Protein AF-0000000081664996 (afdb_homodimer)

Solvent-accessible surface area (backbone atoms only — not comparable to full-atom values): 100264 Å² total; per-residue (Å²): 138,90,77,91,77,73,99,83,76,89,88,86,69,90,77,70,69,87,82,64,87,68,97,70,77,74,86,78,80,78,80,80,80,77,84,74,66,78,70,62,64,67,61,49,58,61,50,46,57,52,47,34,53,48,48,50,50,53,39,50,71,74,67,57,80,66,51,71,83,85,86,68,58,27,38,48,64,59,99,59,20,80,45,31,33,30,30,38,34,31,37,19,34,58,29,75,88,68,51,47,40,50,71,30,61,51,77,7,48,49,38,51,49,38,42,52,51,45,50,50,59,49,54,70,36,58,77,65,38,48,60,49,31,68,20,36,47,27,35,58,21,14,72,31,47,65,52,25,39,59,52,46,50,64,54,40,54,36,53,58,72,70,51,76,84,68,65,48,36,11,87,81,68,39,73,45,60,68,87,52,75,58,47,53,31,32,41,29,22,48,47,34,55,33,29,51,52,37,43,52,55,29,43,76,70,39,30,30,29,29,16,33,53,39,32,27,46,73,65,44,38,48,86,80,34,66,41,40,33,28,47,33,31,44,26,57,54,52,28,52,48,51,50,51,53,34,58,71,70,61,45,35,18,27,26,39,38,26,28,62,42,60,42,20,50,46,30,48,50,47,29,52,56,51,29,57,74,71,62,35,38,75,77,45,82,49,68,43,59,46,84,90,25,77,59,52,72,67,53,33,40,51,51,46,53,57,49,60,54,31,69,43,36,23,35,35,39,39,34,38,42,33,66,55,46,22,47,42,36,52,29,36,49,74,72,73,40,61,81,64,58,39,44,36,35,32,54,52,38,40,95,48,62,63,34,39,48,92,79,21,45,63,52,45,35,27,18,38,22,36,27,70,60,53,53,68,56,76,67,47,64,60,52,61,66,64,63,44,68,89,73,45,73,42,43,70,59,48,48,57,42,51,22,64,76,68,56,17,33,52,87,88,59,78,71,30,83,69,51,57,65,20,66,92,38,72,42,84,77,75,76,76,78,42,80,79,80,71,37,72,82,52,61,57,49,37,24,38,36,44,38,54,47,42,52,50,54,18,50,37,53,49,40,56,74,71,51,68,57,74,29,80,40,71,80,54,60,70,62,52,23,68,61,48,44,60,38,47,69,64,38,70,48,67,40,90,67,65,48,76,47,50,58,41,96,47,30,26,16,62,66,39,30,34,28,33,30,28,29,53,83,42,96,92,39,71,47,76,40,85,26,35,37,30,47,89,93,40,80,46,73,40,71,89,64,52,40,28,36,78,93,46,44,68,72,78,78,10,44,65,41,77,83,62,58,84,35,31,24,45,46,65,50,87,65,48,85,54,45,54,45,70,41,72,46,56,89,51,22,17,34,74,45,66,66,38,69,42,72,44,55,89,50,27,39,42,41,96,68,16,65,41,67,42,75,52,73,58,48,59,64,45,74,84,34,70,59,39,42,53,46,48,51,56,23,49,54,49,45,49,54,50,52,51,49,52,53,50,48,64,75,45,48,86,38,50,62,43,50,72,63,39,57,69,52,48,54,48,28,52,48,14,36,46,42,30,27,51,44,39,61,51,68,50,43,74,65,33,43,66,46,36,39,49,46,57,40,44,58,29,43,20,48,25,33,32,34,29,32,50,33,52,54,51,49,47,54,44,47,56,58,57,35,70,76,70,47,94,65,80,71,86,73,71,47,73,67,47,48,52,50,55,32,50,53,55,33,48,53,43,53,50,52,32,52,50,47,43,67,76,49,66,52,37,52,38,81,42,63,90,45,79,86,41,30,33,48,37,37,48,44,76,72,73,55,48,57,61,62,50,39,48,62,33,51,49,41,46,54,52,34,41,53,51,32,62,70,45,62,81,60,63,77,89,57,60,60,50,57,28,53,32,52,32,45,54,53,45,52,52,54,52,63,60,44,53,60,52,53,66,68,26,66,86,39,59,66,58,31,51,40,52,51,34,45,54,42,31,49,52,30,49,41,46,46,58,46,53,45,39,62,53,51,43,34,65,73,77,35,54,81,73,52,54,77,78,77,73,82,73,81,81,79,78,77,75,81,82,77,78,79,81,79,86,88,78,88,87,79,86,87,79,84,81,77,90,80,86,83,136,139,75,85,84,85,79,94,93,76,90,89,87,66,97,80,73,98,73,82,75,92,74,90,69,75,86,62,81,76,76,81,78,79,76,82,71,66,77,68,58,66,67,57,48,59,61,49,45,57,52,46,34,54,48,47,50,50,53,37,51,71,73,68,57,80,66,53,72,82,84,87,68,59,28,38,47,63,60,101,58,22,81,44,31,32,29,31,38,34,32,37,20,34,58,29,74,86,67,49,48,40,52,70,28,60,52,76,6,47,48,39,51,48,37,42,53,51,45,50,49,58,50,53,71,36,59,78,65,38,47,59,49,29,69,20,35,48,26,36,59,22,13,72,30,49,65,52,23,38,59,52,47,50,64,55,40,57,36,53,59,73,70,47,78,83,71,63,49,35,11,89,82,69,38,72,46,61,67,87,52,74,57,46,50,30,32,42,28,23,47,47,33,54,32,29,53,52,38,43,54,56,30,45,76,69,38,29,31,30,28,17,32,53,37,32,27,47,72,65,43,38,48,86,81,34,66,41,41,34,28,47,33,32,44,27,56,54,52,28,51,50,52,50,50,53,34,58,71,71,62,45,36,18,27,26,39,37,25,27,62,42,60,43,20,50,47,29,48,50,49,29,52,57,52,29,56,74,71,63,38,38,75,76,44,81,49,71,43,59,47,85,91,26,76,60,51,74,66,53,33,40,49,51,46,54,57,50,60,54,31,68,44,36,22,35,33,40,40,34,37,44,32,66,55,47,22,47,41,37,52,28,36,48,74,72,74,40,60,81,62,58,38,44,36,36,32,55,52,38,39,94,47,60,62,35,38,48,92,80,22,45,62,50,45,36,27,18,39,23,36,30,69,61,52,52,69,55,75,67,48,64,60,52,62,67,63,60,43,66,88,72,44,73,41,44,70,59,48,46,57,44,51,22,63,76,68,55,17,35,52,88,87,60,78,72,29,83,72,51,55,66,19,66,93,38,71,42,84,77,76,76,78,76,41,79,78,79,72,39,73,82,53,61,56,48,36,24,38,37,45,38,53,47,43,53,50,53,17,51,37,53,49,39,56,73,70,49,67,58,74,30,81,38,71,80,55,61,69,62,53,23,67,61,48,44,58,38,46,69,64,40,71,46,66,40,90,66,65,49,77,47,50,58,41,96,48,31,27,17,63,66,40,30,32,28,33,31,29,28,53,82,42,96,93,40,71,48,75,40,85,25,36,37,30,47,87,94,38,79,46,74,41,71,88,67,53,41,26,37,78,93,48,44,70,73,79,79,10,43,65,39,78,84,62,57,85,36,30,25,46,47,66,49,87,66,49,85,55,45,54,45,69,42,72,43,55,89,50,22,17,36,74,45,67,67,38,70,42,73,44,57,89,48,26,38,41,40,96,68,16,67,41,65,42,74,52,73,58,48,60,65,46,75,84,34,70,60,40,43,53,49,48,52,54,21,50,54,48,44,52,53,49,50,50,50,52,52,52,46,62,73,45,49,87,36,49,62,44,50,72,64,40,56,71,51,49,54,47,28,52,48,14,36,45,42,30,26,52,45,39,60,51,67,48,44,73,64,33,44,66,47,35,39,48,46,58,41,44,59,30,42,20,47,26,31,32,35,29,31,52,32,52,54,52,49,49,54,45,48,56,60,57,36,69,75,72,48,93,63,80,72,84,72,70,48,71,67,48,48,52,51,54,31,48,51,55,35,47,51,44,52,51,51,34,51,51,46,45,67,75,50,66,50,40,52,37,82,42,62,88,46,79,86,40,28,31,49,38,37,48,44,76,73,72,53,50,57,61,61,50,38,49,62,35,52,49,42,46,52,54,33,43,53,51,31,63,71,43,61,80,58,64,77,90,56,61,63,49,58,27,53,33,55,32,45,55,52,44,51,51,53,52,64,59,43,52,62,53,54,65,68,27,68,87,39,60,65,58,33,51,40,52,51,35,45,54,42,30,49,50,31,49,43,46,46,56,48,53,44,40,62,52,51,44,35,65,72,76,36,55,80,74,52,54,78,75,76,71,80,69,78,78,74,76,77,70,84,76,78,82,76,86,78,88,77,75,88,82,81,81,84,82,78,68,84,78,74,86,81,130

Secondary structure (DSSP, 8-state):
----------------S-----S-S--------S--GGGGGHHHHHHHHHHHHHHHHHHHHTT------S---EEE-TTS-SEEEEEEE--EEEETTTEEEEEPIIIIIIHHHHHHHHHHHHHH-TTTTTT--EEEEEEE-TT-HHHHHHHHHHHHHHHHTTSS----B-TTS---B-----EEEEE--SSHHHHHHHHHHHHHTT--EEESS---GGGG-TTTSTTEEESSPPHHHHHHHHHHHHHHHT--EEEEEEESSHHHHHHHHHHHHHHHHTTPEEEEEEEE--TTSS--HHHHHHHHHHHHT-TT--EEEEES-HHHHHHHHHHHHHHT-TTS-EEEE-TTTTT-SGGGTTTTHHHHTT-EEEEE---PPTTHHHHHHH--TTT-TT-TTHHHHHHHHHT-B-TTPPP-TTTGGGTT-B--S---PPBTTTB---TTTHHHHHHHHHHHHHHHHHHHHHT-SSS--GGGSSPPHHHHHHHHTT-EEE-TTS-EEE--TTSPPP-EEEEEEEEEEETTEEEEEEEEEEETTEEEE-TTT--S-SS--SPPP--SSPPP-TTEEEEEPTT-SS-EEEEEPPTTEEEEETTEEEEPPTTEEE-TTSSSEEEPPPB---TTSHHHHHHHHHHHHHHHHHHHHHHHHHHTTTSHHHHHT-HHHHHHHHHHHHHHHHHHHHHHSPP-HHHHHHHHHHHHHHHHHHHHHHHHHHHHHHHHHHHHHH-SSPPSS-SHHHHHHHHHHHHHHHHHHHHHHHHHS---EEEE-SSTT--EEEEHHHHTTHHHHHTHHHHHHHHHHHHHHHHTTTS-TT-THHHHHHHHHHHHHHHHHHHHHHHHHGGG-HHHHHHHHHHHHHHHHHHIIIIIIHHHHHHHHH-GGG-S------------------------------------/------------------S---S----------SGGGGGHHHHHHHHHHHHHHHHHHHHHHTT------S---EEE-TTS-SEEEEEEE--EEEETTTEEEEEPIIIIIIHHHHHHHHHHHHHH-TTTTTT--EEEEEEE-TT-HHHHHHHHHHHHHHHHTTSS----B-TTS---B-----EEEEE--SSHHHHHHHHHHHHHTT--EEESS---GGGG-TTTSTTEEESSPPHHHHHHHHHHHHHHTT--EEEEEEESSHHHHHHHHHHHHHHHHTTPEEEEEEEE--TTSS--HHHHHHHHHHHHT-TT--EEEEES-HHHHHHHHHHHHHHT-TTS-EEEE-TTTTT-SGGGTTTTHHHHTT-EEEEE---PPTTHHHHHHH--TTT-TT-TTHHHHHHHHHT-B-TTPPP-TTTGGGTT-B--S---PPBTTTB---TTTHHHHHHHHHHHHHHHHHHHHHT-SSS--GGGSSPPHHHHHHHHTT-EEE-TTS-EEE--TTSPPP-EEEEEEEEEEETTEEEEEEEEEEETTEEEE-TTT--S-SS--SPPP--SSPPP-TTEEEEEPTT-SS-EEEEEPPTTEEEEETTEEEEPPTTEEE-TTSSSEEEPPPB---TTSHHHHHHHHHHHHHHHHHHHHHHHHHHTTTSHHHHHT-HHHHHHHHHHHHHHHHHHHHHHSPP-HHHHHHHHHHHHHHHHHHHHHHHHHHHHHHHHHHHHHH-SSPPSS-SHHHHHHHHHHHHHHHHHHHHHHHHHS---EEEE-SSTT--EEEEHHHHTTHHHHHTHHHHHHHHHHHHHHHHTTTS-TT-THHHHHHHHHHHHHHHHHHHHHHHHHGGG-HHHHHHHHHHHHHHHHHHIIIIIIHHHHHHHHH-GGG-S------------------------------------

Radius of gyration: 61.79 Å; Cα contacts (8 Å, |Δi|>4): 3100; chains: 2; bounding box: 76×228×171 Å

Foldseek 3Di:
DDDDDDDPDDDDDDPDDDVDDDVDDDPDDDDDPPDPPDPPPQVVVVVLVVVLVVLVVVVVVVPDPQADDDDDWQKPDDVAAPAEAEEEFAQFAQFQPRRGHAGDDFRGPLLVVLLVVLQVVQSVDCVLAFFGGYMYTYGHQSPDQVSLLVVLVLQCPVVVLPDDDDCPQDPVRDDDPDPRRHHQAYEDDAEQSNLLSSLQVVVVSLHAYEYLHYAFPVLLACVSRVRYFYAFYHLLLVLLQVVVVCVVLVFQEAEEEFEPDSQTVRNVVSNVVVSVVVNRDYDYYHYQDPPNGHDDLVRLLVVVVVVVVQQLHQEYEYHYALSSLLSNLVNCCVPPRADRHEYEYEQRNPQHCNNPPSPSLRNHAQYKYKHFQADDQPPSVVVVQVDFLVPSPSRPCVQSVVCQLVLAHEPPDRDHSHNSSSPPHYDPRPDGQDPPPSDDHDRRSQSSSVSSVLLSQLSSVVCCVPPVHGDDDPCVVPPRSNSSSVSSQPDWDQGSRRDIWHADPSSYHFSKMWMWGWAPPDVPDIGIDGAWMDHPSDTDGNLVPRARYPVHRDDDHRAADDDEAQQWAWADDPPRDGHTDTHHDDQQWADCDNHDIDGDDFQWGADPSRNDIDGDDADAQDCPDPLNVVLLVLLVVLLVLLVVLVVLCVVCVPFQLCVLQLVLLVVLLSVLLNLLSVLSVLLRDQDFLVSQLCNLQSVLLSLQSNLLSLQLSLVLLVVQVVCVVPPPDDDPQSDSVSSVVSSVVSSVVLNVVSVVLCVVPPWGFDWDGLDSNHTHTDIPCLQPVVSVVSNPSSVVSLVSSLVSLVVNVPPDPVSCQSVLSNQLSVVLVVLVVVLVVVLVVCSSPSSSNSSSVSVSSNVNSVSCCVRRRVVVSCCSPPNVVVSDDDDDPDDPPPDDDPPDDDDDDDDDDDDDPDDDDDDD/DDDDDDDDDDDDDDDDPPDDDDDDDPPDPDDCPPDPPPPPPLVVVVVLVVVLVVLVVVVVVVPDPQADDDDDWQKPDPVAAPAEAEEEFAQFAQFQPRRGHAGDDFRGPLLVVLLVVLQVVQSVDCVLAFFGGYMYTYGHQSPDQVSLLVVLVLQCVVVVLPDDDPCPQDPVSDDDPDPRRHHQAYEDDAEQSNLLSSLVVVVVRLHAYEYLHYAFPVLLDCVSRVRYFYAAYHLLLVLLQVVVVCVVQVFQEAEEEFEPDSQTVRSVVSNVVVSVVVNRDYPYYHYQDPPVGHDDLVRLLVVVVVVVVQQLHQEYEYHYALSSLLSNLVNCCVPPRADRHEYEYEQRNPQHCNNPPDPSLRNHAQYKYKHTQADDQPPSVVVVQPDFLVPSPSRPCVQSVVCQLVLAHEPPDDDHSRNSSSPPHYDPRPDGQDPPPSDDHDRRSQSSSVSSVLLSQLVSVVCCVPPVHGDDDVCVVPPRSNSSSVSSQPDWDQGSVRDIWHADPSSYHFSKMWMWGWAPPDVPDIGIDGAWMDHPSDTDGNLVPRARYPVHRDDDHRAADDDEAQQWAWADDPPRDGHTDTHHDDQQWADCDNHDIDGDDFQWGADPSRNDIDGDDADAQDCPDPLNVVLLVLLVVLLVLLVVLVVLCVVCVPFQLCVLQLVLLVVQLSVLLNLLSVLSVLLRDQDFLVSQLCNLQSVLLSLLSNLLSLQLSLVLLVVQVVCVVPDPDDDPQSDSVSSVVSSVVSSVVLNVVSVVLCVVPPWGFDWDGLDSNHTHTDIPCLQVVVSVVSNPSSVVSLVSSLVSLVVNVPPDPVSVQSVLSNQLSVVLVVLVVVLVVVLVVCSSPSSSNSSSVSVSSNVNSVSCCVRRRVVVSCCSPPNVVVSDDDPDPPPPPPPDPPDDDDDDPDDDDDDDDDDDDDDD

Sequence (1840 aa):
MALSCYVFAARILVVDTCILMLLVGCTHAAEPTANTNKAGSEVDTIAYKYIAEESVLMYYEHGVNITWPVYKAATIEQGEGDVILGGLFMAHERHEVYVCGSILEQPGIQALEAMLYTVDRINMNDTFLPGFRLGVHALDDCDKDTYGLEQSVDFIRGSISNIGGTEITCRDNSIPVVNYKQITGVVGAASSINSIQTANLLKLFKIPQISYWSTSPDLSNRERFEYFSRTVPSDFYQAGAMIEIILHFNWTYISIVHEDSNYGVQGISAFTELAREYGICIALTEKFPKDQGQGNEDTYDKIVKNLLEKQSARVVIVYGSEQDAAGLMGAAKKMKGPGHFVWVGSDGWSNRQLPAEQGKESILEGAITVQPLAEPIQGFDDYFLGLDPNDNERNPWFQEFWETHFKCMLPNSTITPNNVGFRGKECTGDEKLQKGKDYEQDGQLQFVADAVLAFAYALKDMHADKCGGLGLCKKMQPIKGNELLEYLRKVSFSGITGDTFEFMKGGDGPARYKIMNYQQKQPGKYGYVDAGQYADHTLELDLSVLQYRLEEPDYPQSICSLPCGPGEKMSMIEGEKCCWVCVPCGKYAYLEDDLTCAECPDGTLPNETLTGCFEIEAVHMEYSSVWAISSIAFATIGIMLTTATVVLFIRYNDTPVVKASGRELSYVLLLGVFLCFCMTFLMITKPNDIICGAQKFMIGIAFATCYAALMIKTNRIARIFNSGKTSAKRPSYISPQSQLVFTAVLVSIQVVISSAFIVASPPKAIRHYPTRDEAQLVCRATVDTSYMLGLAYPIFLMVLCTLYAIKTRKIPEAFNEAKFIGFTMYTTCIIWLAFIPIYLTTANNIQVRITTTSFAISLSGFVVLACLFSPKVYIVVFRPERNKPQSKMLTNKRKTPQARPSSSCNTSSGATCTESKSMLMALSCYVFAARILVVDTCILMLLVGCTHAAEPTANTNKAGSEVDTIAYKYIAEESVLMYYEHGVNITWPVYKAATIEQGEGDVILGGLFMAHERHEVYVCGSILEQPGIQALEAMLYTVDRINMNDTFLPGFRLGVHALDDCDKDTYGLEQSVDFIRGSISNIGGTEITCRDNSIPVVNYKQITGVVGAASSINSIQTANLLKLFKIPQISYWSTSPDLSNRERFEYFSRTVPSDFYQAGAMIEIILHFNWTYISIVHEDSNYGVQGISAFTELAREYGICIALTEKFPKDQGQGNEDTYDKIVKNLLEKQSARVVIVYGSEQDAAGLMGAAKKMKGPGHFVWVGSDGWSNRQLPAEQGKESILEGAITVQPLAEPIQGFDDYFLGLDPNDNERNPWFQEFWETHFKCMLPNSTITPNNVGFRGKECTGDEKLQKGKDYEQDGQLQFVADAVLAFAYALKDMHADKCGGLGLCKKMQPIKGNELLEYLRKVSFSGITGDTFEFMKGGDGPARYKIMNYQQKQPGKYGYVDAGQYADHTLELDLSVLQYRLEEPDYPQSICSLPCGPGEKMSMIEGEKCCWVCVPCGKYAYLEDDLTCAECPDGTLPNETLTGCFEIEAVHMEYSSVWAISSIAFATIGIMLTTATVVLFIRYNDTPVVKASGRELSYVLLLGVFLCFCMTFLMITKPNDIICGAQKFMIGIAFATCYAALMIKTNRIARIFNSGKTSAKRPSYISPQSQLVFTAVLVSIQVVISSAFIVASPPKAIRHYPTRDEAQLVCRATVDTSYMLGLAYPIFLMVLCTLYAIKTRKIPEAFNEAKFIGFTMYTTCIIWLAFIPIYLTTANNIQVRITTTSFAISLSGFVVLACLFSPKVYIVVFRPERNKPQSKMLTNKRKTPQARPSSSCNTSSGATCTESKSML

InterPro domains:
  IPR000162 GPCR, family 3, metabotropic glutamate receptor [PR00593] (280-291)
  IPR000162 GPCR, family 3, metabotropic glutamate receptor [PR00593] (366-381)
  IPR000162 GPCR, family 3, metabotropic glutamate receptor [PR00593] (440-451)
  IPR000162 GPCR, family 3, metabotropic glutamate receptor [PR00593] (696-710)
  IPR000162 GPCR, family 3, metabotropic glutamate receptor [PR00593] (852-866)
  IPR000337 GPCR, family 3 [PR00248] (80-92)
  IPR000337 GPCR, family 3 [PR00248] (108-123)
  IPR000337 GPCR, family 3 [PR00248] (123-142)
  IPR000337 GPCR, family 3 [PR00248] (186-212)
  IPR000337 GPCR, family 3 [PR00248] (219-238)
  IPR000337 GPCR, family 3 [PR00248] (238-254)
  IPR000337 GPCR, family 3 [PR00248] (254-271)
  IPR000337 GPCR, family 3 [PR00248] (655-677)
  IPR000337 GPCR, family 3 [PR00248] (700-721)
  IPR000337 GPCR, family 3 [PR00248] (739-762)
  IPR000337 GPCR, family 3 [PR00248] (793-816)
  IPR000337 GPCR, family 3 [PR00248] (816-837)
  IPR001828 Receptor, ligand binding region [PF01094] (111-520)
  IPR011500 GPCR, family 3, nine cysteines domain [PF07562] (556-606)
  IPR017978 GPCR family 3, C-terminal [PF00003] (622-872)

Structure (mmCIF, N/CA/C/O backbone):
data_AF-0000000081664996-model_v1
#
loop_
_entity.id
_entity.type
_entity.pdbx_description
1 polymer 'Metabotropic glutamate receptor 8-like'
#
loop_
_atom_site.group_PDB
_atom_site.id
_atom_site.type_symbol
_atom_site.label_atom_id
_atom_site.label_alt_id
_atom_site.label_comp_id
_atom_site.label_asym_id
_atom_site.label_entity_id
_atom_site.label_seq_id
_atom_site.pdbx_PDB_ins_code
_atom_site.Cartn_x
_atom_site.Cartn_y
_atom_site.Cartn_z
_atom_site.occupancy
_atom_site.B_iso_or_equiv
_atom_site.auth_seq_id
_atom_site.auth_comp_id
_atom_site.auth_asym_id
_atom_site.auth_atom_id
_atom_site.pdbx_PDB_model_num
ATOM 1 N N . MET A 1 1 ? 35.562 -13.547 8.359 1 16.5 1 MET A N 1
ATOM 2 C CA . MET A 1 1 ? 36.125 -14.852 8 1 16.5 1 MET A CA 1
ATOM 3 C C . MET A 1 1 ? 35.625 -15.93 8.969 1 16.5 1 MET A C 1
ATOM 5 O O . MET A 1 1 ? 35.219 -17 8.547 1 16.5 1 MET A O 1
ATOM 9 N N . ALA A 1 2 ? 36.469 -16.109 10.078 1 17.84 2 ALA A N 1
ATOM 10 C CA . ALA A 1 2 ? 36.906 -17.391 10.672 1 17.84 2 ALA A CA 1
ATOM 11 C C . ALA A 1 2 ? 35.688 -18.172 11.18 1 17.84 2 ALA A C 1
ATOM 13 O O . ALA A 1 2 ? 34.625 -17.609 11.398 1 17.84 2 ALA A O 1
ATOM 14 N N . LEU A 1 3 ? 36 -19.438 11.836 1 17.27 3 LEU A N 1
ATOM 15 C CA . LEU A 1 3 ? 35.812 -20.859 12.016 1 17.27 3 LEU A CA 1
ATOM 16 C C . LEU A 1 3 ? 34.75 -21.125 13.094 1 17.27 3 LEU A C 1
ATOM 18 O O . LEU A 1 3 ? 34.125 -22.203 13.109 1 17.27 3 LEU A O 1
ATOM 22 N N . SER A 1 4 ? 34.844 -20.438 14.266 1 18.16 4 SER A N 1
ATOM 23 C CA . SER A 1 4 ? 34.75 -21.203 15.5 1 18.16 4 SER A CA 1
ATOM 24 C C . SER A 1 4 ? 33.438 -21.953 15.625 1 18.16 4 SER A C 1
ATOM 26 O O . SER A 1 4 ? 32.375 -21.375 15.422 1 18.16 4 SER A O 1
ATOM 28 N N . CYS A 1 5 ? 33.406 -23.406 15.625 1 18.17 5 CYS A N 1
ATOM 29 C CA . CYS A 1 5 ? 32.875 -24.75 15.602 1 18.17 5 CYS A CA 1
ATOM 30 C C . CYS A 1 5 ? 31.875 -24.984 16.734 1 18.17 5 CYS A C 1
ATOM 32 O O . CYS A 1 5 ? 31.031 -25.859 16.656 1 18.17 5 CYS A O 1
ATOM 34 N N . TYR A 1 6 ? 32.219 -24.562 18.016 1 17.12 6 TYR A N 1
ATOM 35 C CA . TYR A 1 6 ? 32.125 -25.531 19.109 1 17.12 6 TYR A CA 1
ATOM 36 C C . TYR A 1 6 ? 30.703 -26 19.312 1 17.12 6 TYR A C 1
ATOM 38 O O . TYR A 1 6 ? 30.438 -27.203 19.344 1 17.12 6 TYR A O 1
ATOM 46 N N . VAL A 1 7 ? 29.953 -25.578 20.453 1 18.11 7 VAL A N 1
ATOM 47 C CA . VAL A 1 7 ? 29.516 -26.391 21.594 1 18.11 7 VAL A CA 1
ATOM 48 C C . VAL A 1 7 ? 28.203 -27.078 21.266 1 18.11 7 VAL A C 1
ATOM 50 O O . VAL A 1 7 ? 27.203 -26.422 20.969 1 18.11 7 VAL A O 1
ATOM 53 N N . PHE A 1 8 ? 28.141 -28.516 20.875 1 18.66 8 PHE A N 1
ATOM 54 C CA . PHE A 1 8 ? 27.5 -29.781 20.531 1 18.66 8 PHE A CA 1
ATOM 55 C C . PHE A 1 8 ? 26.391 -30.109 21.516 1 18.66 8 PHE A C 1
ATOM 57 O O . PHE A 1 8 ? 25.297 -30.547 21.125 1 18.66 8 PHE A O 1
ATOM 64 N N . ALA A 1 9 ? 26.672 -30.438 22.844 1 16.91 9 ALA A N 1
ATOM 65 C CA . ALA A 1 9 ? 26.328 -31.656 23.594 1 16.91 9 ALA A CA 1
ATOM 66 C C . ALA A 1 9 ? 24.891 -31.594 24.078 1 16.91 9 ALA A C 1
ATOM 68 O O . ALA A 1 9 ? 24.203 -32.625 24.125 1 16.91 9 ALA A O 1
ATOM 69 N N . ALA A 1 10 ? 24.531 -30.656 24.953 1 17.7 10 ALA A N 1
ATOM 70 C CA . ALA A 1 10 ? 23.844 -31.047 26.172 1 17.7 10 ALA A CA 1
ATOM 71 C C . ALA A 1 10 ? 22.531 -31.781 25.875 1 17.7 10 ALA A C 1
ATOM 73 O O . ALA A 1 10 ? 21.922 -31.578 24.828 1 17.7 10 ALA A O 1
ATOM 74 N N . ARG A 1 11 ? 21.859 -32.562 27 1 18.77 11 ARG A N 1
ATOM 75 C CA . ARG A 1 11 ? 21.219 -33.688 27.656 1 18.77 11 ARG A CA 1
ATOM 76 C C . ARG A 1 11 ? 19.75 -33.812 27.234 1 18.77 11 ARG A C 1
ATOM 78 O O . ARG A 1 11 ? 19.062 -32.812 27.078 1 18.77 11 ARG A O 1
ATOM 85 N N . ILE A 1 12 ? 19.281 -35.031 26.781 1 19.41 12 ILE A N 1
ATOM 86 C CA . ILE A 1 12 ? 18.375 -36.062 26.281 1 19.41 12 ILE A CA 1
ATOM 87 C C . ILE A 1 12 ? 17.172 -36.188 27.219 1 19.41 12 ILE A C 1
ATOM 89 O O . ILE A 1 12 ? 16.109 -36.656 26.797 1 19.41 12 ILE A O 1
ATOM 93 N N . LEU A 1 13 ? 17.375 -35.906 28.562 1 18.05 13 LEU A N 1
ATOM 94 C CA . LEU A 1 13 ? 16.734 -36.875 29.438 1 18.05 13 LEU A CA 1
ATOM 95 C C . LEU A 1 13 ? 15.211 -36.781 29.328 1 18.05 13 LEU A C 1
ATOM 97 O O . LEU A 1 13 ? 14.531 -37.812 29.188 1 18.05 13 LEU A O 1
ATOM 101 N N . VAL A 1 14 ? 14.555 -35.812 30.125 1 18.88 14 VAL A N 1
ATOM 102 C CA . VAL A 1 14 ? 13.516 -36.188 31.062 1 18.88 14 VAL A CA 1
ATOM 103 C C . VAL A 1 14 ? 12.18 -36.344 30.344 1 18.88 14 VAL A C 1
ATOM 105 O O . VAL A 1 14 ? 11.531 -35.375 29.984 1 18.88 14 VAL A O 1
ATOM 108 N N . VAL A 1 15 ? 12.148 -37.031 29.172 1 19.31 15 VAL A N 1
ATOM 109 C CA . VAL A 1 15 ? 10.93 -37.344 28.438 1 19.31 15 VAL A CA 1
ATOM 110 C C . VAL A 1 15 ? 9.969 -38.125 29.328 1 19.31 15 VAL A C 1
ATOM 112 O O . VAL A 1 15 ? 8.922 -38.594 28.875 1 19.31 15 VAL A O 1
ATOM 115 N N . ASP A 1 16 ? 10.531 -38.656 30.484 1 19.02 16 ASP A N 1
ATOM 116 C CA . ASP A 1 16 ? 9.891 -39.844 31.031 1 19.02 16 ASP A CA 1
ATOM 117 C C . ASP A 1 16 ? 8.461 -39.531 31.484 1 19.02 16 ASP A C 1
ATOM 119 O O . ASP A 1 16 ? 7.551 -40.312 31.25 1 19.02 16 ASP A O 1
ATOM 123 N N . THR A 1 17 ? 8.359 -38.719 32.562 1 18.47 17 THR A N 1
ATOM 124 C CA . THR A 1 17 ? 7.512 -39.062 33.719 1 18.47 17 THR A CA 1
ATOM 125 C C . THR A 1 17 ? 6.035 -38.938 33.344 1 18.47 17 THR A C 1
ATOM 127 O O . THR A 1 17 ? 5.234 -39.812 33.656 1 18.47 17 THR A O 1
ATOM 130 N N . CYS A 1 18 ? 5.387 -37.719 33.406 1 18.12 18 CYS A N 1
ATOM 131 C CA . CYS A 1 18 ? 4.145 -37.625 34.156 1 18.12 18 CYS A CA 1
ATOM 132 C C . CYS A 1 18 ? 2.967 -38.156 33.344 1 18.12 18 CYS A C 1
ATOM 134 O O . CYS A 1 18 ? 2.389 -37.438 32.531 1 18.12 18 CYS A O 1
ATOM 136 N N . ILE A 1 19 ? 3.111 -39.156 32.531 1 19.77 19 ILE A N 1
ATOM 137 C CA . ILE A 1 19 ? 1.93 -39.844 32 1 19.77 19 ILE A CA 1
ATOM 138 C C . ILE A 1 19 ? 1.032 -40.281 33.156 1 19.77 19 ILE A C 1
ATOM 140 O O . ILE A 1 19 ? 0.789 -41.5 33.312 1 19.77 19 ILE A O 1
ATOM 144 N N . LEU A 1 20 ? 1.344 -39.688 34.406 1 18.44 20 LEU A N 1
ATOM 145 C CA . LEU A 1 20 ? 0.806 -40.25 35.625 1 18.44 20 LEU A CA 1
ATOM 146 C C . LEU A 1 20 ? -0.697 -40.469 35.5 1 18.44 20 LEU A C 1
ATOM 148 O O . LEU A 1 20 ? -1.184 -41.594 35.781 1 18.44 20 LEU A O 1
ATOM 152 N N . MET A 1 21 ? -1.562 -39.688 36.406 1 19.31 21 MET A N 1
ATOM 153 C CA . MET A 1 21 ? -2.561 -39.969 37.438 1 19.31 21 MET A CA 1
ATOM 154 C C . MET A 1 21 ? -3.936 -40.188 36.812 1 19.31 21 MET A C 1
ATOM 156 O O . MET A 1 21 ? -4.34 -39.438 35.906 1 19.31 21 MET A O 1
ATOM 160 N N . LEU A 1 22 ? -4.66 -41.344 36.969 1 20.55 22 LEU A N 1
ATOM 161 C CA . LEU A 1 22 ? -5.742 -42.156 36.406 1 20.55 22 LEU A CA 1
ATOM 162 C C . LEU A 1 22 ? -7.035 -41.344 36.312 1 20.55 22 LEU A C 1
ATOM 164 O O . LEU A 1 22 ? -7.422 -40.688 37.281 1 20.55 22 LEU A O 1
ATOM 168 N N . LEU A 1 23 ? -7.555 -40.594 35.375 1 20.23 23 LEU A N 1
ATOM 169 C CA . LEU A 1 23 ? -8.867 -39.969 35.469 1 20.23 23 LEU A CA 1
ATOM 170 C C . LEU A 1 23 ? -9.805 -40.812 36.312 1 20.23 23 LEU A C 1
ATOM 172 O O . LEU A 1 23 ? -10.398 -41.781 35.844 1 20.23 23 LEU A O 1
ATOM 176 N N . VAL A 1 24 ? -9.367 -41.344 37.531 1 20.77 24 VAL A N 1
ATOM 177 C CA . VAL A 1 24 ? -10.203 -42.156 38.406 1 20.77 24 VAL A CA 1
ATOM 178 C C . VAL A 1 24 ? -11.484 -41.375 38.75 1 20.77 24 VAL A C 1
ATOM 180 O O . VAL A 1 24 ? -12.586 -41.906 38.594 1 20.77 24 VAL A O 1
ATOM 183 N N . GLY A 1 25 ? -11.766 -40.969 40 1 19.16 25 GLY A N 1
ATOM 184 C CA . GLY A 1 25 ? -12.75 -41.188 41.031 1 19.16 25 GLY A CA 1
ATOM 185 C C . GLY A 1 25 ? -13.852 -40.156 41.062 1 19.16 25 GLY A C 1
ATOM 186 O O . GLY A 1 25 ? -14.703 -40.156 41.938 1 19.16 25 GLY A O 1
ATOM 187 N N . CYS A 1 26 ? -13.766 -38.906 40.656 1 19.56 26 CYS A N 1
ATOM 188 C CA . CYS A 1 26 ? -14.461 -37.906 41.469 1 19.56 26 CYS A CA 1
ATOM 189 C C . CYS A 1 26 ? -15.938 -37.812 41.062 1 19.56 26 CYS A C 1
ATOM 191 O O . CYS A 1 26 ? -16.641 -36.906 41.5 1 19.56 26 CYS A O 1
ATOM 193 N N . THR A 1 27 ? -16.531 -38.375 40.031 1 20.02 27 THR A N 1
ATOM 194 C CA . THR A 1 27 ? -17.828 -37.781 39.781 1 20.02 27 THR A CA 1
ATOM 195 C C . THR A 1 27 ? -18.828 -38.219 40.844 1 20.02 27 THR A C 1
ATOM 197 O O . THR A 1 27 ? -19.062 -39.406 41.031 1 20.02 27 THR A O 1
ATOM 200 N N . HIS A 1 28 ? -18.922 -37.531 42.031 1 20.2 28 HIS A N 1
ATOM 201 C CA . HIS A 1 28 ? -20.047 -37.531 42.969 1 20.2 28 HIS A CA 1
ATOM 202 C C . HIS A 1 28 ? -21.359 -37.312 42.219 1 20.2 28 HIS A C 1
ATOM 204 O O . HIS A 1 28 ? -21.391 -36.656 41.188 1 20.2 28 HIS A O 1
ATOM 210 N N . ALA A 1 29 ? -22.562 -37.969 42.656 1 21.03 29 ALA A N 1
ATOM 211 C CA . ALA A 1 29 ? -23.906 -38.375 42.281 1 21.03 29 ALA A CA 1
ATOM 212 C C . ALA A 1 29 ? -24.812 -37.156 42.062 1 21.03 29 ALA A C 1
ATOM 214 O O . ALA A 1 29 ? -25.812 -37.25 41.344 1 21.03 29 ALA A O 1
ATOM 215 N N . ALA A 1 30 ? -24.656 -35.969 42.75 1 22.25 30 ALA A N 1
ATOM 216 C CA . ALA A 1 30 ? -26 -35.562 43.156 1 22.25 30 ALA A CA 1
ATOM 217 C C . ALA A 1 30 ? -26.859 -35.219 41.969 1 22.25 30 ALA A C 1
ATOM 219 O O . ALA A 1 30 ? -26.359 -35.031 40.844 1 22.25 30 ALA A O 1
ATOM 220 N N . GLU A 1 31 ? -27.906 -34.25 42 1 22.59 31 GLU A N 1
ATOM 221 C CA . GLU A 1 31 ? -29.312 -34.188 41.625 1 22.59 31 GLU A CA 1
ATOM 222 C C . GLU A 1 31 ? -29.484 -33.75 40.188 1 22.59 31 GLU A C 1
ATOM 224 O O . GLU A 1 31 ? -28.719 -32.938 39.656 1 22.59 31 GLU A O 1
ATOM 229 N N . PRO A 1 32 ? -30.359 -34.469 39.281 1 23.59 32 PRO A N 1
ATOM 230 C CA . PRO A 1 32 ? -30.656 -34.594 37.844 1 23.59 32 PRO A CA 1
ATOM 231 C C . PRO A 1 32 ? -31.172 -33.281 37.25 1 23.59 32 PRO A C 1
ATOM 233 O O . PRO A 1 32 ? -31.672 -33.281 36.125 1 23.59 32 PRO A O 1
ATOM 236 N N . THR A 1 33 ? -30.812 -32.062 37.75 1 23.77 33 THR A N 1
ATOM 237 C CA . THR A 1 33 ? -31.766 -31.062 37.281 1 23.77 33 THR A CA 1
ATOM 238 C C . THR A 1 33 ? -31.719 -30.984 35.75 1 23.77 33 THR A C 1
ATOM 240 O O . THR A 1 33 ? -30.672 -31.156 35.156 1 23.77 33 THR A O 1
ATOM 243 N N . ALA A 1 34 ? -32.938 -31.016 34.906 1 24.14 34 ALA A N 1
ATOM 244 C CA . ALA A 1 34 ? -33.469 -31.297 33.594 1 24.14 34 ALA A CA 1
ATOM 245 C C . ALA A 1 34 ? -32.844 -30.406 32.531 1 24.14 34 ALA A C 1
ATOM 247 O O . ALA A 1 34 ? -32.688 -30.812 31.375 1 24.14 34 ALA A O 1
ATOM 248 N N . ASN A 1 35 ? -32.656 -29.078 32.812 1 22.77 35 ASN A N 1
ATOM 249 C CA . ASN A 1 35 ? -32.844 -28.156 31.703 1 22.77 35 ASN A CA 1
ATOM 250 C C . ASN A 1 35 ? -31.641 -28.141 30.766 1 22.77 35 ASN A C 1
ATOM 252 O O . ASN A 1 35 ? -31.5 -27.219 29.953 1 22.77 35 ASN A O 1
ATOM 256 N N . THR A 1 36 ? -30.547 -28.844 31.078 1 23.41 36 THR A N 1
ATOM 257 C CA . THR A 1 36 ? -29.234 -28.516 30.547 1 23.41 36 THR A CA 1
ATOM 258 C C . THR A 1 36 ? -29.062 -29.062 29.125 1 23.41 36 THR A C 1
ATOM 260 O O . THR A 1 36 ? -27.953 -29.188 28.625 1 23.41 36 THR A O 1
ATOM 263 N N . ASN A 1 37 ? -30.141 -29.359 28.344 1 22.09 37 ASN A N 1
ATOM 264 C CA . ASN A 1 37 ? -30.016 -30.266 27.203 1 22.09 37 ASN A CA 1
ATOM 265 C C . ASN A 1 37 ? -29.219 -29.625 26.078 1 22.09 37 ASN A C 1
ATOM 267 O O . ASN A 1 37 ? -28.734 -30.328 25.172 1 22.09 37 ASN A O 1
ATOM 271 N N . LYS A 1 38 ? -29.359 -28.25 25.766 1 25.17 38 LYS A N 1
ATOM 272 C CA . LYS A 1 38 ? -29.172 -27.906 24.359 1 25.17 38 LYS A CA 1
ATOM 273 C C . LYS A 1 38 ? -27.688 -27.812 24.016 1 25.17 38 LYS A C 1
ATOM 275 O O . LYS A 1 38 ? -27.328 -27.578 22.859 1 25.17 38 LYS A O 1
ATOM 280 N N . ALA A 1 39 ? -26.906 -27.578 25.016 1 26.89 39 ALA A N 1
ATOM 281 C CA . ALA A 1 39 ? -25.547 -27.188 24.641 1 26.89 39 ALA A CA 1
ATOM 282 C C . ALA A 1 39 ? -24.734 -28.406 24.172 1 26.89 39 ALA A C 1
ATOM 284 O O . ALA A 1 39 ? -23.531 -28.312 23.953 1 26.89 39 ALA A O 1
ATOM 285 N N . GLY A 1 40 ? -25.281 -29.609 24.375 1 24.83 40 GLY A N 1
ATOM 286 C CA . GLY A 1 40 ? -24.469 -30.797 24.172 1 24.83 40 GLY A CA 1
ATOM 287 C C . GLY A 1 40 ? -24.031 -30.984 22.734 1 24.83 40 GLY A C 1
ATOM 288 O O . GLY A 1 40 ? -23.25 -31.891 22.438 1 24.83 40 GLY A O 1
ATOM 289 N N . SER A 1 41 ? -24.766 -30.391 21.828 1 26.78 41 SER A N 1
ATOM 290 C CA . SER A 1 41 ? -24.625 -30.891 20.469 1 26.78 41 SER A CA 1
ATOM 291 C C . SER A 1 41 ? -23.359 -30.359 19.812 1 26.78 41 SER A C 1
ATOM 293 O O . SER A 1 41 ? -22.891 -30.906 18.812 1 26.78 41 SER A O 1
ATOM 295 N N . GLU A 1 42 ? -22.922 -29.172 20.281 1 28.95 42 GLU A N 1
ATOM 296 C CA . GLU A 1 42 ? -21.891 -28.5 19.484 1 28.95 42 GLU A CA 1
ATOM 297 C C . GLU A 1 42 ? -20.531 -29.156 19.688 1 28.95 42 GLU A C 1
ATOM 299 O O . GLU A 1 42 ? -19.688 -29.156 18.797 1 28.95 42 GLU A O 1
ATOM 304 N N . VAL A 1 43 ? -20.234 -29.609 20.984 1 31.23 43 VAL A N 1
ATOM 305 C CA . VAL A 1 43 ? -18.938 -30.188 21.328 1 31.23 43 VAL A CA 1
ATOM 306 C C . VAL A 1 43 ? -18.766 -31.516 20.578 1 31.23 43 VAL A C 1
ATOM 308 O O . VAL A 1 43 ? -17.641 -32 20.422 1 31.23 43 VAL A O 1
ATOM 311 N N . ASP A 1 44 ? -19.875 -32.062 20.141 1 28.09 44 ASP A N 1
ATOM 312 C CA . ASP A 1 44 ? -19.797 -33.406 19.594 1 28.09 44 ASP A CA 1
ATOM 313 C C . ASP A 1 44 ? -19.141 -33.375 18.219 1 28.09 44 ASP A C 1
ATOM 315 O O . ASP A 1 44 ? -18.422 -34.312 17.859 1 28.09 44 ASP A O 1
ATOM 319 N N . THR A 1 45 ? -19.281 -32.281 17.531 1 30.41 45 THR A N 1
ATOM 320 C CA . THR A 1 45 ? -18.766 -32.312 16.156 1 30.41 45 THR A CA 1
ATOM 321 C C . THR A 1 45 ? -17.266 -32.094 16.125 1 30.41 45 THR A C 1
ATOM 323 O O . THR A 1 45 ? -16.562 -32.719 15.312 1 30.41 45 THR A O 1
ATOM 326 N N . ILE A 1 46 ? -16.734 -31.172 17.031 1 32.06 46 ILE A N 1
ATOM 327 C CA . ILE A 1 46 ? -15.281 -31 17.047 1 32.06 46 ILE A CA 1
ATOM 328 C C . ILE A 1 46 ? -14.617 -32.25 17.609 1 32.06 46 ILE A C 1
ATOM 330 O O . ILE A 1 46 ? -13.586 -32.688 17.094 1 32.06 46 ILE A O 1
ATOM 334 N N . ALA A 1 47 ? -15.164 -32.938 18.641 1 32.44 47 ALA A N 1
ATOM 335 C CA . ALA A 1 47 ? -14.664 -34.156 19.266 1 32.44 47 ALA A CA 1
ATOM 336 C C . ALA A 1 47 ? -14.664 -35.344 18.297 1 32.44 47 ALA A C 1
ATOM 338 O O . ALA A 1 47 ? -13.734 -36.156 18.281 1 32.44 47 ALA A O 1
ATOM 339 N N . TYR A 1 48 ? -15.586 -35.312 17.344 1 31.88 48 TYR A N 1
ATOM 340 C CA . TYR A 1 48 ? -15.633 -36.406 16.391 1 31.88 48 TYR A CA 1
ATOM 341 C C . TYR A 1 48 ? -14.516 -36.281 15.359 1 31.88 48 TYR A C 1
ATOM 343 O O . TYR A 1 48 ? -13.93 -37.281 14.945 1 31.88 48 TYR A O 1
ATOM 351 N N . LYS A 1 49 ? -14.086 -35.031 15 1 36.84 49 LYS A N 1
ATOM 352 C CA . LYS A 1 49 ? -12.969 -34.906 14.078 1 36.84 49 LYS A CA 1
ATOM 353 C C . LYS A 1 49 ? -11.656 -35.344 14.734 1 36.84 49 LYS A C 1
ATOM 355 O O . LYS A 1 49 ? -10.836 -36.031 14.117 1 36.84 49 LYS A O 1
ATOM 360 N N . TYR A 1 50 ? -11.453 -35.062 16.047 1 35.12 50 TYR A N 1
ATOM 361 C CA . TYR A 1 50 ? -10.297 -35.531 16.797 1 35.12 50 TYR A CA 1
ATOM 362 C C . TYR A 1 50 ? -10.414 -37.031 17.109 1 35.12 50 TYR A C 1
ATOM 364 O O . TYR A 1 50 ? -9.422 -37.75 17.062 1 35.12 50 TYR A O 1
ATOM 372 N N . ILE A 1 51 ? -11.578 -37.562 17.375 1 34.44 51 ILE A N 1
ATOM 373 C CA . ILE A 1 51 ? -11.773 -39 17.641 1 34.44 51 ILE A CA 1
ATOM 374 C C . ILE A 1 51 ? -11.562 -39.781 16.359 1 34.44 51 ILE A C 1
ATOM 376 O O . ILE A 1 51 ? -10.953 -40.844 16.359 1 34.44 51 ILE A O 1
ATOM 380 N N . ALA A 1 52 ? -11.953 -39.25 15.195 1 38.69 52 ALA A N 1
ATOM 381 C CA . ALA A 1 52 ? -11.656 -39.906 13.938 1 38.69 52 ALA A CA 1
ATOM 382 C C . ALA A 1 52 ? -10.164 -39.875 13.633 1 38.69 52 ALA A C 1
ATOM 384 O O . ALA A 1 52 ? -9.578 -40.875 13.219 1 38.69 52 ALA A O 1
ATOM 385 N N . GLU A 1 53 ? -9.484 -38.844 13.906 1 40.31 53 GLU A N 1
ATOM 386 C CA . GLU A 1 53 ? -8.031 -38.781 13.758 1 40.31 53 GLU A CA 1
ATOM 387 C C . GLU A 1 53 ? -7.344 -39.656 14.805 1 40.31 53 GLU A C 1
ATOM 389 O O . GLU A 1 53 ? -6.391 -40.375 14.492 1 40.31 53 GLU A O 1
ATOM 394 N N . GLU A 1 54 ? -7.781 -39.688 16.047 1 37.66 54 GLU A N 1
ATOM 395 C CA . GLU A 1 54 ? -7.242 -40.562 17.078 1 37.66 54 GLU A CA 1
ATOM 396 C C . GLU A 1 54 ? -7.621 -42 16.828 1 37.66 54 GLU A C 1
ATOM 398 O O . GLU A 1 54 ? -6.82 -42.906 17.062 1 37.66 54 GLU A O 1
ATOM 403 N N . SER A 1 55 ? -8.789 -42.281 16.359 1 37.88 55 SER A N 1
ATOM 404 C CA . SER A 1 55 ? -9.141 -43.656 16.031 1 37.88 55 SER A CA 1
ATOM 405 C C . SER A 1 55 ? -8.352 -44.156 14.82 1 37.88 55 SER A C 1
ATOM 407 O O . SER A 1 55 ? -7.938 -45.312 14.781 1 37.88 55 SER A O 1
ATOM 409 N N . VAL A 1 56 ? -8.102 -43.281 13.914 1 39.31 56 VAL A N 1
ATOM 410 C CA . VAL A 1 56 ? -7.227 -43.656 12.812 1 39.31 56 VAL A CA 1
ATOM 411 C C . VAL A 1 56 ? -5.809 -43.906 13.328 1 39.31 56 VAL A C 1
ATOM 413 O O . VAL A 1 56 ? -5.156 -44.875 12.945 1 39.31 56 VAL A O 1
ATOM 416 N N . LEU A 1 57 ? -5.34 -43.156 14.297 1 37.75 57 LEU A N 1
ATOM 417 C CA . LEU A 1 57 ? -4.047 -43.375 14.93 1 37.75 57 LEU A CA 1
ATOM 418 C C . LEU A 1 57 ? -4.07 -44.656 15.758 1 37.75 57 LEU A C 1
ATOM 420 O O . LEU A 1 57 ? -3.09 -45.406 15.766 1 37.75 57 LEU A O 1
ATOM 424 N N . MET A 1 58 ? -5.129 -44.938 16.469 1 37.06 58 MET A N 1
ATOM 425 C CA . MET A 1 58 ? -5.188 -46.156 17.219 1 37.06 58 MET A CA 1
ATOM 426 C C . MET A 1 58 ? -5.211 -47.375 16.281 1 37.06 58 MET A C 1
ATOM 428 O O . MET A 1 58 ? -4.613 -48.406 16.578 1 37.06 58 MET A O 1
ATOM 432 N N . TYR A 1 59 ? -5.945 -47.281 15.242 1 35.25 59 TYR A N 1
ATOM 433 C CA . TYR A 1 59 ? -5.91 -48.406 14.312 1 35.25 59 TYR A CA 1
ATOM 434 C C . TYR A 1 59 ? -4.59 -48.469 13.555 1 35.25 59 TYR A C 1
ATOM 436 O O . TYR A 1 59 ? -4.141 -49.531 13.133 1 35.25 59 TYR A O 1
ATOM 444 N N . TYR A 1 60 ? -3.926 -47.406 13.312 1 35.56 60 TYR A N 1
ATOM 445 C CA . TYR A 1 60 ? -2.559 -47.531 12.812 1 35.56 60 TYR A CA 1
ATOM 446 C C . TYR A 1 60 ? -1.693 -48.344 13.773 1 35.56 60 TYR A C 1
ATOM 448 O O . TYR A 1 60 ? -0.787 -49.062 13.352 1 35.56 60 TYR A O 1
ATOM 456 N N . GLU A 1 61 ? -1.844 -48.219 15.008 1 34.94 61 GLU A N 1
ATOM 457 C CA . GLU A 1 61 ? -1.039 -49.031 15.914 1 34.94 61 GLU A CA 1
ATOM 458 C C . GLU A 1 61 ? -1.321 -50.5 15.719 1 34.94 61 GLU A C 1
ATOM 460 O O . GLU A 1 61 ? -0.426 -51.344 15.875 1 34.94 61 GLU A O 1
ATOM 465 N N . HIS A 1 62 ? -2.625 -50.875 15.531 1 37.59 62 HIS A N 1
ATOM 466 C CA . HIS A 1 62 ? -2.838 -52.344 15.445 1 37.59 62 HIS A CA 1
ATOM 467 C C . HIS A 1 62 ? -2.746 -52.812 14 1 37.59 62 HIS A C 1
ATOM 469 O O . HIS A 1 62 ? -3.244 -53.875 13.664 1 37.59 62 HIS A O 1
ATOM 475 N N . GLY A 1 63 ? -1.979 -52.312 13.016 1 33.72 63 GLY A N 1
ATOM 476 C CA . GLY A 1 63 ? -1.529 -52.812 11.734 1 33.72 63 GLY A CA 1
ATOM 477 C C . GLY A 1 63 ? -2.527 -52.594 10.617 1 33.72 63 GLY A C 1
ATOM 478 O O . GLY A 1 63 ? -2.416 -53.188 9.547 1 33.72 63 GLY A O 1
ATOM 479 N N . VAL A 1 64 ? -3.791 -52.25 10.859 1 35.38 64 VAL A N 1
ATOM 480 C CA . VAL A 1 64 ? -4.688 -52.25 9.711 1 35.38 64 VAL A CA 1
ATOM 481 C C . VAL A 1 64 ? -4.449 -51 8.867 1 35.38 64 VAL A C 1
ATOM 483 O O . VAL A 1 64 ? -4.531 -49.875 9.367 1 35.38 64 VAL A O 1
ATOM 486 N N . ASN A 1 65 ? -3.693 -51.062 7.762 1 35.5 65 ASN A N 1
ATOM 487 C CA . ASN A 1 65 ? -3.477 -50.062 6.723 1 35.5 65 ASN A CA 1
ATOM 488 C C . ASN A 1 65 ? -4.793 -49.625 6.086 1 35.5 65 ASN A C 1
ATOM 490 O O . ASN A 1 65 ? -5.406 -50.406 5.336 1 35.5 65 ASN A O 1
ATOM 494 N N . ILE A 1 66 ? -5.543 -48.781 6.766 1 45.19 66 ILE A N 1
ATOM 495 C CA . ILE A 1 66 ? -6.766 -48.281 6.156 1 45.19 66 ILE A CA 1
ATOM 496 C C . ILE A 1 66 ? -6.414 -47.375 4.984 1 45.19 66 ILE A C 1
ATOM 498 O O . ILE A 1 66 ? -5.816 -46.312 5.176 1 45.19 66 ILE A O 1
ATOM 502 N N . THR A 1 67 ? -6.121 -47.906 3.848 1 46.62 67 THR A N 1
ATOM 503 C CA . THR A 1 67 ? -5.879 -47.125 2.635 1 46.62 67 THR A CA 1
ATOM 504 C C . THR A 1 67 ? -7.176 -46.938 1.85 1 46.62 67 THR A C 1
ATOM 506 O O . THR A 1 67 ? -8.148 -47.656 2.057 1 46.62 67 THR A O 1
ATOM 509 N N . TRP A 1 68 ? -7.363 -45.75 1.349 1 53.25 68 TRP A N 1
ATOM 510 C CA . TRP A 1 68 ? -8.484 -45.531 0.438 1 53.25 68 TRP A CA 1
ATOM 511 C C . TRP A 1 68 ? -8.547 -46.656 -0.6 1 53.25 68 TRP A C 1
ATOM 513 O O . TRP A 1 68 ? -7.516 -47.156 -1.052 1 53.25 68 TRP A O 1
ATOM 523 N N . PRO A 1 69 ? -9.711 -47.25 -0.779 1 44.75 69 PRO A N 1
ATOM 524 C CA . PRO A 1 69 ? -9.789 -48.219 -1.877 1 44.75 69 PRO A CA 1
ATOM 525 C C . PRO A 1 69 ? -9.273 -47.656 -3.199 1 44.75 69 PRO A C 1
ATOM 527 O O . PRO A 1 69 ? -9.422 -46.469 -3.457 1 44.75 69 PRO A O 1
ATOM 530 N N . VAL A 1 70 ? -8.281 -48.219 -3.791 1 42.72 70 VAL A N 1
ATOM 531 C CA . VAL A 1 70 ? -7.441 -47.781 -4.898 1 42.72 70 VAL A CA 1
ATOM 532 C C . VAL A 1 70 ? -8.312 -47.188 -6.012 1 42.72 70 VAL A C 1
ATOM 534 O O . VAL A 1 70 ? -8.023 -46.094 -6.535 1 42.72 70 VAL A O 1
ATOM 537 N N . TYR A 1 71 ? -9.055 -47.969 -6.902 1 46.56 71 TYR A N 1
ATOM 538 C CA . TYR A 1 71 ? -9.625 -47.5 -8.156 1 46.56 71 TYR A CA 1
ATOM 539 C C . TYR A 1 71 ? -11.141 -47.688 -8.172 1 46.56 71 TYR A C 1
ATOM 541 O O . TYR A 1 71 ? -11.633 -48.812 -8.102 1 46.56 71 TYR A O 1
ATOM 549 N N . LYS A 1 72 ? -11.883 -46.531 -7.965 1 59.41 72 LYS A N 1
ATOM 550 C CA . LYS A 1 72 ? -13.336 -46.531 -8.148 1 59.41 72 LYS A CA 1
ATOM 551 C C . LYS A 1 72 ? -13.742 -45.625 -9.305 1 59.41 72 LYS A C 1
ATOM 553 O O . LYS A 1 72 ? -13.117 -44.562 -9.539 1 59.41 72 LYS A O 1
ATOM 558 N N . ALA A 1 73 ? -14.461 -46.219 -10.312 1 66.62 73 ALA A N 1
ATOM 559 C CA . ALA A 1 73 ? -15.047 -45.406 -11.375 1 66.62 73 ALA A CA 1
ATOM 560 C C . ALA A 1 73 ? -16.562 -45.562 -11.422 1 66.62 73 ALA A C 1
ATOM 562 O O . ALA A 1 73 ? -17.078 -46.656 -11.195 1 66.62 73 ALA A O 1
ATOM 563 N N . ALA A 1 74 ? -17.188 -44.438 -11.469 1 66.25 74 ALA A N 1
ATOM 564 C CA . ALA A 1 74 ? -18.609 -44.531 -11.781 1 66.25 74 ALA A CA 1
ATOM 565 C C . ALA A 1 74 ? -18.828 -44.875 -13.25 1 66.25 74 ALA A C 1
ATOM 567 O O . ALA A 1 74 ? -18.188 -44.281 -14.133 1 66.25 74 ALA A O 1
ATOM 568 N N . THR A 1 75 ? -19.469 -45.969 -13.445 1 72.81 75 THR A N 1
ATOM 569 C CA . THR A 1 75 ? -19.578 -46.438 -14.828 1 72.81 75 THR A CA 1
ATOM 570 C C . THR A 1 75 ? -21.047 -46.656 -15.203 1 72.81 75 THR A C 1
ATOM 572 O O . THR A 1 75 ? -21.875 -46.938 -14.344 1 72.81 75 THR A O 1
ATOM 575 N N . ILE A 1 76 ? -21.422 -46.156 -16.172 1 57.09 76 ILE A N 1
ATOM 576 C CA . ILE A 1 76 ? -22.594 -46.656 -16.875 1 57.09 76 ILE A CA 1
ATOM 577 C C . ILE A 1 76 ? -22.156 -47.688 -17.922 1 57.09 76 ILE A C 1
ATOM 579 O O . ILE A 1 76 ? -21.484 -47.312 -18.891 1 57.09 76 ILE A O 1
ATOM 583 N N . GLU A 1 77 ? -21.75 -49.031 -17.453 1 52.69 77 GLU A N 1
ATOM 584 C CA . GLU A 1 77 ? -21.141 -50.156 -18.203 1 52.69 77 GLU A CA 1
ATOM 585 C C . GLU A 1 77 ? -21.734 -50.281 -19.594 1 52.69 77 GLU A C 1
ATOM 587 O O . GLU A 1 77 ? -22.875 -49.844 -19.828 1 52.69 77 GLU A O 1
ATOM 592 N N . GLN A 1 78 ? -20.75 -50.906 -20.484 1 45.47 78 GLN A N 1
ATOM 593 C CA . GLN A 1 78 ? -20.641 -51.188 -21.906 1 45.47 78 GLN A CA 1
ATOM 594 C C . GLN A 1 78 ? -21.922 -51.812 -22.438 1 45.47 78 GLN A C 1
ATOM 596 O O . GLN A 1 78 ? -22.266 -51.656 -23.609 1 45.47 78 GLN A O 1
ATOM 601 N N . GLY A 1 79 ? -22.344 -52.875 -21.781 1 43.47 79 GLY A N 1
ATOM 602 C CA . GLY A 1 79 ? -23.375 -53.469 -22.609 1 43.47 79 GLY A CA 1
ATOM 603 C C . GLY A 1 79 ? -24.312 -52.438 -23.219 1 43.47 79 GLY A C 1
ATOM 604 O O . GLY A 1 79 ? -24.906 -52.688 -24.266 1 43.47 79 GLY A O 1
ATOM 605 N N . GLU A 1 80 ? -24.203 -51.188 -22.703 1 52.88 80 GLU A N 1
ATOM 606 C CA . GLU A 1 80 ? -25.312 -50.25 -22.922 1 52.88 80 GLU A CA 1
ATOM 607 C C . GLU A 1 80 ? -24.828 -48.969 -23.531 1 52.88 80 GLU A C 1
ATOM 609 O O . GLU A 1 80 ? -25.594 -48.219 -24.156 1 52.88 80 GLU A O 1
ATOM 614 N N . GLY A 1 81 ? -23.344 -48.562 -23.5 1 63.22 81 GLY A N 1
ATOM 615 C CA . GLY A 1 81 ? -23.078 -47.281 -24.156 1 63.22 81 GLY A CA 1
ATOM 616 C C . GLY A 1 81 ? -22.109 -47.406 -25.312 1 63.22 81 GLY A C 1
ATOM 617 O O . GLY A 1 81 ? -21.031 -48 -25.172 1 63.22 81 GLY A O 1
ATOM 618 N N . ASP A 1 82 ? -22.359 -47.094 -26.5 1 82.56 82 ASP A N 1
ATOM 619 C CA . ASP A 1 82 ? -21.594 -47.094 -27.75 1 82.56 82 ASP A CA 1
ATOM 620 C C . ASP A 1 82 ? -20.531 -46 -27.734 1 82.56 82 ASP A C 1
ATOM 622 O O . ASP A 1 82 ? -19.422 -46.188 -28.234 1 82.56 82 ASP A O 1
ATOM 626 N N . VAL A 1 83 ? -20.828 -44.969 -27.094 1 91.75 83 VAL A N 1
ATOM 627 C CA . VAL A 1 83 ? -19.938 -43.812 -26.938 1 91.75 83 VAL A CA 1
ATOM 628 C C . VAL A 1 83 ? -19.75 -43.5 -25.453 1 91.75 83 VAL A C 1
ATOM 630 O O . VAL A 1 83 ? -20.734 -43.219 -24.75 1 91.75 83 VAL A O 1
ATOM 633 N N . ILE A 1 84 ? -18.484 -43.5 -24.938 1 91.69 84 ILE A N 1
ATOM 634 C CA . ILE A 1 84 ? -18.25 -43.344 -23.5 1 91.69 84 ILE A CA 1
ATOM 635 C C . ILE A 1 84 ? -17.719 -41.938 -23.234 1 91.69 84 ILE A C 1
ATOM 637 O O . ILE A 1 84 ? -16.75 -41.5 -23.859 1 91.69 84 ILE A O 1
ATOM 641 N N . LEU A 1 85 ? -18.375 -41.25 -22.375 1 95.12 85 LEU A N 1
ATOM 642 C CA . LEU A 1 85 ? -17.891 -39.969 -21.875 1 95.12 85 LEU A CA 1
ATOM 643 C C . LEU A 1 85 ? -17.141 -40.156 -20.547 1 95.12 85 LEU A C 1
ATOM 645 O O . LEU A 1 85 ? -17.578 -40.938 -19.688 1 95.12 85 LEU A O 1
ATOM 649 N N . GLY A 1 86 ? -15.977 -39.531 -20.5 1 94.5 86 GLY A N 1
ATOM 650 C CA . GLY A 1 86 ? -15.281 -39.469 -19.219 1 94.5 86 GLY A CA 1
ATOM 651 C C . GLY A 1 86 ? -15.844 -38.406 -18.297 1 94.5 86 GLY A C 1
ATOM 652 O O . GLY A 1 86 ? -16.453 -37.438 -18.766 1 94.5 86 GLY A O 1
ATOM 653 N N . GLY A 1 87 ? -15.734 -38.594 -17 1 95.75 87 GLY A N 1
ATOM 654 C CA . GLY A 1 87 ? -16.109 -37.625 -15.992 1 95.75 87 GLY A CA 1
ATOM 655 C C . GLY A 1 87 ? -15.062 -37.469 -14.906 1 95.75 87 GLY A C 1
ATOM 656 O O . GLY A 1 87 ? -14.445 -38.438 -14.477 1 95.75 87 GLY A O 1
ATOM 657 N N . LEU A 1 88 ? -14.766 -36.25 -14.586 1 95.06 88 LEU A N 1
ATOM 658 C CA . LEU A 1 88 ? -13.867 -35.938 -13.484 1 95.06 88 LEU A CA 1
ATOM 659 C C . LEU A 1 88 ? -14.562 -35.062 -12.438 1 95.06 88 LEU A C 1
ATOM 661 O O . LEU A 1 88 ? -14.906 -33.938 -12.719 1 95.06 88 LEU A O 1
ATOM 665 N N . PHE A 1 89 ? -14.805 -35.656 -11.227 1 94.81 89 PHE A N 1
ATOM 666 C CA . PHE A 1 89 ? -15.586 -35 -10.18 1 94.81 89 PHE A CA 1
ATOM 667 C C . PHE A 1 89 ? -14.82 -34.969 -8.859 1 94.81 89 PHE A C 1
ATOM 669 O O . PHE A 1 89 ? -13.938 -35.812 -8.648 1 94.81 89 PHE A O 1
ATOM 676 N N . MET A 1 90 ? -15.18 -34 -8 1 90.31 90 MET A N 1
ATOM 677 C CA . MET A 1 90 ? -14.594 -33.969 -6.668 1 90.31 90 MET A CA 1
ATOM 678 C C . MET A 1 90 ? -15.508 -34.656 -5.648 1 90.31 90 MET A C 1
ATOM 680 O O . MET A 1 90 ? -16.094 -33.969 -4.793 1 90.31 90 MET A O 1
ATOM 684 N N . ALA A 1 91 ? -15.586 -35.938 -5.738 1 90.31 91 ALA A N 1
ATOM 685 C CA . ALA A 1 91 ? -16.406 -36.688 -4.805 1 90.31 91 ALA A CA 1
ATOM 686 C C . ALA A 1 91 ? -15.914 -36.5 -3.369 1 90.31 91 ALA A C 1
ATOM 688 O O . ALA A 1 91 ? -16.703 -36.562 -2.424 1 90.31 91 ALA A O 1
ATOM 689 N N . HIS A 1 92 ? -14.625 -36.344 -3.238 1 86.62 92 HIS A N 1
ATOM 690 C CA . HIS A 1 92 ? -14 -36.125 -1.936 1 86.62 92 HIS A CA 1
ATOM 691 C C . HIS A 1 92 ? -13.32 -34.781 -1.868 1 86.62 92 HIS A C 1
ATOM 693 O O . HIS A 1 92 ? -12.922 -34.219 -2.896 1 86.62 92 HIS A O 1
ATOM 699 N N . GLU A 1 93 ? -13.281 -34.281 -0.641 1 82.31 93 GLU A N 1
ATOM 700 C CA . GLU A 1 93 ? -12.492 -33.062 -0.42 1 82.31 93 GLU A CA 1
ATOM 701 C C . GLU A 1 93 ? -11 -33.375 -0.398 1 82.31 93 GLU A C 1
ATOM 703 O O . GLU A 1 93 ? -10.602 -34.531 -0.272 1 82.31 93 GLU A O 1
ATOM 708 N N . ARG A 1 94 ? -10.242 -32.375 -0.585 1 76.5 94 ARG A N 1
ATOM 709 C CA . ARG A 1 94 ? -8.797 -32.562 -0.541 1 76.5 94 ARG A CA 1
ATOM 710 C C . ARG A 1 94 ? -8.312 -32.75 0.89 1 76.5 94 ARG A C 1
ATOM 712 O O . ARG A 1 94 ? -8.898 -32.219 1.834 1 76.5 94 ARG A O 1
ATOM 719 N N . HIS A 1 95 ? -7.355 -33.719 1.013 1 72.12 95 HIS A N 1
ATOM 720 C CA . HIS A 1 95 ? -6.75 -33.969 2.316 1 72.12 95 HIS A CA 1
ATOM 721 C C . HIS A 1 95 ? -5.234 -34.094 2.207 1 72.12 95 HIS A C 1
ATOM 723 O O . HIS A 1 95 ? -4.719 -34.656 1.254 1 72.12 95 HIS A O 1
ATOM 729 N N . GLU A 1 96 ? -4.555 -33.5 3.16 1 62.44 96 GLU A N 1
ATOM 730 C CA . GLU A 1 96 ? -3.096 -33.438 3.123 1 62.44 96 GLU A CA 1
ATOM 731 C C . GLU A 1 96 ? -2.488 -34.844 3.316 1 62.44 96 GLU A C 1
ATOM 733 O O . GLU A 1 96 ? -1.537 -35.188 2.625 1 62.44 96 GLU A O 1
ATOM 738 N N . VAL A 1 97 ? -3.121 -35.562 4.246 1 59.5 97 VAL A N 1
ATOM 739 C CA . VAL A 1 97 ? -2.514 -36.844 4.66 1 59.5 97 VAL A CA 1
ATOM 740 C C . VAL A 1 97 ? -3.035 -37.969 3.787 1 59.5 97 VAL A C 1
ATOM 742 O O . VAL A 1 97 ? -2.26 -38.812 3.309 1 59.5 97 VAL A O 1
ATOM 745 N N . TYR A 1 98 ? -4.359 -38 3.449 1 63.81 98 TYR A N 1
ATOM 746 C CA . TYR A 1 98 ? -4.969 -39.156 2.783 1 63.81 98 TYR A CA 1
ATOM 747 C C . TYR A 1 98 ? -5.273 -38.812 1.324 1 63.81 98 TYR A C 1
ATOM 749 O O . TYR A 1 98 ? -5.891 -39.625 0.623 1 63.81 98 TYR A O 1
ATOM 757 N N . VAL A 1 99 ? -4.82 -37.719 0.719 1 70 99 VAL A N 1
ATOM 758 C CA . VAL A 1 99 ? -5.094 -37.281 -0.639 1 70 99 VAL A CA 1
ATOM 759 C C . VAL A 1 99 ? -6.566 -36.906 -0.771 1 70 99 VAL A C 1
ATOM 761 O O . VAL A 1 99 ? -6.906 -35.719 -1.008 1 70 99 VAL A O 1
ATOM 764 N N . CYS A 1 100 ? -7.461 -38 -0.483 1 77.19 100 CYS A N 1
ATOM 765 C CA . CYS A 1 100 ? -8.898 -37.75 -0.479 1 77.19 100 CYS A CA 1
ATOM 766 C C . CYS A 1 100 ? -9.43 -37.656 0.945 1 77.19 100 CYS A C 1
ATOM 768 O O . CYS A 1 100 ? -9.133 -38.5 1.784 1 77.19 100 CYS A O 1
ATOM 770 N N . GLY A 1 101 ? -10.133 -36.594 1.205 1 79.81 101 GLY A N 1
ATOM 771 C CA . GLY A 1 101 ? -10.742 -36.406 2.512 1 79.81 101 GLY A CA 1
ATOM 772 C C . GLY A 1 101 ? -12.164 -36.906 2.59 1 79.81 101 GLY A C 1
ATOM 773 O O . GLY A 1 101 ? -12.469 -38 2.07 1 79.81 101 GLY A O 1
ATOM 774 N N . SER A 1 102 ? -12.961 -36.156 3.279 1 82 102 SER A N 1
ATOM 775 C CA . SER A 1 102 ? -14.352 -36.562 3.467 1 82 102 SER A CA 1
ATOM 776 C C . SER A 1 102 ? -15.148 -36.406 2.178 1 82 102 SER A C 1
ATOM 778 O O . SER A 1 102 ? -14.789 -35.594 1.317 1 82 102 SER A O 1
ATOM 780 N N . ILE A 1 103 ? -16.172 -37.094 2.096 1 86.81 103 ILE A N 1
ATOM 781 C CA . ILE A 1 103 ? -17.062 -37.062 0.938 1 86.81 103 ILE A CA 1
ATOM 782 C C . ILE A 1 103 ? -17.75 -35.688 0.875 1 86.81 103 ILE A C 1
ATOM 784 O O . ILE A 1 103 ? -18.094 -35.125 1.91 1 86.81 103 ILE A O 1
ATOM 788 N N . LEU A 1 104 ? -17.859 -35.188 -0.296 1 85.12 104 LEU A N 1
ATOM 789 C CA . LEU A 1 104 ? -18.578 -33.938 -0.516 1 85.12 104 LEU A CA 1
ATOM 790 C C . LEU A 1 104 ? -19.953 -34.219 -1.093 1 85.12 104 LEU A C 1
ATOM 792 O O . LEU A 1 104 ? -20.078 -34.688 -2.217 1 85.12 104 LEU A O 1
ATOM 796 N N . GLU A 1 105 ? -20.891 -33.781 -0.408 1 86.56 105 GLU A N 1
ATOM 797 C CA . GLU A 1 105 ? -22.25 -34.125 -0.787 1 86.56 105 GLU A CA 1
ATOM 798 C C . GLU A 1 105 ? -22.703 -33.312 -1.989 1 86.56 105 GLU A C 1
ATOM 800 O O . GLU A 1 105 ? -23.047 -33.844 -3.035 1 86.56 105 GLU A O 1
ATOM 805 N N . GLN A 1 106 ? -22.656 -32.031 -1.871 1 84.25 106 GLN A N 1
ATOM 806 C CA . GLN A 1 106 ? -23.219 -31.156 -2.904 1 84.25 106 GLN A CA 1
ATOM 807 C C . GLN A 1 106 ? -22.25 -31.031 -4.086 1 84.25 106 GLN A C 1
ATOM 809 O O . GLN A 1 106 ? -22.547 -31.516 -5.18 1 84.25 106 GLN A O 1
ATOM 814 N N . PRO A 1 107 ? -21.047 -30.641 -3.84 1 84.31 107 PRO A N 1
ATOM 815 C CA . PRO A 1 107 ? -20.203 -30.438 -5.012 1 84.31 107 PRO A CA 1
ATOM 816 C C . PRO A 1 107 ? -19.688 -31.75 -5.613 1 84.31 107 PRO A C 1
ATOM 818 O O . PRO A 1 107 ? -19.297 -31.781 -6.781 1 84.31 107 PRO A O 1
ATOM 821 N N . GLY A 1 108 ? -19.766 -32.812 -4.859 1 90.44 108 GLY A N 1
ATOM 822 C CA . GLY A 1 108 ? -19.219 -34.062 -5.348 1 90.44 108 GLY A CA 1
ATOM 823 C C . GLY A 1 108 ? -20.281 -35.031 -5.824 1 90.44 108 GLY A C 1
ATOM 824 O O . GLY A 1 108 ? -20.5 -35.188 -7.027 1 90.44 108 GLY A O 1
ATOM 825 N N . ILE A 1 109 ? -21.047 -35.531 -4.914 1 92.62 109 ILE A N 1
ATOM 826 C CA . ILE A 1 109 ? -21.984 -36.625 -5.191 1 92.62 109 ILE A CA 1
ATOM 827 C C . ILE A 1 109 ? -23.141 -36.094 -6.047 1 92.62 109 ILE A C 1
ATOM 829 O O . ILE A 1 109 ? -23.516 -36.719 -7.035 1 92.62 109 ILE A O 1
ATOM 833 N N . GLN A 1 110 ? -23.688 -34.969 -5.703 1 93.69 110 GLN A N 1
ATOM 834 C CA . GLN A 1 110 ? -24.781 -34.438 -6.488 1 93.69 110 GLN A CA 1
ATOM 835 C C . GLN A 1 110 ? -24.344 -34.125 -7.914 1 93.69 110 GLN A C 1
ATOM 837 O O . GLN A 1 110 ? -25.094 -34.344 -8.867 1 93.69 110 GLN A O 1
ATOM 842 N N . ALA A 1 111 ? -23.172 -33.562 -8.047 1 95.19 111 ALA A N 1
ATOM 843 C CA . ALA A 1 111 ? -22.672 -33.25 -9.375 1 95.19 111 ALA A CA 1
ATOM 844 C C . ALA A 1 111 ? -22.5 -34.5 -10.227 1 95.19 111 ALA A C 1
ATOM 846 O O . ALA A 1 111 ? -22.891 -34.531 -11.398 1 95.19 111 ALA A O 1
ATOM 847 N N . LEU A 1 112 ? -21.922 -35.469 -9.633 1 96.25 112 LEU A N 1
ATOM 848 C CA . LEU A 1 112 ? -21.75 -36.75 -10.336 1 96.25 112 LEU A CA 1
ATOM 849 C C . LEU A 1 112 ? -23.094 -37.344 -10.719 1 96.25 112 LEU A C 1
ATOM 851 O O . LEU A 1 112 ? -23.281 -37.781 -11.859 1 96.25 112 LEU A O 1
ATOM 855 N N . GLU A 1 113 ? -24 -37.375 -9.812 1 96.25 113 GLU A N 1
ATOM 856 C CA . GLU A 1 113 ? -25.328 -37.938 -10.086 1 96.25 113 GLU A CA 1
ATOM 857 C C . GLU A 1 113 ? -26.062 -37.094 -11.141 1 96.25 113 GLU A C 1
ATOM 859 O O . GLU A 1 113 ? -26.875 -37.625 -11.898 1 96.25 113 GLU A O 1
ATOM 864 N N . ALA A 1 114 ? -25.75 -35.812 -11.164 1 96.5 114 ALA A N 1
ATOM 865 C CA . ALA A 1 114 ? -26.344 -34.969 -12.203 1 96.5 114 ALA A CA 1
ATOM 866 C C . ALA A 1 114 ? -25.891 -35.406 -13.594 1 96.5 114 ALA A C 1
ATOM 868 O O . ALA A 1 114 ? -26.672 -35.375 -14.547 1 96.5 114 ALA A O 1
ATOM 869 N N . MET A 1 115 ? -24.625 -35.719 -13.727 1 97.25 115 MET A N 1
ATOM 870 C CA . MET A 1 115 ? -24.141 -36.25 -15 1 97.25 115 MET A CA 1
ATOM 871 C C . MET A 1 115 ? -24.859 -37.562 -15.352 1 97.25 115 MET A C 1
ATOM 873 O O . MET A 1 115 ? -25.344 -37.719 -16.484 1 97.25 115 MET A O 1
ATOM 877 N N . LEU A 1 116 ? -25 -38.469 -14.398 1 95.94 116 LEU A N 1
ATOM 878 C CA . LEU A 1 116 ? -25.641 -39.781 -14.633 1 95.94 116 LEU A CA 1
ATOM 879 C C . LEU A 1 116 ? -27.109 -39.594 -14.984 1 95.94 116 LEU A C 1
ATOM 881 O O . LEU A 1 116 ? -27.625 -40.219 -15.898 1 95.94 116 LEU A O 1
ATOM 885 N N . TYR A 1 117 ? -27.719 -38.719 -14.242 1 95.81 117 TYR A N 1
ATOM 886 C CA . TYR A 1 117 ? -29.125 -38.406 -14.484 1 95.81 117 TYR A CA 1
ATOM 887 C C . TYR A 1 117 ? -29.328 -37.875 -15.898 1 95.81 117 TYR A C 1
ATOM 889 O O . TYR A 1 117 ? -30.281 -38.281 -16.578 1 95.81 117 TYR A O 1
ATOM 897 N N . THR A 1 118 ? -28.5 -36.969 -16.297 1 96.12 118 THR A N 1
ATOM 898 C CA . THR A 1 118 ? -28.625 -36.344 -17.625 1 96.12 118 THR A CA 1
ATOM 899 C C . THR A 1 118 ? -28.391 -37.375 -18.719 1 96.12 118 THR A C 1
ATOM 901 O O . THR A 1 118 ? -29.094 -37.375 -19.734 1 96.12 118 THR A O 1
ATOM 904 N N . VAL A 1 119 ? -27.406 -38.219 -18.547 1 95.81 119 VAL A N 1
ATOM 905 C CA . VAL A 1 119 ? -27.141 -39.25 -19.516 1 95.81 119 VAL A CA 1
ATOM 906 C C . VAL A 1 119 ? -28.328 -40.219 -19.625 1 95.81 119 VAL A C 1
ATOM 908 O O . VAL A 1 119 ? -28.703 -40.625 -20.719 1 95.81 119 VAL A O 1
ATOM 911 N N . ASP A 1 120 ? -28.922 -40.562 -18.484 1 93.62 120 ASP A N 1
ATOM 912 C CA . ASP A 1 120 ? -30.109 -41.375 -18.469 1 93.62 120 ASP A CA 1
ATOM 913 C C . ASP A 1 120 ? -31.234 -40.75 -19.281 1 93.62 120 ASP A C 1
ATOM 915 O O . ASP A 1 120 ? -31.922 -41.406 -20.047 1 93.62 120 ASP A O 1
ATOM 919 N N . ARG A 1 121 ? -31.375 -39.5 -19.062 1 93.06 121 ARG A N 1
ATOM 920 C CA . ARG A 1 121 ? -32.438 -38.75 -19.766 1 93.06 121 ARG A CA 1
ATOM 921 C C . ARG A 1 121 ? -32.188 -38.781 -21.266 1 93.06 121 ARG A C 1
ATOM 923 O O . ARG A 1 121 ? -33.156 -38.844 -22.047 1 93.06 121 ARG A O 1
ATOM 930 N N . ILE A 1 122 ? -31.016 -38.656 -21.672 1 94.56 122 ILE A N 1
ATOM 931 C CA . ILE A 1 122 ? -30.656 -38.656 -23.094 1 94.56 122 ILE A CA 1
ATOM 932 C C . ILE A 1 122 ? -30.891 -40.062 -23.672 1 94.56 122 ILE A C 1
ATOM 934 O O . ILE A 1 122 ? -31.469 -40.188 -24.75 1 94.56 122 ILE A O 1
ATOM 938 N N . ASN A 1 123 ? -30.484 -41.094 -22.953 1 93.88 123 ASN A N 1
ATOM 939 C CA . ASN A 1 123 ? -30.562 -42.469 -23.438 1 93.88 123 ASN A CA 1
ATOM 940 C C . ASN A 1 123 ? -32 -42.969 -23.453 1 93.88 123 ASN A C 1
ATOM 942 O O . ASN A 1 123 ? -32.312 -43.938 -24.172 1 93.88 123 ASN A O 1
ATOM 946 N N . MET A 1 124 ? -32.844 -42.438 -22.672 1 91.69 124 MET A N 1
ATOM 947 C CA . MET A 1 124 ? -34.219 -42.844 -22.625 1 91.69 124 MET A CA 1
ATOM 948 C C . MET A 1 124 ? -34.969 -42.406 -23.891 1 91.69 124 MET A C 1
ATOM 950 O O . MET A 1 124 ? -35.969 -43 -24.266 1 91.69 124 MET A O 1
ATOM 954 N N . ASN A 1 125 ? -34.438 -41.344 -24.453 1 89 125 ASN A N 1
ATOM 955 C CA . ASN A 1 125 ? -35.031 -40.906 -25.719 1 89 125 ASN A CA 1
ATOM 956 C C . ASN A 1 125 ? -34.281 -41.5 -26.906 1 89 125 ASN A C 1
ATOM 958 O O . ASN A 1 125 ? -33.312 -40.969 -27.391 1 89 125 ASN A O 1
ATOM 962 N N . ASP A 1 126 ? -34.875 -42.469 -27.531 1 85.25 126 ASP A N 1
ATOM 963 C CA . ASP A 1 126 ? -34.219 -43.25 -28.578 1 85.25 126 ASP A CA 1
ATOM 964 C C . ASP A 1 126 ? -34.094 -42.469 -29.875 1 85.25 126 ASP A C 1
ATOM 966 O O . ASP A 1 126 ? -33.281 -42.812 -30.75 1 85.25 126 ASP A O 1
ATOM 970 N N . THR A 1 127 ? -34.875 -41.406 -29.938 1 87.56 127 THR A N 1
ATOM 971 C CA . THR A 1 127 ? -34.844 -40.656 -31.172 1 87.56 127 THR A CA 1
ATOM 972 C C . THR A 1 127 ? -33.812 -39.531 -31.109 1 87.56 127 THR A C 1
ATOM 974 O O . THR A 1 127 ? -33.438 -38.969 -32.156 1 87.56 127 THR A O 1
ATOM 977 N N . PHE A 1 128 ? -33.375 -39.312 -29.922 1 92.62 128 PHE A N 1
ATOM 978 C CA . PHE A 1 128 ? -32.406 -38.25 -29.781 1 92.62 128 PHE A CA 1
ATOM 979 C C . PHE A 1 128 ? -31.047 -38.656 -30.375 1 92.62 128 PHE A C 1
ATOM 981 O O . PHE A 1 128 ? -30.516 -37.969 -31.234 1 92.62 128 PHE A O 1
ATOM 988 N N . LEU A 1 129 ? -30.469 -39.75 -29.922 1 94.19 129 LEU A N 1
ATOM 989 C CA . LEU A 1 129 ? -29.297 -40.375 -30.516 1 94.19 129 LEU A CA 1
ATOM 990 C C . LEU A 1 129 ? -29.688 -41.656 -31.281 1 94.19 129 LEU A C 1
ATOM 992 O O . LEU A 1 129 ? -29.906 -42.688 -30.672 1 94.19 129 LEU A O 1
ATOM 996 N N . PRO A 1 130 ? -29.766 -41.469 -32.531 1 91.38 130 PRO A N 1
ATOM 997 C CA . PRO A 1 130 ? -30.359 -42.562 -33.312 1 91.38 130 PRO A CA 1
ATOM 998 C C . PRO A 1 130 ? -29.531 -43.844 -33.281 1 91.38 130 PRO A C 1
ATOM 1000 O O . PRO A 1 130 ? -28.531 -43.938 -34.031 1 91.38 130 PRO A O 1
ATOM 1003 N N . GLY A 1 131 ? -29.891 -44.781 -32.531 1 88.81 131 GLY A N 1
ATOM 1004 C CA . GLY A 1 131 ? -29.344 -46.125 -32.594 1 88.81 131 GLY A CA 1
ATOM 1005 C C . GLY A 1 131 ? -28.109 -46.344 -31.75 1 88.81 131 GLY A C 1
ATOM 1006 O O . GLY A 1 131 ? -27.375 -47.312 -31.938 1 88.81 131 GLY A O 1
ATOM 1007 N N . PHE A 1 132 ? -27.688 -45.406 -31.062 1 90.56 132 PHE A N 1
ATOM 1008 C CA . PHE A 1 132 ? -26.562 -45.594 -30.141 1 90.56 132 PHE A CA 1
ATOM 1009 C C . PHE A 1 132 ? -26.812 -44.906 -28.812 1 90.56 132 PHE A C 1
ATOM 1011 O O . PHE A 1 132 ? -27.688 -44.062 -28.719 1 90.56 132 PHE A O 1
ATOM 1018 N N . ARG A 1 133 ? -26.094 -45.312 -27.719 1 92.38 133 ARG A N 1
ATOM 1019 C CA . ARG A 1 133 ? -26.281 -44.812 -26.375 1 92.38 133 ARG A CA 1
ATOM 1020 C C . ARG A 1 133 ? -24.969 -44.281 -25.797 1 92.38 133 ARG A C 1
ATOM 1022 O O . ARG A 1 133 ? -23.891 -44.594 -26.312 1 92.38 133 ARG A O 1
ATOM 1029 N N . LEU A 1 134 ? -25.188 -43.406 -24.812 1 93.5 134 LEU A N 1
ATOM 1030 C CA . LEU A 1 134 ? -24.031 -42.844 -24.125 1 93.5 134 LEU A CA 1
ATOM 1031 C C . LEU A 1 134 ? -23.688 -43.656 -22.875 1 93.5 134 LEU A C 1
ATOM 1033 O O . LEU A 1 134 ? -24.578 -44.094 -22.172 1 93.5 134 LEU A O 1
ATOM 1037 N N . GLY A 1 135 ? -22.391 -43.844 -22.703 1 92.38 135 GLY A N 1
ATOM 1038 C CA . GLY A 1 135 ? -21.859 -44.406 -21.469 1 92.38 135 GLY A CA 1
ATOM 1039 C C . GLY A 1 135 ? -21.047 -43.406 -20.672 1 92.38 135 GLY A C 1
ATOM 1040 O O . GLY A 1 135 ? -20.812 -42.281 -21.141 1 92.38 135 GLY A O 1
ATOM 1041 N N . VAL A 1 136 ? -20.75 -43.781 -19.391 1 93.44 136 VAL A N 1
ATOM 1042 C CA . VAL A 1 136 ? -20.016 -42.875 -18.531 1 93.44 136 VAL A CA 1
ATOM 1043 C C . VAL A 1 136 ? -18.891 -43.594 -17.828 1 93.44 136 VAL A C 1
ATOM 1045 O O . VAL A 1 136 ? -19.062 -44.75 -17.406 1 93.44 136 VAL A O 1
ATOM 1048 N N . HIS A 1 137 ? -17.703 -43.031 -17.828 1 90.56 137 HIS A N 1
ATOM 1049 C CA . HIS A 1 137 ? -16.562 -43.406 -17.016 1 90.56 137 HIS A CA 1
ATOM 1050 C C . HIS A 1 137 ? -16.078 -42.25 -16.172 1 90.56 137 HIS A C 1
ATOM 1052 O O . HIS A 1 137 ? -15.227 -41.469 -16.594 1 90.56 137 HIS A O 1
ATOM 1058 N N . ALA A 1 138 ? -16.688 -42.188 -14.945 1 93.12 138 ALA A N 1
ATOM 1059 C CA . ALA A 1 138 ? -16.422 -41 -14.109 1 93.12 138 ALA A CA 1
ATOM 1060 C C . ALA A 1 138 ? -15.461 -41.344 -12.977 1 93.12 138 ALA A C 1
ATOM 1062 O O . ALA A 1 138 ? -15.555 -42.438 -12.375 1 93.12 138 ALA A O 1
ATOM 1063 N N . LEU A 1 139 ? -14.492 -40.469 -12.727 1 90.94 139 LEU A N 1
ATOM 1064 C CA . LEU A 1 139 ? -13.453 -40.656 -11.719 1 90.94 139 LEU A CA 1
ATOM 1065 C C . LEU A 1 139 ? -13.477 -39.5 -10.695 1 90.94 139 LEU A C 1
ATOM 1067 O O . LEU A 1 139 ? -14.078 -38.469 -10.938 1 90.94 139 LEU A O 1
ATOM 1071 N N . ASP A 1 140 ? -12.891 -39.812 -9.531 1 89.81 140 ASP A N 1
ATOM 1072 C CA . ASP A 1 140 ? -12.758 -38.844 -8.453 1 89.81 140 ASP A CA 1
ATOM 1073 C C . ASP A 1 140 ? -11.383 -38.188 -8.469 1 89.81 140 ASP A C 1
ATOM 1075 O O . ASP A 1 140 ? -10.359 -38.875 -8.398 1 89.81 140 ASP A O 1
ATOM 1079 N N . ASP A 1 141 ? -11.398 -36.844 -8.547 1 87.81 141 ASP A N 1
ATOM 1080 C CA . ASP A 1 141 ? -10.102 -36.188 -8.562 1 87.81 141 ASP A CA 1
ATOM 1081 C C . ASP A 1 141 ? -9.75 -35.625 -7.18 1 87.81 141 ASP A C 1
ATOM 1083 O O . ASP A 1 141 ? -8.672 -35.062 -6.988 1 87.81 141 ASP A O 1
ATOM 1087 N N . CYS A 1 142 ? -10.641 -35.781 -6.125 1 82.31 142 CYS A N 1
ATOM 1088 C CA . CYS A 1 142 ? -10.43 -35.406 -4.73 1 82.31 142 CYS A CA 1
ATOM 1089 C C . CYS A 1 142 ? -9.977 -33.938 -4.609 1 82.31 142 CYS A C 1
ATOM 1091 O O . CYS A 1 142 ? -9.227 -33.594 -3.697 1 82.31 142 CYS A O 1
ATOM 1093 N N . ASP A 1 143 ? -10.266 -33.219 -5.652 1 82.19 143 ASP A N 1
ATOM 1094 C CA . ASP A 1 143 ? -9.93 -31.781 -5.703 1 82.19 143 ASP A CA 1
ATOM 1095 C C . ASP A 1 143 ? -8.43 -31.578 -5.48 1 82.19 143 ASP A C 1
ATOM 1097 O O . ASP A 1 143 ? -8.023 -30.594 -4.863 1 82.19 143 ASP A O 1
ATOM 1101 N N . LYS A 1 144 ? -7.645 -32.5 -5.812 1 76.81 144 LYS A N 1
ATOM 1102 C CA . LYS A 1 144 ? -6.188 -32.406 -5.777 1 76.81 144 LYS A CA 1
ATOM 1103 C C . LYS A 1 144 ? -5.598 -32.5 -7.18 1 76.81 144 LYS A C 1
ATOM 1105 O O . LYS A 1 144 ? -5.91 -33.438 -7.93 1 76.81 144 LYS A O 1
ATOM 1110 N N . ASP A 1 145 ? -4.82 -31.594 -7.551 1 74.94 145 ASP A N 1
ATOM 1111 C CA . ASP A 1 145 ? -4.348 -31.484 -8.93 1 74.94 145 ASP A CA 1
ATOM 1112 C C . ASP A 1 145 ? -3.506 -32.688 -9.328 1 74.94 145 ASP A C 1
ATOM 1114 O O . ASP A 1 145 ? -3.662 -33.219 -10.422 1 74.94 145 ASP A O 1
ATOM 1118 N N . THR A 1 146 ? -2.648 -33.125 -8.352 1 70.12 146 THR A N 1
ATOM 1119 C CA . THR A 1 146 ? -1.786 -34.25 -8.664 1 70.12 146 THR A CA 1
ATOM 1120 C C . THR A 1 146 ? -2.609 -35.531 -8.852 1 70.12 146 THR A C 1
ATOM 1122 O O . THR A 1 146 ? -2.389 -36.281 -9.797 1 70.12 146 THR A O 1
ATOM 1125 N N . TYR A 1 147 ? -3.523 -35.719 -7.949 1 75.88 147 TYR A N 1
ATOM 1126 C CA . TYR A 1 147 ? -4.371 -36.906 -8.023 1 75.88 147 TYR A CA 1
ATOM 1127 C C . TYR A 1 147 ? -5.305 -36.844 -9.227 1 75.88 147 TYR A C 1
ATOM 1129 O O . TYR A 1 147 ? -5.582 -37.844 -9.859 1 75.88 147 TYR A O 1
ATOM 1137 N N . GLY A 1 148 ? -5.793 -35.656 -9.531 1 82 148 GLY A N 1
ATOM 1138 C CA . GLY A 1 148 ? -6.625 -35.469 -10.711 1 82 148 GLY A CA 1
ATOM 1139 C C . GLY A 1 148 ? -5.918 -35.812 -12.008 1 82 148 GLY A C 1
ATOM 1140 O O . GLY A 1 148 ? -6.52 -36.438 -12.898 1 82 148 GLY A O 1
ATOM 1141 N N . LEU A 1 149 ? -4.715 -35.438 -12.078 1 77.06 149 LEU A N 1
ATOM 1142 C CA . LEU A 1 149 ? -3.93 -35.812 -13.258 1 77.06 149 LEU A CA 1
ATOM 1143 C C . LEU A 1 149 ? -3.758 -37.312 -13.336 1 77.06 149 LEU A C 1
ATOM 1145 O O . LEU A 1 149 ? -3.885 -37.906 -14.414 1 77.06 149 LEU A O 1
ATOM 1149 N N . GLU A 1 150 ? -3.49 -37.875 -12.18 1 72.62 150 GLU A N 1
ATOM 1150 C CA . GLU A 1 150 ? -3.35 -39.344 -12.125 1 72.62 150 GLU A CA 1
ATOM 1151 C C . GLU A 1 150 ? -4.613 -40.031 -12.625 1 72.62 150 GLU A C 1
ATOM 1153 O O . GLU A 1 150 ? -4.539 -41 -13.406 1 72.62 150 GLU A O 1
ATOM 1158 N N . GLN A 1 151 ? -5.688 -39.562 -12.172 1 80.94 151 GLN A N 1
ATOM 1159 C CA . GLN A 1 151 ? -6.961 -40.156 -12.602 1 80.94 151 GLN A CA 1
ATOM 1160 C C . GLN A 1 151 ? -7.203 -39.906 -14.086 1 80.94 151 GLN A C 1
ATOM 1162 O O . GLN A 1 151 ? -7.73 -40.781 -14.781 1 80.94 151 GLN A O 1
ATOM 1167 N N . SER A 1 152 ? -6.754 -38.812 -14.617 1 84.75 152 SER A N 1
ATOM 1168 C CA . SER A 1 152 ? -7.004 -38.438 -16 1 84.75 152 SER A CA 1
ATOM 1169 C C . SER A 1 152 ? -6.211 -39.312 -16.969 1 84.75 152 SER A C 1
ATOM 1171 O O . SER A 1 152 ? -6.559 -39.438 -18.141 1 84.75 152 SER A O 1
ATOM 1173 N N . VAL A 1 153 ? -5.164 -39.875 -16.469 1 74.69 153 VAL A N 1
ATOM 1174 C CA . VAL A 1 153 ? -4.387 -40.781 -17.297 1 74.69 153 VAL A CA 1
ATOM 1175 C C . VAL A 1 153 ? -5.254 -41.969 -17.719 1 74.69 153 VAL A C 1
ATOM 1177 O O . VAL A 1 153 ? -5.078 -42.5 -18.812 1 74.69 153 VAL A O 1
ATOM 1180 N N . ASP A 1 154 ? -6.223 -42.281 -16.906 1 75.44 154 ASP A N 1
ATOM 1181 C CA . ASP A 1 154 ? -7.137 -43.375 -17.234 1 75.44 154 ASP A CA 1
ATOM 1182 C C . ASP A 1 154 ? -7.93 -43.062 -18.5 1 75.44 154 ASP A C 1
ATOM 1184 O O . ASP A 1 154 ? -8.312 -44 -19.234 1 75.44 154 ASP A O 1
ATOM 1188 N N . PHE A 1 155 ? -8.172 -41.812 -18.781 1 83.94 155 PHE A N 1
ATOM 1189 C CA . PHE A 1 155 ? -8.961 -41.438 -19.938 1 83.94 155 PHE A CA 1
ATOM 1190 C C . PHE A 1 155 ? -8.18 -41.625 -21.234 1 83.94 155 PHE A C 1
ATOM 1192 O O . PHE A 1 155 ? -8.766 -41.719 -22.312 1 83.94 155 PHE A O 1
ATOM 1199 N N . ILE A 1 156 ? -6.875 -41.719 -21.156 1 77.88 156 ILE A N 1
ATOM 1200 C CA . ILE A 1 156 ? -6.086 -41.75 -22.391 1 77.88 156 ILE A CA 1
ATOM 1201 C C . ILE A 1 156 ? -5.516 -43.156 -22.594 1 77.88 156 ILE A C 1
ATOM 1203 O O . ILE A 1 156 ? -4.789 -43.406 -23.562 1 77.88 156 ILE A O 1
ATOM 1207 N N . ARG A 1 157 ? -5.738 -43.969 -21.719 1 65.25 157 ARG A N 1
ATOM 1208 C CA . ARG A 1 157 ? -5.195 -45.312 -21.828 1 65.25 157 ARG A CA 1
ATOM 1209 C C . ARG A 1 157 ? -5.574 -45.938 -23.156 1 65.25 157 ARG A C 1
ATOM 1211 O O . ARG A 1 157 ? -4.75 -46.594 -23.797 1 65.25 157 ARG A O 1
ATOM 1218 N N . GLY A 1 158 ? -6.832 -45.75 -23.516 1 60.72 158 GLY A N 1
ATOM 1219 C CA . GLY A 1 158 ? -7.277 -46.312 -24.781 1 60.72 158 GLY A CA 1
ATOM 1220 C C . GLY A 1 158 ? -6.617 -45.656 -25.984 1 60.72 158 GLY A C 1
ATOM 1221 O O . GLY A 1 158 ? -6.465 -46.281 -27.031 1 60.72 158 GLY A O 1
ATOM 1222 N N . SER A 1 159 ? -6.16 -44.406 -25.828 1 59.88 159 SER A N 1
ATOM 1223 C CA . SER A 1 159 ? -5.59 -43.625 -26.938 1 59.88 159 SER A CA 1
ATOM 1224 C C . SER A 1 159 ? -4.082 -43.844 -27.031 1 59.88 159 SER A C 1
ATOM 1226 O O . SER A 1 159 ? -3.484 -43.625 -28.094 1 59.88 159 SER A O 1
ATOM 1228 N N . ILE A 1 160 ? -3.426 -44.062 -25.984 1 55.09 160 ILE A N 1
ATOM 1229 C CA . ILE A 1 160 ? -1.979 -44.281 -25.969 1 55.09 160 ILE A CA 1
ATOM 1230 C C . ILE A 1 160 ? -1.608 -45.438 -26.859 1 55.09 160 ILE A C 1
ATOM 1232 O O . ILE A 1 160 ? -0.565 -45.438 -27.516 1 55.09 160 ILE A O 1
ATOM 1236 N N . SER A 1 161 ? -2.449 -46.469 -27 1 47.16 161 SER A N 1
ATOM 1237 C CA . SER A 1 161 ? -2.146 -47.625 -27.859 1 47.16 161 SER A CA 1
ATOM 1238 C C . SER A 1 161 ? -1.981 -47.156 -29.312 1 47.16 161 SER A C 1
ATOM 1240 O O . SER A 1 161 ? -1.29 -47.812 -30.094 1 47.16 161 SER A O 1
ATOM 1242 N N . ASN A 1 162 ? -2.674 -46.094 -29.797 1 42.03 162 ASN A N 1
ATOM 1243 C CA . ASN A 1 162 ? -2.623 -45.625 -31.172 1 42.03 162 ASN A CA 1
ATOM 1244 C C . ASN A 1 162 ? -1.385 -44.781 -31.438 1 42.03 162 ASN A C 1
ATOM 1246 O O . ASN A 1 162 ? -1.124 -44.406 -32.562 1 42.03 162 ASN A O 1
ATOM 1250 N N . ILE A 1 163 ? -0.961 -44.25 -30.562 1 41.16 163 ILE A N 1
ATOM 1251 C CA . ILE A 1 163 ? 0.214 -43.438 -30.875 1 41.16 163 ILE A CA 1
ATOM 1252 C C . ILE A 1 163 ? 1.336 -44.344 -31.391 1 41.16 163 ILE A C 1
ATOM 1254 O O . ILE A 1 163 ? 1.459 -45.5 -30.969 1 41.16 163 ILE A O 1
ATOM 1258 N N . GLY A 1 164 ? 2.246 -44.031 -32.312 1 36.75 164 GLY A N 1
ATOM 1259 C CA . GLY A 1 164 ? 3.182 -44.688 -33.219 1 36.75 164 GLY A CA 1
ATOM 1260 C C . GLY A 1 164 ? 3.787 -45.938 -32.688 1 36.75 164 GLY A C 1
ATOM 1261 O O . GLY A 1 164 ? 3.158 -47 -32.719 1 36.75 164 GLY A O 1
ATOM 1262 N N . GLY A 1 165 ? 5.16 -45.844 -32.469 1 36.53 165 GLY A N 1
ATOM 1263 C CA . GLY A 1 165 ? 6.285 -46.688 -32.812 1 36.53 165 GLY A CA 1
ATOM 1264 C C . GLY A 1 165 ? 6.336 -47.969 -31.984 1 36.53 165 GLY A C 1
ATOM 1265 O O . GLY A 1 165 ? 7.379 -48.625 -31.906 1 36.53 165 GLY A O 1
ATOM 1266 N N . THR A 1 166 ? 5.5 -48.062 -31.062 1 38.62 166 THR A N 1
ATOM 1267 C CA . THR A 1 166 ? 5.77 -49.25 -30.297 1 38.62 166 THR A CA 1
ATOM 1268 C C . THR A 1 166 ? 5.348 -50.5 -31.094 1 38.62 166 THR A C 1
ATOM 1270 O O . THR A 1 166 ? 4.188 -50.625 -31.484 1 38.62 166 THR A O 1
ATOM 1273 N N . GLU A 1 167 ? 6.203 -50.938 -31.875 1 41.78 167 GLU A N 1
ATOM 1274 C CA . GLU A 1 167 ? 6.047 -52.25 -32.469 1 41.78 167 GLU A CA 1
ATOM 1275 C C . GLU A 1 167 ? 5.652 -53.281 -31.422 1 41.78 167 GLU A C 1
ATOM 1277 O O . GLU A 1 167 ? 6.5 -53.781 -30.672 1 41.78 167 GLU A O 1
ATOM 1282 N N . ILE A 1 168 ? 4.578 -53.062 -30.719 1 46.41 168 ILE A N 1
ATOM 1283 C CA . ILE A 1 168 ? 4.113 -54.219 -29.938 1 46.41 168 ILE A CA 1
ATOM 1284 C C . ILE A 1 168 ? 3.793 -55.375 -30.891 1 46.41 168 ILE A C 1
ATOM 1286 O O . ILE A 1 168 ? 2.924 -55.25 -31.75 1 46.41 168 ILE A O 1
ATOM 1290 N N . THR A 1 169 ? 4.785 -56.094 -31.219 1 48.75 169 THR A N 1
ATOM 1291 C CA . THR A 1 169 ? 4.594 -57.25 -32.094 1 48.75 169 THR A CA 1
ATOM 1292 C C . THR A 1 169 ? 4.328 -58.5 -31.25 1 48.75 169 THR A C 1
ATOM 1294 O O . THR A 1 169 ? 4.914 -58.688 -30.188 1 48.75 169 THR A O 1
ATOM 1297 N N . CYS A 1 170 ? 3.174 -58.969 -31.344 1 46.91 170 CYS A N 1
ATOM 1298 C CA . CYS A 1 170 ? 2.982 -60.312 -30.797 1 46.91 170 CYS A CA 1
ATOM 1299 C C . CYS A 1 170 ? 3.996 -61.281 -31.391 1 46.91 170 CYS A C 1
ATOM 1301 O O . CYS A 1 170 ? 4.578 -61.031 -32.438 1 46.91 170 CYS A O 1
ATOM 1303 N N . ARG A 1 171 ? 4.379 -62.188 -30.562 1 51.81 171 ARG A N 1
ATOM 1304 C CA . ARG A 1 171 ? 5.328 -63.188 -31.062 1 51.81 171 ARG A CA 1
ATOM 1305 C C . ARG A 1 171 ? 4.961 -63.656 -32.469 1 51.81 171 ARG A C 1
ATOM 1307 O O . ARG A 1 171 ? 5.84 -63.969 -33.281 1 51.81 171 ARG A O 1
ATOM 1314 N N . ASP A 1 172 ? 3.619 -63.75 -32.688 1 47.91 172 ASP A N 1
ATOM 1315 C CA . ASP A 1 172 ? 3.209 -64.188 -34 1 47.91 172 ASP A CA 1
ATOM 1316 C C . ASP A 1 172 ? 3.123 -63.031 -34.969 1 47.91 172 ASP A C 1
ATOM 1318 O O . ASP A 1 172 ? 2.547 -63.188 -36.062 1 47.91 172 ASP A O 1
ATOM 1322 N N . ASN A 1 173 ? 3.811 -62 -34.75 1 48.28 173 ASN A N 1
ATOM 1323 C CA . ASN A 1 173 ? 3.842 -60.844 -35.594 1 48.28 173 ASN A CA 1
ATOM 1324 C C . ASN A 1 173 ? 2.453 -60.219 -35.75 1 48.28 173 ASN A C 1
ATOM 1326 O O . ASN A 1 173 ? 2.193 -59.5 -36.719 1 48.28 173 ASN A O 1
ATOM 1330 N N . SER A 1 174 ? 1.509 -60.812 -34.938 1 48.72 174 SER A N 1
ATOM 1331 C CA . SER A 1 174 ? 0.171 -60.219 -35.062 1 48.72 174 SER A CA 1
ATOM 1332 C C . SER A 1 174 ? 0.02 -58.969 -34.188 1 48.72 174 SER A C 1
ATOM 1334 O O . SER A 1 174 ? 0.803 -58.75 -33.281 1 48.72 174 SER A O 1
ATOM 1336 N N . ILE A 1 175 ? -0.831 -58 -34.594 1 49.28 175 ILE A N 1
ATOM 1337 C CA . ILE A 1 175 ? -1.114 -56.75 -33.906 1 49.28 175 ILE A CA 1
ATOM 1338 C C . ILE A 1 175 ? -1.973 -57.031 -32.656 1 49.28 175 ILE A C 1
ATOM 1340 O O . ILE A 1 175 ? -3.014 -57.688 -32.75 1 49.28 175 ILE A O 1
ATOM 1344 N N . PRO A 1 176 ? -1.435 -57 -31.484 1 49.31 176 PRO A N 1
ATOM 1345 C CA . PRO A 1 176 ? -2.225 -57.281 -30.281 1 49.31 176 PRO A CA 1
ATOM 1346 C C . PRO A 1 176 ? -3.541 -56.5 -30.25 1 49.31 176 PRO A C 1
ATOM 1348 O O . PRO A 1 176 ? -3.627 -55.406 -30.797 1 49.31 176 PRO A O 1
ATOM 1351 N N . VAL A 1 177 ? -4.789 -57.25 -30.062 1 46.53 177 VAL A N 1
ATOM 1352 C CA . VAL A 1 177 ? -6.105 -56.625 -29.922 1 46.53 177 VAL A CA 1
ATOM 1353 C C . VAL A 1 177 ? -6.199 -55.906 -28.578 1 46.53 177 VAL A C 1
ATOM 1355 O O . VAL A 1 177 ? -5.984 -56.531 -27.531 1 46.53 177 VAL A O 1
ATOM 1358 N N . VAL A 1 178 ? -5.926 -54.719 -28.422 1 46.47 178 VAL A N 1
ATOM 1359 C CA . VAL A 1 178 ? -6.051 -53.906 -27.219 1 46.47 178 VAL A CA 1
ATOM 1360 C C . VAL A 1 178 ? -7.504 -53.469 -27.031 1 46.47 178 VAL A C 1
ATOM 1362 O O . VAL A 1 178 ? -8.07 -52.812 -27.906 1 46.47 178 VAL A O 1
ATOM 1365 N N . ASN A 1 179 ? -8.43 -54.156 -26.156 1 47.16 179 ASN A N 1
ATOM 1366 C CA . ASN A 1 179 ? -9.797 -53.75 -25.891 1 47.16 179 ASN A CA 1
ATOM 1367 C C . ASN A 1 179 ? -9.844 -52.531 -24.969 1 47.16 179 ASN A C 1
ATOM 1369 O O . ASN A 1 179 ? -9.93 -52.656 -23.75 1 47.16 179 ASN A O 1
ATOM 1373 N N . TYR A 1 180 ? -9.234 -51.406 -25.203 1 53.12 180 TYR A N 1
ATOM 1374 C CA . TYR A 1 180 ? -9.391 -50.25 -24.312 1 53.12 180 TYR A CA 1
ATOM 1375 C C . TYR A 1 180 ? -10.625 -49.438 -24.688 1 53.12 180 TYR A C 1
ATOM 1377 O O . TYR A 1 180 ? -10.984 -49.344 -25.859 1 53.12 180 TYR A O 1
ATOM 1385 N N . LYS A 1 181 ? -11.414 -49.031 -23.516 1 63.69 181 LYS A N 1
ATOM 1386 C CA . LYS A 1 181 ? -12.516 -48.094 -23.703 1 63.69 181 LYS A CA 1
ATOM 1387 C C . LYS A 1 181 ? -12.016 -46.75 -24.156 1 63.69 181 LYS A C 1
ATOM 1389 O O . LYS A 1 181 ? -11.211 -46.094 -23.469 1 63.69 181 LYS A O 1
ATOM 1394 N N . GLN A 1 182 ? -12.305 -46.438 -25.344 1 77.44 182 GLN A N 1
ATOM 1395 C CA . GLN A 1 182 ? -11.898 -45.125 -25.859 1 77.44 182 GLN A CA 1
ATOM 1396 C C . GLN A 1 182 ? -12.828 -44.031 -25.359 1 77.44 182 GLN A C 1
ATOM 1398 O O . GLN A 1 182 ? -14.047 -44.094 -25.531 1 77.44 182 GLN A O 1
ATOM 1403 N N . ILE A 1 183 ? -12.32 -43.094 -24.609 1 89.38 183 ILE A N 1
ATOM 1404 C CA . ILE A 1 183 ? -13.078 -41.969 -24.094 1 89.38 183 ILE A CA 1
ATOM 1405 C C . ILE A 1 183 ? -13.195 -40.875 -25.172 1 89.38 183 ILE A C 1
ATOM 1407 O O . ILE A 1 183 ? -12.188 -40.469 -25.75 1 89.38 183 ILE A O 1
ATOM 1411 N N . THR A 1 184 ? -14.391 -40.5 -25.484 1 92.69 184 THR A N 1
ATOM 1412 C CA . THR A 1 184 ? -14.68 -39.594 -26.562 1 92.69 184 THR A CA 1
ATOM 1413 C C . THR A 1 184 ? -14.539 -38.125 -26.109 1 92.69 184 THR A C 1
ATOM 1415 O O . THR A 1 184 ? -14.156 -37.25 -26.891 1 92.69 184 THR A O 1
ATOM 1418 N N . GLY A 1 185 ? -14.867 -37.875 -24.953 1 96 185 GLY A N 1
ATOM 1419 C CA . GLY A 1 185 ? -14.836 -36.562 -24.312 1 96 185 GLY A CA 1
ATOM 1420 C C . GLY A 1 185 ? -14.914 -36.656 -22.797 1 96 185 GLY A C 1
ATOM 1421 O O . GLY A 1 185 ? -15.352 -37.656 -22.234 1 96 185 GLY A O 1
ATOM 1422 N N . VAL A 1 186 ? -14.43 -35.562 -22.188 1 97.25 186 VAL A N 1
ATOM 1423 C CA . VAL A 1 186 ? -14.375 -35.594 -20.734 1 97.25 186 VAL A CA 1
ATOM 1424 C C . VAL A 1 186 ? -15.188 -34.438 -20.156 1 97.25 186 VAL A C 1
ATOM 1426 O O . VAL A 1 186 ? -15.008 -33.281 -20.562 1 97.25 186 VAL A O 1
ATOM 1429 N N . VAL A 1 187 ? -16.125 -34.75 -19.297 1 97.94 187 VAL A N 1
ATOM 1430 C CA . VAL A 1 187 ? -16.844 -33.75 -18.516 1 97.94 187 VAL A CA 1
ATOM 1431 C C . VAL A 1 187 ? -16.125 -33.5 -17.188 1 97.94 187 VAL A C 1
ATOM 1433 O O . VAL A 1 187 ? -15.977 -34.438 -16.375 1 97.94 187 VAL A O 1
ATOM 1436 N N . GLY A 1 188 ? -15.656 -32.281 -16.953 1 95.75 188 GLY A N 1
ATOM 1437 C CA . GLY A 1 188 ? -14.859 -31.953 -15.781 1 95.75 188 GLY A CA 1
ATOM 1438 C C . GLY A 1 188 ? -13.531 -31.312 -16.125 1 95.75 188 GLY A C 1
ATOM 1439 O O . GLY A 1 188 ? -13.258 -31.031 -17.297 1 95.75 188 GLY A O 1
ATOM 1440 N N . ALA A 1 189 ? -12.797 -30.906 -15.258 1 93.62 189 ALA A N 1
ATOM 1441 C CA . ALA A 1 189 ? -12.938 -31.047 -13.812 1 93.62 189 ALA A CA 1
ATOM 1442 C C . ALA A 1 189 ? -13.656 -29.844 -13.211 1 93.62 189 ALA A C 1
ATOM 1444 O O . ALA A 1 189 ? -14.203 -29 -13.938 1 93.62 189 ALA A O 1
ATOM 1445 N N . ALA A 1 190 ? -13.773 -29.891 -11.844 1 92.19 190 ALA A N 1
ATOM 1446 C CA . ALA A 1 190 ? -14.453 -28.812 -11.117 1 92.19 190 ALA A CA 1
ATOM 1447 C C . ALA A 1 190 ? -13.492 -27.672 -10.789 1 92.19 190 ALA A C 1
ATOM 1449 O O . ALA A 1 190 ? -13.828 -26.5 -10.984 1 92.19 190 ALA A O 1
ATOM 1450 N N . SER A 1 191 ? -12.328 -28.016 -10.383 1 89.5 191 SER A N 1
ATOM 1451 C CA . SER A 1 191 ? -11.359 -27 -9.984 1 89.5 191 SER A CA 1
ATOM 1452 C C . SER A 1 191 ? -10.5 -26.562 -11.164 1 89.5 191 SER A C 1
ATOM 1454 O O . SER A 1 191 ? -10.133 -27.391 -12.008 1 89.5 191 SER A O 1
ATOM 1456 N N . SER A 1 192 ? -10.18 -25.328 -11.203 1 89.81 192 SER A N 1
ATOM 1457 C CA . SER A 1 192 ? -9.414 -24.75 -12.312 1 89.81 192 SER A CA 1
ATOM 1458 C C . SER A 1 192 ? -8.062 -25.438 -12.461 1 89.81 192 SER A C 1
ATOM 1460 O O . SER A 1 192 ? -7.641 -25.766 -13.57 1 89.81 192 SER A O 1
ATOM 1462 N N . ILE A 1 193 ? -7.406 -25.594 -11.352 1 83.44 193 ILE A N 1
ATOM 1463 C CA . ILE A 1 193 ? -6.066 -26.172 -11.414 1 83.44 193 ILE A CA 1
ATOM 1464 C C . ILE A 1 193 ? -6.137 -27.594 -11.969 1 83.44 193 ILE A C 1
ATOM 1466 O O . ILE A 1 193 ? -5.277 -28 -12.75 1 83.44 193 ILE A O 1
ATOM 1470 N N . ASN A 1 194 ? -7.125 -28.375 -11.578 1 87.38 194 ASN A N 1
ATOM 1471 C CA . ASN A 1 194 ? -7.312 -29.719 -12.109 1 87.38 194 ASN A CA 1
ATOM 1472 C C . ASN A 1 194 ? -7.664 -29.688 -13.594 1 87.38 194 ASN A C 1
ATOM 1474 O O . ASN A 1 194 ? -7.199 -30.547 -14.359 1 87.38 194 ASN A O 1
ATOM 1478 N N . SER A 1 195 ? -8.477 -28.75 -13.953 1 93.56 195 SER A N 1
ATOM 1479 C CA . SER A 1 195 ? -8.867 -28.625 -15.352 1 93.56 195 SER A CA 1
ATOM 1480 C C . SER A 1 195 ? -7.668 -28.281 -16.234 1 93.56 195 SER A C 1
ATOM 1482 O O . SER A 1 195 ? -7.559 -28.766 -17.359 1 93.56 195 SER A O 1
ATOM 1484 N N . ILE A 1 196 ? -6.809 -27.453 -15.688 1 87.06 196 ILE A N 1
ATOM 1485 C CA . ILE A 1 196 ? -5.625 -27.062 -16.438 1 87.06 196 ILE A CA 1
ATOM 1486 C C . ILE A 1 196 ? -4.742 -28.281 -16.688 1 87.06 196 ILE A C 1
ATOM 1488 O O . ILE A 1 196 ? -4.297 -28.516 -17.812 1 87.06 196 ILE A O 1
ATOM 1492 N N . GLN A 1 197 ? -4.527 -29.062 -15.648 1 80.5 197 GLN A N 1
ATOM 1493 C CA . GLN A 1 197 ? -3.691 -30.25 -15.789 1 80.5 197 GLN A CA 1
ATOM 1494 C C . GLN A 1 197 ? -4.324 -31.266 -16.734 1 80.5 197 GLN A C 1
ATOM 1496 O O . GLN A 1 197 ? -3.641 -31.828 -17.594 1 80.5 197 GLN A O 1
ATOM 1501 N N . THR A 1 198 ? -5.574 -31.438 -16.594 1 89.12 198 THR A N 1
ATOM 1502 C CA . THR A 1 198 ? -6.293 -32.406 -17.438 1 89.12 198 THR A CA 1
ATOM 1503 C C . THR A 1 198 ? -6.336 -31.922 -18.891 1 89.12 198 THR A C 1
ATOM 1505 O O . THR A 1 198 ? -6.168 -32.719 -19.812 1 89.12 198 THR A O 1
ATOM 1508 N N . ALA A 1 199 ? -6.555 -30.672 -19.062 1 91.44 199 ALA A N 1
ATOM 1509 C CA . ALA A 1 199 ? -6.633 -30.094 -20.406 1 91.44 199 ALA A CA 1
ATOM 1510 C C . ALA A 1 199 ? -5.316 -30.281 -21.156 1 91.44 199 ALA A C 1
ATOM 1512 O O . ALA A 1 199 ? -5.309 -30.578 -22.344 1 91.44 199 ALA A O 1
ATOM 1513 N N . ASN A 1 200 ? -4.285 -30.094 -20.469 1 81.56 200 ASN A N 1
ATOM 1514 C CA . ASN A 1 200 ? -2.971 -30.25 -21.078 1 81.56 200 ASN A CA 1
ATOM 1515 C C . ASN A 1 200 ? -2.725 -31.703 -21.5 1 81.56 200 ASN A C 1
ATOM 1517 O O . ASN A 1 200 ? -2.139 -31.953 -22.562 1 81.56 200 ASN A O 1
ATOM 1521 N N . LEU A 1 201 ? -3.174 -32.562 -20.656 1 79.5 201 LEU A N 1
ATOM 1522 C CA . LEU A 1 201 ? -3.014 -34 -20.969 1 79.5 201 LEU A CA 1
ATOM 1523 C C . LEU A 1 201 ? -3.906 -34.406 -22.141 1 79.5 201 LEU A C 1
ATOM 1525 O O . LEU A 1 201 ? -3.447 -35.062 -23.078 1 79.5 201 LEU A O 1
ATOM 1529 N N . LEU A 1 202 ? -5.137 -34 -22.125 1 89.06 202 LEU A N 1
ATOM 1530 C CA . LEU A 1 202 ? -6.117 -34.406 -23.125 1 89.06 202 LEU A CA 1
ATOM 1531 C C . LEU A 1 202 ? -5.801 -33.812 -24.484 1 89.06 202 LEU A C 1
ATOM 1533 O O . LEU A 1 202 ? -6.102 -34.406 -25.516 1 89.06 202 LEU A O 1
ATOM 1537 N N . LYS A 1 203 ? -5.27 -32.688 -24.469 1 86.69 203 LYS A N 1
ATOM 1538 C CA . LYS A 1 203 ? -4.891 -32.031 -25.719 1 86.69 203 LYS A CA 1
ATOM 1539 C C . LYS A 1 203 ? -3.922 -32.906 -26.516 1 86.69 203 LYS A C 1
ATOM 1541 O O . LYS A 1 203 ? -3.998 -32.938 -27.75 1 86.69 203 LYS A O 1
ATOM 1546 N N . LEU A 1 204 ? -3.1 -33.594 -25.781 1 74.69 204 LEU A N 1
ATOM 1547 C CA . LEU A 1 204 ? -2.102 -34.469 -26.422 1 74.69 204 LEU A CA 1
ATOM 1548 C C . LEU A 1 204 ? -2.77 -35.594 -27.203 1 74.69 204 LEU A C 1
ATOM 1550 O O . LEU A 1 204 ? -2.211 -36.062 -28.188 1 74.69 204 LEU A O 1
ATOM 1554 N N . PHE A 1 205 ? -3.943 -35.906 -26.812 1 78.62 205 PHE A N 1
ATOM 1555 C CA . PHE A 1 205 ? -4.645 -37 -27.453 1 78.62 205 PHE A CA 1
ATOM 1556 C C . PHE A 1 205 ? -5.887 -36.5 -28.188 1 78.62 205 PHE A C 1
ATOM 1558 O O . PHE A 1 205 ? -6.738 -37.312 -28.594 1 78.62 205 PHE A O 1
ATOM 1565 N N . LYS A 1 206 ? -6.008 -35.188 -28.281 1 88.75 206 LYS A N 1
ATOM 1566 C CA . LYS A 1 206 ? -7.074 -34.5 -29 1 88.75 206 LYS A CA 1
ATOM 1567 C C . LYS A 1 206 ? -8.445 -34.906 -28.484 1 88.75 206 LYS A C 1
ATOM 1569 O O . LYS A 1 206 ? -9.344 -35.25 -29.266 1 88.75 206 LYS A O 1
ATOM 1574 N N . ILE A 1 207 ? -8.555 -35.094 -27.203 1 93.12 207 ILE A N 1
ATOM 1575 C CA . ILE A 1 207 ? -9.828 -35.375 -26.547 1 93.12 207 ILE A CA 1
ATOM 1576 C C . ILE A 1 207 ? -10.445 -34.094 -26 1 93.12 207 ILE A C 1
ATOM 1578 O O . ILE A 1 207 ? -9.852 -33.438 -25.156 1 93.12 207 ILE A O 1
ATOM 1582 N N . PRO A 1 208 ? -11.633 -33.75 -26.484 1 96.94 208 PRO A N 1
ATOM 1583 C CA . PRO A 1 208 ? -12.266 -32.531 -25.969 1 96.94 208 PRO A CA 1
ATOM 1584 C C . PRO A 1 208 ? -12.672 -32.656 -24.516 1 96.94 208 PRO A C 1
ATOM 1586 O O . PRO A 1 208 ? -13.086 -33.75 -24.062 1 96.94 208 PRO A O 1
ATOM 1589 N N . GLN A 1 209 ? -12.516 -31.562 -23.797 1 97.81 209 GLN A N 1
ATOM 1590 C CA . GLN A 1 209 ? -12.852 -31.453 -22.375 1 97.81 209 GLN A CA 1
ATOM 1591 C C . GLN A 1 209 ? -13.828 -30.297 -22.141 1 97.81 209 GLN A C 1
ATOM 1593 O O . GLN A 1 209 ? -13.672 -29.219 -22.719 1 97.81 209 GLN A O 1
ATOM 1598 N N . ILE A 1 210 ? -14.906 -30.531 -21.438 1 98.38 210 ILE A N 1
ATOM 1599 C CA . ILE A 1 210 ? -15.82 -29.469 -21.016 1 98.38 210 ILE A CA 1
ATOM 1600 C C . ILE A 1 210 ? -15.914 -29.438 -19.5 1 98.38 210 ILE A C 1
ATOM 1602 O O . ILE A 1 210 ? -16.469 -30.359 -18.875 1 98.38 210 ILE A O 1
ATOM 1606 N N . SER A 1 211 ? -15.359 -28.344 -18.938 1 97.94 211 SER A N 1
ATOM 1607 C CA . SER A 1 211 ? -15.484 -28.188 -17.5 1 97.94 211 SER A CA 1
ATOM 1608 C C . SER A 1 211 ? -16.828 -27.578 -17.125 1 97.94 211 SER A C 1
ATOM 1610 O O . SER A 1 211 ? -17.359 -26.734 -17.859 1 97.94 211 SER A O 1
ATOM 1612 N N . TYR A 1 212 ? -17.344 -27.969 -15.977 1 97.06 212 TYR A N 1
ATOM 1613 C CA . TYR A 1 212 ? -18.641 -27.453 -15.547 1 97.06 212 TYR A CA 1
ATOM 1614 C C . TYR A 1 212 ? -18.469 -26.422 -14.43 1 97.06 212 TYR A C 1
ATOM 1616 O O . TYR A 1 212 ? -19.438 -25.766 -14.039 1 97.06 212 TYR A O 1
ATOM 1624 N N . TRP A 1 213 ? -17.172 -26.203 -13.906 1 95 213 TRP A N 1
ATOM 1625 C CA . TRP A 1 213 ? -17.109 -25.328 -12.75 1 95 213 TRP A CA 1
ATOM 1626 C C . TRP A 1 213 ? -15.766 -24.609 -12.688 1 95 213 TRP A C 1
ATOM 1628 O O . TRP A 1 213 ? -15.508 -23.828 -11.773 1 95 213 TRP A O 1
ATOM 1638 N N . SER A 1 214 ? -14.852 -24.797 -13.633 1 94.75 214 SER A N 1
ATOM 1639 C CA . SER A 1 214 ? -13.57 -24.094 -13.633 1 94.75 214 SER A CA 1
ATOM 1640 C C . SER A 1 214 ? -13.711 -22.688 -14.188 1 94.75 214 SER A C 1
ATOM 1642 O O . SER A 1 214 ? -13.922 -22.5 -15.383 1 94.75 214 SER A O 1
ATOM 1644 N N . THR A 1 215 ? -13.398 -21.672 -13.336 1 94.31 215 THR A N 1
ATOM 1645 C CA . THR A 1 215 ? -13.766 -20.328 -13.727 1 94.31 215 THR A CA 1
ATOM 1646 C C . THR A 1 215 ? -12.523 -19.469 -13.961 1 94.31 215 THR A C 1
ATOM 1648 O O . THR A 1 215 ? -12.633 -18.281 -14.273 1 94.31 215 THR A O 1
ATOM 1651 N N . SER A 1 216 ? -11.367 -19.984 -13.906 1 92 216 SER A N 1
ATOM 1652 C CA . SER A 1 216 ? -10.141 -19.219 -14.047 1 92 216 SER A CA 1
ATOM 1653 C C . SER A 1 216 ? -10.055 -18.562 -15.422 1 92 216 SER A C 1
ATOM 1655 O O . SER A 1 216 ? -10.336 -19.203 -16.438 1 92 216 SER A O 1
ATOM 1657 N N . PRO A 1 217 ? -9.617 -17.328 -15.469 1 90.5 217 PRO A N 1
ATOM 1658 C CA . PRO A 1 217 ? -9.492 -16.641 -16.766 1 90.5 217 PRO A CA 1
ATOM 1659 C C . PRO A 1 217 ? -8.453 -17.297 -17.672 1 90.5 217 PRO A C 1
ATOM 1661 O O . PRO A 1 217 ? -8.57 -17.219 -18.891 1 90.5 217 PRO A O 1
ATOM 1664 N N . ASP A 1 218 ? -7.551 -18 -17.141 1 86.44 218 ASP A N 1
ATOM 1665 C CA . ASP A 1 218 ? -6.484 -18.641 -17.906 1 86.44 218 ASP A CA 1
ATOM 1666 C C . ASP A 1 218 ? -7.051 -19.656 -18.891 1 86.44 218 ASP A C 1
ATOM 1668 O O . ASP A 1 218 ? -6.504 -19.844 -19.984 1 86.44 218 ASP A O 1
ATOM 1672 N N . LEU A 1 219 ? -8.109 -20.25 -18.531 1 91.81 219 LEU A N 1
ATOM 1673 C CA . LEU A 1 219 ? -8.68 -21.344 -19.312 1 91.81 219 LEU A CA 1
ATOM 1674 C C . LEU A 1 219 ? -9.406 -20.828 -20.547 1 91.81 219 LEU A C 1
ATOM 1676 O O . LEU A 1 219 ? -9.781 -21.609 -21.422 1 91.81 219 LEU A O 1
ATOM 1680 N N . SER A 1 220 ? -9.5 -19.516 -20.656 1 91.38 220 SER A N 1
ATOM 1681 C CA . SER A 1 220 ? -10.156 -18.906 -21.812 1 91.38 220 SER A CA 1
ATOM 1682 C C . SER A 1 220 ? -9.18 -18.75 -22.984 1 91.38 220 SER A C 1
ATOM 1684 O O . SER A 1 220 ? -9.586 -18.375 -24.078 1 91.38 220 SER A O 1
ATOM 1686 N N . ASN A 1 221 ? -7.957 -19.047 -22.781 1 85.75 221 ASN A N 1
ATOM 1687 C CA . ASN A 1 221 ? -6.961 -18.969 -23.844 1 85.75 221 ASN A CA 1
ATOM 1688 C C . ASN A 1 221 ? -7.062 -20.172 -24.781 1 85.75 221 ASN A C 1
ATOM 1690 O O . ASN A 1 221 ? -6.531 -21.234 -24.5 1 85.75 221 ASN A O 1
ATOM 1694 N N . ARG A 1 222 ? -7.527 -20.016 -25.969 1 85.5 222 ARG A N 1
ATOM 1695 C CA . ARG A 1 222 ? -7.805 -21.109 -26.906 1 85.5 222 ARG A CA 1
ATOM 1696 C C . ARG A 1 222 ? -6.516 -21.625 -27.547 1 85.5 222 ARG A C 1
ATOM 1698 O O . ARG A 1 222 ? -6.457 -22.766 -27.984 1 85.5 222 ARG A O 1
ATOM 1705 N N . GLU A 1 223 ? -5.617 -20.781 -27.594 1 76.19 223 GLU A N 1
ATOM 1706 C CA . GLU A 1 223 ? -4.344 -21.203 -28.172 1 76.19 223 GLU A CA 1
ATOM 1707 C C . GLU A 1 223 ? -3.617 -22.172 -27.25 1 76.19 223 GLU A C 1
ATOM 1709 O O . GLU A 1 223 ? -3.014 -23.156 -27.703 1 76.19 223 GLU A O 1
ATOM 1714 N N . ARG A 1 224 ? -3.818 -21.906 -26.016 1 78.38 224 ARG A N 1
ATOM 1715 C CA . ARG A 1 224 ? -3.154 -22.75 -25.016 1 78.38 224 ARG A CA 1
ATOM 1716 C C . ARG A 1 224 ? -3.982 -23.984 -24.719 1 78.38 224 ARG A C 1
ATOM 1718 O O . ARG A 1 224 ? -3.436 -25.094 -24.594 1 78.38 224 ARG A O 1
ATOM 1725 N N . PHE A 1 225 ? -5.246 -23.734 -24.578 1 88.62 225 PHE A N 1
ATOM 1726 C CA . PHE A 1 225 ? -6.145 -24.828 -24.234 1 88.62 225 PHE A CA 1
ATOM 1727 C C . PHE A 1 225 ? -7.129 -25.094 -25.375 1 88.62 225 PHE A C 1
ATOM 1729 O O . PHE A 1 225 ? -8.344 -24.938 -25.203 1 88.62 225 PHE A O 1
ATOM 1736 N N . GLU A 1 226 ? -6.648 -25.656 -26.391 1 89.12 226 GLU A N 1
ATOM 1737 C CA . GLU A 1 226 ? -7.379 -25.781 -27.656 1 89.12 226 GLU A CA 1
ATOM 1738 C C . GLU A 1 226 ? -8.586 -26.703 -27.5 1 89.12 226 GLU A C 1
ATOM 1740 O O . GLU A 1 226 ? -9.641 -26.453 -28.078 1 89.12 226 GLU A O 1
ATOM 1745 N N . TYR A 1 227 ? -8.484 -27.75 -26.719 1 94.69 227 TYR A N 1
ATOM 1746 C CA . TYR A 1 227 ? -9.539 -28.766 -26.641 1 94.69 227 TYR A CA 1
ATOM 1747 C C . TYR A 1 227 ? -10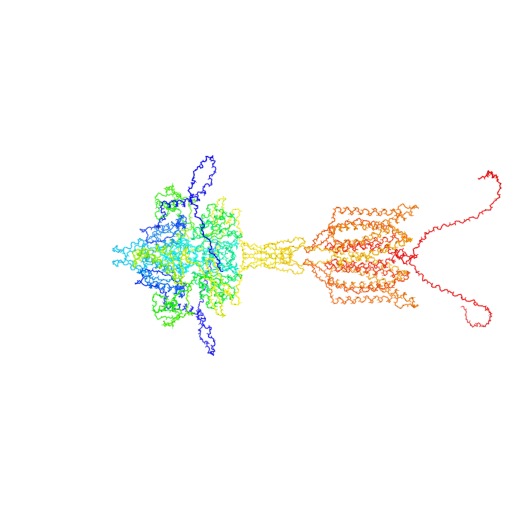.375 -28.578 -25.391 1 94.69 227 TYR A C 1
ATOM 1749 O O . TYR A 1 227 ? -11.148 -29.469 -25.016 1 94.69 227 TYR A O 1
ATOM 1757 N N . PHE A 1 228 ? -10.188 -27.406 -24.766 1 95.75 228 PHE A N 1
ATOM 1758 C CA . PHE A 1 228 ? -10.906 -27.109 -23.531 1 95.75 228 PHE A CA 1
ATOM 1759 C C . PHE A 1 228 ? -12.094 -26.188 -23.797 1 95.75 228 PHE A C 1
ATOM 1761 O O . PHE A 1 228 ? -11.984 -25.234 -24.578 1 95.75 228 PHE A O 1
ATOM 1768 N N . SER A 1 229 ? -13.25 -26.5 -23.203 1 97.31 229 SER A N 1
ATOM 1769 C CA . SER A 1 229 ? -14.43 -25.656 -23.109 1 97.31 229 SER A CA 1
ATOM 1770 C C . SER A 1 229 ? -15.047 -25.703 -21.719 1 97.31 229 SER A C 1
ATOM 1772 O O . SER A 1 229 ? -14.672 -26.547 -20.906 1 97.31 229 SER A O 1
ATOM 1774 N N . ARG A 1 230 ? -15.852 -24.75 -21.438 1 97.25 230 ARG A N 1
ATOM 1775 C CA . ARG A 1 230 ? -16.531 -24.781 -20.156 1 97.25 230 ARG A CA 1
ATOM 1776 C C . ARG A 1 230 ? -17.938 -24.203 -20.266 1 97.25 230 ARG A C 1
ATOM 1778 O O . ARG A 1 230 ? -18.219 -23.406 -21.156 1 97.25 230 ARG A O 1
ATOM 1785 N N . THR A 1 231 ? -18.766 -24.625 -19.359 1 96.94 231 THR A N 1
ATOM 1786 C CA . THR A 1 231 ? -20.156 -24.172 -19.406 1 96.94 231 THR A CA 1
ATOM 1787 C C . THR A 1 231 ? -20.391 -23.016 -18.438 1 96.94 231 THR A C 1
ATOM 1789 O O . THR A 1 231 ? -21.422 -22.359 -18.484 1 96.94 231 THR A O 1
ATOM 1792 N N . VAL A 1 232 ? -19.406 -22.734 -17.562 1 95.44 232 VAL A N 1
ATOM 1793 C CA . VAL A 1 232 ? -19.469 -21.609 -16.625 1 95.44 232 VAL A CA 1
ATOM 1794 C C . VAL A 1 232 ? -18.734 -20.406 -17.234 1 95.44 232 VAL A C 1
ATOM 1796 O O . VAL A 1 232 ? -17.891 -20.578 -18.109 1 95.44 232 VAL A O 1
ATOM 1799 N N . PRO A 1 233 ? -19.109 -19.219 -16.781 1 94.5 233 PRO A N 1
ATOM 1800 C CA . PRO A 1 233 ? -18.391 -18.047 -17.281 1 94.5 233 PRO A CA 1
ATOM 1801 C C . PRO A 1 233 ? -17 -17.906 -16.672 1 94.5 233 PRO A C 1
ATOM 1803 O O . PRO A 1 233 ? -16.703 -18.516 -15.641 1 94.5 233 PRO A O 1
ATOM 1806 N N . SER A 1 234 ? -16.156 -17.047 -17.312 1 93.75 234 SER A N 1
ATOM 1807 C CA . SER A 1 234 ? -14.812 -16.734 -16.828 1 93.75 234 SER A CA 1
ATOM 1808 C C . SER A 1 234 ? -14.852 -15.766 -15.656 1 93.75 234 SER A C 1
ATOM 1810 O O . SER A 1 234 ? -15.703 -14.875 -15.609 1 93.75 234 SER A O 1
ATOM 1812 N N . ASP A 1 235 ? -13.875 -15.875 -14.766 1 94.88 235 ASP A N 1
ATOM 1813 C CA . ASP A 1 235 ? -13.75 -14.992 -13.609 1 94.88 235 ASP A CA 1
ATOM 1814 C C . ASP A 1 235 ? -13.414 -13.57 -14.047 1 94.88 235 ASP A C 1
ATOM 1816 O O . ASP A 1 235 ? -13.508 -12.633 -13.25 1 94.88 235 ASP A O 1
ATOM 1820 N N . PHE A 1 236 ? -13.102 -13.445 -15.234 1 92.5 236 PHE A N 1
ATOM 1821 C CA . PHE A 1 236 ? -12.945 -12.094 -15.758 1 92.5 236 PHE A CA 1
ATOM 1822 C C . PHE A 1 236 ? -14.227 -11.289 -15.555 1 92.5 236 PHE A C 1
ATOM 1824 O O . PHE A 1 236 ? -14.172 -10.125 -15.141 1 92.5 236 PHE A O 1
ATOM 1831 N N . TYR A 1 237 ? -15.305 -11.938 -15.812 1 94.19 237 TYR A N 1
ATOM 1832 C CA . TYR A 1 237 ? -16.594 -11.273 -15.672 1 94.19 237 TYR A CA 1
ATOM 1833 C C . TYR A 1 237 ? -17.031 -11.219 -14.211 1 94.19 237 TYR A C 1
ATOM 1835 O O . TYR A 1 237 ? -17.719 -10.289 -13.805 1 94.19 237 TYR A O 1
ATOM 1843 N N . GLN A 1 238 ? -16.578 -12.195 -13.5 1 95.69 238 GLN A N 1
ATOM 1844 C CA . GLN A 1 238 ? -16.875 -12.164 -12.07 1 95.69 238 GLN A CA 1
ATOM 1845 C C . GLN A 1 238 ? -16.203 -10.961 -11.398 1 95.69 238 GLN A C 1
ATOM 1847 O O . GLN A 1 238 ? -16.812 -10.297 -10.555 1 95.69 238 GLN A O 1
ATOM 1852 N N . ALA A 1 239 ? -15 -10.711 -11.773 1 95.81 239 ALA A N 1
ATOM 1853 C CA . ALA A 1 239 ? -14.281 -9.539 -11.273 1 95.81 239 ALA A CA 1
ATOM 1854 C C . ALA A 1 239 ? -15.016 -8.258 -11.625 1 95.81 239 ALA A C 1
ATOM 1856 O O . ALA A 1 239 ? -15.109 -7.34 -10.805 1 95.81 239 ALA A O 1
ATOM 1857 N N . GLY A 1 240 ? -15.516 -8.234 -12.844 1 95.25 240 GLY A N 1
ATOM 1858 C CA . GLY A 1 240 ? -16.312 -7.086 -13.258 1 95.25 240 GLY A CA 1
ATOM 1859 C C . GLY A 1 240 ? -17.547 -6.871 -12.398 1 95.25 240 GLY A C 1
ATOM 1860 O O . GLY A 1 240 ? -17.844 -5.738 -12.023 1 95.25 240 GLY A O 1
ATOM 1861 N N . ALA A 1 241 ? -18.188 -7.914 -12.102 1 96.5 241 ALA A N 1
ATOM 1862 C CA . ALA A 1 241 ? -19.375 -7.836 -11.25 1 96.5 241 ALA A CA 1
ATOM 1863 C C . ALA A 1 241 ? -19.016 -7.32 -9.859 1 96.5 241 ALA A C 1
ATOM 1865 O O . ALA A 1 241 ? -19.719 -6.477 -9.305 1 96.5 241 ALA A O 1
ATOM 1866 N N . MET A 1 242 ? -17.969 -7.789 -9.336 1 97.38 242 MET A N 1
ATOM 1867 C CA . MET A 1 242 ? -17.531 -7.387 -8 1 97.38 242 MET A CA 1
ATOM 1868 C C . MET A 1 242 ? -17.156 -5.906 -7.977 1 97.38 242 MET A C 1
ATOM 1870 O O . MET A 1 242 ? -17.469 -5.195 -7.023 1 97.38 242 MET A O 1
ATOM 1874 N N . ILE A 1 243 ? -16.469 -5.441 -9.016 1 97 243 ILE A N 1
ATOM 1875 C CA . ILE A 1 243 ? -16.062 -4.043 -9.102 1 97 243 ILE A CA 1
ATOM 1876 C C . ILE A 1 243 ? -17.297 -3.15 -9.133 1 97 243 ILE A C 1
ATOM 1878 O O . ILE A 1 243 ? -17.344 -2.107 -8.477 1 97 243 ILE A O 1
ATOM 1882 N N . GLU A 1 244 ? -18.297 -3.602 -9.883 1 96.75 244 GLU A N 1
ATOM 1883 C CA . GLU A 1 244 ? -19.516 -2.812 -9.969 1 96.75 244 GLU A CA 1
ATOM 1884 C C . GLU A 1 244 ? -20.219 -2.73 -8.617 1 96.75 244 GLU A C 1
ATOM 1886 O O . GLU A 1 244 ? -20.828 -1.708 -8.289 1 96.75 244 GLU A O 1
ATOM 1891 N N . ILE A 1 245 ? -20.156 -3.76 -7.879 1 97.44 245 ILE A N 1
ATOM 1892 C CA . ILE A 1 245 ? -20.734 -3.758 -6.539 1 97.44 245 ILE A CA 1
ATOM 1893 C C . ILE A 1 245 ? -20 -2.758 -5.656 1 97.44 245 ILE A C 1
ATOM 1895 O O . ILE A 1 245 ? -20.609 -1.962 -4.949 1 97.44 245 ILE A O 1
ATOM 1899 N N . ILE A 1 246 ? -18.703 -2.754 -5.695 1 97.56 246 ILE A N 1
ATOM 1900 C CA . ILE A 1 246 ? -17.844 -1.88 -4.891 1 97.56 246 ILE A CA 1
ATOM 1901 C C . ILE A 1 246 ? -18.109 -0.423 -5.266 1 97.56 246 ILE A C 1
ATOM 1903 O O . ILE A 1 246 ? -18.219 0.44 -4.391 1 97.56 246 ILE A O 1
ATOM 1907 N N . LEU A 1 247 ? -18.234 -0.196 -6.547 1 96.19 247 LEU A N 1
ATOM 1908 C CA . LEU A 1 247 ? -18.484 1.155 -7.035 1 96.19 247 LEU A CA 1
ATOM 1909 C C . LEU A 1 247 ? -19.859 1.645 -6.594 1 96.19 247 LEU A C 1
ATOM 1911 O O . LEU A 1 247 ? -20.031 2.82 -6.266 1 96.19 247 LEU A O 1
ATOM 1915 N N . HIS A 1 248 ? -20.781 0.703 -6.621 1 95.94 248 HIS A N 1
ATOM 1916 C CA . HIS A 1 248 ? -22.141 1.074 -6.223 1 95.94 248 HIS A CA 1
ATOM 1917 C C . HIS A 1 248 ? -22.172 1.615 -4.797 1 95.94 248 HIS A C 1
ATOM 1919 O O . HIS A 1 248 ? -22.875 2.58 -4.508 1 95.94 248 HIS A O 1
ATOM 1925 N N . PHE A 1 249 ? -21.422 1.038 -3.883 1 96.56 249 PHE A N 1
ATOM 1926 C CA . PHE A 1 249 ? -21.438 1.416 -2.475 1 96.56 249 PHE A CA 1
ATOM 1927 C C . PHE A 1 249 ? -20.344 2.441 -2.182 1 96.56 249 PHE A C 1
ATOM 1929 O O . PHE A 1 249 ? -20.188 2.865 -1.036 1 96.56 249 PHE A O 1
ATOM 1936 N N . ASN A 1 250 ? -19.547 2.805 -3.197 1 95.44 250 ASN A N 1
ATOM 1937 C CA . ASN A 1 250 ? -18.469 3.777 -3.086 1 95.44 250 ASN A CA 1
ATOM 1938 C C . ASN A 1 250 ? -17.406 3.33 -2.082 1 95.44 250 ASN A C 1
ATOM 1940 O O . ASN A 1 250 ? -16.984 4.109 -1.222 1 95.44 250 ASN A O 1
ATOM 1944 N N . TRP A 1 251 ? -17.172 2.039 -2.035 1 97.06 251 TRP A N 1
ATOM 1945 C CA . TRP A 1 251 ? -16.078 1.492 -1.246 1 97.06 251 TRP A CA 1
ATOM 1946 C C . TRP A 1 251 ? -14.75 1.678 -1.967 1 97.06 251 TRP A C 1
ATOM 1948 O O . TRP A 1 251 ? -14.406 0.903 -2.865 1 97.06 251 TRP A O 1
ATOM 1958 N N . THR A 1 252 ? -13.891 2.645 -1.519 1 95.31 252 THR A N 1
ATOM 1959 C CA . THR A 1 252 ? -12.695 2.992 -2.279 1 95.31 252 THR A CA 1
ATOM 1960 C C . THR A 1 252 ? -11.453 2.389 -1.634 1 95.31 252 THR A C 1
ATOM 1962 O O . THR A 1 252 ? -10.367 2.434 -2.211 1 95.31 252 THR A O 1
ATOM 1965 N N . TYR A 1 253 ? -11.562 1.885 -0.44 1 94.88 253 TYR A N 1
ATOM 1966 C CA . TYR A 1 253 ? -10.461 1.282 0.3 1 94.88 253 TYR A CA 1
ATOM 1967 C C . TYR A 1 253 ? -10.844 -0.097 0.823 1 94.88 253 TYR A C 1
ATOM 1969 O O . TYR A 1 253 ? -11.602 -0.213 1.787 1 94.88 253 TYR A O 1
ATOM 1977 N N . ILE A 1 254 ? -10.25 -1.188 0.149 1 97.06 254 ILE A N 1
ATOM 1978 C CA . ILE A 1 254 ? -10.703 -2.543 0.454 1 97.06 254 ILE A CA 1
ATOM 1979 C C . ILE A 1 254 ? -9.492 -3.457 0.649 1 97.06 254 ILE A C 1
ATOM 1981 O O . ILE A 1 254 ? -8.367 -3.092 0.3 1 97.06 254 ILE A O 1
ATOM 1985 N N . SER A 1 255 ? -9.727 -4.625 1.286 1 96.31 255 SER A N 1
ATOM 1986 C CA . SER A 1 255 ? -8.711 -5.664 1.424 1 96.31 255 SER A CA 1
ATOM 1987 C C . SER A 1 255 ? -9.094 -6.918 0.642 1 96.31 255 SER A C 1
ATOM 1989 O O . SER A 1 255 ? -10.258 -7.094 0.272 1 96.31 255 SER A O 1
ATOM 1991 N N . ILE A 1 256 ? -8.078 -7.75 0.303 1 96.62 256 ILE A N 1
ATOM 1992 C CA . ILE A 1 256 ? -8.297 -8.945 -0.503 1 96.62 256 ILE A CA 1
ATOM 1993 C C . ILE A 1 256 ? -7.676 -10.156 0.19 1 96.62 256 ILE A C 1
ATOM 1995 O O . ILE A 1 256 ? -6.562 -10.078 0.714 1 96.62 256 ILE A O 1
ATOM 1999 N N . VAL A 1 257 ? -8.438 -11.242 0.269 1 95.75 257 VAL A N 1
ATOM 2000 C CA . VAL A 1 257 ? -7.918 -12.547 0.666 1 95.75 257 VAL A CA 1
ATOM 2001 C C . VAL A 1 257 ? -8.25 -13.586 -0.408 1 95.75 257 VAL A C 1
ATOM 2003 O O . VAL A 1 257 ? -9.414 -13.742 -0.792 1 95.75 257 VAL A O 1
ATOM 2006 N N . HIS A 1 258 ? -7.258 -14.281 -0.906 1 93.56 258 HIS A N 1
ATOM 2007 C CA . HIS A 1 258 ? -7.531 -15.188 -2.012 1 93.56 258 HIS A CA 1
ATOM 2008 C C . HIS A 1 258 ? -6.785 -16.516 -1.835 1 93.56 258 HIS A C 1
ATOM 2010 O O . HIS A 1 258 ? -5.793 -16.578 -1.105 1 93.56 258 HIS A O 1
ATOM 2016 N N . GLU A 1 259 ? -7.309 -17.531 -2.52 1 88.81 259 GLU A N 1
ATOM 2017 C CA . GLU A 1 259 ? -6.676 -18.844 -2.533 1 88.81 259 GLU A CA 1
ATOM 2018 C C . GLU A 1 259 ? -5.398 -18.828 -3.365 1 88.81 259 GLU A C 1
ATOM 2020 O O . GLU A 1 259 ? -5.332 -18.172 -4.402 1 88.81 259 GLU A O 1
ATOM 2025 N N . ASP A 1 260 ? -4.383 -19.641 -2.828 1 82 260 ASP A N 1
ATOM 2026 C CA . ASP A 1 260 ? -3.1 -19.719 -3.52 1 82 260 ASP A CA 1
ATOM 2027 C C . ASP A 1 260 ? -3.125 -20.781 -4.609 1 82 260 ASP A C 1
ATOM 2029 O O . ASP A 1 260 ? -2.318 -21.719 -4.586 1 82 260 ASP A O 1
ATOM 2033 N N . SER A 1 261 ? -4.07 -20.766 -5.477 1 81.25 261 SER A N 1
ATOM 2034 C CA . SER A 1 261 ? -4.219 -21.578 -6.676 1 81.25 261 SER A CA 1
ATOM 2035 C C . SER A 1 261 ? -4.465 -20.719 -7.91 1 81.25 261 SER A C 1
ATOM 2037 O O . SER A 1 261 ? -4.676 -19.516 -7.797 1 81.25 261 SER A O 1
ATOM 2039 N N . ASN A 1 262 ? -4.391 -21.438 -8.984 1 82.81 262 ASN A N 1
ATOM 2040 C CA . ASN A 1 262 ? -4.652 -20.703 -10.211 1 82.81 262 ASN A CA 1
ATOM 2041 C C . ASN A 1 262 ? -5.992 -19.969 -10.156 1 82.81 262 ASN A C 1
ATOM 2043 O O . ASN A 1 262 ? -6.121 -18.859 -10.656 1 82.81 262 ASN A O 1
ATOM 2047 N N . TYR A 1 263 ? -6.969 -20.531 -9.508 1 87.12 263 TYR A N 1
ATOM 2048 C CA . TYR A 1 263 ? -8.289 -19.953 -9.336 1 87.12 263 TYR A CA 1
ATOM 2049 C C . TYR A 1 263 ? -8.203 -18.625 -8.602 1 87.12 263 TYR A C 1
ATOM 2051 O O . TYR A 1 263 ? -8.664 -17.594 -9.109 1 87.12 263 TYR A O 1
ATOM 2059 N N . GLY A 1 264 ? -7.582 -18.625 -7.543 1 89.62 264 GLY A N 1
ATOM 2060 C CA . GLY A 1 264 ? -7.488 -17.438 -6.719 1 89.62 264 GLY A CA 1
ATOM 2061 C C . GLY A 1 264 ? -6.574 -16.375 -7.309 1 89.62 264 GLY A C 1
ATOM 2062 O O . GLY A 1 264 ? -6.949 -15.195 -7.387 1 89.62 264 GLY A O 1
ATOM 2063 N N . VAL A 1 265 ? -5.477 -16.766 -7.766 1 86.06 265 VAL A N 1
ATOM 2064 C CA . VAL A 1 265 ? -4.438 -15.852 -8.219 1 86.06 265 VAL A CA 1
ATOM 2065 C C . VAL A 1 265 ? -4.906 -15.125 -9.477 1 86.06 265 VAL A C 1
ATOM 2067 O O . VAL A 1 265 ? -4.801 -13.898 -9.562 1 86.06 265 VAL A O 1
ATOM 2070 N N . GLN A 1 266 ? -5.473 -15.867 -10.414 1 87.75 266 GLN A N 1
ATOM 2071 C CA . GLN A 1 266 ? -5.887 -15.234 -11.664 1 87.75 266 GLN A CA 1
ATOM 2072 C C . GLN A 1 266 ? -7.184 -14.453 -11.477 1 87.75 266 GLN A C 1
ATOM 2074 O O . GLN A 1 266 ? -7.391 -13.422 -12.125 1 87.75 266 GLN A O 1
ATOM 2079 N N . GLY A 1 267 ? -8.016 -14.961 -10.625 1 91.56 267 GLY A N 1
ATOM 2080 C CA . GLY A 1 267 ? -9.227 -14.219 -10.32 1 91.56 267 GLY A CA 1
ATOM 2081 C C . GLY A 1 267 ? -8.953 -12.852 -9.727 1 91.56 267 GLY A C 1
ATOM 2082 O O . GLY A 1 267 ? -9.5 -11.852 -10.188 1 91.56 267 GLY A O 1
ATOM 2083 N N . ILE A 1 268 ? -8.07 -12.812 -8.773 1 92 268 ILE A N 1
ATOM 2084 C CA . ILE A 1 268 ? -7.801 -11.555 -8.086 1 92 268 ILE A CA 1
ATOM 2085 C C . ILE A 1 268 ? -6.941 -10.656 -8.969 1 92 268 ILE A C 1
ATOM 2087 O O . ILE A 1 268 ? -7.02 -9.43 -8.875 1 92 268 ILE A O 1
ATOM 2091 N N . SER A 1 269 ? -6.129 -11.289 -9.805 1 87.81 269 SER A N 1
ATOM 2092 C CA . SER A 1 269 ? -5.371 -10.477 -10.75 1 87.81 269 SER A CA 1
ATOM 2093 C C . SER A 1 269 ? -6.297 -9.664 -11.648 1 87.81 269 SER A C 1
ATOM 2095 O O . SER A 1 269 ? -6.059 -8.477 -11.883 1 87.81 269 SER A O 1
ATOM 2097 N N . ALA A 1 270 ? -7.348 -10.32 -12.164 1 89.69 270 ALA A N 1
ATOM 2098 C CA . ALA A 1 270 ? -8.336 -9.609 -12.969 1 89.69 270 ALA A CA 1
ATOM 2099 C C . ALA A 1 270 ? -9.023 -8.516 -12.164 1 89.69 270 ALA A C 1
ATOM 2101 O O . ALA A 1 270 ? -9.242 -7.41 -12.656 1 89.69 270 ALA A O 1
ATOM 2102 N N . PHE A 1 271 ? -9.273 -8.781 -10.945 1 94.56 271 PHE A N 1
ATOM 2103 C CA . PHE A 1 271 ? -9.922 -7.828 -10.062 1 94.56 271 PHE A CA 1
ATOM 2104 C C . PHE A 1 271 ? -9.016 -6.629 -9.797 1 94.56 271 PHE A C 1
ATOM 2106 O O . PHE A 1 271 ? -9.469 -5.484 -9.852 1 94.56 271 PHE A O 1
ATOM 2113 N N . THR A 1 272 ? -7.805 -6.871 -9.477 1 91.75 272 THR A N 1
ATOM 2114 C CA . THR A 1 272 ? -6.859 -5.82 -9.117 1 91.75 272 THR A CA 1
ATOM 2115 C C . THR A 1 272 ? -6.617 -4.883 -10.297 1 91.75 272 THR A C 1
ATOM 2117 O O . THR A 1 272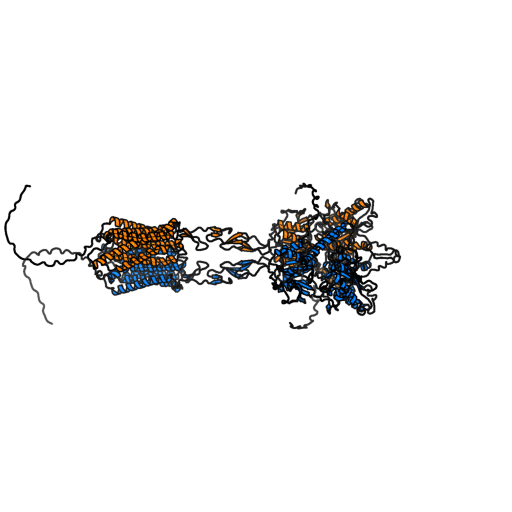 ? -6.449 -3.674 -10.109 1 91.75 272 THR A O 1
ATOM 2120 N N . GLU A 1 273 ? -6.543 -5.418 -11.445 1 85.62 273 GLU A N 1
ATOM 2121 C CA . GLU A 1 273 ? -6.371 -4.59 -12.633 1 85.62 273 GLU A CA 1
ATOM 2122 C C . GLU A 1 273 ? -7.547 -3.637 -12.82 1 85.62 273 GLU A C 1
ATOM 2124 O O . GLU A 1 273 ? -7.355 -2.453 -13.102 1 85.62 273 GLU A O 1
ATOM 2129 N N . LEU A 1 274 ? -8.75 -4.156 -12.609 1 92.62 274 LEU A N 1
ATOM 2130 C CA . LEU A 1 274 ? -9.945 -3.324 -12.734 1 92.62 274 LEU A CA 1
ATOM 2131 C C . LEU A 1 274 ? -10.023 -2.312 -11.594 1 92.62 274 LEU A C 1
ATOM 2133 O O . LEU A 1 274 ? -10.438 -1.17 -11.805 1 92.62 274 LEU A O 1
ATOM 2137 N N . ALA A 1 275 ? -9.617 -2.748 -10.422 1 94.25 275 ALA A N 1
ATOM 2138 C CA . ALA A 1 275 ? -9.633 -1.855 -9.266 1 94.25 275 ALA A CA 1
ATOM 2139 C C . ALA A 1 275 ? -8.75 -0.634 -9.508 1 94.25 275 ALA A C 1
ATOM 2141 O O . ALA A 1 275 ? -9.133 0.49 -9.164 1 94.25 275 ALA A O 1
ATOM 2142 N N . ARG A 1 276 ? -7.621 -0.841 -10.055 1 87 276 ARG A N 1
ATOM 2143 C CA . ARG A 1 276 ? -6.699 0.248 -10.367 1 87 276 ARG A CA 1
ATOM 2144 C C . ARG A 1 276 ? -7.301 1.205 -11.383 1 87 276 ARG A C 1
ATOM 2146 O O . ARG A 1 276 ? -7.18 2.424 -11.25 1 87 276 ARG A O 1
ATOM 2153 N N . GLU A 1 277 ? -7.953 0.66 -12.336 1 87.56 277 GLU A N 1
ATOM 2154 C CA . GLU A 1 277 ? -8.562 1.461 -13.391 1 87.56 277 GLU A CA 1
ATOM 2155 C C . GLU A 1 277 ? -9.664 2.359 -12.828 1 87.56 277 GLU A C 1
ATOM 2157 O O . GLU A 1 277 ? -9.844 3.49 -13.289 1 87.56 277 GLU A O 1
ATOM 2162 N N . TYR A 1 278 ? -10.359 1.863 -11.805 1 92.94 278 TYR A N 1
ATOM 2163 C CA . TYR A 1 278 ? -11.5 2.607 -11.281 1 92.94 278 TYR A CA 1
ATOM 2164 C C . TYR A 1 278 ? -11.117 3.377 -10.023 1 92.94 278 TYR A C 1
ATOM 2166 O O . TYR A 1 278 ? -11.977 3.945 -9.344 1 92.94 278 TYR A O 1
ATOM 2174 N N . GLY A 1 279 ? -9.891 3.361 -9.68 1 90.31 279 GLY A N 1
ATOM 2175 C CA . GLY A 1 279 ? -9.398 4.168 -8.57 1 90.31 279 GLY A CA 1
ATOM 2176 C C . GLY A 1 279 ? -9.711 3.574 -7.211 1 90.31 279 GLY A C 1
ATOM 2177 O O . GLY A 1 279 ? -9.898 4.305 -6.238 1 90.31 279 GLY A O 1
ATOM 2178 N N . ILE A 1 280 ? -9.883 2.279 -7.129 1 94.75 280 ILE A N 1
ATOM 2179 C CA . ILE A 1 280 ? -10.078 1.577 -5.863 1 94.75 280 ILE A CA 1
ATOM 2180 C C . ILE A 1 280 ? -8.727 1.147 -5.297 1 94.75 280 ILE A C 1
ATOM 2182 O O . ILE A 1 280 ? -7.898 0.576 -6.008 1 94.75 280 ILE A O 1
ATOM 2186 N N . CYS A 1 281 ? -8.508 1.489 -4.059 1 91.38 281 CYS A N 1
ATOM 2187 C CA . CYS A 1 281 ? -7.234 1.162 -3.434 1 91.38 281 CYS A CA 1
ATOM 2188 C C . CYS A 1 281 ? -7.344 -0.115 -2.607 1 91.38 281 CYS A C 1
ATOM 2190 O O . CYS A 1 281 ? -8.367 -0.356 -1.962 1 91.38 281 CYS A O 1
ATOM 2192 N N . ILE A 1 282 ? -6.305 -0.903 -2.721 1 91.69 282 ILE A N 1
ATOM 2193 C CA . ILE A 1 282 ? -6.23 -2.148 -1.965 1 91.69 282 ILE A CA 1
ATOM 2194 C C . ILE A 1 282 ? -5.336 -1.958 -0.741 1 91.69 282 ILE A C 1
ATOM 2196 O O . ILE A 1 282 ? -4.148 -1.655 -0.873 1 91.69 282 ILE A O 1
ATOM 2200 N N . ALA A 1 283 ? -5.965 -2.168 0.444 1 90.56 283 ALA A N 1
ATOM 2201 C CA . ALA A 1 283 ? -5.254 -1.946 1.699 1 90.56 283 ALA A CA 1
ATOM 2202 C C . ALA A 1 283 ? -4.285 -3.09 1.989 1 90.56 283 ALA A C 1
ATOM 2204 O O . ALA A 1 283 ? -3.16 -2.859 2.439 1 90.56 283 ALA A O 1
ATOM 2205 N N . LEU A 1 284 ? -4.797 -4.254 1.82 1 89.38 284 LEU A N 1
ATOM 2206 C CA . LEU A 1 284 ? -4.031 -5.449 2.148 1 89.38 284 LEU A CA 1
ATOM 2207 C C . LEU A 1 284 ? -4.445 -6.621 1.265 1 89.38 284 LEU A C 1
ATOM 2209 O O . LEU A 1 284 ? -5.625 -6.77 0.933 1 89.38 284 LEU A O 1
ATOM 2213 N N . THR A 1 285 ? -3.439 -7.383 0.809 1 89.81 285 THR A N 1
ATOM 2214 C CA . THR A 1 285 ? -3.686 -8.633 0.107 1 89.81 285 THR A CA 1
ATOM 2215 C C . THR A 1 285 ? -3.066 -9.812 0.861 1 89.81 285 THR A C 1
ATOM 2217 O O . THR A 1 285 ? -1.868 -9.805 1.154 1 89.81 285 THR A O 1
ATOM 2220 N N . GLU A 1 286 ? -3.939 -10.781 1.229 1 90.31 286 GLU A N 1
ATOM 2221 C CA . GLU A 1 286 ? -3.492 -11.992 1.921 1 90.31 286 GLU A CA 1
ATOM 2222 C C . GLU A 1 286 ? -3.855 -13.242 1.133 1 90.31 286 GLU A C 1
ATOM 2224 O O . GLU A 1 286 ? -4.695 -13.195 0.233 1 90.31 286 GLU A O 1
ATOM 2229 N N . LYS A 1 287 ? -3.176 -14.352 1.417 1 87.56 287 LYS A N 1
ATOM 2230 C CA . LYS A 1 287 ? -3.402 -15.602 0.695 1 87.56 287 LYS A CA 1
ATOM 2231 C C . LYS A 1 287 ? -3.711 -16.734 1.656 1 87.56 287 LYS A C 1
ATOM 2233 O O . LYS A 1 287 ? -3.131 -16.828 2.742 1 87.56 287 LYS A O 1
ATOM 2238 N N . PHE A 1 288 ? -4.742 -17.562 1.205 1 85.75 288 PHE A N 1
ATOM 2239 C CA . PHE A 1 288 ? -4.961 -18.828 1.891 1 85.75 288 PHE A CA 1
ATOM 2240 C C . PHE A 1 288 ? -3.898 -19.844 1.495 1 85.75 288 PHE A C 1
ATOM 2242 O O . PHE A 1 288 ? -3.479 -19.891 0.337 1 85.75 288 PHE A O 1
ATOM 2249 N N . PRO A 1 289 ? -3.424 -20.562 2.477 1 64.81 289 PRO A N 1
ATOM 2250 C CA . PRO A 1 289 ? -2.428 -21.578 2.113 1 64.81 289 PRO A CA 1
ATOM 2251 C C . PRO A 1 289 ? -3.027 -22.734 1.322 1 64.81 289 PRO A C 1
ATOM 2253 O O . PRO A 1 289 ? -4.145 -23.172 1.611 1 64.81 289 PRO A O 1
ATOM 2256 N N . LYS A 1 290 ? -3.062 -22.891 0.209 1 57.41 290 LYS A N 1
ATOM 2257 C CA . LYS A 1 290 ? -3.705 -24.016 -0.47 1 57.41 290 LYS A CA 1
ATOM 2258 C C . LYS A 1 290 ? -2.9 -25.297 -0.292 1 57.41 290 LYS A C 1
ATOM 2260 O O . LYS A 1 290 ? -3.449 -26.328 0.105 1 57.41 290 LYS A O 1
ATOM 2265 N N . ASP A 1 291 ? -1.881 -25.5 -1.261 1 51.22 291 ASP A N 1
ATOM 2266 C CA . ASP A 1 291 ? -1.369 -26.859 -1.501 1 51.22 291 ASP A CA 1
ATOM 2267 C C . ASP A 1 291 ? -0.615 -27.375 -0.282 1 51.22 291 ASP A C 1
ATOM 2269 O O . ASP A 1 291 ? -0.237 -28.547 -0.238 1 51.22 291 ASP A O 1
ATOM 2273 N N . GLN A 1 292 ? -0.072 -26.484 0.437 1 44.53 292 GLN A N 1
ATOM 2274 C CA . GLN A 1 292 ? 0.771 -27.031 1.495 1 44.53 292 GLN A CA 1
ATOM 2275 C C . GLN A 1 292 ? -0.07 -27.547 2.658 1 44.53 292 GLN A C 1
ATOM 2277 O O . GLN A 1 292 ? 0.451 -27.781 3.75 1 44.53 292 GLN A O 1
ATOM 2282 N N . GLY A 1 293 ? -1.315 -27.938 2.381 1 46.16 293 GLY A N 1
ATOM 2283 C CA . GLY A 1 293 ? -2.131 -28.5 3.447 1 46.16 293 GLY A CA 1
ATOM 2284 C C . GLY A 1 293 ? -3.207 -27.547 3.938 1 46.16 293 GLY A C 1
ATOM 2285 O O . GLY A 1 293 ? -3.236 -26.375 3.549 1 46.16 293 GLY A O 1
ATOM 2286 N N . GLN A 1 294 ? -4.453 -28.078 4.277 1 48.41 294 GLN A N 1
ATOM 2287 C CA . GLN A 1 294 ? -5.469 -27.281 4.965 1 48.41 294 GLN A CA 1
ATOM 2288 C C . GLN A 1 294 ? -4.832 -26.281 5.91 1 48.41 294 GLN A C 1
ATOM 2290 O O . GLN A 1 294 ? -3.924 -26.609 6.672 1 48.41 294 GLN A O 1
ATOM 2295 N N . GLY A 1 295 ? -4.965 -24.891 5.5 1 55.59 295 GLY A N 1
ATOM 2296 C CA . GLY A 1 295 ? -4.453 -23.906 6.43 1 55.59 295 GLY A CA 1
ATOM 2297 C C . GLY A 1 295 ? -4.723 -24.25 7.883 1 55.59 295 GLY A C 1
ATOM 2298 O O . GLY A 1 295 ? -5.797 -24.75 8.219 1 55.59 295 GLY A O 1
ATOM 2299 N N . ASN A 1 296 ? -3.674 -24.312 8.625 1 64.75 296 ASN A N 1
ATOM 2300 C CA . ASN A 1 296 ? -3.824 -24.453 10.07 1 64.75 296 ASN A CA 1
ATOM 2301 C C . ASN A 1 296 ? -4.512 -23.234 10.68 1 64.75 296 ASN A C 1
ATOM 2303 O O . ASN A 1 296 ? -4.586 -22.172 10.055 1 64.75 296 ASN A O 1
ATOM 2307 N N . GLU A 1 297 ? -5.293 -23.453 11.641 1 75.62 297 GLU A N 1
ATOM 2308 C CA . GLU A 1 297 ? -6.02 -22.422 12.367 1 75.62 297 GLU A CA 1
ATOM 2309 C C . GLU A 1 297 ? -5.148 -21.188 12.578 1 75.62 297 GLU A C 1
ATOM 2311 O O . GLU A 1 297 ? -5.629 -20.047 12.484 1 75.62 297 GLU A O 1
ATOM 2316 N N . ASP A 1 298 ? -3.924 -21.391 12.68 1 82.75 298 ASP A N 1
ATOM 2317 C CA . ASP A 1 298 ? -3.016 -20.281 12.953 1 82.75 298 ASP A CA 1
ATOM 2318 C C . ASP A 1 298 ? -2.873 -19.375 11.727 1 82.75 298 ASP A C 1
ATOM 2320 O O . ASP A 1 298 ? -2.697 -18.156 11.859 1 82.75 298 ASP A O 1
ATOM 2324 N N . THR A 1 299 ? -3.08 -19.953 10.609 1 85.88 299 THR A N 1
ATOM 2325 C CA . THR A 1 299 ? -2.947 -19.188 9.375 1 85.88 299 THR A CA 1
ATOM 2326 C C . THR A 1 299 ? -4.125 -18.234 9.211 1 85.88 299 THR A C 1
ATOM 2328 O O . THR A 1 299 ? -3.943 -17.062 8.836 1 85.88 299 THR A O 1
ATOM 2331 N N . TYR A 1 300 ? -5.277 -18.719 9.555 1 90.88 300 TYR A N 1
ATOM 2332 C CA . TYR A 1 300 ? -6.461 -17.875 9.414 1 90.88 300 TYR A CA 1
ATOM 2333 C C . TYR A 1 300 ? -6.453 -16.75 10.445 1 90.88 300 TYR A C 1
ATOM 2335 O O . TYR A 1 300 ? -6.855 -15.625 10.141 1 90.88 300 TYR A O 1
ATOM 2343 N N . ASP A 1 301 ? -5.949 -17.078 11.625 1 92.12 301 ASP A N 1
ATOM 2344 C CA . ASP A 1 301 ? -5.852 -16.062 12.672 1 92.12 301 ASP A CA 1
ATOM 2345 C C . ASP A 1 301 ? -4.91 -14.93 12.25 1 92.12 301 ASP A C 1
ATOM 2347 O O . ASP A 1 301 ? -5.191 -13.758 12.492 1 92.12 301 ASP A O 1
ATOM 2351 N N . LYS A 1 302 ? -3.852 -15.328 11.656 1 89.5 302 LYS A N 1
ATOM 2352 C CA . LYS A 1 302 ? -2.885 -14.336 11.203 1 89.5 302 LYS A CA 1
ATOM 2353 C C . LYS A 1 302 ? -3.484 -13.43 10.133 1 89.5 302 LYS A C 1
ATOM 2355 O O . LYS A 1 302 ? -3.234 -12.219 10.117 1 89.5 302 LYS A O 1
ATOM 2360 N N . ILE A 1 303 ? -4.254 -13.984 9.281 1 92.75 303 ILE A N 1
ATOM 2361 C CA . ILE A 1 303 ? -4.883 -13.219 8.211 1 92.75 303 ILE A CA 1
ATOM 2362 C C . ILE A 1 303 ? -5.828 -12.18 8.812 1 92.75 303 ILE A C 1
ATOM 2364 O O . ILE A 1 303 ? -5.781 -11.008 8.438 1 92.75 303 ILE A O 1
ATOM 2368 N N . VAL A 1 304 ? -6.625 -12.57 9.805 1 94.94 304 VAL A N 1
ATOM 2369 C CA . VAL A 1 304 ? -7.598 -11.656 10.391 1 94.94 304 VAL A CA 1
ATOM 2370 C C . VAL A 1 304 ? -6.875 -10.586 11.203 1 94.94 304 VAL A C 1
ATOM 2372 O O . VAL A 1 304 ? -7.285 -9.422 11.211 1 94.94 304 VAL A O 1
ATOM 2375 N N . LYS A 1 305 ? -5.812 -10.969 11.844 1 92.06 305 LYS A N 1
ATOM 2376 C CA . LYS A 1 305 ? -5.012 -9.992 12.57 1 92.06 305 LYS A CA 1
ATOM 2377 C C . LYS A 1 305 ? -4.469 -8.914 11.641 1 92.06 305 LYS A C 1
ATOM 2379 O O . LYS A 1 305 ? -4.508 -7.727 11.969 1 92.06 305 LYS A O 1
ATOM 2384 N N . ASN A 1 306 ? -4.012 -9.344 10.523 1 89.62 306 ASN A N 1
ATOM 2385 C CA . ASN A 1 306 ? -3.492 -8.391 9.547 1 89.62 306 ASN A CA 1
ATOM 2386 C C . ASN A 1 306 ? -4.594 -7.488 9 1 89.62 306 ASN A C 1
ATOM 2388 O O . ASN A 1 306 ? -4.371 -6.297 8.773 1 89.62 306 ASN A O 1
ATOM 2392 N N . LEU A 1 307 ? -5.742 -8.047 8.805 1 93.69 307 LEU A N 1
ATOM 2393 C CA . LEU A 1 307 ? -6.875 -7.266 8.305 1 93.69 307 LEU A CA 1
ATOM 2394 C C . LEU A 1 307 ? -7.273 -6.188 9.305 1 93.69 307 LEU A C 1
ATOM 2396 O O . LEU A 1 307 ? -7.652 -5.082 8.914 1 93.69 307 LEU A O 1
ATOM 2400 N N . LEU A 1 308 ? -7.145 -6.477 10.555 1 93.19 308 LEU A N 1
ATOM 2401 C CA . LEU A 1 308 ? -7.57 -5.562 11.609 1 93.19 308 LEU A CA 1
ATOM 2402 C C . LEU A 1 308 ? -6.555 -4.441 11.797 1 93.19 308 LEU A C 1
ATOM 2404 O O . LEU A 1 308 ? -6.852 -3.436 12.445 1 93.19 308 LEU A O 1
ATOM 2408 N N . GLU A 1 309 ? -5.371 -4.598 11.227 1 86.25 309 GLU A N 1
ATOM 2409 C CA . GLU A 1 309 ? -4.402 -3.504 11.25 1 86.25 309 GLU A CA 1
ATOM 2410 C C . GLU A 1 309 ? -4.863 -2.342 10.375 1 86.25 309 GLU A C 1
ATOM 2412 O O . GLU A 1 309 ? -4.445 -1.2 10.578 1 86.25 309 GLU A O 1
ATOM 2417 N N . LYS A 1 310 ? -5.727 -2.668 9.352 1 89.56 310 LYS A N 1
ATOM 2418 C CA . LYS A 1 310 ? -6.34 -1.666 8.484 1 89.56 310 LYS A CA 1
ATOM 2419 C C . LYS A 1 310 ? -7.828 -1.506 8.797 1 89.56 310 LYS A C 1
ATOM 2421 O O . LYS A 1 310 ? -8.68 -1.93 8.016 1 89.56 310 LYS A O 1
ATOM 2426 N N . GLN A 1 311 ? -8.102 -0.741 9.789 1 88 311 GLN A N 1
ATOM 2427 C CA . GLN A 1 311 ? -9.453 -0.688 10.344 1 88 311 GLN A CA 1
ATOM 2428 C C . GLN A 1 311 ? -10.406 0.047 9.406 1 88 311 GLN A C 1
ATOM 2430 O O . GLN A 1 311 ? -11.609 -0.226 9.398 1 88 311 GLN A O 1
ATOM 2435 N N . SER A 1 312 ? -9.875 0.907 8.594 1 91.06 312 SER A N 1
ATOM 2436 C CA . SER A 1 312 ? -10.734 1.674 7.699 1 91.06 312 SER A CA 1
ATOM 2437 C C . SER A 1 312 ? -11.164 0.84 6.496 1 91.06 312 SER A C 1
ATOM 2439 O O . SER A 1 312 ? -12.125 1.185 5.809 1 91.06 312 SER A O 1
ATOM 2441 N N . ALA A 1 313 ? -10.398 -0.209 6.227 1 94.19 313 ALA A N 1
ATOM 2442 C CA . ALA A 1 313 ? -10.766 -1.134 5.16 1 94.19 313 ALA A CA 1
ATOM 2443 C C . ALA A 1 313 ? -11.719 -2.209 5.668 1 94.19 313 ALA A C 1
ATOM 2445 O O . ALA A 1 313 ? -11.32 -3.354 5.883 1 94.19 313 ALA A O 1
ATOM 2446 N N . ARG A 1 314 ? -12.961 -1.882 5.727 1 96.06 314 ARG A N 1
ATOM 2447 C CA . ARG A 1 314 ? -13.961 -2.768 6.324 1 96.06 314 ARG A CA 1
ATOM 2448 C C . ARG A 1 314 ? -14.422 -3.824 5.324 1 96.06 314 ARG A C 1
ATOM 2450 O O . ARG A 1 314 ? -14.906 -4.887 5.715 1 96.06 314 ARG A O 1
ATOM 2457 N N . VAL A 1 315 ? -14.359 -3.541 4.043 1 98 315 VAL A N 1
ATOM 2458 C CA . VAL A 1 315 ? -14.789 -4.473 3.008 1 98 315 VAL A CA 1
ATOM 2459 C C . VAL A 1 315 ? -13.633 -5.41 2.643 1 98 315 VAL A C 1
ATOM 2461 O O . VAL A 1 315 ? -12.523 -4.953 2.354 1 98 315 VAL A O 1
ATOM 2464 N N . VAL A 1 316 ? -13.859 -6.723 2.705 1 98 316 VAL A N 1
ATOM 2465 C CA . VAL A 1 316 ? -12.852 -7.73 2.371 1 98 316 VAL A CA 1
ATOM 2466 C C . VAL A 1 316 ? -13.367 -8.609 1.233 1 98 316 VAL A C 1
ATOM 2468 O O . VAL A 1 316 ? -14.406 -9.266 1.363 1 98 316 VAL A O 1
ATOM 2471 N N . ILE A 1 317 ? -12.656 -8.594 0.112 1 98.19 317 ILE A N 1
ATOM 2472 C CA . ILE A 1 317 ? -12.938 -9.508 -0.989 1 98.19 317 ILE A CA 1
ATOM 2473 C C . ILE A 1 317 ? -12.352 -10.883 -0.681 1 98.19 317 ILE A C 1
ATOM 2475 O O . ILE A 1 317 ? -11.148 -11.023 -0.459 1 98.19 317 ILE A O 1
ATOM 2479 N N . VAL A 1 318 ? -13.188 -11.867 -0.654 1 97.12 318 VAL A N 1
ATOM 2480 C CA . VAL A 1 318 ? -12.75 -13.227 -0.35 1 97.12 318 VAL A CA 1
ATOM 2481 C C . VAL A 1 318 ? -12.906 -14.109 -1.586 1 97.12 318 VAL A C 1
ATOM 2483 O O . VAL A 1 318 ? -14.023 -14.469 -1.962 1 97.12 318 VAL A O 1
ATOM 2486 N N . TYR A 1 319 ? -11.82 -14.422 -2.178 1 94.69 319 TYR A N 1
ATOM 2487 C CA . TYR A 1 319 ? -11.766 -15.266 -3.367 1 94.69 319 TYR A CA 1
ATOM 2488 C C . TYR A 1 319 ? -11.18 -16.641 -3.037 1 94.69 319 TYR A C 1
ATOM 2490 O O . TYR A 1 319 ? -9.961 -16.812 -3.072 1 94.69 319 TYR A O 1
ATOM 2498 N N . GLY A 1 320 ? -12.031 -17.594 -2.752 1 89.94 320 GLY A N 1
ATOM 2499 C CA . GLY A 1 320 ? -11.562 -18.906 -2.322 1 89.94 320 GLY A CA 1
ATOM 2500 C C . GLY A 1 320 ? -12.68 -19.938 -2.236 1 89.94 320 GLY A C 1
ATOM 2501 O O . GLY A 1 320 ? -13.805 -19.672 -2.662 1 89.94 320 GLY A O 1
ATOM 2502 N N . SER A 1 321 ? -12.344 -21.109 -1.749 1 86 321 SER A N 1
ATOM 2503 C CA . SER A 1 321 ? -13.281 -22.219 -1.591 1 86 321 SER A CA 1
ATOM 2504 C C . SER A 1 321 ? -14.141 -22.031 -0.342 1 86 321 SER A C 1
ATOM 2506 O O . SER A 1 321 ? -13.898 -21.125 0.456 1 86 321 SER A O 1
ATOM 2508 N N . GLU A 1 322 ? -15.148 -22.859 -0.26 1 86.69 322 GLU A N 1
ATOM 2509 C CA . GLU A 1 322 ? -16 -22.797 0.922 1 86.69 322 GLU A CA 1
ATOM 2510 C C . GLU A 1 322 ? -15.219 -23.141 2.188 1 86.69 322 GLU A C 1
ATOM 2512 O O . GLU A 1 322 ? -15.492 -22.594 3.26 1 86.69 322 GLU A O 1
ATOM 2517 N N . GLN A 1 323 ? -14.203 -23.969 2.062 1 81.31 323 GLN A N 1
ATOM 2518 C CA . GLN A 1 323 ? -13.367 -24.312 3.207 1 81.31 323 GLN A CA 1
ATOM 2519 C C . GLN A 1 323 ? -12.539 -23.109 3.662 1 81.31 323 GLN A C 1
ATOM 2521 O O . GLN A 1 323 ? -12.406 -22.859 4.859 1 81.31 323 GLN A O 1
ATOM 2526 N N . ASP A 1 324 ? -12.039 -22.438 2.689 1 87.56 324 ASP A N 1
ATOM 2527 C CA . ASP A 1 324 ? -11.25 -21.234 2.99 1 87.56 324 ASP A CA 1
ATOM 2528 C C . ASP A 1 324 ? -12.109 -20.172 3.672 1 87.56 324 ASP A C 1
ATOM 2530 O O . ASP A 1 324 ? -11.688 -19.562 4.66 1 87.56 324 ASP A O 1
ATOM 2534 N N . ALA A 1 325 ? -13.266 -20 3.119 1 92.31 325 ALA A N 1
ATOM 2535 C CA . ALA A 1 325 ? -14.18 -19.016 3.686 1 92.31 325 ALA A CA 1
ATOM 2536 C C . ALA A 1 325 ? -14.594 -19.391 5.105 1 92.31 325 ALA A C 1
ATOM 2538 O O . ALA A 1 325 ? -14.672 -18.531 5.984 1 92.31 325 ALA A O 1
ATOM 2539 N N . ALA A 1 326 ? -14.828 -20.656 5.297 1 90.12 326 ALA A N 1
ATOM 2540 C CA . ALA A 1 326 ? -15.211 -21.141 6.621 1 90.12 326 ALA A CA 1
ATOM 2541 C C . ALA A 1 326 ? -14.109 -20.891 7.641 1 90.12 326 ALA A C 1
ATOM 2543 O O . ALA A 1 326 ? -14.375 -20.469 8.766 1 90.12 326 ALA A O 1
ATOM 2544 N N . GLY A 1 327 ? -12.891 -21.219 7.254 1 89.56 327 GLY A N 1
ATOM 2545 C CA . GLY A 1 327 ? -11.766 -20.953 8.133 1 89.56 327 GLY A CA 1
ATOM 2546 C C . GLY A 1 327 ? -11.609 -19.484 8.477 1 89.56 327 GLY A C 1
ATOM 2547 O O . GLY A 1 327 ? -11.344 -19.141 9.633 1 89.56 327 GLY A O 1
ATOM 2548 N N . LEU A 1 328 ? -11.805 -18.641 7.539 1 94.25 328 LEU A N 1
ATOM 2549 C CA . LEU A 1 328 ? -11.68 -17.203 7.727 1 94.25 328 LEU A CA 1
ATOM 2550 C C . LEU A 1 328 ? -12.766 -16.672 8.664 1 94.25 328 LEU A C 1
ATOM 2552 O O . LEU A 1 328 ? -12.492 -15.859 9.547 1 94.25 328 LEU A O 1
ATOM 2556 N N . MET A 1 329 ? -14 -17.156 8.477 1 95.44 329 MET A N 1
ATOM 2557 C CA . MET A 1 329 ? -15.102 -16.734 9.336 1 95.44 329 MET A CA 1
ATOM 2558 C C . MET A 1 329 ? -14.875 -17.188 10.773 1 95.44 329 MET A C 1
ATOM 2560 O O . MET A 1 329 ? -15.219 -16.484 11.719 1 95.44 329 MET A O 1
ATOM 2564 N N . GLY A 1 330 ? -14.312 -18.359 10.859 1 93.44 330 GLY A N 1
ATOM 2565 C CA . GLY A 1 330 ? -13.992 -18.828 12.195 1 93.44 330 GLY A CA 1
ATOM 2566 C C . GLY A 1 330 ? -12.977 -17.953 12.914 1 93.44 330 GLY A C 1
ATOM 2567 O O . GLY A 1 330 ? -13.141 -17.641 14.094 1 93.44 330 GLY A O 1
ATOM 2568 N N . ALA A 1 331 ? -11.992 -17.578 12.234 1 93.94 331 ALA A N 1
ATOM 2569 C CA . ALA A 1 331 ? -10.969 -16.703 12.805 1 93.94 331 ALA A CA 1
ATOM 2570 C C . ALA A 1 331 ? -11.547 -15.328 13.141 1 93.94 331 ALA A C 1
ATOM 2572 O O . ALA A 1 331 ? -11.211 -14.742 14.18 1 93.94 331 ALA A O 1
ATOM 2573 N N . ALA A 1 332 ? -12.406 -14.805 12.281 1 95.31 332 ALA A N 1
ATOM 2574 C CA . ALA A 1 332 ? -13.031 -13.508 12.5 1 95.31 332 ALA A CA 1
ATOM 2575 C C . ALA A 1 332 ? -13.922 -13.531 13.734 1 95.31 332 ALA A C 1
ATOM 2577 O O . ALA A 1 332 ? -13.992 -12.547 14.477 1 95.31 332 ALA A O 1
ATOM 2578 N N . LYS A 1 333 ? -14.586 -14.602 13.914 1 93.75 333 LYS A N 1
ATOM 2579 C CA . LYS A 1 333 ? -15.43 -14.766 15.094 1 93.75 333 LYS A CA 1
ATOM 2580 C C . LYS A 1 333 ? -14.609 -14.711 16.375 1 93.75 333 LYS A C 1
ATOM 2582 O O . LYS A 1 333 ? -15.008 -14.055 17.344 1 93.75 333 LYS A O 1
ATOM 2587 N N . LYS A 1 334 ? -13.5 -15.297 16.359 1 91.06 334 LYS A N 1
ATOM 2588 C CA . LYS A 1 334 ? -12.617 -15.375 17.516 1 91.06 334 LYS A CA 1
ATOM 2589 C C . LYS A 1 334 ? -12.016 -14.008 17.844 1 91.06 334 LYS A C 1
ATOM 2591 O O . LYS A 1 334 ? -11.867 -13.648 19.016 1 91.06 334 LYS A O 1
ATOM 2596 N N . MET A 1 335 ? -11.727 -13.195 16.922 1 89.88 335 MET A N 1
ATOM 2597 C CA . MET A 1 335 ? -10.906 -12.008 17.125 1 89.88 335 MET A CA 1
ATOM 2598 C C . MET A 1 335 ? -11.781 -10.766 17.297 1 89.88 335 MET A C 1
ATOM 2600 O O . MET A 1 335 ? -11.5 -9.906 18.125 1 89.88 335 MET A O 1
ATOM 2604 N N . LYS A 1 336 ? -12.648 -10.453 16.406 1 76.25 336 LYS A N 1
ATOM 2605 C CA . LYS A 1 336 ? -13.352 -9.172 16.406 1 76.25 336 LYS A CA 1
ATOM 2606 C C . LYS A 1 336 ? -14.844 -9.359 16.609 1 76.25 336 LYS A C 1
ATOM 2608 O O . LYS A 1 336 ? -15.539 -8.445 17.062 1 76.25 336 LYS A O 1
ATOM 2613 N N . GLY A 1 337 ? -15.281 -10.469 16.25 1 77.12 337 GLY A N 1
ATOM 2614 C CA . GLY A 1 337 ? -16.719 -10.672 16.375 1 77.12 337 GLY A CA 1
ATOM 2615 C C . GLY A 1 337 ? -17.5 -10.07 15.219 1 77.12 337 GLY A C 1
ATOM 2616 O O . GLY A 1 337 ? -16.922 -9.648 14.219 1 77.12 337 GLY A O 1
ATOM 2617 N N . PRO A 1 338 ? -18.797 -10.016 15.352 1 81.69 338 PRO A N 1
ATOM 2618 C CA . PRO A 1 338 ? -19.656 -9.602 14.25 1 81.69 338 PRO A CA 1
ATOM 2619 C C . PRO A 1 338 ? -19.703 -8.086 14.078 1 81.69 338 PRO A C 1
ATOM 2621 O O . PRO A 1 338 ? -19.469 -7.344 15.039 1 81.69 338 PRO A O 1
ATOM 2624 N N . GLY A 1 339 ? -19.844 -7.629 12.82 1 87.44 339 GLY A N 1
ATOM 2625 C CA . GLY A 1 339 ? -20.25 -6.254 12.57 1 87.44 339 GLY A CA 1
ATOM 2626 C C . GLY A 1 339 ? -19.109 -5.379 12.07 1 87.44 339 GLY A C 1
ATOM 2627 O O . GLY A 1 339 ? -19.328 -4.223 11.695 1 87.44 339 GLY A O 1
ATOM 2628 N N . HIS A 1 340 ? -17.953 -5.852 12.008 1 92 340 HIS A N 1
ATOM 2629 C CA . HIS A 1 340 ? -16.875 -4.988 11.547 1 92 340 HIS A CA 1
ATOM 2630 C C . HIS A 1 340 ? -16.641 -5.141 10.047 1 92 340 HIS A C 1
ATOM 2632 O O . HIS A 1 340 ? -16.625 -4.148 9.32 1 92 340 HIS A O 1
ATOM 2638 N N . PHE A 1 341 ? -16.547 -6.371 9.641 1 96.06 341 PHE A N 1
ATOM 2639 C CA . PHE A 1 341 ? -16.188 -6.621 8.25 1 96.06 341 PHE A CA 1
ATOM 2640 C C . PHE A 1 341 ? -17.422 -6.746 7.379 1 96.06 341 PHE A C 1
ATOM 2642 O O . PHE A 1 341 ? -18.484 -7.16 7.855 1 96.06 341 PHE A O 1
ATOM 2649 N N . VAL A 1 342 ? -17.359 -6.355 6.195 1 97.38 342 VAL A N 1
ATOM 2650 C CA . VAL A 1 342 ? -18.266 -6.684 5.109 1 97.38 342 VAL A CA 1
ATOM 2651 C C . VAL A 1 342 ? -17.578 -7.629 4.125 1 97.38 342 VAL A C 1
ATOM 2653 O O . VAL A 1 342 ? -16.562 -7.281 3.527 1 97.38 342 VAL A O 1
ATOM 2656 N N . TRP A 1 343 ? -18.172 -8.797 3.945 1 97.69 343 TRP A N 1
ATOM 2657 C CA . TRP A 1 343 ? -17.562 -9.812 3.1 1 97.69 343 TRP A CA 1
ATOM 2658 C C . TRP A 1 343 ? -18.172 -9.812 1.705 1 97.69 343 TRP A C 1
ATOM 2660 O O . TRP A 1 343 ? -19.391 -9.883 1.56 1 97.69 343 TRP A O 1
ATOM 2670 N N . VAL A 1 344 ? -17.359 -9.68 0.717 1 98 344 VAL A N 1
ATOM 2671 C CA . VAL A 1 344 ? -17.766 -9.859 -0.673 1 98 344 VAL A CA 1
ATOM 2672 C C . VAL A 1 344 ? -17.141 -11.141 -1.227 1 98 344 VAL A C 1
ATOM 2674 O O . VAL A 1 344 ? -15.922 -11.273 -1.28 1 98 344 VAL A O 1
ATOM 2677 N N . GLY A 1 345 ? -17.938 -12.031 -1.645 1 97.12 345 GLY A N 1
ATOM 2678 C CA . GLY A 1 345 ? -17.453 -13.383 -1.89 1 97.12 345 GLY A CA 1
ATOM 2679 C C . GLY A 1 345 ? -17.547 -13.789 -3.348 1 97.12 345 GLY A C 1
ATOM 2680 O O . GLY A 1 345 ? -18.422 -13.312 -4.078 1 97.12 345 GLY A O 1
ATOM 2681 N N . SER A 1 346 ? -16.656 -14.711 -3.719 1 95.69 346 SER A N 1
ATOM 2682 C CA . SER A 1 346 ? -16.625 -15.305 -5.051 1 95.69 346 SER A CA 1
ATOM 2683 C C . SER A 1 346 ? -17.516 -16.531 -5.141 1 95.69 346 SER A C 1
ATOM 2685 O O . SER A 1 346 ? -18.156 -16.922 -4.152 1 95.69 346 SER A O 1
ATOM 2687 N N . ASP A 1 347 ? -17.609 -17.125 -6.285 1 93.5 347 ASP A N 1
ATOM 2688 C CA . ASP A 1 347 ? -18.469 -18.266 -6.578 1 93.5 347 ASP A CA 1
ATOM 2689 C C . ASP A 1 347 ? -18.031 -19.5 -5.785 1 93.5 347 ASP A C 1
ATOM 2691 O O . ASP A 1 347 ? -18.844 -20.391 -5.523 1 93.5 347 ASP A O 1
ATOM 2695 N N . GLY A 1 348 ? -16.844 -19.531 -5.254 1 88.5 348 GLY A N 1
ATOM 2696 C CA . GLY A 1 348 ? -16.312 -20.688 -4.562 1 88.5 348 GLY A CA 1
ATOM 2697 C C . GLY A 1 348 ? -17.047 -21 -3.275 1 88.5 348 GLY A C 1
ATOM 2698 O O . GLY A 1 348 ? -17.016 -22.141 -2.805 1 88.5 348 GLY A O 1
ATOM 2699 N N . TRP A 1 349 ? -17.734 -20.016 -2.723 1 89.69 349 TRP A N 1
ATOM 2700 C CA . TRP A 1 349 ? -18.422 -20.266 -1.462 1 89.69 349 TRP A CA 1
ATOM 2701 C C . TRP A 1 349 ? -19.812 -19.609 -1.456 1 89.69 349 TRP A C 1
ATOM 2703 O O . TRP A 1 349 ? -20.484 -19.594 -0.429 1 89.69 349 TRP A O 1
ATOM 2713 N N . SER A 1 350 ? -20.188 -19.125 -2.592 1 90.69 350 SER A N 1
ATOM 2714 C CA . SER A 1 350 ? -21.5 -18.516 -2.682 1 90.69 350 SER A CA 1
ATOM 2715 C C . SER A 1 350 ? -22.609 -19.562 -2.496 1 90.69 350 SER A C 1
ATOM 2717 O O . SER A 1 350 ? -22.578 -20.625 -3.121 1 90.69 350 SER A O 1
ATOM 2719 N N . ASN A 1 351 ? -23.547 -19.203 -1.701 1 85.06 351 ASN A N 1
ATOM 2720 C CA . ASN A 1 351 ? -24.703 -20.047 -1.423 1 85.06 351 ASN A CA 1
ATOM 2721 C C . ASN A 1 351 ? -24.297 -21.406 -0.853 1 85.06 351 ASN A C 1
ATOM 2723 O O . ASN A 1 351 ? -24.906 -22.422 -1.186 1 85.06 351 ASN A O 1
ATOM 2727 N N . ARG A 1 352 ? -23.141 -21.375 -0.189 1 80.94 352 ARG A N 1
ATOM 2728 C CA . ARG A 1 352 ? -22.688 -22.578 0.496 1 80.94 352 ARG A CA 1
ATOM 2729 C C . ARG A 1 352 ? -22.938 -22.484 1.997 1 80.94 352 ARG A C 1
ATOM 2731 O O . ARG A 1 352 ? -22.891 -21.391 2.57 1 80.94 352 ARG A O 1
ATOM 2738 N N . GLN A 1 353 ? -23.109 -23.578 2.605 1 77 353 GLN A N 1
ATOM 2739 C CA . GLN A 1 353 ? -23.5 -23.578 4.008 1 77 353 GLN A CA 1
ATOM 2740 C C . GLN A 1 353 ? -22.281 -23.641 4.926 1 77 353 GLN A C 1
ATOM 2742 O O . GLN A 1 353 ? -22.312 -23.125 6.047 1 77 353 GLN A O 1
ATOM 2747 N N . LEU A 1 354 ? -21.219 -24.156 4.441 1 78.94 354 LEU A N 1
ATOM 2748 C CA . LEU A 1 354 ? -20.062 -24.438 5.281 1 78.94 354 LEU A CA 1
ATOM 2749 C C . LEU A 1 354 ? -19.531 -23.172 5.938 1 78.94 354 LEU A C 1
ATOM 2751 O O . LEU A 1 354 ? -19.188 -23.172 7.121 1 78.94 354 LEU A O 1
ATOM 2755 N N . PRO A 1 355 ? -19.531 -22.078 5.297 1 88.12 355 PRO A N 1
ATOM 2756 C CA . PRO A 1 355 ? -18.984 -20.859 5.914 1 88.12 355 PRO A CA 1
ATOM 2757 C C . PRO A 1 355 ? -19.859 -20.344 7.055 1 88.12 355 PRO A C 1
ATOM 2759 O O . PRO A 1 355 ? -19.391 -19.547 7.883 1 88.12 355 PRO A O 1
ATOM 2762 N N . ALA A 1 356 ? -21.094 -20.688 7.082 1 87.19 356 ALA A N 1
ATOM 2763 C CA . ALA A 1 356 ? -22.016 -20.219 8.102 1 87.19 356 ALA A CA 1
ATOM 2764 C C . ALA A 1 356 ? -22.203 -21.25 9.203 1 87.19 356 ALA A C 1
ATOM 2766 O O . ALA A 1 356 ? -22.844 -20.969 10.227 1 87.19 356 ALA A O 1
ATOM 2767 N N . GLU A 1 357 ? -21.578 -22.328 9 1 81.38 357 GLU A N 1
ATOM 2768 C CA . GLU A 1 357 ? -21.797 -23.406 9.953 1 81.38 357 GLU A CA 1
ATOM 2769 C C . GLU A 1 357 ? -21.109 -23.125 11.289 1 81.38 357 GLU A C 1
ATOM 2771 O O . GLU A 1 357 ? -20.203 -22.297 11.352 1 81.38 357 GLU A O 1
ATOM 2776 N N . GLN A 1 358 ? -21.641 -23.688 12.336 1 80.31 358 GLN A N 1
ATOM 2777 C CA . GLN A 1 358 ? -21.031 -23.672 13.664 1 80.31 358 GLN A CA 1
ATOM 2778 C C . GLN A 1 358 ? -21.078 -22.281 14.273 1 80.31 358 GLN A C 1
ATOM 2780 O O . GLN A 1 358 ? -20.094 -21.797 14.836 1 80.31 358 GLN A O 1
ATOM 2785 N N . GLY A 1 359 ? -22.203 -21.609 14.102 1 84.25 359 GLY A N 1
ATOM 2786 C CA . GLY A 1 359 ? -22.406 -20.344 14.781 1 84.25 359 GLY A CA 1
ATOM 2787 C C . GLY A 1 359 ? -21.719 -19.172 14.094 1 84.25 359 GLY A C 1
ATOM 2788 O O . GLY A 1 359 ? -21.484 -18.125 14.711 1 84.25 359 GLY A O 1
ATOM 2789 N N . LYS A 1 360 ? -21.312 -19.375 12.906 1 92.56 360 LYS A N 1
ATOM 2790 C CA . LYS A 1 360 ? -20.609 -18.312 12.188 1 92.56 360 LYS A CA 1
ATOM 2791 C C . LYS A 1 360 ? -21.578 -17.469 11.359 1 92.56 360 LYS A C 1
ATOM 2793 O O . LYS A 1 360 ? -21.141 -16.625 10.562 1 92.56 360 LYS A O 1
ATOM 2798 N N . GLU A 1 361 ? -22.859 -17.672 11.594 1 93.19 361 GLU A N 1
ATOM 2799 C CA . GLU A 1 361 ? -23.875 -16.969 10.812 1 93.19 361 GLU A CA 1
ATOM 2800 C C . GLU A 1 361 ? -23.797 -15.469 11.031 1 93.19 361 GLU A C 1
ATOM 2802 O O . GLU A 1 361 ? -23.891 -14.688 10.078 1 93.19 361 GLU A O 1
ATOM 2807 N N . SER A 1 362 ? -23.562 -15.094 12.234 1 92.62 362 SER A N 1
ATOM 2808 C CA . SER A 1 362 ? -23.531 -13.672 12.57 1 92.62 362 SER A CA 1
ATOM 2809 C C . SER A 1 362 ? -22.312 -12.984 11.977 1 92.62 362 SER A C 1
ATOM 2811 O O . SER A 1 362 ? -22.312 -11.773 11.75 1 92.62 362 SER A O 1
ATOM 2813 N N . ILE A 1 363 ? -21.266 -13.758 11.781 1 95.12 363 ILE A N 1
ATOM 2814 C CA . ILE A 1 363 ? -20.047 -13.219 11.195 1 95.12 363 ILE A CA 1
ATOM 2815 C C . ILE A 1 363 ? -20.25 -13 9.695 1 95.12 363 ILE A C 1
ATOM 2817 O O . ILE A 1 363 ? -19.781 -12 9.141 1 95.12 363 ILE A O 1
ATOM 2821 N N . LEU A 1 364 ? -21 -13.898 9.117 1 95.62 364 LEU A N 1
ATOM 2822 C CA . LEU A 1 364 ? -21.219 -13.891 7.672 1 95.62 364 LEU A CA 1
ATOM 2823 C C . LEU A 1 364 ? -22.344 -12.922 7.305 1 95.62 364 LEU A C 1
ATOM 2825 O O . LEU A 1 364 ? -22.469 -12.523 6.141 1 95.62 364 LEU A O 1
ATOM 2829 N N . GLU A 1 365 ? -23.094 -12.547 8.266 1 95.19 365 GLU A N 1
ATOM 2830 C CA . GLU A 1 365 ? -24.234 -11.664 8.008 1 95.19 365 GLU A CA 1
ATOM 2831 C C . GLU A 1 365 ? -23.812 -10.414 7.246 1 95.19 365 GLU A C 1
ATOM 2833 O O . GLU A 1 365 ? -22.812 -9.773 7.598 1 95.19 365 GLU A O 1
ATOM 2838 N N . GLY A 1 366 ? -24.578 -10.109 6.164 1 96.12 366 GLY A N 1
ATOM 2839 C CA . GLY A 1 366 ? -24.312 -8.93 5.359 1 96.12 366 GLY A CA 1
ATOM 2840 C C . GLY A 1 366 ? -23.453 -9.219 4.145 1 96.12 366 GLY A C 1
ATOM 2841 O O . GLY A 1 366 ? -23.281 -8.359 3.277 1 96.12 366 GLY A O 1
ATOM 2842 N N . ALA A 1 367 ? -22.969 -10.461 4.031 1 97.5 367 ALA A N 1
ATOM 2843 C CA . ALA A 1 367 ? -22.094 -10.836 2.928 1 97.5 367 ALA A CA 1
ATOM 2844 C C . ALA A 1 367 ? -22.812 -10.727 1.589 1 97.5 367 ALA A C 1
ATOM 2846 O O . ALA A 1 367 ? -24 -11.055 1.49 1 97.5 367 ALA A O 1
ATOM 2847 N N . ILE A 1 368 ? -22.156 -10.211 0.628 1 97.69 368 ILE A N 1
ATOM 2848 C CA . ILE A 1 368 ? -22.625 -10.18 -0.755 1 97.69 368 ILE A CA 1
ATOM 2849 C C . ILE A 1 368 ? -21.766 -11.125 -1.603 1 97.69 368 ILE A C 1
ATOM 2851 O O . ILE A 1 368 ? -20.562 -10.945 -1.721 1 97.69 368 ILE A O 1
ATOM 2855 N N . THR A 1 369 ? -22.375 -12.125 -2.143 1 96.81 369 THR A N 1
ATOM 2856 C CA . THR A 1 369 ? -21.609 -13.109 -2.902 1 96.81 369 THR A CA 1
ATOM 2857 C C . THR A 1 369 ? -22.078 -13.156 -4.355 1 96.81 369 THR A C 1
ATOM 2859 O O . THR A 1 369 ? -23.203 -12.773 -4.656 1 96.81 369 THR A O 1
ATOM 2862 N N . VAL A 1 370 ? -21.141 -13.5 -5.207 1 96.38 370 VAL A N 1
ATOM 2863 C CA . VAL A 1 370 ? -21.391 -13.578 -6.645 1 96.38 370 VAL A CA 1
ATOM 2864 C C . VAL A 1 370 ? -21.281 -15.023 -7.113 1 96.38 370 VAL A C 1
ATOM 2866 O O . VAL A 1 370 ? -20.328 -15.734 -6.754 1 96.38 370 VAL A O 1
ATOM 2869 N N . GLN A 1 371 ? -22.234 -15.508 -7.824 1 94.25 371 GLN A N 1
ATOM 2870 C CA . GLN A 1 371 ? -22.188 -16.859 -8.391 1 94.25 371 GLN A CA 1
ATOM 2871 C C . GLN A 1 371 ? -22.734 -16.875 -9.812 1 94.25 371 GLN A C 1
ATOM 2873 O O . GLN A 1 371 ? -23.594 -16.047 -10.164 1 94.25 371 GLN A O 1
ATOM 2878 N N . PRO A 1 372 ? -22.219 -17.812 -10.609 1 94.38 372 PRO A N 1
ATOM 2879 C CA . PRO A 1 372 ? -22.797 -17.938 -11.945 1 94.38 372 PRO A CA 1
ATOM 2880 C C . PRO A 1 372 ? -24.297 -18.219 -11.906 1 94.38 372 PRO A C 1
ATOM 2882 O O . PRO A 1 372 ? -24.781 -18.953 -11.039 1 94.38 372 PRO A O 1
ATOM 2885 N N . LEU A 1 373 ? -25.016 -17.625 -12.789 1 91.94 373 LEU A N 1
ATOM 2886 C CA . LEU A 1 373 ? -26.469 -17.781 -12.844 1 91.94 373 LEU A CA 1
ATOM 2887 C C . LEU A 1 373 ? -26.859 -19.172 -13.32 1 91.94 373 LEU A C 1
ATOM 2889 O O . LEU A 1 373 ? -26.453 -19.594 -14.406 1 91.94 373 LEU A O 1
ATOM 2893 N N . ALA A 1 374 ? -27.484 -19.906 -12.453 1 90.25 374 ALA A N 1
ATOM 2894 C CA . ALA A 1 374 ? -27.969 -21.234 -12.781 1 90.25 374 ALA A CA 1
ATOM 2895 C C . ALA A 1 374 ? -29.359 -21.484 -12.203 1 90.25 374 ALA A C 1
ATOM 2897 O O . ALA A 1 374 ? -29.766 -20.828 -11.227 1 90.25 374 ALA A O 1
ATOM 2898 N N . GLU A 1 375 ? -30.094 -22.266 -12.891 1 89.25 375 GLU A N 1
ATOM 2899 C CA . GLU A 1 375 ? -31.422 -22.688 -12.422 1 89.25 375 GLU A CA 1
ATOM 2900 C C . GLU A 1 375 ? -31.406 -24.125 -11.93 1 89.25 375 GLU A C 1
ATOM 2902 O O . GLU A 1 375 ? -30.609 -24.938 -12.406 1 89.25 375 GLU A O 1
ATOM 2907 N N . PRO A 1 376 ? -32.281 -24.438 -10.992 1 89.81 376 PRO A N 1
ATOM 2908 C CA . PRO A 1 376 ? -32.344 -25.828 -10.539 1 89.81 376 PRO A CA 1
ATOM 2909 C C . PRO A 1 376 ? -32.812 -26.781 -11.641 1 89.81 376 PRO A C 1
ATOM 2911 O O . PRO A 1 376 ? -33.625 -26.422 -12.469 1 89.81 376 PRO A O 1
ATOM 2914 N N . ILE A 1 377 ? -32.219 -28 -11.648 1 93.38 377 ILE A N 1
ATOM 2915 C CA . ILE A 1 377 ? -32.594 -29.031 -12.617 1 93.38 377 ILE A CA 1
ATOM 2916 C C . ILE A 1 377 ? -33.938 -29.672 -12.211 1 93.38 377 ILE A C 1
ATOM 2918 O O . ILE A 1 377 ? -34.031 -30.266 -11.133 1 93.38 377 ILE A O 1
ATOM 2922 N N . GLN A 1 378 ? -34.875 -29.578 -13.117 1 89.5 378 GLN A N 1
ATOM 2923 C CA . GLN A 1 378 ? -36.188 -30.156 -12.844 1 89.5 378 GLN A CA 1
ATOM 2924 C C . GLN A 1 378 ? -36.094 -31.688 -12.797 1 89.5 378 GLN A C 1
ATOM 2926 O O . GLN A 1 378 ? -35.469 -32.312 -13.664 1 89.5 378 GLN A O 1
ATOM 2931 N N . GLY A 1 379 ? -36.688 -32.281 -11.797 1 92.38 379 GLY A N 1
ATOM 2932 C CA . GLY A 1 379 ? -36.75 -33.75 -11.695 1 92.38 379 GLY A CA 1
ATOM 2933 C C . GLY A 1 379 ? -35.562 -34.344 -10.953 1 92.38 379 GLY A C 1
ATOM 2934 O O . GLY A 1 379 ? -35.594 -35.5 -10.539 1 92.38 379 GLY A O 1
ATOM 2935 N N . PHE A 1 380 ? -34.562 -33.594 -10.797 1 95.25 380 PHE A N 1
ATOM 2936 C CA . PHE A 1 380 ? -33.344 -34.125 -10.172 1 95.25 380 PHE A CA 1
ATOM 2937 C C . PHE A 1 380 ? -33.594 -34.406 -8.695 1 95.25 380 PHE A C 1
ATOM 2939 O O . PHE A 1 380 ? -33.062 -35.375 -8.164 1 95.25 380 PHE A O 1
ATOM 2946 N N . ASP A 1 381 ? -34.375 -33.562 -8.031 1 94.44 381 ASP A N 1
ATOM 2947 C CA . ASP A 1 381 ? -34.656 -33.781 -6.617 1 94.44 381 ASP A CA 1
ATOM 2948 C C . ASP A 1 381 ? -35.312 -35.125 -6.383 1 94.44 381 ASP A C 1
ATOM 2950 O O . ASP A 1 381 ? -34.875 -35.906 -5.508 1 94.44 381 ASP A O 1
ATOM 2954 N N . ASP A 1 382 ? -36.281 -35.438 -7.211 1 93.69 382 ASP A N 1
ATOM 2955 C CA . ASP A 1 382 ? -36.969 -36.719 -7.082 1 93.69 382 ASP A CA 1
ATOM 2956 C C . ASP A 1 382 ? -36.031 -37.875 -7.391 1 93.69 382 ASP A C 1
ATOM 2958 O O . ASP A 1 382 ? -36.062 -38.906 -6.73 1 93.69 382 ASP A O 1
ATOM 2962 N N . TYR A 1 383 ? -35.312 -37.688 -8.359 1 94.69 383 TYR A N 1
ATOM 2963 C CA . TYR A 1 383 ? -34.312 -38.688 -8.742 1 94.69 383 TYR A CA 1
ATOM 2964 C C . TYR A 1 383 ? -33.344 -38.969 -7.605 1 94.69 383 TYR A C 1
ATOM 2966 O O . TYR A 1 383 ? -33.188 -40.125 -7.191 1 94.69 383 TYR A O 1
ATOM 2974 N N . PHE A 1 384 ? -32.75 -37.906 -7.102 1 95.31 384 PHE A N 1
ATOM 2975 C CA . PHE A 1 384 ? -31.703 -38.062 -6.09 1 95.31 384 PHE A CA 1
ATOM 2976 C C . PHE A 1 384 ? -32.281 -38.625 -4.801 1 95.31 384 PHE A C 1
ATOM 2978 O O . PHE A 1 384 ? -31.656 -39.5 -4.176 1 95.31 384 PHE A O 1
ATOM 2985 N N . LEU A 1 385 ? -33.469 -38.125 -4.422 1 93.44 385 LEU A N 1
ATOM 2986 C CA . LEU A 1 385 ? -34.125 -38.594 -3.189 1 93.44 385 LEU A CA 1
ATOM 2987 C C . LEU A 1 385 ? -34.594 -40 -3.328 1 93.44 385 LEU A C 1
ATOM 2989 O O . LEU A 1 385 ? -34.844 -40.688 -2.326 1 93.44 385 LEU A O 1
ATOM 2993 N N . GLY A 1 386 ? -34.688 -40.469 -4.578 1 91.12 386 GLY A N 1
ATOM 2994 C CA . GLY A 1 386 ? -35.156 -41.812 -4.832 1 91.12 386 GLY A CA 1
ATOM 2995 C C . GLY A 1 386 ? -34.031 -42.844 -4.883 1 91.12 386 GLY A C 1
ATOM 2996 O O . GLY A 1 386 ? -34.281 -44.062 -4.926 1 91.12 386 GLY A O 1
ATOM 2997 N N . LEU A 1 387 ? -32.812 -42.438 -4.816 1 92 387 LEU A N 1
ATOM 2998 C CA . LEU A 1 387 ? -31.656 -43.344 -4.883 1 92 387 LEU A CA 1
ATOM 2999 C C . LEU A 1 387 ? -31.516 -44.125 -3.588 1 92 387 LEU A C 1
ATOM 3001 O O . LEU A 1 387 ? -31.766 -43.594 -2.502 1 92 387 LEU A O 1
ATOM 3005 N N . ASP A 1 388 ? -31.172 -45.344 -3.729 1 88.69 388 ASP A N 1
ATOM 3006 C CA . ASP A 1 388 ? -30.953 -46.281 -2.619 1 88.69 388 ASP A CA 1
ATOM 3007 C C . ASP A 1 388 ? -29.5 -46.75 -2.576 1 88.69 388 ASP A C 1
ATOM 3009 O O . ASP A 1 388 ? -28.938 -47.156 -3.598 1 88.69 388 ASP A O 1
ATOM 3013 N N . PRO A 1 389 ? -28.906 -46.688 -1.383 1 88.88 389 PRO A N 1
ATOM 3014 C CA . PRO A 1 389 ? -27.484 -47.094 -1.295 1 88.88 389 PRO A CA 1
ATOM 3015 C C . PRO A 1 389 ? -27.266 -48.562 -1.646 1 88.88 389 PRO A C 1
ATOM 3017 O O . PRO A 1 389 ? -26.172 -48.938 -2.066 1 88.88 389 PRO A O 1
ATOM 3020 N N . ASN A 1 390 ? -28.266 -49.344 -1.603 1 83 390 ASN A N 1
ATOM 3021 C CA . ASN A 1 390 ? -28.109 -50.781 -1.881 1 83 390 ASN A CA 1
ATOM 3022 C C . ASN A 1 390 ? -28.281 -51.062 -3.365 1 83 390 ASN A C 1
ATOM 3024 O O . ASN A 1 390 ? -27.797 -52.094 -3.859 1 83 390 ASN A O 1
ATOM 3028 N N . ASP A 1 391 ? -28.922 -50.188 -4.086 1 81.38 391 ASP A N 1
ATOM 3029 C CA . ASP A 1 391 ? -29.25 -50.469 -5.484 1 81.38 391 ASP A CA 1
ATOM 3030 C C . ASP A 1 391 ? -28.406 -49.594 -6.414 1 81.38 391 ASP A C 1
ATOM 3032 O O . ASP A 1 391 ? -28.344 -49.844 -7.621 1 81.38 391 ASP A O 1
ATOM 3036 N N . ASN A 1 392 ? -27.797 -48.594 -5.922 1 85.69 392 ASN A N 1
ATOM 3037 C CA . ASN A 1 392 ? -27.031 -47.688 -6.77 1 85.69 392 ASN A CA 1
ATOM 3038 C C . ASN A 1 392 ? -25.609 -48.188 -6.988 1 85.69 392 ASN A C 1
ATOM 3040 O O . ASN A 1 392 ? -24.656 -47.562 -6.477 1 85.69 392 ASN A O 1
ATOM 3044 N N . GLU A 1 393 ? -25.344 -49.125 -7.844 1 78.56 393 GLU A N 1
ATOM 3045 C CA . GLU A 1 393 ? -24.031 -49.719 -8.094 1 78.56 393 GLU A CA 1
ATOM 3046 C C . GLU A 1 393 ? -23.219 -48.875 -9.07 1 78.56 393 GLU A C 1
ATOM 3048 O O . GLU A 1 393 ? -21.984 -49 -9.125 1 78.56 393 GLU A O 1
ATOM 3053 N N . ARG A 1 394 ? -23.891 -48.062 -9.758 1 86.94 394 ARG A N 1
ATOM 3054 C CA . ARG A 1 394 ? -23.203 -47.281 -10.781 1 86.94 394 ARG A CA 1
ATOM 3055 C C . ARG A 1 394 ? -22.297 -46.219 -10.141 1 86.94 394 ARG A C 1
ATOM 3057 O O . ARG A 1 394 ? -21.266 -45.844 -10.703 1 86.94 394 ARG A O 1
ATOM 3064 N N . ASN A 1 395 ? -22.781 -45.625 -9.016 1 90.94 395 ASN A N 1
ATOM 3065 C CA . ASN A 1 395 ? -21.984 -44.656 -8.281 1 90.94 395 ASN A CA 1
ATOM 3066 C C . ASN A 1 395 ? -21.328 -45.281 -7.051 1 90.94 395 ASN A C 1
ATOM 3068 O O . ASN A 1 395 ? -21.969 -45.375 -5.996 1 90.94 395 ASN A O 1
ATOM 3072 N N . PRO A 1 396 ? -20.078 -45.594 -7.164 1 85.12 396 PRO A N 1
ATOM 3073 C CA . PRO A 1 396 ? -19.406 -46.281 -6.074 1 85.12 396 PRO A CA 1
ATOM 3074 C C . PRO A 1 396 ? -19.266 -45.438 -4.812 1 85.12 396 PRO A C 1
ATOM 3076 O O . PRO A 1 396 ? -19.031 -45.969 -3.727 1 85.12 396 PRO A O 1
ATOM 3079 N N . TRP A 1 397 ? -19.469 -44.188 -4.859 1 89.62 397 TRP A N 1
ATOM 3080 C CA . TRP A 1 397 ? -19.25 -43.312 -3.717 1 89.62 397 TRP A CA 1
ATOM 3081 C C . TRP A 1 397 ? -20.562 -42.969 -3.006 1 89.62 397 TRP A C 1
ATOM 3083 O O . TRP A 1 397 ? -20.562 -42.312 -1.972 1 89.62 397 TRP A O 1
ATOM 3093 N N . PHE A 1 398 ? -21.672 -43.469 -3.547 1 90.56 398 PHE A N 1
ATOM 3094 C CA . PHE A 1 398 ? -22.969 -43.156 -2.971 1 90.56 398 PHE A CA 1
ATOM 3095 C C . PHE A 1 398 ? -23.109 -43.75 -1.586 1 90.56 398 PHE A C 1
ATOM 3097 O O . PHE A 1 398 ? -23.734 -43.156 -0.696 1 90.56 398 PHE A O 1
ATOM 3104 N N . GLN A 1 399 ? -22.562 -44.938 -1.417 1 86.19 399 GLN A N 1
ATOM 3105 C CA . GLN A 1 399 ? -22.625 -45.594 -0.114 1 86.19 399 GLN A CA 1
ATOM 3106 C C . GLN A 1 399 ? -21.859 -44.812 0.938 1 86.19 399 GLN A C 1
ATOM 3108 O O . GLN A 1 399 ? -22.328 -44.656 2.068 1 86.19 399 GLN A O 1
ATOM 3113 N N . GLU A 1 400 ? -20.719 -44.344 0.541 1 86.25 400 GLU A N 1
ATOM 3114 C CA . GLU A 1 400 ? -19.938 -43.531 1.456 1 86.25 400 GLU A CA 1
ATOM 3115 C C . GLU A 1 400 ? -20.656 -42.25 1.823 1 86.25 400 GLU A C 1
ATOM 3117 O O . GLU A 1 400 ? -20.562 -41.75 2.957 1 86.25 400 GLU A O 1
ATOM 3122 N N . PHE A 1 401 ? -21.328 -41.719 0.872 1 91.06 401 PHE A N 1
ATOM 3123 C CA . PHE A 1 401 ? -22.125 -40.531 1.125 1 91.06 401 PHE A CA 1
ATOM 3124 C C . PHE A 1 401 ? -23.203 -40.812 2.158 1 91.06 401 PHE A C 1
ATOM 3126 O O . PHE A 1 401 ? -23.375 -40.031 3.104 1 91.06 401 PHE A O 1
ATOM 3133 N N . TRP A 1 402 ? -23.812 -41.875 1.945 1 90.75 402 TRP A N 1
ATOM 3134 C CA . TRP A 1 402 ? -24.891 -42.281 2.84 1 90.75 402 TRP A CA 1
ATOM 3135 C C . TRP A 1 402 ? -24.375 -42.438 4.27 1 90.75 402 TRP A C 1
ATOM 3137 O O . TRP A 1 402 ? -25.016 -41.969 5.219 1 90.75 402 TRP A O 1
ATOM 3147 N N . GLU A 1 403 ? -23.281 -43.031 4.402 1 90.12 403 GLU A N 1
ATOM 3148 C CA . GLU A 1 403 ? -22.672 -43.281 5.707 1 90.12 403 GLU A CA 1
ATOM 3149 C C . GLU A 1 403 ? -22.266 -41.969 6.375 1 90.12 403 GLU A C 1
ATOM 3151 O O . GLU A 1 403 ? -22.453 -41.812 7.582 1 90.12 403 GLU A O 1
ATOM 3156 N N . THR A 1 404 ? -21.703 -41.094 5.586 1 88.56 404 THR A N 1
ATOM 3157 C CA . THR A 1 404 ? -21.219 -39.812 6.109 1 88.56 404 THR A CA 1
ATOM 3158 C C . THR A 1 404 ? -22.391 -38.938 6.531 1 88.56 404 THR A C 1
ATOM 3160 O O . THR A 1 404 ? -22.328 -38.281 7.566 1 88.56 404 THR A O 1
ATOM 3163 N N . HIS A 1 405 ? -23.438 -38.906 5.723 1 88.88 405 HIS A N 1
ATOM 3164 C CA . HIS A 1 405 ? -24.594 -38.031 5.988 1 88.88 405 HIS A CA 1
ATOM 3165 C C . HIS A 1 405 ? -25.328 -38.469 7.246 1 88.88 405 HIS A C 1
ATOM 3167 O O . HIS A 1 405 ? -25.688 -37.656 8.086 1 88.88 405 HIS A O 1
ATOM 3173 N N . PHE A 1 406 ? -25.5 -39.781 7.438 1 89.75 406 PHE A N 1
ATOM 3174 C CA . PHE A 1 406 ? -26.297 -40.312 8.539 1 89.75 406 PHE A CA 1
ATOM 3175 C C . PHE A 1 406 ? -25.391 -40.781 9.688 1 89.75 406 PHE A C 1
ATOM 3177 O O . PHE A 1 406 ? -25.891 -41.25 10.711 1 89.75 406 PHE A O 1
ATOM 3184 N N . LYS A 1 407 ? -24.109 -40.719 9.539 1 88.75 407 LYS A N 1
ATOM 3185 C CA . LYS A 1 407 ? -23.125 -41.062 10.555 1 88.75 407 LYS A CA 1
ATOM 3186 C C . LYS A 1 407 ? -23.312 -42.5 11.039 1 88.75 407 LYS A C 1
ATOM 3188 O O . LYS A 1 407 ? -23.391 -42.75 12.242 1 88.75 407 LYS A O 1
ATOM 3193 N N . CYS A 1 408 ? -23.453 -43.375 10.141 1 89.62 408 CYS A N 1
ATOM 3194 C CA . CYS A 1 408 ? -23.594 -44.781 10.383 1 89.62 408 CYS A CA 1
ATOM 3195 C C . CYS A 1 408 ? -22.875 -45.594 9.32 1 89.62 408 CYS A C 1
ATOM 3197 O O . CYS A 1 408 ? -22.375 -45.031 8.336 1 89.62 408 CYS A O 1
ATOM 3199 N N . MET A 1 409 ? -22.688 -46.875 9.586 1 89 409 MET A N 1
ATOM 3200 C CA . MET A 1 409 ? -21.984 -47.719 8.641 1 89 409 MET A CA 1
ATOM 3201 C C . MET A 1 409 ? -22.938 -48.75 8.016 1 89 409 MET A C 1
ATOM 3203 O O . MET A 1 409 ? -23.75 -49.344 8.719 1 89 409 MET A O 1
ATOM 3207 N N . LEU A 1 410 ? -22.969 -48.844 6.672 1 88.25 410 LEU A N 1
ATOM 3208 C CA . LEU A 1 410 ? -23.766 -49.844 5.984 1 88.25 410 LEU A CA 1
ATOM 3209 C C . LEU A 1 410 ? -23.188 -51.219 6.223 1 88.25 410 LEU A C 1
ATOM 3211 O O . LEU A 1 410 ? -21.984 -51.406 6.426 1 88.25 410 LEU A O 1
ATOM 3215 N N . PRO A 1 411 ? -24.141 -52.25 6.047 1 79.62 411 PRO A N 1
ATOM 3216 C CA . PRO A 1 411 ? -23.656 -53.625 6.234 1 79.62 411 PRO A CA 1
ATOM 3217 C C . PRO A 1 411 ? -22.656 -54.031 5.152 1 79.62 411 PRO A C 1
ATOM 3219 O O . PRO A 1 411 ? -22.844 -53.719 3.979 1 79.62 411 PRO A O 1
ATOM 3222 N N . ASN A 1 412 ? -21.375 -54.406 5.398 1 72.38 412 ASN A N 1
ATOM 3223 C CA . ASN A 1 412 ? -20.328 -54.938 4.523 1 72.38 412 ASN A CA 1
ATOM 3224 C C . ASN A 1 412 ? -19.516 -53.812 3.889 1 72.38 412 ASN A C 1
ATOM 3226 O O . ASN A 1 412 ? -18.922 -53.969 2.824 1 72.38 412 ASN A O 1
ATOM 3230 N N . SER A 1 413 ? -19.797 -52.625 4.387 1 76.69 413 SER A N 1
ATOM 3231 C CA . SER A 1 413 ? -19.016 -51.531 3.834 1 76.69 413 SER A CA 1
ATOM 3232 C C . SER A 1 413 ? -17.547 -51.656 4.199 1 76.69 413 SER A C 1
ATOM 3234 O O . SER A 1 413 ? -17.203 -52.188 5.254 1 76.69 413 SER A O 1
ATOM 3236 N N . THR A 1 414 ? -16.656 -51.25 3.168 1 71.12 414 THR A N 1
ATOM 3237 C CA . THR A 1 414 ? -15.227 -51.25 3.43 1 71.12 414 THR A CA 1
ATOM 3238 C C . THR A 1 414 ? -14.844 -50.094 4.34 1 71.12 414 THR A C 1
ATOM 3240 O O . THR A 1 414 ? -15.375 -49 4.191 1 71.12 414 THR A O 1
ATOM 3243 N N . ILE A 1 415 ? -13.961 -50.375 5.262 1 71.5 415 ILE A N 1
ATOM 3244 C CA . ILE A 1 415 ? -13.523 -49.344 6.207 1 71.5 415 ILE A CA 1
ATOM 3245 C C . ILE A 1 415 ? -12.602 -48.375 5.504 1 71.5 415 ILE A C 1
ATOM 3247 O O . ILE A 1 415 ? -11.641 -48.75 4.836 1 71.5 415 ILE A O 1
ATOM 3251 N N . THR A 1 416 ? -13.039 -47.156 5.473 1 72.56 416 THR A N 1
ATOM 3252 C CA . THR A 1 416 ? -12.25 -46.031 4.934 1 72.56 416 THR A CA 1
ATOM 3253 C C . THR A 1 416 ? -11.93 -45.031 6.023 1 72.56 416 THR A C 1
ATOM 3255 O O . THR A 1 416 ? -12.5 -45.062 7.113 1 72.56 416 THR A O 1
ATOM 3258 N N . PRO A 1 417 ? -10.93 -44.188 5.785 1 69.19 417 PRO A N 1
ATOM 3259 C CA . PRO A 1 417 ? -10.633 -43.156 6.766 1 69.19 417 PRO A CA 1
ATOM 3260 C C . PRO A 1 417 ? -11.844 -42.281 7.094 1 69.19 417 PRO A C 1
ATOM 3262 O O . PRO A 1 417 ? -11.898 -41.688 8.164 1 69.19 417 PRO A O 1
ATOM 3265 N N . ASN A 1 418 ? -12.828 -42.312 6.254 1 74.62 418 ASN A N 1
ATOM 3266 C CA . ASN A 1 418 ? -14.008 -41.469 6.449 1 74.62 418 ASN A CA 1
ATOM 3267 C C . ASN A 1 418 ? -15.031 -42.125 7.363 1 74.62 418 ASN A C 1
ATOM 3269 O O . ASN A 1 418 ? -15.656 -41.469 8.195 1 74.62 418 ASN A O 1
ATOM 3273 N N . ASN A 1 419 ? -15.219 -43.469 7.316 1 76.19 419 ASN A N 1
ATOM 3274 C CA . ASN A 1 419 ? -16.328 -44.125 8.008 1 76.19 419 ASN A CA 1
ATOM 3275 C C . ASN A 1 419 ? -15.867 -44.844 9.258 1 76.19 419 ASN A C 1
ATOM 3277 O O . ASN A 1 419 ? -16.688 -45.406 9.992 1 76.19 419 ASN A O 1
ATOM 3281 N N . VAL A 1 420 ? -14.562 -44.75 9.484 1 73.62 420 VAL A N 1
ATOM 3282 C CA . VAL A 1 420 ? -14.023 -45.438 10.648 1 73.62 420 VAL A CA 1
ATOM 3283 C C . VAL A 1 420 ? -14.664 -44.875 11.922 1 73.62 420 VAL A C 1
ATOM 3285 O O . VAL A 1 420 ? -14.883 -45.625 12.891 1 73.62 420 VAL A O 1
ATOM 3288 N N . GLY A 1 421 ? -15 -43.719 11.914 1 74.31 421 GLY A N 1
ATOM 3289 C CA . GLY A 1 421 ? -15.562 -43.062 13.094 1 74.31 421 GLY A CA 1
ATOM 3290 C C . GLY A 1 421 ? -17.016 -43.438 13.328 1 74.31 421 GLY A C 1
ATOM 3291 O O . GLY A 1 421 ? -17.562 -43.156 14.391 1 74.31 421 GLY A O 1
ATOM 3292 N N . PHE A 1 422 ? -17.641 -44.031 12.352 1 80.38 422 PHE A N 1
ATOM 3293 C CA . PHE A 1 422 ? -19.047 -44.375 12.453 1 80.38 422 PHE A CA 1
ATOM 3294 C C . PHE A 1 422 ? -19.25 -45.812 12.938 1 80.38 422 PHE A C 1
ATOM 3296 O O . PHE A 1 422 ? -20.359 -46.312 12.961 1 80.38 422 PHE A O 1
ATOM 3303 N N . ARG A 1 423 ? -18.125 -46.312 13.359 1 76.88 423 ARG A N 1
ATOM 3304 C CA . ARG A 1 423 ? -18.203 -47.688 13.812 1 76.88 423 ARG A CA 1
ATOM 3305 C C . ARG A 1 423 ? -19.109 -47.812 15.039 1 76.88 423 ARG A C 1
ATOM 3307 O O . ARG A 1 423 ? -19.078 -46.969 15.93 1 76.88 423 ARG A O 1
ATOM 3314 N N . GLY A 1 424 ? -19.969 -48.719 15.141 1 77.31 424 GLY A N 1
ATOM 3315 C CA . GLY A 1 424 ? -20.875 -48.938 16.25 1 77.31 424 GLY A CA 1
ATOM 3316 C C . GLY A 1 424 ? -22.328 -48.656 15.914 1 77.31 424 GLY A C 1
ATOM 3317 O O . GLY A 1 424 ? -23.234 -49.156 16.562 1 77.31 424 GLY A O 1
ATOM 3318 N N . LYS A 1 425 ? -22.547 -47.781 14.953 1 86.44 425 LYS A N 1
ATOM 3319 C CA . LYS A 1 425 ? -23.906 -47.469 14.5 1 86.44 425 LYS A CA 1
ATOM 3320 C C . LYS A 1 425 ? -24.141 -48 13.094 1 86.44 425 LYS A C 1
ATOM 3322 O O . LYS A 1 425 ? -23.516 -47.562 12.141 1 86.44 425 LYS A O 1
ATOM 3327 N N . GLU A 1 426 ? -24.969 -48.938 13.008 1 88 426 GLU A N 1
ATOM 3328 C CA . GLU A 1 426 ? -25.25 -49.531 11.711 1 88 426 GLU A CA 1
ATOM 3329 C C . GLU A 1 426 ? -26.375 -48.812 10.992 1 88 426 GLU A C 1
ATOM 3331 O O . GLU A 1 426 ? -27.422 -48.5 11.586 1 88 426 GLU A O 1
ATOM 3336 N N . CYS A 1 427 ? -26.094 -48.5 9.734 1 90 427 CYS A N 1
ATOM 3337 C CA . CYS A 1 427 ? -27.156 -47.969 8.898 1 90 427 CYS A CA 1
ATOM 3338 C C . CYS A 1 427 ? -28.172 -49.031 8.539 1 90 427 CYS A C 1
ATOM 3340 O O . CYS A 1 427 ? -27.812 -50.188 8.289 1 90 427 CYS A O 1
ATOM 3342 N N . THR A 1 428 ? -29.422 -48.75 8.562 1 84.5 428 THR A N 1
ATOM 3343 C CA . THR A 1 428 ? -30.469 -49.688 8.203 1 84.5 428 THR A CA 1
ATOM 3344 C C . THR A 1 428 ? -30.672 -49.719 6.688 1 84.5 428 THR A C 1
ATOM 3346 O O . THR A 1 428 ? -31.125 -50.719 6.137 1 84.5 428 THR A O 1
ATOM 3349 N N . GLY A 1 429 ? -30.281 -48.656 6.035 1 80.25 429 GLY A N 1
ATOM 3350 C CA . GLY A 1 429 ? -30.547 -48.531 4.609 1 80.25 429 GLY A CA 1
ATOM 3351 C C . GLY A 1 429 ? -31.906 -47.906 4.312 1 80.25 429 GLY A C 1
ATOM 3352 O O . GLY A 1 429 ? -32.188 -47.531 3.17 1 80.25 429 GLY A O 1
ATOM 3353 N N . ASP A 1 430 ? -32.781 -47.781 5.375 1 82 430 ASP A N 1
ATOM 3354 C CA . ASP A 1 430 ? -34.125 -47.25 5.188 1 82 430 ASP A CA 1
ATOM 3355 C C . ASP A 1 430 ? -34.188 -45.781 5.629 1 82 430 ASP A C 1
ATOM 3357 O O . ASP A 1 430 ? -35.281 -45.188 5.699 1 82 430 ASP A O 1
ATOM 3361 N N . GLU A 1 431 ? -32.938 -45.312 5.945 1 88.62 431 GLU A N 1
ATOM 3362 C CA . GLU A 1 431 ? -32.906 -43.875 6.273 1 88.62 431 GLU A CA 1
ATOM 3363 C C . GLU A 1 431 ? -33.375 -43.031 5.094 1 88.62 431 GLU A C 1
ATOM 3365 O O . GLU A 1 431 ? -33.25 -43.438 3.936 1 88.62 431 GLU A O 1
ATOM 3370 N N . LYS A 1 432 ? -34.062 -41.875 5.34 1 86.62 432 LYS A N 1
ATOM 3371 C CA . LYS A 1 432 ? -34.594 -41.031 4.262 1 86.62 432 LYS A CA 1
ATOM 3372 C C . LYS A 1 432 ? -34 -39.625 4.352 1 86.62 432 LYS A C 1
ATOM 3374 O O . LYS A 1 432 ? -33.844 -39.094 5.445 1 86.62 432 LYS A O 1
ATOM 3379 N N . LEU A 1 433 ? -33.531 -39.188 3.219 1 88.88 433 LEU A N 1
ATOM 3380 C CA . LEU A 1 433 ? -33.094 -37.781 3.086 1 88.88 433 LEU A CA 1
ATOM 3381 C C . LEU A 1 433 ? -34.312 -36.875 2.947 1 88.88 433 LEU A C 1
ATOM 3383 O O . LEU A 1 433 ? -35.188 -37.094 2.1 1 88.88 433 LEU A O 1
ATOM 3387 N N . GLN A 1 434 ? -34.438 -35.938 3.82 1 84.62 434 GLN A N 1
ATOM 3388 C CA . GLN A 1 434 ? -35.562 -35.031 3.781 1 84.62 434 GLN A CA 1
ATOM 3389 C C . GLN A 1 434 ? -35.188 -33.719 3.094 1 84.62 434 GLN A C 1
ATOM 3391 O O . GLN A 1 434 ? -34.188 -33.094 3.424 1 84.62 434 GLN A O 1
ATOM 3396 N N . LYS A 1 435 ? -36.031 -33.375 2.141 1 85.69 435 LYS A N 1
ATOM 3397 C CA . LYS A 1 435 ? -35.844 -32.125 1.445 1 85.69 435 LYS A CA 1
ATOM 3398 C C . LYS A 1 435 ? -35.938 -30.938 2.408 1 85.69 435 LYS A C 1
ATOM 3400 O O . LYS A 1 435 ? -36.875 -30.891 3.234 1 85.69 435 LYS A O 1
ATOM 3405 N N . GLY A 1 436 ? -35.031 -29.969 2.359 1 73.88 436 GLY A N 1
ATOM 3406 C CA . GLY A 1 436 ? -35.031 -28.781 3.203 1 73.88 436 GLY A CA 1
ATOM 3407 C C . GLY A 1 436 ? -34.156 -28.922 4.438 1 73.88 436 GLY A C 1
ATOM 3408 O O . GLY A 1 436 ? -33.562 -27.953 4.887 1 73.88 436 GLY A O 1
ATOM 3409 N N . LYS A 1 437 ? -34.156 -30.125 4.977 1 74.56 437 LYS A N 1
ATOM 3410 C CA . LYS A 1 437 ? -33.375 -30.344 6.188 1 74.56 437 LYS A CA 1
ATOM 3411 C C . LYS A 1 437 ? -32.031 -31.031 5.859 1 74.56 437 LYS A C 1
ATOM 3413 O O . LYS A 1 437 ? -30.969 -30.547 6.227 1 74.56 437 LYS A O 1
ATOM 3418 N N . ASP A 1 438 ? -32.188 -32.125 5.066 1 78.12 438 ASP A N 1
ATOM 3419 C CA . ASP A 1 438 ? -31.031 -32.969 4.789 1 78.12 438 ASP A CA 1
ATOM 3420 C C . ASP A 1 438 ? -30.484 -32.719 3.383 1 78.12 438 ASP A C 1
ATOM 3422 O O . ASP A 1 438 ? -29.344 -33.062 3.082 1 78.12 438 ASP A O 1
ATOM 3426 N N . TYR A 1 439 ? -31.391 -32.156 2.637 1 86.38 439 TYR A N 1
ATOM 3427 C CA . TYR A 1 439 ? -31.047 -32.062 1.222 1 86.38 439 TYR A CA 1
ATOM 3428 C C . TYR A 1 439 ? -31.484 -30.734 0.635 1 86.38 439 TYR A C 1
ATOM 3430 O O . TYR A 1 439 ? -32.594 -30.266 0.899 1 86.38 439 TYR A O 1
ATOM 3438 N N . GLU A 1 440 ? -30.547 -30.125 0.009 1 82.44 440 GLU A N 1
ATOM 3439 C CA . GLU A 1 440 ? -30.797 -28.984 -0.862 1 82.44 440 GLU A CA 1
ATOM 3440 C C . GLU A 1 440 ? -29.984 -29.094 -2.158 1 82.44 440 GLU A C 1
ATOM 3442 O O . GLU A 1 440 ? -28.797 -29.391 -2.133 1 82.44 440 GLU A O 1
ATOM 3447 N N . GLN A 1 441 ? -30.656 -28.969 -3.27 1 88.38 441 GLN A N 1
ATOM 3448 C CA . GLN A 1 441 ? -29.969 -29.062 -4.559 1 88.38 441 GLN A CA 1
ATOM 3449 C C . GLN A 1 441 ? -28.906 -27.984 -4.684 1 88.38 441 GLN A C 1
ATOM 3451 O O . GLN A 1 441 ? -29.156 -26.812 -4.391 1 88.38 441 GLN A O 1
ATOM 3456 N N . ASP A 1 442 ? -27.75 -28.453 -5.055 1 85.19 442 ASP A N 1
ATOM 3457 C CA . ASP A 1 442 ? -26.703 -27.469 -5.344 1 85.19 442 ASP A CA 1
ATOM 3458 C C . ASP A 1 442 ? -27.156 -26.5 -6.426 1 85.19 442 ASP A C 1
ATOM 3460 O O . ASP A 1 442 ? -27.797 -26.891 -7.402 1 85.19 442 ASP A O 1
ATOM 3464 N N . GLY A 1 443 ? -26.891 -25.266 -6.273 1 79.56 443 GLY A N 1
ATOM 3465 C CA . GLY A 1 443 ? -27.406 -24.203 -7.133 1 79.56 443 GLY A CA 1
ATOM 3466 C C . GLY A 1 443 ? -26.703 -24.156 -8.477 1 79.56 443 GLY A C 1
ATOM 3467 O O . GLY A 1 443 ? -27.109 -23.391 -9.359 1 79.56 443 GLY A O 1
ATOM 3468 N N . GLN A 1 444 ? -25.719 -25.047 -8.742 1 89.56 444 GLN A N 1
ATOM 3469 C CA . GLN A 1 444 ? -24.938 -24.891 -9.969 1 89.56 444 GLN A CA 1
ATOM 3470 C C . GLN A 1 444 ? -24.891 -26.203 -10.75 1 89.56 444 GLN A C 1
ATOM 3472 O O . GLN A 1 444 ? -24.016 -26.391 -11.602 1 89.56 444 GLN A O 1
ATOM 3477 N N . LEU A 1 445 ? -25.812 -27.172 -10.539 1 93.56 445 LEU A N 1
ATOM 3478 C CA . LEU A 1 445 ? -25.797 -28.469 -11.195 1 93.56 445 LEU A CA 1
ATOM 3479 C C . LEU A 1 445 ? -26.156 -28.344 -12.672 1 93.56 445 LEU A C 1
ATOM 3481 O O . LEU A 1 445 ? -25.859 -29.219 -13.469 1 93.56 445 LEU A O 1
ATOM 3485 N N . GLN A 1 446 ? -26.828 -27.25 -12.969 1 94.56 446 GLN A N 1
ATOM 3486 C CA . GLN A 1 446 ? -27.203 -27.016 -14.359 1 94.56 446 GLN A CA 1
ATOM 3487 C C . GLN A 1 446 ? -25.984 -27.078 -15.273 1 94.56 446 GLN A C 1
ATOM 3489 O O . GLN A 1 446 ? -26.078 -27.562 -16.406 1 94.56 446 GLN A O 1
ATOM 3494 N N . PHE A 1 447 ? -24.875 -26.641 -14.844 1 96.06 447 PHE A N 1
ATOM 3495 C CA . PHE A 1 447 ? -23.672 -26.562 -15.68 1 96.06 447 PHE A CA 1
ATOM 3496 C C . PHE A 1 447 ? -23.141 -27.953 -16 1 96.06 447 PHE A C 1
ATOM 3498 O O . PHE A 1 447 ? -22.547 -28.156 -17.062 1 96.06 447 PHE A O 1
ATOM 3505 N N . VAL A 1 448 ? -23.328 -28.891 -15.07 1 97.19 448 VAL A N 1
ATOM 3506 C CA . VAL A 1 448 ? -22.953 -30.281 -15.344 1 97.19 448 VAL A CA 1
ATOM 3507 C C . VAL A 1 448 ? -23.844 -30.828 -16.453 1 97.19 448 VAL A C 1
ATOM 3509 O O . VAL A 1 448 ? -23.359 -31.438 -17.406 1 97.19 448 VAL A O 1
ATOM 3512 N N . ALA A 1 449 ? -25.125 -30.594 -16.297 1 97 449 ALA A N 1
ATOM 3513 C CA . ALA A 1 449 ? -26.078 -31.062 -17.281 1 97 449 ALA A CA 1
ATOM 3514 C C . ALA A 1 449 ? -25.797 -30.453 -18.656 1 97 449 ALA A C 1
ATOM 3516 O O . ALA A 1 449 ? -25.844 -31.141 -19.672 1 97 449 ALA A O 1
ATOM 3517 N N . ASP A 1 450 ? -25.531 -29.203 -18.656 1 97.31 450 ASP A N 1
ATOM 3518 C CA . ASP A 1 450 ? -25.234 -28.516 -19.922 1 97.31 450 ASP A CA 1
ATOM 3519 C C . ASP A 1 450 ? -24 -29.109 -20.594 1 97.31 450 ASP A C 1
ATOM 3521 O O . ASP A 1 450 ? -23.938 -29.172 -21.828 1 97.31 450 ASP A O 1
ATOM 3525 N N . ALA A 1 451 ? -23.016 -29.453 -19.797 1 98.12 451 ALA A N 1
ATOM 3526 C CA . ALA A 1 451 ? -21.812 -30.047 -20.344 1 98.12 451 ALA A CA 1
ATOM 3527 C C . ALA A 1 451 ? -22.109 -31.375 -21.047 1 98.12 451 ALA A C 1
ATOM 3529 O O . ALA A 1 451 ? -21.641 -31.625 -22.156 1 98.12 451 ALA A O 1
ATOM 3530 N N . VAL A 1 452 ? -22.891 -32.219 -20.438 1 97.88 452 VAL A N 1
ATOM 3531 C CA . VAL A 1 452 ? -23.281 -33.5 -21.016 1 97.88 452 VAL A CA 1
ATOM 3532 C C . VAL A 1 452 ? -24.109 -33.281 -22.266 1 97.88 452 VAL A C 1
ATOM 3534 O O . VAL A 1 452 ? -23.875 -33.938 -23.297 1 97.88 452 VAL A O 1
ATOM 3537 N N . LEU A 1 453 ? -25.031 -32.375 -22.172 1 97.5 453 LEU A N 1
ATOM 3538 C CA . LEU A 1 453 ? -25.891 -32.062 -23.312 1 97.5 453 LEU A CA 1
ATOM 3539 C C . LEU A 1 453 ? -25.094 -31.516 -24.484 1 97.5 453 LEU A C 1
ATOM 3541 O O . LEU A 1 453 ? -25.406 -31.781 -25.641 1 97.5 453 LEU A O 1
ATOM 3545 N N . ALA A 1 454 ? -24.094 -30.703 -24.172 1 98 454 ALA A N 1
ATOM 3546 C CA . ALA A 1 454 ? -23.25 -30.188 -25.234 1 98 454 ALA A CA 1
ATOM 3547 C C . ALA A 1 454 ? -22.594 -31.328 -26.031 1 98 454 ALA A C 1
ATOM 3549 O O . ALA A 1 454 ? -22.594 -31.312 -27.266 1 98 454 ALA A O 1
ATOM 3550 N N . PHE A 1 455 ? -22.078 -32.312 -25.328 1 98.12 455 PHE A N 1
ATOM 3551 C CA . PHE A 1 455 ? -21.5 -33.469 -26 1 98.12 455 PHE A CA 1
ATOM 3552 C C . PHE A 1 455 ? -22.578 -34.219 -26.781 1 98.12 455 PHE A C 1
ATOM 3554 O O . PHE A 1 455 ? -22.344 -34.656 -27.922 1 98.12 455 PHE A O 1
ATOM 3561 N N . ALA A 1 456 ? -23.75 -34.438 -26.203 1 97.31 456 ALA A N 1
ATOM 3562 C CA . ALA A 1 456 ? -24.812 -35.188 -26.844 1 97.31 456 ALA A CA 1
ATOM 3563 C C . ALA A 1 456 ? -25.266 -34.531 -28.141 1 97.31 456 ALA A C 1
ATOM 3565 O O . ALA A 1 456 ? -25.438 -35.188 -29.156 1 97.31 456 ALA A O 1
ATOM 3566 N N . TYR A 1 457 ? -25.484 -33.25 -28.078 1 97.38 457 TYR A N 1
ATOM 3567 C CA . TYR A 1 457 ? -25.922 -32.5 -29.266 1 97.38 457 TYR A CA 1
ATOM 3568 C C . TYR A 1 457 ? -24.828 -32.5 -30.328 1 97.38 457 TYR A C 1
ATOM 3570 O O . TYR A 1 457 ? -25.125 -32.594 -31.516 1 97.38 457 TYR A O 1
ATOM 3578 N N . ALA A 1 458 ? -23.562 -32.344 -29.922 1 97.88 458 ALA A N 1
ATOM 3579 C CA . ALA A 1 458 ? -22.469 -32.406 -30.875 1 97.88 458 ALA A CA 1
ATOM 3580 C C . ALA A 1 458 ? -22.406 -33.781 -31.562 1 97.88 458 ALA A C 1
ATOM 3582 O O . ALA A 1 458 ? -22.203 -33.875 -32.781 1 97.88 458 ALA A O 1
ATOM 3583 N N . LEU A 1 459 ? -22.578 -34.844 -30.797 1 96.88 459 LEU A N 1
ATOM 3584 C CA . LEU A 1 459 ? -22.562 -36.219 -31.312 1 96.88 459 LEU A CA 1
ATOM 3585 C C . LEU A 1 459 ? -23.75 -36.438 -32.25 1 96.88 459 LEU A C 1
ATOM 3587 O O . LEU A 1 459 ? -23.609 -37.125 -33.25 1 96.88 459 LEU A O 1
ATOM 3591 N N . LYS A 1 460 ? -24.859 -35.938 -31.828 1 96.06 460 LYS A N 1
ATOM 3592 C CA . LYS A 1 460 ? -26.062 -36.031 -32.656 1 96.06 460 LYS A CA 1
ATOM 3593 C C . LYS A 1 460 ? -25.828 -35.406 -34.031 1 96.06 460 LYS A C 1
ATOM 3595 O O . LYS A 1 460 ? -26.141 -36 -35.062 1 96.06 460 LYS A O 1
ATOM 3600 N N . ASP A 1 461 ? -25.297 -34.188 -34 1 96.25 461 ASP A N 1
ATOM 3601 C CA . ASP A 1 461 ? -25.047 -33.469 -35.25 1 96.25 461 ASP A CA 1
ATOM 3602 C C . ASP A 1 461 ? -23.984 -34.156 -36.062 1 96.25 461 ASP A C 1
ATOM 3604 O O . ASP A 1 461 ? -24.094 -34.25 -37.312 1 96.25 461 ASP A O 1
ATOM 3608 N N . MET A 1 462 ? -22.969 -34.656 -35.406 1 96.69 462 MET A N 1
ATOM 3609 C CA . MET A 1 462 ? -21.906 -35.375 -36.125 1 96.69 462 MET A CA 1
ATOM 3610 C C . MET A 1 462 ? -22.469 -36.656 -36.781 1 96.69 462 MET A C 1
ATOM 3612 O O . MET A 1 462 ? -22.141 -36.969 -37.906 1 96.69 462 MET A O 1
ATOM 3616 N N . HIS A 1 463 ? -23.328 -37.375 -36.062 1 96.06 463 HIS A N 1
ATOM 3617 C CA . HIS A 1 463 ? -23.969 -38.594 -36.594 1 96.06 463 HIS A CA 1
ATOM 3618 C C . HIS A 1 463 ? -24.844 -38.281 -37.781 1 96.06 463 HIS A C 1
ATOM 3620 O O . HIS A 1 463 ? -24.859 -39.062 -38.75 1 96.06 463 HIS A O 1
ATOM 3626 N N . ALA A 1 464 ? -25.578 -37.219 -37.688 1 95.19 464 ALA A N 1
ATOM 3627 C CA . ALA A 1 464 ? -26.438 -36.812 -38.781 1 95.19 464 ALA A CA 1
ATOM 3628 C C . ALA A 1 464 ? -25.625 -36.469 -40.031 1 95.19 464 ALA A C 1
ATOM 3630 O O . ALA A 1 464 ? -26.047 -36.75 -41.156 1 95.19 464 ALA A O 1
ATOM 3631 N N . ASP A 1 465 ? -24.5 -35.906 -39.844 1 95.44 465 ASP A N 1
ATOM 3632 C CA . ASP A 1 465 ? -23.656 -35.469 -40.938 1 95.44 465 ASP A CA 1
ATOM 3633 C C . ASP A 1 465 ? -22.875 -36.625 -41.531 1 95.44 465 ASP A C 1
ATOM 3635 O O . ASP A 1 465 ? -22.766 -36.75 -42.781 1 95.44 465 ASP A O 1
ATOM 3639 N N . LYS A 1 466 ? -22.453 -37.562 -40.656 1 95.06 466 LYS A N 1
ATOM 3640 C CA . LYS A 1 466 ? -21.5 -38.562 -41.125 1 95.06 466 LYS A CA 1
ATOM 3641 C C . LYS A 1 466 ? -22.172 -39.938 -41.344 1 95.06 466 LYS A C 1
ATOM 3643 O O . LYS A 1 466 ? -21.766 -40.719 -42.188 1 95.06 466 LYS A O 1
ATOM 3648 N N . CYS A 1 467 ? -23.109 -40.344 -40.625 1 92.5 467 CYS A N 1
ATOM 3649 C CA . CYS A 1 467 ? -23.703 -41.656 -40.656 1 92.5 467 CYS A CA 1
ATOM 3650 C C . CYS A 1 467 ? -25.109 -41.625 -41.281 1 92.5 467 CYS A C 1
ATOM 3652 O O . CYS A 1 467 ? -25.406 -42.344 -42.219 1 92.5 467 CYS A O 1
ATOM 3654 N N . GLY A 1 468 ? -26.109 -40.75 -40.844 1 82.88 468 GLY A N 1
ATOM 3655 C CA . GLY A 1 468 ? -27.469 -40.594 -41.312 1 82.88 468 GLY A CA 1
ATOM 3656 C C . GLY A 1 468 ? -28.375 -41.75 -40.938 1 82.88 468 GLY A C 1
ATOM 3657 O O . GLY A 1 468 ? -29.594 -41.625 -41 1 82.88 468 GLY A O 1
ATOM 3658 N N . GLY A 1 469 ? -27.875 -43.031 -40.594 1 86.5 469 GLY A N 1
ATOM 3659 C CA . GLY A 1 469 ? -28.656 -44.219 -40.25 1 86.5 469 GLY A CA 1
ATOM 3660 C C . GLY A 1 469 ? -28.703 -44.5 -38.75 1 86.5 469 GLY A C 1
ATOM 3661 O O . GLY A 1 469 ? -28.656 -43.562 -37.938 1 86.5 469 GLY A O 1
ATOM 3662 N N . LEU A 1 470 ? -29.094 -45.781 -38.469 1 89 470 LEU A N 1
ATOM 3663 C CA . LEU A 1 470 ? -29.156 -46.188 -37.094 1 89 470 LEU A CA 1
ATOM 3664 C C . LEU A 1 470 ? -27.828 -46.781 -36.625 1 89 470 LEU A C 1
ATOM 3666 O O . LEU A 1 470 ? -27.188 -47.531 -37.375 1 89 470 LEU A O 1
ATOM 3670 N N . GLY A 1 471 ? -27.391 -46.25 -35.562 1 89.56 471 GLY A N 1
ATOM 3671 C CA . GLY A 1 471 ? -26.156 -46.781 -35 1 89.56 471 GLY A CA 1
ATOM 3672 C C . GLY A 1 471 ? -24.922 -46.062 -35.469 1 89.56 471 GLY A C 1
ATOM 3673 O O . GLY A 1 471 ? -25 -45.188 -36.344 1 89.56 471 GLY A O 1
ATOM 3674 N N . LEU A 1 472 ? -23.828 -46.406 -34.938 1 91.12 472 LEU A N 1
ATOM 3675 C CA . LEU A 1 472 ? -22.562 -45.781 -35.281 1 91.12 472 LEU A CA 1
ATOM 3676 C C . LEU A 1 472 ? -22.031 -46.312 -36.594 1 91.12 472 LEU A C 1
ATOM 3678 O O . LEU A 1 472 ? -22.125 -47.5 -36.875 1 91.12 472 LEU A O 1
ATOM 3682 N N . CYS A 1 473 ? -21.641 -45.469 -37.406 1 92.12 473 CYS A N 1
ATOM 3683 C CA . CYS A 1 473 ? -21.047 -45.875 -38.688 1 92.12 473 CYS A CA 1
ATOM 3684 C C . CYS A 1 473 ? -19.531 -45.938 -38.594 1 92.12 473 CYS A C 1
ATOM 3686 O O . CYS A 1 473 ? -18.953 -45.594 -37.531 1 92.12 473 CYS A O 1
ATOM 3688 N N . LYS A 1 474 ? -18.828 -46.344 -39.594 1 88.44 474 LYS A N 1
ATOM 3689 C CA . LYS A 1 474 ? -17.391 -46.531 -39.625 1 88.44 474 LYS A CA 1
ATOM 3690 C C . LYS A 1 474 ? -16.656 -45.188 -39.469 1 88.44 474 LYS A C 1
ATOM 3692 O O . LYS A 1 474 ? -15.562 -45.156 -38.906 1 88.44 474 LYS A O 1
ATOM 3697 N N . LYS A 1 475 ? -17.375 -44.156 -39.875 1 91.19 475 LYS A N 1
ATOM 3698 C CA . LYS A 1 475 ? -16.766 -42.844 -39.812 1 91.19 475 LYS A CA 1
ATOM 3699 C C . LYS A 1 475 ? -16.703 -42.312 -38.375 1 91.19 475 LYS A C 1
ATOM 3701 O O . LYS A 1 475 ? -15.922 -41.438 -38.031 1 91.19 475 LYS A O 1
ATOM 3706 N N . MET A 1 476 ? -17.484 -42.906 -37.562 1 92.31 476 MET A N 1
ATOM 3707 C CA . MET A 1 476 ? -17.531 -42.5 -36.156 1 92.31 476 MET A CA 1
ATOM 3708 C C . MET A 1 476 ? -16.969 -43.594 -35.25 1 92.31 476 MET A C 1
ATOM 3710 O O . MET A 1 476 ? -17.281 -43.656 -34.062 1 92.31 476 MET A O 1
ATOM 3714 N N . GLN A 1 477 ? -16.141 -44.5 -36 1 83.38 477 GLN A N 1
ATOM 3715 C CA . GLN A 1 477 ? -15.453 -45.562 -35.25 1 83.38 477 GLN A CA 1
ATOM 3716 C C . GLN A 1 477 ? -13.969 -45.594 -35.625 1 83.38 477 GLN A C 1
ATOM 3718 O O . GLN A 1 477 ? -13.586 -46.312 -36.562 1 83.38 477 GLN A O 1
ATOM 3723 N N . PRO A 1 478 ? -13.047 -44.906 -34.906 1 82.56 478 PRO A N 1
ATOM 3724 C CA . PRO A 1 478 ? -13.359 -44.156 -33.688 1 82.56 478 PRO A CA 1
ATOM 3725 C C . PRO A 1 478 ? -13.766 -42.719 -33.938 1 82.56 478 PRO A C 1
ATOM 3727 O O . PRO A 1 478 ? -13.57 -42.219 -35.031 1 82.56 478 PRO A O 1
ATOM 3730 N N . ILE A 1 479 ? -14.43 -42.125 -32.969 1 90.5 479 ILE A N 1
ATOM 3731 C CA . ILE A 1 479 ? -14.766 -40.719 -33.031 1 90.5 479 ILE A CA 1
ATOM 3732 C C . ILE A 1 479 ? -13.5 -39.875 -32.844 1 90.5 479 ILE A C 1
ATOM 3734 O O . ILE A 1 479 ? -12.844 -39.938 -31.797 1 90.5 479 ILE A O 1
ATOM 3738 N N . LYS A 1 480 ? -13.188 -39.125 -33.844 1 89.38 480 LYS A N 1
ATOM 3739 C CA . LYS A 1 480 ? -12.008 -38.281 -33.781 1 89.38 480 LYS A CA 1
ATOM 3740 C C . LYS A 1 480 ? -12.281 -37 -33 1 89.38 480 LYS A C 1
ATOM 3742 O O . LYS A 1 480 ? -13.227 -36.281 -33.281 1 89.38 480 LYS A O 1
ATOM 3747 N N . GLY A 1 481 ? -11.469 -36.781 -32 1 93.56 481 GLY A N 1
ATOM 3748 C CA . GLY A 1 481 ? -11.664 -35.688 -31.094 1 93.56 481 GLY A CA 1
ATOM 3749 C C . GLY A 1 481 ? -11.617 -34.312 -31.781 1 93.56 481 GLY A C 1
ATOM 3750 O O . GLY A 1 481 ? -12.352 -33.406 -31.406 1 93.56 481 GLY A O 1
ATOM 3751 N N . ASN A 1 482 ? -10.758 -34.156 -32.812 1 93.5 482 ASN A N 1
ATOM 3752 C CA . ASN A 1 482 ? -10.648 -32.875 -33.531 1 93.5 482 ASN A CA 1
ATOM 3753 C C . ASN A 1 482 ? -11.93 -32.562 -34.281 1 93.5 482 ASN A C 1
ATOM 3755 O O . ASN A 1 482 ? -12.344 -31.406 -34.344 1 93.5 482 ASN A O 1
ATOM 3759 N N . GLU A 1 483 ? -12.5 -33.625 -34.844 1 95.38 483 GLU A N 1
ATOM 3760 C CA . GLU A 1 483 ? -13.766 -33.438 -35.531 1 95.38 483 GLU A CA 1
ATOM 3761 C C . GLU A 1 483 ? -14.898 -33.125 -34.562 1 95.38 483 GLU A C 1
ATOM 3763 O O . GLU A 1 483 ? -15.727 -32.25 -34.812 1 95.38 483 GLU A O 1
ATOM 3768 N N . LEU A 1 484 ? -14.891 -33.875 -33.5 1 97 484 LEU A N 1
ATOM 3769 C CA . LEU A 1 484 ? -15.914 -33.656 -32.5 1 97 484 LEU A CA 1
ATOM 3770 C C . LEU A 1 484 ? -15.852 -32.25 -31.953 1 97 484 LEU A C 1
ATOM 3772 O O . LEU A 1 484 ? -16.891 -31.641 -31.672 1 97 484 LEU A O 1
ATOM 3776 N N . LEU A 1 485 ? -14.648 -31.719 -31.812 1 96.56 485 LEU A N 1
ATOM 3777 C CA . LEU A 1 485 ? -14.438 -30.375 -31.297 1 96.56 485 LEU A CA 1
ATOM 3778 C C . LEU A 1 485 ? -15.117 -29.344 -32.188 1 96.56 485 LEU A C 1
ATOM 3780 O O . LEU A 1 485 ? -15.68 -28.359 -31.688 1 96.56 485 LEU A O 1
ATOM 3784 N N . GLU A 1 486 ? -15.109 -29.531 -33.469 1 95.19 486 GLU A N 1
ATOM 3785 C CA . GLU A 1 486 ? -15.75 -28.609 -34.406 1 95.19 486 GLU A CA 1
ATOM 3786 C C . GLU A 1 486 ? -17.25 -28.562 -34.188 1 95.19 486 GLU A C 1
ATOM 3788 O O . GLU A 1 486 ? -17.859 -27.484 -34.25 1 95.19 486 GLU A O 1
ATOM 3793 N N . TYR A 1 487 ? -17.797 -29.719 -33.938 1 96.88 487 TYR A N 1
ATOM 3794 C CA . TYR A 1 487 ? -19.234 -29.766 -33.688 1 96.88 487 TYR A CA 1
ATOM 3795 C C . TYR A 1 487 ? -19.562 -29.188 -32.312 1 96.88 487 TYR A C 1
ATOM 3797 O O . TYR A 1 487 ? -20.594 -28.531 -32.156 1 96.88 487 TYR A O 1
ATOM 3805 N N . LEU A 1 488 ? -18.688 -29.375 -31.375 1 97.12 488 LEU A N 1
ATOM 3806 C CA . LEU A 1 488 ? -18.891 -28.875 -30.016 1 97.12 488 LEU A CA 1
ATOM 3807 C C . LEU A 1 488 ? -18.938 -27.359 -30 1 97.12 488 LEU A C 1
ATOM 3809 O O . LEU A 1 488 ? -19.734 -26.75 -29.281 1 97.12 488 LEU A O 1
ATOM 3813 N N . ARG A 1 489 ? -18.125 -26.75 -30.734 1 93.94 489 ARG A N 1
ATOM 3814 C CA . ARG A 1 489 ? -17.984 -25.297 -30.734 1 93.94 489 ARG A CA 1
ATOM 3815 C C . ARG A 1 489 ? -19.203 -24.625 -31.359 1 93.94 489 ARG A C 1
ATOM 3817 O O . ARG A 1 489 ? -19.469 -23.453 -31.141 1 93.94 489 ARG A O 1
ATOM 3824 N N . LYS A 1 490 ? -20.031 -25.438 -32.031 1 94.06 490 LYS A N 1
ATOM 3825 C CA . LYS A 1 490 ? -21.172 -24.875 -32.75 1 94.06 490 LYS A CA 1
ATOM 3826 C C . LYS A 1 490 ? -22.5 -25.281 -32.094 1 94.06 490 LYS A C 1
ATOM 3828 O O . LYS A 1 490 ? -23.578 -24.969 -32.625 1 94.06 490 LYS A O 1
ATOM 3833 N N . VAL A 1 491 ? -22.391 -25.844 -31.031 1 96.25 491 VAL A N 1
ATOM 3834 C CA . VAL A 1 491 ? -23.609 -26.359 -30.422 1 96.25 491 VAL A CA 1
ATOM 3835 C C . VAL A 1 491 ? -24.469 -25.188 -29.906 1 96.25 491 VAL A C 1
ATOM 3837 O O . VAL A 1 491 ? -23.938 -24.188 -29.438 1 96.25 491 VAL A O 1
ATOM 3840 N N . SER A 1 492 ? -25.719 -25.25 -30.094 1 95.12 492 SER A N 1
ATOM 3841 C CA . SER A 1 492 ? -26.766 -24.391 -29.531 1 95.12 492 SER A CA 1
ATOM 3842 C C . SER A 1 492 ? -28 -25.203 -29.156 1 95.12 492 SER A C 1
ATOM 3844 O O . SER A 1 492 ? -28.578 -25.875 -30 1 95.12 492 SER A O 1
ATOM 3846 N N . PHE A 1 493 ? -28.312 -25.172 -27.906 1 95.81 493 PHE A N 1
ATOM 3847 C CA . PHE A 1 493 ? -29.422 -26 -27.469 1 95.81 493 PHE A CA 1
ATOM 3848 C C . PHE A 1 493 ? -30.141 -25.375 -26.281 1 95.81 493 PHE A C 1
ATOM 3850 O O . PHE A 1 493 ? -29.641 -24.422 -25.688 1 95.81 493 PHE A O 1
ATOM 3857 N N . SER A 1 494 ? -31.359 -25.891 -26.078 1 92.75 494 SER A N 1
ATOM 3858 C CA . SER A 1 494 ? -32.062 -25.547 -24.859 1 92.75 494 SER A CA 1
ATOM 3859 C C . SER A 1 494 ? -31.797 -26.562 -23.75 1 92.75 494 SER A C 1
ATOM 3861 O O . SER A 1 494 ? -32.094 -27.75 -23.906 1 92.75 494 SER A O 1
ATOM 3863 N N . GLY A 1 495 ? -31.25 -26.125 -22.719 1 88.62 495 GLY A N 1
ATOM 3864 C CA . GLY A 1 495 ? -30.891 -27 -21.625 1 88.62 495 GLY A CA 1
ATOM 3865 C C . GLY A 1 495 ? -32.094 -27.625 -20.938 1 88.62 495 GLY A C 1
ATOM 3866 O O . GLY A 1 495 ? -33.219 -27.359 -21.312 1 88.62 495 GLY A O 1
ATOM 3867 N N . ILE A 1 496 ? -31.781 -28.406 -19.969 1 87.12 496 ILE A N 1
ATOM 3868 C CA . ILE A 1 496 ? -32.812 -29.125 -19.25 1 87.12 496 ILE A CA 1
ATOM 3869 C C . ILE A 1 496 ? -33.656 -28.141 -18.422 1 87.12 496 ILE A C 1
ATOM 3871 O O . ILE A 1 496 ? -34.812 -28.422 -18.094 1 87.12 496 ILE A O 1
ATOM 3875 N N . THR A 1 497 ? -33.094 -27 -18.203 1 85.31 497 THR A N 1
ATOM 3876 C CA . THR A 1 497 ? -33.781 -25.984 -17.406 1 85.31 497 THR A CA 1
ATOM 3877 C C . THR A 1 497 ? -34.5 -25 -18.312 1 85.31 497 THR A C 1
ATOM 3879 O O . THR A 1 497 ? -35.188 -24.078 -17.828 1 85.31 497 THR A O 1
ATOM 3882 N N . GLY A 1 498 ? -34.406 -25.062 -19.547 1 83.06 498 GLY A N 1
ATOM 3883 C CA . GLY A 1 498 ? -35.125 -24.219 -20.484 1 83.06 498 GLY A CA 1
ATOM 3884 C C . GLY A 1 498 ? -34.25 -23.078 -21.016 1 83.06 498 GLY A C 1
ATOM 3885 O O . GLY A 1 498 ? -34.625 -22.438 -22 1 83.06 498 GLY A O 1
ATOM 3886 N N . ASP A 1 499 ? -33.188 -22.875 -20.484 1 86.12 499 ASP A N 1
ATOM 3887 C CA . ASP A 1 499 ? -32.312 -21.797 -20.938 1 86.12 499 ASP A CA 1
ATOM 3888 C C . ASP A 1 499 ? -31.516 -22.203 -22.172 1 86.12 499 ASP A C 1
ATOM 3890 O O . ASP A 1 499 ? -31.156 -23.375 -22.328 1 86.12 499 ASP A O 1
ATOM 3894 N N . THR A 1 500 ? -31.281 -21.234 -22.938 1 90.81 500 THR A N 1
ATOM 3895 C CA . THR A 1 500 ? -30.484 -21.516 -24.125 1 90.81 500 THR A CA 1
ATOM 3896 C C . THR A 1 500 ? -29 -21.453 -23.797 1 90.81 500 THR A C 1
ATOM 3898 O O . THR A 1 500 ? -28.547 -20.562 -23.062 1 90.81 500 THR A O 1
ATOM 3901 N N . PHE A 1 501 ? -28.297 -22.453 -24.312 1 94.56 501 PHE A N 1
ATOM 3902 C CA . PHE A 1 501 ? -26.859 -22.516 -24.062 1 94.56 501 PHE A CA 1
ATOM 3903 C C . PHE A 1 501 ? -26.094 -22.484 -25.375 1 94.56 501 PHE A C 1
ATOM 3905 O O . PHE A 1 501 ? -26.453 -23.156 -26.344 1 94.56 501 PHE A O 1
ATOM 3912 N N . GLU A 1 502 ? -25.109 -21.578 -25.422 1 95 502 GLU A N 1
ATOM 3913 C CA . GLU A 1 502 ? -24.125 -21.484 -26.484 1 95 502 GLU A CA 1
ATOM 3914 C C . GLU A 1 502 ? -22.766 -21.047 -25.938 1 95 502 GLU A C 1
ATOM 3916 O O . GLU A 1 502 ? -22.703 -20.172 -25.062 1 95 502 GLU A O 1
ATOM 3921 N N . PHE A 1 503 ? -21.703 -21.719 -26.453 1 95.25 503 PHE A N 1
ATOM 3922 C CA . PHE A 1 503 ? -20.375 -21.297 -26.031 1 95.25 503 PHE A CA 1
ATOM 3923 C C . PHE A 1 503 ? -20.062 -19.906 -26.562 1 95.25 503 PHE A C 1
ATOM 3925 O O . PHE A 1 503 ? -20.422 -19.578 -27.703 1 95.25 503 PHE A O 1
ATOM 3932 N N . MET A 1 504 ? -19.391 -19.141 -25.766 1 91.06 504 MET A N 1
ATOM 3933 C CA . MET A 1 504 ? -18.859 -17.859 -26.219 1 91.06 504 MET A CA 1
ATOM 3934 C C . MET A 1 504 ? -17.609 -18.062 -27.047 1 91.06 504 MET A C 1
ATOM 3936 O O . MET A 1 504 ? -17.109 -19.188 -27.172 1 91.06 504 MET A O 1
ATOM 3940 N N . LYS A 1 505 ? -17.031 -16.969 -27.594 1 82.44 505 LYS A N 1
ATOM 3941 C CA . LYS A 1 505 ? -15.891 -17.016 -28.5 1 82.44 505 LYS A CA 1
ATOM 3942 C C . LYS A 1 505 ? -14.68 -17.672 -27.844 1 82.44 505 LYS A C 1
ATOM 3944 O O . LYS A 1 505 ? -13.906 -18.359 -28.5 1 82.44 505 LYS A O 1
ATOM 3949 N N . GLY A 1 506 ? -14.547 -17.625 -26.656 1 82.5 506 GLY A N 1
ATOM 3950 C CA . GLY A 1 506 ? -13.398 -18.203 -25.984 1 82.5 506 GLY A CA 1
ATOM 3951 C C . GLY A 1 506 ? -13.656 -19.609 -25.469 1 82.5 506 GLY A C 1
ATOM 3952 O O . GLY A 1 506 ? -12.766 -20.219 -24.875 1 82.5 506 GLY A O 1
ATOM 3953 N N . GLY A 1 507 ? -14.859 -20.203 -25.828 1 91.75 507 GLY A N 1
ATOM 3954 C CA . GLY A 1 507 ? -15.219 -21.531 -25.328 1 91.75 507 GLY A CA 1
ATOM 3955 C C . GLY A 1 507 ? -15.812 -21.5 -23.922 1 91.75 507 GLY A C 1
ATOM 3956 O O . GLY A 1 507 ? -15.906 -22.531 -23.266 1 91.75 507 GLY A O 1
ATOM 3957 N N . ASP A 1 508 ? -16.172 -20.297 -23.469 1 94.81 508 ASP A N 1
ATOM 3958 C CA . ASP A 1 508 ? -16.719 -20.109 -22.125 1 94.81 508 ASP A CA 1
ATOM 3959 C C . ASP A 1 508 ? -18.25 -20.109 -22.156 1 94.81 508 ASP A C 1
ATOM 3961 O O . ASP A 1 508 ? -18.859 -19.938 -23.219 1 94.81 508 ASP A O 1
ATOM 3965 N N . GLY A 1 509 ? -18.812 -20.375 -20.984 1 94.19 509 GLY A N 1
ATOM 3966 C CA . GLY A 1 509 ? -20.25 -20.188 -20.844 1 94.19 509 GLY A CA 1
ATOM 3967 C C . GLY A 1 509 ? -20.672 -18.734 -20.844 1 94.19 509 GLY A C 1
ATOM 3968 O O . GLY A 1 509 ? -19.828 -17.844 -20.781 1 94.19 509 GLY A O 1
ATOM 3969 N N . PRO A 1 510 ? -21.953 -18.469 -20.938 1 91.88 510 PRO A N 1
ATOM 3970 C CA . PRO A 1 510 ? -22.453 -17.094 -20.922 1 91.88 510 PRO A CA 1
ATOM 3971 C C . PRO A 1 510 ? -22.141 -16.344 -19.641 1 91.88 510 PRO A C 1
ATOM 3973 O O . PRO A 1 510 ? -22.203 -16.938 -18.547 1 91.88 510 PRO A O 1
ATOM 3976 N N . ALA A 1 511 ? -21.812 -15.062 -19.781 1 92.81 511 ALA A N 1
ATOM 3977 C CA . ALA A 1 511 ? -21.359 -14.242 -18.656 1 92.81 511 ALA A CA 1
ATOM 3978 C C . ALA A 1 511 ? -22.531 -13.711 -17.859 1 92.81 511 ALA A C 1
ATOM 3980 O O . ALA A 1 511 ? -22.828 -12.516 -17.906 1 92.81 511 ALA A O 1
ATOM 3981 N N . ARG A 1 512 ? -23.156 -14.523 -17.141 1 93.44 512 ARG A N 1
ATOM 3982 C CA . ARG A 1 512 ? -24.297 -14.156 -16.297 1 93.44 512 ARG A CA 1
ATOM 3983 C C . ARG A 1 512 ? -24.078 -14.609 -14.852 1 93.44 512 ARG A C 1
ATOM 3985 O O . ARG A 1 512 ? -23.609 -15.727 -14.609 1 93.44 512 ARG A O 1
ATOM 3992 N N . TYR A 1 513 ? -24.359 -13.656 -13.938 1 95.94 513 TYR A N 1
ATOM 3993 C CA . TYR A 1 513 ? -24.141 -13.953 -12.531 1 95.94 513 TYR A CA 1
ATOM 3994 C C . TYR A 1 513 ? -25.359 -13.578 -11.695 1 95.94 513 TYR A C 1
ATOM 3996 O O . TYR A 1 513 ? -26.109 -12.664 -12.055 1 95.94 513 TYR A O 1
ATOM 4004 N N . LYS A 1 514 ? -25.516 -14.344 -10.68 1 94.25 514 LYS A N 1
ATOM 4005 C CA . LYS A 1 514 ? -26.453 -14.016 -9.609 1 94.25 514 LYS A CA 1
ATOM 4006 C C . LYS A 1 514 ? -25.734 -13.406 -8.414 1 94.25 514 LYS A C 1
ATOM 4008 O O . LYS A 1 514 ? -24.656 -13.844 -8.047 1 94.25 514 LYS A O 1
ATOM 4013 N N . ILE A 1 515 ? -26.359 -12.375 -7.895 1 96.81 515 ILE A N 1
ATOM 4014 C CA . ILE A 1 515 ? -25.828 -11.75 -6.688 1 96.81 515 ILE A CA 1
ATOM 4015 C C . ILE A 1 515 ? -26.656 -12.172 -5.477 1 96.81 515 ILE A C 1
ATOM 4017 O O . ILE A 1 515 ? -27.875 -11.992 -5.465 1 96.81 515 ILE A O 1
ATOM 4021 N N . MET A 1 516 ? -25.938 -12.664 -4.469 1 95.44 516 MET A N 1
ATOM 4022 C CA . MET A 1 516 ? -26.625 -13.148 -3.277 1 95.44 516 MET A CA 1
ATOM 4023 C C . MET A 1 516 ? -26.25 -12.32 -2.053 1 95.44 516 MET A C 1
ATOM 4025 O O . MET A 1 516 ? -25.141 -11.789 -1.981 1 95.44 516 MET A O 1
ATOM 4029 N N . ASN A 1 517 ? -27.188 -12.211 -1.159 1 96.81 517 ASN A N 1
ATOM 4030 C CA . ASN A 1 517 ? -26.953 -11.57 0.13 1 96.81 517 ASN A CA 1
ATOM 4031 C C . ASN A 1 517 ? -27.266 -12.508 1.291 1 96.81 517 ASN A C 1
ATOM 4033 O O . ASN A 1 517 ? -28.344 -13.117 1.327 1 96.81 517 ASN A O 1
ATOM 4037 N N . TYR A 1 518 ? -26.266 -12.703 2.139 1 96.19 518 TYR A N 1
ATOM 4038 C CA . TYR A 1 518 ? -26.5 -13.469 3.352 1 96.19 518 TYR A CA 1
ATOM 4039 C C . TYR A 1 518 ? -27.047 -12.578 4.465 1 96.19 518 TYR A C 1
ATOM 4041 O O . TYR A 1 518 ? -26.359 -11.664 4.922 1 96.19 518 TYR A O 1
ATOM 4049 N N . GLN A 1 519 ? -28.266 -12.891 4.895 1 94.69 519 GLN A N 1
ATOM 4050 C CA . GLN A 1 519 ? -28.859 -11.953 5.84 1 94.69 519 GLN A CA 1
ATOM 4051 C C . GLN A 1 519 ? -29.719 -12.695 6.867 1 94.69 519 GLN A C 1
ATOM 4053 O O . GLN A 1 519 ? -30 -13.883 6.715 1 94.69 519 GLN A O 1
ATOM 4058 N N . GLN A 1 520 ? -29.953 -11.969 7.938 1 92.56 520 GLN A N 1
ATOM 4059 C CA . GLN A 1 520 ? -30.906 -12.406 8.961 1 92.56 520 GLN A CA 1
ATOM 4060 C C . GLN A 1 520 ? -32.344 -11.984 8.609 1 92.56 520 GLN A C 1
ATOM 4062 O O . GLN A 1 520 ? -32.719 -10.844 8.859 1 92.56 520 GLN A O 1
ATOM 4067 N N . LYS A 1 521 ? -33.094 -12.969 8.062 1 88.19 521 LYS A N 1
ATOM 4068 C CA . LYS A 1 521 ? -34.469 -12.688 7.645 1 88.19 521 LYS A CA 1
ATOM 4069 C C . LYS A 1 521 ? -35.344 -12.414 8.844 1 88.19 521 LYS A C 1
ATOM 4071 O O . LYS A 1 521 ? -36.188 -11.508 8.812 1 88.19 521 LYS A O 1
ATOM 4076 N N . GLN A 1 522 ? -35.219 -13.32 9.805 1 89 522 GLN A N 1
ATOM 4077 C CA . GLN A 1 522 ? -35.844 -13.188 11.125 1 89 522 GLN A CA 1
ATOM 4078 C C . GLN A 1 522 ? -34.781 -13.383 12.227 1 89 522 GLN A C 1
ATOM 4080 O O . GLN A 1 522 ? -33.719 -13.945 11.984 1 89 522 GLN A O 1
ATOM 4085 N N . PRO A 1 523 ? -35.094 -12.758 13.344 1 90.19 523 PRO A N 1
ATOM 4086 C CA . PRO A 1 523 ? -34.094 -12.922 14.398 1 90.19 523 PRO A CA 1
ATOM 4087 C C . PRO A 1 523 ? -33.688 -14.375 14.617 1 90.19 523 PRO A C 1
ATOM 4089 O O . PRO A 1 523 ? -34.531 -15.211 14.93 1 90.19 523 PRO A O 1
ATOM 4092 N N . GLY A 1 524 ? -32.5 -14.641 14.312 1 88.12 524 GLY A N 1
ATOM 4093 C CA . GLY A 1 524 ? -31.953 -15.969 14.555 1 88.12 524 GLY A CA 1
ATOM 4094 C C . GLY A 1 524 ? -31.984 -16.859 13.32 1 88.12 524 GLY A C 1
ATOM 4095 O O . GLY A 1 524 ? -31.438 -17.953 13.336 1 88.12 524 GLY A O 1
ATOM 4096 N N . LYS A 1 525 ? -32.688 -16.422 12.289 1 90.38 525 LYS A N 1
ATOM 4097 C CA . LYS A 1 525 ? -32.781 -17.203 11.062 1 90.38 525 LYS A CA 1
ATOM 4098 C C . LYS A 1 525 ? -32 -16.531 9.93 1 90.38 525 LYS A C 1
ATOM 4100 O O . LYS A 1 525 ? -32.375 -15.453 9.461 1 90.38 525 LYS A O 1
ATOM 4105 N N . TYR A 1 526 ? -31.031 -17.312 9.586 1 91.81 526 TYR A N 1
ATOM 4106 C CA . TYR A 1 526 ? -30.125 -16.781 8.57 1 91.81 526 TYR A CA 1
ATOM 4107 C C . TYR A 1 526 ? -30.297 -17.516 7.246 1 91.81 526 TYR A C 1
ATOM 4109 O O . TYR A 1 526 ? -30.766 -18.656 7.223 1 91.81 526 TYR A O 1
ATOM 4117 N N . GLY A 1 527 ? -29.906 -16.875 6.09 1 89.62 527 GLY A N 1
ATOM 4118 C CA . GLY A 1 527 ? -29.922 -17.516 4.789 1 89.62 527 GLY A CA 1
ATOM 4119 C C . GLY A 1 527 ? -29.547 -16.578 3.65 1 89.62 527 GLY A C 1
ATOM 4120 O O . GLY A 1 527 ? -29.484 -15.367 3.838 1 89.62 527 GLY A O 1
ATOM 4121 N N . TYR A 1 528 ? -29.312 -17.219 2.553 1 91.12 528 TYR A N 1
ATOM 4122 C CA . TYR A 1 528 ? -29.031 -16.438 1.354 1 91.12 528 TYR A CA 1
ATOM 4123 C C . TYR A 1 528 ? -30.312 -15.992 0.67 1 91.12 528 TYR A C 1
ATOM 4125 O O . TYR A 1 528 ? -31.297 -16.734 0.622 1 91.12 528 TYR A O 1
ATOM 4133 N N . VAL A 1 529 ? -30.281 -14.773 0.174 1 93.38 529 VAL A N 1
ATOM 4134 C CA . VAL A 1 529 ? -31.391 -14.219 -0.596 1 93.38 529 VAL A CA 1
ATOM 4135 C C . VAL A 1 529 ? -30.875 -13.664 -1.919 1 93.38 529 VAL A C 1
ATOM 4137 O O . VAL A 1 529 ? -29.75 -13.172 -1.994 1 93.38 529 VAL A O 1
ATOM 4140 N N . ASP A 1 530 ? -31.719 -13.812 -2.9 1 92.56 530 ASP A N 1
ATOM 4141 C CA . ASP A 1 530 ? -31.391 -13.242 -4.203 1 92.56 530 ASP A CA 1
ATOM 4142 C C . ASP A 1 530 ? -31.469 -11.719 -4.172 1 92.56 530 ASP A C 1
ATOM 4144 O O . ASP A 1 530 ? -32.562 -11.156 -3.949 1 92.56 530 ASP A O 1
ATOM 4148 N N . ALA A 1 531 ? -30.344 -11.117 -4.449 1 95.62 531 ALA A N 1
ATOM 4149 C CA . ALA A 1 531 ? -30.297 -9.672 -4.27 1 95.62 531 ALA A CA 1
ATOM 4150 C C . ALA A 1 531 ? -30 -8.961 -5.59 1 95.62 531 ALA A C 1
ATOM 4152 O O . ALA A 1 531 ? -29.984 -7.734 -5.652 1 95.62 531 ALA A O 1
ATOM 4153 N N . GLY A 1 532 ? -29.766 -9.672 -6.648 1 95.5 532 GLY A N 1
ATOM 4154 C CA . GLY A 1 532 ? -29.484 -9 -7.906 1 95.5 532 GLY A CA 1
ATOM 4155 C C . GLY A 1 532 ? -28.922 -9.93 -8.969 1 95.5 532 GLY A C 1
ATOM 4156 O O . GLY A 1 532 ? -28.875 -11.148 -8.781 1 95.5 532 GLY A O 1
ATOM 4157 N N . GLN A 1 533 ? -28.531 -9.258 -10.141 1 95.31 533 GLN A N 1
ATOM 4158 C CA . GLN A 1 533 ? -27.984 -10 -11.281 1 95.31 533 GLN A CA 1
ATOM 4159 C C . GLN A 1 533 ? -26.984 -9.141 -12.062 1 95.31 533 GLN A C 1
ATOM 4161 O O . GLN A 1 533 ? -27.062 -7.914 -12.039 1 95.31 533 GLN A O 1
ATOM 4166 N N . TYR A 1 534 ? -26.016 -9.805 -12.555 1 96 534 TYR A N 1
ATOM 4167 C CA . TYR A 1 534 ? -25.047 -9.195 -13.461 1 96 534 TYR A CA 1
ATOM 4168 C C . TYR A 1 534 ? -25.062 -9.891 -14.82 1 96 534 TYR A C 1
ATOM 4170 O O . TYR A 1 534 ? -24.781 -11.086 -14.914 1 96 534 TYR A O 1
ATOM 4178 N N . ALA A 1 535 ? -25.484 -9.18 -15.836 1 91.25 535 ALA A N 1
ATOM 4179 C CA . ALA A 1 535 ? -25.562 -9.703 -17.188 1 91.25 535 ALA A CA 1
ATOM 4180 C C . ALA A 1 535 ? -25.219 -8.625 -18.219 1 91.25 535 ALA A C 1
ATOM 4182 O O . ALA A 1 535 ? -25.578 -7.457 -18.047 1 91.25 535 ALA A O 1
ATOM 4183 N N . ASP A 1 536 ? -24.484 -8.93 -19.297 1 82.25 536 ASP A N 1
ATOM 4184 C CA . ASP A 1 536 ? -24.141 -8.016 -20.375 1 82.25 536 ASP A CA 1
ATOM 4185 C C . ASP A 1 536 ? -23.359 -6.812 -19.844 1 82.25 536 ASP A C 1
ATOM 4187 O O . ASP A 1 536 ? -23.656 -5.668 -20.203 1 82.25 536 ASP A O 1
ATOM 4191 N N . HIS A 1 537 ? -22.562 -6.988 -18.844 1 85.38 537 HIS A N 1
ATOM 4192 C CA . HIS A 1 537 ? -21.656 -5.996 -18.281 1 85.38 537 HIS A CA 1
ATOM 4193 C C . HIS A 1 537 ? -22.422 -4.953 -17.469 1 85.38 537 HIS A C 1
ATOM 4195 O O . HIS A 1 537 ? -21.953 -3.828 -17.297 1 85.38 537 HIS A O 1
ATOM 4201 N N . THR A 1 538 ? -23.609 -5.332 -17.016 1 91.75 538 THR A N 1
ATOM 4202 C CA . THR A 1 538 ? -24.406 -4.418 -16.203 1 91.75 538 THR A CA 1
ATOM 4203 C C . THR A 1 538 ? -24.875 -5.102 -14.93 1 91.75 538 THR A C 1
ATOM 4205 O O . THR A 1 538 ? -25.328 -6.246 -14.961 1 91.75 538 THR A O 1
ATOM 4208 N N . LEU A 1 539 ? -24.672 -4.355 -13.852 1 95.25 539 LEU A N 1
ATOM 4209 C CA . LEU A 1 539 ? -25.094 -4.852 -12.547 1 95.25 539 LEU A CA 1
ATOM 4210 C C . LEU A 1 539 ? -26.453 -4.293 -12.164 1 95.25 539 LEU A C 1
ATOM 4212 O O . LEU A 1 539 ? -26.688 -3.088 -12.258 1 95.25 539 LEU A O 1
ATOM 4216 N N . GLU A 1 540 ? -27.375 -5.141 -11.867 1 95.5 540 GLU A N 1
ATOM 4217 C CA . GLU A 1 540 ? -28.672 -4.766 -11.312 1 95.5 540 GLU A CA 1
ATOM 4218 C C . GLU A 1 540 ? -28.828 -5.285 -9.883 1 95.5 540 GLU A C 1
ATOM 4220 O O . GLU A 1 540 ? -28.844 -6.496 -9.656 1 95.5 540 GLU A O 1
ATOM 4225 N N . LEU A 1 541 ? -28.891 -4.336 -8.961 1 95.38 541 LEU A N 1
ATOM 4226 C CA . LEU A 1 541 ? -29.047 -4.703 -7.559 1 95.38 541 LEU A CA 1
ATOM 4227 C C . LEU A 1 541 ? -30.422 -4.289 -7.047 1 95.38 541 LEU A C 1
ATOM 4229 O O . LEU A 1 541 ? -30.938 -3.223 -7.398 1 95.38 541 LEU A O 1
ATOM 4233 N N . ASP A 1 542 ? -30.984 -5.18 -6.305 1 95.06 542 ASP A N 1
ATOM 4234 C CA . ASP A 1 542 ? -32.219 -4.844 -5.582 1 95.06 542 ASP A CA 1
ATOM 4235 C C . ASP A 1 542 ? -31.891 -4.273 -4.203 1 95.06 542 ASP A C 1
ATOM 4237 O O . ASP A 1 542 ? -31.766 -5.023 -3.229 1 95.06 542 ASP A O 1
ATOM 4241 N N . LEU A 1 543 ? -31.969 -3.037 -4.078 1 91.94 543 LEU A N 1
ATOM 4242 C CA . LEU A 1 543 ? -31.531 -2.352 -2.865 1 91.94 543 LEU A CA 1
ATOM 4243 C C . LEU A 1 543 ? -32.531 -2.576 -1.729 1 91.94 543 LEU A C 1
ATOM 4245 O O . LEU A 1 543 ? -32.188 -2.422 -0.556 1 91.94 543 LEU A O 1
ATOM 4249 N N . SER A 1 544 ? -33.719 -2.947 -2.047 1 91.88 544 SER A N 1
ATOM 4250 C CA . SER A 1 544 ? -34.719 -3.184 -1.015 1 91.88 544 SER A CA 1
ATOM 4251 C C . SER A 1 544 ? -34.469 -4.5 -0.288 1 91.88 544 SER A C 1
ATOM 4253 O O . SER A 1 544 ? -34.875 -4.66 0.869 1 91.88 544 SER A O 1
ATOM 4255 N N . VAL A 1 545 ? -33.75 -5.348 -1.003 1 93.75 545 VAL A N 1
ATOM 4256 C CA . VAL A 1 545 ? -33.5 -6.676 -0.447 1 93.75 545 VAL A CA 1
ATOM 4257 C C . VAL A 1 545 ? -32.156 -6.695 0.257 1 93.75 545 VAL A C 1
ATOM 4259 O O . VAL A 1 545 ? -31.969 -7.406 1.248 1 93.75 545 VAL A O 1
ATOM 4262 N N . LEU A 1 546 ? -31.25 -5.855 -0.146 1 94.94 546 LEU A N 1
ATOM 4263 C CA . LEU A 1 546 ? -29.891 -5.844 0.398 1 94.94 546 LEU A CA 1
ATOM 4264 C C . LEU A 1 546 ? -29.891 -5.324 1.832 1 94.94 546 LEU A C 1
ATOM 4266 O O . LEU A 1 546 ? -30.5 -4.289 2.123 1 94.94 546 LEU A O 1
ATOM 4270 N N . GLN A 1 547 ? -29.266 -6.133 2.662 1 95.19 547 GLN A N 1
ATOM 4271 C CA . GLN A 1 547 ? -29.219 -5.805 4.082 1 95.19 547 GLN A CA 1
ATOM 4272 C C . GLN A 1 547 ? -27.875 -6.215 4.688 1 95.19 547 GLN A C 1
ATOM 4274 O O . GLN A 1 547 ? -27.422 -7.34 4.492 1 95.19 547 GLN A O 1
ATOM 4279 N N . TYR A 1 548 ? -27.281 -5.203 5.371 1 95.81 548 TYR A N 1
ATOM 4280 C CA . TYR A 1 548 ? -26.031 -5.527 6.059 1 95.81 548 TYR A CA 1
ATOM 4281 C C . TYR A 1 548 ? -26.297 -6.328 7.328 1 95.81 548 TYR A C 1
ATOM 4283 O O . TYR A 1 548 ? -25.922 -7.5 7.418 1 95.81 548 TYR A O 1
ATOM 4291 N N . ARG A 1 549 ? -26.969 -5.762 8.195 1 95 549 ARG A N 1
ATOM 4292 C CA . ARG A 1 549 ? -27.406 -6.426 9.414 1 95 549 ARG A CA 1
ATOM 4293 C C . ARG A 1 549 ? -28.859 -6.07 9.742 1 95 549 ARG A C 1
ATOM 4295 O O . ARG A 1 549 ? -29.375 -5.055 9.273 1 95 549 ARG A O 1
ATOM 4302 N N . LEU A 1 550 ? -29.438 -6.938 10.523 1 92.44 550 LEU A N 1
ATOM 4303 C CA . LEU A 1 550 ? -30.828 -6.695 10.883 1 92.44 550 LEU A CA 1
ATOM 4304 C C . LEU A 1 550 ? -30.969 -5.387 11.656 1 92.44 550 LEU A C 1
ATOM 4306 O O . LEU A 1 550 ? -31.891 -4.609 11.391 1 92.44 550 LEU A O 1
ATOM 4310 N N . GLU A 1 551 ? -30.078 -5.062 12.555 1 88.44 551 GLU A N 1
ATOM 4311 C CA . GLU A 1 551 ? -30.125 -3.867 13.391 1 88.44 551 GLU A CA 1
ATOM 4312 C C . GLU A 1 551 ? -29.609 -2.645 12.641 1 88.44 551 GLU A C 1
ATOM 4314 O O . GLU A 1 551 ? -30.031 -1.518 12.914 1 88.44 551 GLU A O 1
ATOM 4319 N N . GLU A 1 552 ? -28.719 -2.881 11.742 1 92 552 GLU A N 1
ATOM 4320 C CA . GLU A 1 552 ? -28.125 -1.837 10.914 1 92 552 GLU A CA 1
ATOM 4321 C C . GLU A 1 552 ? -28.125 -2.23 9.438 1 92 552 GLU A C 1
ATOM 4323 O O . GLU A 1 552 ? -27.094 -2.633 8.898 1 92 552 GLU A O 1
ATOM 4328 N N . PRO A 1 553 ? -29.156 -1.901 8.766 1 92.12 553 PRO A N 1
ATOM 4329 C CA . PRO A 1 553 ? -29.328 -2.426 7.406 1 92.12 553 PRO A CA 1
ATOM 4330 C C . PRO A 1 553 ? -28.406 -1.74 6.398 1 92.12 553 PRO A C 1
ATOM 4332 O O . PRO A 1 553 ? -28.078 -2.318 5.352 1 92.12 553 PRO A O 1
ATOM 4335 N N . ASP A 1 554 ? -27.938 -0.54 6.711 1 94.31 554 ASP A N 1
ATOM 4336 C CA . ASP A 1 554 ? -27.094 0.166 5.762 1 94.31 554 ASP A CA 1
ATOM 4337 C C . ASP A 1 554 ? -25.641 -0.337 5.84 1 94.31 554 ASP A C 1
ATOM 4339 O O . ASP A 1 554 ? -25.125 -0.556 6.934 1 94.31 554 ASP A O 1
ATOM 4343 N N . TYR A 1 555 ? -25.047 -0.517 4.727 1 96.5 555 TYR A N 1
ATOM 4344 C CA . TYR A 1 555 ? -23.672 -0.97 4.684 1 96.5 555 TYR A CA 1
ATOM 4345 C C . TYR A 1 555 ? -22.719 0.129 5.145 1 96.5 555 TYR A C 1
ATOM 4347 O O . TYR A 1 555 ? -22.922 1.306 4.836 1 96.5 555 TYR A O 1
ATOM 4355 N N . PRO A 1 556 ? -21.719 -0.24 5.863 1 95.25 556 PRO A N 1
ATOM 4356 C CA . PRO A 1 556 ? -20.75 0.746 6.336 1 95.25 556 PRO A CA 1
ATOM 4357 C C . PRO A 1 556 ? -19.859 1.273 5.215 1 95.25 556 PRO A C 1
ATOM 4359 O O . PRO A 1 556 ? -19.766 0.66 4.148 1 95.25 556 PRO A O 1
ATOM 4362 N N . GLN A 1 557 ? -19.219 2.424 5.523 1 94.31 557 GLN A N 1
ATOM 4363 C CA . GLN A 1 557 ? -18.266 2.982 4.582 1 94.31 557 GLN A CA 1
ATOM 4364 C C . GLN A 1 557 ? -16.906 2.281 4.699 1 94.31 557 GLN A C 1
ATOM 4366 O O . GLN A 1 557 ? -16.562 1.759 5.762 1 94.31 557 GLN A O 1
ATOM 4371 N N . SER A 1 558 ? -16.25 2.16 3.617 1 96.19 558 SER A N 1
ATOM 4372 C CA . SER A 1 558 ? -14.891 1.643 3.549 1 96.19 558 SER A CA 1
ATOM 4373 C C . SER A 1 558 ? -13.992 2.557 2.725 1 96.19 558 SER A C 1
ATOM 4375 O O . SER A 1 558 ? -13.812 2.34 1.524 1 96.19 558 SER A O 1
ATOM 4377 N N . ILE A 1 559 ? -13.516 3.584 3.365 1 94.06 559 ILE A N 1
ATOM 4378 C CA . ILE A 1 559 ? -12.711 4.621 2.74 1 94.06 559 ILE A CA 1
ATOM 4379 C C . ILE A 1 559 ? -11.453 4.863 3.568 1 94.06 559 ILE A C 1
ATOM 4381 O O . ILE A 1 559 ? -11.469 4.727 4.793 1 94.06 559 ILE A O 1
ATOM 4385 N N . CYS A 1 560 ? -10.383 5.152 2.936 1 90.19 560 CYS A N 1
ATOM 4386 C CA . CYS A 1 560 ? -9.1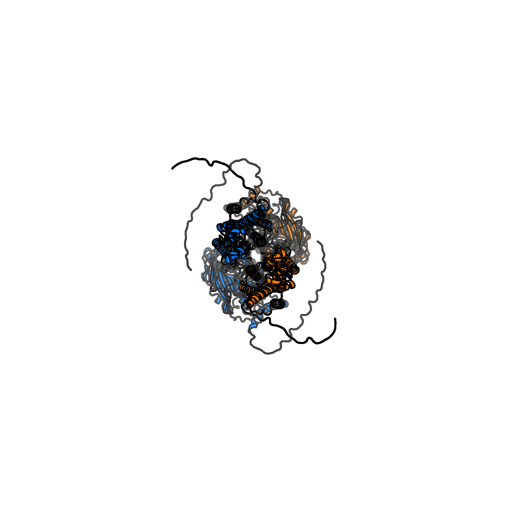09 5.328 3.617 1 90.19 560 CYS A CA 1
ATOM 4387 C C . CYS A 1 560 ? -9.117 6.578 4.488 1 90.19 560 CYS A C 1
ATOM 4389 O O . CYS A 1 560 ? -8.781 6.52 5.672 1 90.19 560 CYS A O 1
ATOM 4391 N N . SER A 1 561 ? -9.453 7.734 3.854 1 90.06 561 SER A N 1
ATOM 4392 C CA . SER A 1 561 ? -9.492 9.008 4.559 1 90.06 561 SER A CA 1
ATOM 4393 C C . SER A 1 561 ? -10.828 9.711 4.348 1 90.06 561 SER A C 1
ATOM 4395 O O . SER A 1 561 ? -11.359 9.734 3.234 1 90.06 561 SER A O 1
ATOM 4397 N N . LEU A 1 562 ? -11.297 10.273 5.426 1 89.75 562 LEU A N 1
ATOM 4398 C CA . LEU A 1 562 ? -12.531 11.055 5.348 1 89.75 562 LEU A CA 1
ATOM 4399 C C . LEU A 1 562 ? -12.273 12.406 4.688 1 89.75 562 LEU A C 1
ATOM 4401 O O . LEU A 1 562 ? -11.141 12.906 4.699 1 89.75 562 LEU A O 1
ATOM 4405 N N . PRO A 1 563 ? -13.328 12.961 4.066 1 90.31 563 PRO A N 1
ATOM 4406 C CA . PRO A 1 563 ? -13.164 14.305 3.5 1 90.31 563 PRO A CA 1
ATOM 4407 C C . PRO A 1 563 ? -12.773 15.344 4.551 1 90.31 563 PRO A C 1
ATOM 4409 O O . PRO A 1 563 ? -13.258 15.289 5.684 1 90.31 563 PRO A O 1
ATOM 4412 N N . CYS A 1 564 ? -11.953 16.234 4.109 1 91.75 564 CYS A N 1
ATOM 4413 C CA . CYS A 1 564 ? -11.453 17.234 5.035 1 91.75 564 CYS A CA 1
ATOM 4414 C C . CYS A 1 564 ? -12.539 18.266 5.352 1 91.75 564 CYS A C 1
ATOM 4416 O O . CYS A 1 564 ? -13.414 18.516 4.531 1 91.75 564 CYS A O 1
ATOM 4418 N N . GLY A 1 565 ? -12.422 18.828 6.59 1 89.62 565 GLY A N 1
ATOM 4419 C CA . GLY A 1 565 ? -13.336 19.891 7.004 1 89.62 565 GLY A CA 1
ATOM 4420 C C . GLY A 1 565 ? -13.023 21.234 6.371 1 89.62 565 GLY A C 1
ATOM 4421 O O . GLY A 1 565 ? -12.078 21.344 5.586 1 89.62 565 GLY A O 1
ATOM 4422 N N . PRO A 1 566 ? -13.852 22.156 6.746 1 88.88 566 PRO A N 1
ATOM 4423 C CA . PRO A 1 566 ? -13.609 23.5 6.203 1 88.88 566 PRO A CA 1
ATOM 4424 C C . PRO A 1 566 ? -12.289 24.094 6.676 1 88.88 566 PRO A C 1
ATOM 4426 O O . PRO A 1 566 ? -11.961 24.031 7.863 1 88.88 566 PRO A O 1
ATOM 4429 N N . GLY A 1 567 ? -11.516 24.641 5.73 1 90.56 567 GLY A N 1
ATOM 4430 C CA . GLY A 1 567 ? -10.258 25.312 6.043 1 90.56 567 GLY A CA 1
ATOM 4431 C C . GLY A 1 567 ? -9.094 24.344 6.172 1 90.56 567 GLY A C 1
ATOM 4432 O O . GLY A 1 567 ? -8.008 24.734 6.625 1 90.56 567 GLY A O 1
ATOM 4433 N N . GLU A 1 568 ? -9.367 23.125 5.898 1 91.75 568 GLU A N 1
ATOM 4434 C CA . GLU A 1 568 ? -8.305 22.125 5.961 1 91.75 568 GLU A CA 1
ATOM 4435 C C . GLU A 1 568 ? -7.879 21.688 4.562 1 91.75 568 GLU A C 1
ATOM 4437 O O . GLU A 1 568 ? -8.727 21.422 3.705 1 91.75 568 GLU A O 1
ATOM 4442 N N . LYS A 1 569 ? -6.602 21.75 4.328 1 92.5 569 LYS A N 1
ATOM 4443 C CA . LYS A 1 569 ? -6.102 21.281 3.039 1 92.5 569 LYS A CA 1
ATOM 4444 C C . LYS A 1 569 ? -5.793 19.781 3.076 1 92.5 569 LYS A C 1
ATOM 4446 O O . LYS A 1 569 ? -5.438 19.25 4.125 1 92.5 569 LYS A O 1
ATOM 4451 N N . MET A 1 570 ? -5.918 19.172 1.899 1 90.44 570 MET A N 1
ATOM 4452 C CA . MET A 1 570 ? -5.578 17.75 1.727 1 90.44 570 MET A CA 1
ATOM 4453 C C . MET A 1 570 ? -4.094 17.594 1.408 1 90.44 570 MET A C 1
ATOM 4455 O O . MET A 1 570 ? -3.6 18.141 0.425 1 90.44 570 MET A O 1
ATOM 4459 N N . SER A 1 571 ? -3.482 16.891 2.279 1 89 571 SER A N 1
ATOM 4460 C CA . SER A 1 571 ? -2.082 16.562 2.023 1 89 571 SER A CA 1
ATOM 4461 C C . SER A 1 571 ? -1.907 15.086 1.681 1 89 571 SER A C 1
ATOM 4463 O O . SER A 1 571 ? -2.076 14.219 2.541 1 89 571 SER A O 1
ATOM 4465 N N . MET A 1 572 ? -1.507 14.891 0.409 1 84.5 572 MET A N 1
ATOM 4466 C CA . MET A 1 572 ? -1.435 13.523 -0.099 1 84.5 572 MET A CA 1
ATOM 4467 C C . MET A 1 572 ? 0.009 13.031 -0.137 1 84.5 572 MET A C 1
ATOM 4469 O O . MET A 1 572 ? 0.939 13.836 -0.236 1 84.5 572 MET A O 1
ATOM 4473 N N . ILE A 1 573 ? 0.091 11.68 0.087 1 76.56 573 ILE A N 1
ATOM 4474 C CA . ILE A 1 573 ? 1.38 11.031 -0.143 1 76.56 573 ILE A CA 1
ATOM 4475 C C . ILE A 1 573 ? 1.543 10.727 -1.629 1 76.56 573 ILE A C 1
ATOM 4477 O O . ILE A 1 573 ? 0.565 10.43 -2.318 1 76.56 573 ILE A O 1
ATOM 4481 N N . GLU A 1 574 ? 2.746 10.828 -2.113 1 74.25 574 GLU A N 1
ATOM 4482 C CA . GLU A 1 574 ? 3.016 10.602 -3.531 1 74.25 574 GLU A CA 1
ATOM 4483 C C . GLU A 1 574 ? 2.525 9.227 -3.973 1 74.25 574 GLU A C 1
ATOM 4485 O O . GLU A 1 574 ? 2.861 8.211 -3.354 1 74.25 574 GLU A O 1
ATOM 4490 N N . GLY A 1 575 ? 1.747 9.242 -5.004 1 70.44 575 GLY A N 1
ATOM 4491 C CA . GLY A 1 575 ? 1.33 7.996 -5.617 1 70.44 575 GLY A CA 1
ATOM 4492 C C . GLY A 1 575 ? 0.068 7.418 -5.004 1 70.44 575 GLY A C 1
ATOM 4493 O O . GLY A 1 575 ? -0.542 6.508 -5.562 1 70.44 575 GLY A O 1
ATOM 4494 N N . GLU A 1 576 ? -0.252 7.926 -3.828 1 76.81 576 GLU A N 1
ATOM 4495 C CA . GLU A 1 576 ? -1.469 7.434 -3.191 1 76.81 576 GLU A CA 1
ATOM 4496 C C . GLU A 1 576 ? -2.682 8.258 -3.598 1 76.81 576 GLU A C 1
ATOM 4498 O O . GLU A 1 576 ? -2.615 9.492 -3.635 1 76.81 576 GLU A O 1
ATOM 4503 N N . LYS A 1 577 ? -3.719 7.594 -4.012 1 80.81 577 LYS A N 1
ATOM 4504 C CA . LYS A 1 577 ? -4.891 8.312 -4.508 1 80.81 5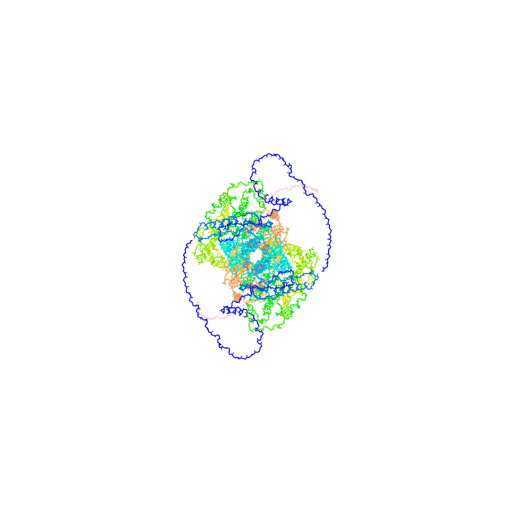77 LYS A CA 1
ATOM 4505 C C . LYS A 1 577 ? -6.035 8.258 -3.506 1 80.81 577 LYS A C 1
ATOM 4507 O O . LYS A 1 577 ? -6.926 9.109 -3.521 1 80.81 577 LYS A O 1
ATOM 4512 N N . CYS A 1 578 ? -6 7.297 -2.639 1 88.56 578 CYS A N 1
ATOM 4513 C CA . CYS A 1 578 ? -7.172 7.074 -1.802 1 88.56 578 CYS A CA 1
ATOM 4514 C C . CYS A 1 578 ? -6.949 7.609 -0.393 1 88.56 578 CYS A C 1
ATOM 4516 O O . CYS A 1 578 ? -7.906 7.836 0.349 1 88.56 578 CYS A O 1
ATOM 4518 N N . CYS A 1 579 ? -5.684 7.867 -0.011 1 87.5 579 CYS A N 1
ATOM 4519 C CA . CYS A 1 579 ? -5.383 8.219 1.373 1 87.5 579 CYS A CA 1
ATOM 4520 C C . CYS A 1 579 ? -4.727 9.586 1.46 1 87.5 579 CYS A C 1
ATOM 4522 O O . CYS A 1 579 ? -3.84 9.906 0.668 1 87.5 579 CYS A O 1
ATOM 4524 N N . TRP A 1 580 ? -5.211 10.477 2.363 1 89.19 580 TRP A N 1
ATOM 4525 C CA . TRP A 1 580 ? -4.652 11.805 2.588 1 89.19 580 TRP A CA 1
ATOM 4526 C C . TRP A 1 580 ? -4.801 12.219 4.047 1 89.19 580 TRP A C 1
ATOM 4528 O O . TRP A 1 580 ? -5.473 11.539 4.828 1 89.19 580 TRP A O 1
ATOM 4538 N N . VAL A 1 581 ? -4.066 13.234 4.484 1 87.75 581 VAL A N 1
ATOM 4539 C CA . VAL A 1 581 ? -4.168 13.828 5.812 1 87.75 581 VAL A CA 1
ATOM 4540 C C . VAL A 1 581 ? -4.691 15.258 5.699 1 87.75 581 VAL A C 1
ATOM 4542 O O . VAL A 1 581 ? -4.316 15.992 4.785 1 87.75 581 VAL A O 1
ATOM 4545 N N . CYS A 1 582 ? -5.621 15.578 6.613 1 90.69 582 CYS A N 1
ATOM 4546 C CA . CYS A 1 582 ? -6.172 16.922 6.625 1 90.69 582 CYS A CA 1
ATOM 4547 C C . CYS A 1 582 ? -5.332 17.844 7.5 1 90.69 582 CYS A C 1
ATOM 4549 O O . CYS A 1 582 ? -5.121 17.578 8.68 1 90.69 582 CYS A O 1
ATOM 4551 N N . VAL A 1 583 ? -4.848 18.938 6.871 1 88.94 583 VAL A N 1
ATOM 4552 C CA . VAL A 1 583 ? -4.02 19.922 7.578 1 88.94 583 VAL A CA 1
ATOM 4553 C C . VAL A 1 583 ? -4.719 21.266 7.59 1 88.94 583 VAL A C 1
ATOM 4555 O O . VAL A 1 583 ? -5.051 21.812 6.535 1 88.94 583 VAL A O 1
ATOM 4558 N N . PRO A 1 584 ? -4.906 21.766 8.773 1 88.69 584 PRO A N 1
ATOM 4559 C CA . PRO A 1 584 ? -5.539 23.094 8.844 1 88.69 584 PRO A CA 1
ATOM 4560 C C . PRO A 1 584 ? -4.66 24.203 8.266 1 88.69 584 PRO A C 1
ATOM 4562 O O . PRO A 1 584 ? -3.439 24.172 8.453 1 88.69 584 PRO A O 1
ATOM 4565 N N . CYS A 1 585 ? -5.371 25.125 7.621 1 90.38 585 CYS A N 1
ATOM 4566 C CA . CYS A 1 585 ? -4.648 26.297 7.137 1 90.38 585 CYS A CA 1
ATOM 4567 C C . CYS A 1 585 ? -4.266 27.203 8.297 1 90.38 585 CYS A C 1
ATOM 4569 O O . CYS A 1 585 ? -4.898 27.172 9.352 1 90.38 585 CYS A O 1
ATOM 4571 N N . GLY A 1 586 ? -3.281 27.953 8.109 1 84.81 586 GLY A N 1
ATOM 4572 C CA . GLY A 1 586 ? -2.85 28.906 9.125 1 84.81 586 GLY A CA 1
ATOM 4573 C C . GLY A 1 586 ? -3.92 29.922 9.492 1 84.81 586 GLY A C 1
ATOM 4574 O O . GLY A 1 586 ? -4.949 30.016 8.82 1 84.81 586 GLY A O 1
ATOM 4575 N N . LYS A 1 587 ? -3.658 30.641 10.516 1 84.56 587 LYS A N 1
ATOM 4576 C CA . LYS A 1 587 ? -4.609 31.625 11.031 1 84.56 587 LYS A CA 1
ATOM 4577 C C . LYS A 1 587 ? -4.949 32.656 9.977 1 84.56 587 LYS A C 1
ATOM 4579 O O . LYS A 1 587 ? -6.082 33.156 9.914 1 84.56 587 LYS A O 1
ATOM 4584 N N . TYR A 1 588 ? -3.98 33.031 9.148 1 91.88 588 TYR A N 1
ATOM 4585 C CA . TYR A 1 588 ? -4.18 34.094 8.188 1 91.88 588 TYR A CA 1
ATOM 4586 C C . TYR A 1 588 ? -4.227 33.562 6.762 1 91.88 588 TYR A C 1
ATOM 4588 O O . TYR A 1 588 ? -3.945 34.281 5.805 1 91.88 588 TYR A O 1
ATOM 4596 N N . ALA A 1 589 ? -4.527 32.312 6.711 1 92.94 589 ALA A N 1
ATOM 4597 C CA . ALA A 1 589 ? -4.555 31.672 5.398 1 92.94 589 ALA A CA 1
ATOM 4598 C C . ALA A 1 589 ? -5.941 31.125 5.086 1 92.94 589 ALA A C 1
ATOM 4600 O O . ALA A 1 589 ? -6.746 30.891 5.992 1 92.94 589 ALA A O 1
ATOM 4601 N N . TYR A 1 590 ? -6.297 31.047 3.807 1 94.31 590 TYR A N 1
ATOM 4602 C CA . TYR A 1 590 ? -7.535 30.438 3.328 1 94.31 590 TYR A CA 1
ATOM 4603 C C . TYR A 1 590 ? -7.242 29.297 2.365 1 94.31 590 TYR A C 1
ATOM 4605 O O . TYR A 1 590 ? -6.113 29.156 1.89 1 94.31 590 TYR A O 1
ATOM 4613 N N . LEU A 1 591 ? -8.289 28.531 2.199 1 93.88 591 LEU A N 1
ATOM 4614 C CA . LEU A 1 591 ? -8.148 27.391 1.308 1 93.88 591 LEU A CA 1
ATOM 4615 C C . LEU A 1 591 ? -8.391 27.797 -0.141 1 93.88 591 LEU A C 1
ATOM 4617 O O . LEU A 1 591 ? -9.523 28.094 -0.525 1 93.88 591 LEU A O 1
ATOM 4621 N N . GLU A 1 592 ? -7.328 27.828 -0.987 1 92.31 592 GLU A N 1
ATOM 4622 C CA . GLU A 1 592 ? -7.449 28.172 -2.402 1 92.31 592 GLU A CA 1
ATOM 4623 C C . GLU A 1 592 ? -7.992 26.984 -3.207 1 92.31 592 GLU A C 1
ATOM 4625 O O . GLU A 1 592 ? -8.844 27.172 -4.078 1 92.31 592 GLU A O 1
ATOM 4630 N N . ASP A 1 593 ? -7.352 25.984 -3.062 1 91.69 593 ASP A N 1
ATOM 4631 C CA . ASP A 1 593 ? -7.77 24.688 -3.615 1 91.69 593 ASP A CA 1
ATOM 4632 C C . ASP A 1 593 ? -7.664 23.578 -2.57 1 91.69 593 ASP A C 1
ATOM 4634 O O . ASP A 1 593 ? -7.191 23.812 -1.455 1 91.69 593 ASP A O 1
ATOM 4638 N N . ASP A 1 594 ? -8.141 22.438 -2.881 1 89.44 594 ASP A N 1
ATOM 4639 C CA . ASP A 1 594 ? -8.18 21.344 -1.924 1 89.44 594 ASP A CA 1
ATOM 4640 C C . ASP A 1 594 ? -6.773 20.953 -1.486 1 89.44 594 ASP A C 1
ATOM 4642 O O . ASP A 1 594 ? -6.594 20.328 -0.436 1 89.44 594 ASP A O 1
ATOM 4646 N N . LEU A 1 595 ? -5.758 21.422 -2.184 1 89.44 595 LEU A N 1
ATOM 4647 C CA . LEU A 1 595 ? -4.41 20.938 -1.906 1 89.44 595 LEU A CA 1
ATOM 4648 C C . LEU A 1 595 ? -3.52 22.062 -1.395 1 89.44 595 LEU A C 1
ATOM 4650 O O . LEU A 1 595 ? -2.445 21.812 -0.843 1 89.44 595 LEU A O 1
ATOM 4654 N N . THR A 1 596 ? -4.027 23.359 -1.501 1 92.56 596 THR A N 1
ATOM 4655 C CA . THR A 1 596 ? -3.121 24.469 -1.231 1 92.56 596 THR A CA 1
ATOM 4656 C C . THR A 1 596 ? -3.812 25.531 -0.388 1 92.56 596 THR A C 1
ATOM 4658 O O . THR A 1 596 ? -5 25.812 -0.574 1 92.56 596 THR A O 1
ATOM 4661 N N . CYS A 1 597 ? -2.992 26.031 0.615 1 93.44 597 CYS A N 1
ATOM 4662 C CA . CYS A 1 597 ? -3.398 27.188 1.399 1 93.44 597 CYS A CA 1
ATOM 4663 C C . CYS A 1 597 ? -2.689 28.453 0.917 1 93.44 597 CYS A C 1
ATOM 4665 O O . CYS A 1 597 ? -1.508 28.406 0.569 1 93.44 597 CYS A O 1
ATOM 4667 N N . ALA A 1 598 ? -3.443 29.531 0.826 1 94.38 598 ALA A N 1
ATOM 4668 C CA . ALA A 1 598 ? -2.873 30.828 0.455 1 94.38 598 ALA A CA 1
ATOM 4669 C C . ALA A 1 598 ? -3.043 31.844 1.578 1 94.38 598 ALA A C 1
ATOM 4671 O O . ALA A 1 598 ? -4.074 31.859 2.258 1 94.38 598 ALA A O 1
ATOM 4672 N N . GLU A 1 599 ? -2.02 32.688 1.782 1 93.5 599 GLU A N 1
ATOM 4673 C CA . GLU A 1 599 ? -2.076 33.719 2.828 1 93.5 599 GLU A CA 1
ATOM 4674 C C . GLU A 1 599 ? -2.852 34.938 2.361 1 93.5 599 GLU A C 1
ATOM 4676 O O . GLU A 1 599 ? -2.729 35.375 1.208 1 93.5 599 GLU A O 1
ATOM 4681 N N . CYS A 1 600 ? -3.664 35.5 3.305 1 94.5 600 CYS A N 1
ATOM 4682 C CA . CYS A 1 600 ? -4.359 36.75 3.023 1 94.5 600 CYS A CA 1
ATOM 4683 C C . CYS A 1 600 ? -3.398 37.906 3.066 1 94.5 600 CYS A C 1
ATOM 4685 O O . CYS A 1 600 ? -2.52 37.969 3.928 1 94.5 600 CYS A O 1
ATOM 4687 N N . PRO A 1 601 ? -3.521 38.781 2.123 1 92 601 PRO A N 1
ATOM 4688 C CA . PRO A 1 601 ? -2.682 39.969 2.17 1 92 601 PRO A CA 1
ATOM 4689 C C . PRO A 1 601 ? -2.965 40.844 3.391 1 92 601 PRO A C 1
ATOM 4691 O O . PRO A 1 601 ? -4.02 40.719 4.016 1 92 601 PRO A O 1
ATOM 4694 N N . ASP A 1 602 ? -2.074 41.719 3.713 1 90.38 602 ASP A N 1
ATOM 4695 C CA . ASP A 1 602 ? -2.258 42.625 4.836 1 90.38 602 ASP A CA 1
ATOM 4696 C C . ASP A 1 602 ? -3.537 43.438 4.672 1 90.38 602 ASP A C 1
ATOM 4698 O O . ASP A 1 602 ? -3.846 43.906 3.572 1 90.38 602 ASP A O 1
ATOM 4702 N N . GLY A 1 603 ? -4.27 43.625 5.699 1 90.69 603 GLY A N 1
ATOM 4703 C CA . GLY A 1 603 ? -5.516 44.375 5.652 1 90.69 603 GLY A CA 1
ATOM 4704 C C . GLY A 1 603 ? -6.73 43.469 5.426 1 90.69 603 GLY A C 1
ATOM 4705 O O . GLY A 1 603 ? -7.863 43.969 5.426 1 90.69 603 GLY A O 1
ATOM 4706 N N . THR A 1 604 ? -6.398 42.312 5.125 1 93.5 604 THR A N 1
ATOM 4707 C CA . THR A 1 604 ? -7.484 41.344 4.922 1 93.5 604 THR A CA 1
ATOM 4708 C C . THR A 1 604 ? -7.344 40.156 5.871 1 93.5 604 THR A C 1
ATOM 4710 O O . THR A 1 604 ? -6.254 39.906 6.391 1 93.5 604 THR A O 1
ATOM 4713 N N . LEU A 1 605 ? -8.484 39.625 6.246 1 94.12 605 LEU A N 1
ATOM 4714 C CA . LEU A 1 605 ? -8.555 38.438 7.078 1 94.12 605 LEU A CA 1
ATOM 4715 C C . LEU A 1 605 ? -9.352 37.312 6.383 1 94.12 605 LEU A C 1
ATOM 4717 O O . LEU A 1 605 ? -10.172 37.594 5.512 1 94.12 605 LEU A O 1
ATOM 4721 N N . PRO A 1 606 ? -9.07 36.062 6.797 1 93.81 606 PRO A N 1
ATOM 4722 C CA . PRO A 1 606 ? -9.859 35 6.203 1 93.81 606 PRO A CA 1
ATOM 4723 C C . PRO A 1 606 ? -11.32 35 6.641 1 93.81 606 PRO A C 1
ATOM 4725 O O . PRO A 1 606 ? -11.625 35.344 7.785 1 93.81 606 PRO A O 1
ATOM 4728 N N . ASN A 1 607 ? -12.172 34.625 5.723 1 92.44 607 ASN A N 1
ATOM 4729 C CA . ASN A 1 607 ? -13.594 34.594 6.059 1 92.44 607 ASN A CA 1
ATOM 4730 C C . ASN A 1 607 ? -13.906 33.406 6.98 1 92.44 607 ASN A C 1
ATOM 4732 O O . ASN A 1 607 ? -13.023 32.594 7.289 1 92.44 607 ASN A O 1
ATOM 4736 N N . GLU A 1 608 ? -15.094 33.375 7.469 1 87.38 608 GLU A N 1
ATOM 4737 C CA . GLU A 1 608 ? -15.508 32.344 8.414 1 87.38 608 GLU A CA 1
ATOM 4738 C C . GLU A 1 608 ? -15.406 30.953 7.793 1 87.38 608 GLU A C 1
ATOM 4740 O O . GLU A 1 608 ? -15.086 29.969 8.477 1 87.38 608 GLU A O 1
ATOM 4745 N N . THR A 1 609 ? -15.633 30.859 6.492 1 88.31 609 THR A N 1
ATOM 4746 C CA . THR A 1 609 ? -15.602 29.578 5.805 1 88.31 609 THR A CA 1
ATOM 4747 C C . THR A 1 609 ? -14.195 29.281 5.285 1 88.31 609 THR A C 1
ATOM 4749 O O . THR A 1 609 ? -13.945 28.188 4.762 1 88.31 609 THR A O 1
ATOM 4752 N N . LEU A 1 610 ? -13.234 30.219 5.438 1 91.75 610 LEU A N 1
ATOM 4753 C CA . LEU A 1 610 ? -11.836 30.078 5.043 1 91.75 610 LEU A CA 1
ATOM 4754 C C . LEU A 1 610 ? -11.719 29.781 3.553 1 91.75 610 LEU A C 1
ATOM 4756 O O . LEU A 1 610 ? -10.898 28.938 3.145 1 91.75 610 LEU A O 1
ATOM 4760 N N . THR A 1 611 ? -12.547 30.312 2.623 1 91.69 611 THR A N 1
ATOM 4761 C CA . THR A 1 611 ? -12.508 30.125 1.177 1 91.69 611 THR A CA 1
ATOM 4762 C C . THR A 1 611 ? -11.984 31.391 0.487 1 91.69 611 THR A C 1
ATOM 4764 O O . THR A 1 611 ? -11.711 31.375 -0.714 1 91.69 611 THR A O 1
ATOM 4767 N N . GLY A 1 612 ? -11.812 32.406 1.255 1 93.12 612 GLY A N 1
ATOM 4768 C CA . GLY A 1 612 ? -11.344 33.688 0.75 1 93.12 612 GLY A CA 1
ATOM 4769 C C . GLY A 1 612 ? -11.031 34.688 1.85 1 93.12 612 GLY A C 1
ATOM 4770 O O . GLY A 1 612 ? -11.047 34.344 3.033 1 93.12 612 GLY A O 1
ATOM 4771 N N . CYS A 1 613 ? -10.586 35.875 1.354 1 94.75 613 CYS A N 1
ATOM 4772 C CA . CYS A 1 613 ? -10.242 36.938 2.289 1 94.75 613 CYS A CA 1
ATOM 4773 C C . CYS A 1 613 ? -11.234 38.094 2.201 1 94.75 613 CYS A C 1
ATOM 4775 O O . CYS A 1 613 ? -11.844 38.312 1.154 1 94.75 613 CYS A O 1
ATOM 4777 N N . PHE A 1 614 ? -11.523 38.719 3.285 1 94.31 614 PHE A N 1
ATOM 4778 C CA . PHE A 1 614 ? -12.344 39.906 3.301 1 94.31 614 PHE A CA 1
ATOM 4779 C C . PHE A 1 614 ? -11.57 41.094 3.896 1 94.31 614 PHE A C 1
ATOM 4781 O O . PHE A 1 614 ? -10.656 40.875 4.699 1 94.31 614 PHE A O 1
ATOM 4788 N N . GLU A 1 615 ? -11.875 42.25 3.496 1 92.5 615 GLU A N 1
ATOM 4789 C CA . GLU A 1 615 ? -11.195 43.469 3.943 1 92.5 615 GLU A CA 1
ATOM 4790 C C . GLU A 1 615 ? -11.641 43.875 5.348 1 92.5 615 GLU A C 1
ATOM 4792 O O . GLU A 1 615 ? -12.836 43.844 5.652 1 92.5 615 GLU A O 1
ATOM 4797 N N . ILE A 1 616 ? -10.617 44.094 6.176 1 92.06 616 ILE A N 1
ATOM 4798 C CA . ILE A 1 616 ? -10.906 44.562 7.523 1 92.06 616 ILE A CA 1
ATOM 4799 C C . ILE A 1 616 ? -11.414 46 7.469 1 92.06 616 ILE A C 1
ATOM 4801 O O . ILE A 1 616 ? -10.883 46.812 6.715 1 92.06 616 ILE A O 1
ATOM 4805 N N . GLU A 1 617 ? -12.531 46.25 8.148 1 88.81 617 GLU A N 1
ATOM 4806 C CA . GLU A 1 617 ? -13.023 47.625 8.242 1 88.81 617 GLU A CA 1
ATOM 4807 C C . GLU A 1 617 ? -12.055 48.5 9.016 1 88.81 617 GLU A C 1
ATOM 4809 O O . GLU A 1 617 ? -11.633 48.156 10.117 1 88.81 617 GLU A O 1
ATOM 4814 N N . ALA A 1 618 ? -11.664 49.531 8.344 1 87.81 618 ALA A N 1
ATOM 4815 C CA . ALA A 1 618 ? -10.719 50.438 8.977 1 87.81 618 ALA A CA 1
ATOM 4816 C C . ALA A 1 618 ? -11.383 51.219 10.109 1 87.81 618 ALA A C 1
ATOM 4818 O O . ALA A 1 618 ? -12.484 51.75 9.945 1 87.81 618 ALA A O 1
ATOM 4819 N N . VAL A 1 619 ? -10.727 51.094 11.266 1 85.81 619 VAL A N 1
ATOM 4820 C CA . VAL A 1 619 ? -11.25 51.781 12.43 1 85.81 619 VAL A CA 1
ATOM 4821 C C . VAL A 1 619 ? -10.734 53.219 12.445 1 85.81 619 VAL A C 1
ATOM 4823 O O . VAL A 1 619 ? -9.586 53.469 12.078 1 85.81 619 VAL A O 1
ATOM 4826 N N . HIS A 1 620 ? -11.633 54.219 12.539 1 84.94 620 HIS A N 1
ATOM 4827 C CA . HIS A 1 620 ? -11.305 55.625 12.727 1 84.94 620 HIS A CA 1
ATOM 4828 C C . HIS A 1 620 ? -11.938 56.188 14.008 1 84.94 620 HIS A C 1
ATOM 4830 O O . HIS A 1 620 ? -12.758 55.5 14.633 1 84.94 620 HIS A O 1
ATOM 4836 N N . MET A 1 621 ? -11.547 57.281 14.43 1 83.25 621 MET A N 1
ATOM 4837 C CA . MET A 1 621 ? -12.109 57.906 15.617 1 83.25 621 MET A CA 1
ATOM 4838 C C . MET A 1 621 ? -13.555 58.312 15.383 1 83.25 621 MET A C 1
ATOM 4840 O O . MET A 1 621 ? -13.844 59.094 14.477 1 83.25 621 MET A O 1
ATOM 4844 N N . GLU A 1 622 ? -14.445 57.719 16.172 1 86.25 622 GLU A N 1
ATOM 4845 C CA . GLU A 1 622 ? -15.859 58.062 16.078 1 86.25 622 GLU A CA 1
ATOM 4846 C C . GLU A 1 622 ? -16.219 59.188 17.031 1 86.25 622 GLU A C 1
ATOM 4848 O O . GLU A 1 622 ? -15.641 59.312 18.109 1 86.25 622 GLU A O 1
ATOM 4853 N N . TYR A 1 623 ? -17.188 60 16.609 1 85.44 623 TYR A N 1
ATOM 4854 C CA . TYR A 1 623 ? -17.625 61.125 17.422 1 85.44 623 TYR A CA 1
ATOM 4855 C C . TYR A 1 623 ? -18.281 60.656 18.719 1 85.44 623 TYR A C 1
ATOM 4857 O O . TYR A 1 623 ? -18.297 61.375 19.719 1 85.44 623 TYR A O 1
ATOM 4865 N N . SER A 1 624 ? -18.734 59.375 18.641 1 83.69 624 SER A N 1
ATOM 4866 C CA . SER A 1 624 ? -19.453 58.844 19.797 1 83.69 624 SER A CA 1
ATOM 4867 C C . SER A 1 624 ? -18.484 58.219 20.797 1 83.69 624 SER A C 1
ATOM 4869 O O . SER A 1 624 ? -18.875 57.875 21.922 1 83.69 624 SER A O 1
ATOM 4871 N N . SER A 1 625 ? -17.312 58.188 20.391 1 82.44 625 SER A N 1
ATOM 4872 C CA . SER A 1 625 ? -16.344 57.594 21.328 1 82.44 625 SER A CA 1
ATOM 4873 C C . SER A 1 625 ? -16.062 58.531 22.5 1 82.44 625 SER A C 1
ATOM 4875 O O . SER A 1 625 ? -16.219 59.75 22.375 1 82.44 625 SER A O 1
ATOM 4877 N N . VAL A 1 626 ? -15.695 57.875 23.562 1 75.25 626 VAL A N 1
ATOM 4878 C CA . VAL A 1 626 ? -15.414 58.625 24.781 1 75.25 626 VAL A CA 1
ATOM 4879 C C . VAL A 1 626 ? -14.211 59.531 24.547 1 75.25 626 VAL A C 1
ATOM 4881 O O . VAL A 1 626 ? -14.164 60.656 25.062 1 75.25 626 VAL A O 1
ATOM 4884 N N . TRP A 1 627 ? -13.344 59.125 23.641 1 76 627 TRP A N 1
ATOM 4885 C CA . TRP A 1 627 ? -12.156 59.906 23.328 1 76 627 TRP A CA 1
ATOM 4886 C C . TRP A 1 627 ? -12.539 61.188 22.562 1 76 627 TRP A C 1
ATOM 4888 O O . TRP A 1 627 ? -12.047 62.25 22.875 1 76 627 TRP A O 1
ATOM 4898 N N . ALA A 1 628 ? -13.352 61.031 21.703 1 85.38 628 ALA A N 1
ATOM 4899 C CA . ALA A 1 628 ? -13.781 62.188 20.875 1 85.38 628 ALA A CA 1
ATOM 4900 C C . ALA A 1 628 ? -14.648 63.125 21.688 1 85.38 628 ALA A C 1
ATOM 4902 O O . ALA A 1 628 ? -14.477 64.375 21.625 1 85.38 628 ALA A O 1
ATOM 4903 N N . ILE A 1 629 ? -15.508 62.625 22.531 1 84.75 629 ILE A N 1
ATOM 4904 C CA . ILE A 1 629 ? -16.438 63.438 23.297 1 84.75 629 ILE A CA 1
ATOM 4905 C C . ILE A 1 629 ? -15.664 64.25 24.312 1 84.75 629 ILE A C 1
ATOM 4907 O O . ILE A 1 629 ? -15.938 65.5 24.484 1 84.75 629 ILE A O 1
ATOM 4911 N N . SER A 1 630 ? -14.75 63.625 24.953 1 80.06 630 SER A N 1
ATOM 4912 C CA . SER A 1 630 ? -13.977 64.312 25.969 1 80.06 630 SER A CA 1
ATOM 4913 C C . SER A 1 630 ? -13.148 65.438 25.328 1 80.06 630 SER A C 1
ATOM 4915 O O . SER A 1 630 ? -13.062 66.562 25.875 1 80.06 630 SER A O 1
ATOM 4917 N N . SER A 1 631 ? -12.562 65.188 24.234 1 85.69 631 SER A N 1
ATOM 4918 C CA . SER A 1 631 ? -11.75 66.188 23.562 1 85.69 631 SER A CA 1
ATOM 4919 C C . SER A 1 631 ? -12.609 67.375 23.031 1 85.69 631 SER A C 1
ATOM 4921 O O . SER A 1 631 ? -12.242 68.5 23.141 1 85.69 631 SER A O 1
ATOM 4923 N N . ILE A 1 632 ? -13.781 67.062 22.547 1 89.62 632 ILE A N 1
ATOM 4924 C CA . ILE A 1 632 ? -14.68 68.062 22 1 89.62 632 ILE A CA 1
ATOM 4925 C C . ILE A 1 632 ? -15.234 68.938 23.125 1 89.62 632 ILE A C 1
ATOM 4927 O O . ILE A 1 632 ? -15.32 70.188 23 1 89.62 632 ILE A O 1
ATOM 4931 N N . ALA A 1 633 ? -15.586 68.25 24.172 1 87.12 633 ALA A N 1
ATOM 4932 C CA . ALA A 1 633 ? -16.109 69 25.312 1 87.12 633 ALA A CA 1
ATOM 4933 C C . ALA A 1 633 ? -15.062 70 25.859 1 87.12 633 ALA A C 1
ATOM 4935 O O . ALA A 1 633 ? -15.375 71.125 26.156 1 87.12 633 ALA A O 1
ATOM 4936 N N . PHE A 1 634 ? -13.922 69.438 25.953 1 84.12 634 PHE A N 1
ATOM 4937 C CA . PHE A 1 634 ? -12.828 70.25 26.453 1 84.12 634 PHE A CA 1
ATOM 4938 C C . PHE A 1 634 ? -12.57 71.438 25.547 1 84.12 634 PHE A C 1
ATOM 4940 O O . PHE A 1 634 ? -12.383 72.562 26.016 1 84.12 634 PHE A O 1
ATOM 4947 N N . ALA A 1 635 ? -12.625 71.25 24.281 1 92.44 635 ALA A N 1
ATOM 4948 C CA . ALA A 1 635 ? -12.383 72.312 23.297 1 92.44 635 ALA A CA 1
ATOM 4949 C C . ALA A 1 635 ? -13.555 73.312 23.234 1 92.44 635 ALA A C 1
ATOM 4951 O O . ALA A 1 635 ? -13.367 74.5 23.078 1 92.44 635 ALA A O 1
ATOM 4952 N N . THR A 1 636 ? -14.758 72.875 23.422 1 93.12 636 THR A N 1
ATOM 4953 C CA . THR A 1 636 ? -15.938 73.75 23.375 1 93.12 636 THR A CA 1
ATOM 4954 C C . THR A 1 636 ? -15.969 74.688 24.562 1 93.12 636 THR A C 1
ATOM 4956 O O . THR A 1 636 ? -16.344 75.875 24.422 1 93.12 636 THR A O 1
ATOM 4959 N N . ILE A 1 637 ? -15.578 74.188 25.703 1 91.12 637 ILE A N 1
ATOM 4960 C CA . ILE A 1 637 ? -15.469 75.062 26.859 1 91.12 637 ILE A CA 1
ATOM 4961 C C . ILE A 1 637 ? -14.445 76.188 26.594 1 91.12 637 ILE A C 1
ATOM 4963 O O . ILE A 1 637 ? -14.664 77.312 26.938 1 91.12 637 ILE A O 1
ATOM 4967 N N . GLY A 1 638 ? -13.398 75.75 25.969 1 92.75 638 GLY A N 1
ATOM 4968 C CA . GLY A 1 638 ? -12.391 76.75 25.594 1 92.75 638 GLY A CA 1
ATOM 4969 C C . GLY A 1 638 ? -12.891 77.75 24.609 1 92.75 638 GLY A C 1
ATOM 4970 O O . GLY A 1 638 ? -12.625 78.938 24.75 1 92.75 638 GLY A O 1
ATOM 4971 N N . ILE A 1 639 ? -13.633 77.375 23.641 1 95.25 639 ILE A N 1
ATOM 4972 C CA . ILE A 1 639 ? -14.195 78.25 22.641 1 95.25 639 ILE A CA 1
ATOM 4973 C C . ILE A 1 639 ? -15.18 79.25 23.297 1 95.25 639 ILE A C 1
ATOM 4975 O O . ILE A 1 639 ? -15.172 80.438 23 1 95.25 639 ILE A O 1
ATOM 4979 N N . MET A 1 640 ? -15.938 78.812 24.234 1 94.25 640 MET A N 1
ATOM 4980 C CA . MET A 1 640 ? -16.906 79.625 24.922 1 94.25 640 MET A CA 1
ATOM 4981 C C . MET A 1 640 ? -16.219 80.688 25.781 1 94.25 640 MET A C 1
ATOM 4983 O O . MET A 1 640 ? -16.609 81.812 25.781 1 94.25 640 MET A O 1
ATOM 4987 N N . LEU A 1 641 ? -15.211 80.25 26.438 1 93.12 641 LEU A N 1
ATOM 4988 C CA . LEU A 1 641 ? -14.469 81.125 27.297 1 93.12 641 LEU A CA 1
ATOM 4989 C C . LEU A 1 641 ? -13.742 82.188 26.453 1 93.12 641 LEU A C 1
ATOM 4991 O O . LEU A 1 641 ? -13.648 83.375 26.844 1 93.12 641 LEU A O 1
ATOM 4995 N N . THR A 1 642 ? -13.258 81.75 25.312 1 95.94 642 THR A N 1
ATOM 4996 C CA . THR A 1 642 ? -12.578 82.688 24.422 1 95.94 642 THR A CA 1
ATOM 4997 C C . THR A 1 642 ? -13.562 83.688 23.828 1 95.94 642 THR A C 1
ATOM 4999 O O . THR A 1 642 ? -13.273 84.875 23.781 1 95.94 642 THR A O 1
ATOM 5002 N N . THR A 1 643 ? -14.703 83.25 23.453 1 95.25 643 THR A N 1
ATOM 5003 C CA . THR A 1 643 ? -15.727 84.125 22.906 1 95.25 643 THR A CA 1
ATOM 5004 C C . THR A 1 643 ? -16.234 85.062 23.969 1 95.25 643 THR A C 1
ATOM 5006 O O . THR A 1 643 ? -16.438 86.25 23.688 1 95.25 643 THR A O 1
ATOM 5009 N N . ALA A 1 644 ? -16.359 84.625 25.156 1 94.12 644 ALA A N 1
ATOM 5010 C CA . ALA A 1 644 ? -16.781 85.5 26.266 1 94.12 644 ALA A CA 1
ATOM 5011 C C . ALA A 1 644 ? -15.727 86.562 26.547 1 94.12 644 ALA A C 1
ATOM 5013 O O . ALA A 1 644 ? -16.078 87.75 26.797 1 94.12 644 ALA A O 1
ATOM 5014 N N . THR A 1 645 ? -14.531 86.188 26.469 1 94.44 645 THR A N 1
ATOM 5015 C CA . THR A 1 645 ? -13.453 87.125 26.703 1 94.44 645 THR A CA 1
ATOM 5016 C C . THR A 1 645 ? -13.406 88.188 25.594 1 94.44 645 THR A C 1
ATOM 5018 O O . THR A 1 645 ? -13.195 89.375 25.875 1 94.44 645 THR A O 1
ATOM 5021 N N . VAL A 1 646 ? -13.664 87.75 24.375 1 95 646 VAL A N 1
ATOM 5022 C CA . VAL A 1 646 ? -13.664 88.688 23.25 1 95 646 VAL A CA 1
ATOM 5023 C C . VAL A 1 646 ? -14.82 89.688 23.391 1 95 646 VAL A C 1
ATOM 5025 O O . VAL A 1 646 ? -14.656 90.875 23.172 1 95 646 VAL A O 1
ATOM 5028 N N . VAL A 1 647 ? -15.945 89.25 23.859 1 94.25 647 VAL A N 1
ATOM 5029 C CA . VAL A 1 647 ? -17.109 90.125 24.016 1 94.25 647 VAL A CA 1
ATOM 5030 C C . VAL A 1 647 ? -16.875 91.125 25.156 1 94.25 647 VAL A C 1
ATOM 5032 O O . VAL A 1 647 ? -17.188 92.312 25.031 1 94.25 647 VAL A O 1
ATOM 5035 N N . LEU A 1 648 ? -16.266 90.688 26.219 1 92.38 648 LEU A N 1
ATOM 5036 C CA . LEU A 1 648 ? -15.961 91.562 27.344 1 92.38 648 LEU A CA 1
ATOM 5037 C C . LEU A 1 648 ? -14.922 92.625 26.953 1 92.38 648 LEU A C 1
ATOM 5039 O O . LEU A 1 648 ? -15.023 93.75 27.359 1 92.38 648 LEU A O 1
ATOM 5043 N N . PHE A 1 649 ? -13.977 92.188 26.188 1 92.62 649 PHE A N 1
ATOM 5044 C CA . PHE A 1 649 ? -12.93 93.062 25.766 1 92.62 649 PHE A CA 1
ATOM 5045 C C . PHE A 1 649 ? -13.484 94.125 24.797 1 92.62 649 PHE A C 1
ATOM 5047 O O . PHE A 1 649 ? -13.055 95.312 24.812 1 92.62 649 PHE A O 1
ATOM 5054 N N . ILE A 1 650 ? -14.453 93.75 23.953 1 92.19 650 ILE A N 1
ATOM 5055 C CA . ILE A 1 650 ? -15.07 94.688 23.031 1 92.19 650 ILE A CA 1
ATOM 5056 C C . ILE A 1 650 ? -15.977 95.688 23.797 1 92.19 650 ILE A C 1
ATOM 5058 O O . ILE A 1 650 ? -15.984 96.875 23.531 1 92.19 650 ILE A O 1
ATOM 5062 N N . ARG A 1 651 ? -16.656 95.312 24.859 1 90.75 651 ARG A N 1
ATOM 5063 C CA . ARG A 1 651 ? -17.562 96.125 25.656 1 90.75 651 ARG A CA 1
ATOM 5064 C C . ARG A 1 651 ? -16.781 97.125 26.5 1 90.75 651 ARG A C 1
ATOM 5066 O O . ARG A 1 651 ? -17.203 98.25 26.672 1 90.75 651 ARG A O 1
ATOM 5073 N N . TYR A 1 652 ? -15.641 96.688 26.953 1 89.81 652 TYR A N 1
ATOM 5074 C CA . TYR A 1 652 ? -14.836 97.562 27.812 1 89.81 652 TYR A CA 1
ATOM 5075 C C . TYR A 1 652 ? -13.57 98 27.094 1 89.81 652 TYR A C 1
ATOM 5077 O O . TYR A 1 652 ? -12.508 98.125 27.719 1 89.81 652 TYR A O 1
ATOM 5085 N N . ASN A 1 653 ? -13.633 98.125 25.812 1 87.44 653 ASN A N 1
ATOM 5086 C CA . ASN A 1 653 ? -12.5 98.438 24.922 1 87.44 653 ASN A CA 1
ATOM 5087 C C . ASN A 1 653 ? -11.797 99.688 25.281 1 87.44 653 ASN A C 1
ATOM 5089 O O . ASN A 1 653 ? -10.609 99.875 25.016 1 87.44 653 ASN A O 1
ATOM 5093 N N . ASP A 1 654 ? -12.453 100.625 25.984 1 82.25 654 ASP A N 1
ATOM 5094 C CA . ASP A 1 654 ? -11.914 102 26.203 1 82.25 654 ASP A CA 1
ATOM 5095 C C . ASP A 1 654 ? -11.477 102.188 27.656 1 82.25 654 ASP A C 1
ATOM 5097 O O . ASP A 1 654 ? -11.062 103.25 28.062 1 82.25 654 ASP A O 1
ATOM 5101 N N . THR A 1 655 ? -11.422 101.062 28.375 1 84.62 655 THR A N 1
ATOM 5102 C CA . THR A 1 655 ? -10.961 101.125 29.766 1 84.62 655 THR A CA 1
ATOM 5103 C C . THR A 1 655 ? -9.438 101.062 29.828 1 84.62 655 THR A C 1
ATOM 5105 O O . THR A 1 655 ? -8.797 100.5 28.938 1 84.62 655 THR A O 1
ATOM 5108 N N . PRO A 1 656 ? -8.719 101.688 30.766 1 82.62 656 PRO A N 1
ATOM 5109 C CA . PRO A 1 656 ? -7.258 101.75 30.859 1 82.62 656 PRO A CA 1
ATOM 5110 C C . PRO A 1 656 ? -6.598 100.375 30.906 1 82.62 656 PRO A C 1
ATOM 5112 O O . PRO A 1 656 ? -5.531 100.188 30.312 1 82.62 656 PRO A O 1
ATOM 5115 N N . VAL A 1 657 ? -7.25 99.438 31.391 1 82.38 657 VAL A N 1
ATOM 5116 C CA . VAL A 1 657 ? -6.645 98.125 31.531 1 82.38 657 VAL A CA 1
ATOM 5117 C C . VAL A 1 657 ? -6.539 97.438 30.172 1 82.38 657 VAL A C 1
ATOM 5119 O O . VAL A 1 657 ? -5.52 96.812 29.844 1 82.38 657 VAL A O 1
ATOM 5122 N N . VAL A 1 658 ? -7.531 97.562 29.328 1 84.44 658 VAL A N 1
ATOM 5123 C CA . VAL A 1 658 ? -7.547 96.938 28.016 1 84.44 658 VAL A CA 1
ATOM 5124 C C . VAL A 1 658 ? -6.637 97.688 27.062 1 84.44 658 VAL A C 1
ATOM 5126 O O . VAL A 1 658 ? -5.953 97.125 26.219 1 84.44 658 VAL A O 1
ATOM 5129 N N . LYS A 1 659 ? -6.621 99 27.266 1 79.88 659 LYS A N 1
ATOM 5130 C CA . LYS A 1 659 ? -5.773 99.812 26.422 1 79.88 659 LYS A CA 1
ATOM 5131 C C . LYS A 1 659 ? -4.297 99.625 26.75 1 79.88 659 LYS A C 1
ATOM 5133 O O . LYS A 1 659 ? -3.449 99.562 25.844 1 79.88 659 LYS A O 1
ATOM 5138 N N . ALA A 1 660 ? -4.039 99.438 28.047 1 76.88 660 ALA A N 1
ATOM 5139 C CA . ALA A 1 660 ? -2.66 99.25 28.484 1 76.88 660 ALA A CA 1
ATOM 5140 C C . ALA A 1 660 ? -2.113 97.875 28.031 1 76.88 660 ALA A C 1
ATOM 5142 O O . ALA A 1 660 ? -0.9 97.688 27.891 1 76.88 660 ALA A O 1
ATOM 5143 N N . SER A 1 661 ? -2.996 96.938 27.719 1 79.5 661 SER A N 1
ATOM 5144 C CA . SER A 1 661 ? -2.588 95.625 27.328 1 79.5 661 SER A CA 1
ATOM 5145 C C . SER A 1 661 ? -2.385 95.5 25.828 1 79.5 661 SER A C 1
ATOM 5147 O O . SER A 1 661 ? -1.947 94.5 25.312 1 79.5 661 SER A O 1
ATOM 5149 N N . GLY A 1 662 ? -2.42 96.562 25.047 1 82.38 662 GLY A N 1
ATOM 5150 C CA . GLY A 1 662 ? -2.369 96.5 23.594 1 82.38 662 GLY A CA 1
ATOM 5151 C C . GLY A 1 662 ? -3.598 95.875 22.984 1 82.38 662 GLY A C 1
ATOM 5152 O O . GLY A 1 662 ? -3.588 94.688 22.672 1 82.38 662 GLY A O 1
ATOM 5153 N N . ARG A 1 663 ? -4.613 96.625 22.828 1 86.5 663 ARG A N 1
ATOM 5154 C CA . ARG A 1 663 ? -5.934 96.125 22.406 1 86.5 663 ARG A CA 1
ATOM 5155 C C . ARG A 1 663 ? -5.855 95.375 21.109 1 86.5 663 ARG A C 1
ATOM 5157 O O . ARG A 1 663 ? -6.438 94.25 20.984 1 86.5 663 ARG A O 1
ATOM 5164 N N . GLU A 1 664 ? -5.098 95.688 20.125 1 88.44 664 GLU A N 1
ATOM 5165 C CA . GLU A 1 664 ? -5.047 95.062 18.812 1 88.44 664 GLU A CA 1
ATOM 5166 C C . GLU A 1 664 ? -4.324 93.75 18.859 1 88.44 664 GLU A C 1
ATOM 5168 O O . GLU A 1 664 ? -4.789 92.75 18.281 1 88.44 664 GLU A O 1
ATOM 5173 N N . LEU A 1 665 ? -3.234 93.688 19.609 1 91.44 665 LEU A N 1
ATOM 5174 C CA . LEU A 1 665 ? -2.479 92.438 19.703 1 91.44 665 LEU A CA 1
ATOM 5175 C C . LEU A 1 665 ? -3.238 91.375 20.547 1 91.44 665 LEU A C 1
ATOM 5177 O O . LEU A 1 665 ? -3.105 90.188 20.312 1 91.44 665 LEU A O 1
ATOM 5181 N N . SER A 1 666 ? -4.012 91.875 21.484 1 92.38 666 SER A N 1
ATOM 5182 C CA . SER A 1 666 ? -4.82 91 22.297 1 92.38 666 SER A CA 1
ATOM 5183 C C . SER A 1 666 ? -5.898 90.312 21.453 1 92.38 666 SER A C 1
ATOM 5185 O O . SER A 1 666 ? -6.211 89.125 21.672 1 92.38 666 SER A O 1
ATOM 5187 N N . TYR A 1 667 ? -6.434 91.062 20.469 1 94.25 667 TYR A N 1
ATOM 5188 C CA . TYR A 1 667 ? -7.43 90.438 19.594 1 94.25 667 TYR A CA 1
ATOM 5189 C C . TYR A 1 667 ? -6.801 89.375 18.688 1 94.25 667 TYR A C 1
ATOM 5191 O O . TYR A 1 667 ? -7.41 88.375 18.406 1 94.25 667 TYR A O 1
ATOM 5199 N N . VAL A 1 668 ? -5.547 89.562 18.234 1 94.81 668 VAL A N 1
ATOM 5200 C CA . VAL A 1 668 ? -4.832 88.625 17.422 1 94.81 668 VAL A CA 1
ATOM 5201 C C . VAL A 1 668 ? -4.523 87.375 18.25 1 94.81 668 VAL A C 1
ATOM 5203 O O . VAL A 1 668 ? -4.629 86.25 17.766 1 94.81 668 VAL A O 1
ATOM 5206 N N . LEU A 1 669 ? -4.137 87.625 19.469 1 94.94 669 LEU A N 1
ATOM 5207 C CA . LEU A 1 669 ? -3.848 86.5 20.375 1 94.94 669 LEU A CA 1
ATOM 5208 C C . LEU A 1 669 ? -5.098 85.688 20.641 1 94.94 669 LEU A C 1
ATOM 5210 O O . LEU A 1 669 ? -5.043 84.438 20.641 1 94.94 669 LEU A O 1
ATOM 5214 N N . LEU A 1 670 ? -6.223 86.375 20.875 1 95.88 670 LEU A N 1
ATOM 5215 C CA . LEU A 1 670 ? -7.477 85.688 21.125 1 95.88 670 LEU A CA 1
ATOM 5216 C C . LEU A 1 670 ? -7.922 84.875 19.891 1 95.88 670 LEU A C 1
ATOM 5218 O O . LEU A 1 670 ? -8.516 83.812 20 1 95.88 670 LEU A O 1
ATOM 5222 N N . LEU A 1 671 ? -7.559 85.375 18.688 1 95.38 671 LEU A N 1
ATOM 5223 C CA . LEU A 1 671 ? -7.82 84.625 17.469 1 95.38 671 LEU A CA 1
ATOM 5224 C C . LEU A 1 671 ? -6.977 83.375 17.406 1 95.38 671 LEU A C 1
ATOM 5226 O O . LEU A 1 671 ? -7.465 82.312 17 1 95.38 671 LEU A O 1
ATOM 5230 N N . GLY A 1 672 ? -5.711 83.5 17.703 1 95 672 GLY A N 1
ATOM 5231 C CA . GLY A 1 672 ? -4.852 82.312 17.766 1 95 672 GLY A CA 1
ATOM 5232 C C . GLY A 1 672 ? -5.359 81.25 18.734 1 95 672 GLY A C 1
ATOM 5233 O O . GLY A 1 672 ? -5.344 80.062 18.406 1 95 672 GLY A O 1
ATOM 5234 N N . VAL A 1 673 ? -5.773 81.688 19.906 1 96.12 673 VAL A N 1
ATOM 5235 C CA . VAL A 1 673 ? -6.312 80.812 20.906 1 96.12 673 VAL A CA 1
ATOM 5236 C C . VAL A 1 673 ? -7.578 80.125 20.375 1 96.12 673 VAL A C 1
ATOM 5238 O O . VAL A 1 673 ? -7.793 78.938 20.578 1 96.12 673 VAL A O 1
ATOM 5241 N N . PHE A 1 674 ? -8.414 80.875 19.688 1 96.31 674 PHE A N 1
ATOM 5242 C CA . PHE A 1 674 ? -9.625 80.375 19.078 1 96.31 674 PHE A CA 1
ATOM 5243 C C . PHE A 1 674 ? -9.281 79.25 18.062 1 96.31 674 PHE A C 1
ATOM 5245 O O . PHE A 1 674 ? -9.922 78.25 18.016 1 96.31 674 PHE A O 1
ATOM 5252 N N . LEU A 1 675 ? -8.266 79.5 17.266 1 95.31 675 LEU A N 1
ATOM 5253 C CA . LEU A 1 675 ? -7.848 78.5 16.25 1 95.31 675 LEU A CA 1
ATOM 5254 C C . LEU A 1 675 ? -7.301 77.25 16.891 1 95.31 675 LEU A C 1
ATOM 5256 O O . LEU A 1 675 ? -7.48 76.125 16.359 1 95.31 675 LEU A O 1
ATOM 5260 N N . CYS A 1 676 ? -6.605 77.312 17.984 1 94.5 676 CYS A N 1
ATOM 5261 C CA . CYS A 1 676 ? -6.098 76.125 18.688 1 94.5 676 CYS A CA 1
ATOM 5262 C C . CYS A 1 676 ? -7.238 75.25 19.141 1 94.5 676 CYS A C 1
ATOM 5264 O O . CYS A 1 676 ? -7.152 74 19.016 1 94.5 676 CYS A O 1
ATOM 5266 N N . PHE A 1 677 ? -8.312 75.875 19.641 1 95.81 677 PHE A N 1
ATOM 5267 C CA . PHE A 1 677 ? -9.453 75.062 20.078 1 95.81 677 PHE A CA 1
ATOM 5268 C C . PHE A 1 677 ? -10.172 74.438 18.891 1 95.81 677 PHE A C 1
ATOM 5270 O O . PHE A 1 677 ? -10.648 73.312 18.969 1 95.81 677 PHE A O 1
ATOM 5277 N N . CYS A 1 678 ? -10.156 75.125 17.766 1 94.12 678 CYS A N 1
ATOM 5278 C CA . CYS A 1 678 ? -10.82 74.625 16.562 1 94.12 678 CYS A CA 1
ATOM 5279 C C . CYS A 1 678 ? -10.062 73.438 15.977 1 94.12 678 CYS A C 1
ATOM 5281 O O . CYS A 1 678 ? -10.648 72.625 15.281 1 94.12 678 CYS A O 1
ATOM 5283 N N . MET A 1 679 ? -8.828 73.312 16.234 1 93.31 679 MET A N 1
ATOM 5284 C CA . MET A 1 679 ? -8.008 72.25 15.719 1 93.31 679 MET A CA 1
ATOM 5285 C C . MET A 1 679 ? -8.508 70.875 16.219 1 93.31 679 MET A C 1
ATOM 5287 O O . MET A 1 679 ? -8.375 69.875 15.531 1 93.31 679 MET A O 1
ATOM 5291 N N . THR A 1 680 ? -9.047 70.812 17.438 1 93 680 THR A N 1
ATOM 5292 C CA . THR A 1 680 ? -9.57 69.625 18 1 93 680 THR A CA 1
ATOM 5293 C C . THR A 1 680 ? -10.664 69 17.109 1 93 680 THR A C 1
ATOM 5295 O O . THR A 1 680 ? -10.727 67.812 16.906 1 93 680 THR A O 1
ATOM 5298 N N . PHE A 1 681 ? -11.461 69.938 16.531 1 93.5 681 PHE A N 1
ATOM 5299 C CA . PHE A 1 681 ? -12.547 69.438 15.664 1 93.5 681 PHE A CA 1
ATOM 5300 C C . PHE A 1 681 ? -12 68.938 14.344 1 93.5 681 PHE A C 1
ATOM 5302 O O . PHE A 1 681 ? -12.539 67.938 13.797 1 93.5 681 PHE A O 1
ATOM 5309 N N . LEU A 1 682 ? -10.898 69.438 13.914 1 91.69 682 LEU A N 1
ATOM 5310 C CA . LEU A 1 682 ? -10.273 69 12.688 1 91.69 682 LEU A CA 1
ATOM 5311 C C . LEU A 1 682 ? -9.586 67.625 12.906 1 91.69 682 LEU A C 1
ATOM 5313 O O . LEU A 1 682 ? -9.562 66.812 12 1 91.69 682 LEU A O 1
ATOM 5317 N N . MET A 1 683 ? -9.078 67.375 14.023 1 90.81 683 MET A N 1
ATOM 5318 C CA . MET A 1 683 ? -8.336 66.188 14.32 1 90.81 683 MET A CA 1
ATOM 5319 C C . MET A 1 683 ? -9.281 65 14.516 1 90.81 683 MET A C 1
ATOM 5321 O O . MET A 1 683 ? -8.922 63.844 14.25 1 90.81 683 MET A O 1
ATOM 5325 N N . ILE A 1 684 ? -10.406 65.188 15.078 1 90.75 684 ILE A N 1
ATOM 5326 C CA . ILE A 1 684 ? -11.328 64.125 15.438 1 90.75 684 ILE A CA 1
ATOM 5327 C C . ILE A 1 684 ? -12.172 63.75 14.227 1 90.75 684 ILE A C 1
ATOM 5329 O O . ILE A 1 684 ? -12.664 62.625 14.141 1 90.75 684 ILE A O 1
ATOM 5333 N N . THR A 1 685 ? -12.242 64.625 13.281 1 90.94 685 THR A N 1
ATOM 5334 C CA . THR A 1 685 ? -13.047 64.375 12.094 1 90.94 685 THR A CA 1
ATOM 5335 C C . THR A 1 685 ? -12.438 63.219 11.273 1 90.94 685 THR A C 1
ATOM 5337 O O . THR A 1 685 ? -11.227 63 11.289 1 90.94 685 THR A O 1
ATOM 5340 N N . LYS A 1 686 ? -13.312 62.438 10.609 1 91.88 686 LYS A N 1
ATOM 5341 C CA . LYS A 1 686 ? -12.875 61.312 9.781 1 91.88 686 LYS A CA 1
ATOM 5342 C C . LYS A 1 686 ? -11.852 61.75 8.75 1 91.88 686 LYS A C 1
ATOM 5344 O O . LYS A 1 686 ? -12.07 62.719 8.023 1 91.88 686 LYS A O 1
ATOM 5349 N N . PRO A 1 687 ? -10.805 61.062 8.781 1 92.06 687 PRO A N 1
ATOM 5350 C CA . PRO A 1 687 ? -9.727 61.438 7.883 1 92.06 687 PRO A CA 1
ATOM 5351 C C . PRO A 1 687 ? -10.109 61.344 6.41 1 92.06 687 PRO A C 1
ATOM 5353 O O . PRO A 1 687 ? -10.734 60.344 6.008 1 92.06 687 PRO A O 1
ATOM 5356 N N . ASN A 1 688 ? -9.961 62.344 5.695 1 93.81 688 ASN A N 1
ATOM 5357 C CA . ASN A 1 688 ? -9.977 62.438 4.242 1 93.81 688 ASN A CA 1
ATOM 5358 C C . ASN A 1 688 ? -8.859 63.344 3.729 1 93.81 688 ASN A C 1
ATOM 5360 O O . ASN A 1 688 ? -8.125 63.938 4.52 1 93.81 688 ASN A O 1
ATOM 5364 N N . ASP A 1 689 ? -8.602 63.406 2.49 1 94.12 689 ASP A N 1
ATOM 5365 C CA . ASP A 1 689 ? -7.469 64.125 1.945 1 94.12 689 ASP A CA 1
ATOM 5366 C C . ASP A 1 689 ? -7.559 65.625 2.307 1 94.12 689 ASP A C 1
ATOM 5368 O O . ASP A 1 689 ? -6.551 66.25 2.639 1 94.12 689 ASP A O 1
ATOM 5372 N N . ILE A 1 690 ? -8.75 66.125 2.344 1 94.12 690 ILE A N 1
ATOM 5373 C CA . ILE A 1 690 ? -8.953 67.562 2.625 1 94.12 690 ILE A CA 1
ATOM 5374 C C . ILE A 1 690 ? -8.719 67.812 4.109 1 94.12 690 ILE A C 1
ATOM 5376 O O . ILE A 1 690 ? -8.055 68.812 4.473 1 94.12 690 ILE A O 1
ATOM 5380 N N . ILE A 1 691 ? -9.25 67 4.891 1 93.81 691 ILE A N 1
ATOM 5381 C CA . ILE A 1 691 ? -9.117 67.125 6.332 1 93.81 691 ILE A CA 1
ATOM 5382 C C . ILE A 1 691 ? -7.652 67 6.738 1 93.81 691 ILE A C 1
ATOM 5384 O O . ILE A 1 691 ? -7.141 67.688 7.578 1 93.81 691 ILE A O 1
ATOM 5388 N N . CYS A 1 692 ? -7.02 66.062 6.156 1 92.88 692 CYS A N 1
ATOM 5389 C CA . CYS A 1 692 ? -5.609 65.812 6.457 1 92.88 692 CYS A CA 1
ATOM 5390 C C . CYS A 1 692 ? -4.766 67.062 6.02 1 92.88 692 CYS A C 1
ATOM 5392 O O . CYS A 1 692 ? -3.809 67.375 6.703 1 92.88 692 CYS A O 1
ATOM 5394 N N . GLY A 1 693 ? -5.102 67.562 4.93 1 91.69 693 GLY A N 1
ATOM 5395 C CA . GLY A 1 693 ? -4.43 68.75 4.492 1 91.69 693 GLY A CA 1
ATOM 5396 C C . GLY A 1 693 ? -4.676 69.938 5.41 1 91.69 693 GLY A C 1
ATOM 5397 O O . GLY A 1 693 ? -3.756 70.688 5.703 1 91.69 693 GLY A O 1
ATOM 5398 N N . ALA A 1 694 ? -5.938 70.062 5.824 1 92.62 694 ALA A N 1
ATOM 5399 C CA . ALA A 1 694 ? -6.277 71.125 6.75 1 92.62 694 ALA A CA 1
ATOM 5400 C C . ALA A 1 694 ? -5.535 71 8.07 1 92.62 694 ALA A C 1
ATOM 5402 O O . ALA A 1 694 ? -5.105 72 8.672 1 92.62 694 ALA A O 1
ATOM 5403 N N . GLN A 1 695 ? -5.445 69.75 8.516 1 91.12 695 GLN A N 1
ATOM 5404 C CA . GLN A 1 695 ? -4.711 69.5 9.758 1 91.12 695 GLN A CA 1
ATOM 5405 C C . GLN A 1 695 ? -3.25 69.938 9.625 1 91.12 695 GLN A C 1
ATOM 5407 O O . GLN A 1 695 ? -2.717 70.625 10.492 1 91.12 695 GLN A O 1
ATOM 5412 N N . LYS A 1 696 ? -2.699 69.562 8.57 1 88.81 696 LYS A N 1
ATOM 5413 C CA . LYS A 1 696 ? -1.292 69.875 8.32 1 88.81 696 LYS A CA 1
ATOM 5414 C C . LYS A 1 696 ? -1.062 71.375 8.172 1 88.81 696 LYS A C 1
ATOM 5416 O O . LYS A 1 696 ? -0.04 71.875 8.625 1 88.81 696 LYS A O 1
ATOM 5421 N N . PHE A 1 697 ? -1.976 72 7.668 1 90.69 697 PHE A N 1
ATOM 5422 C CA . PHE A 1 697 ? -1.845 73.375 7.371 1 90.69 697 PHE A CA 1
ATOM 5423 C C . PHE A 1 697 ? -2.139 74.25 8.609 1 90.69 697 PHE A C 1
ATOM 5425 O O . PHE A 1 697 ? -1.407 75.188 8.914 1 90.69 697 PHE A O 1
ATOM 5432 N N . MET A 1 698 ? -3.094 73.875 9.352 1 90.81 698 MET A N 1
ATOM 5433 C CA . MET A 1 698 ? -3.617 74.75 10.398 1 90.81 698 MET A CA 1
ATOM 5434 C C . MET A 1 698 ? -2.875 74.562 11.719 1 90.81 698 MET A C 1
ATOM 5436 O O . MET A 1 698 ? -2.834 75.438 12.57 1 90.81 698 MET A O 1
ATOM 5440 N N . ILE A 1 699 ? -2.381 73.375 11.93 1 87.62 699 ILE A N 1
ATOM 5441 C CA . ILE A 1 699 ? -1.785 73.062 13.227 1 87.62 699 ILE A CA 1
ATOM 5442 C C . ILE A 1 699 ? -0.642 74.062 13.508 1 87.62 699 ILE A C 1
ATOM 5444 O O . ILE A 1 699 ? -0.558 74.625 14.602 1 87.62 699 ILE A O 1
ATOM 5448 N N . GLY A 1 700 ? 0.246 74.375 12.633 1 89.19 700 GLY A N 1
ATOM 5449 C CA . GLY A 1 700 ? 1.346 75.312 12.805 1 89.19 700 GLY A CA 1
ATOM 5450 C C . GLY A 1 700 ? 0.896 76.75 12.852 1 89.19 700 GLY A C 1
ATOM 5451 O O . GLY A 1 700 ? 1.436 77.562 13.617 1 89.19 700 GLY A O 1
ATOM 5452 N N . ILE A 1 701 ? -0.107 77.062 12.094 1 92.81 701 ILE A N 1
ATOM 5453 C CA . ILE A 1 701 ? -0.569 78.5 11.977 1 92.81 701 ILE A CA 1
ATOM 5454 C C . ILE A 1 701 ? -1.225 78.938 13.289 1 92.81 701 ILE A C 1
ATOM 5456 O O . ILE A 1 701 ? -1.04 80.062 13.734 1 92.81 701 ILE A O 1
ATOM 5460 N N . ALA A 1 702 ? -1.95 78 13.844 1 92.56 702 ALA A N 1
ATOM 5461 C CA . ALA A 1 702 ? -2.607 78.312 15.102 1 92.56 702 ALA A CA 1
ATOM 5462 C C . ALA A 1 702 ? -1.583 78.688 16.188 1 92.56 702 ALA A C 1
ATOM 5464 O O . ALA A 1 702 ? -1.694 79.75 16.844 1 92.56 702 ALA A O 1
ATOM 5465 N N . PHE A 1 703 ? -0.571 77.938 16.312 1 92.38 703 PHE A N 1
ATOM 5466 C CA . PHE A 1 703 ? 0.453 78.125 17.328 1 92.38 703 PHE A CA 1
ATOM 5467 C C . PHE A 1 703 ? 1.325 79.312 16.953 1 92.38 703 PHE A C 1
ATOM 5469 O O . PHE A 1 703 ? 1.696 80.125 17.812 1 92.38 703 PHE A O 1
ATOM 5476 N N . ALA A 1 704 ? 1.607 79.5 15.734 1 94.44 704 ALA A N 1
ATOM 5477 C CA . ALA A 1 704 ? 2.424 80.625 15.297 1 94.44 704 ALA A CA 1
ATOM 5478 C C . ALA A 1 704 ? 1.72 82 15.562 1 94.44 704 ALA A C 1
ATOM 5480 O O . ALA A 1 704 ? 2.363 82.938 15.914 1 94.44 704 ALA A O 1
ATOM 5481 N N . THR A 1 705 ? 0.417 82 15.375 1 95.31 705 THR A N 1
ATOM 5482 C CA . THR A 1 705 ? -0.345 83.25 15.641 1 95.31 705 THR A CA 1
ATOM 5483 C C . THR A 1 705 ? -0.289 83.562 17.125 1 95.31 705 THR A C 1
ATOM 5485 O O . THR A 1 705 ? -0.099 84.75 17.484 1 95.31 705 THR A O 1
ATOM 5488 N N . CYS A 1 706 ? -0.393 82.625 17.938 1 93.25 706 CYS A N 1
ATOM 5489 C CA . CYS A 1 706 ? -0.345 82.875 19.375 1 93.25 706 CYS A CA 1
ATOM 5490 C C . CYS A 1 706 ? 1.039 83.312 19.812 1 93.25 706 CYS A C 1
ATOM 5492 O O . CYS A 1 706 ? 1.172 84.375 20.453 1 93.25 706 CYS A O 1
ATOM 5494 N N . TYR A 1 707 ? 2.059 82.75 19.391 1 93.38 707 TYR A N 1
ATOM 5495 C CA . TYR A 1 707 ? 3.4 83 19.875 1 93.38 707 TYR A CA 1
ATOM 5496 C C . TYR A 1 707 ? 3.996 84.25 19.172 1 93.38 707 TYR A C 1
ATOM 5498 O O . TYR A 1 707 ? 4.832 84.938 19.75 1 93.38 707 TYR A O 1
ATOM 5506 N N . ALA A 1 708 ? 3.541 84.5 17.953 1 94.12 708 ALA A N 1
ATOM 5507 C CA . ALA A 1 708 ? 3.951 85.688 17.297 1 94.12 708 ALA A CA 1
ATOM 5508 C C . ALA A 1 708 ? 3.402 86.938 18.031 1 94.12 708 ALA A C 1
ATOM 5510 O O . ALA A 1 708 ? 4.133 87.875 18.266 1 94.12 708 ALA A O 1
ATOM 5511 N N . ALA A 1 709 ? 2.145 86.875 18.359 1 94 709 ALA A N 1
ATOM 5512 C CA . ALA A 1 709 ? 1.527 87.938 19.094 1 94 709 ALA A CA 1
ATOM 5513 C C . ALA A 1 709 ? 2.191 88.188 20.453 1 94 709 ALA A C 1
ATOM 5515 O O . ALA A 1 709 ? 2.467 89.312 20.875 1 94 709 ALA A O 1
ATOM 5516 N N . LEU A 1 710 ? 2.484 87.125 21.125 1 92.25 710 LEU A N 1
ATOM 5517 C CA . LEU A 1 710 ? 3.121 87.25 22.422 1 92.25 710 LEU A CA 1
ATOM 5518 C C . LEU A 1 710 ? 4.551 87.75 22.297 1 92.25 710 LEU A C 1
ATOM 5520 O O . LEU A 1 710 ? 5.012 88.5 23.141 1 92.25 710 LEU A O 1
ATOM 5524 N N . MET A 1 711 ? 5.195 87.312 21.297 1 91.38 711 MET A N 1
ATOM 5525 C CA . MET A 1 711 ? 6.57 87.75 21.062 1 91.38 711 MET A CA 1
ATOM 5526 C C . MET A 1 711 ? 6.625 89.25 20.797 1 91.38 711 MET A C 1
ATOM 5528 O O . MET A 1 711 ? 7.461 90 21.359 1 91.38 711 MET A O 1
ATOM 5532 N N . ILE A 1 712 ? 5.742 89.75 19.953 1 91.5 712 ILE A N 1
ATOM 5533 C CA . ILE A 1 712 ? 5.738 91.188 19.594 1 91.5 712 ILE A CA 1
ATOM 5534 C C . ILE A 1 712 ? 5.297 92 20.812 1 91.5 712 ILE A C 1
ATOM 5536 O O . ILE A 1 712 ? 5.809 93.125 21.031 1 91.5 712 ILE A O 1
ATOM 5540 N N . LYS A 1 713 ? 4.371 91.5 21.562 1 87.81 713 LYS A N 1
ATOM 5541 C CA . LYS A 1 713 ? 3.955 92.188 22.797 1 87.81 713 LYS A CA 1
ATOM 5542 C C . LYS A 1 713 ? 5.121 92.312 23.781 1 87.81 713 LYS A C 1
ATOM 5544 O O . LYS A 1 713 ? 5.316 93.375 24.391 1 87.81 713 LYS A O 1
ATOM 5549 N N . THR A 1 714 ? 5.844 91.188 23.938 1 87.06 714 THR A N 1
ATOM 5550 C CA . THR A 1 714 ? 6.988 91.188 24.828 1 87.06 714 THR A CA 1
ATOM 5551 C C . THR A 1 714 ? 8.102 92.125 24.297 1 87.06 714 THR A C 1
ATOM 5553 O O . THR A 1 714 ? 8.781 92.812 25.062 1 87.06 714 THR A O 1
ATOM 5556 N N . ASN A 1 715 ? 8.281 92.062 23 1 85.38 715 ASN A N 1
ATOM 5557 C CA . ASN A 1 715 ? 9.281 92.938 22.375 1 85.38 715 ASN A CA 1
ATOM 5558 C C . ASN A 1 715 ? 8.945 94.438 22.547 1 85.38 715 ASN A C 1
ATOM 5560 O O . ASN A 1 715 ? 9.836 95.25 22.75 1 85.38 715 ASN A O 1
ATOM 5564 N N . ARG A 1 716 ? 7.637 94.75 22.438 1 83.44 716 ARG A N 1
ATOM 5565 C CA . ARG A 1 716 ? 7.195 96.125 22.641 1 83.44 716 ARG A CA 1
ATOM 5566 C C . ARG A 1 716 ? 7.484 96.625 24.062 1 83.44 716 ARG A C 1
ATOM 5568 O O . ARG A 1 716 ? 7.996 97.688 24.281 1 83.44 716 ARG A O 1
ATOM 5575 N N . ILE A 1 717 ? 7.227 95.75 25.016 1 79.75 717 ILE A N 1
ATOM 5576 C CA . ILE A 1 717 ? 7.453 96.062 26.406 1 79.75 717 ILE A CA 1
ATOM 5577 C C . ILE A 1 717 ? 8.953 96.25 26.672 1 79.75 717 ILE A C 1
ATOM 5579 O O . ILE A 1 717 ? 9.383 97.188 27.359 1 79.75 717 ILE A O 1
ATOM 5583 N N . ALA A 1 718 ? 9.719 95.438 26.062 1 79.75 718 ALA A N 1
ATOM 5584 C CA . ALA A 1 718 ? 11.164 95.5 26.234 1 79.75 718 ALA A CA 1
ATOM 5585 C C . ALA A 1 718 ? 11.75 96.75 25.625 1 79.75 718 ALA A C 1
ATOM 5587 O O . ALA A 1 718 ? 12.648 97.375 26.203 1 79.75 718 ALA A O 1
ATOM 5588 N N . ARG A 1 719 ? 11.25 97.25 24.562 1 79.38 719 ARG A N 1
ATOM 5589 C CA . ARG A 1 719 ? 11.766 98.438 23.891 1 79.38 719 ARG A CA 1
ATOM 5590 C C . ARG A 1 719 ? 11.344 99.688 24.609 1 79.38 719 ARG A C 1
ATOM 5592 O O . ARG A 1 719 ? 12.125 100.625 24.703 1 79.38 719 ARG A O 1
ATOM 5599 N N . ILE A 1 720 ? 10.172 99.625 25.109 1 76.25 720 ILE A N 1
ATOM 5600 C CA . ILE A 1 720 ? 9.688 100.812 25.859 1 76.25 720 ILE A CA 1
ATOM 5601 C C . ILE A 1 720 ? 10.508 100.938 27.141 1 76.25 720 ILE A C 1
ATOM 5603 O O . ILE A 1 720 ? 10.906 102.062 27.469 1 76.25 720 ILE A O 1
ATOM 5607 N N . PHE A 1 721 ? 10.852 100 27.766 1 73.25 721 PHE A N 1
ATOM 5608 C CA . PHE A 1 721 ? 11.539 100.125 29.047 1 73.25 721 PHE A CA 1
ATOM 5609 C C . PHE A 1 721 ? 13.047 100.25 28.844 1 73.25 721 PHE A C 1
ATOM 5611 O O . PHE A 1 721 ? 13.734 100.875 29.656 1 73.25 721 PHE A O 1
ATOM 5618 N N . ASN A 1 722 ? 13.594 99.625 27.812 1 70.88 722 ASN A N 1
ATOM 5619 C CA . ASN A 1 722 ? 15.016 99.812 27.547 1 70.88 722 ASN A CA 1
ATOM 5620 C C . ASN A 1 722 ? 15.352 101.188 27 1 70.88 722 ASN A C 1
ATOM 5622 O O . ASN A 1 722 ? 16.438 101.688 27.25 1 70.88 722 ASN A O 1
ATOM 5626 N N . SER A 1 723 ? 14.453 101.812 26.234 1 62.97 723 SER A N 1
ATOM 5627 C CA . SER A 1 723 ? 14.656 103.188 25.75 1 62.97 723 SER A CA 1
ATOM 5628 C C . SER A 1 723 ? 14.477 104.188 26.859 1 62.97 723 SER A C 1
ATOM 5630 O O . SER A 1 723 ? 15.109 105.25 26.844 1 62.97 723 SER A O 1
ATOM 5632 N N . GLY A 1 724 ? 13.602 104 27.812 1 56.62 724 GLY A N 1
ATOM 5633 C CA . GLY A 1 724 ? 13.445 104.875 28.938 1 56.62 724 GLY A CA 1
ATOM 5634 C C . GLY A 1 724 ? 14.711 105.062 29.766 1 56.62 724 GLY A C 1
ATOM 5635 O O . GLY A 1 724 ? 14.891 106.062 30.453 1 56.62 724 GLY A O 1
ATOM 5636 N N . LYS A 1 725 ? 15.781 104.25 29.734 1 56.06 725 LYS A N 1
ATOM 5637 C CA . LYS A 1 725 ? 17.062 104.312 30.453 1 56.06 725 LYS A CA 1
ATOM 5638 C C . LYS A 1 725 ? 18.078 105.125 29.656 1 56.06 725 LYS A C 1
ATOM 5640 O O . LYS A 1 725 ? 18.969 105.75 30.234 1 56.06 725 LYS A O 1
ATOM 5645 N N . THR A 1 726 ? 17.859 105.062 28.422 1 54.31 726 THR A N 1
ATOM 5646 C CA . THR A 1 726 ? 18.969 105.688 27.734 1 54.31 726 THR A CA 1
ATOM 5647 C C . THR A 1 726 ? 18.531 107 27.078 1 54.31 726 THR A C 1
ATOM 5649 O O . THR A 1 726 ? 19.297 107.938 27 1 54.31 726 THR A O 1
ATOM 5652 N N . SER A 1 727 ? 17.469 107.125 26.172 1 56.53 727 SER A N 1
ATOM 5653 C CA . SER A 1 727 ? 17.141 108.375 25.469 1 56.53 727 SER A CA 1
ATOM 5654 C C . SER A 1 727 ? 15.68 108.75 25.656 1 56.53 727 SER A C 1
ATOM 5656 O O . SER A 1 727 ? 14.836 107.875 25.938 1 56.53 727 SER A O 1
ATOM 5658 N N . ALA A 1 728 ? 15.328 110.062 25.906 1 57 728 ALA A N 1
ATOM 5659 C CA . ALA A 1 728 ? 14.016 110.625 26.125 1 57 728 ALA A CA 1
ATOM 5660 C C . ALA A 1 728 ? 13.117 110.438 24.891 1 57 728 ALA A C 1
ATOM 5662 O O . ALA A 1 728 ? 11.93 110.75 24.938 1 57 728 ALA A O 1
ATOM 5663 N N . LYS A 1 729 ? 13.609 110.062 23.734 1 57.06 729 LYS A N 1
ATOM 5664 C CA . LYS A 1 729 ? 12.789 110 22.531 1 57.06 729 LYS A CA 1
ATOM 5665 C C . LYS A 1 729 ? 11.969 108.688 22.484 1 57.06 729 LYS A C 1
ATOM 5667 O O . LYS A 1 729 ? 12.461 107.625 22.859 1 57.06 729 LYS A O 1
ATOM 5672 N N . ARG A 1 730 ? 10.719 108.812 22.219 1 64.75 730 ARG A N 1
ATOM 5673 C CA . ARG A 1 730 ? 9.805 107.688 22.047 1 64.75 730 ARG A CA 1
ATOM 5674 C C . ARG A 1 730 ? 10.328 106.688 21 1 64.75 730 ARG A C 1
ATOM 5676 O O . ARG A 1 730 ? 10.703 107.125 19.906 1 64.75 730 ARG A O 1
ATOM 5683 N N . PRO A 1 731 ? 10.633 105.438 21.281 1 70.5 731 PRO A N 1
ATOM 5684 C CA . PRO A 1 731 ? 11.188 104.438 20.344 1 70.5 731 PRO A CA 1
ATOM 5685 C C . PRO A 1 731 ? 10.32 104.312 19.094 1 70.5 731 PRO A C 1
ATOM 5687 O O . PRO A 1 731 ? 9.102 104.5 19.141 1 70.5 731 PRO A O 1
ATOM 5690 N N . SER A 1 732 ? 10.898 104.125 17.844 1 72.75 732 SER A N 1
ATOM 5691 C CA . SER A 1 732 ? 10.203 104 16.562 1 72.75 732 SER A CA 1
ATOM 5692 C C . SER A 1 732 ? 9.523 102.625 16.453 1 72.75 732 SER A C 1
ATOM 5694 O O . SER A 1 732 ? 9.961 101.688 17.078 1 72.75 732 SER A O 1
ATOM 5696 N N . TYR A 1 733 ? 8.305 102.438 15.93 1 75.88 733 TYR A N 1
ATOM 5697 C CA . TYR A 1 733 ? 7.598 101.25 15.547 1 75.88 733 TYR A CA 1
ATOM 5698 C C . TYR A 1 733 ? 6.922 100.562 16.766 1 75.88 733 TYR A C 1
ATOM 5700 O O . TYR A 1 733 ? 6.977 99.375 16.938 1 75.88 733 TYR A O 1
ATOM 5708 N N . ILE A 1 734 ? 6.527 101.375 17.609 1 78.69 734 ILE A N 1
ATOM 5709 C CA . ILE A 1 734 ? 5.797 100.875 18.781 1 78.69 734 ILE A CA 1
ATOM 5710 C C . ILE A 1 734 ? 4.312 101.188 18.625 1 78.69 734 ILE A C 1
ATOM 5712 O O . ILE A 1 734 ? 3.516 100.938 19.531 1 78.69 734 ILE A O 1
ATOM 5716 N N . SER A 1 735 ? 3.969 101.75 17.375 1 82.5 735 SER A N 1
ATOM 5717 C CA . SER A 1 735 ? 2.561 102 17.094 1 82.5 735 SER A CA 1
ATOM 5718 C C . SER A 1 735 ? 1.771 100.75 16.906 1 82.5 735 SER A C 1
ATOM 5720 O O . SER A 1 735 ? 2.336 99.688 16.547 1 82.5 735 SER A O 1
ATOM 5722 N N . PRO A 1 736 ? 0.512 100.625 17.25 1 86.12 736 PRO A N 1
ATOM 5723 C CA . PRO A 1 736 ? -0.312 99.438 17.094 1 86.12 736 PRO A CA 1
ATOM 5724 C C . PRO A 1 736 ? -0.323 98.938 15.656 1 86.12 736 PRO A C 1
ATOM 5726 O O . PRO A 1 736 ? -0.354 97.688 15.43 1 86.12 736 PRO A O 1
ATOM 5729 N N . GLN A 1 737 ? -0.182 99.875 14.703 1 88.19 737 GLN A N 1
ATOM 5730 C CA . GLN A 1 737 ? -0.187 99.438 13.305 1 88.19 737 GLN A CA 1
ATOM 5731 C C . GLN A 1 737 ? 1.11 98.688 12.938 1 88.19 737 GLN A C 1
ATOM 5733 O O . GLN A 1 737 ? 1.091 97.688 12.227 1 88.19 737 GLN A O 1
ATOM 5738 N N . SER A 1 738 ? 2.201 99.25 13.453 1 87.75 738 SER A N 1
ATOM 5739 C CA . SER A 1 738 ? 3.482 98.625 13.172 1 87.75 738 SER A CA 1
ATOM 5740 C C . SER A 1 738 ? 3.58 97.25 13.852 1 87.75 738 SER A C 1
ATOM 5742 O O . SER A 1 738 ? 4.152 96.312 13.289 1 87.75 738 SER A O 1
ATOM 5744 N N . GLN A 1 739 ? 2.986 97.062 14.977 1 90.06 739 GLN A N 1
ATOM 5745 C CA . GLN A 1 739 ? 3.004 95.812 15.695 1 90.06 739 GLN A CA 1
ATOM 5746 C C . GLN A 1 739 ? 2.172 94.75 14.969 1 90.06 739 GLN A C 1
ATOM 5748 O O . GLN A 1 739 ? 2.549 93.562 14.922 1 90.06 739 GLN A O 1
ATOM 5753 N N . LEU A 1 740 ? 1.057 95.188 14.414 1 92.88 740 LEU A N 1
ATOM 5754 C CA . LEU A 1 740 ? 0.202 94.25 13.672 1 92.88 740 LEU A CA 1
ATOM 5755 C C . LEU A 1 740 ? 0.893 93.75 12.398 1 92.88 740 LEU A C 1
ATOM 5757 O O . LEU A 1 740 ? 0.732 92.625 12 1 92.88 740 LEU A O 1
ATOM 5761 N N . VAL A 1 741 ? 1.719 94.688 11.836 1 92.62 741 VAL A N 1
ATOM 5762 C CA . VAL A 1 741 ? 2.432 94.312 10.617 1 92.62 741 VAL A CA 1
ATOM 5763 C C . VAL A 1 741 ? 3.543 93.375 10.938 1 92.62 741 VAL A C 1
ATOM 5765 O O . VAL A 1 741 ? 3.752 92.375 10.203 1 92.62 741 VAL A O 1
ATOM 5768 N N . PHE A 1 742 ? 4.293 93.5 12.094 1 92.81 742 PHE A N 1
ATOM 5769 C CA . PHE A 1 742 ? 5.34 92.562 12.492 1 92.81 742 PHE A CA 1
ATOM 5770 C C . PHE A 1 742 ? 4.754 91.188 12.82 1 92.81 742 PHE A C 1
ATOM 5772 O O . PHE A 1 742 ? 5.34 90.125 12.477 1 92.81 742 PHE A O 1
ATOM 5779 N N . THR A 1 743 ? 3.576 91.125 13.469 1 94.44 743 THR A N 1
ATOM 5780 C CA . THR A 1 743 ? 2.91 89.875 13.781 1 94.44 743 THR A CA 1
ATOM 5781 C C . THR A 1 743 ? 2.459 89.188 12.508 1 94.44 743 THR A C 1
ATOM 5783 O O . THR A 1 743 ? 2.604 87.938 12.375 1 94.44 743 THR A O 1
ATOM 5786 N N . ALA A 1 744 ? 1.982 89.938 11.523 1 94.88 744 ALA A N 1
ATOM 5787 C CA . ALA A 1 744 ? 1.53 89.375 10.258 1 94.88 744 ALA A CA 1
ATOM 5788 C C . ALA A 1 744 ? 2.697 88.812 9.477 1 94.88 744 ALA A C 1
ATOM 5790 O O . ALA A 1 744 ? 2.543 87.75 8.797 1 94.88 744 ALA A O 1
ATOM 5791 N N . VAL A 1 745 ? 3.867 89.375 9.609 1 94.62 745 VAL A N 1
ATOM 5792 C CA . VAL A 1 745 ? 5.047 88.875 8.914 1 94.62 745 VAL A CA 1
ATOM 5793 C C . VAL A 1 745 ? 5.484 87.562 9.539 1 94.62 745 VAL A C 1
ATOM 5795 O O . VAL A 1 745 ? 5.816 86.625 8.82 1 94.62 745 VAL A O 1
ATOM 5798 N N . LEU A 1 746 ? 5.48 87.438 10.828 1 94.81 746 LEU A N 1
ATOM 5799 C CA . LEU A 1 746 ? 5.875 86.188 11.508 1 94.81 746 LEU A CA 1
ATOM 5800 C C . LEU A 1 746 ? 4.883 85.062 11.211 1 94.81 746 LEU A C 1
ATOM 5802 O O . LEU A 1 746 ? 5.281 83.938 11.031 1 94.81 746 LEU A O 1
ATOM 5806 N N . VAL A 1 747 ? 3.6 85.375 11.164 1 95.69 747 VAL A N 1
ATOM 5807 C CA . VAL A 1 747 ? 2.58 84.375 10.867 1 95.69 747 VAL A CA 1
ATOM 5808 C C . VAL A 1 747 ? 2.67 83.938 9.398 1 95.69 747 VAL A C 1
ATOM 5810 O O . VAL A 1 747 ? 2.467 82.812 9.07 1 95.69 747 VAL A O 1
ATOM 5813 N N . SER A 1 748 ? 3.021 84.938 8.5 1 95.69 748 SER A N 1
ATOM 5814 C CA . SER A 1 748 ? 3.141 84.625 7.078 1 95.69 748 SER A CA 1
ATOM 5815 C C . SER A 1 748 ? 4.281 83.688 6.812 1 95.69 748 SER A C 1
ATOM 5817 O O . SER A 1 748 ? 4.199 82.812 5.895 1 95.69 748 SER A O 1
ATOM 5819 N N . ILE A 1 749 ? 5.324 83.688 7.613 1 94.88 749 ILE A N 1
ATOM 5820 C CA . ILE A 1 749 ? 6.414 82.688 7.473 1 94.88 749 ILE A CA 1
ATOM 5821 C C . ILE A 1 749 ? 5.891 81.312 7.707 1 94.88 749 ILE A C 1
ATOM 5823 O O . ILE A 1 749 ? 6.246 80.375 6.977 1 94.88 749 ILE A O 1
ATOM 5827 N N . GLN A 1 750 ? 5.012 81.125 8.648 1 94.19 750 GLN A N 1
ATOM 5828 C CA . GLN A 1 750 ? 4.434 79.812 8.922 1 94.19 750 GLN A CA 1
ATOM 5829 C C . GLN A 1 750 ? 3.506 79.375 7.789 1 94.19 750 GLN A C 1
ATOM 5831 O O . GLN A 1 750 ? 3.426 78.188 7.469 1 94.19 750 GLN A O 1
ATOM 5836 N N . VAL A 1 751 ? 2.775 80.312 7.215 1 94.5 751 VAL A N 1
ATOM 5837 C CA . VAL A 1 751 ? 1.88 80 6.109 1 94.5 751 VAL A CA 1
ATOM 5838 C C . VAL A 1 751 ? 2.689 79.438 4.922 1 94.5 751 VAL A C 1
ATOM 5840 O O . VAL A 1 751 ? 2.283 78.5 4.25 1 94.5 751 VAL A O 1
ATOM 5843 N N . VAL A 1 752 ? 3.875 80 4.734 1 93.94 752 VAL A N 1
ATOM 5844 C CA . VAL A 1 752 ? 4.738 79.562 3.635 1 93.94 752 VAL A CA 1
ATOM 5845 C C . VAL A 1 752 ? 5.324 78.188 3.934 1 93.94 752 VAL A C 1
ATOM 5847 O O . VAL A 1 752 ? 5.387 77.375 3.055 1 93.94 752 VAL A O 1
ATOM 5850 N N . ILE A 1 753 ? 5.711 78 5.156 1 91.19 753 ILE A N 1
ATOM 5851 C CA . ILE A 1 753 ? 6.285 76.75 5.555 1 91.19 753 ILE A CA 1
ATOM 5852 C C . ILE A 1 753 ? 5.234 75.625 5.422 1 91.19 753 ILE A C 1
ATOM 5854 O O . ILE A 1 753 ? 5.512 74.562 4.883 1 91.19 753 ILE A O 1
ATOM 5858 N N . SER A 1 754 ? 4.02 75.875 5.926 1 91.56 754 SER A N 1
ATOM 5859 C CA . SER A 1 754 ? 2.947 74.875 5.871 1 91.56 754 SER A CA 1
ATOM 5860 C C . SER A 1 754 ? 2.549 74.562 4.43 1 91.56 754 SER A C 1
ATOM 5862 O O . SER A 1 754 ? 2.26 73.438 4.09 1 91.56 754 SER A O 1
ATOM 5864 N N . SER A 1 755 ? 2.559 75.625 3.557 1 91.12 755 SER A N 1
ATOM 5865 C CA . SER A 1 755 ? 2.234 75.375 2.148 1 91.12 755 SER A CA 1
ATOM 5866 C C . SER A 1 755 ? 3.32 74.562 1.443 1 91.12 755 SER A C 1
ATOM 5868 O O . SER A 1 755 ? 3.023 73.75 0.609 1 91.12 755 SER A O 1
ATOM 5870 N N . ALA A 1 756 ? 4.527 74.812 1.771 1 89 756 ALA A N 1
ATOM 5871 C CA . ALA A 1 756 ? 5.637 74.062 1.199 1 89 756 ALA A CA 1
ATOM 5872 C C . ALA A 1 756 ? 5.586 72.625 1.631 1 89 756 ALA A C 1
ATOM 5874 O O . ALA A 1 756 ? 5.902 71.75 0.846 1 89 756 ALA A O 1
ATOM 5875 N N . PHE A 1 757 ? 5.203 72.375 2.766 1 86.06 757 PHE A N 1
ATOM 5876 C CA . PHE A 1 757 ? 5.121 71.062 3.289 1 86.06 757 PHE A CA 1
ATOM 5877 C C . PHE A 1 757 ? 4.004 70.25 2.605 1 86.06 757 PHE A C 1
ATOM 5879 O O . PHE A 1 757 ? 4.129 69.062 2.377 1 86.06 757 PHE A O 1
ATOM 5886 N N . ILE A 1 758 ? 2.906 70.875 2.355 1 88.56 758 ILE A N 1
ATOM 5887 C CA . ILE A 1 758 ? 1.78 70.188 1.685 1 88.56 758 ILE A CA 1
ATOM 5888 C C . ILE A 1 758 ? 2.174 69.812 0.258 1 88.56 758 ILE A C 1
ATOM 5890 O O . ILE A 1 758 ? 1.761 68.812 -0.254 1 88.56 758 ILE A O 1
ATOM 5894 N N . VAL A 1 759 ? 3.002 70.688 -0.343 1 87.81 759 VAL A N 1
ATOM 5895 C CA . VAL A 1 759 ? 3.436 70.375 -1.71 1 87.81 759 VAL A CA 1
ATOM 5896 C C . VAL A 1 759 ? 4.48 69.312 -1.714 1 87.81 759 VAL A C 1
ATOM 5898 O O . VAL A 1 759 ? 4.477 68.438 -2.596 1 87.81 759 VAL A O 1
ATOM 5901 N N . ALA A 1 760 ? 5.352 69.312 -0.812 1 86.12 760 ALA A N 1
ATOM 5902 C CA . ALA A 1 760 ? 6.41 68.312 -0.727 1 86.12 760 ALA A CA 1
ATOM 5903 C C . ALA A 1 760 ? 5.836 66.938 -0.404 1 86.12 760 ALA A C 1
ATOM 5905 O O . ALA A 1 760 ? 6.297 65.875 -0.933 1 86.12 760 ALA A O 1
ATOM 5906 N N . SER A 1 761 ? 4.875 66.875 0.437 1 86.94 761 SER A N 1
ATOM 5907 C CA . SER A 1 761 ? 4.23 65.625 0.821 1 86.94 761 SER A CA 1
ATOM 5908 C C . SER A 1 761 ? 2.711 65.75 0.824 1 86.94 761 SER A C 1
ATOM 5910 O O . SER A 1 761 ? 2.113 66.062 1.851 1 86.94 761 SER A O 1
ATOM 5912 N N . PRO A 1 762 ? 2.184 65.438 -0.256 1 88.69 762 PRO A N 1
ATOM 5913 C CA . PRO A 1 762 ? 0.731 65.562 -0.356 1 88.69 762 PRO A CA 1
ATOM 5914 C C . PRO A 1 762 ? -0.027 64.812 0.7 1 88.69 762 PRO A C 1
ATOM 5916 O O . PRO A 1 762 ? 0.31 63.625 0.964 1 88.69 762 PRO A O 1
ATOM 5919 N N . PRO A 1 763 ? -0.969 65.5 1.418 1 90.25 763 PRO A N 1
ATOM 5920 C CA . PRO A 1 763 ? -1.76 64.875 2.453 1 90.25 763 PRO A CA 1
ATOM 5921 C C . PRO A 1 763 ? -2.676 63.75 1.886 1 90.25 763 PRO A C 1
ATOM 5923 O O . PRO A 1 763 ? -3.334 63.969 0.864 1 90.25 763 PRO A O 1
ATOM 5926 N N . LYS A 1 764 ? -2.518 62.594 2.438 1 91.75 764 LYS A N 1
ATOM 5927 C CA . LYS A 1 764 ? -3.352 61.469 2.037 1 91.75 764 LYS A CA 1
ATOM 5928 C C . LYS A 1 764 ? -3.832 60.688 3.254 1 91.75 764 LYS A C 1
ATOM 5930 O O . LYS A 1 764 ? -3.094 60.531 4.227 1 91.75 764 LYS A O 1
ATOM 5935 N N . ALA A 1 765 ? -5.113 60.344 3.133 1 92.75 765 ALA A N 1
ATOM 5936 C CA . ALA A 1 765 ? -5.637 59.406 4.117 1 92.75 765 ALA A CA 1
ATOM 5937 C C . ALA A 1 765 ? -5.297 57.969 3.738 1 92.75 765 ALA A C 1
ATOM 5939 O O . ALA A 1 765 ? -5.656 57.5 2.656 1 92.75 765 ALA A O 1
ATOM 5940 N N . ILE A 1 766 ? -4.559 57.312 4.566 1 91.44 766 ILE A N 1
ATOM 5941 C CA . ILE A 1 766 ? -4.109 55.938 4.234 1 91.44 766 ILE A CA 1
ATOM 5942 C C . ILE A 1 766 ? -4.652 54.969 5.262 1 91.44 766 ILE A C 1
ATOM 5944 O O . ILE A 1 766 ? -5.004 55.344 6.379 1 91.44 766 ILE A O 1
ATOM 5948 N N . ARG A 1 767 ? -4.684 53.688 4.723 1 89.19 767 ARG A N 1
ATOM 5949 C CA . ARG A 1 767 ? -5.004 52.594 5.625 1 89.19 767 ARG A CA 1
ATOM 5950 C C . ARG A 1 767 ? -3.736 52 6.227 1 89.19 767 ARG A C 1
ATOM 5952 O O . ARG A 1 767 ? -2.889 51.469 5.508 1 89.19 767 ARG A O 1
ATOM 5959 N N . HIS A 1 768 ? -3.574 52.156 7.523 1 87.62 768 HIS A N 1
ATOM 5960 C CA . HIS A 1 768 ? -2.434 51.625 8.258 1 87.62 768 HIS A CA 1
ATOM 5961 C C . HIS A 1 768 ? -2.797 50.312 8.961 1 87.62 768 HIS A C 1
ATOM 5963 O O . HIS A 1 768 ? -3.891 50.188 9.523 1 87.62 768 HIS A O 1
ATOM 5969 N N . TYR A 1 769 ? -1.763 49.344 8.891 1 86.94 769 TYR A N 1
ATOM 5970 C CA . TYR A 1 769 ? -1.992 48.031 9.484 1 86.94 769 TYR A CA 1
ATOM 5971 C C . TYR A 1 769 ? -0.979 47.75 10.594 1 86.94 769 TYR A C 1
ATOM 5973 O O . TYR A 1 769 ? 0.031 47.094 10.359 1 86.94 769 TYR A O 1
ATOM 5981 N N . PRO A 1 770 ? -1.246 48.125 11.82 1 78.69 770 PRO A N 1
ATOM 5982 C CA . PRO A 1 770 ? -0.302 47.875 12.906 1 78.69 770 PRO A CA 1
ATOM 5983 C C . PRO A 1 770 ? -0.178 46.375 13.227 1 78.69 770 PRO A C 1
ATOM 5985 O O . PRO A 1 770 ? 0.914 45.906 13.547 1 78.69 770 PRO A O 1
ATOM 5988 N N . THR A 1 771 ? -1.212 45.688 13.289 1 80.75 771 THR A N 1
ATOM 5989 C CA . THR A 1 771 ? -1.246 44.25 13.469 1 80.75 771 THR A CA 1
ATOM 5990 C C . THR A 1 771 ? -1.994 43.562 12.312 1 80.75 771 THR A C 1
ATOM 5992 O O . THR A 1 771 ? -2.66 44.25 11.523 1 80.75 771 THR A O 1
ATOM 5995 N N . ARG A 1 772 ? -1.826 42.312 12.297 1 85.75 772 ARG A N 1
ATOM 5996 C CA . ARG A 1 772 ? -2.471 41.531 11.219 1 85.75 772 ARG A CA 1
ATOM 5997 C C . ARG A 1 772 ? -3.986 41.562 11.383 1 85.75 772 ARG A C 1
ATOM 5999 O O . ARG A 1 772 ? -4.719 41.344 10.414 1 85.75 772 ARG A O 1
ATOM 6006 N N . ASP A 1 773 ? -4.418 41.938 12.531 1 87.88 773 ASP A N 1
ATOM 6007 C CA . ASP A 1 773 ? -5.848 41.844 12.812 1 87.88 773 ASP A CA 1
ATOM 6008 C C . ASP A 1 773 ? -6.516 43.188 12.758 1 87.88 773 ASP A C 1
ATOM 6010 O O . ASP A 1 773 ? -7.738 43.312 12.867 1 87.88 773 ASP A O 1
ATOM 6014 N N . GLU A 1 774 ? -5.754 44.219 12.609 1 85.56 774 GLU A N 1
ATOM 6015 C CA . GLU A 1 774 ? -6.332 45.562 12.711 1 85.56 774 GLU A CA 1
ATOM 6016 C C . GLU A 1 774 ? -5.934 46.406 11.523 1 85.56 774 GLU A C 1
ATOM 6018 O O . GLU A 1 774 ? -4.832 46.281 10.984 1 85.56 774 GLU A O 1
ATOM 6023 N N . ALA A 1 775 ? -7.008 47.25 11.031 1 88.81 775 ALA A N 1
ATOM 6024 C CA . ALA A 1 775 ? -6.793 48.281 10.031 1 88.81 775 ALA A CA 1
ATOM 6025 C C . ALA A 1 775 ? -7.262 49.656 10.539 1 88.81 775 ALA A C 1
ATOM 6027 O O . ALA A 1 775 ? -8.336 49.75 11.133 1 88.81 775 ALA A O 1
ATOM 6028 N N . GLN A 1 776 ? -6.418 50.625 10.477 1 87.69 776 GLN A N 1
ATOM 6029 C CA . GLN A 1 776 ? -6.742 51.969 10.938 1 87.69 776 GLN A CA 1
ATOM 6030 C C . GLN A 1 776 ? -6.629 52.969 9.805 1 87.69 776 GLN A C 1
ATOM 6032 O O . GLN A 1 776 ? -5.719 52.906 8.984 1 87.69 776 GLN A O 1
ATOM 6037 N N . LEU A 1 777 ? -7.715 53.812 9.711 1 90.31 777 LEU A N 1
ATOM 6038 C CA . LEU A 1 777 ? -7.668 54.938 8.766 1 90.31 777 LEU A CA 1
ATOM 6039 C C . LEU A 1 777 ? -7.031 56.156 9.398 1 90.31 777 LEU A C 1
ATOM 6041 O O . LEU A 1 777 ? -7.562 56.719 10.359 1 90.31 777 LEU A O 1
ATOM 6045 N N . VAL A 1 778 ? -5.918 56.5 8.969 1 88 778 VAL A N 1
ATOM 6046 C CA . VAL A 1 778 ? -5.18 57.594 9.57 1 88 778 VAL A CA 1
ATOM 6047 C C . VAL A 1 778 ? -4.578 58.5 8.469 1 88 778 VAL A C 1
ATOM 6049 O O . VAL A 1 778 ? -4.516 58.094 7.309 1 88 778 VAL A O 1
ATOM 6052 N N . CYS A 1 779 ? -4.379 59.719 8.883 1 89.19 779 CYS A N 1
ATOM 6053 C CA . CYS A 1 779 ? -3.619 60.594 7.984 1 89.19 779 CYS A CA 1
ATOM 6054 C C . CYS A 1 779 ? -2.156 60.156 7.93 1 89.19 779 CYS A C 1
ATOM 6056 O O . CYS A 1 779 ? -1.574 59.781 8.953 1 89.19 779 CYS A O 1
ATOM 6058 N N . ARG A 1 780 ? -1.599 60.094 6.758 1 87.5 780 ARG A N 1
ATOM 6059 C CA . ARG A 1 780 ? -0.217 59.688 6.555 1 87.5 780 ARG A CA 1
ATOM 6060 C C . ARG A 1 780 ? 0.729 60.438 7.484 1 87.5 780 ARG A C 1
ATOM 6062 O O . ARG A 1 780 ? 1.693 59.844 7.996 1 87.5 780 ARG A O 1
ATOM 6069 N N . ALA A 1 781 ? 0.404 61.594 7.801 1 81.81 781 ALA A N 1
ATOM 6070 C CA . ALA A 1 781 ? 1.283 62.438 8.602 1 81.81 781 ALA A CA 1
ATOM 6071 C C . ALA A 1 781 ? 1.294 62 10.062 1 81.81 781 ALA A C 1
ATOM 6073 O O . ALA A 1 781 ? 2.244 62.281 10.797 1 81.81 781 ALA A O 1
ATOM 6074 N N . THR A 1 782 ? 0.224 61.375 10.453 1 78.56 782 THR A N 1
ATOM 6075 C CA . THR A 1 782 ? 0.16 60.875 11.82 1 78.56 782 THR A CA 1
ATOM 6076 C C . THR A 1 782 ? 1.107 59.688 12.008 1 78.56 782 THR A C 1
ATOM 6078 O O . THR A 1 782 ? 1.644 59.5 13.102 1 78.56 782 THR A O 1
ATOM 6081 N N . VAL A 1 783 ? 1.369 59 10.906 1 77.12 783 VAL A N 1
ATOM 6082 C CA . VAL A 1 783 ? 2.201 57.812 11 1 77.12 783 VAL A CA 1
ATOM 6083 C C . VAL A 1 783 ? 3.66 58.156 10.742 1 77.12 783 VAL A C 1
ATOM 6085 O O . VAL A 1 783 ? 4.559 57.688 11.445 1 77.12 783 VAL A O 1
ATOM 6088 N N . ASP A 1 784 ? 4.027 58.969 9.75 1 74 784 ASP A N 1
ATOM 6089 C CA . ASP A 1 784 ? 5.398 59.281 9.344 1 74 784 ASP A CA 1
ATOM 6090 C C . ASP A 1 784 ? 5.977 60.438 10.18 1 74 784 ASP A C 1
ATOM 6092 O O . ASP A 1 784 ? 7.07 60.906 9.891 1 74 784 ASP A O 1
ATOM 6096 N N . THR A 1 785 ? 5.539 60.906 11.258 1 70 785 THR A N 1
ATOM 6097 C CA . THR A 1 785 ? 6.039 61.938 12.156 1 70 785 THR A CA 1
ATOM 6098 C C . THR A 1 785 ? 6.09 63.312 11.445 1 70 785 THR A C 1
ATOM 6100 O O . THR A 1 785 ? 6.805 64.188 11.875 1 70 785 THR A O 1
ATOM 6103 N N . SER A 1 786 ? 5.438 63.5 10.398 1 74 786 SER A N 1
ATOM 6104 C CA . SER A 1 786 ? 5.461 64.75 9.664 1 74 786 SER A CA 1
ATOM 6105 C C . SER A 1 786 ? 4.793 65.875 10.453 1 74 786 SER A C 1
ATOM 6107 O O . SER A 1 786 ? 5.133 67.062 10.281 1 74 786 SER A O 1
ATOM 6109 N N . TYR A 1 787 ? 3.93 65.625 11.414 1 74.75 787 TYR A N 1
ATOM 6110 C CA . TYR A 1 787 ? 3.303 66.625 12.242 1 74.75 787 TYR A CA 1
ATOM 6111 C C . TYR A 1 787 ? 4.34 67.312 13.094 1 74.75 787 TYR A C 1
ATOM 6113 O O . TYR A 1 787 ? 4.262 68.562 13.281 1 74.75 787 TYR A O 1
ATOM 6121 N N . MET A 1 788 ? 5.285 66.625 13.484 1 72.5 788 MET A N 1
ATOM 6122 C CA . MET A 1 788 ? 6.301 67.188 14.352 1 72.5 788 MET A CA 1
ATOM 6123 C C . MET A 1 788 ? 7.18 68.188 13.57 1 72.5 788 MET A C 1
ATOM 6125 O O . MET A 1 788 ? 7.641 69.188 14.117 1 72.5 788 MET A O 1
ATOM 6129 N N . LEU A 1 789 ? 7.234 67.938 12.336 1 73.56 789 LEU A N 1
ATOM 6130 C CA . LEU A 1 789 ? 8.031 68.812 11.508 1 73.56 789 LEU A CA 1
ATOM 6131 C C . LEU A 1 789 ? 7.285 70.125 11.258 1 73.56 789 LEU A C 1
ATOM 6133 O O . LEU A 1 789 ? 7.898 71.188 11.172 1 73.56 789 LEU A O 1
ATOM 6137 N N . GLY A 1 790 ? 6.031 70.062 11.227 1 76.31 790 GLY A N 1
ATOM 6138 C CA . GLY A 1 790 ? 5.234 71.25 11.07 1 76.31 790 GLY A CA 1
ATOM 6139 C C . GLY A 1 790 ? 5.223 72.188 12.305 1 76.31 790 GLY A C 1
ATOM 6140 O O . GLY A 1 790 ? 5.023 73.375 12.211 1 76.31 790 GLY A O 1
ATOM 6141 N N . LEU A 1 791 ? 5.59 71.625 13.398 1 81.5 791 LEU A N 1
ATOM 6142 C CA . LEU A 1 791 ? 5.574 72.375 14.648 1 81.5 791 LEU A CA 1
ATOM 6143 C C . LEU A 1 791 ? 6.961 72.875 14.977 1 81.5 791 LEU A C 1
ATOM 6145 O O . LEU A 1 791 ? 7.141 73.562 15.984 1 81.5 791 LEU A O 1
ATOM 6149 N N . ALA A 1 792 ? 7.859 72.75 14.125 1 84 792 ALA A N 1
ATOM 6150 C CA . ALA A 1 792 ? 9.227 73.188 14.383 1 84 792 ALA A CA 1
ATOM 6151 C C . ALA A 1 792 ? 9.312 74.688 14.508 1 84 792 ALA A C 1
ATOM 6153 O O . ALA A 1 792 ? 9.953 75.25 15.43 1 84 792 ALA A O 1
ATOM 6154 N N . TYR A 1 793 ? 8.625 75.5 13.633 1 90.5 793 TYR A N 1
ATOM 6155 C CA . TYR A 1 793 ? 8.672 76.938 13.672 1 90.5 793 TYR A CA 1
ATOM 6156 C C . TYR A 1 793 ? 7.934 77.5 14.891 1 90.5 793 TYR A C 1
ATOM 6158 O O . TYR A 1 793 ? 8.445 78.375 15.602 1 90.5 793 TYR A O 1
ATOM 6166 N N . PRO A 1 794 ? 6.812 77 15.172 1 90.75 794 PRO A N 1
ATOM 6167 C CA . PRO A 1 794 ? 6.152 77.438 16.406 1 90.75 794 PRO A CA 1
ATOM 6168 C C . PRO A 1 794 ? 6.973 77.125 17.656 1 90.75 794 PRO A C 1
ATOM 6170 O O . PRO A 1 794 ? 6.988 77.938 18.594 1 90.75 794 PRO A O 1
ATOM 6173 N N . ILE A 1 795 ? 7.625 76.062 17.719 1 86.06 795 ILE A N 1
ATOM 6174 C CA . ILE A 1 795 ? 8.469 75.75 18.859 1 86.06 795 ILE A CA 1
ATOM 6175 C C . ILE A 1 795 ? 9.641 76.75 18.922 1 86.06 795 ILE A C 1
ATOM 6177 O O . ILE A 1 795 ? 10.023 77.188 20.016 1 86.06 795 ILE A O 1
ATOM 6181 N N . PHE A 1 796 ? 10.109 77.188 17.922 1 87.06 796 PHE A N 1
ATOM 6182 C CA . PHE A 1 796 ? 11.18 78.125 17.859 1 87.06 796 PHE A CA 1
ATOM 6183 C C . PHE A 1 796 ? 10.711 79.5 18.391 1 87.06 796 PHE A C 1
ATOM 6185 O O . PHE A 1 796 ? 11.406 80.125 19.172 1 87.06 796 PHE A O 1
ATOM 6192 N N . LEU A 1 797 ? 9.531 79.875 17.844 1 91.12 797 LEU A N 1
ATOM 6193 C CA . LEU A 1 797 ? 8.953 81.125 18.328 1 91.12 797 LEU A CA 1
ATOM 6194 C C . LEU A 1 797 ? 8.695 81.062 19.828 1 91.12 797 LEU A C 1
ATOM 6196 O O . LEU A 1 797 ? 8.891 82.062 20.531 1 91.12 797 LEU A O 1
ATOM 6200 N N . MET A 1 798 ? 8.281 79.938 20.281 1 89.06 798 MET A N 1
ATOM 6201 C CA . MET A 1 798 ? 8 79.75 21.703 1 89.06 798 MET A CA 1
ATOM 6202 C C . MET A 1 798 ? 9.273 79.875 22.531 1 89.06 798 MET A C 1
ATOM 6204 O O . MET A 1 798 ? 9.266 80.5 23.578 1 89.06 798 MET A O 1
ATOM 6208 N N . VAL A 1 799 ? 10.383 79.375 22.078 1 87.69 799 VAL A N 1
ATOM 6209 C CA . VAL A 1 799 ? 11.664 79.438 22.781 1 87.69 799 VAL A CA 1
ATOM 6210 C C . VAL A 1 799 ? 12.156 80.938 22.797 1 87.69 799 VAL A C 1
ATOM 6212 O O . VAL A 1 799 ? 12.633 81.375 23.828 1 87.69 799 VAL A O 1
ATOM 6215 N N . LEU A 1 800 ? 11.984 81.625 21.734 1 88.44 800 LEU A N 1
ATOM 6216 C CA . LEU A 1 800 ? 12.406 83 21.641 1 88.44 800 LEU A CA 1
ATOM 6217 C C . LEU A 1 800 ? 11.57 83.875 22.578 1 88.44 800 LEU A C 1
ATOM 6219 O O . LEU A 1 800 ? 12.102 84.812 23.219 1 88.44 800 LEU A O 1
ATOM 6223 N N . CYS A 1 801 ? 10.289 83.562 22.516 1 88.06 801 CYS A N 1
ATOM 6224 C CA . CYS A 1 801 ? 9.391 84.312 23.391 1 88.06 801 CYS A CA 1
ATOM 6225 C C . CYS A 1 801 ? 9.727 84.062 24.859 1 88.06 801 CYS A C 1
ATOM 6227 O O . CYS A 1 801 ? 9.68 85 25.672 1 88.06 801 CYS A O 1
ATOM 6229 N N . THR A 1 802 ? 10.109 82.938 25.25 1 85.56 802 THR A N 1
ATOM 6230 C CA . THR A 1 802 ? 10.477 82.625 26.625 1 85.56 802 THR A CA 1
ATOM 6231 C C . THR A 1 802 ? 11.773 83.312 27.016 1 85.56 802 THR A C 1
ATOM 6233 O O . THR A 1 802 ? 11.898 83.812 28.125 1 85.56 802 THR A O 1
ATOM 6236 N N . LEU A 1 803 ? 12.641 83.438 26.109 1 86 803 LEU A N 1
ATOM 6237 C CA . LEU A 1 803 ? 13.898 84.125 26.375 1 86 803 LEU A CA 1
ATOM 6238 C C . LEU A 1 803 ? 13.68 85.625 26.578 1 86 803 LEU A C 1
ATOM 6240 O O . LEU A 1 803 ? 14.266 86.25 27.484 1 86 803 LEU A O 1
ATOM 6244 N N . TYR A 1 804 ? 12.789 86.125 25.781 1 85.44 804 TYR A N 1
ATOM 6245 C CA . TYR A 1 804 ? 12.469 87.562 25.938 1 85.44 804 TYR A CA 1
ATOM 6246 C C . TYR A 1 804 ? 11.719 87.812 27.234 1 85.44 804 TYR A C 1
ATOM 6248 O O . TYR A 1 804 ? 11.914 88.875 27.891 1 85.44 804 TYR A O 1
ATOM 6256 N N . ALA A 1 805 ? 10.891 86.875 27.547 1 80.75 805 ALA A N 1
ATOM 6257 C CA . ALA A 1 805 ? 10.133 87 28.797 1 80.75 805 ALA A CA 1
ATOM 6258 C C . ALA A 1 805 ? 11.047 86.938 30 1 80.75 805 ALA A C 1
ATOM 6260 O O . ALA A 1 805 ? 10.82 87.625 31 1 80.75 805 ALA A O 1
ATOM 6261 N N . ILE A 1 806 ? 12.102 86.25 29.922 1 77.31 806 ILE A N 1
ATOM 6262 C CA . ILE A 1 806 ? 13.086 86.188 30.984 1 77.31 806 ILE A CA 1
ATOM 6263 C C . ILE A 1 806 ? 13.875 87.5 31.062 1 77.31 806 ILE A C 1
ATOM 6265 O O . ILE A 1 806 ? 14.156 88 32.156 1 77.31 806 ILE A O 1
ATOM 6269 N N . LYS A 1 807 ? 14.07 88.125 30.016 1 77.25 807 LYS A N 1
ATOM 6270 C CA . LYS A 1 807 ? 14.852 89.312 29.953 1 77.25 807 LYS A CA 1
ATOM 6271 C C . LYS A 1 807 ? 14.047 90.5 30.5 1 77.25 807 LYS A C 1
ATOM 6273 O O . LYS A 1 807 ? 14.617 91.438 31.062 1 77.25 807 LYS A O 1
ATOM 6278 N N . THR A 1 808 ? 12.727 90.5 30.391 1 75.19 808 THR A N 1
ATOM 6279 C CA . THR A 1 808 ? 11.883 91.625 30.812 1 75.19 808 THR A CA 1
ATOM 6280 C C . THR A 1 808 ? 11.305 91.375 32.188 1 75.19 808 THR A C 1
ATOM 6282 O O . THR A 1 808 ? 10.344 92 32.594 1 75.19 808 THR A O 1
ATOM 6285 N N . ARG A 1 809 ? 11.711 90.562 33 1 66.94 809 ARG A N 1
ATOM 6286 C CA . ARG A 1 809 ? 11.172 90.188 34.312 1 66.94 809 ARG A CA 1
ATOM 6287 C C . ARG A 1 809 ? 11.398 91.312 35.344 1 66.94 809 ARG A C 1
ATOM 6289 O O . ARG A 1 809 ? 10.633 91.438 36.312 1 66.94 809 ARG A O 1
ATOM 6296 N N . LYS A 1 810 ? 12.359 92.25 35.188 1 63.72 810 LYS A N 1
ATOM 6297 C CA . LYS A 1 810 ? 12.742 93.25 36.188 1 63.72 810 LYS A CA 1
ATOM 6298 C C . LYS A 1 810 ? 11.977 94.562 36 1 63.72 810 LYS A C 1
ATOM 6300 O O . LYS A 1 810 ? 12.328 95.562 36.562 1 63.72 810 LYS A O 1
ATOM 6305 N N . ILE A 1 811 ? 10.977 94.562 35.125 1 63 811 ILE A N 1
ATOM 6306 C CA . ILE A 1 811 ? 10.219 95.812 34.906 1 63 811 ILE A CA 1
ATOM 6307 C C . ILE A 1 811 ? 9.328 96.062 36.125 1 63 811 ILE A C 1
ATOM 6309 O O . ILE A 1 811 ? 8.758 95.125 36.719 1 63 811 ILE A O 1
ATOM 6313 N N . PRO A 1 812 ? 9.391 97.375 36.688 1 56.47 812 PRO A N 1
ATOM 6314 C CA . PRO A 1 812 ? 8.695 97.75 37.938 1 56.47 812 PRO A CA 1
ATOM 6315 C C . PRO A 1 812 ? 7.234 97.312 37.938 1 56.47 812 PRO A C 1
ATOM 6317 O O . PRO A 1 812 ? 6.633 97.125 36.875 1 56.47 812 PRO A O 1
ATOM 6320 N N . GLU A 1 813 ? 6.715 97 39.094 1 50.03 813 GLU A N 1
ATOM 6321 C CA . GLU A 1 813 ? 5.461 96.375 39.5 1 50.03 813 GLU A CA 1
ATOM 6322 C C . GLU A 1 813 ? 4.266 97 38.844 1 50.03 813 GLU A C 1
ATOM 6324 O O . GLU A 1 813 ? 3.227 96.375 38.625 1 50.03 813 GLU A O 1
ATOM 6329 N N . ALA A 1 814 ? 4.426 98.25 38.531 1 48.28 814 ALA A N 1
ATOM 6330 C CA . ALA A 1 814 ? 3.273 99 38 1 48.28 814 ALA A CA 1
ATOM 6331 C C . ALA A 1 814 ? 2.857 98.438 36.656 1 48.28 814 ALA A C 1
ATOM 6333 O O . ALA A 1 814 ? 1.728 98.625 36.219 1 48.28 814 ALA A O 1
ATOM 6334 N N . PHE A 1 815 ? 3.824 97.688 35.938 1 52 815 PHE A N 1
ATOM 6335 C CA . PHE A 1 815 ? 3.469 97.125 34.625 1 52 815 PHE A CA 1
ATOM 6336 C C . PHE A 1 815 ? 3.367 95.625 34.688 1 52 815 PHE A C 1
ATOM 6338 O O . PHE A 1 815 ? 4.285 94.938 34.281 1 52 815 PHE A O 1
ATOM 6345 N N . ASN A 1 816 ? 2.365 95.062 35.344 1 63.56 816 ASN A N 1
ATOM 6346 C CA . ASN A 1 816 ? 1.973 93.688 35.688 1 63.56 816 ASN A CA 1
ATOM 6347 C C . ASN A 1 816 ? 1.796 92.812 34.469 1 63.56 816 ASN A C 1
ATOM 6349 O O . ASN A 1 816 ? 1.806 91.625 34.594 1 63.56 816 ASN A O 1
ATOM 6353 N N . GLU A 1 817 ? 1.959 93.312 33.219 1 76.12 817 GLU A N 1
ATOM 6354 C CA . GLU A 1 817 ? 1.643 92.562 32.031 1 76.12 817 GLU A CA 1
ATOM 6355 C C . GLU A 1 817 ? 2.787 91.625 31.688 1 76.12 817 GLU A C 1
ATOM 6357 O O . GLU A 1 817 ? 2.553 90.438 31.281 1 76.12 817 GLU A O 1
ATOM 6362 N N . ALA A 1 818 ? 4.035 92 31.875 1 77.56 818 ALA A N 1
ATOM 6363 C CA . ALA A 1 818 ? 5.207 91.188 31.547 1 77.56 818 ALA A CA 1
ATOM 6364 C C . ALA A 1 818 ? 5.281 89.938 32.438 1 77.56 818 ALA A C 1
ATOM 6366 O O . ALA A 1 818 ? 5.719 88.875 32 1 77.56 818 ALA A O 1
ATOM 6367 N N . LYS A 1 819 ? 4.836 90.188 33.594 1 75.69 819 LYS A N 1
ATOM 6368 C CA . LYS A 1 819 ? 4.84 89 34.531 1 75.69 819 LYS A CA 1
ATOM 6369 C C . LYS A 1 819 ? 3.857 87.938 34.094 1 75.69 819 LYS A C 1
ATOM 6371 O O . LYS A 1 819 ? 4.168 86.75 34.125 1 75.69 819 LYS A O 1
ATOM 6376 N N . PHE A 1 820 ? 2.709 88.312 33.625 1 80.69 820 PHE A N 1
ATOM 6377 C CA . PHE A 1 820 ? 1.692 87.375 33.156 1 80.69 820 PHE A CA 1
ATOM 6378 C C . PHE A 1 820 ? 2.111 86.688 31.875 1 80.69 820 PHE A C 1
ATOM 6380 O O . PHE A 1 820 ? 1.816 85.5 31.656 1 80.69 820 PHE A O 1
ATOM 6387 N N . ILE A 1 821 ? 2.828 87.375 31 1 84.88 821 ILE A N 1
ATOM 6388 C CA . ILE A 1 821 ? 3.332 86.75 29.766 1 84.88 821 ILE A CA 1
ATOM 6389 C C . ILE A 1 821 ? 4.395 85.75 30.078 1 84.88 821 ILE A C 1
ATOM 6391 O O . ILE A 1 821 ? 4.426 84.688 29.469 1 84.88 821 ILE A O 1
ATOM 6395 N N . GLY A 1 822 ? 5.273 86.062 31.062 1 81.38 822 GLY A N 1
ATOM 6396 C CA . GLY A 1 822 ? 6.273 85.062 31.5 1 81.38 822 GLY A CA 1
ATOM 6397 C C . GLY A 1 822 ? 5.668 83.812 32.062 1 81.38 822 GLY A C 1
ATOM 6398 O O . GLY A 1 822 ? 6.086 82.688 31.703 1 81.38 822 GLY A O 1
ATOM 6399 N N . PHE A 1 823 ? 4.641 84 32.875 1 75.44 823 PHE A N 1
ATOM 6400 C CA . PHE A 1 823 ? 3.967 82.812 33.438 1 75.44 823 PHE A CA 1
ATOM 6401 C C . PHE A 1 823 ? 3.316 82 32.344 1 75.44 823 PHE A C 1
ATOM 6403 O O . PHE A 1 823 ? 3.291 80.75 32.438 1 75.44 823 PHE A O 1
ATOM 6410 N N . THR A 1 824 ? 2.73 82.562 31.359 1 82.62 824 THR A N 1
ATOM 6411 C CA . THR A 1 824 ? 2.098 81.875 30.234 1 82.62 824 THR A CA 1
ATOM 6412 C C . THR A 1 824 ? 3.123 81.062 29.453 1 82.62 824 THR A C 1
ATOM 6414 O O . THR A 1 824 ? 2.877 79.938 29.109 1 82.62 824 THR A O 1
ATOM 6417 N N . MET A 1 825 ? 4.301 81.562 29.203 1 84.19 825 MET A N 1
ATOM 6418 C CA . MET A 1 825 ? 5.316 80.875 28.391 1 84.19 825 MET A CA 1
ATOM 6419 C C . MET A 1 825 ? 5.953 79.75 29.156 1 84.19 825 MET A C 1
ATOM 6421 O O . MET A 1 825 ? 6.227 78.688 28.594 1 84.19 825 MET A O 1
ATOM 6425 N N . TYR A 1 826 ? 6.137 79.938 30.516 1 74.12 826 TYR A N 1
ATOM 6426 C CA . TYR A 1 826 ? 6.703 78.875 31.328 1 74.12 826 TYR A CA 1
ATOM 6427 C C . TYR A 1 826 ? 5.754 77.688 31.375 1 74.12 826 TYR A C 1
ATOM 6429 O O . TYR A 1 826 ? 6.184 76.562 31.25 1 74.12 826 TYR A O 1
ATOM 6437 N N . THR A 1 827 ? 4.473 78 31.547 1 73.19 827 THR A N 1
ATOM 6438 C CA . THR A 1 827 ? 3.482 76.938 31.625 1 73.19 827 THR A CA 1
ATOM 6439 C C . THR A 1 827 ? 3.348 76.188 30.266 1 73.19 827 THR A C 1
ATOM 6441 O O . THR A 1 827 ? 3.154 75 30.219 1 73.19 827 THR A O 1
ATOM 6444 N N . THR A 1 828 ? 3.418 76.875 29.234 1 79.5 828 THR A N 1
ATOM 6445 C CA . THR A 1 828 ? 3.33 76.312 27.891 1 79.5 828 THR A CA 1
ATOM 6446 C C . THR A 1 828 ? 4.516 75.375 27.641 1 79.5 828 THR A C 1
ATOM 6448 O O . THR A 1 828 ? 4.363 74.312 27.031 1 79.5 828 THR A O 1
ATOM 6451 N N . CYS A 1 829 ? 5.688 75.688 28.078 1 76.25 829 CYS A N 1
ATOM 6452 C CA . CYS A 1 829 ? 6.867 74.875 27.922 1 76.25 829 CYS A CA 1
ATOM 6453 C C . CYS A 1 829 ? 6.703 73.562 28.688 1 76.25 829 CYS A C 1
ATOM 6455 O O . CYS A 1 829 ? 7.094 72.5 28.203 1 76.25 829 CYS A O 1
ATOM 6457 N N . ILE A 1 830 ? 6.094 73.688 29.781 1 66.44 830 ILE A N 1
ATOM 6458 C CA . ILE A 1 830 ? 5.875 72.5 30.609 1 66.44 830 ILE A CA 1
ATOM 6459 C C . ILE A 1 830 ? 4.887 71.562 29.906 1 66.44 830 ILE A C 1
ATOM 6461 O O . ILE A 1 830 ? 5.074 70.375 29.906 1 66.44 830 ILE A O 1
ATOM 6465 N N . ILE A 1 831 ? 3.885 72 29.328 1 71.88 831 ILE A N 1
ATOM 6466 C CA . ILE A 1 831 ? 2.869 71.25 28.641 1 71.88 831 ILE A CA 1
ATOM 6467 C C . ILE A 1 831 ? 3.498 70.5 27.453 1 71.88 831 ILE A C 1
ATOM 6469 O O . ILE A 1 831 ? 3.291 69.312 27.281 1 71.88 831 ILE A O 1
ATOM 6473 N N . TRP A 1 832 ? 4.344 71.125 26.719 1 73.62 832 TRP A N 1
ATOM 6474 C CA . TRP A 1 832 ? 4.895 70.5 25.516 1 73.62 832 TRP A CA 1
ATOM 6475 C C . TRP A 1 832 ? 6.008 69.562 25.859 1 73.62 832 TRP A C 1
ATOM 6477 O O . TRP A 1 832 ? 6.199 68.562 25.156 1 73.62 832 TRP A O 1
ATOM 6487 N N . LEU A 1 833 ? 6.664 69.812 26.922 1 65.56 833 LEU A N 1
ATOM 6488 C CA . LEU A 1 833 ? 7.664 68.812 27.375 1 65.56 833 LEU A CA 1
ATOM 6489 C C . LEU A 1 833 ? 7.004 67.562 27.859 1 65.56 833 LEU A C 1
ATOM 6491 O O . LEU A 1 833 ? 7.559 66.438 27.688 1 65.56 833 LEU A O 1
ATOM 6495 N N . ALA A 1 834 ? 5.879 67.688 28.391 1 63.09 834 ALA A N 1
ATOM 6496 C CA . ALA A 1 834 ? 5.129 66.5 28.844 1 63.09 834 ALA A CA 1
ATOM 6497 C C . ALA A 1 834 ? 4.477 65.812 27.672 1 63.09 834 ALA A C 1
ATOM 6499 O O . ALA A 1 834 ? 4.34 64.562 27.688 1 63.09 834 ALA A O 1
ATOM 6500 N N . PHE A 1 835 ? 4.156 66.438 26.672 1 69.56 835 PHE A N 1
ATOM 6501 C CA . PHE A 1 835 ? 3.354 65.875 25.578 1 69.56 835 PHE A CA 1
ATOM 6502 C C . PHE A 1 835 ? 4.234 65.188 24.562 1 69.56 835 PHE A C 1
ATOM 6504 O O . PHE A 1 835 ? 3.809 64.25 23.922 1 69.56 835 PHE A O 1
ATOM 6511 N N . ILE A 1 836 ? 5.434 65.562 24.406 1 67.56 836 ILE A N 1
ATOM 6512 C CA . ILE A 1 836 ? 6.293 65 23.375 1 67.56 836 ILE A CA 1
ATOM 6513 C C . ILE A 1 836 ? 6.52 63.531 23.641 1 67.56 836 ILE A C 1
ATOM 6515 O O . ILE A 1 836 ? 6.348 62.719 22.75 1 67.56 836 ILE A O 1
ATOM 6519 N N . PRO A 1 837 ? 6.848 63.156 24.828 1 61.69 837 PRO A N 1
ATOM 6520 C CA . PRO A 1 837 ? 7.016 61.719 25.078 1 61.69 837 PRO A CA 1
ATOM 6521 C C . PRO A 1 837 ? 5.719 60.938 24.906 1 61.69 837 PRO A C 1
ATOM 6523 O O . PRO A 1 837 ? 5.742 59.781 24.438 1 61.69 837 PRO A O 1
ATOM 6526 N N . ILE A 1 838 ? 4.637 61.5 25.219 1 64.81 838 ILE A N 1
ATOM 6527 C CA . ILE A 1 838 ? 3.346 60.844 25.078 1 64.81 838 ILE A CA 1
ATOM 6528 C C . ILE A 1 838 ? 3.055 60.594 23.594 1 64.81 838 ILE A C 1
ATOM 6530 O O . ILE A 1 838 ? 2.57 59.531 23.219 1 64.81 838 ILE A O 1
ATOM 6534 N N . TYR A 1 839 ? 3.365 61.5 22.828 1 70.5 839 TYR A N 1
ATOM 6535 C CA . TYR A 1 839 ? 3.133 61.375 21.391 1 70.5 839 TYR A CA 1
ATOM 6536 C C . TYR A 1 839 ? 3.986 60.281 20.781 1 70.5 839 TYR A C 1
ATOM 6538 O O . TYR A 1 839 ? 3.521 59.531 19.906 1 70.5 839 TYR A O 1
ATOM 6546 N N . LEU A 1 840 ? 5.125 60.125 21.234 1 64.88 840 LEU A N 1
ATOM 6547 C CA . LEU A 1 840 ? 6.039 59.156 20.656 1 64.88 840 LEU A CA 1
ATOM 6548 C C . LEU A 1 840 ? 5.68 57.75 21.125 1 64.88 840 LEU A C 1
ATOM 6550 O O . LEU A 1 840 ? 5.91 56.75 20.406 1 64.88 840 LEU A O 1
ATOM 6554 N N . THR A 1 841 ? 5.156 57.656 22.172 1 61.97 841 THR A N 1
ATOM 6555 C CA . THR A 1 841 ? 4.895 56.344 22.75 1 61.97 841 THR A CA 1
ATOM 6556 C C . THR A 1 841 ? 3.543 55.812 22.281 1 61.97 841 THR A C 1
ATOM 6558 O O . THR A 1 841 ? 3.283 54.594 22.359 1 61.97 841 THR A O 1
ATOM 6561 N N . THR A 1 842 ? 2.703 56.594 21.875 1 68.31 842 THR A N 1
ATOM 6562 C CA . THR A 1 842 ? 1.362 56.188 21.469 1 68.31 842 THR A CA 1
ATOM 6563 C C . THR A 1 842 ? 1.289 55.938 19.969 1 68.31 842 THR A C 1
ATOM 6565 O O . THR A 1 842 ? 0.22 56.062 19.375 1 68.31 842 THR A O 1
ATOM 6568 N N . ALA A 1 843 ? 2.357 55.594 19.469 1 65 843 ALA A N 1
ATOM 6569 C CA . ALA A 1 843 ? 2.41 55.406 18.031 1 65 843 ALA A CA 1
ATOM 6570 C C . ALA A 1 843 ? 1.545 54.219 17.594 1 65 843 ALA A C 1
ATOM 6572 O O . ALA A 1 843 ? 0.994 54.219 16.5 1 65 843 ALA A O 1
ATOM 6573 N N . ASN A 1 844 ? 1.355 53.344 18.5 1 67.19 844 ASN A N 1
ATOM 6574 C CA . ASN A 1 844 ? 0.653 52.125 18.125 1 67.19 844 ASN A CA 1
ATOM 6575 C C . ASN A 1 844 ? -0.852 52.25 18.344 1 67.19 844 ASN A C 1
ATOM 6577 O O . ASN A 1 844 ? -1.629 51.406 17.844 1 67.19 844 ASN A O 1
ATOM 6581 N N . ASN A 1 845 ? -1.156 53.188 19.141 1 71.94 845 ASN A N 1
ATOM 6582 C CA . ASN A 1 845 ? -2.568 53.469 19.375 1 71.94 845 ASN A CA 1
ATOM 6583 C C . ASN A 1 845 ? -2.957 54.844 18.844 1 71.94 845 ASN A C 1
ATOM 6585 O O . ASN A 1 845 ? -2.865 55.844 19.562 1 71.94 845 ASN A O 1
ATOM 6589 N N . ILE A 1 846 ? -3.557 54.844 17.75 1 75.31 846 ILE A N 1
ATOM 6590 C CA . ILE A 1 846 ? -3.801 56.062 17.031 1 75.31 846 ILE A CA 1
ATOM 6591 C C . ILE A 1 846 ? -4.887 56.875 17.734 1 75.31 846 ILE A C 1
ATOM 6593 O O . ILE A 1 846 ? -4.852 58.125 17.75 1 75.31 846 ILE A O 1
ATOM 6597 N N . GLN A 1 847 ? -5.875 56.281 18.344 1 77.44 847 GLN A N 1
ATOM 6598 C CA . GLN A 1 847 ? -6.934 57 19.047 1 77.44 847 GLN A CA 1
ATOM 6599 C C . GLN A 1 847 ? -6.383 57.781 20.234 1 77.44 847 GLN A C 1
ATOM 6601 O O . GLN A 1 847 ? -6.754 58.938 20.453 1 77.44 847 GLN A O 1
ATOM 6606 N N . VAL A 1 848 ? -5.535 57.125 20.828 1 75.81 848 VAL A N 1
ATOM 6607 C CA . VAL A 1 848 ? -4.941 57.781 21.984 1 75.81 848 VAL A CA 1
ATOM 6608 C C . VAL A 1 848 ? -4.012 58.906 21.516 1 75.81 848 VAL A C 1
ATOM 6610 O O . VAL A 1 848 ? -3.936 59.969 22.156 1 75.81 848 VAL A O 1
ATOM 6613 N N . ARG A 1 849 ? -3.406 58.656 20.5 1 79.19 849 ARG A N 1
ATOM 6614 C CA . ARG A 1 849 ? -2.506 59.688 19.969 1 79.19 849 ARG A CA 1
ATOM 6615 C C . ARG A 1 849 ? -3.275 60.938 19.547 1 79.19 849 ARG A C 1
ATOM 6617 O O . ARG A 1 849 ? -2.857 62.031 19.859 1 79.19 849 ARG A O 1
ATOM 6624 N N . ILE A 1 850 ? -4.348 60.75 18.953 1 83.75 850 ILE A N 1
ATOM 6625 C CA . ILE A 1 850 ? -5.152 61.875 18.5 1 83.75 850 ILE A CA 1
ATOM 6626 C C . ILE A 1 850 ? -5.738 62.594 19.703 1 83.75 850 ILE A C 1
ATOM 6628 O O . ILE A 1 850 ? -5.754 63.844 19.75 1 83.75 850 ILE A O 1
ATOM 6632 N N . THR A 1 851 ? -6.164 61.875 20.609 1 82.06 851 THR A N 1
ATOM 6633 C CA . THR A 1 851 ? -6.762 62.469 21.797 1 82.06 851 THR A CA 1
ATOM 6634 C C . THR A 1 851 ? -5.727 63.25 22.594 1 82.06 851 THR A C 1
ATOM 6636 O O . THR A 1 851 ? -5.984 64.375 23 1 82.06 851 THR A O 1
ATOM 6639 N N . THR A 1 852 ? -4.617 62.656 22.797 1 77.94 852 THR A N 1
ATOM 6640 C CA . THR A 1 852 ? -3.584 63.312 23.578 1 77.94 852 THR A CA 1
ATOM 6641 C C . THR A 1 852 ? -3.08 64.562 22.844 1 77.94 852 THR A C 1
ATOM 6643 O O . THR A 1 852 ? -2.787 65.562 23.484 1 77.94 852 THR A O 1
ATOM 6646 N N . THR A 1 853 ? -2.969 64.5 21.625 1 83.38 853 THR A N 1
ATOM 6647 C CA . THR A 1 853 ? -2.555 65.625 20.859 1 83.38 853 THR A CA 1
ATOM 6648 C C . THR A 1 853 ? -3.607 66.75 20.922 1 83.38 853 THR A C 1
ATOM 6650 O O . THR A 1 853 ? -3.273 67.938 21.078 1 83.38 853 THR A O 1
ATOM 6653 N N . SER A 1 854 ? -4.812 66.438 20.859 1 86.38 854 SER A N 1
ATOM 6654 C CA . SER A 1 854 ? -5.898 67.375 20.953 1 86.38 854 SER A CA 1
ATOM 6655 C C . SER A 1 854 ? -5.922 68.062 22.328 1 86.38 854 SER A C 1
ATOM 6657 O O . SER A 1 854 ? -6.133 69.25 22.438 1 86.38 854 SER A O 1
ATOM 6659 N N . PHE A 1 855 ? -5.691 67.312 23.281 1 81.69 855 PHE A N 1
ATOM 6660 C CA . PHE A 1 855 ? -5.66 67.875 24.641 1 81.69 855 PHE A CA 1
ATOM 6661 C C . PHE A 1 855 ? -4.477 68.812 24.797 1 81.69 855 PHE A C 1
ATOM 6663 O O . PHE A 1 855 ? -4.594 69.875 25.453 1 81.69 855 PHE A O 1
ATOM 6670 N N . ALA A 1 856 ? -3.395 68.375 24.266 1 82.25 856 ALA A N 1
ATOM 6671 C CA . ALA A 1 856 ? -2.211 69.25 24.375 1 82.25 856 ALA A CA 1
ATOM 6672 C C . ALA A 1 856 ? -2.43 70.562 23.688 1 82.25 856 ALA A C 1
ATOM 6674 O O . ALA A 1 856 ? -2.037 71.625 24.203 1 82.25 856 ALA A O 1
ATOM 6675 N N . ILE A 1 857 ? -3.07 70.562 22.594 1 87.56 857 ILE A N 1
ATOM 6676 C CA . ILE A 1 857 ? -3.342 71.812 21.844 1 87.56 857 ILE A CA 1
ATOM 6677 C C . ILE A 1 857 ? -4.348 72.688 22.609 1 87.56 857 ILE A C 1
ATOM 6679 O O . ILE A 1 857 ? -4.148 73.875 22.766 1 87.56 857 ILE A O 1
ATOM 6683 N N . SER A 1 858 ? -5.34 72.062 23.094 1 88.12 858 SER A N 1
ATOM 6684 C CA . SER A 1 858 ? -6.363 72.812 23.828 1 88.12 858 SER A CA 1
ATOM 6685 C C . SER A 1 858 ? -5.812 73.375 25.141 1 88.12 858 SER A C 1
ATOM 6687 O O . SER A 1 858 ? -6.168 74.5 25.562 1 88.12 858 SER A O 1
ATOM 6689 N N . LEU A 1 859 ? -5.008 72.625 25.797 1 82.94 859 LEU A N 1
ATOM 6690 C CA . LEU A 1 859 ? -4.426 73.062 27.047 1 82.94 859 LEU A CA 1
ATOM 6691 C C . LEU A 1 859 ? -3.551 74.312 26.844 1 82.94 859 LEU A C 1
ATOM 6693 O O . LEU A 1 859 ? -3.482 75.188 27.703 1 82.94 859 LEU A O 1
ATOM 6697 N N . SER A 1 860 ? -2.875 74.312 25.734 1 85.06 860 SER A N 1
ATOM 6698 C CA . SER A 1 860 ? -2.074 75.5 25.422 1 85.06 860 SER A CA 1
ATOM 6699 C C . SER A 1 860 ? -2.945 76.75 25.281 1 85.06 860 SER A C 1
ATOM 6701 O O . SER A 1 860 ? -2.535 77.812 25.656 1 85.06 860 SER A O 1
ATOM 6703 N N . GLY A 1 861 ? -4.145 76.625 24.734 1 89.19 861 GLY A N 1
ATOM 6704 C CA . GLY A 1 861 ? -5.09 77.75 24.672 1 89.19 861 GLY A CA 1
ATOM 6705 C C . GLY A 1 861 ? -5.633 78.125 26.031 1 89.19 861 GLY A C 1
ATOM 6706 O O . GLY A 1 861 ? -5.738 79.312 26.328 1 89.19 861 GLY A O 1
ATOM 6707 N N . PHE A 1 862 ? -5.883 77.188 26.844 1 87.88 862 PHE A N 1
ATOM 6708 C CA . PHE A 1 862 ? -6.426 77.438 28.172 1 87.88 862 PHE A CA 1
ATOM 6709 C C . PHE A 1 862 ? -5.414 78.188 29.031 1 87.88 862 PHE A C 1
ATOM 6711 O O . PHE A 1 862 ? -5.785 79.062 29.828 1 87.88 862 PHE A O 1
ATOM 6718 N N . VAL A 1 863 ? -4.18 77.875 28.875 1 82.81 863 VAL A N 1
ATOM 6719 C CA . VAL A 1 863 ? -3.135 78.562 29.656 1 82.81 863 VAL A CA 1
ATOM 6720 C C . VAL A 1 863 ? -3.086 80.062 29.328 1 82.81 863 VAL A C 1
ATOM 6722 O O . VAL A 1 863 ? -2.949 80.875 30.219 1 82.81 863 VAL A O 1
ATOM 6725 N N . VAL A 1 864 ? -3.23 80.375 28.078 1 89.69 864 VAL A N 1
ATOM 6726 C CA . VAL A 1 864 ? -3.225 81.812 27.672 1 89.69 864 VAL A CA 1
ATOM 6727 C C . VAL A 1 864 ? -4.445 82.5 28.234 1 89.69 864 VAL A C 1
ATOM 6729 O O . VAL A 1 864 ? -4.336 83.625 28.75 1 89.69 864 VAL A O 1
ATOM 6732 N N . LEU A 1 865 ? -5.57 81.938 28.266 1 90.06 865 LEU A N 1
ATOM 6733 C CA . LEU A 1 865 ? -6.801 82.5 28.781 1 90.06 865 LEU A CA 1
ATOM 6734 C C . LEU A 1 865 ? -6.73 82.688 30.297 1 90.06 865 LEU A C 1
ATOM 6736 O O . LEU A 1 865 ? -7.121 83.688 30.828 1 90.06 865 LEU A O 1
ATOM 6740 N N . ALA A 1 866 ? -6.176 81.688 30.953 1 82.38 866 ALA A N 1
ATOM 6741 C CA . ALA A 1 866 ? -6.176 81.688 32.406 1 82.38 866 ALA A CA 1
ATOM 6742 C C . ALA A 1 866 ? -5.098 82.625 32.969 1 82.38 866 ALA A C 1
ATOM 6744 O O . ALA A 1 866 ? -5.344 83.375 33.938 1 82.38 866 ALA A O 1
ATOM 6745 N N . CYS A 1 867 ? -3.928 82.625 32.312 1 80.31 867 CYS A N 1
ATOM 6746 C CA . CYS A 1 867 ? -2.801 83.312 32.906 1 80.31 867 CYS A CA 1
ATOM 6747 C C . CYS A 1 867 ? -2.738 84.75 32.406 1 80.31 867 CYS A C 1
ATOM 6749 O O . CYS A 1 867 ? -2.373 85.688 33.125 1 80.31 867 CYS A O 1
ATOM 6751 N N . LEU A 1 868 ? -3.121 84.938 31.234 1 86.88 868 LEU A N 1
ATOM 6752 C CA . LEU A 1 868 ? -2.928 86.312 30.656 1 86.88 868 LEU A CA 1
ATOM 6753 C C . LEU A 1 868 ? -4.23 87.062 30.672 1 86.88 868 LEU A C 1
ATOM 6755 O O . LEU A 1 868 ? -4.238 88.25 31.016 1 86.88 868 LEU A O 1
ATOM 6759 N N . PHE A 1 869 ? -5.375 86.5 30.391 1 90.5 869 PHE A N 1
ATOM 6760 C CA . PHE A 1 869 ? -6.602 87.25 30.188 1 90.5 869 PHE A CA 1
ATOM 6761 C C . PHE A 1 869 ? -7.492 87.188 31.422 1 90.5 869 PHE A C 1
ATOM 6763 O O . PHE A 1 869 ? -8.258 88.125 31.688 1 90.5 869 PHE A O 1
ATOM 6770 N N . SER A 1 870 ? -7.461 86.188 32.219 1 86.62 870 SER A N 1
ATOM 6771 C CA . SER A 1 870 ? -8.336 86.062 33.375 1 86.62 870 SER A CA 1
ATOM 6772 C C . SER A 1 870 ? -8.148 87.188 34.344 1 86.62 870 SER A C 1
ATOM 6774 O O . SER A 1 870 ? -9.125 87.75 34.875 1 86.62 870 SER A O 1
ATOM 6776 N N . PRO A 1 871 ? -6.883 87.562 34.656 1 81.31 871 PRO A N 1
ATOM 6777 C CA . PRO A 1 871 ? -6.727 88.688 35.594 1 81.31 871 PRO A CA 1
ATOM 6778 C C . PRO A 1 871 ? -7.312 90 35.031 1 81.31 871 PRO A C 1
ATOM 6780 O O . PRO A 1 871 ? -7.859 90.812 35.781 1 81.31 871 PRO A O 1
ATOM 6783 N N . LYS A 1 872 ? -7.262 90.188 33.844 1 86.38 872 LYS A N 1
ATOM 6784 C CA . LYS A 1 872 ? -7.812 91.375 33.219 1 86.38 872 LYS A CA 1
ATOM 6785 C C . LYS A 1 872 ? -9.336 91.375 33.25 1 86.38 872 LYS A C 1
ATOM 6787 O O . LYS A 1 872 ? -9.977 92.375 33.5 1 86.38 872 LYS A O 1
ATOM 6792 N N . VAL A 1 873 ? -9.852 90.188 32.906 1 86.56 873 VAL A N 1
ATOM 6793 C CA . VAL A 1 873 ? -11.305 90.062 32.938 1 86.56 873 VAL A CA 1
ATOM 6794 C C . VAL A 1 873 ? -11.812 90.25 34.375 1 86.56 873 VAL A C 1
ATOM 6796 O O . VAL A 1 873 ? -12.875 90.812 34.594 1 86.56 873 VAL A O 1
ATOM 6799 N N . TYR A 1 874 ? -11.008 89.812 35.312 1 81.06 874 TYR A N 1
ATOM 6800 C CA . TYR A 1 874 ? -11.367 89.938 36.719 1 81.06 874 TYR A CA 1
ATOM 6801 C C . TYR A 1 874 ? -11.445 91.438 37.125 1 81.06 874 TYR A C 1
ATOM 6803 O O . TYR A 1 874 ? -12.375 91.812 37.812 1 81.06 874 TYR A O 1
ATOM 6811 N N . ILE A 1 875 ? -10.523 92.188 36.625 1 83.25 875 ILE A N 1
ATOM 6812 C CA . ILE A 1 875 ? -10.484 93.625 36.938 1 83.25 875 ILE A CA 1
ATOM 6813 C C . ILE A 1 875 ? -11.641 94.312 36.25 1 83.25 875 ILE A C 1
ATOM 6815 O O . ILE A 1 875 ? -12.32 95.188 36.875 1 83.25 875 ILE A O 1
ATOM 6819 N N . VAL A 1 876 ? -11.945 94 35.094 1 85.5 876 VAL A N 1
ATOM 6820 C CA . VAL A 1 876 ? -12.945 94.688 34.312 1 85.5 876 VAL A CA 1
ATOM 6821 C C . VAL A 1 876 ? -14.344 94.312 34.812 1 85.5 876 VAL A C 1
ATOM 6823 O O . VAL A 1 876 ? -15.227 95.188 34.844 1 85.5 876 VAL A O 1
ATOM 6826 N N . VAL A 1 877 ? -14.555 93.188 35.281 1 83.62 877 VAL A N 1
ATOM 6827 C CA . VAL A 1 877 ? -15.898 92.688 35.594 1 83.62 877 VAL A CA 1
ATOM 6828 C C . VAL A 1 877 ? -16.125 92.812 37.125 1 83.62 877 VAL A C 1
ATOM 6830 O O . VAL A 1 877 ? -17.172 93.25 37.562 1 83.62 877 VAL A O 1
ATOM 6833 N N . PHE A 1 878 ? -15.133 92.625 38 1 78.88 878 PHE A N 1
ATOM 6834 C CA . PHE A 1 878 ? -15.391 92.438 39.438 1 78.88 878 PHE A CA 1
ATOM 6835 C C . PHE A 1 878 ? -14.789 93.625 40.188 1 78.88 878 PHE A C 1
ATOM 6837 O O . PHE A 1 878 ? -15.227 93.938 41.312 1 78.88 878 PHE A O 1
ATOM 6844 N N . ARG A 1 879 ? -13.727 94.25 39.625 1 79.38 879 ARG A N 1
ATOM 6845 C CA . ARG A 1 879 ? -13.109 95.375 40.312 1 79.38 879 ARG A CA 1
ATOM 6846 C C . ARG A 1 879 ? -12.906 96.562 39.375 1 79.38 879 ARG A C 1
ATOM 6848 O O . ARG A 1 879 ? -11.766 96.938 39.125 1 79.38 879 ARG A O 1
ATOM 6855 N N . PRO A 1 880 ? -13.938 97.125 38.938 1 79 880 PRO A N 1
ATOM 6856 C CA . PRO A 1 880 ? -13.82 98.25 38 1 79 880 PRO A CA 1
ATOM 6857 C C . PRO A 1 880 ? -13.133 99.5 38.625 1 79 880 PRO A C 1
ATOM 6859 O O . PRO A 1 880 ? -12.633 100.312 37.906 1 79 880 PRO A O 1
ATOM 6862 N N . GLU A 1 881 ? -13.047 99.5 40.031 1 76.38 881 GLU A N 1
ATOM 6863 C CA . GLU A 1 881 ? -12.398 100.625 40.688 1 76.38 881 GLU A CA 1
ATOM 6864 C C . GLU A 1 881 ? -10.898 100.625 40.406 1 76.38 881 GLU A C 1
ATOM 6866 O O . GLU A 1 881 ? -10.266 101.688 40.469 1 76.38 881 GLU A O 1
ATOM 6871 N N . ARG A 1 882 ? -10.383 99.562 40.156 1 74 882 ARG A N 1
ATOM 6872 C CA . ARG A 1 882 ? -8.953 99.438 39.875 1 74 882 ARG A CA 1
ATOM 6873 C C . ARG A 1 882 ? -8.641 99.812 38.438 1 74 882 ARG A C 1
ATOM 6875 O O . ARG A 1 882 ? -7.473 99.875 38.031 1 74 882 ARG A O 1
ATOM 6882 N N . ASN A 1 883 ? -9.672 100.062 37.688 1 75.69 883 ASN A N 1
ATOM 6883 C CA . ASN A 1 883 ? -9.555 100.375 36.281 1 75.69 883 ASN A CA 1
ATOM 6884 C C . ASN A 1 883 ? -9.336 101.875 36.031 1 75.69 883 ASN A C 1
ATOM 6886 O O . ASN A 1 883 ? -10.133 102.5 35.344 1 75.69 883 ASN A O 1
ATOM 6890 N N . LYS A 1 884 ? -8.531 102.625 37 1 69.62 884 LYS A N 1
ATOM 6891 C CA . LYS A 1 884 ? -8.203 104.062 36.906 1 69.62 884 LYS A CA 1
ATOM 6892 C C . LYS A 1 884 ? -6.797 104.25 36.344 1 69.62 884 LYS A C 1
ATOM 6894 O O . LYS A 1 884 ? -5.926 103.375 36.531 1 69.62 884 LYS A O 1
ATOM 6899 N N . PRO A 1 885 ? -6.645 105.375 35.594 1 60.16 885 PRO A N 1
ATOM 6900 C CA . PRO A 1 885 ? -5.324 105.625 35 1 60.16 885 PRO A CA 1
ATOM 6901 C C . PRO A 1 885 ? -4.242 105.812 36.062 1 60.16 885 PRO A C 1
ATOM 6903 O O . PRO A 1 885 ? -4.473 106.438 37.094 1 60.16 885 PRO A O 1
ATOM 6906 N N . GLN A 1 886 ? -3.545 105 36.406 1 48.56 886 GLN A N 1
ATOM 6907 C CA . GLN A 1 886 ? -2.457 105.188 37.344 1 48.56 886 GLN A CA 1
ATOM 6908 C C . GLN A 1 886 ? -1.678 106.5 37.062 1 48.56 886 GLN A C 1
ATOM 6910 O O . GLN A 1 886 ? -1.264 106.688 35.906 1 48.56 886 GLN A O 1
ATOM 6915 N N . SER A 1 887 ? -1.93 107.688 37.875 1 42.62 887 SER A N 1
ATOM 6916 C CA . SER A 1 887 ? -1.228 108.938 37.75 1 42.62 887 SER A CA 1
ATOM 6917 C C . SER A 1 887 ? 0.269 108.75 37.531 1 42.62 887 SER A C 1
ATOM 6919 O O . SER A 1 887 ? 0.885 107.938 38.219 1 42.62 887 SER A O 1
ATOM 6921 N N . LYS A 1 888 ? 0.832 109.125 36.438 1 42.94 888 LYS A N 1
ATOM 6922 C CA . LYS A 1 888 ? 2.271 109.312 36.281 1 42.94 888 LYS A CA 1
ATOM 6923 C C . LYS A 1 888 ? 2.857 110.062 37.5 1 42.94 888 LYS A C 1
ATOM 6925 O O . LYS A 1 888 ? 2.268 111.062 38 1 42.94 888 LYS A O 1
ATOM 6930 N N . MET A 1 889 ? 3.512 109.562 38.344 1 35.38 889 MET A N 1
ATOM 6931 C CA . MET A 1 889 ? 4.312 110.312 39.312 1 35.38 889 MET A CA 1
ATOM 6932 C C . MET A 1 889 ? 4.852 111.562 38.688 1 35.38 889 MET A C 1
ATOM 6934 O O . MET A 1 889 ? 5.602 111.562 37.719 1 35.38 889 MET A O 1
ATOM 6938 N N . LEU A 1 890 ? 4.094 112.75 38.688 1 33.59 890 LEU A N 1
ATOM 6939 C CA . LEU A 1 890 ? 4.598 114.062 38.406 1 33.59 890 LEU A CA 1
ATOM 6940 C C . LEU A 1 890 ? 5.875 114.312 39.219 1 33.59 890 LEU A C 1
ATOM 6942 O O . LEU A 1 890 ? 5.922 114.125 40.406 1 33.59 890 LEU A O 1
ATOM 6946 N N . THR A 1 891 ? 7.109 114.375 38.656 1 32.78 891 THR A N 1
ATOM 6947 C CA . THR A 1 891 ? 8.336 114.938 39.219 1 32.78 891 THR A CA 1
ATOM 6948 C C . THR A 1 891 ? 8.039 116.312 39.906 1 32.78 891 THR A C 1
ATOM 6950 O O . THR A 1 891 ? 7.398 117.188 39.312 1 32.78 891 THR A O 1
ATOM 6953 N N . ASN A 1 892 ? 8 116.438 41.25 1 31.39 892 ASN A N 1
ATOM 6954 C CA . ASN A 1 892 ? 7.91 117.625 42.125 1 31.39 892 ASN A CA 1
ATOM 6955 C C . ASN A 1 892 ? 8.914 118.688 41.719 1 31.39 892 ASN A C 1
ATOM 6957 O O . ASN A 1 892 ? 10.117 118.5 41.875 1 31.39 892 ASN A O 1
ATOM 6961 N N . LYS A 1 893 ? 8.812 119.438 40.656 1 34.31 893 LYS A N 1
ATOM 6962 C CA . LYS A 1 893 ? 9.562 120.688 40.438 1 34.31 893 LYS A CA 1
ATOM 6963 C C . LYS A 1 893 ? 9.383 121.625 41.625 1 34.31 893 LYS A C 1
ATOM 6965 O O . LYS A 1 893 ? 8.281 122.188 41.844 1 34.31 893 LYS A O 1
ATOM 6970 N N . ARG A 1 894 ? 10.195 121.438 42.719 1 32.19 894 ARG A N 1
ATOM 6971 C CA . ARG A 1 894 ? 10.414 122.438 43.781 1 32.19 894 ARG A CA 1
ATOM 6972 C C . ARG A 1 894 ? 10.625 123.812 43.188 1 32.19 894 ARG A C 1
ATOM 6974 O O . ARG A 1 894 ? 11.539 124.062 42.406 1 32.19 894 ARG A O 1
ATOM 6981 N N . LYS A 1 895 ? 9.586 124.688 43.188 1 32.94 895 LYS A N 1
ATOM 6982 C CA . LYS A 1 895 ? 9.539 126.062 42.906 1 32.94 895 LYS A CA 1
ATOM 6983 C C . LYS A 1 895 ? 10.547 126.875 43.75 1 32.94 895 LYS A C 1
ATOM 6985 O O . LYS A 1 895 ? 10.547 126.75 45 1 32.94 895 LYS A O 1
ATOM 6990 N N . THR A 1 896 ? 11.727 127.125 43.312 1 28.58 896 THR A N 1
ATOM 6991 C CA . THR A 1 896 ? 12.688 128 43.906 1 28.58 896 THR A CA 1
ATOM 6992 C C . THR A 1 896 ? 12.008 129.375 44.344 1 28.58 896 THR A C 1
ATOM 6994 O O . THR A 1 896 ? 11.141 129.875 43.656 1 28.58 896 THR A O 1
ATOM 6997 N N . PRO A 1 897 ? 12.195 129.875 45.594 1 26.91 897 PRO A N 1
ATOM 6998 C CA . PRO A 1 897 ? 11.656 131 46.344 1 26.91 897 PRO A CA 1
ATOM 6999 C C . PRO A 1 897 ? 11.836 132.375 45.594 1 26.91 897 PRO A C 1
ATOM 7001 O O . PRO A 1 897 ? 12.891 132.625 45 1 26.91 897 PRO A O 1
ATOM 7004 N N . GLN A 1 898 ? 10.789 132.875 45.031 1 23.23 898 GLN A N 1
ATOM 7005 C CA . GLN A 1 898 ? 10.773 134.25 44.344 1 23.23 898 GLN A CA 1
ATOM 7006 C C . GLN A 1 898 ? 11.305 135.25 45.25 1 23.23 898 GLN A C 1
ATOM 7008 O O . GLN A 1 898 ? 10.773 135.5 46.344 1 23.23 898 GLN A O 1
ATOM 7013 N N . ALA A 1 899 ? 12.633 135.625 45.156 1 26.92 899 ALA A N 1
ATOM 7014 C CA . ALA A 1 899 ? 13.32 136.75 45.781 1 26.92 899 ALA A CA 1
ATOM 7015 C C . ALA A 1 899 ? 12.492 138.125 45.656 1 26.92 899 ALA A C 1
ATOM 7017 O O . ALA A 1 899 ? 11.797 138.25 44.656 1 26.92 899 ALA A O 1
ATOM 7018 N N . ARG A 1 900 ? 12.352 138.875 46.719 1 27.2 900 ARG A N 1
ATOM 7019 C CA . ARG A 1 900 ? 11.68 140.125 46.969 1 27.2 900 ARG A CA 1
ATOM 7020 C C . ARG A 1 900 ? 12.25 141.25 46.125 1 27.2 900 ARG A C 1
ATOM 7022 O O . ARG A 1 900 ? 13.469 141.5 46.062 1 27.2 900 ARG A O 1
ATOM 7029 N N . PRO A 1 901 ? 11.57 141.75 45.031 1 22.59 901 PRO A N 1
ATOM 7030 C CA . PRO A 1 901 ? 12.297 142.625 44.219 1 22.59 901 PRO A CA 1
ATOM 7031 C C . PRO A 1 901 ? 12.688 143.875 45.031 1 22.59 901 PRO A C 1
ATOM 7033 O O . PRO A 1 901 ? 12.047 144.25 46.031 1 22.59 901 PRO A O 1
ATOM 7036 N N . SER A 1 902 ? 13.883 144.25 45 1 20.23 902 SER A N 1
ATOM 7037 C CA . SER A 1 902 ? 14.273 145.625 45.531 1 20.23 902 SER A CA 1
ATOM 7038 C C . SER A 1 902 ? 13.453 146.75 44.906 1 20.23 902 SER A C 1
ATOM 7040 O O . SER A 1 902 ? 12.898 146.5 43.812 1 20.23 902 SER A O 1
ATOM 7042 N N . SER A 1 903 ? 13.242 148 45.438 1 20.03 903 SER A N 1
ATOM 7043 C CA . SER A 1 903 ? 12.469 149.25 45.406 1 20.03 903 SER A CA 1
ATOM 7044 C C . SER A 1 903 ? 12.852 150.125 44.188 1 20.03 903 SER A C 1
ATOM 7046 O O . SER A 1 903 ? 12.25 151.125 43.969 1 20.03 903 SER A O 1
ATOM 7048 N N . SER A 1 904 ? 13.82 149.875 43.281 1 17.48 904 SER A N 1
ATOM 7049 C CA . SER A 1 904 ? 14.352 151.25 42.938 1 17.48 904 SER A CA 1
ATOM 7050 C C . SER A 1 904 ? 13.312 152 42.188 1 17.48 904 SER A C 1
ATOM 7052 O O . SER A 1 904 ? 12.32 151.5 41.688 1 17.48 904 SER A O 1
ATOM 7054 N N . CYS A 1 905 ? 13.797 153.25 41.375 1 18.97 905 CYS A N 1
ATOM 7055 C CA . CYS A 1 905 ? 13.727 154.625 41.156 1 18.97 905 CYS A CA 1
ATOM 7056 C C . CYS A 1 905 ? 12.836 155 39.969 1 18.97 905 CYS A C 1
ATOM 7058 O O . CYS A 1 905 ? 12.586 154.125 39.125 1 18.97 905 CYS A O 1
ATOM 7060 N N . ASN A 1 906 ? 12.609 156.25 39.531 1 17.81 906 ASN A N 1
ATOM 7061 C CA . ASN A 1 906 ? 11.82 157.375 39 1 17.81 906 ASN A CA 1
ATOM 7062 C C . ASN A 1 906 ? 11.992 157.5 37.469 1 17.81 906 ASN A C 1
ATOM 7064 O O . ASN A 1 906 ? 11.406 158.375 36.844 1 17.81 906 ASN A O 1
ATOM 7068 N N . THR A 1 907 ? 12.805 156.875 36.688 1 17.47 907 THR A N 1
ATOM 7069 C CA . THR A 1 907 ? 13.234 157.875 35.688 1 17.47 907 THR A CA 1
ATOM 7070 C C . THR A 1 907 ? 12.094 158.25 34.719 1 17.47 907 THR A C 1
ATOM 7072 O O . THR A 1 907 ? 11.172 157.375 34.531 1 17.47 907 THR A O 1
ATOM 7075 N N . SER A 1 908 ? 12.258 159.25 33.719 1 17.73 908 SER A N 1
ATOM 7076 C CA . SER A 1 908 ? 11.742 160.375 33.031 1 17.73 908 SER A CA 1
ATOM 7077 C C . SER A 1 908 ? 10.883 160 31.828 1 17.73 908 SER A C 1
ATOM 7079 O O . SER A 1 908 ? 9.719 160.5 31.75 1 17.73 908 SER A O 1
ATOM 7081 N N . SER A 1 909 ? 11.305 160.375 30.516 1 16.91 909 SER A N 1
ATOM 7082 C CA . SER A 1 909 ? 10.984 161.375 29.531 1 16.91 909 SER A CA 1
ATOM 7083 C C . SER A 1 909 ? 10.234 160.75 28.344 1 16.91 909 SER A C 1
ATOM 7085 O O . SER A 1 909 ? 9.195 161.25 27.938 1 16.91 909 SER A O 1
ATOM 7087 N N . GLY A 1 910 ? 10.828 160.125 27.234 1 17.47 910 GLY A N 1
ATOM 7088 C CA . GLY A 1 910 ? 10.781 160.875 25.984 1 17.47 910 GLY A CA 1
ATOM 7089 C C . GLY A 1 910 ? 9.547 160.5 25.156 1 17.47 910 GLY A C 1
ATOM 7090 O O . GLY A 1 910 ? 8.812 159.625 25.469 1 17.47 910 GLY A O 1
ATOM 7091 N N . ALA A 1 911 ? 9.641 160.75 23.766 1 19.56 911 ALA A N 1
ATOM 7092 C CA . ALA A 1 911 ? 8.906 161.5 22.812 1 19.56 911 ALA A CA 1
ATOM 7093 C C . ALA A 1 911 ? 7.711 160.75 22.234 1 19.56 911 ALA A C 1
ATOM 7095 O O . ALA A 1 911 ? 7.555 159.625 22.453 1 19.56 911 ALA A O 1
ATOM 7096 N N . THR A 1 912 ? 7.59 160.875 20.953 1 18.58 912 THR A N 1
ATOM 7097 C CA . THR A 1 912 ? 6.625 161.375 19.969 1 18.58 912 THR A CA 1
ATOM 7098 C C . THR A 1 912 ? 5.965 160.25 19.266 1 18.58 912 THR A C 1
ATOM 7100 O O . THR A 1 912 ? 6.648 159.375 18.656 1 18.58 912 THR A O 1
ATOM 7103 N N . CYS A 1 913 ? 4.938 159.625 19.703 1 18.44 913 CYS A N 1
ATOM 7104 C CA . CYS A 1 913 ? 4.098 158.625 19.031 1 18.44 913 CYS A CA 1
ATOM 7105 C C . CYS A 1 913 ? 3.451 159.25 17.797 1 18.44 913 CYS A C 1
ATOM 7107 O O . CYS A 1 913 ? 2.574 160.125 17.891 1 18.44 913 CYS A O 1
ATOM 7109 N N . THR A 1 914 ? 4.191 159.375 16.797 1 17.3 914 THR A N 1
ATOM 7110 C CA . THR A 1 914 ? 3.703 160 15.555 1 17.3 914 THR A CA 1
ATOM 7111 C C . THR A 1 914 ? 2.42 159.25 15.102 1 17.3 914 THR A C 1
ATOM 7113 O O . THR A 1 914 ? 2.133 158.125 15.523 1 17.3 914 THR A O 1
ATOM 7116 N N . GLU A 1 915 ? 2.072 159.5 13.75 1 17.77 915 GLU A N 1
ATOM 7117 C CA . GLU A 1 915 ? 1.01 160.125 13.008 1 17.77 915 GLU A CA 1
ATOM 7118 C C . GLU A 1 915 ? -0.095 159.25 12.617 1 17.77 915 GLU A C 1
ATOM 7120 O O . GLU A 1 915 ? -1.276 159.5 12.859 1 17.77 915 GLU A O 1
ATOM 7125 N N . SER A 1 916 ? 0.224 158.375 11.617 1 20.3 916 SER A N 1
ATOM 7126 C CA . SER A 1 916 ? -0.478 158.625 10.383 1 20.3 916 SER A CA 1
ATOM 7127 C C . SER A 1 916 ? -1.915 158.125 10.414 1 20.3 916 SER A C 1
ATOM 7129 O O . SER A 1 916 ?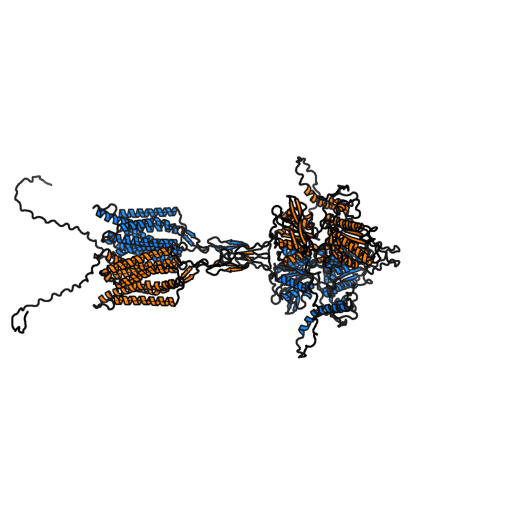 -2.205 157.125 11.039 1 20.3 916 SER A O 1
ATOM 7131 N N . LYS A 1 917 ? -2.824 158.75 9.672 1 19.98 917 LYS A N 1
ATOM 7132 C CA . LYS A 1 917 ? -4.156 159.375 9.602 1 19.98 917 LYS A CA 1
ATOM 7133 C C . LYS A 1 917 ? -5.23 158.25 9.508 1 19.98 917 LYS A C 1
ATOM 7135 O O . LYS A 1 917 ? -6.176 158.25 10.297 1 19.98 917 LYS A O 1
ATOM 7140 N N . SER A 1 918 ? -5.855 158.25 8.258 1 19.2 918 SER A N 1
ATOM 7141 C CA . SER A 1 918 ? -7.203 158.625 7.879 1 19.2 918 SER A CA 1
ATOM 7142 C C . SER A 1 918 ? -8.211 157.5 8.109 1 19.2 918 SER A C 1
ATOM 7144 O O . SER A 1 918 ? -9.211 157.75 8.797 1 19.2 918 SER A O 1
ATOM 7146 N N . MET A 1 919 ? -9.148 157.375 7.066 1 20.44 919 MET A N 1
ATOM 7147 C CA . MET A 1 919 ? -10.57 157.25 6.738 1 20.44 919 MET A CA 1
ATOM 7148 C C . MET A 1 919 ? -11.062 155.875 6.934 1 20.44 919 MET A C 1
ATOM 7150 O O . MET A 1 919 ? -12.062 155.625 7.621 1 20.44 919 MET A O 1
ATOM 7154 N N . LEU A 1 920 ? -11.508 155.25 5.594 1 19.2 920 LEU A N 1
ATOM 7155 C CA . LEU A 1 920 ? -12.625 154.375 5.309 1 19.2 920 LEU A CA 1
ATOM 7156 C C . LEU A 1 920 ? -12.359 152.875 5.879 1 19.2 920 LEU A C 1
ATOM 7158 O O . LEU A 1 920 ? -11.227 152.375 5.828 1 19.2 920 LEU A O 1
ATOM 7162 N N . MET B 1 1 ? -37.156 0.89 -16.656 1 16.14 1 MET B N 1
ATOM 7163 C CA . MET B 1 1 ? -37.875 0.157 -17.703 1 16.14 1 MET B CA 1
ATOM 7164 C C . MET B 1 1 ? -37.062 0.1 -18.984 1 16.14 1 MET B C 1
ATOM 7166 O O . MET B 1 1 ? -36 0.727 -19.062 1 16.14 1 MET B O 1
ATOM 7170 N N . ALA B 1 2 ? -37.812 0.459 -20.188 1 16.72 2 ALA B N 1
ATOM 7171 C CA . ALA B 1 2 ? -38.062 0.002 -21.547 1 16.72 2 ALA B CA 1
ATOM 7172 C C . ALA B 1 2 ? -37.031 0.542 -22.516 1 16.72 2 ALA B C 1
ATOM 7174 O O . ALA B 1 2 ? -37.031 0.184 -23.703 1 16.72 2 ALA B O 1
ATOM 7175 N N . LEU B 1 3 ? -36.656 1.76 -22.312 1 17.34 3 LEU B N 1
ATOM 7176 C CA . LEU B 1 3 ? -36.375 2.363 -23.609 1 17.34 3 LEU B CA 1
ATOM 7177 C C . LEU B 1 3 ? -35.562 1.424 -24.484 1 17.34 3 LEU B C 1
ATOM 7179 O O . LEU B 1 3 ? -34.75 0.634 -23.969 1 17.34 3 LEU B O 1
ATOM 7183 N N . SER B 1 4 ? -35.656 1.57 -25.828 1 17.7 4 SER B N 1
ATOM 7184 C CA . SER B 1 4 ? -35.656 1.299 -27.266 1 17.7 4 SER B CA 1
ATOM 7185 C C . SER B 1 4 ? -34.25 0.878 -27.719 1 17.7 4 SER B C 1
ATOM 7187 O O . SER B 1 4 ? -33.25 1.268 -27.125 1 17.7 4 SER B O 1
ATOM 7189 N N . CYS B 1 5 ? -34.188 -0.112 -28.75 1 17.84 5 CYS B N 1
ATOM 7190 C CA . CYS B 1 5 ? -33.625 -1.07 -29.703 1 17.84 5 CYS B CA 1
ATOM 7191 C C . CYS B 1 5 ? -32.75 -0.376 -30.734 1 17.84 5 CYS B C 1
ATOM 7193 O O . CYS B 1 5 ? -32.25 -1.014 -31.672 1 17.84 5 CYS B O 1
ATOM 7195 N N . TYR B 1 6 ? -32.969 0.999 -30.938 1 16.44 6 TYR B N 1
ATOM 7196 C CA . TYR B 1 6 ? -32.906 1.486 -32.312 1 16.44 6 TYR B CA 1
ATOM 7197 C C . TYR B 1 6 ? -31.656 0.958 -33.031 1 16.44 6 TYR B C 1
ATOM 7199 O O . TYR B 1 6 ? -30.703 0.506 -32.375 1 16.44 6 TYR B O 1
ATOM 7207 N N . VAL B 1 7 ? -31.094 1.75 -34.062 1 17.16 7 VAL B N 1
ATOM 7208 C CA . VAL B 1 7 ? -30.953 1.847 -35.5 1 17.16 7 VAL B CA 1
ATOM 7209 C C . VAL B 1 7 ? -29.688 1.112 -35.938 1 17.16 7 VAL B C 1
ATOM 7211 O O . VAL B 1 7 ? -28.672 1.116 -35.25 1 17.16 7 VAL B O 1
ATOM 7214 N N . PHE B 1 8 ? -29.609 0.477 -37.312 1 17.64 8 PHE B N 1
ATOM 7215 C CA . PHE B 1 8 ? -29.406 -0.469 -38.406 1 17.64 8 PHE B CA 1
ATOM 7216 C C . PHE B 1 8 ? -28 -0.363 -38.938 1 17.64 8 PHE B C 1
ATOM 7218 O O . PHE B 1 8 ? -27.266 -1.361 -39.031 1 17.64 8 PHE B O 1
ATOM 7225 N N . ALA B 1 9 ? -27.828 0.215 -40.344 1 16.42 9 ALA B N 1
ATOM 7226 C CA . ALA B 1 9 ? -27.469 -0.135 -41.719 1 16.42 9 ALA B CA 1
ATOM 7227 C C . ALA B 1 9 ? -26 0.199 -42 1 16.42 9 ALA B C 1
ATOM 7229 O O . ALA B 1 9 ? -25.375 -0.415 -42.875 1 16.42 9 ALA B O 1
ATOM 7230 N N . ALA B 1 10 ? -25.562 1.416 -41.844 1 16.89 10 ALA B N 1
ATOM 7231 C CA . ALA B 1 10 ? -24.812 2.029 -42.938 1 16.89 10 ALA B CA 1
ATOM 7232 C C . ALA B 1 10 ? -23.609 1.171 -43.344 1 16.89 10 ALA B C 1
ATOM 7234 O O . ALA B 1 10 ? -23.031 0.474 -42.5 1 16.89 10 ALA B O 1
ATOM 7235 N N . ARG B 1 11 ? -23.016 1.363 -44.719 1 17.77 11 ARG B N 1
ATOM 7236 C CA . ARG B 1 11 ? -22.5 0.96 -46.031 1 17.77 11 ARG B CA 1
ATOM 7237 C C . ARG B 1 11 ? -21.078 0.423 -45.906 1 17.77 11 ARG B C 1
ATOM 7239 O O . ARG B 1 11 ? -20.312 0.862 -45.062 1 17.77 11 ARG B O 1
ATOM 7246 N N . ILE B 1 12 ? -20.719 -0.63 -46.781 1 17.97 12 ILE B N 1
ATOM 7247 C CA . ILE B 1 12 ? -19.938 -1.741 -47.312 1 17.97 12 ILE B CA 1
ATOM 7248 C C . ILE B 1 12 ? -18.609 -1.226 -47.844 1 17.97 12 ILE B C 1
ATOM 7250 O O . ILE B 1 12 ? -17.609 -1.953 -47.844 1 17.97 12 ILE B O 1
ATOM 7254 N N . LEU B 1 13 ? -18.578 0.018 -48.5 1 16.75 13 LEU B N 1
ATOM 7255 C CA . LEU B 1 13 ? -17.922 0.025 -49.812 1 16.75 13 LEU B CA 1
ATOM 7256 C C . LEU B 1 13 ? -16.422 -0.193 -49.688 1 16.75 13 LEU B C 1
ATOM 7258 O O . LEU B 1 13 ? -15.828 -0.935 -50.469 1 16.75 13 LEU B O 1
ATOM 7262 N N . VAL B 1 14 ? -15.695 0.904 -49.281 1 18.3 14 VAL B N 1
ATOM 7263 C CA . VAL B 1 14 ? -14.578 1.313 -50.125 1 18.3 14 VAL B CA 1
ATOM 7264 C C . VAL B 1 14 ? -13.477 0.254 -50.062 1 18.3 14 VAL B C 1
ATOM 7266 O O . VAL B 1 14 ? -12.961 -0.058 -49 1 18.3 14 VAL B O 1
ATOM 7269 N N . VAL B 1 15 ? -13.32 -0.553 -51.188 1 18.22 15 VAL B N 1
ATOM 7270 C CA . VAL B 1 15 ? -12.703 -1.717 -51.812 1 18.22 15 VAL B CA 1
ATOM 7271 C C . VAL B 1 15 ? -11.203 -1.704 -51.562 1 18.22 15 VAL B C 1
ATOM 7273 O O . VAL B 1 15 ? -10.648 -2.664 -51 1 18.22 15 VAL B O 1
ATOM 7276 N N . ASP B 1 16 ? -10.375 -1.357 -52.688 1 17.77 16 ASP B N 1
ATOM 7277 C CA . ASP B 1 16 ? -9.469 -2.039 -53.625 1 17.77 16 ASP B CA 1
ATOM 7278 C C . ASP B 1 16 ? -8.016 -1.729 -53.281 1 17.77 16 ASP B C 1
ATOM 7280 O O . ASP B 1 16 ? -7.121 -2.527 -53.594 1 17.77 16 ASP B O 1
ATOM 7284 N N . THR B 1 17 ? -7.695 -0.369 -53.188 1 18.75 17 THR B N 1
ATOM 7285 C CA . THR B 1 17 ? -6.43 0.127 -53.719 1 18.75 17 THR B CA 1
ATOM 7286 C C . THR B 1 17 ? -5.266 -0.332 -52.844 1 18.75 17 THR B C 1
ATOM 7288 O O . THR B 1 17 ? -5.012 0.242 -51.781 1 18.75 17 THR B O 1
ATOM 7291 N N . CYS B 1 18 ? -5.082 -1.694 -52.625 1 18.23 18 CYS B N 1
ATOM 7292 C CA . CYS B 1 18 ? -4.086 -2.523 -51.969 1 18.23 18 CYS B CA 1
ATOM 7293 C C . CYS B 1 18 ? -2.678 -2.164 -52.438 1 18.23 18 CYS B C 1
ATOM 7295 O O . CYS B 1 18 ? -1.758 -2.066 -51.625 1 18.23 18 CYS B O 1
ATOM 7297 N N . ILE B 1 19 ? -2.258 -2.449 -53.781 1 18.89 19 ILE B N 1
ATOM 7298 C CA . ILE B 1 19 ? -0.996 -3.051 -54.188 1 18.89 19 ILE B CA 1
ATOM 7299 C C . ILE B 1 19 ? 0.032 -1.955 -54.469 1 18.89 19 ILE B C 1
ATOM 7301 O O . ILE B 1 19 ? 1.038 -2.193 -55.125 1 18.89 19 ILE B O 1
ATOM 7305 N N . LEU B 1 20 ? -0.405 -0.681 -54.406 1 17.73 20 LEU B N 1
ATOM 7306 C CA . LEU B 1 20 ? 0.243 0.233 -55.344 1 17.73 20 LEU B CA 1
ATOM 7307 C C . LEU B 1 20 ? 1.76 0.097 -55.25 1 17.73 20 LEU B C 1
ATOM 7309 O O . LEU B 1 20 ? 2.418 -0.094 -56.281 1 17.73 20 LEU B O 1
ATOM 7313 N N . MET B 1 21 ? 2.404 1.41 -55.312 1 17.73 21 MET B N 1
ATOM 7314 C CA . MET B 1 21 ? 3.549 2.195 -55.75 1 17.73 21 MET B CA 1
ATOM 7315 C C . MET B 1 21 ? 4.797 1.852 -54.969 1 17.73 21 MET B C 1
ATOM 7317 O O . MET B 1 21 ? 4.871 2.141 -53.75 1 17.73 21 MET B O 1
ATOM 7321 N N . LEU B 1 22 ? 5.586 0.678 -55.312 1 19.41 22 LEU B N 1
ATOM 7322 C CA . LEU B 1 22 ? 6.762 -0.185 -55.281 1 19.41 22 LEU B CA 1
ATOM 7323 C C . LEU B 1 22 ? 8.039 0.636 -55.125 1 19.41 22 LEU B C 1
ATOM 7325 O O . LEU B 1 22 ? 8.062 1.817 -55.5 1 19.41 22 LEU B O 1
ATOM 7329 N N . LEU B 1 23 ? 9.234 0.102 -54.875 1 19.94 23 LEU B N 1
ATOM 7330 C CA . LEU B 1 23 ? 10.602 0.309 -54.406 1 19.94 23 LEU B CA 1
ATOM 7331 C C . LEU B 1 23 ? 11.359 1.239 -55.344 1 19.94 23 LEU B C 1
ATOM 7333 O O . LEU B 1 23 ? 12.562 1.452 -55.188 1 19.94 23 LEU B O 1
ATOM 7337 N N . VAL B 1 24 ? 10.656 1.686 -56.531 1 19.38 24 VAL B N 1
ATOM 7338 C CA . VAL B 1 24 ? 11.672 1.875 -57.562 1 19.38 24 VAL B CA 1
ATOM 7339 C C . VAL B 1 24 ? 12.555 3.072 -57.219 1 19.38 24 VAL B C 1
ATOM 7341 O O . VAL B 1 24 ? 13.781 2.975 -57.25 1 19.38 24 VAL B O 1
ATOM 7344 N N . GLY B 1 25 ? 12.266 4.281 -57.625 1 18.95 25 GLY B N 1
ATOM 7345 C CA . GLY B 1 25 ? 13.141 5.035 -58.531 1 18.95 25 GLY B CA 1
ATOM 7346 C C . GLY B 1 25 ? 14.148 5.898 -57.781 1 18.95 25 GLY B C 1
ATOM 7347 O O . GLY B 1 25 ? 14.773 6.777 -58.375 1 18.95 25 GLY B O 1
ATOM 7348 N N . CYS B 1 26 ? 14.016 6.086 -56.469 1 19.61 26 CYS B N 1
ATOM 7349 C CA . CYS B 1 26 ? 14.703 7.324 -56.125 1 19.61 26 CYS B CA 1
ATOM 7350 C C . CYS B 1 26 ? 16.219 7.156 -56.188 1 19.61 26 CYS B C 1
ATOM 7352 O O . CYS B 1 26 ? 16.828 6.598 -55.281 1 19.61 26 CYS B O 1
ATOM 7354 N N . THR B 1 27 ? 16.859 6.836 -57.438 1 21.02 27 THR B N 1
ATOM 7355 C CA . THR B 1 27 ? 18.281 6.637 -57.656 1 21.02 27 THR B CA 1
ATOM 7356 C C . THR B 1 27 ? 19.062 7.906 -57.312 1 21.02 27 THR B C 1
ATOM 7358 O O . THR B 1 27 ? 20.281 7.965 -57.5 1 21.02 27 THR B O 1
ATOM 7361 N N . HIS B 1 28 ? 18.469 9.055 -56.938 1 21.38 28 HIS B N 1
ATOM 7362 C CA . HIS B 1 28 ? 19.422 10.094 -57.312 1 21.38 28 HIS B CA 1
ATOM 7363 C C . HIS B 1 28 ? 20.766 9.883 -56.594 1 21.38 28 HIS B C 1
ATOM 7365 O O . HIS B 1 28 ? 20.797 9.383 -55.469 1 21.38 28 HIS B O 1
ATOM 7371 N N . ALA B 1 29 ? 21.938 10.047 -57.344 1 21.17 29 ALA B N 1
ATOM 7372 C CA . ALA B 1 29 ? 23.375 9.82 -57.375 1 21.17 29 ALA B CA 1
ATOM 7373 C C . ALA B 1 29 ? 24.062 10.539 -56.219 1 21.17 29 ALA B C 1
ATOM 7375 O O . ALA B 1 29 ? 25.281 10.406 -56.062 1 21.17 29 ALA B O 1
ATOM 7376 N N . ALA B 1 30 ? 23.344 11.43 -55.406 1 22.62 30 ALA B N 1
ATOM 7377 C CA . ALA B 1 30 ? 24.312 12.445 -55.031 1 22.62 30 ALA B CA 1
ATOM 7378 C C . ALA B 1 30 ? 25.453 11.844 -54.219 1 22.62 30 ALA B C 1
ATOM 7380 O O . ALA B 1 30 ? 25.312 10.766 -53.656 1 22.62 30 ALA B O 1
ATOM 7381 N N . GLU B 1 31 ? 26.484 12.586 -53.875 1 23 31 GLU B N 1
ATOM 7382 C CA . GLU B 1 31 ? 27.906 12.414 -53.594 1 23 31 GLU B CA 1
ATOM 7383 C C . GLU B 1 31 ? 28.109 11.68 -52.281 1 23 31 GLU B C 1
ATOM 7385 O O . GLU B 1 31 ? 27.359 11.891 -51.312 1 23 31 GLU B O 1
ATOM 7390 N N . PRO B 1 32 ? 28.938 10.516 -52.219 1 23.19 32 PRO B N 1
ATOM 7391 C CA . PRO B 1 32 ? 29.234 9.406 -51.312 1 23.19 32 PRO B CA 1
ATOM 7392 C C . PRO B 1 32 ? 29.781 9.875 -49.969 1 23.19 32 PRO B C 1
ATOM 7394 O O . PRO B 1 32 ? 30.297 9.07 -49.188 1 23.19 32 PRO B O 1
ATOM 7397 N N . THR B 1 33 ? 29.359 11.102 -49.406 1 23.34 33 THR B N 1
ATOM 7398 C CA . THR B 1 33 ? 30.344 11.391 -48.344 1 23.34 33 THR B CA 1
ATOM 7399 C C . THR B 1 33 ? 30.344 10.289 -47.312 1 23.34 33 THR B C 1
ATOM 7401 O O . THR B 1 33 ? 29.297 9.695 -47 1 23.34 33 THR B O 1
ATOM 7404 N N . ALA B 1 34 ? 31.594 9.719 -46.781 1 23.75 34 ALA B N 1
ATOM 7405 C CA . ALA B 1 34 ? 32.188 8.547 -46.156 1 23.75 34 ALA B CA 1
ATOM 7406 C C . ALA B 1 34 ? 31.547 8.273 -44.781 1 23.75 34 ALA B C 1
ATOM 7408 O O . ALA B 1 34 ? 31.391 7.117 -44.406 1 23.75 34 ALA B O 1
ATOM 7409 N N . ASN B 1 35 ? 31.312 9.297 -44 1 22.94 35 ASN B N 1
ATOM 7410 C CA . ASN B 1 35 ? 31.594 9.008 -42.594 1 22.94 35 ASN B CA 1
ATOM 7411 C C . ASN B 1 35 ? 30.453 8.219 -41.938 1 22.94 35 ASN B C 1
ATOM 7413 O O . ASN B 1 35 ? 30.344 8.156 -40.719 1 22.94 35 ASN B O 1
ATOM 7417 N N . THR B 1 36 ? 29.359 7.949 -42.656 1 23.73 36 THR B N 1
ATOM 7418 C CA . THR B 1 36 ? 28.078 7.672 -42.031 1 23.73 36 THR B CA 1
ATOM 7419 C C . THR B 1 36 ? 28.016 6.223 -41.562 1 23.73 36 THR B C 1
ATOM 7421 O O . THR B 1 36 ? 26.922 5.699 -41.312 1 23.73 36 THR B O 1
ATOM 7424 N N . ASN B 1 37 ? 29.141 5.523 -41.344 1 22.27 37 ASN B N 1
ATOM 7425 C CA . ASN B 1 37 ? 29.062 4.066 -41.281 1 22.27 37 ASN B CA 1
ATOM 7426 C C . ASN B 1 37 ? 28.359 3.592 -40 1 22.27 37 ASN B C 1
ATOM 7428 O O . ASN B 1 37 ? 28.172 2.389 -39.812 1 22.27 37 ASN B O 1
ATOM 7432 N N . LYS B 1 38 ? 28.453 4.395 -38.844 1 26.42 38 LYS B N 1
ATOM 7433 C CA . LYS B 1 38 ? 28.297 3.621 -37.594 1 26.42 38 LYS B CA 1
ATOM 7434 C C . LYS B 1 38 ? 26.859 3.195 -37.406 1 26.42 38 LYS B C 1
ATOM 7436 O O . LYS B 1 38 ? 26.547 2.422 -36.5 1 26.42 38 LYS B O 1
ATOM 7441 N N . ALA B 1 39 ? 25.969 3.918 -37.875 1 26.34 39 ALA B N 1
ATOM 7442 C CA . ALA B 1 39 ? 24.609 3.713 -37.406 1 26.34 39 ALA B CA 1
ATOM 7443 C C . ALA B 1 39 ? 23.969 2.498 -38.062 1 26.34 39 ALA B C 1
ATOM 7445 O O . ALA B 1 39 ? 22.781 2.238 -37.875 1 26.34 39 ALA B O 1
ATOM 7446 N N . GLY B 1 40 ? 24.672 1.882 -39.062 1 25.94 40 GLY B N 1
ATOM 7447 C CA . GLY B 1 40 ? 23.953 0.929 -39.875 1 25.94 40 GLY B CA 1
ATOM 7448 C C . GLY B 1 40 ? 23.578 -0.337 -39.156 1 25.94 40 GLY B C 1
ATOM 7449 O O . GLY B 1 40 ? 22.781 -1.138 -39.656 1 25.94 40 GLY B O 1
ATOM 7450 N N . SER B 1 41 ? 24.391 -0.644 -38.219 1 27.55 41 SER B N 1
ATOM 7451 C CA . SER B 1 41 ? 24.281 -2.033 -37.781 1 27.55 41 SER B CA 1
ATOM 7452 C C . SER B 1 41 ? 23.047 -2.254 -36.906 1 27.55 41 SER B C 1
ATOM 7454 O O . SER B 1 41 ? 22.625 -3.395 -36.688 1 27.55 41 SER B O 1
ATOM 7456 N N . GLU B 1 42 ? 22.609 -1.173 -36.281 1 29.2 42 GLU B N 1
ATOM 7457 C CA . GLU B 1 42 ? 21.562 -1.385 -35.281 1 29.2 42 GLU B CA 1
ATOM 7458 C C . GLU B 1 42 ? 20.219 -1.704 -35.938 1 29.2 42 GLU B C 1
ATOM 7460 O O . GLU B 1 42 ? 19.391 -2.416 -35.375 1 29.2 42 GLU B O 1
ATOM 7465 N N . VAL B 1 43 ? 19.969 -1.038 -37.156 1 31.38 43 VAL B N 1
ATOM 7466 C CA . VAL B 1 43 ? 18.703 -1.197 -37.844 1 31.38 43 VAL B CA 1
ATOM 7467 C C . VAL B 1 43 ? 18.594 -2.615 -38.406 1 31.38 43 VAL B C 1
ATOM 7469 O O . VAL B 1 43 ? 17.5 -3.096 -38.688 1 31.38 43 VAL B O 1
ATOM 7472 N N . ASP B 1 44 ? 19.719 -3.223 -38.531 1 28.17 44 ASP B N 1
ATOM 7473 C CA . ASP B 1 44 ? 19.703 -4.508 -39.219 1 28.17 44 ASP B CA 1
ATOM 7474 C C . ASP B 1 44 ? 19.094 -5.594 -38.344 1 28.17 44 ASP B C 1
ATOM 7476 O O . ASP B 1 44 ? 18.391 -6.48 -38.844 1 28.17 44 ASP B O 1
ATOM 7480 N N . THR B 1 45 ? 19.234 -5.398 -37.062 1 30.33 45 THR B N 1
ATOM 7481 C CA . THR B 1 45 ? 18.766 -6.516 -36.25 1 30.33 45 THR B CA 1
ATOM 7482 C C . THR B 1 45 ? 17.25 -6.449 -36.062 1 30.33 45 THR B C 1
ATOM 7484 O O . THR B 1 45 ? 16.578 -7.484 -36.031 1 30.33 45 THR B O 1
ATOM 7487 N N . ILE B 1 46 ? 16.672 -5.191 -35.938 1 32.06 46 ILE B N 1
ATOM 7488 C CA . ILE B 1 46 ? 15.227 -5.094 -35.844 1 32.06 46 ILE B CA 1
ATOM 7489 C C . ILE B 1 46 ? 14.594 -5.48 -37.156 1 32.06 46 ILE B C 1
ATOM 7491 O O . ILE B 1 46 ? 13.578 -6.18 -37.188 1 32.06 46 ILE B O 1
ATOM 7495 N N . ALA B 1 47 ? 15.195 -5.113 -38.312 1 31.72 47 ALA B N 1
ATOM 7496 C CA . ALA B 1 47 ? 14.719 -5.418 -39.656 1 31.72 47 ALA B CA 1
ATOM 7497 C C . ALA B 1 47 ? 14.766 -6.918 -39.906 1 31.72 47 ALA B C 1
ATOM 7499 O O . ALA B 1 47 ? 13.867 -7.469 -40.562 1 31.72 47 ALA B O 1
ATOM 7500 N N . TYR B 1 48 ? 15.703 -7.602 -39.312 1 31.62 48 TYR B N 1
ATOM 7501 C CA . TYR B 1 48 ? 15.805 -9.039 -39.562 1 31.62 48 TYR B CA 1
ATOM 7502 C C . TYR B 1 48 ? 14.719 -9.789 -38.812 1 31.62 48 TYR B C 1
ATOM 7504 O O . TYR B 1 48 ? 14.172 -10.773 -39.312 1 31.62 48 TYR B O 1
ATOM 7512 N N . LYS B 1 49 ? 14.258 -9.312 -37.625 1 36.81 49 LYS B N 1
ATOM 7513 C CA . LYS B 1 49 ? 13.156 -9.984 -36.938 1 36.81 49 LYS B CA 1
ATOM 7514 C C . LYS B 1 49 ? 11.844 -9.812 -37.688 1 36.81 49 LYS B C 1
ATOM 7516 O O . LYS B 1 49 ? 11.062 -10.758 -37.812 1 36.81 49 LYS B O 1
ATOM 7521 N N . TYR B 1 50 ? 11.578 -8.648 -38.312 1 35.28 50 TYR B N 1
ATOM 7522 C CA . TYR B 1 50 ? 10.422 -8.406 -39.188 1 35.28 50 TYR B CA 1
ATOM 7523 C C . TYR B 1 50 ? 10.578 -9.133 -40.5 1 35.28 50 TYR B C 1
ATOM 7525 O O . TYR B 1 50 ? 9.602 -9.664 -41.031 1 35.28 50 TYR B O 1
ATOM 7533 N N . ILE B 1 51 ? 11.766 -9.219 -41.094 1 34.84 51 ILE B N 1
ATOM 7534 C CA . ILE B 1 51 ? 11.992 -9.922 -42.344 1 34.84 51 ILE B CA 1
ATOM 7535 C C . ILE B 1 51 ? 11.836 -11.43 -42.125 1 34.84 51 ILE B C 1
ATOM 7537 O O . ILE B 1 51 ? 11.25 -12.125 -42.969 1 34.84 51 ILE B O 1
ATOM 7541 N N . ALA B 1 52 ? 12.227 -11.93 -41 1 37.47 52 ALA B N 1
ATOM 7542 C CA . ALA B 1 52 ? 11.977 -13.336 -40.719 1 37.47 52 ALA B CA 1
ATOM 7543 C C . ALA B 1 52 ? 10.492 -13.602 -40.5 1 37.47 52 ALA B C 1
ATOM 7545 O O . ALA B 1 52 ? 9.953 -14.594 -41 1 37.47 52 ALA B O 1
ATOM 7546 N N . GLU B 1 53 ? 9.797 -12.75 -39.844 1 39.84 53 GLU B N 1
ATOM 7547 C CA . GLU B 1 53 ? 8.352 -12.891 -39.719 1 39.84 53 GLU B CA 1
ATOM 7548 C C . GLU B 1 53 ? 7.656 -12.664 -41.062 1 39.84 53 GLU B C 1
ATOM 7550 O O . GLU B 1 53 ? 6.734 -13.398 -41.438 1 39.84 53 GLU B O 1
ATOM 7555 N N . GLU B 1 54 ? 8.055 -11.688 -41.875 1 37.56 54 GLU B N 1
ATOM 7556 C CA . GLU B 1 54 ? 7.508 -11.469 -43.188 1 37.56 54 GLU B CA 1
ATOM 7557 C C . GLU B 1 54 ? 7.934 -12.57 -44.156 1 37.56 54 GLU B C 1
ATOM 7559 O O . GLU B 1 54 ? 7.156 -12.992 -45.031 1 37.56 54 GLU B O 1
ATOM 7564 N N . SER B 1 55 ? 9.125 -13.062 -44.062 1 37.69 55 SER B N 1
ATOM 7565 C CA . SER B 1 55 ? 9.523 -14.172 -44.906 1 37.69 55 SER B CA 1
ATOM 7566 C C . SER B 1 55 ? 8.773 -15.453 -44.531 1 37.69 55 SER B C 1
ATOM 7568 O O . SER B 1 55 ? 8.414 -16.234 -45.438 1 37.69 55 SER B O 1
ATOM 7570 N N . VAL B 1 56 ? 8.516 -15.617 -43.312 1 38.91 56 VAL B N 1
ATOM 7571 C CA . VAL B 1 56 ? 7.68 -16.734 -42.938 1 38.91 56 VAL B CA 1
ATOM 7572 C C . VAL B 1 56 ? 6.262 -16.547 -43.469 1 38.91 56 VAL B C 1
ATOM 7574 O O . VAL B 1 56 ? 5.652 -17.484 -43.969 1 38.91 56 VAL B O 1
ATOM 7577 N N . LEU B 1 57 ? 5.746 -15.344 -43.469 1 37.66 57 LEU B N 1
ATOM 7578 C CA . LEU B 1 57 ? 4.449 -15.055 -44.094 1 37.66 57 LEU B CA 1
ATOM 7579 C C . LEU B 1 57 ? 4.5 -15.227 -45.594 1 37.66 57 LEU B C 1
ATOM 7581 O O . LEU B 1 57 ? 3.549 -15.734 -46.188 1 37.66 57 LEU B O 1
ATOM 7585 N N . MET B 1 58 ? 5.551 -14.789 -46.219 1 36.91 58 MET B N 1
ATOM 7586 C CA . MET B 1 58 ? 5.637 -14.992 -47.656 1 36.91 58 MET B CA 1
ATOM 7587 C C . MET B 1 58 ? 5.73 -16.469 -48 1 36.91 58 MET B C 1
ATOM 7589 O O . MET B 1 58 ? 5.168 -16.922 -49 1 36.91 58 MET B O 1
ATOM 7593 N N . TYR B 1 59 ? 6.484 -17.203 -47.281 1 35 59 TYR B N 1
ATOM 7594 C CA . TYR B 1 59 ? 6.516 -18.641 -47.562 1 35 59 TYR B CA 1
ATOM 7595 C C . TYR B 1 59 ? 5.219 -19.297 -47.156 1 35 59 TYR B C 1
ATOM 7597 O O . TYR B 1 59 ? 4.828 -20.328 -47.688 1 35 59 TYR B O 1
ATOM 7605 N N . TYR B 1 60 ? 4.523 -18.859 -46.188 1 35.47 60 TYR B N 1
ATOM 7606 C CA . TYR B 1 60 ? 3.176 -19.375 -45.969 1 35.47 60 TYR B CA 1
ATOM 7607 C C . TYR B 1 60 ? 2.318 -19.188 -47.219 1 35.47 60 TYR B C 1
ATOM 7609 O O . TYR B 1 60 ? 1.451 -20.016 -47.531 1 35.47 60 TYR B O 1
ATOM 7617 N N . GLU B 1 61 ? 2.436 -18.156 -47.906 1 34.81 61 GLU B N 1
ATOM 7618 C CA . GLU B 1 61 ? 1.642 -18 -49.125 1 34.81 61 GLU B CA 1
ATOM 7619 C C . GLU B 1 61 ? 1.993 -19.062 -50.156 1 34.81 61 GLU B C 1
ATOM 7621 O O . GLU B 1 61 ? 1.131 -19.516 -50.906 1 34.81 61 GLU B O 1
ATOM 7626 N N . HIS B 1 62 ? 3.311 -19.391 -50.312 1 37.47 62 HIS B N 1
ATOM 7627 C CA . HIS B 1 62 ? 3.588 -20.359 -51.375 1 37.47 62 HIS B CA 1
ATOM 7628 C C . HIS B 1 62 ? 3.553 -21.781 -50.844 1 37.47 62 HIS B C 1
ATOM 7630 O O . HIS B 1 62 ? 4.102 -22.703 -51.438 1 37.47 62 HIS B O 1
ATOM 7636 N N . GLY B 1 63 ? 2.785 -22.266 -49.844 1 33.56 63 GLY B N 1
ATOM 7637 C CA . GLY B 1 63 ? 2.391 -23.609 -49.438 1 33.56 63 GLY B CA 1
ATOM 7638 C C . GLY B 1 63 ? 3.408 -24.281 -48.562 1 33.56 63 GLY B C 1
ATOM 7639 O O . GLY B 1 63 ? 3.352 -25.5 -48.344 1 33.56 63 GLY B O 1
ATOM 7640 N N . VAL B 1 64 ? 4.656 -23.812 -48.438 1 34.97 64 VAL B N 1
ATOM 7641 C CA . VAL B 1 64 ? 5.586 -24.672 -47.688 1 34.97 64 VAL B CA 1
ATOM 7642 C C . VAL B 1 64 ? 5.305 -24.562 -46.188 1 34.97 64 VAL B C 1
ATOM 7644 O O . VAL B 1 64 ? 5.309 -23.469 -45.625 1 34.97 64 VAL B O 1
ATOM 7647 N N . ASN B 1 65 ? 4.586 -25.516 -45.594 1 35.16 65 ASN B N 1
ATOM 7648 C CA . ASN B 1 65 ? 4.34 -25.719 -44.156 1 35.16 65 ASN B CA 1
ATOM 7649 C C . ASN B 1 65 ? 5.641 -25.859 -43.375 1 35.16 65 ASN B C 1
ATOM 7651 O O . ASN B 1 65 ? 6.312 -26.891 -43.469 1 35.16 65 ASN B O 1
ATOM 7655 N N . ILE B 1 66 ? 6.328 -24.766 -43.156 1 44.69 66 ILE B N 1
ATOM 7656 C CA . ILE B 1 66 ? 7.535 -24.844 -42.312 1 44.69 66 ILE B CA 1
ATOM 7657 C C . ILE B 1 66 ? 7.168 -25.188 -40.875 1 44.69 66 ILE B C 1
ATOM 7659 O O . ILE B 1 66 ? 6.523 -24.406 -40.188 1 44.69 66 ILE B O 1
ATOM 7663 N N . THR B 1 67 ? 6.91 -26.438 -40.594 1 45.91 67 THR B N 1
ATOM 7664 C CA . THR B 1 67 ? 6.656 -26.891 -39.25 1 45.91 67 THR B CA 1
ATOM 7665 C C . THR B 1 67 ? 7.953 -27.344 -38.562 1 45.91 67 THR B C 1
ATOM 7667 O O . THR B 1 67 ? 8.945 -27.609 -39.25 1 45.91 67 THR B O 1
ATOM 7670 N N . TRP B 1 68 ? 8.117 -26.953 -37.344 1 52.94 68 TRP B N 1
ATOM 7671 C CA . TRP B 1 68 ? 9.242 -27.5 -36.594 1 52.94 68 TRP B CA 1
ATOM 7672 C C . TRP B 1 68 ? 9.359 -29.016 -36.812 1 52.94 68 TRP B C 1
ATOM 7674 O O . TRP B 1 68 ? 8.344 -29.703 -36.906 1 52.94 68 TRP B O 1
ATOM 7684 N N . PRO B 1 69 ? 10.547 -29.484 -37.125 1 44.59 69 PRO B N 1
ATOM 7685 C CA . PRO B 1 69 ? 10.672 -30.953 -37.188 1 44.59 69 PRO B CA 1
ATOM 7686 C C . PRO B 1 69 ? 10.148 -31.641 -35.938 1 44.59 69 PRO B C 1
ATOM 7688 O O . PRO B 1 69 ? 10.258 -31.094 -34.844 1 44.59 69 PRO B O 1
ATOM 7691 N N . VAL B 1 70 ? 9.18 -32.469 -36 1 42.88 70 VAL B N 1
ATOM 7692 C CA . VAL B 1 70 ? 8.328 -33.094 -35 1 42.88 70 VAL B CA 1
ATOM 7693 C C . VAL B 1 70 ? 9.18 -33.594 -33.812 1 42.88 70 VAL B C 1
ATOM 7695 O O . VAL B 1 70 ? 8.844 -33.344 -32.656 1 42.88 70 VAL B O 1
ATOM 7698 N N . TYR B 1 71 ? 10.008 -34.719 -33.906 1 46.53 71 TYR B N 1
ATOM 7699 C CA . TYR B 1 71 ? 10.586 -35.375 -32.75 1 46.53 71 TYR B CA 1
ATOM 7700 C C . TYR B 1 71 ? 12.102 -35.469 -32.844 1 46.53 71 TYR B C 1
ATOM 7702 O O . TYR B 1 71 ? 12.625 -36.125 -33.75 1 46.53 71 TYR B O 1
ATOM 7710 N N . LYS B 1 72 ? 12.797 -34.562 -32.031 1 59.53 72 LYS B N 1
ATOM 7711 C CA . LYS B 1 72 ? 14.242 -34.656 -31.906 1 59.53 72 LYS B CA 1
ATOM 7712 C C . LYS B 1 72 ? 14.641 -34.969 -30.469 1 59.53 72 LYS B C 1
ATOM 7714 O O . LYS B 1 72 ? 13.984 -34.5 -29.516 1 59.53 72 LYS B O 1
ATOM 7719 N N . ALA B 1 73 ? 15.406 -36.094 -30.312 1 66.25 73 ALA B N 1
ATOM 7720 C CA . ALA B 1 73 ? 15.984 -36.406 -29 1 66.25 73 ALA B CA 1
ATOM 7721 C C . ALA B 1 73 ? 17.5 -36.5 -29.078 1 66.25 73 ALA B C 1
ATOM 7723 O O . ALA B 1 73 ? 18.047 -36.969 -30.078 1 66.25 73 ALA B O 1
ATOM 7724 N N . ALA B 1 74 ? 18.109 -35.812 -28.156 1 65.5 74 ALA B N 1
ATOM 7725 C CA . ALA B 1 74 ? 19.531 -36.094 -28.016 1 65.5 74 ALA B CA 1
ATOM 7726 C C . ALA B 1 74 ? 19.781 -37.438 -27.344 1 65.5 74 ALA B C 1
ATOM 7728 O O . ALA B 1 74 ? 19.156 -37.781 -26.344 1 65.5 74 ALA B O 1
ATOM 7729 N N . THR B 1 75 ? 20.469 -38.25 -28.078 1 73.12 75 THR B N 1
ATOM 7730 C CA . THR B 1 75 ? 20.609 -39.625 -27.562 1 73.12 75 THR B CA 1
ATOM 7731 C C . THR B 1 75 ? 22.078 -40.031 -27.484 1 73.12 75 THR B C 1
ATOM 7733 O O . THR B 1 75 ? 22.922 -39.5 -28.219 1 73.12 75 THR B O 1
ATOM 7736 N N . ILE B 1 76 ? 22.453 -40.438 -26.484 1 58.88 76 ILE B N 1
ATOM 7737 C CA . ILE B 1 76 ? 23.641 -41.281 -26.422 1 58.88 76 ILE B CA 1
ATOM 7738 C C . ILE B 1 76 ? 23.266 -42.75 -26.578 1 58.88 76 ILE B C 1
ATOM 7740 O O . ILE B 1 76 ? 22.578 -43.312 -25.703 1 58.88 76 ILE B O 1
ATOM 7744 N N . GLU B 1 77 ? 22.922 -43.25 -27.938 1 52.56 77 GLU B N 1
ATOM 7745 C CA . GLU B 1 77 ? 22.359 -44.531 -28.344 1 52.56 77 GLU B CA 1
ATOM 7746 C C . GLU B 1 77 ? 22.984 -45.656 -27.562 1 52.56 77 GLU B C 1
ATOM 7748 O O . GLU B 1 77 ? 24.094 -45.562 -27.047 1 52.56 77 GLU B O 1
ATOM 7753 N N . GLN B 1 78 ? 22.047 -46.781 -27.547 1 45.84 78 GLN B N 1
ATOM 7754 C CA . GLN B 1 78 ? 21.984 -48.094 -26.922 1 45.84 78 GLN B CA 1
ATOM 7755 C C . GLN B 1 78 ? 23.328 -48.844 -27.031 1 45.84 78 GLN B C 1
ATOM 7757 O O . GLN B 1 78 ? 23.656 -49.656 -26.172 1 45.84 78 GLN B O 1
ATOM 7762 N N . GLY B 1 79 ? 23.703 -49.031 -28.234 1 43.62 79 GLY B N 1
ATOM 7763 C CA . GLY B 1 79 ? 24.766 -50 -28.109 1 43.62 79 GLY B CA 1
ATOM 7764 C C . GLY B 1 79 ? 25.656 -49.781 -26.906 1 43.62 79 GLY B C 1
ATOM 7765 O O . GLY B 1 79 ? 26.297 -50.719 -26.406 1 43.62 79 GLY B O 1
ATOM 7766 N N . GLU B 1 80 ? 25.453 -48.594 -26.25 1 53.09 80 GLU B N 1
ATOM 7767 C CA . GLU B 1 80 ? 26.516 -48.125 -25.375 1 53.09 80 GLU B CA 1
ATOM 7768 C C . GLU B 1 80 ? 26 -47.812 -23.969 1 53.09 80 GLU B C 1
ATOM 7770 O O . GLU B 1 80 ? 26.75 -47.812 -23 1 53.09 80 GLU B O 1
ATOM 7775 N N . GLY B 1 81 ? 24.5 -47.594 -23.719 1 63.34 81 GLY B N 1
ATOM 7776 C CA . GLY B 1 81 ? 24.203 -47.344 -22.312 1 63.34 81 GLY B CA 1
ATOM 7777 C C . GLY B 1 81 ? 23.25 -48.344 -21.703 1 63.34 81 GLY B C 1
ATOM 7778 O O . GLY B 1 81 ? 22.203 -48.625 -22.281 1 63.34 81 GLY B O 1
ATOM 7779 N N . ASP B 1 82 ? 23.516 -49.062 -20.703 1 82.62 82 ASP B N 1
ATOM 7780 C CA . ASP B 1 82 ? 22.75 -50.062 -19.953 1 82.62 82 ASP B CA 1
ATOM 7781 C C . ASP B 1 82 ? 21.656 -49.375 -19.109 1 82.62 82 ASP B C 1
ATOM 7783 O O . ASP B 1 82 ? 20.562 -49.938 -18.969 1 82.62 82 ASP B O 1
ATOM 7787 N N . VAL B 1 83 ? 21.938 -48.25 -18.703 1 91.75 83 VAL B N 1
ATOM 7788 C CA . VAL B 1 83 ? 21.016 -47.438 -17.922 1 91.75 83 VAL B CA 1
ATOM 7789 C C . VAL B 1 83 ? 20.797 -46.094 -18.609 1 91.75 83 VAL B C 1
ATOM 7791 O O . VAL B 1 83 ? 21.75 -45.312 -18.828 1 91.75 83 VAL B O 1
ATOM 7794 N N . ILE B 1 84 ? 19.531 -45.719 -18.969 1 91.75 84 ILE B N 1
ATOM 7795 C CA . ILE B 1 84 ? 19.25 -44.5 -19.75 1 91.75 84 ILE B CA 1
ATOM 7796 C C . ILE B 1 84 ? 18.688 -43.406 -18.828 1 91.75 84 ILE B C 1
ATOM 7798 O O . ILE B 1 84 ? 17.703 -43.656 -18.109 1 91.75 84 ILE B O 1
ATOM 7802 N N . LEU B 1 85 ? 19.297 -42.312 -18.828 1 95.19 85 LEU B N 1
ATOM 7803 C CA . LEU B 1 85 ? 18.781 -41.125 -18.156 1 95.19 85 LEU B CA 1
ATOM 7804 C C . LEU B 1 85 ? 18.016 -40.219 -19.141 1 95.19 85 LEU B C 1
ATOM 7806 O O . LEU B 1 85 ? 18.453 -40.031 -20.266 1 95.19 85 LEU B O 1
ATOM 7810 N N . GLY B 1 86 ? 16.828 -39.844 -18.703 1 94.5 86 GLY B N 1
ATOM 7811 C CA . GLY B 1 86 ? 16.125 -38.812 -19.453 1 94.5 86 GLY B CA 1
ATOM 7812 C C . GLY B 1 86 ? 16.641 -37.406 -19.188 1 94.5 86 GLY B C 1
ATOM 7813 O O . GLY B 1 86 ? 17.234 -37.156 -18.156 1 94.5 86 GLY B O 1
ATOM 7814 N N . GLY B 1 87 ? 16.516 -36.531 -20.156 1 95.81 87 GLY B N 1
ATOM 7815 C CA . GLY B 1 87 ? 16.844 -35.125 -20.031 1 95.81 87 GLY B CA 1
ATOM 7816 C C . GLY B 1 87 ? 15.789 -34.188 -20.609 1 95.81 87 GLY B C 1
ATOM 7817 O O . GLY B 1 87 ? 15.195 -34.5 -21.641 1 95.81 87 GLY B O 1
ATOM 7818 N N . LEU B 1 88 ? 15.453 -33.188 -19.875 1 95.06 88 LEU B N 1
ATOM 7819 C CA . LEU B 1 88 ? 14.531 -32.156 -20.328 1 95.06 88 LEU B CA 1
ATOM 7820 C C . LEU B 1 88 ? 15.195 -30.781 -20.297 1 95.06 88 LEU B C 1
ATOM 7822 O O . LEU B 1 88 ? 15.516 -30.281 -19.234 1 95.06 88 LEU B O 1
ATOM 7826 N N . PHE B 1 89 ? 15.438 -30.188 -21.5 1 94.81 89 PHE B N 1
ATOM 7827 C CA . PHE B 1 89 ? 16.188 -28.938 -21.625 1 94.81 89 PHE B CA 1
ATOM 7828 C C . PHE B 1 89 ? 15.398 -27.938 -22.469 1 94.81 89 PHE B C 1
ATOM 7830 O O . PHE B 1 89 ? 14.531 -28.312 -23.25 1 94.81 89 PHE B O 1
ATOM 7837 N N . MET B 1 90 ? 15.719 -26.641 -22.25 1 90.31 90 MET B N 1
ATOM 7838 C CA . MET B 1 90 ? 15.109 -25.609 -23.062 1 90.31 90 MET B CA 1
ATOM 7839 C C . MET B 1 90 ? 16.031 -25.203 -24.219 1 90.31 90 MET B C 1
ATOM 7841 O O . MET B 1 90 ? 16.578 -24.094 -24.219 1 90.31 90 MET B O 1
ATOM 7845 N N . ALA B 1 91 ? 16.141 -26.078 -25.156 1 90.5 91 ALA B N 1
ATOM 7846 C CA . ALA B 1 91 ? 16.984 -25.797 -26.312 1 90.5 91 ALA B CA 1
ATOM 7847 C C . ALA B 1 91 ? 16.453 -24.578 -27.094 1 90.5 91 ALA B C 1
ATOM 7849 O O . ALA B 1 91 ? 17.234 -23.859 -27.719 1 90.5 91 ALA B O 1
ATOM 7850 N N . HIS B 1 92 ? 15.164 -24.406 -27.047 1 86.69 92 HIS B N 1
ATOM 7851 C CA . HIS B 1 92 ? 14.523 -23.281 -27.719 1 86.69 92 HIS B CA 1
ATOM 7852 C C . HIS B 1 92 ? 13.797 -22.391 -26.703 1 86.69 92 HIS B C 1
ATOM 7854 O O . HIS B 1 92 ? 13.391 -22.859 -25.641 1 86.69 92 HIS B O 1
ATOM 7860 N N . GLU B 1 93 ? 13.719 -21.125 -27.094 1 82.44 93 GLU B N 1
ATOM 7861 C CA . GLU B 1 93 ? 12.891 -20.219 -26.297 1 82.44 93 GLU B CA 1
ATOM 7862 C C . GLU B 1 93 ? 11.406 -20.438 -26.578 1 82.44 93 GLU B C 1
ATOM 7864 O O . GLU B 1 93 ? 11.047 -21.094 -27.562 1 82.44 93 GLU B O 1
ATOM 7869 N N . ARG B 1 94 ? 10.633 -19.969 -25.688 1 76.69 94 ARG B N 1
ATOM 7870 C CA . ARG B 1 94 ? 9.188 -20.078 -25.875 1 76.69 94 ARG B CA 1
ATOM 7871 C C . ARG B 1 94 ? 8.695 -19.125 -26.953 1 76.69 94 ARG B C 1
ATOM 7873 O O . ARG B 1 94 ? 9.25 -18.031 -27.109 1 76.69 94 ARG B O 1
ATOM 7880 N N . HIS B 1 95 ? 7.754 -19.656 -27.781 1 72.25 95 HIS B N 1
ATOM 7881 C CA . HIS B 1 95 ? 7.137 -18.812 -28.797 1 72.25 95 HIS B CA 1
ATOM 7882 C C . HIS B 1 95 ? 5.629 -19.016 -28.844 1 72.25 95 HIS B C 1
ATOM 7884 O O . HIS B 1 95 ? 5.145 -20.141 -28.703 1 72.25 95 HIS B O 1
ATOM 7890 N N . GLU B 1 96 ? 4.926 -17.922 -29 1 62.25 96 GLU B N 1
ATOM 7891 C CA . GLU B 1 96 ? 3.467 -17.969 -28.953 1 62.25 96 GLU B CA 1
ATOM 7892 C C . GLU B 1 96 ? 2.898 -18.703 -30.172 1 62.25 96 GLU B C 1
ATOM 7894 O O . GLU B 1 96 ? 1.965 -19.484 -30.031 1 62.25 96 GLU B O 1
ATOM 7899 N N . VAL B 1 97 ? 3.529 -18.422 -31.312 1 59.38 97 VAL B N 1
ATOM 7900 C CA . VAL B 1 97 ? 2.955 -18.906 -32.562 1 59.38 97 VAL B CA 1
ATOM 7901 C C . VAL B 1 97 ? 3.521 -20.297 -32.875 1 59.38 97 VAL B C 1
ATOM 7903 O O . VAL B 1 97 ? 2.773 -21.203 -33.25 1 59.38 97 VAL B O 1
ATOM 7906 N N . TYR B 1 98 ? 4.859 -20.531 -32.688 1 63.66 98 TYR B N 1
ATOM 7907 C CA . TYR B 1 98 ? 5.512 -21.75 -33.156 1 63.66 98 TYR B CA 1
ATOM 7908 C C . TYR B 1 98 ? 5.824 -22.672 -31.969 1 63.66 98 TYR B C 1
ATOM 7910 O O . TYR B 1 98 ? 6.461 -23.719 -32.156 1 63.66 98 TYR B O 1
ATOM 7918 N N . VAL B 1 99 ? 5.348 -22.469 -30.734 1 70.31 99 VAL B N 1
ATOM 7919 C CA . VAL B 1 99 ? 5.629 -23.234 -29.531 1 70.31 99 VAL B CA 1
ATOM 7920 C C . VAL B 1 99 ? 7.098 -23.062 -29.141 1 70.31 99 VAL B C 1
ATOM 7922 O O . VAL B 1 99 ? 7.41 -22.5 -28.078 1 70.31 99 VAL B O 1
ATOM 7925 N N . CYS B 1 100 ? 8.016 -23.5 -30.172 1 77.12 100 CYS B N 1
ATOM 7926 C CA . CYS B 1 100 ? 9.445 -23.312 -29.953 1 77.12 100 CYS B CA 1
ATOM 7927 C C . CYS B 1 100 ? 9.953 -22.125 -30.766 1 77.12 100 CYS B C 1
ATOM 7929 O O . CYS B 1 100 ? 9.672 -22.016 -31.969 1 77.12 100 CYS B O 1
ATOM 7931 N N . GLY B 1 101 ? 10.633 -21.25 -30.109 1 79.94 101 GLY B N 1
ATOM 7932 C CA . GLY B 1 101 ? 11.211 -20.094 -30.766 1 79.94 101 GLY B CA 1
ATOM 7933 C C . GLY B 1 101 ? 12.656 -20.312 -31.188 1 79.94 101 GLY B C 1
ATOM 7934 O O . GLY B 1 101 ? 12.992 -21.391 -31.703 1 79.94 101 GLY B O 1
ATOM 7935 N N . SER B 1 102 ? 13.414 -19.266 -31.031 1 82.06 102 SER B N 1
ATOM 7936 C CA . SER B 1 102 ? 14.812 -19.328 -31.438 1 82.06 102 SER B CA 1
ATOM 7937 C C . SER B 1 102 ? 15.625 -20.203 -30.484 1 82.06 102 SER B C 1
ATOM 7939 O O . SER B 1 102 ? 15.25 -20.375 -29.328 1 82.06 102 SER B O 1
ATOM 7941 N N . ILE B 1 103 ? 16.656 -20.688 -30.969 1 87 103 ILE B N 1
ATOM 7942 C CA . ILE B 1 103 ? 17.562 -21.547 -30.203 1 87 103 ILE B CA 1
ATOM 7943 C C . ILE B 1 103 ? 18.219 -20.719 -29.094 1 87 103 ILE B C 1
ATOM 7945 O O . ILE B 1 103 ? 18.531 -19.547 -29.281 1 87 103 ILE B O 1
ATOM 7949 N N . LEU B 1 104 ? 18.328 -21.312 -27.953 1 85 104 LEU B N 1
ATOM 7950 C CA . LEU B 1 104 ? 19 -20.672 -26.844 1 85 104 LEU B CA 1
ATOM 7951 C C . LEU B 1 104 ? 20.406 -21.25 -26.656 1 85 104 LEU B C 1
ATOM 7953 O O . LEU B 1 104 ? 20.562 -22.422 -26.344 1 85 104 LEU B O 1
ATOM 7957 N N . GLU B 1 105 ? 21.328 -20.422 -26.75 1 86.56 105 GLU B N 1
ATOM 7958 C CA . GLU B 1 105 ? 22.703 -20.891 -26.75 1 86.56 105 GLU B CA 1
ATOM 7959 C C . GLU B 1 105 ? 23.156 -21.297 -25.359 1 86.56 105 GLU B C 1
ATOM 7961 O O . GLU B 1 105 ? 23.516 -22.453 -25.125 1 86.56 105 GLU B O 1
ATOM 7966 N N . GLN B 1 106 ? 23.062 -20.406 -24.422 1 84.31 106 GLN B N 1
ATOM 7967 C CA . GLN B 1 106 ? 23.609 -20.656 -23.094 1 84.31 106 GLN B CA 1
ATOM 7968 C C . GLN B 1 106 ? 22.656 -21.516 -22.266 1 84.31 106 GLN B C 1
ATOM 7970 O O . GLN B 1 106 ? 22.969 -22.656 -21.953 1 84.31 106 GLN B O 1
ATOM 7975 N N . PRO B 1 107 ? 21.438 -21.109 -22.141 1 84.31 107 PRO B N 1
ATOM 7976 C CA . PRO B 1 107 ? 20.594 -21.922 -21.25 1 84.31 107 PRO B CA 1
ATOM 7977 C C . PRO B 1 107 ? 20.125 -23.219 -21.906 1 84.31 107 PRO B C 1
ATOM 7979 O O . PRO B 1 107 ? 19.75 -24.172 -21.203 1 84.31 107 PRO B O 1
ATOM 7982 N N . GLY B 1 108 ? 20.219 -23.297 -23.203 1 90.5 108 GLY B N 1
ATOM 7983 C CA . GLY B 1 108 ? 19.719 -24.484 -23.891 1 90.5 108 GLY B CA 1
ATOM 7984 C C . GLY B 1 108 ? 20.812 -25.438 -24.328 1 90.5 108 GLY B C 1
ATOM 7985 O O . GLY B 1 108 ? 21.062 -26.453 -23.688 1 90.5 108 GLY B O 1
ATOM 7986 N N . ILE B 1 109 ? 21.594 -25.016 -25.281 1 92.75 109 ILE B N 1
ATOM 7987 C CA . ILE B 1 109 ? 22.562 -25.891 -25.938 1 92.75 109 ILE B CA 1
ATOM 7988 C C . ILE B 1 109 ? 23.719 -26.188 -24.969 1 92.75 109 ILE B C 1
ATOM 7990 O O . ILE B 1 109 ? 24.125 -27.344 -24.844 1 92.75 109 ILE B O 1
ATOM 7994 N N . GLN B 1 110 ? 24.219 -25.203 -24.312 1 93.62 110 GLN B N 1
ATOM 7995 C CA . GLN B 1 110 ? 25.312 -25.453 -23.391 1 93.62 110 GLN B CA 1
ATOM 7996 C C . GLN B 1 110 ? 24.875 -26.375 -22.25 1 93.62 110 GLN B C 1
ATOM 7998 O O . GLN B 1 110 ? 25.641 -27.234 -21.812 1 93.62 110 GLN B O 1
ATOM 8003 N N . ALA B 1 111 ? 23.703 -26.172 -21.75 1 95.19 111 ALA B N 1
ATOM 8004 C CA . ALA B 1 111 ? 23.203 -27.016 -20.672 1 95.19 111 ALA B CA 1
ATOM 8005 C C . ALA B 1 111 ? 23.078 -28.469 -21.125 1 95.19 111 ALA B C 1
ATOM 8007 O O . ALA B 1 111 ? 23.469 -29.391 -20.406 1 95.19 111 ALA B O 1
ATOM 8008 N N . LEU B 1 112 ? 22.531 -28.641 -22.266 1 96.31 112 LEU B N 1
ATOM 8009 C CA . LEU B 1 112 ? 22.391 -29.984 -22.812 1 96.31 112 LEU B CA 1
ATOM 8010 C C . LEU B 1 112 ? 23.75 -30.625 -23.031 1 96.31 112 LEU B C 1
ATOM 8012 O O . LEU B 1 112 ? 23.953 -31.781 -22.656 1 96.31 112 LEU B O 1
ATOM 8016 N N . GLU B 1 113 ? 24.656 -29.906 -23.609 1 96.31 113 GLU B N 1
ATOM 8017 C CA . GLU B 1 113 ? 26 -30.438 -23.844 1 96.31 113 GLU B CA 1
ATOM 8018 C C . GLU B 1 113 ? 26.719 -30.719 -22.531 1 96.31 113 GLU B C 1
ATOM 8020 O O . GLU B 1 113 ? 27.547 -31.625 -22.453 1 96.31 113 GLU B O 1
ATOM 8025 N N . ALA B 1 114 ? 26.375 -29.938 -21.516 1 96.56 114 ALA B N 1
ATOM 8026 C CA . ALA B 1 114 ? 26.953 -30.203 -20.203 1 96.56 114 ALA B CA 1
ATOM 8027 C C . ALA B 1 114 ? 26.531 -31.578 -19.688 1 96.56 114 ALA B C 1
ATOM 8029 O O . ALA B 1 114 ? 27.328 -32.281 -19.047 1 96.56 114 ALA B O 1
ATOM 8030 N N . MET B 1 115 ? 25.281 -31.922 -19.859 1 97.31 115 MET B N 1
ATOM 8031 C CA . MET B 1 115 ? 24.828 -33.25 -19.484 1 97.31 115 MET B CA 1
ATOM 8032 C C . MET B 1 115 ? 25.594 -34.312 -20.266 1 97.31 115 MET B C 1
ATOM 8034 O O . MET B 1 115 ? 26.094 -35.281 -19.672 1 97.31 115 MET B O 1
ATOM 8038 N N . LEU B 1 116 ? 25.75 -34.156 -21.578 1 95.94 116 LEU B N 1
ATOM 8039 C CA . LEU B 1 116 ? 26.422 -35.125 -22.422 1 95.94 116 LEU B CA 1
ATOM 8040 C C . LEU B 1 116 ? 27.906 -35.25 -22.031 1 95.94 116 LEU B C 1
ATOM 8042 O O . LEU B 1 116 ? 28.438 -36.344 -21.953 1 95.94 116 LEU B O 1
ATOM 8046 N N . TYR B 1 117 ? 28.469 -34.094 -21.812 1 95.81 117 TYR B N 1
ATOM 8047 C CA . TYR B 1 117 ? 29.875 -34.031 -21.391 1 95.81 117 TYR B CA 1
ATOM 8048 C C . TYR B 1 117 ? 30.078 -34.812 -20.094 1 95.81 117 TYR B C 1
ATOM 8050 O O . TYR B 1 117 ? 31.047 -35.562 -19.953 1 95.81 117 TYR B O 1
ATOM 8058 N N . THR B 1 118 ? 29.219 -34.594 -19.156 1 96.19 118 THR B N 1
ATOM 8059 C CA . THR B 1 118 ? 29.344 -35.219 -17.844 1 96.19 118 THR B CA 1
ATOM 8060 C C . THR B 1 118 ? 29.156 -36.75 -17.953 1 96.19 118 THR B C 1
ATOM 8062 O O . THR B 1 118 ? 29.875 -37.5 -17.312 1 96.19 118 THR B O 1
ATOM 8065 N N . VAL B 1 119 ? 28.203 -37.156 -18.734 1 95.81 119 VAL B N 1
ATOM 8066 C CA . VAL B 1 119 ? 27.969 -38.562 -18.938 1 95.81 119 VAL B CA 1
ATOM 8067 C C . VAL B 1 119 ? 29.188 -39.219 -19.594 1 95.81 119 VAL B C 1
ATOM 8069 O O . VAL B 1 119 ? 29.594 -40.312 -19.234 1 95.81 119 VAL B O 1
ATOM 8072 N N . ASP B 1 120 ? 29.781 -38.531 -20.578 1 93.56 120 ASP B N 1
ATOM 8073 C CA . ASP B 1 120 ? 31 -39 -21.203 1 93.56 120 ASP B CA 1
ATOM 8074 C C . ASP B 1 120 ? 32.125 -39.188 -20.188 1 93.56 120 ASP B C 1
ATOM 8076 O O . ASP B 1 120 ? 32.844 -40.219 -20.219 1 93.56 120 ASP B O 1
ATOM 8080 N N . ARG B 1 121 ? 32.219 -38.25 -19.359 1 93.06 121 ARG B N 1
ATOM 8081 C CA . ARG B 1 121 ? 33.25 -38.312 -18.344 1 93.06 121 ARG B CA 1
ATOM 8082 C C . ARG B 1 121 ? 33.031 -39.5 -17.406 1 93.06 121 ARG B C 1
ATOM 8084 O O . ARG B 1 121 ? 34 -40.125 -16.953 1 93.06 121 ARG B O 1
ATOM 8091 N N . ILE B 1 122 ? 31.859 -39.781 -17.062 1 94.5 122 ILE B N 1
ATOM 8092 C CA . ILE B 1 122 ? 31.516 -40.875 -16.188 1 94.5 122 ILE B CA 1
ATOM 8093 C C . ILE B 1 122 ? 31.797 -42.219 -16.891 1 94.5 122 ILE B C 1
ATOM 8095 O O . ILE B 1 122 ? 32.406 -43.125 -16.312 1 94.5 122 ILE B O 1
ATOM 8099 N N . ASN B 1 123 ? 31.406 -42.312 -18.172 1 93.81 123 ASN B N 1
ATOM 8100 C CA . ASN B 1 123 ? 31.547 -43.562 -18.938 1 93.81 123 ASN B CA 1
ATOM 8101 C C . ASN B 1 123 ? 33 -43.844 -19.297 1 93.81 123 ASN B C 1
ATOM 8103 O O . ASN B 1 123 ? 33.344 -45 -19.578 1 93.81 123 ASN B O 1
ATOM 8107 N N . MET B 1 124 ? 33.812 -42.844 -19.344 1 91.62 124 MET B N 1
ATOM 8108 C CA . MET B 1 124 ? 35.219 -43.031 -19.672 1 91.62 124 MET B CA 1
ATOM 8109 C C . MET B 1 124 ? 35.969 -43.719 -18.531 1 91.62 124 MET B C 1
ATOM 8111 O O . MET B 1 124 ? 36.969 -44.375 -18.75 1 91.62 124 MET B O 1
ATOM 8115 N N . ASN B 1 125 ? 35.406 -43.5 -17.359 1 88.94 125 ASN B N 1
ATOM 8116 C CA . ASN B 1 125 ? 35.969 -44.219 -16.203 1 88.94 125 ASN B CA 1
ATOM 8117 C C . ASN B 1 125 ? 35.281 -45.531 -15.953 1 88.94 125 ASN B C 1
ATOM 8119 O O . ASN B 1 125 ? 34.281 -45.594 -15.242 1 88.94 125 ASN B O 1
ATOM 8123 N N . ASP B 1 126 ? 35.906 -46.594 -16.297 1 84.94 126 ASP B N 1
ATOM 8124 C CA . ASP B 1 126 ? 35.281 -47.938 -16.266 1 84.94 126 ASP B CA 1
ATOM 8125 C C . ASP B 1 126 ? 35.156 -48.438 -14.828 1 84.94 126 ASP B C 1
ATOM 8127 O O . ASP B 1 126 ? 34.375 -49.375 -14.57 1 84.94 126 ASP B O 1
ATOM 8131 N N . THR B 1 127 ? 35.875 -47.812 -13.977 1 87.5 127 THR B N 1
ATOM 8132 C CA . THR B 1 127 ? 35.875 -48.312 -12.602 1 87.5 127 THR B CA 1
ATOM 8133 C C . THR B 1 127 ? 34.781 -47.594 -11.789 1 87.5 127 THR B C 1
ATOM 8135 O O . THR B 1 127 ? 34.406 -48.062 -10.711 1 87.5 127 THR B O 1
ATOM 8138 N N . PHE B 1 128 ? 34.312 -46.531 -12.383 1 92.62 128 PHE B N 1
ATOM 8139 C CA . PHE B 1 128 ? 33.312 -45.781 -11.633 1 92.62 128 PHE B CA 1
ATOM 8140 C C . PHE B 1 128 ? 32 -46.531 -11.602 1 92.62 128 PHE B C 1
ATOM 8142 O O . PHE B 1 128 ? 31.453 -46.781 -10.523 1 92.62 128 PHE B O 1
ATOM 8149 N N . LEU B 1 129 ? 31.438 -46.875 -12.742 1 94.19 129 LEU B N 1
ATOM 8150 C CA . LEU B 1 129 ? 30.297 -47.781 -12.883 1 94.19 129 LEU B CA 1
ATOM 8151 C C . LEU B 1 129 ? 30.734 -49.156 -13.375 1 94.19 129 LEU B C 1
ATOM 8153 O O . LEU B 1 129 ? 30.969 -49.344 -14.57 1 94.19 129 LEU B O 1
ATOM 8157 N N . PRO B 1 130 ? 30.828 -50.031 -12.445 1 91.38 130 PRO B N 1
ATOM 8158 C CA . PRO B 1 130 ? 31.469 -51.281 -12.789 1 91.38 130 PRO B CA 1
ATOM 8159 C C . PRO B 1 130 ? 30.672 -52.094 -13.82 1 91.38 130 PRO B C 1
ATOM 8161 O O . PRO B 1 130 ? 29.703 -52.781 -13.469 1 91.38 130 PRO B O 1
ATOM 8164 N N . GLY B 1 131 ? 31.062 -52.094 -15.039 1 88.81 131 GLY B N 1
ATOM 8165 C CA . GLY B 1 131 ? 30.562 -53 -16.047 1 88.81 131 GLY B CA 1
ATOM 8166 C C . GLY B 1 131 ? 29.312 -52.5 -16.75 1 88.81 131 GLY B C 1
ATOM 8167 O O . GLY B 1 131 ? 28.625 -53.281 -17.422 1 88.81 131 GLY B O 1
ATOM 8168 N N . PHE B 1 132 ? 28.844 -51.406 -16.469 1 90.5 132 PHE B N 1
ATOM 8169 C CA . PHE B 1 132 ? 27.719 -50.844 -17.203 1 90.5 132 PHE B CA 1
ATOM 8170 C C . PHE B 1 132 ? 27.922 -49.375 -17.484 1 90.5 132 PHE B C 1
ATOM 8172 O O . PHE B 1 132 ? 28.781 -48.719 -16.875 1 90.5 132 PHE B O 1
ATOM 8179 N N . ARG B 1 133 ? 27.219 -48.812 -18.516 1 92.31 133 ARG B N 1
ATOM 8180 C CA . ARG B 1 133 ? 27.375 -47.406 -18.969 1 92.31 133 ARG B CA 1
ATOM 8181 C C . ARG B 1 133 ? 26.031 -46.688 -18.938 1 92.31 133 ARG B C 1
ATOM 8183 O O . ARG B 1 133 ? 24.969 -47.312 -18.875 1 92.31 133 ARG B O 1
ATOM 8190 N N . LEU B 1 134 ? 26.234 -45.375 -18.875 1 93.44 134 LEU B N 1
ATOM 8191 C CA . LEU B 1 134 ? 25.047 -44.5 -18.875 1 93.44 134 LEU B CA 1
ATOM 8192 C C . LEU B 1 134 ? 24.703 -44.031 -20.297 1 93.44 134 LEU B C 1
ATOM 8194 O O . LEU B 1 134 ? 25.609 -43.75 -21.078 1 93.44 134 LEU B O 1
ATOM 8198 N N . GLY B 1 135 ? 23.406 -44.062 -20.594 1 92.38 135 GLY B N 1
ATOM 8199 C CA . GLY B 1 135 ? 22.891 -43.469 -21.797 1 92.38 135 GLY B CA 1
ATOM 8200 C C . GLY B 1 135 ? 22.031 -42.25 -21.531 1 92.38 135 GLY B C 1
ATOM 8201 O O . GLY B 1 135 ? 21.766 -41.906 -20.359 1 92.38 135 GLY B O 1
ATOM 8202 N N . VAL B 1 136 ? 21.719 -41.5 -22.625 1 93.38 136 VAL B N 1
ATOM 8203 C CA . VAL B 1 136 ? 20.953 -40.281 -22.453 1 93.38 136 VAL B CA 1
ATOM 8204 C C . VAL B 1 136 ? 19.828 -40.219 -23.5 1 93.38 136 VAL B C 1
ATOM 8206 O O . VAL B 1 136 ? 20.031 -40.594 -24.656 1 93.38 136 VAL B O 1
ATOM 8209 N N . HIS B 1 137 ? 18.625 -39.906 -23.078 1 90.56 137 HIS B N 1
ATOM 8210 C CA . HIS B 1 137 ? 17.484 -39.531 -23.891 1 90.56 137 HIS B CA 1
ATOM 8211 C C . HIS B 1 137 ? 16.969 -38.125 -23.516 1 90.56 137 HIS B C 1
ATOM 8213 O O . HIS B 1 137 ? 16.094 -38.031 -22.656 1 90.56 137 HIS B O 1
ATOM 8219 N N . ALA B 1 138 ? 17.547 -37.125 -24.234 1 93.12 138 ALA B N 1
ATOM 8220 C CA . ALA B 1 138 ? 17.25 -35.75 -23.844 1 93.12 138 ALA B CA 1
ATOM 8221 C C . ALA B 1 138 ? 16.281 -35.125 -24.844 1 93.12 138 ALA B C 1
ATOM 8223 O O . ALA B 1 138 ? 16.391 -35.312 -26.047 1 93.12 138 ALA B O 1
ATOM 8224 N N . LEU B 1 139 ? 15.281 -34.375 -24.312 1 91.06 139 LEU B N 1
ATOM 8225 C CA . LEU B 1 139 ? 14.242 -33.75 -25.109 1 91.06 139 LEU B CA 1
ATOM 8226 C C . LEU B 1 139 ? 14.211 -32.25 -24.859 1 91.06 139 LEU B C 1
ATOM 8228 O O . LEU B 1 139 ? 14.789 -31.75 -23.891 1 91.06 139 LEU B O 1
ATOM 8232 N N . ASP B 1 140 ? 13.617 -31.547 -25.844 1 89.88 140 ASP B N 1
ATOM 8233 C CA . ASP B 1 140 ? 13.445 -30.094 -25.766 1 89.88 140 ASP B CA 1
ATOM 8234 C C . ASP B 1 140 ? 12.047 -29.734 -25.266 1 89.88 140 ASP B C 1
ATOM 8236 O O . ASP B 1 140 ? 11.047 -30.141 -25.859 1 89.88 140 ASP B O 1
ATOM 8240 N N . ASP B 1 141 ? 12.031 -28.953 -24.172 1 87.81 141 ASP B N 1
ATOM 8241 C CA . ASP B 1 141 ? 10.719 -28.594 -23.656 1 87.81 141 ASP B CA 1
ATOM 8242 C C . ASP B 1 141 ? 10.328 -27.188 -24.109 1 87.81 141 ASP B C 1
ATOM 8244 O O . ASP B 1 141 ? 9.234 -26.703 -23.797 1 87.81 141 ASP B O 1
ATOM 8248 N N . CYS B 1 142 ? 11.195 -26.422 -24.859 1 82.38 142 CYS B N 1
ATOM 8249 C CA . CYS B 1 142 ? 10.953 -25.109 -25.453 1 82.38 142 CYS B CA 1
ATOM 8250 C C . CYS B 1 142 ? 10.461 -24.109 -24.406 1 82.38 142 CYS B C 1
ATOM 8252 O O . CYS B 1 142 ? 9.68 -23.219 -24.719 1 82.38 142 CYS B O 1
ATOM 8254 N N . ASP B 1 143 ? 10.75 -24.438 -23.156 1 82.19 143 ASP B N 1
ATOM 8255 C CA . ASP B 1 143 ? 10.367 -23.609 -22.031 1 82.19 143 ASP B CA 1
ATOM 8256 C C . ASP B 1 143 ? 8.859 -23.344 -22.031 1 82.19 143 ASP B C 1
ATOM 8258 O O . ASP B 1 143 ? 8.414 -22.25 -21.656 1 82.19 143 ASP B O 1
ATOM 8262 N N . LYS B 1 144 ? 8.109 -24.203 -22.562 1 76.62 144 LYS B N 1
ATOM 8263 C CA . LYS B 1 144 ? 6.648 -24.172 -22.531 1 76.62 144 LYS B CA 1
ATOM 8264 C C . LYS B 1 144 ? 6.082 -25.344 -21.734 1 76.62 144 LYS B C 1
ATOM 8266 O O . LYS B 1 144 ? 6.434 -26.5 -21.969 1 76.62 144 LYS B O 1
ATOM 8271 N N . ASP B 1 145 ? 5.285 -25.078 -20.797 1 75 145 ASP B N 1
ATOM 8272 C CA . ASP B 1 145 ? 4.832 -26.078 -19.844 1 75 145 ASP B CA 1
ATOM 8273 C C . ASP B 1 145 ? 4.035 -27.172 -20.547 1 75 145 ASP B C 1
ATOM 8275 O O . ASP B 1 145 ? 4.223 -28.359 -20.281 1 75 145 ASP B O 1
ATOM 8279 N N . THR B 1 146 ? 3.176 -26.719 -21.516 1 69.81 146 THR B N 1
ATOM 8280 C CA . THR B 1 146 ? 2.352 -27.703 -22.219 1 69.81 146 THR B CA 1
ATOM 8281 C C . THR B 1 146 ? 3.215 -28.625 -23.078 1 69.81 146 THR B C 1
ATOM 8283 O O . THR B 1 146 ? 3.031 -29.844 -23.078 1 69.81 146 THR B O 1
ATOM 8286 N N . TYR B 1 147 ? 4.117 -28 -23.766 1 75.88 147 TYR B N 1
ATOM 8287 C CA . TYR B 1 147 ? 5 -28.766 -24.641 1 75.88 147 TYR B CA 1
ATOM 8288 C C . TYR B 1 147 ? 5.949 -29.641 -23.812 1 75.88 147 TYR B C 1
ATOM 8290 O O . TYR B 1 147 ? 6.266 -30.766 -24.203 1 75.88 147 TYR B O 1
ATOM 8298 N N . GLY B 1 148 ? 6.406 -29.125 -22.703 1 82.06 148 GLY B N 1
ATOM 8299 C CA . GLY B 1 148 ? 7.25 -29.906 -21.797 1 82.06 148 GLY B CA 1
ATOM 8300 C C . GLY B 1 148 ? 6.574 -31.156 -21.281 1 82.06 148 GLY B C 1
ATOM 8301 O O . GLY B 1 148 ? 7.207 -32.219 -21.188 1 82.06 148 GLY B O 1
ATOM 8302 N N . LEU B 1 149 ? 5.359 -31.016 -20.953 1 77.06 149 LEU B N 1
ATOM 8303 C CA . LEU B 1 149 ? 4.602 -32.188 -20.5 1 77.06 149 LEU B CA 1
ATOM 8304 C C . LEU B 1 149 ? 4.473 -33.188 -21.641 1 77.06 149 LEU B C 1
ATOM 8306 O O . LEU B 1 149 ? 4.629 -34.406 -21.406 1 77.06 149 LEU B O 1
ATOM 8310 N N . GLU B 1 150 ? 4.215 -32.656 -22.812 1 72.5 150 GLU B N 1
ATOM 8311 C CA . GLU B 1 150 ? 4.113 -33.531 -23.969 1 72.5 150 GLU B CA 1
ATOM 8312 C C . GLU B 1 150 ? 5.402 -34.312 -24.188 1 72.5 150 GLU B C 1
ATOM 8314 O O . GLU B 1 150 ? 5.363 -35.531 -24.438 1 72.5 150 GLU B O 1
ATOM 8319 N N . GLN B 1 151 ? 6.457 -33.656 -24.094 1 80.88 151 GLN B N 1
ATOM 8320 C CA . GLN B 1 151 ? 7.746 -34.312 -24.266 1 80.88 151 GLN B CA 1
ATOM 8321 C C . GLN B 1 151 ? 8.008 -35.312 -23.141 1 80.88 151 GLN B C 1
ATOM 8323 O O . GLN B 1 151 ? 8.57 -36.375 -23.375 1 80.88 151 GLN B O 1
ATOM 8328 N N . SER B 1 152 ? 7.527 -35.062 -21.969 1 84.88 152 SER B N 1
ATOM 8329 C CA . SER B 1 152 ? 7.789 -35.906 -20.797 1 84.88 152 SER B CA 1
ATOM 8330 C C . SER B 1 152 ? 7.031 -37.219 -20.875 1 84.88 152 SER B C 1
ATOM 8332 O O . SER B 1 152 ? 7.398 -38.188 -20.219 1 84.88 152 SER B O 1
ATOM 8334 N N . VAL B 1 153 ? 6 -37.188 -21.656 1 74.69 153 VAL B N 1
ATOM 8335 C CA . VAL B 1 153 ? 5.258 -38.438 -21.844 1 74.69 153 VAL B CA 1
ATOM 8336 C C . VAL B 1 153 ? 6.164 -39.5 -22.484 1 74.69 153 VAL B C 1
ATOM 8338 O O . VAL B 1 153 ? 6.02 -40.688 -22.234 1 74.69 153 VAL B O 1
ATOM 8341 N N . ASP B 1 154 ? 7.133 -39.031 -23.234 1 75.56 154 ASP B N 1
ATOM 8342 C CA . ASP B 1 154 ? 8.078 -39.938 -23.859 1 75.56 154 ASP B CA 1
ATOM 8343 C C . ASP B 1 154 ? 8.883 -40.719 -22.828 1 75.56 154 ASP B C 1
ATOM 8345 O O . ASP B 1 154 ? 9.305 -41.844 -23.062 1 75.56 154 ASP B O 1
ATOM 8349 N N . PHE B 1 155 ? 9.086 -40.156 -21.672 1 84.12 155 PHE B N 1
ATOM 8350 C CA . PHE B 1 155 ? 9.875 -40.781 -20.625 1 84.12 155 PHE B CA 1
ATOM 8351 C C . PHE B 1 155 ? 9.117 -41.938 -19.984 1 84.12 155 PHE B C 1
ATOM 8353 O O . PHE B 1 155 ? 9.719 -42.812 -19.359 1 84.12 155 PHE B O 1
ATOM 8360 N N . ILE B 1 156 ? 7.82 -41.969 -20.125 1 78 156 ILE B N 1
ATOM 8361 C CA . ILE B 1 156 ? 7.051 -42.969 -19.391 1 78 156 ILE B CA 1
ATOM 8362 C C . ILE B 1 156 ? 6.523 -44.031 -20.359 1 78 156 ILE B C 1
ATOM 8364 O O . ILE B 1 156 ? 5.812 -44.938 -19.953 1 78 156 ILE B O 1
ATOM 8368 N N . ARG B 1 157 ? 6.758 -43.844 -21.531 1 65.19 157 ARG B N 1
ATOM 8369 C CA . ARG B 1 157 ? 6.254 -44.781 -22.531 1 65.19 157 ARG B CA 1
ATOM 8370 C C . ARG B 1 157 ? 6.672 -46.188 -22.203 1 65.19 157 ARG B C 1
ATOM 8372 O O . ARG B 1 157 ? 5.875 -47.125 -22.328 1 65.19 157 ARG B O 1
ATOM 8379 N N . GLY B 1 158 ? 7.922 -46.312 -21.781 1 60.88 158 GLY B N 1
ATOM 8380 C CA . GLY B 1 158 ? 8.398 -47.625 -21.422 1 60.88 158 GLY B CA 1
ATOM 8381 C C . GLY B 1 158 ? 7.738 -48.188 -20.172 1 60.88 158 GLY B C 1
ATOM 8382 O O . GLY B 1 158 ? 7.621 -49.406 -20.016 1 60.88 158 GLY B O 1
ATOM 8383 N N . SER B 1 159 ? 7.234 -47.281 -19.297 1 59.94 159 SER B N 1
ATOM 8384 C CA . SER B 1 159 ? 6.656 -47.688 -18.016 1 59.94 159 SER B CA 1
ATOM 8385 C C . SER B 1 159 ? 5.156 -47.938 -18.141 1 59.94 159 SER B C 1
ATOM 8387 O O . SER B 1 159 ? 4.562 -48.656 -17.312 1 59.94 159 SER B O 1
ATOM 8389 N N . ILE B 1 160 ? 4.488 -47.281 -18.969 1 54.81 160 ILE B N 1
ATOM 8390 C CA . ILE B 1 160 ? 3.049 -47.438 -19.156 1 54.81 160 ILE B CA 1
ATOM 8391 C C . ILE B 1 160 ? 2.713 -48.875 -19.5 1 54.81 160 ILE B C 1
ATOM 8393 O O . ILE B 1 160 ? 1.675 -49.406 -19.094 1 54.81 160 ILE B O 1
ATOM 8397 N N . SER B 1 161 ? 3.566 -49.625 -20.188 1 46.94 161 SER B N 1
ATOM 8398 C CA . SER B 1 161 ? 3.293 -51 -20.5 1 46.94 161 SER B CA 1
ATOM 8399 C C . SER B 1 161 ? 3.117 -51.844 -19.234 1 46.94 161 SER B C 1
ATOM 8401 O O . SER B 1 161 ? 2.447 -52.875 -19.25 1 46.94 161 SER B O 1
ATOM 8403 N N . ASN B 1 162 ? 3.791 -51.5 -18.078 1 42.06 162 ASN B N 1
ATOM 8404 C CA . ASN B 1 162 ? 3.734 -52.281 -16.859 1 42.06 162 ASN B CA 1
ATOM 8405 C C . ASN B 1 162 ? 2.477 -51.969 -16.047 1 42.06 162 ASN B C 1
ATOM 8407 O O . ASN B 1 162 ? 2.213 -52.625 -15.031 1 42.06 162 ASN B O 1
ATOM 8411 N N . ILE B 1 163 ? 2.057 -50.969 -16.156 1 40.78 163 ILE B N 1
ATOM 8412 C CA . ILE B 1 163 ? 0.884 -50.719 -15.328 1 40.78 163 ILE B CA 1
ATOM 8413 C C . ILE B 1 163 ? -0.225 -51.688 -15.688 1 40.78 163 ILE B C 1
ATOM 8415 O O . ILE B 1 163 ? -0.28 -52.188 -16.812 1 40.78 163 ILE B O 1
ATOM 8419 N N . GLY B 1 164 ? -1.301 -51.969 -15.031 1 36.53 164 GLY B N 1
ATOM 8420 C CA . GLY B 1 164 ? -2.285 -53.031 -14.93 1 36.53 164 GLY B CA 1
ATOM 8421 C C . GLY B 1 164 ? -2.67 -53.625 -16.281 1 36.53 164 GLY B C 1
ATOM 8422 O O . GLY B 1 164 ? -2.082 -53.281 -17.297 1 36.53 164 GLY B O 1
ATOM 8423 N N . GLY B 1 165 ? -4.066 -53.719 -16.391 1 36.31 165 GLY B N 1
ATOM 8424 C CA . GLY B 1 165 ? -5.098 -54.625 -16.891 1 36.31 165 GLY B CA 1
ATOM 8425 C C . GLY B 1 165 ? -5.129 -54.719 -18.391 1 36.31 165 GLY B C 1
ATOM 8426 O O . GLY B 1 165 ? -6.141 -55.125 -18.969 1 36.31 165 GLY B O 1
ATOM 8427 N N . THR B 1 166 ? -4.312 -54 -19 1 38.44 166 THR B N 1
ATOM 8428 C CA . THR B 1 166 ? -4.539 -54.156 -20.438 1 38.44 166 THR B CA 1
ATOM 8429 C C . THR B 1 166 ? -4.109 -55.531 -20.891 1 38.44 166 THR B C 1
ATOM 8431 O O . THR B 1 166 ? -2.951 -55.938 -20.719 1 38.44 166 THR B O 1
ATOM 8434 N N . GLU B 1 167 ? -4.965 -56.406 -20.719 1 41.5 167 GLU B N 1
ATOM 8435 C CA . GLU B 1 167 ? -4.789 -57.719 -21.359 1 41.5 167 GLU B CA 1
ATOM 8436 C C . GLU B 1 167 ? -4.367 -57.562 -22.828 1 41.5 167 GLU B C 1
ATOM 8438 O O . GLU B 1 167 ? -5.199 -57.281 -23.688 1 41.5 167 GLU B O 1
ATOM 8443 N N . ILE B 1 168 ? -3.299 -56.844 -23.078 1 46.28 168 ILE B N 1
ATOM 8444 C CA . ILE B 1 168 ? -2.807 -56.969 -24.453 1 46.28 168 ILE B CA 1
ATOM 8445 C C . ILE B 1 168 ? -2.469 -58.438 -24.75 1 46.28 168 ILE B C 1
ATOM 8447 O O . ILE B 1 168 ? -1.606 -59 -24.094 1 46.28 168 ILE B O 1
ATOM 8451 N N . THR B 1 169 ? -3.457 -59.125 -25.094 1 48.56 169 THR B N 1
ATOM 8452 C CA . THR B 1 169 ? -3.25 -60.531 -25.453 1 48.56 169 THR B CA 1
ATOM 8453 C C . THR B 1 169 ? -2.938 -60.688 -26.938 1 48.56 169 THR B C 1
ATOM 8455 O O . THR B 1 169 ? -3.514 -60 -27.766 1 48.56 169 THR B O 1
ATOM 8458 N N . CYS B 1 170 ? -1.76 -61 -27.203 1 46.84 170 CYS B N 1
ATOM 8459 C CA . CYS B 1 170 ? -1.529 -61.438 -28.562 1 46.84 170 CYS B CA 1
ATOM 8460 C C . CYS B 1 170 ? -2.498 -62.562 -28.953 1 46.84 170 CYS B C 1
ATOM 8462 O O . CYS B 1 170 ? -3.064 -63.219 -28.078 1 46.84 170 CYS B O 1
ATOM 8464 N N . ARG B 1 171 ? -2.895 -62.5 -30.172 1 52 171 ARG B N 1
ATOM 8465 C CA . ARG B 1 171 ? -3.801 -63.531 -30.625 1 52 171 ARG B CA 1
ATOM 8466 C C . ARG B 1 171 ? -3.377 -64.875 -30.109 1 52 171 ARG B C 1
ATOM 8468 O O . ARG B 1 171 ? -4.223 -65.75 -29.844 1 52 171 ARG B O 1
ATOM 8475 N N . ASP B 1 172 ? -2.025 -65.062 -30.047 1 48 172 ASP B N 1
ATOM 8476 C CA . ASP B 1 172 ? -1.569 -66.375 -29.562 1 48 172 ASP B CA 1
ATOM 8477 C C . ASP B 1 172 ? -1.483 -66.375 -28.047 1 48 172 ASP B C 1
ATOM 8479 O O . ASP B 1 172 ? -0.885 -67.312 -27.469 1 48 172 ASP B O 1
ATOM 8483 N N . ASN B 1 173 ? -2.189 -65.562 -27.391 1 48.16 173 ASN B N 1
ATOM 8484 C CA . ASN B 1 173 ? -2.225 -65.5 -25.938 1 48.16 173 ASN B CA 1
ATOM 8485 C C . ASN B 1 173 ? -0.847 -65.188 -25.359 1 48.16 173 ASN B C 1
ATOM 8487 O O . ASN B 1 173 ? -0.581 -65.5 -24.188 1 48.16 173 ASN B O 1
ATOM 8491 N N . SER B 1 174 ? 0.103 -64.875 -26.328 1 48.34 174 SER B N 1
ATOM 8492 C CA . SER B 1 174 ? 1.432 -64.625 -25.812 1 48.34 174 SER B CA 1
ATOM 8493 C C . SER B 1 174 ? 1.536 -63.156 -25.375 1 48.34 174 SER B C 1
ATOM 8495 O O . SER B 1 174 ? 0.726 -62.312 -25.781 1 48.34 174 SER B O 1
ATOM 8497 N N . ILE B 1 175 ? 2.381 -62.812 -24.375 1 49.12 175 ILE B N 1
ATOM 8498 C CA . ILE B 1 175 ? 2.621 -61.469 -23.828 1 49.12 175 ILE B CA 1
ATOM 8499 C C . ILE B 1 175 ? 3.459 -60.656 -24.797 1 49.12 175 ILE B C 1
ATOM 8501 O O . ILE B 1 175 ? 4.52 -61.094 -25.25 1 49.12 175 ILE B O 1
ATOM 8505 N N . PRO B 1 176 ? 2.904 -59.719 -25.516 1 49.06 176 PRO B N 1
ATOM 8506 C CA . PRO B 1 176 ? 3.674 -58.938 -26.469 1 49.06 176 PRO B CA 1
ATOM 8507 C C . PRO B 1 176 ? 4.973 -58.406 -25.891 1 49.06 176 PRO B C 1
ATOM 8509 O O . PRO B 1 176 ? 5.043 -58.125 -24.688 1 49.06 176 PRO B O 1
ATOM 8512 N N . VAL B 1 177 ? 6.246 -58.688 -26.562 1 46.41 177 VAL B N 1
ATOM 8513 C CA . VAL B 1 177 ? 7.543 -58.156 -26.156 1 46.41 177 VAL B CA 1
ATOM 8514 C C . VAL B 1 177 ? 7.605 -56.656 -26.469 1 46.41 177 VAL B C 1
ATOM 8516 O O . VAL B 1 177 ? 7.391 -56.25 -27.609 1 46.41 177 VAL B O 1
ATOM 8519 N N . VAL B 1 178 ? 7.297 -55.781 -25.641 1 46.41 178 VAL B N 1
ATOM 8520 C CA . VAL B 1 178 ? 7.387 -54.344 -25.781 1 46.41 178 VAL B CA 1
ATOM 8521 C C . VAL B 1 178 ? 8.82 -53.875 -25.547 1 46.41 178 VAL B C 1
ATOM 8523 O O . VAL B 1 178 ? 9.391 -54.125 -24.484 1 46.41 178 VAL B O 1
ATOM 8526 N N . ASN B 1 179 ? 9.758 -53.594 -26.609 1 47.25 179 ASN B N 1
ATOM 8527 C CA . ASN B 1 179 ? 11.117 -53.094 -26.453 1 47.25 179 ASN B CA 1
ATOM 8528 C C . ASN B 1 179 ? 11.117 -51.594 -26.094 1 47.25 179 ASN B C 1
ATOM 8530 O O . ASN B 1 179 ? 11.211 -50.75 -26.969 1 47.25 179 ASN B O 1
ATOM 8534 N N . TYR B 1 180 ? 10.477 -51.094 -25.094 1 53.31 180 TYR B N 1
ATOM 8535 C CA . TYR B 1 180 ? 10.586 -49.688 -24.766 1 53.31 180 TYR B CA 1
ATOM 8536 C C . TYR B 1 180 ? 11.797 -49.406 -23.875 1 53.31 180 TYR B C 1
ATOM 8538 O O . TYR B 1 180 ? 12.172 -50.25 -23.062 1 53.31 180 TYR B O 1
ATOM 8546 N N . LYS B 1 181 ? 12.57 -48.25 -24.266 1 63.81 181 LYS B N 1
ATOM 8547 C CA . LYS B 1 181 ? 13.656 -47.781 -23.406 1 63.81 181 LYS B CA 1
ATOM 8548 C C . LYS B 1 181 ? 13.125 -47.281 -22.062 1 63.81 181 LYS B C 1
ATOM 8550 O O . LYS B 1 181 ? 12.289 -46.375 -22 1 63.81 181 LYS B O 1
ATOM 8555 N N . GLN B 1 182 ? 13.422 -48.031 -21.094 1 77.5 182 GLN B N 1
ATOM 8556 C CA . GLN B 1 182 ? 12.992 -47.625 -19.75 1 77.5 182 GLN B CA 1
ATOM 8557 C C . GLN B 1 182 ? 13.883 -46.531 -19.188 1 77.5 182 GLN B C 1
ATOM 8559 O O . GLN B 1 182 ? 15.102 -46.688 -19.125 1 77.5 182 GLN B O 1
ATOM 8564 N N . ILE B 1 183 ? 13.344 -45.344 -18.938 1 89.38 183 ILE B N 1
ATOM 8565 C CA . ILE B 1 183 ? 14.062 -44.219 -18.359 1 89.38 183 ILE B CA 1
ATOM 8566 C C . ILE B 1 183 ? 14.164 -44.375 -16.844 1 89.38 183 ILE B C 1
ATOM 8568 O O . ILE B 1 183 ? 13.156 -44.594 -16.172 1 89.38 183 ILE B O 1
ATOM 8572 N N . THR B 1 184 ? 15.352 -44.344 -16.344 1 92.69 184 THR B N 1
ATOM 8573 C CA . THR B 1 184 ? 15.625 -44.625 -14.945 1 92.69 184 THR B CA 1
ATOM 8574 C C . THR B 1 184 ? 15.445 -43.344 -14.109 1 92.69 184 THR B C 1
ATOM 8576 O O . THR B 1 184 ? 15.047 -43.406 -12.945 1 92.69 184 THR B O 1
ATOM 8579 N N . GLY B 1 185 ? 15.742 -42.281 -14.633 1 96.06 185 GLY B N 1
ATOM 8580 C CA . GLY B 1 185 ? 15.672 -40.969 -14.016 1 96.06 185 GLY B CA 1
ATOM 8581 C C . GLY B 1 185 ? 15.727 -39.844 -15.023 1 96.06 185 GLY B C 1
ATOM 8582 O O . GLY B 1 185 ? 16.188 -40 -16.156 1 96.06 185 GLY B O 1
ATOM 8583 N N . VAL B 1 186 ? 15.203 -38.688 -14.57 1 97.31 186 VAL B N 1
ATOM 8584 C CA . VAL B 1 186 ? 15.133 -37.594 -15.508 1 97.31 186 VAL B CA 1
ATOM 8585 C C . VAL B 1 186 ? 15.898 -36.375 -14.953 1 97.31 186 VAL B C 1
ATOM 8587 O O . VAL B 1 186 ? 15.688 -36 -13.805 1 97.31 186 VAL B O 1
ATOM 8590 N N . VAL B 1 187 ? 16.844 -35.875 -15.727 1 97.94 187 VAL B N 1
ATOM 8591 C CA . VAL B 1 187 ? 17.516 -34.625 -15.43 1 97.94 187 VAL B CA 1
ATOM 8592 C C . VAL B 1 187 ? 16.781 -33.469 -16.078 1 97.94 187 VAL B C 1
ATOM 8594 O O . VAL B 1 187 ? 16.641 -33.406 -17.312 1 97.94 187 VAL B O 1
ATOM 8597 N N . GLY B 1 188 ? 16.266 -32.531 -15.273 1 95.81 188 GLY B N 1
ATOM 8598 C CA . GLY B 1 188 ? 15.445 -31.422 -15.766 1 95.81 188 GLY B CA 1
ATOM 8599 C C . GLY B 1 188 ? 14.102 -31.328 -15.062 1 95.81 188 GLY B C 1
ATOM 8600 O O . GLY B 1 188 ? 13.836 -32.094 -14.125 1 95.81 188 GLY B O 1
ATOM 8601 N N . ALA B 1 189 ? 13.352 -30.438 -15.305 1 93.69 189 ALA B N 1
ATOM 8602 C CA . ALA B 1 189 ? 13.469 -29.391 -16.328 1 93.69 189 ALA B CA 1
ATOM 8603 C C . ALA B 1 189 ? 14.148 -28.141 -15.758 1 93.69 189 ALA B C 1
ATOM 8605 O O . ALA B 1 189 ? 14.688 -28.172 -14.648 1 93.69 189 ALA B O 1
ATOM 8606 N N . ALA B 1 190 ? 14.25 -27.109 -16.641 1 92.25 190 ALA B N 1
ATOM 8607 C CA . ALA B 1 190 ? 14.898 -25.859 -16.25 1 92.25 190 ALA B CA 1
ATOM 8608 C C . ALA B 1 190 ? 13.906 -24.906 -15.586 1 92.25 190 ALA B C 1
ATOM 8610 O O . ALA B 1 190 ? 14.211 -24.312 -14.555 1 92.25 190 ALA B O 1
ATOM 8611 N N . SER B 1 191 ? 12.742 -24.828 -16.125 1 89.56 191 SER B N 1
ATOM 8612 C CA . SER B 1 191 ? 11.734 -23.906 -15.594 1 89.56 191 SER B CA 1
ATOM 8613 C C . SER B 1 191 ? 10.875 -24.578 -14.531 1 89.56 191 SER B C 1
ATOM 8615 O O . SER B 1 191 ? 10.539 -25.766 -14.656 1 89.56 191 SER B O 1
ATOM 8617 N N . SER B 1 192 ? 10.523 -23.844 -13.547 1 89.88 192 SER B N 1
ATOM 8618 C CA . SER B 1 192 ? 9.758 -24.375 -12.422 1 89.88 192 SER B CA 1
ATOM 8619 C C . SER B 1 192 ? 8.422 -24.938 -12.883 1 89.88 192 SER B C 1
ATOM 8621 O O . SER B 1 192 ? 8.023 -26.031 -12.445 1 89.88 192 SER B O 1
ATOM 8623 N N . ILE B 1 193 ? 7.758 -24.203 -13.719 1 83.44 193 ILE B N 1
ATOM 8624 C CA . ILE B 1 193 ? 6.438 -24.641 -14.141 1 83.44 193 ILE B CA 1
ATOM 8625 C C . ILE B 1 193 ? 6.555 -25.969 -14.898 1 83.44 193 ILE B C 1
ATOM 8627 O O . ILE B 1 193 ? 5.715 -26.859 -14.742 1 83.44 193 ILE B O 1
ATOM 8631 N N . ASN B 1 194 ? 7.559 -26.125 -15.742 1 87.5 194 ASN B N 1
ATOM 8632 C CA . ASN B 1 194 ? 7.793 -27.375 -16.453 1 87.5 194 ASN B CA 1
ATOM 8633 C C . ASN B 1 194 ? 8.156 -28.5 -15.492 1 87.5 194 ASN B C 1
ATOM 8635 O O . ASN B 1 194 ? 7.73 -29.641 -15.68 1 87.5 194 ASN B O 1
ATOM 8639 N N . SER B 1 195 ? 8.953 -28.172 -14.516 1 93.69 195 SER B N 1
ATOM 8640 C CA . SER B 1 195 ? 9.359 -29.172 -13.531 1 93.69 195 SER B CA 1
ATOM 8641 C C . SER B 1 195 ? 8.156 -29.672 -12.734 1 93.69 195 SER B C 1
ATOM 8643 O O . SER B 1 195 ? 8.07 -30.859 -12.406 1 93.69 195 SER B O 1
ATOM 8645 N N . ILE B 1 196 ? 7.273 -28.766 -12.445 1 87.19 196 ILE B N 1
ATOM 8646 C CA . ILE B 1 196 ? 6.086 -29.141 -11.68 1 87.19 196 ILE B CA 1
ATOM 8647 C C . ILE B 1 196 ? 5.242 -30.125 -12.492 1 87.19 196 ILE B C 1
ATOM 8649 O O . ILE B 1 196 ? 4.816 -31.156 -11.977 1 87.19 196 ILE B O 1
ATOM 8653 N N . GLN B 1 197 ? 5.039 -29.797 -13.75 1 80.56 197 GLN B N 1
ATOM 8654 C CA . GLN B 1 197 ? 4.242 -30.672 -14.602 1 80.56 197 GLN B CA 1
ATOM 8655 C C . GLN B 1 197 ? 4.914 -32.031 -14.781 1 80.56 197 GLN B C 1
ATOM 8657 O O . GLN B 1 197 ? 4.262 -33.062 -14.688 1 80.56 197 GLN B O 1
ATOM 8662 N N . THR B 1 198 ? 6.168 -32 -15 1 89.25 198 THR B N 1
ATOM 8663 C CA . THR B 1 198 ? 6.926 -33.25 -15.211 1 89.25 198 THR B CA 1
ATOM 8664 C C . THR B 1 198 ? 6.973 -34.062 -13.93 1 89.25 198 THR B C 1
ATOM 8666 O O . THR B 1 198 ? 6.84 -35.281 -13.977 1 89.25 198 THR B O 1
ATOM 8669 N N . ALA B 1 199 ? 7.156 -33.406 -12.828 1 91.44 199 ALA B N 1
ATOM 8670 C CA . ALA B 1 199 ? 7.238 -34.094 -11.539 1 91.44 199 ALA B CA 1
ATOM 8671 C C . ALA B 1 199 ? 5.934 -34.844 -11.227 1 91.44 199 ALA B C 1
ATOM 8673 O O . ALA B 1 199 ? 5.953 -35.938 -10.711 1 91.44 199 ALA B O 1
ATOM 8674 N N . ASN B 1 200 ? 4.891 -34.219 -11.531 1 81.62 200 ASN B N 1
ATOM 8675 C CA . ASN B 1 200 ? 3.592 -34.844 -11.297 1 81.62 200 ASN B CA 1
ATOM 8676 C C . ASN B 1 200 ? 3.395 -36.094 -12.156 1 81.62 200 ASN B C 1
ATOM 8678 O O . ASN B 1 200 ? 2.832 -37.062 -11.703 1 81.62 200 ASN B O 1
ATOM 8682 N N . LEU B 1 201 ? 3.852 -35.938 -13.367 1 79.44 201 LEU B N 1
ATOM 8683 C CA . LEU B 1 201 ? 3.734 -37.094 -14.273 1 79.44 201 LEU B CA 1
ATOM 8684 C C . LEU B 1 201 ? 4.656 -38.219 -13.844 1 79.44 201 LEU B C 1
ATOM 8686 O O . LEU B 1 201 ? 4.23 -39.375 -13.773 1 79.44 201 LEU B O 1
ATOM 8690 N N . LEU B 1 202 ? 5.875 -37.938 -13.523 1 89.19 202 LEU B N 1
ATOM 8691 C CA . LEU B 1 202 ? 6.879 -38.938 -13.219 1 89.19 202 LEU B CA 1
ATOM 8692 C C . LEU B 1 202 ? 6.57 -39.625 -11.898 1 89.19 202 LEU B C 1
ATOM 8694 O O . LEU B 1 202 ? 6.898 -40.812 -11.711 1 89.19 202 LEU B O 1
ATOM 8698 N N . LYS B 1 203 ? 6.008 -38.938 -11.023 1 86.69 203 LYS B N 1
ATOM 8699 C CA . LYS B 1 203 ? 5.629 -39.5 -9.742 1 86.69 203 LYS B CA 1
ATOM 8700 C C . LYS B 1 203 ? 4.699 -40.688 -9.922 1 86.69 203 LYS B C 1
ATOM 8702 O O . LYS B 1 203 ? 4.793 -41.688 -9.195 1 86.69 203 LYS B O 1
ATOM 8707 N N . LEU B 1 204 ? 3.881 -40.594 -10.961 1 74.88 204 LEU B N 1
ATOM 8708 C CA . LEU B 1 204 ? 2.918 -41.656 -11.227 1 74.88 204 LEU B CA 1
ATOM 8709 C C . LEU B 1 204 ? 3.629 -42.938 -11.602 1 74.88 204 LEU B C 1
ATOM 8711 O O . LEU B 1 204 ? 3.1 -44.031 -11.367 1 74.88 204 LEU B O 1
ATOM 8715 N N . PHE B 1 205 ? 4.801 -42.812 -12.086 1 78.88 205 PHE B N 1
ATOM 8716 C CA . PHE B 1 205 ? 5.547 -43.969 -12.531 1 78.88 205 PHE B CA 1
ATOM 8717 C C . PHE B 1 205 ? 6.781 -44.188 -11.664 1 78.88 205 PHE B C 1
ATOM 8719 O O . PHE B 1 205 ? 7.664 -45 -12.023 1 78.88 205 PHE B O 1
ATOM 8726 N N . LYS B 1 206 ? 6.867 -43.438 -10.578 1 88.81 206 LYS B N 1
ATOM 8727 C CA . LYS B 1 206 ? 7.922 -43.562 -9.578 1 88.81 206 LYS B CA 1
ATOM 8728 C C . LYS B 1 206 ? 9.305 -43.375 -10.203 1 88.81 206 LYS B C 1
ATOM 8730 O O . LYS B 1 206 ? 10.219 -44.156 -9.945 1 88.81 206 LYS B O 1
ATOM 8735 N N . ILE B 1 207 ? 9.391 -42.469 -11.125 1 93.25 207 ILE B N 1
ATOM 8736 C CA . ILE B 1 207 ? 10.664 -42.125 -11.75 1 93.25 207 ILE B CA 1
ATOM 8737 C C . ILE B 1 207 ? 11.242 -40.875 -11.086 1 93.25 207 ILE B C 1
ATOM 8739 O O . ILE B 1 207 ? 10.609 -39.812 -11.094 1 93.25 207 ILE B O 1
ATOM 8743 N N . PRO B 1 208 ? 12.414 -41 -10.508 1 97 208 PRO B N 1
ATOM 8744 C CA . PRO B 1 208 ? 13.008 -39.812 -9.867 1 97 208 PRO B CA 1
ATOM 8745 C C . PRO B 1 208 ? 13.398 -38.75 -10.875 1 97 208 PRO B C 1
ATOM 8747 O O . PRO B 1 208 ? 13.844 -39.062 -11.984 1 97 208 PRO B O 1
ATOM 8750 N N . GLN B 1 209 ? 13.195 -37.5 -10.477 1 97.88 209 GLN B N 1
ATOM 8751 C CA . GLN B 1 209 ? 13.508 -36.312 -11.273 1 97.88 209 GLN B CA 1
ATOM 8752 C C . GLN B 1 209 ? 14.438 -35.375 -10.516 1 97.88 209 GLN B C 1
ATOM 8754 O O . GLN B 1 209 ? 14.258 -35.156 -9.312 1 97.88 209 GLN B O 1
ATOM 8759 N N . ILE B 1 210 ? 15.531 -34.938 -11.117 1 98.38 210 ILE B N 1
ATOM 8760 C CA . ILE B 1 210 ? 16.406 -33.938 -10.539 1 98.38 210 ILE B CA 1
ATOM 8761 C C . ILE B 1 210 ? 16.484 -32.719 -11.461 1 98.38 210 ILE B C 1
ATOM 8763 O O . ILE B 1 210 ? 17.047 -32.781 -12.555 1 98.38 210 ILE B O 1
ATOM 8767 N N . SER B 1 211 ? 15.883 -31.609 -10.969 1 98 211 SER B N 1
ATOM 8768 C CA . SER B 1 211 ? 15.992 -30.391 -11.75 1 98 211 SER B CA 1
ATOM 8769 C C . SER B 1 211 ? 17.312 -29.672 -11.477 1 98 211 SER B C 1
ATOM 8771 O O . SER B 1 211 ? 17.828 -29.703 -10.359 1 98 211 SER B O 1
ATOM 8773 N N . TYR B 1 212 ? 17.812 -29 -12.5 1 97.06 212 TYR B N 1
ATOM 8774 C CA . TYR B 1 212 ? 19.094 -28.312 -12.352 1 97.06 212 TYR B CA 1
ATOM 8775 C C . TYR B 1 212 ? 18.891 -26.797 -12.258 1 97.06 212 TYR B C 1
ATOM 8777 O O . TYR B 1 212 ? 19.828 -26.047 -11.969 1 97.06 212 TYR B O 1
ATOM 8785 N N . TRP B 1 213 ? 17.578 -26.297 -12.438 1 95 213 TRP B N 1
ATOM 8786 C CA . TRP B 1 213 ? 17.469 -24.844 -12.469 1 95 213 TRP B CA 1
ATOM 8787 C C . TRP B 1 213 ? 16.094 -24.391 -11.969 1 95 213 TRP B C 1
ATOM 8789 O O . TRP B 1 213 ? 15.805 -23.188 -11.945 1 95 213 TRP B O 1
ATOM 8799 N N . SER B 1 214 ? 15.211 -25.266 -11.539 1 94.88 214 SER B N 1
ATOM 8800 C CA . SER B 1 214 ? 13.906 -24.875 -11.016 1 94.88 214 SER B CA 1
ATOM 8801 C C . SER B 1 214 ? 14.008 -24.406 -9.562 1 94.88 214 SER B C 1
ATOM 8803 O O . SER B 1 214 ? 14.211 -25.234 -8.664 1 94.88 214 SER B O 1
ATOM 8805 N N . THR B 1 215 ? 13.664 -23.125 -9.328 1 94.56 215 THR B N 1
ATOM 8806 C CA . THR B 1 215 ? 14 -22.578 -8.016 1 94.56 215 THR B CA 1
ATOM 8807 C C . THR B 1 215 ? 12.734 -22.25 -7.227 1 94.56 215 THR B C 1
ATOM 8809 O O . THR B 1 215 ? 12.812 -21.766 -6.102 1 94.56 215 THR B O 1
ATOM 8812 N N . SER B 1 216 ? 11.586 -22.562 -7.684 1 92.19 216 SER B N 1
ATOM 8813 C CA . SER B 1 216 ? 10.344 -22.234 -7.008 1 92.19 216 SER B CA 1
ATOM 8814 C C . SER B 1 216 ? 10.258 -22.891 -5.637 1 92.19 216 SER B C 1
ATOM 8816 O O . SER B 1 216 ? 10.57 -24.078 -5.496 1 92.19 216 SER B O 1
ATOM 8818 N N . PRO B 1 217 ? 9.781 -22.172 -4.648 1 90.62 217 PRO B N 1
ATOM 8819 C CA . PRO B 1 217 ? 9.648 -22.75 -3.309 1 90.62 217 PRO B CA 1
ATOM 8820 C C . PRO B 1 217 ? 8.641 -23.891 -3.258 1 90.62 217 PRO B C 1
ATOM 8822 O O . PRO B 1 217 ? 8.758 -24.797 -2.426 1 90.62 217 PRO B O 1
ATOM 8825 N N . ASP B 1 218 ? 7.766 -23.938 -4.16 1 86.56 218 ASP B N 1
ATOM 8826 C CA . ASP B 1 218 ? 6.727 -24.969 -4.188 1 86.56 218 ASP B CA 1
ATOM 8827 C C . ASP B 1 218 ? 7.332 -26.359 -4.363 1 86.56 218 ASP B C 1
ATOM 8829 O O . ASP B 1 218 ? 6.801 -27.344 -3.842 1 86.56 218 ASP B O 1
ATOM 8833 N N . LEU B 1 219 ? 8.398 -26.422 -5.035 1 91.94 219 LEU B N 1
ATOM 8834 C CA . LEU B 1 219 ? 9.008 -27.688 -5.398 1 91.94 219 LEU B CA 1
ATOM 8835 C C . LEU B 1 219 ? 9.734 -28.312 -4.207 1 91.94 219 LEU B C 1
ATOM 8837 O O . LEU B 1 219 ? 10.141 -29.469 -4.254 1 91.94 219 LEU B O 1
ATOM 8841 N N . SER B 1 220 ? 9.797 -27.578 -3.1 1 91.5 220 SER B N 1
ATOM 8842 C CA . SER B 1 220 ? 10.445 -28.078 -1.896 1 91.5 220 SER B CA 1
ATOM 8843 C C . SER B 1 220 ? 9.484 -28.906 -1.052 1 91.5 220 SER B C 1
ATOM 8845 O O . SER B 1 220 ? 9.891 -29.516 -0.061 1 91.5 220 SER B O 1
ATOM 8847 N N . ASN B 1 221 ? 8.266 -28.984 -1.433 1 85.88 221 ASN B N 1
ATOM 8848 C CA . ASN B 1 221 ? 7.285 -29.797 -0.717 1 85.88 221 ASN B CA 1
ATOM 8849 C C . ASN B 1 221 ? 7.43 -31.266 -1.05 1 85.88 221 ASN B C 1
ATOM 8851 O O . ASN B 1 221 ? 6.926 -31.734 -2.074 1 85.88 221 ASN B O 1
ATOM 8855 N N . ARG B 1 222 ? 7.902 -32.094 -0.194 1 85.56 222 ARG B N 1
ATOM 8856 C CA . ARG B 1 222 ? 8.219 -33.5 -0.442 1 85.56 222 ARG B CA 1
ATOM 8857 C C . ARG B 1 222 ? 6.953 -34.344 -0.465 1 85.56 222 ARG B C 1
ATOM 8859 O O . ARG B 1 222 ? 6.934 -35.406 -1.075 1 85.56 222 ARG B O 1
ATOM 8866 N N . GLU B 1 223 ? 6.035 -33.875 0.214 1 76.31 223 GLU B N 1
ATOM 8867 C CA . GLU B 1 223 ? 4.785 -34.625 0.226 1 76.31 223 GLU B CA 1
ATOM 8868 C C . GLU B 1 223 ? 4.074 -34.531 -1.121 1 76.31 223 GLU B C 1
ATOM 8870 O O . GLU B 1 223 ? 3.504 -35.531 -1.595 1 76.31 223 GLU B O 1
ATOM 8875 N N . ARG B 1 224 ? 4.242 -33.406 -1.678 1 78.38 224 ARG B N 1
ATOM 8876 C CA . ARG B 1 224 ? 3.59 -33.156 -2.965 1 78.38 224 ARG B CA 1
ATOM 8877 C C . ARG B 1 224 ? 4.449 -33.688 -4.109 1 78.38 224 ARG B C 1
ATOM 8879 O O . ARG B 1 224 ? 3.934 -34.281 -5.059 1 78.38 224 ARG B O 1
ATOM 8886 N N . PHE B 1 225 ? 5.707 -33.375 -3.986 1 88.69 225 PHE B N 1
ATOM 8887 C CA . PHE B 1 225 ? 6.633 -33.781 -5.039 1 88.69 225 PHE B CA 1
ATOM 8888 C C . PHE B 1 225 ? 7.637 -34.812 -4.516 1 88.69 225 PHE B C 1
ATOM 8890 O O . PHE B 1 225 ? 8.844 -34.531 -4.492 1 88.69 225 PHE B O 1
ATOM 8897 N N . GLU B 1 226 ? 7.195 -35.969 -4.305 1 89.25 226 GLU B N 1
ATOM 8898 C CA . GLU B 1 226 ? 7.941 -37.031 -3.607 1 89.25 226 GLU B CA 1
ATOM 8899 C C . GLU B 1 226 ? 9.172 -37.438 -4.406 1 89.25 226 GLU B C 1
ATOM 8901 O O . GLU B 1 226 ? 10.227 -37.719 -3.828 1 89.25 226 GLU B O 1
ATOM 8906 N N . TYR B 1 227 ? 9.102 -37.5 -5.723 1 94.75 227 TYR B N 1
ATOM 8907 C CA . TYR B 1 227 ? 10.18 -38.031 -6.539 1 94.75 227 TYR B CA 1
ATOM 8908 C C . TYR B 1 227 ? 11 -36.938 -7.168 1 94.75 227 TYR B C 1
ATOM 8910 O O . TYR B 1 227 ? 11.797 -37.156 -8.078 1 94.75 227 TYR B O 1
ATOM 8918 N N . PHE B 1 228 ? 10.766 -35.719 -6.645 1 95.88 228 PHE B N 1
ATOM 8919 C CA . PHE B 1 228 ? 11.461 -34.562 -7.188 1 95.88 228 PHE B CA 1
ATOM 8920 C C . PHE B 1 228 ? 12.617 -34.156 -6.285 1 95.88 228 PHE B C 1
ATOM 8922 O O . PHE B 1 228 ? 12.5 -34.156 -5.059 1 95.88 228 PHE B O 1
ATOM 8929 N N . SER B 1 229 ? 13.781 -33.844 -6.883 1 97.31 229 SER B N 1
ATOM 8930 C CA . SER B 1 229 ? 14.938 -33.188 -6.262 1 97.31 229 SER B CA 1
ATOM 8931 C C . SER B 1 229 ? 15.539 -32.125 -7.172 1 97.31 229 SER B C 1
ATOM 8933 O O . SER B 1 229 ? 15.18 -32.031 -8.352 1 97.31 229 SER B O 1
ATOM 8935 N N . ARG B 1 230 ? 16.297 -31.281 -6.594 1 97.25 230 ARG B N 1
ATOM 8936 C CA . ARG B 1 230 ? 16.969 -30.281 -7.414 1 97.25 230 ARG B CA 1
ATOM 8937 C C . ARG B 1 230 ? 18.359 -29.969 -6.875 1 97.25 230 ARG B C 1
ATOM 8939 O O . ARG B 1 230 ? 18.625 -30.156 -5.684 1 97.25 230 ARG B O 1
ATOM 8946 N N . THR B 1 231 ? 19.188 -29.5 -7.758 1 96.94 231 THR B N 1
ATOM 8947 C CA . THR B 1 231 ? 20.562 -29.219 -7.363 1 96.94 231 THR B CA 1
ATOM 8948 C C . THR B 1 231 ? 20.75 -27.734 -7.07 1 96.94 231 THR B C 1
ATOM 8950 O O . THR B 1 231 ? 21.766 -27.328 -6.5 1 96.94 231 THR B O 1
ATOM 8953 N N . VAL B 1 232 ? 19.766 -26.906 -7.422 1 95.44 232 VAL B N 1
ATOM 8954 C CA . VAL B 1 232 ? 19.766 -25.484 -7.129 1 95.44 232 VAL B CA 1
ATOM 8955 C C . VAL B 1 232 ? 19 -25.219 -5.832 1 95.44 232 VAL B C 1
ATOM 8957 O O . VAL B 1 232 ? 18.188 -26.031 -5.41 1 95.44 232 VAL B O 1
ATOM 8960 N N . PRO B 1 233 ? 19.344 -24.109 -5.176 1 94.56 233 PRO B N 1
ATOM 8961 C CA . PRO B 1 233 ? 18.609 -23.781 -3.959 1 94.56 233 PRO B CA 1
ATOM 8962 C C . PRO B 1 233 ? 17.203 -23.25 -4.254 1 94.56 233 PRO B C 1
ATOM 8964 O O . PRO B 1 233 ? 16.906 -22.859 -5.383 1 94.56 233 PRO B O 1
ATOM 8967 N N . SER B 1 234 ? 16.328 -23.25 -3.193 1 93.75 234 SER B N 1
ATOM 8968 C CA . SER B 1 234 ? 14.969 -22.719 -3.271 1 93.75 234 SER B CA 1
ATOM 8969 C C . SER B 1 234 ? 14.969 -21.188 -3.248 1 93.75 234 SER B C 1
ATOM 8971 O O . SER B 1 234 ? 15.789 -20.578 -2.566 1 93.75 234 SER B O 1
ATOM 8973 N N . ASP B 1 235 ? 14 -20.594 -3.904 1 95 235 ASP B N 1
ATOM 8974 C CA . ASP B 1 235 ? 13.828 -19.141 -3.943 1 95 235 ASP B CA 1
ATOM 8975 C C . ASP B 1 235 ? 13.461 -18.594 -2.566 1 95 235 ASP B C 1
ATOM 8977 O O . ASP B 1 235 ? 13.516 -17.391 -2.338 1 95 235 ASP B O 1
ATOM 8981 N N . PHE B 1 236 ? 13.148 -19.453 -1.73 1 92.44 236 PHE B N 1
ATOM 8982 C CA . PHE B 1 236 ? 12.961 -19.016 -0.352 1 92.44 236 PHE B CA 1
ATOM 8983 C C . PHE B 1 236 ? 14.211 -18.312 0.169 1 92.44 236 PHE B C 1
ATOM 8985 O O . PHE B 1 236 ? 14.125 -17.266 0.811 1 92.44 236 PHE B O 1
ATOM 8992 N N . TYR B 1 237 ? 15.32 -18.891 -0.162 1 94.19 237 TYR B N 1
ATOM 8993 C CA . TYR B 1 237 ? 16.594 -18.328 0.289 1 94.19 237 TYR B CA 1
ATOM 8994 C C . TYR B 1 237 ? 17 -17.141 -0.578 1 94.19 237 TYR B C 1
ATOM 8996 O O . TYR B 1 237 ? 17.656 -16.219 -0.102 1 94.19 237 TYR B O 1
ATOM 9004 N N . GLN B 1 238 ? 16.578 -17.219 -1.794 1 95.62 238 GLN B N 1
ATOM 9005 C CA . GLN B 1 238 ? 16.844 -16.062 -2.66 1 95.62 238 GLN B CA 1
ATOM 9006 C C . GLN B 1 238 ? 16.125 -14.82 -2.156 1 95.62 238 GLN B C 1
ATOM 9008 O O . GLN B 1 238 ? 16.703 -13.727 -2.162 1 95.62 238 GLN B O 1
ATOM 9013 N N . ALA B 1 239 ? 14.922 -14.984 -1.762 1 95.81 239 ALA B N 1
ATOM 9014 C CA . ALA B 1 239 ? 14.164 -13.883 -1.171 1 95.81 239 ALA B CA 1
ATOM 9015 C C . ALA B 1 239 ? 14.867 -13.328 0.062 1 95.81 239 ALA B C 1
ATOM 9017 O O . ALA B 1 239 ? 14.922 -12.109 0.26 1 95.81 239 ALA B O 1
ATOM 9018 N N . GLY B 1 240 ? 15.383 -14.25 0.855 1 95.25 240 GLY B N 1
ATOM 9019 C CA . GLY B 1 240 ? 16.141 -13.828 2.02 1 95.25 240 GLY B CA 1
ATOM 9020 C C . GLY B 1 240 ? 17.359 -12.984 1.668 1 95.25 240 GLY B C 1
ATOM 9021 O O . GLY B 1 240 ? 17.625 -11.969 2.316 1 95.25 240 GLY B O 1
ATOM 9022 N N . ALA B 1 241 ? 18.047 -13.383 0.681 1 96.5 241 ALA B N 1
ATOM 9023 C CA . ALA B 1 241 ? 19.203 -12.633 0.225 1 96.5 241 ALA B CA 1
ATOM 9024 C C . ALA B 1 241 ? 18.812 -11.242 -0.256 1 96.5 241 ALA B C 1
ATOM 9026 O O . ALA B 1 241 ? 19.484 -10.258 0.06 1 96.5 241 ALA B O 1
ATOM 9027 N N . MET B 1 242 ? 17.766 -11.164 -0.963 1 97.38 242 MET B N 1
ATOM 9028 C CA . MET B 1 242 ? 17.297 -9.883 -1.492 1 97.38 242 MET B CA 1
ATOM 9029 C C . MET B 1 242 ? 16.875 -8.953 -0.363 1 97.38 242 MET B C 1
ATOM 9031 O O . MET B 1 242 ? 17.156 -7.754 -0.405 1 97.38 242 MET B O 1
ATOM 9035 N N . ILE B 1 243 ? 16.188 -9.484 0.642 1 97.06 243 ILE B N 1
ATOM 9036 C CA . ILE B 1 243 ? 15.75 -8.68 1.777 1 97.06 243 ILE B CA 1
ATOM 9037 C C . ILE B 1 243 ? 16.953 -8.109 2.516 1 97.06 243 ILE B C 1
ATOM 9039 O O . ILE B 1 243 ? 16.953 -6.945 2.914 1 97.06 243 ILE B O 1
ATOM 9043 N N . GLU B 1 244 ? 17.969 -8.945 2.646 1 96.75 244 GLU B N 1
ATOM 9044 C CA . GLU B 1 244 ? 19.172 -8.484 3.332 1 96.75 244 GLU B CA 1
ATOM 9045 C C . GLU B 1 244 ? 19.859 -7.359 2.557 1 96.75 244 GLU B C 1
ATOM 9047 O O . GLU B 1 244 ? 20.438 -6.445 3.154 1 96.75 244 GLU B O 1
ATOM 9052 N N . ILE B 1 245 ? 19.812 -7.438 1.289 1 97.44 245 ILE B N 1
ATOM 9053 C CA . ILE B 1 245 ? 20.375 -6.375 0.458 1 97.44 245 ILE B CA 1
ATOM 9054 C C . ILE B 1 245 ? 19.594 -5.082 0.672 1 97.44 245 ILE B C 1
ATOM 9056 O O . ILE B 1 245 ? 20.172 -4.016 0.852 1 97.44 245 ILE B O 1
ATOM 9060 N N . ILE B 1 246 ? 18.297 -5.145 0.677 1 97.62 246 ILE B N 1
ATOM 9061 C CA . ILE B 1 246 ? 17.406 -3.994 0.842 1 97.62 246 ILE B CA 1
ATOM 9062 C C . ILE B 1 246 ? 17.641 -3.363 2.215 1 97.62 246 ILE B C 1
ATOM 9064 O O . ILE B 1 246 ? 17.703 -2.139 2.338 1 97.62 246 ILE B O 1
ATOM 9068 N N . LEU B 1 247 ? 17.781 -4.215 3.209 1 96.25 247 LEU B N 1
ATOM 9069 C CA . LEU B 1 247 ? 18 -3.74 4.57 1 96.25 247 LEU B CA 1
ATOM 9070 C C . LEU B 1 247 ? 19.359 -3.051 4.691 1 96.25 247 LEU B C 1
ATOM 9072 O O . LEU B 1 247 ? 19.484 -2.049 5.402 1 96.25 247 LEU B O 1
ATOM 9076 N N . HIS B 1 248 ? 20.297 -3.633 3.975 1 95.94 248 HIS B N 1
ATOM 9077 C CA . HIS B 1 248 ? 21.641 -3.053 4.035 1 95.94 248 HIS B CA 1
ATOM 9078 C C . HIS B 1 248 ? 21.625 -1.603 3.561 1 95.94 248 HIS B C 1
ATOM 9080 O O . HIS B 1 248 ? 22.312 -0.752 4.141 1 95.94 248 HIS B O 1
ATOM 9086 N N . PHE B 1 249 ? 20.891 -1.271 2.539 1 96.56 249 PHE B N 1
ATOM 9087 C CA . PHE B 1 249 ? 20.875 0.062 1.946 1 96.56 249 PHE B CA 1
ATOM 9088 C C . PHE B 1 249 ? 19.75 0.904 2.543 1 96.56 249 PHE B C 1
ATOM 9090 O O . PHE B 1 249 ? 19.547 2.055 2.146 1 96.56 249 PHE B O 1
ATOM 9097 N N . ASN B 1 250 ? 18.938 0.32 3.451 1 95.44 250 ASN B N 1
ATOM 9098 C CA . ASN B 1 250 ? 17.828 0.987 4.121 1 95.44 250 ASN B CA 1
ATOM 9099 C C . ASN B 1 250 ? 16.781 1.456 3.125 1 95.44 250 ASN B C 1
ATOM 9101 O O . ASN B 1 250 ? 16.328 2.6 3.186 1 95.44 250 ASN B O 1
ATOM 9105 N N . TRP B 1 251 ? 16.594 0.679 2.094 1 97.12 251 TRP B N 1
ATOM 9106 C CA . TRP B 1 251 ? 15.492 0.916 1.158 1 97.12 251 TRP B CA 1
ATOM 9107 C C . TRP B 1 251 ? 14.172 0.432 1.736 1 97.12 251 TRP B C 1
ATOM 9109 O O . TRP B 1 251 ? 13.867 -0.763 1.701 1 97.12 251 TRP B O 1
ATOM 9119 N N . THR B 1 252 ? 13.281 1.359 2.182 1 95.38 252 THR B N 1
ATOM 9120 C CA . THR B 1 252 ? 12.086 0.95 2.912 1 95.38 252 THR B CA 1
ATOM 9121 C C . THR B 1 252 ? 10.852 1.035 2.02 1 95.38 252 THR B C 1
ATOM 9123 O O . THR B 1 252 ? 9.773 0.578 2.4 1 95.38 252 THR B O 1
ATOM 9126 N N . TYR B 1 253 ? 10.953 1.655 0.883 1 94.75 253 TYR B N 1
ATOM 9127 C CA . TYR B 1 253 ? 9.859 1.818 -0.067 1 94.75 253 TYR B CA 1
ATOM 9128 C C . TYR B 1 253 ? 10.273 1.369 -1.462 1 94.75 253 TYR B C 1
ATOM 9130 O O . TYR B 1 253 ? 11.023 2.068 -2.148 1 94.75 253 TYR B O 1
ATOM 9138 N N . ILE B 1 254 ? 9.727 0.142 -1.884 1 97.06 254 ILE B N 1
ATOM 9139 C CA . ILE B 1 254 ? 10.211 -0.459 -3.121 1 97.06 254 ILE B CA 1
ATOM 9140 C C . ILE B 1 254 ? 9.031 -0.916 -3.971 1 97.06 254 ILE B C 1
ATOM 9142 O O . ILE B 1 254 ? 7.898 -0.996 -3.482 1 97.06 254 ILE B O 1
ATOM 9146 N N . SER B 1 255 ? 9.289 -1.137 -5.285 1 96.31 255 SER B N 1
ATOM 9147 C CA . SER B 1 255 ? 8.305 -1.713 -6.195 1 96.31 255 SER B CA 1
ATOM 9148 C C . SER B 1 255 ? 8.734 -3.098 -6.672 1 96.31 255 SER B C 1
ATOM 9150 O O . SER B 1 255 ? 9.906 -3.461 -6.562 1 96.31 255 SER B O 1
ATOM 9152 N N . ILE B 1 256 ? 7.746 -3.922 -7.117 1 96.62 256 ILE B N 1
ATOM 9153 C CA . ILE B 1 256 ? 8.016 -5.293 -7.543 1 96.62 256 ILE B CA 1
ATOM 9154 C C . ILE B 1 256 ? 7.418 -5.531 -8.93 1 96.62 256 ILE B C 1
ATOM 9156 O O . ILE B 1 256 ? 6.293 -5.105 -9.211 1 96.62 256 ILE B O 1
ATOM 9160 N N . VAL B 1 257 ? 8.211 -6.121 -9.812 1 95.75 257 VAL B N 1
ATOM 9161 C CA . VAL B 1 257 ? 7.73 -6.648 -11.086 1 95.75 257 VAL B CA 1
ATOM 9162 C C . VAL B 1 257 ? 8.102 -8.125 -11.211 1 95.75 257 VAL B C 1
ATOM 9164 O O . VAL B 1 257 ? 9.273 -8.484 -11.078 1 95.75 257 VAL B O 1
ATOM 9167 N N . HIS B 1 258 ? 7.137 -8.977 -11.453 1 93.56 258 HIS B N 1
ATOM 9168 C CA . HIS B 1 258 ? 7.449 -10.406 -11.461 1 93.56 258 HIS B CA 1
ATOM 9169 C C . HIS B 1 258 ? 6.738 -11.117 -12.609 1 93.56 258 HIS B C 1
ATOM 9171 O O . HIS B 1 258 ? 5.734 -10.617 -13.125 1 93.56 258 HIS B O 1
ATOM 9177 N N . GLU B 1 259 ? 7.309 -12.281 -12.977 1 88.69 259 GLU B N 1
ATOM 9178 C CA . GLU B 1 259 ? 6.715 -13.133 -14 1 88.69 259 GLU B CA 1
ATOM 9179 C C . GLU B 1 259 ? 5.445 -13.805 -13.484 1 88.69 259 GLU B C 1
ATOM 9181 O O . GLU B 1 259 ? 5.371 -14.195 -12.32 1 88.69 259 GLU B O 1
ATOM 9186 N N . ASP B 1 260 ? 4.445 -13.906 -14.461 1 81.94 260 ASP B N 1
ATOM 9187 C CA . ASP B 1 260 ? 3.174 -14.531 -14.102 1 81.94 260 ASP B CA 1
ATOM 9188 C C . ASP B 1 260 ? 3.244 -16.047 -14.258 1 81.94 260 ASP B C 1
ATOM 9190 O O . ASP B 1 260 ? 2.465 -16.641 -15.008 1 81.94 260 ASP B O 1
ATOM 9194 N N . SER B 1 261 ? 4.203 -16.688 -13.68 1 81.12 261 SER B N 1
ATOM 9195 C CA . SER B 1 261 ? 4.391 -18.141 -13.562 1 81.12 261 SER B CA 1
ATOM 9196 C C . SER B 1 261 ? 4.629 -18.547 -12.117 1 81.12 261 SER B C 1
ATOM 9198 O O . SER B 1 261 ? 4.797 -17.688 -11.242 1 81.12 261 SER B O 1
ATOM 9200 N N . ASN B 1 262 ? 4.578 -19.844 -12.008 1 82.88 262 ASN B N 1
ATOM 9201 C CA . ASN B 1 262 ? 4.832 -20.312 -10.656 1 82.88 262 ASN B CA 1
ATOM 9202 C C . ASN B 1 262 ? 6.152 -19.781 -10.109 1 82.88 262 ASN B C 1
ATOM 9204 O O . ASN B 1 262 ? 6.25 -19.469 -8.922 1 82.88 262 ASN B O 1
ATOM 9208 N N . TYR B 1 263 ? 7.137 -19.609 -10.938 1 87.19 263 TYR B N 1
ATOM 9209 C CA . TYR B 1 263 ? 8.445 -19.078 -10.578 1 87.19 263 TYR B CA 1
ATOM 9210 C C . TYR B 1 263 ? 8.312 -17.672 -9.992 1 87.19 263 TYR B C 1
ATOM 9212 O O . TYR B 1 263 ? 8.75 -17.406 -8.875 1 87.19 263 TYR B O 1
ATOM 9220 N N . GLY B 1 264 ? 7.672 -16.859 -10.68 1 89.62 264 GLY B N 1
ATOM 9221 C CA . GLY B 1 264 ? 7.531 -15.477 -10.273 1 89.62 264 GLY B CA 1
ATOM 9222 C C . GLY B 1 264 ? 6.598 -15.297 -9.094 1 89.62 264 GLY B C 1
ATOM 9223 O O . GLY B 1 264 ? 6.934 -14.609 -8.125 1 89.62 264 GLY B O 1
ATOM 9224 N N . VAL B 1 265 ? 5.523 -15.938 -9.117 1 86.19 265 VAL B N 1
ATOM 9225 C CA . VAL B 1 265 ? 4.465 -15.742 -8.133 1 86.19 265 VAL B CA 1
ATOM 9226 C C . VAL B 1 265 ? 4.93 -16.25 -6.77 1 86.19 265 VAL B C 1
ATOM 9228 O O . VAL B 1 265 ? 4.789 -15.555 -5.762 1 86.19 265 VAL B O 1
ATOM 9231 N N . GLN B 1 266 ? 5.527 -17.438 -6.762 1 87.88 266 GLN B N 1
ATOM 9232 C CA . GLN B 1 266 ? 5.938 -17.984 -5.477 1 87.88 266 GLN B CA 1
ATOM 9233 C C . GLN B 1 266 ? 7.207 -17.312 -4.965 1 87.88 266 GLN B C 1
ATOM 9235 O O . GLN B 1 266 ? 7.391 -17.172 -3.756 1 87.88 266 GLN B O 1
ATOM 9240 N N . GLY B 1 267 ? 8.047 -16.953 -5.879 1 91.62 267 GLY B N 1
ATOM 9241 C CA . GLY B 1 267 ? 9.234 -16.219 -5.477 1 91.62 267 GLY B CA 1
ATOM 9242 C C . GLY B 1 267 ? 8.914 -14.906 -4.785 1 91.62 267 GLY B C 1
ATOM 9243 O O . GLY B 1 267 ? 9.438 -14.625 -3.705 1 91.62 267 GLY B O 1
ATOM 9244 N N . ILE B 1 268 ? 8.008 -14.164 -5.367 1 92.12 268 ILE B N 1
ATOM 9245 C CA . ILE B 1 268 ? 7.695 -12.844 -4.828 1 92.12 268 ILE B CA 1
ATOM 9246 C C . ILE B 1 268 ? 6.816 -12.992 -3.586 1 92.12 268 ILE B C 1
ATOM 9248 O O . ILE B 1 268 ? 6.855 -12.148 -2.686 1 92.12 268 ILE B O 1
ATOM 9252 N N . SER B 1 269 ? 6.043 -14.062 -3.564 1 87.94 269 SER B N 1
ATOM 9253 C CA . SER B 1 269 ? 5.273 -14.32 -2.352 1 87.94 269 SER B CA 1
ATOM 9254 C C . SER B 1 269 ? 6.188 -14.484 -1.141 1 87.94 269 SER B C 1
ATOM 9256 O O . SER B 1 269 ? 5.914 -13.922 -0.075 1 87.94 269 SER B O 1
ATOM 9258 N N . ALA B 1 270 ? 7.254 -15.258 -1.304 1 89.81 270 ALA B N 1
ATOM 9259 C CA . ALA B 1 270 ? 8.234 -15.422 -0.232 1 89.81 270 ALA B CA 1
ATOM 9260 C C . ALA B 1 270 ? 8.875 -14.086 0.123 1 89.81 270 ALA B C 1
ATOM 9262 O O . ALA B 1 270 ? 9.07 -13.773 1.301 1 89.81 270 ALA B O 1
ATOM 9263 N N . PHE B 1 271 ? 9.117 -13.305 -0.843 1 94.69 271 PHE B N 1
ATOM 9264 C CA . PHE B 1 271 ? 9.727 -11.992 -0.649 1 94.69 271 PHE B CA 1
ATOM 9265 C C . PHE B 1 271 ? 8.789 -11.07 0.11 1 94.69 271 PHE B C 1
ATOM 9267 O O . PHE B 1 271 ? 9.211 -10.375 1.043 1 94.69 271 PHE B O 1
ATOM 9274 N N . THR B 1 272 ? 7.582 -10.984 -0.301 1 91.81 272 THR B N 1
ATOM 9275 C CA . THR B 1 272 ? 6.602 -10.07 0.277 1 91.81 272 THR B CA 1
ATOM 9276 C C . THR B 1 272 ? 6.344 -10.406 1.743 1 91.81 272 THR B C 1
ATOM 9278 O O . THR B 1 272 ? 6.141 -9.516 2.566 1 91.81 272 THR B O 1
ATOM 9281 N N . GLU B 1 273 ? 6.305 -11.656 2.043 1 85.81 273 GLU B N 1
ATOM 9282 C CA . GLU B 1 273 ? 6.121 -12.062 3.432 1 85.81 273 GLU B CA 1
ATOM 9283 C C . GLU B 1 273 ? 7.27 -11.578 4.309 1 85.81 273 GLU B C 1
ATOM 9285 O O . GLU B 1 273 ? 7.047 -11.062 5.406 1 85.81 273 GLU B O 1
ATOM 9290 N N . LEU B 1 274 ? 8.484 -11.703 3.797 1 92.56 274 LEU B N 1
ATOM 9291 C CA . LEU B 1 274 ? 9.656 -11.242 4.539 1 92.56 274 LEU B CA 1
ATOM 9292 C C . LEU B 1 274 ? 9.688 -9.719 4.613 1 92.56 274 LEU B C 1
ATOM 9294 O O . LEU B 1 274 ? 10.07 -9.156 5.637 1 92.56 274 LEU B O 1
ATOM 9298 N N . ALA B 1 275 ? 9.289 -9.094 3.525 1 94.25 275 ALA B N 1
ATOM 9299 C CA . ALA B 1 275 ? 9.266 -7.633 3.494 1 94.25 275 ALA B CA 1
ATOM 9300 C C . ALA B 1 275 ? 8.352 -7.078 4.582 1 94.25 275 ALA B C 1
ATOM 9302 O O . ALA B 1 275 ? 8.688 -6.094 5.246 1 94.25 275 ALA B O 1
ATOM 9303 N N . ARG B 1 276 ? 7.223 -7.664 4.746 1 86.94 276 ARG B N 1
ATOM 9304 C CA . ARG B 1 276 ? 6.277 -7.246 5.777 1 86.94 276 ARG B CA 1
ATOM 9305 C C . ARG B 1 276 ? 6.867 -7.418 7.172 1 86.94 276 ARG B C 1
ATOM 9307 O O . ARG B 1 276 ? 6.711 -6.551 8.031 1 86.94 276 ARG B O 1
ATOM 9314 N N . GLU B 1 277 ? 7.543 -8.484 7.352 1 87.69 277 GLU B N 1
ATOM 9315 C CA . GLU B 1 277 ? 8.148 -8.781 8.648 1 87.69 277 GLU B CA 1
ATOM 9316 C C . GLU B 1 277 ? 9.211 -7.75 9.008 1 87.69 277 GLU B C 1
ATOM 9318 O O . GLU B 1 277 ? 9.367 -7.395 10.18 1 87.69 277 GLU B O 1
ATOM 9323 N N . TYR B 1 278 ? 9.906 -7.238 7.988 1 92.88 278 TYR B N 1
ATOM 9324 C CA . TYR B 1 278 ? 11.016 -6.328 8.25 1 92.88 278 TYR B CA 1
ATOM 9325 C C . TYR B 1 278 ? 10.594 -4.879 8.055 1 92.88 278 TYR B C 1
ATOM 9327 O O . TYR B 1 278 ? 11.43 -3.973 8.078 1 92.88 278 TYR B O 1
ATOM 9335 N N . GLY B 1 279 ? 9.367 -4.664 7.812 1 90.25 279 GLY B N 1
ATOM 9336 C CA . GLY B 1 279 ? 8.836 -3.312 7.738 1 90.25 279 GLY B CA 1
ATOM 9337 C C . GLY B 1 279 ? 9.148 -2.619 6.426 1 90.25 279 GLY B C 1
ATOM 9338 O O . GLY B 1 279 ? 9.305 -1.397 6.387 1 90.25 279 GLY B O 1
ATOM 9339 N N . ILE B 1 280 ? 9.352 -3.357 5.367 1 94.81 280 ILE B N 1
ATOM 9340 C CA . ILE B 1 280 ? 9.555 -2.811 4.027 1 94.81 280 ILE B CA 1
ATOM 9341 C C . ILE B 1 280 ? 8.211 -2.678 3.318 1 94.81 280 ILE B C 1
ATOM 9343 O O . ILE B 1 280 ? 7.41 -3.615 3.311 1 94.81 280 ILE B O 1
ATOM 9347 N N . CYS B 1 281 ? 7.965 -1.503 2.811 1 91.44 281 CYS B N 1
ATOM 9348 C CA . CYS B 1 281 ? 6.691 -1.257 2.145 1 91.44 281 CYS B CA 1
ATOM 9349 C C . CYS B 1 281 ? 6.828 -1.415 0.635 1 91.44 281 CYS B C 1
ATOM 9351 O O . CYS B 1 281 ? 7.848 -1.035 0.056 1 91.44 281 CYS B O 1
ATOM 9353 N N . ILE B 1 282 ? 5.812 -2.029 0.071 1 91.75 282 ILE B N 1
ATOM 9354 C CA . ILE B 1 282 ? 5.766 -2.225 -1.374 1 91.75 282 ILE B CA 1
ATOM 9355 C C . ILE B 1 282 ? 4.852 -1.18 -2.008 1 91.75 282 ILE B C 1
ATOM 9357 O O . ILE B 1 282 ? 3.656 -1.127 -1.705 1 91.75 282 ILE B O 1
ATOM 9361 N N . ALA B 1 283 ? 5.473 -0.364 -2.906 1 90.62 283 ALA B N 1
ATOM 9362 C CA . ALA B 1 283 ? 4.734 0.731 -3.531 1 90.62 283 ALA B CA 1
ATOM 9363 C C . ALA B 1 283 ? 3.795 0.21 -4.613 1 90.62 283 ALA B C 1
ATOM 9365 O O . ALA B 1 283 ? 2.656 0.67 -4.73 1 90.62 283 ALA B O 1
ATOM 9366 N N . LEU B 1 284 ? 4.348 -0.64 -5.402 1 89.44 284 LEU B N 1
ATOM 9367 C CA . LEU B 1 284 ? 3.607 -1.158 -6.551 1 89.44 284 LEU B CA 1
ATOM 9368 C C . LEU B 1 284 ? 4.066 -2.568 -6.902 1 89.44 284 LEU B C 1
ATOM 9370 O O . LEU B 1 284 ? 5.254 -2.885 -6.793 1 89.44 284 LEU B O 1
ATOM 9374 N N . THR B 1 285 ? 3.094 -3.434 -7.215 1 89.81 285 THR B N 1
ATOM 9375 C CA . THR B 1 285 ? 3.387 -4.762 -7.746 1 89.81 285 THR B CA 1
ATOM 9376 C C . THR B 1 285 ? 2.791 -4.926 -9.141 1 89.81 285 THR B C 1
ATOM 9378 O O . THR B 1 285 ? 1.59 -4.734 -9.336 1 89.81 285 THR B O 1
ATOM 9381 N N . GLU B 1 286 ? 3.689 -5.219 -10.117 1 90.31 286 GLU B N 1
ATOM 9382 C CA . GLU B 1 286 ? 3.27 -5.449 -11.5 1 90.31 286 GLU B CA 1
ATOM 9383 C C . GLU B 1 286 ? 3.678 -6.84 -11.977 1 90.31 286 GLU B C 1
ATOM 9385 O O . GLU B 1 286 ? 4.535 -7.484 -11.359 1 90.31 286 GLU B O 1
ATOM 9390 N N . LYS B 1 287 ? 3.02 -7.332 -13.016 1 87.44 287 LYS B N 1
ATOM 9391 C CA . LYS B 1 287 ? 3.291 -8.672 -13.531 1 87.44 287 LYS B CA 1
ATOM 9392 C C . LYS B 1 287 ? 3.619 -8.633 -15.023 1 87.44 287 LYS B C 1
ATOM 9394 O O . LYS B 1 287 ? 3.025 -7.852 -15.773 1 87.44 287 LYS B O 1
ATOM 9399 N N . PHE B 1 288 ? 4.684 -9.453 -15.359 1 85.5 288 PHE B N 1
ATOM 9400 C CA . PHE B 1 288 ? 4.926 -9.711 -16.781 1 85.5 288 PHE B CA 1
ATOM 9401 C C . PHE B 1 288 ? 3.896 -10.68 -17.344 1 85.5 288 PHE B C 1
ATOM 9403 O O . PHE B 1 288 ? 3.479 -11.617 -16.656 1 85.5 288 PHE B O 1
ATOM 9410 N N . PRO B 1 289 ? 3.428 -10.375 -18.516 1 64.5 289 PRO B N 1
ATOM 9411 C CA . PRO B 1 289 ? 2.467 -11.312 -19.094 1 64.5 289 PRO B CA 1
ATOM 9412 C C . PRO B 1 289 ? 3.107 -12.648 -19.484 1 64.5 289 PRO B C 1
ATOM 9414 O O . PRO B 1 289 ? 4.238 -12.664 -19.969 1 64.5 289 PRO B O 1
ATOM 9417 N N . LYS B 1 290 ? 3.146 -13.609 -18.891 1 57.5 290 LYS B N 1
ATOM 9418 C CA . LYS B 1 290 ? 3.818 -14.828 -19.328 1 57.5 290 LYS B CA 1
ATOM 9419 C C . LYS B 1 290 ? 3.086 -15.469 -20.5 1 57.5 290 LYS B C 1
ATOM 9421 O O . LYS B 1 290 ? 3.693 -15.758 -21.531 1 57.5 290 LYS B O 1
ATOM 9426 N N . ASP B 1 291 ? 2.121 -16.438 -20.109 1 50.91 291 ASP B N 1
ATOM 9427 C CA . ASP B 1 291 ? 1.663 -17.453 -21.062 1 50.91 291 ASP B CA 1
ATOM 9428 C C . ASP B 1 291 ? 0.873 -16.812 -22.203 1 50.91 291 ASP B C 1
ATOM 9430 O O . ASP B 1 291 ? 0.5 -17.484 -23.172 1 50.91 291 ASP B O 1
ATOM 9434 N N . GLN B 1 292 ? 0.233 -15.742 -21.891 1 43.84 292 GLN B N 1
ATOM 9435 C CA . GLN B 1 292 ? -0.647 -15.266 -22.953 1 43.84 292 GLN B CA 1
ATOM 9436 C C . GLN B 1 292 ? 0.15 -14.602 -24.062 1 43.84 292 GLN B C 1
ATOM 9438 O O . GLN B 1 292 ? -0.417 -13.898 -24.906 1 43.84 292 GLN B O 1
ATOM 9443 N N . GLY B 1 293 ? 1.422 -15.016 -24.234 1 45.53 293 GLY B N 1
ATOM 9444 C CA . GLY B 1 293 ? 2.184 -14.469 -25.344 1 45.53 293 GLY B CA 1
ATOM 9445 C C . GLY B 1 293 ? 3.266 -13.5 -24.906 1 45.53 293 GLY B C 1
ATOM 9446 O O . GLY B 1 293 ? 3.301 -13.078 -23.75 1 45.53 293 GLY B O 1
ATOM 9447 N N . GLN B 1 294 ? 4.535 -13.633 -25.484 1 48.38 294 GLN B N 1
ATOM 9448 C CA . GLN B 1 294 ? 5.551 -12.602 -25.297 1 48.38 294 GLN B CA 1
ATOM 9449 C C . GLN B 1 294 ? 4.91 -11.227 -25.109 1 48.38 294 GLN B C 1
ATOM 9451 O O . GLN B 1 294 ? 4.008 -10.844 -25.859 1 48.38 294 GLN B O 1
ATOM 9456 N N . GLY B 1 295 ? 5.016 -10.703 -23.781 1 55.28 295 GLY B N 1
ATOM 9457 C CA . GLY B 1 295 ? 4.492 -9.359 -23.594 1 55.28 295 GLY B CA 1
ATOM 9458 C C . GLY B 1 295 ? 4.758 -8.438 -24.766 1 55.28 295 GLY B C 1
ATOM 9459 O O . GLY B 1 295 ? 5.84 -8.477 -25.359 1 55.28 295 GLY B O 1
ATOM 9460 N N . ASN B 1 296 ? 3.697 -7.934 -25.297 1 64.56 296 ASN B N 1
ATOM 9461 C CA . ASN B 1 296 ? 3.836 -6.898 -26.312 1 64.56 296 ASN B CA 1
ATOM 9462 C C . ASN B 1 296 ? 4.48 -5.637 -25.75 1 64.56 296 ASN B C 1
ATOM 9464 O O . ASN B 1 296 ? 4.535 -5.457 -24.531 1 64.56 296 ASN B O 1
ATOM 9468 N N . GLU B 1 297 ? 5.258 -5.02 -26.5 1 75.44 297 GLU B N 1
ATOM 9469 C CA . GLU B 1 297 ? 5.945 -3.781 -26.141 1 75.44 297 GLU B CA 1
ATOM 9470 C C . GLU B 1 297 ? 5.035 -2.863 -25.328 1 75.44 297 GLU B C 1
ATOM 9472 O O . GLU B 1 297 ? 5.488 -2.213 -24.391 1 75.44 297 GLU B O 1
ATOM 9477 N N . ASP B 1 298 ? 3.82 -2.943 -25.562 1 82.62 298 ASP B N 1
ATOM 9478 C CA . ASP B 1 298 ? 2.879 -2.062 -24.891 1 82.62 298 ASP B CA 1
ATOM 9479 C C . ASP B 1 298 ? 2.725 -2.455 -23.422 1 82.62 298 ASP B C 1
ATOM 9481 O O . ASP B 1 298 ? 2.518 -1.596 -22.562 1 82.62 298 ASP B O 1
ATOM 9485 N N . THR B 1 299 ? 2.957 -3.682 -23.156 1 85.62 299 THR B N 1
ATOM 9486 C CA . THR B 1 299 ? 2.818 -4.164 -21.797 1 85.62 299 THR B CA 1
ATOM 9487 C C . THR B 1 299 ? 3.971 -3.668 -20.922 1 85.62 299 THR B C 1
ATOM 9489 O O . THR B 1 299 ? 3.76 -3.23 -19.797 1 85.62 299 THR B O 1
ATOM 9492 N N . TYR B 1 300 ? 5.133 -3.676 -21.5 1 90.81 300 TYR B N 1
ATOM 9493 C CA . TYR B 1 300 ? 6.297 -3.227 -20.75 1 90.81 300 TYR B CA 1
ATOM 9494 C C . TYR B 1 300 ? 6.246 -1.72 -20.516 1 90.81 300 TYR B C 1
ATOM 9496 O O . TYR B 1 300 ? 6.621 -1.236 -19.438 1 90.81 300 TYR B O 1
ATOM 9504 N N . ASP B 1 301 ? 5.742 -1.01 -21.516 1 92 301 ASP B N 1
ATOM 9505 C CA . ASP B 1 301 ? 5.602 0.436 -21.375 1 92 301 ASP B CA 1
ATOM 9506 C C . ASP B 1 301 ? 4.633 0.79 -20.25 1 92 301 ASP B C 1
ATOM 9508 O O . ASP B 1 301 ? 4.879 1.725 -19.484 1 92 301 ASP B O 1
ATOM 9512 N N . LYS B 1 302 ? 3.588 0.044 -20.203 1 89.5 302 LYS B N 1
ATOM 9513 C CA . LYS B 1 302 ? 2.598 0.291 -19.156 1 89.5 302 LYS B CA 1
ATOM 9514 C C . LYS B 1 302 ? 3.186 0.039 -17.781 1 89.5 302 LYS B C 1
ATOM 9516 O O . LYS B 1 302 ? 2.898 0.776 -16.828 1 89.5 302 LYS B O 1
ATOM 9521 N N . ILE B 1 303 ? 3.979 -0.949 -17.656 1 92.75 303 ILE B N 1
ATOM 9522 C CA . ILE B 1 303 ? 4.598 -1.285 -16.391 1 92.75 303 ILE B CA 1
ATOM 9523 C C . ILE B 1 303 ? 5.504 -0.14 -15.938 1 92.75 303 ILE B C 1
ATOM 9525 O O . ILE B 1 303 ? 5.426 0.302 -14.781 1 92.75 303 ILE B O 1
ATOM 9529 N N . VAL B 1 304 ? 6.301 0.413 -16.844 1 94.88 304 VAL B N 1
ATOM 9530 C CA . VAL B 1 304 ? 7.238 1.472 -16.5 1 94.88 304 VAL B CA 1
ATOM 9531 C C . VAL B 1 304 ? 6.477 2.756 -16.172 1 94.88 304 VAL B C 1
ATOM 9533 O O . VAL B 1 304 ? 6.852 3.502 -15.273 1 94.88 304 VAL B O 1
ATOM 9536 N N . LYS B 1 305 ? 5.414 2.982 -16.906 1 91.94 305 LYS B N 1
ATOM 9537 C CA . LYS B 1 305 ? 4.57 4.141 -16.609 1 91.94 305 LYS B CA 1
ATOM 9538 C C . LYS B 1 305 ? 4.008 4.074 -15.195 1 91.94 305 LYS B C 1
ATOM 9540 O O . LYS B 1 305 ? 4.004 5.074 -14.477 1 91.94 305 LYS B O 1
ATOM 9545 N N . ASN B 1 306 ? 3.588 2.924 -14.828 1 89.5 306 ASN B N 1
ATOM 9546 C CA . ASN B 1 306 ? 3.053 2.744 -13.484 1 89.5 306 ASN B CA 1
ATOM 9547 C C . ASN B 1 306 ? 4.137 2.922 -12.422 1 89.5 306 ASN B C 1
ATOM 9549 O O . ASN B 1 306 ? 3.879 3.486 -11.359 1 89.5 306 ASN B O 1
ATOM 9553 N N . LEU B 1 307 ? 5.297 2.451 -12.711 1 93.69 307 LEU B N 1
ATOM 9554 C CA . LEU B 1 307 ? 6.41 2.586 -11.773 1 93.69 307 LEU B CA 1
ATOM 9555 C C . LEU B 1 307 ? 6.762 4.055 -11.562 1 93.69 307 LEU B C 1
ATOM 9557 O O . LEU B 1 307 ? 7.113 4.457 -10.445 1 93.69 307 LEU B O 1
ATOM 9561 N N . LEU B 1 308 ? 6.629 4.844 -12.562 1 93.12 308 LEU B N 1
ATOM 9562 C CA . LEU B 1 308 ? 7.012 6.25 -12.508 1 93.12 308 LEU B CA 1
ATOM 9563 C C . LEU B 1 308 ? 5.961 7.074 -11.773 1 93.12 308 LEU B C 1
ATOM 9565 O O . LEU B 1 308 ? 6.219 8.219 -11.391 1 93.12 308 LEU B O 1
ATOM 9569 N N . GLU B 1 309 ? 4.781 6.496 -11.555 1 86.19 309 GLU B N 1
ATOM 9570 C CA . GLU B 1 309 ? 3.783 7.168 -10.734 1 86.19 309 GLU B CA 1
ATOM 9571 C C . GLU B 1 309 ? 4.223 7.234 -9.273 1 86.19 309 GLU B C 1
ATOM 9573 O O . GLU B 1 309 ? 3.766 8.094 -8.516 1 86.19 309 GLU B O 1
ATOM 9578 N N . LYS B 1 310 ? 5.121 6.254 -8.875 1 89.62 310 LYS B N 1
ATOM 9579 C CA . LYS B 1 310 ? 5.715 6.227 -7.539 1 89.62 310 LYS B CA 1
ATOM 9580 C C . LYS B 1 310 ? 7.191 6.609 -7.59 1 89.62 310 LYS B C 1
ATOM 9582 O O . LYS B 1 310 ? 8.07 5.762 -7.414 1 89.62 310 LYS B O 1
ATOM 9587 N N . GLN B 1 311 ? 7.441 7.871 -7.625 1 88.06 311 GLN B N 1
ATOM 9588 C CA . GLN B 1 311 ? 8.781 8.375 -7.914 1 88.06 311 GLN B CA 1
ATOM 9589 C C . GLN B 1 311 ? 9.727 8.133 -6.738 1 88.06 311 GLN B C 1
ATOM 9591 O O . GLN B 1 311 ? 10.938 7.992 -6.926 1 88.06 311 GLN B O 1
ATOM 9596 N N . SER B 1 312 ? 9.172 8.023 -5.566 1 91.19 312 SER B N 1
ATOM 9597 C CA . SER B 1 312 ? 10.016 7.836 -4.395 1 91.19 312 SER B CA 1
ATOM 9598 C C . SER B 1 312 ? 10.484 6.387 -4.281 1 91.19 312 SER B C 1
ATOM 9600 O O . SER B 1 312 ? 11.445 6.098 -3.568 1 91.19 312 SER B O 1
ATOM 9602 N N . ALA B 1 313 ? 9.766 5.5 -4.934 1 94.19 313 ALA B N 1
ATOM 9603 C CA . ALA B 1 313 ? 10.172 4.098 -4.973 1 94.19 313 ALA B CA 1
ATOM 9604 C C . ALA B 1 313 ? 11.156 3.846 -6.117 1 94.19 313 ALA B C 1
ATOM 9606 O O . ALA B 1 313 ? 10.781 3.287 -7.148 1 94.19 313 ALA B O 1
ATOM 9607 N N . ARG B 1 314 ? 12.375 4.133 -5.895 1 96.06 314 ARG B N 1
ATOM 9608 C CA . ARG B 1 314 ? 13.391 4.066 -6.941 1 96.06 314 ARG B CA 1
ATOM 9609 C C . ARG B 1 314 ? 13.891 2.641 -7.129 1 96.06 314 ARG B C 1
ATOM 9611 O O . ARG B 1 314 ? 14.398 2.289 -8.195 1 96.06 314 ARG B O 1
ATOM 9618 N N . VAL B 1 315 ? 13.844 1.815 -6.102 1 98 315 VAL B N 1
ATOM 9619 C CA . VAL B 1 315 ? 14.312 0.436 -6.172 1 98 315 VAL B CA 1
ATOM 9620 C C . VAL B 1 315 ? 13.195 -0.468 -6.688 1 98 315 VAL B C 1
ATOM 9622 O O . VAL B 1 315 ? 12.078 -0.44 -6.168 1 98 315 VAL B O 1
ATOM 9625 N N . VAL B 1 316 ? 13.469 -1.235 -7.746 1 98 316 VAL B N 1
ATOM 9626 C CA . VAL B 1 316 ? 12.5 -2.156 -8.336 1 98 316 VAL B CA 1
ATOM 9627 C C . VAL B 1 316 ? 13.047 -3.578 -8.297 1 98 316 VAL B C 1
ATOM 9629 O O . VAL B 1 316 ? 14.109 -3.857 -8.875 1 98 316 VAL B O 1
ATOM 9632 N N . ILE B 1 317 ? 12.359 -4.469 -7.59 1 98.19 317 ILE B N 1
ATOM 9633 C CA . ILE B 1 317 ? 12.68 -5.891 -7.605 1 98.19 317 ILE B CA 1
ATOM 9634 C C . ILE B 1 317 ? 12.133 -6.531 -8.875 1 98.19 317 ILE B C 1
ATOM 9636 O O . ILE B 1 317 ? 10.922 -6.484 -9.133 1 98.19 317 ILE B O 1
ATOM 9640 N N . VAL B 1 318 ? 12.992 -7.09 -9.648 1 97.12 318 VAL B N 1
ATOM 9641 C CA . VAL B 1 318 ? 12.594 -7.719 -10.906 1 97.12 318 VAL B CA 1
ATOM 9642 C C . VAL B 1 318 ? 12.789 -9.234 -10.812 1 97.12 318 VAL B C 1
ATOM 9644 O O . VAL B 1 318 ? 13.922 -9.719 -10.844 1 97.12 318 VAL B O 1
ATOM 9647 N N . TYR B 1 319 ? 11.711 -9.922 -10.695 1 94.69 319 TYR B N 1
ATOM 9648 C CA . TYR B 1 319 ? 11.703 -11.375 -10.609 1 94.69 319 TYR B CA 1
ATOM 9649 C C . TYR B 1 319 ? 11.148 -12 -11.883 1 94.69 319 TYR B C 1
ATOM 9651 O O . TYR B 1 319 ? 9.938 -12.188 -12.016 1 94.69 319 TYR B O 1
ATOM 9659 N N . GLY B 1 320 ? 12.031 -12.359 -12.812 1 90 320 GLY B N 1
ATOM 9660 C CA . GLY B 1 320 ? 11.602 -12.867 -14.102 1 90 320 GLY B CA 1
ATOM 9661 C C . GLY B 1 320 ? 12.734 -13.414 -14.945 1 90 320 GLY B C 1
ATOM 9662 O O . GLY B 1 320 ? 13.859 -13.555 -14.461 1 90 320 GLY B O 1
ATOM 9663 N N . SER B 1 321 ? 12.422 -13.781 -16.172 1 85.94 321 SER B N 1
ATOM 9664 C CA . SER B 1 321 ? 13.398 -14.32 -17.109 1 85.94 321 SER B CA 1
ATOM 9665 C C . SER B 1 321 ? 14.234 -13.219 -17.75 1 85.94 321 SER B C 1
ATOM 9667 O O . SER B 1 321 ? 13.961 -12.031 -17.547 1 85.94 321 SER B O 1
ATOM 9669 N N . GLU B 1 322 ? 15.258 -13.633 -18.422 1 86.62 322 GLU B N 1
ATOM 9670 C CA . GLU B 1 322 ? 16.094 -12.656 -19.109 1 86.62 322 GLU B CA 1
ATOM 9671 C C . GLU B 1 322 ? 15.305 -11.906 -20.172 1 86.62 322 GLU B C 1
ATOM 9673 O O . GLU B 1 322 ? 15.555 -10.727 -20.422 1 86.62 322 GLU B O 1
ATOM 9678 N N . GLN B 1 323 ? 14.32 -12.562 -20.766 1 81.19 323 GLN B N 1
ATOM 9679 C CA . GLN B 1 323 ? 13.477 -11.914 -21.75 1 81.19 323 GLN B CA 1
ATOM 9680 C C . GLN B 1 323 ? 12.609 -10.828 -21.125 1 81.19 323 GLN B C 1
ATOM 9682 O O . GLN B 1 323 ? 12.453 -9.742 -21.688 1 81.19 323 GLN B O 1
ATOM 9687 N N . ASP B 1 324 ? 12.094 -11.172 -19.984 1 87.44 324 ASP B N 1
ATOM 9688 C CA . ASP B 1 324 ? 11.273 -10.211 -19.25 1 87.44 324 ASP B CA 1
ATOM 9689 C C . ASP B 1 324 ? 12.094 -8.984 -18.844 1 87.44 324 ASP B C 1
ATOM 9691 O O . ASP B 1 324 ? 11.633 -7.848 -19 1 87.44 324 ASP B O 1
ATOM 9695 N N . ALA B 1 325 ? 13.258 -9.266 -18.344 1 92.19 325 ALA B N 1
ATOM 9696 C CA . ALA B 1 325 ? 14.133 -8.18 -17.922 1 92.19 325 ALA B CA 1
ATOM 9697 C C . ALA B 1 325 ? 14.531 -7.301 -19.109 1 92.19 325 ALA B C 1
ATOM 9699 O O . ALA B 1 325 ? 14.578 -6.074 -18.984 1 92.19 325 ALA B O 1
ATOM 9700 N N . ALA B 1 326 ? 14.805 -7.945 -20.203 1 90 326 ALA B N 1
ATOM 9701 C CA . ALA B 1 326 ? 15.188 -7.211 -21.406 1 90 326 ALA B CA 1
ATOM 9702 C C . ALA B 1 326 ? 14.062 -6.289 -21.875 1 90 326 ALA B C 1
ATOM 9704 O O . ALA B 1 326 ? 14.305 -5.141 -22.25 1 90 326 ALA B O 1
ATOM 9705 N N . GLY B 1 327 ? 12.859 -6.824 -21.891 1 89.44 327 GLY B N 1
ATOM 9706 C CA . GLY B 1 327 ? 11.711 -6.008 -22.25 1 89.44 327 GLY B CA 1
ATOM 9707 C C . GLY B 1 327 ? 11.508 -4.824 -21.328 1 89.44 327 GLY B C 1
ATOM 9708 O O . GLY B 1 327 ? 11.211 -3.717 -21.781 1 89.44 327 GLY B O 1
ATOM 9709 N N . LEU B 1 328 ? 11.695 -5.027 -20.078 1 94.19 328 LEU B N 1
ATOM 9710 C CA . LEU B 1 328 ? 11.523 -3.98 -19.078 1 94.19 328 LEU B CA 1
ATOM 9711 C C . LEU B 1 328 ? 12.578 -2.893 -19.25 1 94.19 328 LEU B C 1
ATOM 9713 O O . LEU B 1 328 ? 12.266 -1.701 -19.172 1 94.19 328 LEU B O 1
ATOM 9717 N N . MET B 1 329 ? 13.828 -3.301 -19.5 1 95.38 329 MET B N 1
ATOM 9718 C CA . MET B 1 329 ? 14.906 -2.336 -19.688 1 95.38 329 MET B CA 1
ATOM 9719 C C . MET B 1 329 ? 14.672 -1.509 -20.953 1 95.38 329 MET B C 1
ATOM 9721 O O . MET B 1 329 ? 14.984 -0.317 -20.984 1 95.38 329 MET B O 1
ATOM 9725 N N . GLY B 1 330 ? 14.141 -2.189 -21.922 1 93.38 330 GLY B N 1
ATOM 9726 C CA . GLY B 1 330 ? 13.812 -1.456 -23.125 1 93.38 330 GLY B CA 1
ATOM 9727 C C . GLY B 1 330 ? 12.766 -0.38 -22.906 1 93.38 330 GLY B C 1
ATOM 9728 O O . GLY B 1 330 ? 12.906 0.737 -23.422 1 93.38 330 GLY B O 1
ATOM 9729 N N . ALA B 1 331 ? 11.773 -0.684 -22.203 1 93.88 331 ALA B N 1
ATOM 9730 C CA . ALA B 1 331 ? 10.719 0.276 -21.891 1 93.88 331 ALA B CA 1
ATOM 9731 C C . ALA B 1 331 ? 11.25 1.418 -21.031 1 93.88 331 ALA B C 1
ATOM 9733 O O . ALA B 1 331 ? 10.891 2.578 -21.219 1 93.88 331 ALA B O 1
ATOM 9734 N N . ALA B 1 332 ? 12.109 1.091 -20.062 1 95.25 332 ALA B N 1
ATOM 9735 C CA . ALA B 1 332 ? 12.695 2.098 -19.188 1 95.25 332 ALA B CA 1
ATOM 9736 C C . ALA B 1 332 ? 13.57 3.07 -19.969 1 95.25 332 ALA B C 1
ATOM 9738 O O . ALA B 1 332 ? 13.609 4.266 -19.672 1 95.25 332 ALA B O 1
ATOM 9739 N N . LYS B 1 333 ? 14.258 2.553 -20.906 1 93.69 333 LYS B N 1
ATOM 9740 C CA . LYS B 1 333 ? 15.102 3.393 -21.75 1 93.69 333 LYS B CA 1
ATOM 9741 C C . LYS B 1 333 ? 14.258 4.402 -22.531 1 93.69 333 LYS B C 1
ATOM 9743 O O . LYS B 1 333 ? 14.625 5.574 -22.641 1 93.69 333 LYS B O 1
ATOM 9748 N N . LYS B 1 334 ? 13.172 3.998 -23 1 90.94 334 LYS B N 1
ATOM 9749 C CA . LYS B 1 334 ? 12.266 4.824 -23.797 1 90.94 334 LYS B CA 1
ATOM 9750 C C . LYS B 1 334 ? 11.625 5.914 -22.938 1 90.94 334 LYS B C 1
ATOM 9752 O O . LYS B 1 334 ? 11.445 7.047 -23.391 1 90.94 334 LYS B O 1
ATOM 9757 N N . MET B 1 335 ? 11.32 5.699 -21.734 1 89.62 335 MET B N 1
ATOM 9758 C CA . MET B 1 335 ? 10.461 6.586 -20.953 1 89.62 335 MET B CA 1
ATOM 9759 C C . MET B 1 335 ? 11.289 7.516 -20.078 1 89.62 335 MET B C 1
ATOM 9761 O O . MET B 1 335 ? 10.969 8.695 -19.938 1 89.62 335 MET B O 1
ATOM 9765 N N . LYS B 1 336 ? 12.164 7.051 -19.281 1 75.5 336 LYS B N 1
ATOM 9766 C CA . LYS B 1 336 ? 12.828 7.871 -18.266 1 75.5 336 LYS B CA 1
ATOM 9767 C C . LYS B 1 336 ? 14.328 7.957 -18.531 1 75.5 336 LYS B C 1
ATOM 9769 O O . LYS B 1 336 ? 14.984 8.914 -18.094 1 75.5 336 LYS B O 1
ATOM 9774 N N . GLY B 1 337 ? 14.797 6.996 -19.156 1 76.56 337 GLY B N 1
ATOM 9775 C CA . GLY B 1 337 ? 16.234 7 -19.359 1 76.56 337 GLY B CA 1
ATOM 9776 C C . GLY B 1 337 ? 17.016 6.504 -18.156 1 76.56 337 GLY B C 1
ATOM 9777 O O . GLY B 1 337 ? 16.438 5.98 -17.203 1 76.56 337 GLY B O 1
ATOM 9778 N N . PRO B 1 338 ? 18.297 6.68 -18.188 1 81.56 338 PRO B N 1
ATOM 9779 C CA . PRO B 1 338 ? 19.172 6.105 -17.156 1 81.56 338 PRO B CA 1
ATOM 9780 C C . PRO B 1 338 ? 19.172 6.922 -15.867 1 81.56 338 PRO B C 1
ATOM 9782 O O . PRO B 1 338 ? 18.906 8.125 -15.898 1 81.56 338 PRO B O 1
ATOM 9785 N N . GLY B 1 339 ? 19.328 6.227 -14.727 1 87.31 339 GLY B N 1
ATOM 9786 C CA . GLY B 1 339 ? 19.688 6.902 -13.492 1 87.31 339 GLY B CA 1
ATOM 9787 C C . GLY B 1 339 ? 18.547 7.027 -12.516 1 87.31 339 GLY B C 1
ATOM 9788 O O . GLY B 1 339 ? 18.734 7.453 -11.375 1 87.31 339 GLY B O 1
ATOM 9789 N N . HIS B 1 340 ? 17.406 6.664 -12.859 1 91.94 340 HIS B N 1
ATOM 9790 C CA . HIS B 1 340 ? 16.297 6.82 -11.914 1 91.94 340 HIS B CA 1
ATOM 9791 C C . HIS B 1 340 ? 16.094 5.551 -11.094 1 91.94 340 HIS B C 1
ATOM 9793 O O . HIS B 1 340 ? 16.047 5.602 -9.867 1 91.94 340 HIS B O 1
ATOM 9799 N N . PHE B 1 341 ? 16.047 4.457 -11.789 1 96 341 PHE B N 1
ATOM 9800 C CA . PHE B 1 341 ? 15.703 3.209 -11.117 1 96 341 PHE B CA 1
ATOM 9801 C C . PHE B 1 341 ? 16.969 2.486 -10.648 1 96 341 PHE B C 1
ATOM 9803 O O . PHE B 1 341 ? 18.031 2.631 -11.25 1 96 341 PHE B O 1
ATOM 9810 N N . VAL B 1 342 ? 16.891 1.804 -9.609 1 97.38 342 VAL B N 1
ATOM 9811 C CA . VAL B 1 342 ? 17.828 0.778 -9.164 1 97.38 342 VAL B CA 1
ATOM 9812 C C . VAL B 1 342 ? 17.188 -0.601 -9.289 1 97.38 342 VAL B C 1
ATOM 9814 O O . VAL B 1 342 ? 16.172 -0.877 -8.656 1 97.38 342 VAL B O 1
ATOM 9817 N N . TRP B 1 343 ? 17.828 -1.45 -10.086 1 97.69 343 TRP B N 1
ATOM 9818 C CA . TRP B 1 343 ? 17.25 -2.762 -10.352 1 97.69 343 TRP B CA 1
ATOM 9819 C C . TRP B 1 343 ? 17.875 -3.828 -9.461 1 97.69 343 TRP B C 1
ATOM 9821 O O . TRP B 1 343 ? 19.109 -3.949 -9.406 1 97.69 343 TRP B O 1
ATOM 9831 N N . VAL B 1 344 ? 17.078 -4.539 -8.75 1 98 344 VAL B N 1
ATOM 9832 C CA . VAL B 1 344 ? 17.5 -5.727 -8.016 1 98 344 VAL B CA 1
ATOM 9833 C C . VAL B 1 344 ? 16.922 -6.977 -8.672 1 98 344 VAL B C 1
ATOM 9835 O O . VAL B 1 344 ? 15.703 -7.133 -8.766 1 98 344 VAL B O 1
ATOM 9838 N N . GLY B 1 345 ? 17.766 -7.836 -9.086 1 97.06 345 GLY B N 1
ATOM 9839 C CA . GLY B 1 345 ? 17.328 -8.883 -9.992 1 97.06 345 GLY B CA 1
ATOM 9840 C C . GLY B 1 345 ? 17.438 -10.273 -9.391 1 97.06 345 GLY B C 1
ATOM 9841 O O . GLY B 1 345 ? 18.312 -10.523 -8.547 1 97.06 345 GLY B O 1
ATOM 9842 N N . SER B 1 346 ? 16.594 -11.18 -9.898 1 95.69 346 SER B N 1
ATOM 9843 C CA . SER B 1 346 ? 16.578 -12.586 -9.523 1 95.69 346 SER B CA 1
ATOM 9844 C C . SER B 1 346 ? 17.516 -13.398 -10.414 1 95.69 346 SER B C 1
ATOM 9846 O O . SER B 1 346 ? 18.141 -12.859 -11.328 1 95.69 346 SER B O 1
ATOM 9848 N N . ASP B 1 347 ? 17.641 -14.664 -10.148 1 93.44 347 ASP B N 1
ATOM 9849 C CA . ASP B 1 347 ? 18.531 -15.586 -10.844 1 93.44 347 ASP B CA 1
ATOM 9850 C C . ASP B 1 347 ? 18.125 -15.758 -12.305 1 93.44 347 ASP B C 1
ATOM 9852 O O . ASP B 1 347 ? 18.953 -16.109 -13.148 1 93.44 347 ASP B O 1
ATOM 9856 N N . GLY B 1 348 ? 16.922 -15.383 -12.672 1 88.5 348 GLY B N 1
ATOM 9857 C CA . GLY B 1 348 ? 16.422 -15.594 -14.016 1 88.5 348 GLY B CA 1
ATOM 9858 C C . GLY B 1 348 ? 17.141 -14.773 -15.062 1 88.5 348 GLY B C 1
ATOM 9859 O O . GLY B 1 348 ? 17.156 -15.125 -16.25 1 88.5 348 GLY B O 1
ATOM 9860 N N . TRP B 1 349 ? 17.812 -13.695 -14.633 1 89.62 349 TRP B N 1
ATOM 9861 C CA . TRP B 1 349 ? 18.484 -12.859 -15.609 1 89.62 349 TRP B CA 1
ATOM 9862 C C . TRP B 1 349 ? 19.844 -12.406 -15.086 1 89.62 349 TRP B C 1
ATOM 9864 O O . TRP B 1 349 ? 20.5 -11.57 -15.711 1 89.62 349 TRP B O 1
ATOM 9874 N N . SER B 1 350 ? 20.219 -12.969 -13.992 1 90.75 350 SER B N 1
ATOM 9875 C CA . SER B 1 350 ? 21.531 -12.625 -13.445 1 90.75 350 SER B CA 1
ATOM 9876 C C . SER B 1 350 ? 22.656 -13.102 -14.359 1 90.75 350 SER B C 1
ATOM 9878 O O . SER B 1 350 ? 22.656 -14.25 -14.797 1 90.75 350 SER B O 1
ATOM 9880 N N . ASN B 1 351 ? 23.578 -12.234 -14.578 1 84.81 351 ASN B N 1
ATOM 9881 C CA . ASN B 1 351 ? 24.766 -12.508 -15.383 1 84.81 351 ASN B CA 1
ATOM 9882 C C . ASN B 1 351 ? 24.375 -12.93 -16.797 1 84.81 351 ASN B C 1
ATOM 9884 O O . ASN B 1 351 ? 25.016 -13.82 -17.375 1 84.81 351 ASN B O 1
ATOM 9888 N N . ARG B 1 352 ? 23.219 -12.422 -17.203 1 80.81 352 ARG B N 1
ATOM 9889 C CA . ARG B 1 352 ? 22.781 -12.664 -18.578 1 80.81 352 ARG B CA 1
ATOM 9890 C C . ARG B 1 352 ? 23 -11.43 -19.438 1 80.81 352 ARG B C 1
ATOM 9892 O O . ARG B 1 352 ? 22.938 -10.297 -18.953 1 80.81 352 ARG B O 1
ATOM 9899 N N . GLN B 1 353 ? 23.203 -11.633 -20.672 1 76.81 353 GLN B N 1
ATOM 9900 C CA . GLN B 1 353 ? 23.578 -10.531 -21.562 1 76.81 353 GLN B CA 1
ATOM 9901 C C . GLN B 1 353 ? 22.344 -9.891 -22.188 1 76.81 353 GLN B C 1
ATOM 9903 O O . GLN B 1 353 ? 22.344 -8.695 -22.5 1 76.81 353 GLN B O 1
ATOM 9908 N N . LEU B 1 354 ? 21.297 -10.625 -22.297 1 78.94 354 LEU B N 1
ATOM 9909 C CA . LEU B 1 354 ? 20.125 -10.188 -23.062 1 78.94 354 LEU B CA 1
ATOM 9910 C C . LEU B 1 354 ? 19.562 -8.891 -22.5 1 78.94 354 LEU B C 1
ATOM 9912 O O . LEU B 1 354 ? 19.188 -7.988 -23.25 1 78.94 354 LEU B O 1
ATOM 9916 N N . PRO B 1 355 ? 19.531 -8.703 -21.234 1 87.88 355 PRO B N 1
ATOM 9917 C CA . PRO B 1 355 ? 18.953 -7.477 -20.688 1 87.88 355 PRO B CA 1
ATOM 9918 C C . PRO B 1 355 ? 19.781 -6.238 -20.984 1 87.88 355 PRO B C 1
ATOM 9920 O O . PRO B 1 355 ? 19.281 -5.113 -20.906 1 87.88 355 PRO B O 1
ATOM 9923 N N . ALA B 1 356 ? 21.031 -6.398 -21.266 1 86.94 356 ALA B N 1
ATOM 9924 C CA . ALA B 1 356 ? 21.938 -5.281 -21.516 1 86.94 356 ALA B CA 1
ATOM 9925 C C . ALA B 1 356 ? 22.141 -5.062 -23.016 1 86.94 356 ALA B C 1
ATOM 9927 O O . ALA B 1 356 ? 22.75 -4.074 -23.438 1 86.94 356 ALA B O 1
ATOM 9928 N N . GLU B 1 357 ? 21.547 -5.914 -23.734 1 81.19 357 GLU B N 1
ATOM 9929 C CA . GLU B 1 357 ? 21.781 -5.848 -25.172 1 81.19 357 GLU B CA 1
ATOM 9930 C C . GLU B 1 357 ? 21.078 -4.645 -25.781 1 81.19 357 GLU B C 1
ATOM 9932 O O . GLU B 1 357 ? 20.141 -4.098 -25.203 1 81.19 357 GLU B O 1
ATOM 9937 N N . GLN B 1 358 ? 21.594 -4.168 -26.859 1 79.88 358 GLN B N 1
ATOM 9938 C CA . GLN B 1 358 ? 20.969 -3.141 -27.703 1 79.88 358 GLN B CA 1
ATOM 9939 C C . GLN B 1 358 ? 20.984 -1.785 -27 1 79.88 358 GLN B C 1
ATOM 9941 O O . GLN B 1 358 ? 19.969 -1.079 -26.984 1 79.88 358 GLN B O 1
ATOM 9946 N N . GLY B 1 359 ? 22.094 -1.474 -26.359 1 84.12 359 GLY B N 1
ATOM 9947 C CA . GLY B 1 359 ? 22.234 -0.139 -25.797 1 84.12 359 GLY B CA 1
ATOM 9948 C C . GLY B 1 359 ? 21.531 0.035 -24.469 1 84.12 359 GLY B C 1
ATOM 9949 O O . GLY B 1 359 ? 21.25 1.161 -24.047 1 84.12 359 GLY B O 1
ATOM 9950 N N . LYS B 1 360 ? 21.141 -1.02 -23.875 1 92.56 360 LYS B N 1
ATOM 9951 C CA . LYS B 1 360 ? 20.406 -0.935 -22.609 1 92.56 360 LYS B CA 1
ATOM 9952 C C . LYS B 1 360 ? 21.359 -1.016 -21.422 1 92.56 360 LYS B C 1
ATOM 9954 O O . LYS B 1 360 ? 20.922 -1.108 -20.281 1 92.56 360 LYS B O 1
ATOM 9959 N N . GLU B 1 361 ? 22.672 -0.941 -21.719 1 93.06 361 GLU B N 1
ATOM 9960 C CA . GLU B 1 361 ? 23.672 -1.08 -20.672 1 93.06 361 GLU B CA 1
ATOM 9961 C C . GLU B 1 361 ? 23.547 0.036 -19.641 1 93.06 361 GLU B C 1
ATOM 9963 O O . GLU B 1 361 ? 23.625 -0.215 -18.438 1 93.06 361 GLU B O 1
ATOM 9968 N N . SER B 1 362 ? 23.266 1.196 -20.109 1 92.56 362 SER B N 1
ATOM 9969 C CA . SER B 1 362 ? 23.203 2.346 -19.219 1 92.56 362 SER B CA 1
ATOM 9970 C C . SER B 1 362 ? 21.969 2.275 -18.328 1 92.56 362 SER B C 1
ATOM 9972 O O . SER B 1 362 ? 21.938 2.859 -17.234 1 92.56 362 SER B O 1
ATOM 9974 N N . ILE B 1 363 ? 20.953 1.619 -18.812 1 95.12 363 ILE B N 1
ATOM 9975 C CA . ILE B 1 363 ? 19.719 1.466 -18.047 1 95.12 363 ILE B CA 1
ATOM 9976 C C . ILE B 1 363 ? 19.938 0.446 -16.922 1 95.12 363 ILE B C 1
ATOM 9978 O O . ILE B 1 363 ? 19.453 0.625 -15.812 1 95.12 363 ILE B O 1
ATOM 9982 N N . LEU B 1 364 ? 20.719 -0.553 -17.25 1 95.56 364 LEU B N 1
ATOM 9983 C CA . LEU B 1 364 ? 20.953 -1.663 -16.344 1 95.56 364 LEU B CA 1
ATOM 9984 C C . LEU B 1 364 ? 22.047 -1.314 -15.336 1 95.56 364 LEU B C 1
ATOM 9986 O O . LEU B 1 364 ? 22.188 -1.967 -14.297 1 95.56 364 LEU B O 1
ATOM 9990 N N . GLU B 1 365 ? 22.797 -0.311 -15.641 1 95.12 365 GLU B N 1
ATOM 9991 C CA . GLU B 1 365 ? 23.906 0.07 -14.781 1 95.12 365 GLU B CA 1
ATOM 9992 C C . GLU B 1 365 ? 23.453 0.25 -13.336 1 95.12 365 GLU B C 1
ATOM 9994 O O . GLU B 1 365 ? 22.453 0.901 -13.07 1 95.12 365 GLU B O 1
ATOM 9999 N N . GLY B 1 366 ? 24.234 -0.374 -12.406 1 96.12 366 GLY B N 1
ATOM 10000 C CA . GLY B 1 366 ? 23.938 -0.265 -10.984 1 96.12 366 GLY B CA 1
ATOM 10001 C C . GLY B 1 366 ? 23.094 -1.415 -10.461 1 96.12 366 GLY B C 1
ATOM 10002 O O . GLY B 1 366 ? 22.922 -1.554 -9.25 1 96.12 366 GLY B O 1
ATOM 10003 N N . ALA B 1 367 ? 22.656 -2.295 -11.359 1 97.5 367 ALA B N 1
ATOM 10004 C CA . ALA B 1 367 ? 21.797 -3.412 -10.969 1 97.5 367 ALA B CA 1
ATOM 10005 C C . ALA B 1 367 ? 22.547 -4.367 -10.039 1 97.5 367 ALA B C 1
ATOM 10007 O O . ALA B 1 367 ? 23.734 -4.621 -10.219 1 97.5 367 ALA B O 1
ATOM 10008 N N . ILE B 1 368 ? 21.875 -4.801 -9.047 1 97.69 368 ILE B N 1
ATOM 10009 C CA . ILE B 1 368 ? 22.359 -5.848 -8.148 1 97.69 368 ILE B CA 1
ATOM 10010 C C . ILE B 1 368 ? 21.547 -7.125 -8.359 1 97.69 368 ILE B C 1
ATOM 10012 O O . ILE B 1 368 ? 20.328 -7.137 -8.164 1 97.69 368 ILE B O 1
ATOM 10016 N N . THR B 1 369 ? 22.188 -8.156 -8.797 1 96.88 369 THR B N 1
ATOM 10017 C CA . THR B 1 369 ? 21.469 -9.391 -9.094 1 96.88 369 THR B CA 1
ATOM 10018 C C . THR B 1 369 ? 21.953 -10.531 -8.211 1 96.88 369 THR B C 1
ATOM 10020 O O . THR B 1 369 ? 23.078 -10.492 -7.707 1 96.88 369 THR B O 1
ATOM 10023 N N . VAL B 1 370 ? 21.047 -11.445 -7.949 1 96.38 370 VAL B N 1
ATOM 10024 C CA . VAL B 1 370 ? 21.312 -12.602 -7.102 1 96.38 370 VAL B CA 1
ATOM 10025 C C . VAL B 1 370 ? 21.25 -13.883 -7.938 1 96.38 370 VAL B C 1
ATOM 10027 O O . VAL B 1 370 ? 20.328 -14.078 -8.719 1 96.38 370 VAL B O 1
ATOM 10030 N N . GLN B 1 371 ? 22.234 -14.695 -7.855 1 94.38 371 GLN B N 1
ATOM 10031 C CA . GLN B 1 371 ? 22.234 -15.984 -8.547 1 94.38 371 GLN B CA 1
ATOM 10032 C C . GLN B 1 371 ? 22.812 -17.078 -7.656 1 94.38 371 GLN B C 1
ATOM 10034 O O . GLN B 1 371 ? 23.641 -16.812 -6.789 1 94.38 371 GLN B O 1
ATOM 10039 N N . PRO B 1 372 ? 22.328 -18.312 -7.891 1 94.44 372 PRO B N 1
ATOM 10040 C CA . PRO B 1 372 ? 22.922 -19.422 -7.152 1 94.44 372 PRO B CA 1
ATOM 10041 C C . PRO B 1 372 ? 24.438 -19.531 -7.363 1 94.44 372 PRO B C 1
ATOM 10043 O O . PRO B 1 372 ? 24.922 -19.297 -8.477 1 94.44 372 PRO B O 1
ATOM 10046 N N . LEU B 1 373 ? 25.156 -19.828 -6.352 1 91.94 373 LEU B N 1
ATOM 10047 C CA . LEU B 1 373 ? 26.609 -19.922 -6.418 1 91.94 373 LEU B CA 1
ATOM 10048 C C . LEU B 1 373 ? 27.031 -21.156 -7.195 1 91.94 373 LEU B C 1
ATOM 10050 O O . LEU B 1 373 ? 26.656 -22.281 -6.848 1 91.94 373 LEU B O 1
ATOM 10054 N N . ALA B 1 374 ? 27.672 -20.922 -8.297 1 90.31 374 ALA B N 1
ATOM 10055 C CA . ALA B 1 374 ? 28.203 -22 -9.125 1 90.31 374 ALA B CA 1
ATOM 10056 C C . ALA B 1 374 ? 29.594 -21.672 -9.656 1 90.31 374 ALA B C 1
ATOM 10058 O O . ALA B 1 374 ? 29.938 -20.484 -9.773 1 90.31 374 ALA B O 1
ATOM 10059 N N . GLU B 1 375 ? 30.359 -22.672 -9.836 1 89.19 375 GLU B N 1
ATOM 10060 C CA . GLU B 1 375 ? 31.688 -22.531 -10.438 1 89.19 375 GLU B CA 1
ATOM 10061 C C . GLU B 1 375 ? 31.703 -23.062 -11.867 1 89.19 375 GLU B C 1
ATOM 10063 O O . GLU B 1 375 ? 30.938 -23.953 -12.219 1 89.19 375 GLU B O 1
ATOM 10068 N N . PRO B 1 376 ? 32.562 -22.484 -12.672 1 89.75 376 PRO B N 1
ATOM 10069 C CA . PRO B 1 376 ? 32.688 -23 -14.039 1 89.75 376 PRO B CA 1
ATOM 10070 C C . PRO B 1 376 ? 33.188 -24.453 -14.086 1 89.75 376 PRO B C 1
ATOM 10072 O O . PRO B 1 376 ? 34 -24.844 -13.266 1 89.75 376 PRO B O 1
ATOM 10075 N N . ILE B 1 377 ? 32.625 -25.234 -15.039 1 93.38 377 ILE B N 1
ATOM 10076 C CA . ILE B 1 377 ? 33.062 -26.625 -15.219 1 93.38 377 ILE B CA 1
ATOM 10077 C C . ILE B 1 377 ? 34.375 -26.672 -15.953 1 93.38 377 ILE B C 1
ATOM 10079 O O . ILE B 1 377 ? 34.5 -26.188 -17.094 1 93.38 377 ILE B O 1
ATOM 10083 N N . GLN B 1 378 ? 35.344 -27.281 -15.297 1 89.44 378 GLN B N 1
ATOM 10084 C CA . GLN B 1 378 ? 36.656 -27.391 -15.914 1 89.44 378 GLN B CA 1
ATOM 10085 C C . GLN B 1 378 ? 36.625 -28.328 -17.125 1 89.44 378 GLN B C 1
ATOM 10087 O O . GLN B 1 378 ? 36.031 -29.406 -17.062 1 89.44 378 GLN B O 1
ATOM 10092 N N . GLY B 1 379 ? 37.219 -27.906 -18.219 1 92.31 379 GLY B N 1
ATOM 10093 C CA . GLY B 1 379 ? 37.312 -28.719 -19.406 1 92.31 379 GLY B CA 1
ATOM 10094 C C . GLY B 1 379 ? 36.156 -28.562 -20.359 1 92.31 379 GLY B C 1
ATOM 10095 O O . GLY B 1 379 ? 36.219 -28.953 -21.516 1 92.31 379 GLY B O 1
ATOM 10096 N N . PHE B 1 380 ? 35.125 -28 -19.891 1 95.25 380 PHE B N 1
ATOM 10097 C CA . PHE B 1 380 ? 33.906 -27.875 -20.688 1 95.25 380 PHE B CA 1
ATOM 10098 C C . PHE B 1 380 ? 34.125 -26.906 -21.844 1 95.25 380 PHE B C 1
ATOM 10100 O O . PHE B 1 380 ? 33.625 -27.109 -22.953 1 95.25 380 PHE B O 1
ATOM 10107 N N . ASP B 1 381 ? 34.906 -25.828 -21.594 1 94.38 381 ASP B N 1
ATOM 10108 C CA . ASP B 1 381 ? 35.156 -24.844 -22.656 1 94.38 381 ASP B CA 1
ATOM 10109 C C . ASP B 1 381 ? 35.844 -25.5 -23.859 1 94.38 381 ASP B C 1
ATOM 10111 O O . ASP B 1 381 ? 35.406 -25.297 -25 1 94.38 381 ASP B O 1
ATOM 10115 N N . ASP B 1 382 ? 36.812 -26.297 -23.547 1 93.75 382 ASP B N 1
ATOM 10116 C CA . ASP B 1 382 ? 37.531 -26.984 -24.625 1 93.75 382 ASP B CA 1
ATOM 10117 C C . ASP B 1 382 ? 36.656 -27.984 -25.344 1 93.75 382 ASP B C 1
ATOM 10119 O O . ASP B 1 382 ? 36.719 -28.109 -26.578 1 93.75 382 ASP B O 1
ATOM 10123 N N . TYR B 1 383 ? 35.938 -28.641 -24.594 1 94.75 383 TYR B N 1
ATOM 10124 C CA . TYR B 1 383 ? 35 -29.594 -25.156 1 94.75 383 TYR B CA 1
ATOM 10125 C C . TYR B 1 383 ? 34 -28.906 -26.094 1 94.75 383 TYR B C 1
ATOM 10127 O O . TYR B 1 383 ? 33.844 -29.312 -27.25 1 94.75 383 TYR B O 1
ATOM 10135 N N . PHE B 1 384 ? 33.375 -27.891 -25.609 1 95.38 384 PHE B N 1
ATOM 10136 C CA . PHE B 1 384 ? 32.312 -27.203 -26.359 1 95.38 384 PHE B CA 1
ATOM 10137 C C . PHE B 1 384 ? 32.875 -26.547 -27.609 1 95.38 384 PHE B C 1
ATOM 10139 O O . PHE B 1 384 ? 32.281 -26.625 -28.672 1 95.38 384 PHE B O 1
ATOM 10146 N N . LEU B 1 385 ? 34.062 -25.891 -27.438 1 93.5 385 LEU B N 1
ATOM 10147 C CA . LEU B 1 385 ? 34.688 -25.203 -28.547 1 93.5 385 LEU B CA 1
ATOM 10148 C C . LEU B 1 385 ? 35.219 -26.188 -29.578 1 93.5 385 LEU B C 1
ATOM 10150 O O . LEU B 1 385 ? 35.469 -25.828 -30.734 1 93.5 385 LEU B O 1
ATOM 10154 N N . GLY B 1 386 ? 35.375 -27.453 -29.141 1 91.19 386 GLY B N 1
ATOM 10155 C CA . GLY B 1 386 ? 35.875 -28.484 -30.031 1 91.19 386 GLY B CA 1
ATOM 10156 C C . GLY B 1 386 ? 34.781 -29.203 -30.812 1 91.19 386 GLY B C 1
ATOM 10157 O O . GLY B 1 386 ? 35.062 -29.969 -31.734 1 91.19 386 GLY B O 1
ATOM 10158 N N . LEU B 1 387 ? 33.531 -28.922 -30.547 1 92.06 387 LEU B N 1
ATOM 10159 C CA . LEU B 1 387 ? 32.406 -29.578 -31.234 1 92.06 387 LEU B CA 1
ATOM 10160 C C . LEU B 1 387 ? 32.281 -29.062 -32.656 1 92.06 387 LEU B C 1
ATOM 10162 O O . LEU B 1 387 ? 32.5 -27.891 -32.938 1 92.06 387 LEU B O 1
ATOM 10166 N N . ASP B 1 388 ? 31.953 -29.953 -33.531 1 88.75 388 ASP B N 1
ATOM 10167 C CA . ASP B 1 388 ? 31.75 -29.672 -34.938 1 88.75 388 ASP B CA 1
ATOM 10168 C C . ASP B 1 388 ? 30.312 -29.984 -35.375 1 88.75 388 ASP B C 1
ATOM 10170 O O . ASP B 1 388 ? 29.781 -31.047 -35.062 1 88.75 388 ASP B O 1
ATOM 10174 N N . PRO B 1 389 ? 29.688 -29.031 -36.062 1 89 389 PRO B N 1
ATOM 10175 C CA . PRO B 1 389 ? 28.297 -29.25 -36.469 1 89 389 PRO B CA 1
ATOM 10176 C C . PRO B 1 389 ? 28.109 -30.453 -37.375 1 89 389 PRO B C 1
ATOM 10178 O O . PRO B 1 389 ? 27.031 -31.047 -37.438 1 89 389 PRO B O 1
ATOM 10181 N N . ASN B 1 390 ? 29.125 -30.891 -38 1 82.94 390 ASN B N 1
ATOM 10182 C CA . ASN B 1 390 ? 29.016 -32 -38.938 1 82.94 390 ASN B CA 1
ATOM 10183 C C . ASN B 1 390 ? 29.219 -33.344 -38.25 1 82.94 390 ASN B C 1
ATOM 10185 O O . ASN B 1 390 ? 28.766 -34.375 -38.719 1 82.94 390 ASN B O 1
ATOM 10189 N N . ASP B 1 391 ? 29.859 -33.344 -37.094 1 81.31 391 ASP B N 1
ATOM 10190 C CA . ASP B 1 391 ? 30.203 -34.594 -36.438 1 81.31 391 ASP B CA 1
ATOM 10191 C C . ASP B 1 391 ? 29.359 -34.781 -35.188 1 81.31 391 ASP B C 1
ATOM 10193 O O . ASP B 1 391 ? 29.328 -35.875 -34.625 1 81.31 391 ASP B O 1
ATOM 10197 N N . ASN B 1 392 ? 28.703 -33.812 -34.719 1 85.81 392 ASN B N 1
ATOM 10198 C CA . ASN B 1 392 ? 27.922 -33.906 -33.5 1 85.81 392 ASN B CA 1
ATOM 10199 C C . ASN B 1 392 ? 26.516 -34.438 -33.75 1 85.81 392 ASN B C 1
ATOM 10201 O O . ASN B 1 392 ? 25.547 -33.688 -33.594 1 85.81 392 ASN B O 1
ATOM 10205 N N . GLU B 1 393 ? 26.297 -35.719 -33.969 1 78.81 393 GLU B N 1
ATOM 10206 C CA . GLU B 1 393 ? 25 -36.312 -34.281 1 78.81 393 GLU B CA 1
ATOM 10207 C C . GLU B 1 393 ? 24.172 -36.562 -33.031 1 78.81 393 GLU B C 1
ATOM 10209 O O . GLU B 1 393 ? 22.953 -36.719 -33.125 1 78.81 393 GLU B O 1
ATOM 10214 N N . ARG B 1 394 ? 24.844 -36.562 -31.953 1 87 394 ARG B N 1
ATOM 10215 C CA . ARG B 1 394 ? 24.141 -36.875 -30.719 1 87 394 ARG B CA 1
ATOM 10216 C C . ARG B 1 394 ? 23.203 -35.75 -30.312 1 87 394 ARG B C 1
ATOM 10218 O O . ARG B 1 394 ? 22.172 -36 -29.688 1 87 394 ARG B O 1
ATOM 10225 N N . ASN B 1 395 ? 23.656 -34.5 -30.562 1 91.12 395 ASN B N 1
ATOM 10226 C CA . ASN B 1 395 ? 22.828 -33.344 -30.266 1 91.12 395 ASN B CA 1
ATOM 10227 C C . ASN B 1 395 ? 22.172 -32.781 -31.531 1 91.12 395 ASN B C 1
ATOM 10229 O O . ASN B 1 395 ? 22.797 -32 -32.281 1 91.12 395 ASN B O 1
ATOM 10233 N N . PRO B 1 396 ? 20.938 -33.094 -31.719 1 85.44 396 PRO B N 1
ATOM 10234 C CA . PRO B 1 396 ? 20.266 -32.719 -32.969 1 85.44 396 PRO B CA 1
ATOM 10235 C C . PRO B 1 396 ? 20.078 -31.203 -33.094 1 85.44 396 PRO B C 1
ATOM 10237 O O . PRO B 1 396 ? 19.844 -30.703 -34.219 1 85.44 396 PRO B O 1
ATOM 10240 N N . TRP B 1 397 ? 20.25 -30.438 -32.094 1 89.69 397 TRP B N 1
ATOM 10241 C CA . TRP B 1 397 ? 19.984 -29 -32.125 1 89.69 397 TRP B CA 1
ATOM 10242 C C . TRP B 1 397 ? 21.266 -28.219 -32.281 1 89.69 397 TRP B C 1
ATOM 10244 O O . TRP B 1 397 ? 21.234 -26.984 -32.438 1 89.69 397 TRP B O 1
ATOM 10254 N N . PHE B 1 398 ? 22.406 -28.906 -32.312 1 90.69 398 PHE B N 1
ATOM 10255 C CA . PHE B 1 398 ? 23.688 -28.219 -32.406 1 90.69 398 PHE B CA 1
ATOM 10256 C C . PHE B 1 398 ? 23.828 -27.531 -33.75 1 90.69 398 PHE B C 1
ATOM 10258 O O . PHE B 1 398 ? 24.422 -26.438 -33.844 1 90.69 398 PHE B O 1
ATOM 10265 N N . GLN B 1 399 ? 23.328 -28.141 -34.781 1 86.44 399 GLN B N 1
ATOM 10266 C CA . GLN B 1 399 ? 23.375 -27.547 -36.125 1 86.44 399 GLN B CA 1
ATOM 10267 C C . GLN B 1 399 ? 22.578 -26.234 -36.156 1 86.44 399 GLN B C 1
ATOM 10269 O O . GLN B 1 399 ? 23.031 -25.25 -36.75 1 86.44 399 GLN B O 1
ATOM 10274 N N . GLU B 1 400 ? 21.438 -26.297 -35.562 1 86.44 400 GLU B N 1
ATOM 10275 C CA . GLU B 1 400 ? 20.609 -25.094 -35.531 1 86.44 400 GLU B CA 1
ATOM 10276 C C . GLU B 1 400 ? 21.297 -23.984 -34.75 1 86.44 400 GLU B C 1
ATOM 10278 O O . GLU B 1 400 ? 21.172 -22.812 -35.094 1 86.44 400 GLU B O 1
ATOM 10283 N N . PHE B 1 401 ? 21.953 -24.375 -33.719 1 91.06 401 PHE B N 1
ATOM 10284 C CA . PHE B 1 401 ? 22.719 -23.406 -32.938 1 91.06 401 PHE B CA 1
ATOM 10285 C C . PHE B 1 401 ? 23.797 -22.75 -33.781 1 91.06 401 PHE B C 1
ATOM 10287 O O . PHE B 1 401 ? 23.938 -21.516 -33.781 1 91.06 401 PHE B O 1
ATOM 10294 N N . TRP B 1 402 ? 24.422 -23.562 -34.5 1 90.81 402 TRP B N 1
ATOM 10295 C CA . TRP B 1 402 ? 25.5 -23.094 -35.344 1 90.81 402 TRP B CA 1
ATOM 10296 C C . TRP B 1 402 ? 24.984 -22.094 -36.375 1 90.81 402 TRP B C 1
ATOM 10298 O O . TRP B 1 402 ? 25.594 -21.047 -36.594 1 90.81 402 TRP B O 1
ATOM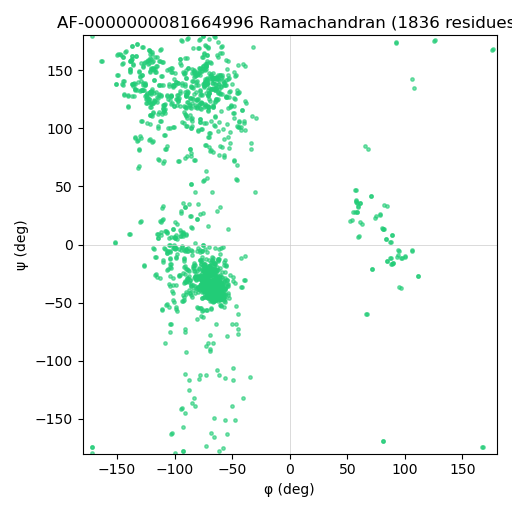 10308 N N . GLU B 1 403 ? 23.891 -22.391 -36.938 1 90.12 403 GLU B N 1
ATOM 10309 C CA . GLU B 1 403 ? 23.281 -21.547 -37.969 1 90.12 403 GLU B CA 1
ATOM 10310 C C . GLU B 1 403 ? 22.812 -20.219 -37.375 1 90.12 403 GLU B C 1
ATOM 10312 O O . GLU B 1 403 ? 22.984 -19.172 -38 1 90.12 403 GLU B O 1
ATOM 10317 N N . THR B 1 404 ? 22.25 -20.297 -36.188 1 88.5 404 THR B N 1
ATOM 10318 C CA . THR B 1 404 ? 21.719 -19.109 -35.531 1 88.5 404 THR B CA 1
ATOM 10319 C C . THR B 1 404 ? 22.859 -18.188 -35.094 1 88.5 404 THR B C 1
ATOM 10321 O O . THR B 1 404 ? 22.766 -16.969 -35.219 1 88.5 404 THR B O 1
ATOM 10324 N N . HIS B 1 405 ? 23.922 -18.766 -34.531 1 88.88 405 HIS B N 1
ATOM 10325 C CA . HIS B 1 405 ? 25.031 -17.984 -34.031 1 88.88 405 HIS B CA 1
ATOM 10326 C C . HIS B 1 405 ? 25.781 -17.25 -35.156 1 88.88 405 HIS B C 1
ATOM 10328 O O . HIS B 1 405 ? 26.094 -16.078 -35.031 1 88.88 405 HIS B O 1
ATOM 10334 N N . PHE B 1 406 ? 25.984 -17.922 -36.281 1 89.75 406 PHE B N 1
ATOM 10335 C CA . PHE B 1 406 ? 26.781 -17.375 -37.375 1 89.75 406 PHE B CA 1
ATOM 10336 C C . PHE B 1 406 ? 25.891 -16.781 -38.469 1 89.75 406 PHE B C 1
ATOM 10338 O O . PHE B 1 406 ? 26.375 -16.266 -39.469 1 89.75 406 PHE B O 1
ATOM 10345 N N . LYS B 1 407 ? 24.594 -16.891 -38.344 1 88.75 407 LYS B N 1
ATOM 10346 C CA . LYS B 1 407 ? 23.609 -16.344 -39.25 1 88.75 407 LYS B CA 1
ATOM 10347 C C . LYS B 1 407 ? 23.828 -16.859 -40.688 1 88.75 407 LYS B C 1
ATOM 10349 O O . LYS B 1 407 ? 23.906 -16.078 -41.625 1 88.75 407 LYS B O 1
ATOM 10354 N N . CYS B 1 408 ? 24.016 -18.109 -40.781 1 89.69 408 CYS B N 1
ATOM 10355 C CA . CYS B 1 408 ? 24.203 -18.812 -42.062 1 89.69 408 CYS B CA 1
ATOM 10356 C C . CYS B 1 408 ? 23.516 -20.172 -42.031 1 89.69 408 CYS B C 1
ATOM 10358 O O . CYS B 1 408 ? 23.016 -20.594 -41 1 89.69 408 CYS B O 1
ATOM 10360 N N . MET B 1 409 ? 23.375 -20.766 -43.188 1 89.06 409 MET B N 1
ATOM 10361 C CA . MET B 1 409 ? 22.703 -22.062 -43.281 1 89.06 409 MET B CA 1
ATOM 10362 C C . MET B 1 409 ? 23.688 -23.156 -43.656 1 89.06 409 MET B C 1
ATOM 10364 O O . MET B 1 409 ? 24.5 -22.969 -44.562 1 89.06 409 MET B O 1
ATOM 10368 N N . LEU B 1 410 ? 23.719 -24.25 -42.875 1 88.31 410 LEU B N 1
ATOM 10369 C CA . LEU B 1 410 ? 24.562 -25.406 -43.219 1 88.31 410 LEU B CA 1
ATOM 10370 C C . LEU B 1 410 ? 24.031 -26.109 -44.469 1 88.31 410 LEU B C 1
ATOM 10372 O O . LEU B 1 410 ? 22.828 -26.078 -44.75 1 88.31 410 LEU B O 1
ATOM 10376 N N . PRO B 1 411 ? 25.016 -26.859 -45.156 1 79.56 411 PRO B N 1
ATOM 10377 C CA . PRO B 1 411 ? 24.578 -27.594 -46.344 1 79.56 411 PRO B CA 1
ATOM 10378 C C . PRO B 1 411 ? 23.609 -28.719 -46 1 79.56 411 PRO B C 1
ATOM 10380 O O . PRO B 1 411 ? 23.781 -29.438 -45.031 1 79.56 411 PRO B O 1
ATOM 10383 N N . ASN B 1 412 ? 22.328 -28.781 -46.469 1 72.5 412 ASN B N 1
ATOM 10384 C CA . ASN B 1 412 ? 21.312 -29.812 -46.344 1 72.5 412 ASN B CA 1
ATOM 10385 C C . ASN B 1 412 ? 20.469 -29.641 -45.094 1 72.5 412 ASN B C 1
ATOM 10387 O O . ASN B 1 412 ? 19.906 -30.594 -44.562 1 72.5 412 ASN B O 1
ATOM 10391 N N . SER B 1 413 ? 20.703 -28.5 -44.469 1 76.88 413 SER B N 1
ATOM 10392 C CA . SER B 1 413 ? 19.891 -28.266 -43.281 1 76.88 413 SER B CA 1
ATOM 10393 C C . SER B 1 413 ? 18.422 -28.094 -43.625 1 76.88 413 SER B C 1
ATOM 10395 O O . SER B 1 413 ? 18.094 -27.625 -44.719 1 76.88 413 SER B O 1
ATOM 10397 N N . THR B 1 414 ? 17.531 -28.688 -42.719 1 71 414 THR B N 1
ATOM 10398 C CA . THR B 1 414 ? 16.094 -28.531 -42.906 1 71 414 THR B CA 1
ATOM 10399 C C . THR B 1 414 ? 15.672 -27.094 -42.562 1 71 414 THR B C 1
ATOM 10401 O O . THR B 1 414 ? 16.156 -26.516 -41.594 1 71 414 THR B O 1
ATOM 10404 N N . ILE B 1 415 ? 14.797 -26.594 -43.375 1 71.44 415 ILE B N 1
ATOM 10405 C CA . ILE B 1 415 ? 14.312 -25.234 -43.156 1 71.44 415 ILE B CA 1
ATOM 10406 C C . ILE B 1 415 ? 13.375 -25.188 -41.969 1 71.44 415 ILE B C 1
ATOM 10408 O O . ILE B 1 415 ? 12.438 -25.984 -41.875 1 71.44 415 ILE B O 1
ATOM 10412 N N . THR B 1 416 ? 13.758 -24.422 -41 1 72.5 416 THR B N 1
ATOM 10413 C CA . THR B 1 416 ? 12.953 -24.172 -39.812 1 72.5 416 THR B CA 1
ATOM 10414 C C . THR B 1 416 ? 12.578 -22.703 -39.719 1 72.5 416 THR B C 1
ATOM 10416 O O . THR B 1 416 ? 13.141 -21.859 -40.406 1 72.5 416 THR B O 1
ATOM 10419 N N . PRO B 1 417 ? 11.562 -22.391 -38.938 1 69.06 417 PRO B N 1
ATOM 10420 C CA . PRO B 1 417 ? 11.211 -20.984 -38.75 1 69.06 417 PRO B CA 1
ATOM 10421 C C . PRO B 1 417 ? 12.391 -20.141 -38.25 1 69.06 417 PRO B C 1
ATOM 10423 O O . PRO B 1 417 ? 12.414 -18.922 -38.469 1 69.06 417 PRO B O 1
ATOM 10426 N N . ASN B 1 418 ? 13.398 -20.766 -37.719 1 74.62 418 ASN B N 1
ATOM 10427 C CA . ASN B 1 418 ? 14.539 -20.047 -37.188 1 74.62 418 ASN B CA 1
ATOM 10428 C C . ASN B 1 418 ? 15.578 -19.734 -38.25 1 74.62 418 ASN B C 1
ATOM 10430 O O . ASN B 1 418 ? 16.172 -18.656 -38.25 1 74.62 418 ASN B O 1
ATOM 10434 N N . ASN B 1 419 ? 15.812 -20.625 -39.25 1 76.38 419 ASN B N 1
ATOM 10435 C CA . ASN B 1 419 ? 16.938 -20.469 -40.156 1 76.38 419 ASN B CA 1
ATOM 10436 C C . ASN B 1 419 ? 16.5 -19.953 -41.531 1 76.38 419 ASN B C 1
ATOM 10438 O O . ASN B 1 419 ? 17.328 -19.703 -42.406 1 76.38 419 ASN B O 1
ATOM 10442 N N . VAL B 1 420 ? 15.18 -19.766 -41.625 1 73.81 420 VAL B N 1
ATOM 10443 C CA . VAL B 1 420 ? 14.648 -19.297 -42.875 1 73.81 420 VAL B CA 1
ATOM 10444 C C . VAL B 1 420 ? 15.258 -17.938 -43.219 1 73.81 420 VAL B C 1
ATOM 10446 O O . VAL B 1 420 ? 15.492 -17.625 -44.406 1 73.81 420 VAL B O 1
ATOM 10449 N N . GLY B 1 421 ? 15.562 -17.172 -42.312 1 74.38 421 GLY B N 1
ATOM 10450 C CA . GLY B 1 421 ? 16.094 -15.844 -42.531 1 74.38 421 GLY B CA 1
ATOM 10451 C C . GLY B 1 421 ? 17.562 -15.844 -42.938 1 74.38 421 GLY B C 1
ATOM 10452 O O . GLY B 1 421 ? 18.094 -14.82 -43.375 1 74.38 421 GLY B O 1
ATOM 10453 N N . PHE B 1 422 ? 18.203 -16.969 -42.781 1 80.31 422 PHE B N 1
ATOM 10454 C CA . PHE B 1 422 ? 19.625 -17.047 -43.094 1 80.31 422 PHE B CA 1
ATOM 10455 C C . PHE B 1 422 ? 19.844 -17.562 -44.5 1 80.31 422 PHE B C 1
ATOM 10457 O O . PHE B 1 422 ? 20.984 -17.828 -44.906 1 80.31 422 PHE B O 1
ATOM 10464 N N . ARG B 1 423 ? 18.75 -17.578 -45.188 1 76.94 423 ARG B N 1
ATOM 10465 C CA . ARG B 1 423 ? 18.875 -18.094 -46.562 1 76.94 423 ARG B CA 1
ATOM 10466 C C . ARG B 1 423 ? 19.766 -17.188 -47.406 1 76.94 423 ARG B C 1
ATOM 10468 O O . ARG B 1 423 ? 19.688 -15.961 -47.281 1 76.94 423 ARG B O 1
ATOM 10475 N N . GLY B 1 424 ? 20.656 -17.641 -48.156 1 77.31 424 GLY B N 1
ATOM 10476 C CA . GLY B 1 424 ? 21.547 -16.891 -49 1 77.31 424 GLY B CA 1
ATOM 10477 C C . GLY B 1 424 ? 23 -16.938 -48.531 1 77.31 424 GLY B C 1
ATOM 10478 O O . GLY B 1 424 ? 23.922 -16.734 -49.344 1 77.31 424 GLY B O 1
ATOM 10479 N N . LYS B 1 425 ? 23.203 -17.125 -47.25 1 86.44 425 LYS B N 1
ATOM 10480 C CA . LYS B 1 425 ? 24.547 -17.266 -46.719 1 86.44 425 LYS B CA 1
ATOM 10481 C C . LYS B 1 425 ? 24.828 -18.688 -46.25 1 86.44 425 LYS B C 1
ATOM 10483 O O . LYS B 1 425 ? 24.188 -19.172 -45.312 1 86.44 425 LYS B O 1
ATOM 10488 N N . GLU B 1 426 ? 25.688 -19.312 -46.875 1 88.06 426 GLU B N 1
ATOM 10489 C CA . GLU B 1 426 ? 25.984 -20.703 -46.531 1 88.06 426 GLU B CA 1
ATOM 10490 C C . GLU B 1 426 ? 27.109 -20.781 -45.5 1 88.06 426 GLU B C 1
ATOM 10492 O O . GLU B 1 426 ? 28.125 -20.094 -45.625 1 88.06 426 GLU B O 1
ATOM 10497 N N . CYS B 1 427 ? 26.812 -21.578 -44.469 1 90 427 CYS B N 1
ATOM 10498 C CA . CYS B 1 427 ? 27.875 -21.859 -43.531 1 90 427 CYS B CA 1
ATOM 10499 C C . CYS B 1 427 ? 28.922 -22.781 -44.125 1 90 427 CYS B C 1
ATOM 10501 O O . CYS B 1 427 ? 28.594 -23.703 -44.875 1 90 427 CYS B O 1
ATOM 10503 N N . THR B 1 428 ? 30.156 -22.562 -43.906 1 84.56 428 THR B N 1
ATOM 10504 C CA . THR B 1 428 ? 31.234 -23.406 -44.375 1 84.56 428 THR B CA 1
ATOM 10505 C C . THR B 1 428 ? 31.469 -24.594 -43.469 1 84.56 428 THR B C 1
ATOM 10507 O O . THR B 1 428 ? 31.953 -25.641 -43.875 1 84.56 428 THR B O 1
ATOM 10510 N N . GLY B 1 429 ? 31.047 -24.453 -42.219 1 80.44 429 GLY B N 1
ATOM 10511 C CA . GLY B 1 429 ? 31.328 -25.469 -41.219 1 80.44 429 GLY B CA 1
ATOM 10512 C C . GLY B 1 429 ? 32.656 -25.281 -40.531 1 80.44 429 GLY B C 1
ATOM 10513 O O . GLY B 1 429 ? 32.938 -25.938 -39.531 1 80.44 429 GLY B O 1
ATOM 10514 N N . ASP B 1 430 ? 33.5 -24.359 -41.094 1 82.12 430 ASP B N 1
ATOM 10515 C CA . ASP B 1 430 ? 34.844 -24.125 -40.531 1 82.12 430 ASP B CA 1
ATOM 10516 C C . ASP B 1 430 ? 34.875 -22.875 -39.656 1 82.12 430 ASP B C 1
ATOM 10518 O O . ASP B 1 430 ? 35.938 -22.422 -39.25 1 82.12 430 ASP B O 1
ATOM 10522 N N . GLU B 1 431 ? 33.625 -22.359 -39.5 1 88.69 431 GLU B N 1
ATOM 10523 C CA . GLU B 1 431 ? 33.531 -21.203 -38.625 1 88.69 431 GLU B CA 1
ATOM 10524 C C . GLU B 1 431 ? 34 -21.578 -37.219 1 88.69 431 GLU B C 1
ATOM 10526 O O . GLU B 1 431 ? 33.875 -22.734 -36.812 1 88.69 431 GLU B O 1
ATOM 10531 N N . LYS B 1 432 ? 34.656 -20.641 -36.469 1 86.69 432 LYS B N 1
ATOM 10532 C CA . LYS B 1 432 ? 35.156 -20.938 -35.125 1 86.69 432 LYS B CA 1
ATOM 10533 C C . LYS B 1 432 ? 34.531 -20 -34.094 1 86.69 432 LYS B C 1
ATOM 10535 O O . LYS B 1 432 ? 34.344 -18.812 -34.344 1 86.69 432 LYS B O 1
ATOM 10540 N N . LEU B 1 433 ? 34.062 -20.609 -33.031 1 88.88 433 LEU B N 1
ATOM 10541 C CA . LEU B 1 433 ? 33.594 -19.844 -31.875 1 88.88 433 LEU B CA 1
ATOM 10542 C C . LEU B 1 433 ? 34.781 -19.344 -31.062 1 88.88 433 LEU B C 1
ATOM 10544 O O . LEU B 1 433 ? 35.688 -20.125 -30.703 1 88.88 433 LEU B O 1
ATOM 10548 N N . GLN B 1 434 ? 34.875 -18.078 -30.891 1 84.44 434 GLN B N 1
ATOM 10549 C CA . GLN B 1 434 ? 35.969 -17.5 -30.125 1 84.44 434 GLN B CA 1
ATOM 10550 C C . GLN B 1 434 ? 35.562 -17.219 -28.688 1 84.44 434 GLN B C 1
ATOM 10552 O O . GLN B 1 434 ? 34.531 -16.609 -28.438 1 84.44 434 GLN B O 1
ATOM 10557 N N . LYS B 1 435 ? 36.406 -17.734 -27.812 1 85.62 435 LYS B N 1
ATOM 10558 C CA . LYS B 1 435 ? 36.156 -17.484 -26.391 1 85.62 435 LYS B CA 1
ATOM 10559 C C . LYS B 1 435 ? 36.25 -15.992 -26.078 1 85.62 435 LYS B C 1
ATOM 10561 O O . LYS B 1 435 ? 37.125 -15.297 -26.547 1 85.62 435 LYS B O 1
ATOM 10566 N N . GLY B 1 436 ? 35.281 -15.453 -25.297 1 73.69 436 GLY B N 1
ATOM 10567 C CA . GLY B 1 436 ? 35.25 -14.047 -24.906 1 73.69 436 GLY B CA 1
ATOM 10568 C C . GLY B 1 436 ? 34.344 -13.203 -25.797 1 73.69 436 GLY B C 1
ATOM 10569 O O . GLY B 1 436 ? 33.719 -12.25 -25.328 1 73.69 436 GLY B O 1
ATOM 10570 N N . LYS B 1 437 ? 34.375 -13.547 -27.078 1 74.62 437 LYS B N 1
ATOM 10571 C CA . LYS B 1 437 ? 33.562 -12.766 -28.016 1 74.62 437 LYS B CA 1
ATOM 10572 C C . LYS B 1 437 ? 32.281 -13.484 -28.375 1 74.62 437 LYS B C 1
ATOM 10574 O O . LYS B 1 437 ? 31.188 -12.922 -28.234 1 74.62 437 LYS B O 1
ATOM 10579 N N . ASP B 1 438 ? 32.469 -14.773 -28.719 1 78.06 438 ASP B N 1
ATOM 10580 C CA . ASP B 1 438 ? 31.344 -15.555 -29.219 1 78.06 438 ASP B CA 1
ATOM 10581 C C . ASP B 1 438 ? 30.828 -16.516 -28.156 1 78.06 438 ASP B C 1
ATOM 10583 O O . ASP B 1 438 ? 29.688 -17 -28.25 1 78.06 438 ASP B O 1
ATOM 10587 N N . TYR B 1 439 ? 31.719 -16.719 -27.234 1 86.25 439 TYR B N 1
ATOM 10588 C CA . TYR B 1 439 ? 31.391 -17.781 -26.297 1 86.25 439 TYR B CA 1
ATOM 10589 C C . TYR B 1 439 ? 31.797 -17.391 -24.875 1 86.25 439 TYR B C 1
ATOM 10591 O O . TYR B 1 439 ? 32.906 -16.859 -24.656 1 86.25 439 TYR B O 1
ATOM 10599 N N . GLU B 1 440 ? 30.859 -17.516 -24.031 1 82.19 440 GLU B N 1
ATOM 10600 C CA . GLU B 1 440 ? 31.078 -17.469 -22.578 1 82.19 440 GLU B CA 1
ATOM 10601 C C . GLU B 1 440 ? 30.312 -18.578 -21.875 1 82.19 440 GLU B C 1
ATOM 10603 O O . GLU B 1 440 ? 29.125 -18.781 -22.125 1 82.19 440 GLU B O 1
ATOM 10608 N N . GLN B 1 441 ? 30.984 -19.344 -21.062 1 88.25 441 GLN B N 1
ATOM 10609 C CA . GLN B 1 441 ? 30.328 -20.422 -20.344 1 88.25 441 GLN B CA 1
ATOM 10610 C C . GLN B 1 441 ? 29.219 -19.875 -19.438 1 88.25 441 GLN B C 1
ATOM 10612 O O . GLN B 1 441 ? 29.422 -18.906 -18.719 1 88.25 441 GLN B O 1
ATOM 10617 N N . ASP B 1 442 ? 28.094 -20.5 -19.594 1 85 442 ASP B N 1
ATOM 10618 C CA . ASP B 1 442 ? 27.016 -20.156 -18.656 1 85 442 ASP B CA 1
ATOM 10619 C C . ASP B 1 442 ? 27.453 -20.359 -17.219 1 85 442 ASP B C 1
ATOM 10621 O O . ASP B 1 442 ? 28.109 -21.359 -16.906 1 85 442 ASP B O 1
ATOM 10625 N N . GLY B 1 443 ? 27.141 -19.484 -16.359 1 79.56 443 GLY B N 1
ATOM 10626 C CA . GLY B 1 443 ? 27.625 -19.469 -14.977 1 79.56 443 GLY B CA 1
ATOM 10627 C C . GLY B 1 443 ? 26.953 -20.5 -14.102 1 79.56 443 GLY B C 1
ATOM 10628 O O . GLY B 1 443 ? 27.344 -20.703 -12.945 1 79.56 443 GLY B O 1
ATOM 10629 N N . GLN B 1 444 ? 26 -21.312 -14.648 1 89.56 444 GLN B N 1
ATOM 10630 C CA . GLN B 1 444 ? 25.234 -22.188 -13.773 1 89.56 444 GLN B CA 1
ATOM 10631 C C . GLN B 1 444 ? 25.234 -23.625 -14.297 1 89.56 444 GLN B C 1
ATOM 10633 O O . GLN B 1 444 ? 24.375 -24.422 -13.922 1 89.56 444 GLN B O 1
ATOM 10638 N N . LEU B 1 445 ? 26.172 -24.031 -15.172 1 93.56 445 LEU B N 1
ATOM 10639 C CA . LEU B 1 445 ? 26.219 -25.359 -15.773 1 93.56 445 LEU B CA 1
ATOM 10640 C C . LEU B 1 445 ? 26.594 -26.422 -14.742 1 93.56 445 LEU B C 1
ATOM 10642 O O . LEU B 1 445 ? 26.328 -27.609 -14.93 1 93.56 445 LEU B O 1
ATOM 10646 N N . GLN B 1 446 ? 27.234 -25.938 -13.703 1 94.5 446 GLN B N 1
ATOM 10647 C CA . GLN B 1 446 ? 27.625 -26.859 -12.641 1 94.5 446 GLN B CA 1
ATOM 10648 C C . GLN B 1 446 ? 26.422 -27.656 -12.133 1 94.5 446 GLN B C 1
ATOM 10650 O O . GLN B 1 446 ? 26.547 -28.828 -11.789 1 94.5 446 GLN B O 1
ATOM 10655 N N . PHE B 1 447 ? 25.281 -27.078 -12.078 1 96.06 447 PHE B N 1
ATOM 10656 C CA . PHE B 1 447 ? 24.094 -27.719 -11.508 1 96.06 447 PHE B CA 1
ATOM 10657 C C . PHE B 1 447 ? 23.609 -28.859 -12.391 1 96.06 447 PHE B C 1
ATOM 10659 O O . PHE B 1 447 ? 23.047 -29.828 -11.898 1 96.06 447 PHE B O 1
ATOM 10666 N N . VAL B 1 448 ? 23.797 -28.719 -13.711 1 97.19 448 VAL B N 1
ATOM 10667 C CA . VAL B 1 448 ? 23.484 -29.812 -14.625 1 97.19 448 VAL B CA 1
ATOM 10668 C C . VAL B 1 448 ? 24.406 -31 -14.352 1 97.19 448 VAL B C 1
ATOM 10670 O O . VAL B 1 448 ? 23.938 -32.125 -14.234 1 97.19 448 VAL B O 1
ATOM 10673 N N . ALA B 1 449 ? 25.672 -30.688 -14.242 1 97.06 449 ALA B N 1
ATOM 10674 C CA . ALA B 1 449 ? 26.656 -31.719 -13.977 1 97.06 449 ALA B CA 1
ATOM 10675 C C . ALA B 1 449 ? 26.375 -32.406 -12.641 1 97.06 449 ALA B C 1
ATOM 10677 O O . ALA B 1 449 ? 26.453 -33.656 -12.539 1 97.06 449 ALA B O 1
ATOM 10678 N N . ASP B 1 450 ? 26.062 -31.641 -11.672 1 97.31 450 ASP B N 1
ATOM 10679 C CA . ASP B 1 450 ? 25.766 -32.188 -10.352 1 97.31 450 ASP B CA 1
ATOM 10680 C C . ASP B 1 450 ? 24.562 -33.125 -10.398 1 97.31 450 ASP B C 1
ATOM 10682 O O . ASP B 1 450 ? 24.516 -34.125 -9.68 1 97.31 450 ASP B O 1
ATOM 10686 N N . ALA B 1 451 ? 23.578 -32.75 -11.188 1 98.12 451 ALA B N 1
ATOM 10687 C CA . ALA B 1 451 ? 22.391 -33.594 -11.312 1 98.12 451 ALA B CA 1
ATOM 10688 C C . ALA B 1 451 ? 22.75 -34.969 -11.906 1 98.12 451 ALA B C 1
ATOM 10690 O O . ALA B 1 451 ? 22.297 -36 -11.406 1 98.12 451 ALA B O 1
ATOM 10691 N N . VAL B 1 452 ? 23.547 -35 -12.93 1 97.88 452 VAL B N 1
ATOM 10692 C CA . VAL B 1 452 ? 23.984 -36.219 -13.562 1 97.88 452 VAL B CA 1
ATOM 10693 C C . VAL B 1 452 ? 24.812 -37.062 -12.586 1 97.88 452 VAL B C 1
ATOM 10695 O O . VAL B 1 452 ? 24.625 -38.25 -12.453 1 97.88 452 VAL B O 1
ATOM 10698 N N . LEU B 1 453 ? 25.703 -36.375 -11.93 1 97.5 453 LEU B N 1
ATOM 10699 C CA . LEU B 1 453 ? 26.578 -37.031 -10.977 1 97.5 453 LEU B CA 1
ATOM 10700 C C . LEU B 1 453 ? 25.781 -37.625 -9.82 1 97.5 453 LEU B C 1
ATOM 10702 O O . LEU B 1 453 ? 26.109 -38.688 -9.297 1 97.5 453 LEU B O 1
ATOM 10706 N N . ALA B 1 454 ? 24.766 -36.938 -9.398 1 98.06 454 ALA B N 1
ATOM 10707 C CA . ALA B 1 454 ? 23.906 -37.438 -8.336 1 98.06 454 ALA B CA 1
ATOM 10708 C C . ALA B 1 454 ? 23.297 -38.781 -8.742 1 98.06 454 ALA B C 1
ATOM 10710 O O . ALA B 1 454 ? 23.312 -39.75 -7.957 1 98.06 454 ALA B O 1
ATOM 10711 N N . PHE B 1 455 ? 22.797 -38.875 -9.961 1 98.12 455 PHE B N 1
ATOM 10712 C CA . PHE B 1 455 ? 22.266 -40.156 -10.453 1 98.12 455 PHE B CA 1
ATOM 10713 C C . PHE B 1 455 ? 23.359 -41.219 -10.531 1 98.12 455 PHE B C 1
ATOM 10715 O O . PHE B 1 455 ? 23.156 -42.344 -10.133 1 98.12 455 PHE B O 1
ATOM 10722 N N . ALA B 1 456 ? 24.531 -40.844 -11.023 1 97.31 456 ALA B N 1
ATOM 10723 C CA . ALA B 1 456 ? 25.641 -41.781 -11.203 1 97.31 456 ALA B CA 1
ATOM 10724 C C . ALA B 1 456 ? 26.094 -42.375 -9.867 1 97.31 456 ALA B C 1
ATOM 10726 O O . ALA B 1 456 ? 26.297 -43.594 -9.742 1 97.31 456 ALA B O 1
ATOM 10727 N N . TYR B 1 457 ? 26.25 -41.5 -8.906 1 97.38 457 TYR B N 1
ATOM 10728 C CA . TYR B 1 457 ? 26.688 -41.969 -7.59 1 97.38 457 TYR B CA 1
ATOM 10729 C C . TYR B 1 457 ? 25.609 -42.812 -6.93 1 97.38 457 TYR B C 1
ATOM 10731 O O . TYR B 1 457 ? 25.922 -43.812 -6.242 1 97.38 457 TYR B O 1
ATOM 10739 N N . ALA B 1 458 ? 24.344 -42.438 -7.082 1 97.94 458 ALA B N 1
ATOM 10740 C CA . ALA B 1 458 ? 23.25 -43.25 -6.547 1 97.94 458 ALA B CA 1
ATOM 10741 C C . ALA B 1 458 ? 23.25 -44.656 -7.18 1 97.94 458 ALA B C 1
ATOM 10743 O O . ALA B 1 458 ? 23.062 -45.656 -6.488 1 97.94 458 ALA B O 1
ATOM 10744 N N . LEU B 1 459 ? 23.438 -44.719 -8.5 1 96.94 459 LEU B N 1
ATOM 10745 C CA . LEU B 1 459 ? 23.453 -46 -9.219 1 96.94 459 LEU B CA 1
ATOM 10746 C C . LEU B 1 459 ? 24.672 -46.812 -8.812 1 96.94 459 LEU B C 1
ATOM 10748 O O . LEU B 1 459 ? 24.578 -48.062 -8.711 1 96.94 459 LEU B O 1
ATOM 10752 N N . LYS B 1 460 ? 25.781 -46.156 -8.672 1 96.06 460 LYS B N 1
ATOM 10753 C CA . LYS B 1 460 ? 26.984 -46.844 -8.203 1 96.06 460 LYS B CA 1
ATOM 10754 C C . LYS B 1 460 ? 26.75 -47.5 -6.852 1 96.06 460 LYS B C 1
ATOM 10756 O O . LYS B 1 460 ? 27.094 -48.656 -6.668 1 96.06 460 LYS B O 1
ATOM 10761 N N . ASP B 1 461 ? 26.188 -46.719 -5.93 1 96.31 461 ASP B N 1
ATOM 10762 C CA . ASP B 1 461 ? 25.922 -47.25 -4.59 1 96.31 461 ASP B CA 1
ATOM 10763 C C . ASP B 1 461 ? 24.891 -48.375 -4.625 1 96.31 461 ASP B C 1
ATOM 10765 O O . ASP B 1 461 ? 25.016 -49.375 -3.908 1 96.31 461 ASP B O 1
ATOM 10769 N N . MET B 1 462 ? 23.875 -48.188 -5.43 1 96.75 462 MET B N 1
ATOM 10770 C CA . MET B 1 462 ? 22.859 -49.219 -5.578 1 96.75 462 MET B CA 1
ATOM 10771 C C . MET B 1 462 ? 23.453 -50.5 -6.145 1 96.75 462 MET B C 1
ATOM 10773 O O . MET B 1 462 ? 23.141 -51.594 -5.68 1 96.75 462 MET B O 1
ATOM 10777 N N . HIS B 1 463 ? 24.328 -50.406 -7.141 1 96.12 463 HIS B N 1
ATOM 10778 C CA . HIS B 1 463 ? 25 -51.531 -7.762 1 96.12 463 HIS B CA 1
ATOM 10779 C C . HIS B 1 463 ? 25.891 -52.25 -6.758 1 96.12 463 HIS B C 1
ATOM 10781 O O . HIS B 1 463 ? 25.938 -53.5 -6.734 1 96.12 463 HIS B O 1
ATOM 10787 N N . ALA B 1 464 ? 26.578 -51.5 -5.961 1 95.31 464 ALA B N 1
ATOM 10788 C CA . ALA B 1 464 ? 27.453 -52.094 -4.945 1 95.31 464 ALA B CA 1
ATOM 10789 C C . ALA B 1 464 ? 26.641 -52.875 -3.91 1 95.31 464 ALA B C 1
ATOM 10791 O O . ALA B 1 464 ? 27.094 -53.906 -3.426 1 95.31 464 ALA B O 1
ATOM 10792 N N . ASP B 1 465 ? 25.5 -52.375 -3.629 1 95.5 465 ASP B N 1
ATOM 10793 C CA . ASP B 1 465 ? 24.656 -53 -2.604 1 95.5 465 ASP B CA 1
ATOM 10794 C C . ASP B 1 465 ? 23.922 -54.219 -3.148 1 95.5 465 ASP B C 1
ATOM 10796 O O . ASP B 1 465 ? 23.828 -55.25 -2.469 1 95.5 465 ASP B O 1
ATOM 10800 N N . LYS B 1 466 ? 23.5 -54.125 -4.438 1 95.12 466 LYS B N 1
ATOM 10801 C CA . LYS B 1 466 ? 22.594 -55.156 -4.938 1 95.12 466 LYS B CA 1
ATOM 10802 C C . LYS B 1 466 ? 23.312 -56.156 -5.844 1 95.12 466 LYS B C 1
ATOM 10804 O O . LYS B 1 466 ? 22.922 -57.312 -5.918 1 95.12 466 LYS B O 1
ATOM 10809 N N . CYS B 1 467 ? 24.234 -55.781 -6.602 1 92.62 467 CYS B N 1
ATOM 10810 C CA . CYS B 1 467 ? 24.875 -56.656 -7.594 1 92.62 467 CYS B CA 1
ATOM 10811 C C . CYS B 1 467 ? 26.281 -57.062 -7.152 1 92.62 467 CYS B C 1
ATOM 10813 O O . CYS B 1 467 ? 26.609 -58.25 -7.121 1 92.62 467 CYS B O 1
ATOM 10815 N N . GLY B 1 468 ? 27.234 -56.125 -6.738 1 83.12 468 GLY B N 1
ATOM 10816 C CA . GLY B 1 468 ? 28.609 -56.375 -6.301 1 83.12 468 GLY B CA 1
ATOM 10817 C C . GLY B 1 468 ? 29.531 -56.781 -7.426 1 83.12 468 GLY B C 1
ATOM 10818 O O . GLY B 1 468 ? 30.75 -56.719 -7.285 1 83.12 468 GLY B O 1
ATOM 10819 N N . GLY B 1 469 ? 29.078 -57.312 -8.648 1 86.81 469 GLY B N 1
ATOM 10820 C CA . GLY B 1 469 ? 29.891 -57.781 -9.766 1 86.81 469 GLY B CA 1
ATOM 10821 C C . GLY B 1 469 ? 29.922 -56.781 -10.922 1 86.81 469 GLY B C 1
ATOM 10822 O O . GLY B 1 469 ? 29.844 -55.562 -10.711 1 86.81 469 GLY B O 1
ATOM 10823 N N . LEU B 1 470 ? 30.359 -57.375 -12.086 1 89.06 470 LEU B N 1
ATOM 10824 C CA . LEU B 1 470 ? 30.406 -56.531 -13.281 1 89.06 470 LEU B CA 1
ATOM 10825 C C . LEU B 1 470 ? 29.094 -56.594 -14.047 1 89.06 470 LEU B C 1
ATOM 10827 O O . LEU B 1 470 ? 28.484 -57.656 -14.164 1 89.06 470 LEU B O 1
ATOM 10831 N N . GLY B 1 471 ? 28.625 -55.438 -14.312 1 89.62 471 GLY B N 1
ATOM 10832 C CA . GLY B 1 471 ? 27.406 -55.375 -15.102 1 89.62 471 GLY B CA 1
ATOM 10833 C C . GLY B 1 471 ? 26.156 -55.344 -14.258 1 89.62 471 GLY B C 1
ATOM 10834 O O . GLY B 1 471 ? 26.219 -55.438 -13.031 1 89.62 471 GLY B O 1
ATOM 10835 N N . LEU B 1 472 ? 25.062 -55.156 -14.883 1 91.19 472 LEU B N 1
ATOM 10836 C CA . LEU B 1 472 ? 23.781 -55.062 -14.18 1 91.19 472 LEU B CA 1
ATOM 10837 C C . LEU B 1 472 ? 23.281 -56.438 -13.781 1 91.19 472 LEU B C 1
ATOM 10839 O O . LEU B 1 472 ? 23.422 -57.406 -14.539 1 91.19 472 LEU B O 1
ATOM 10843 N N . CYS B 1 473 ? 22.891 -56.562 -12.641 1 92.19 473 CYS B N 1
ATOM 10844 C CA . CYS B 1 473 ? 22.328 -57.812 -12.156 1 92.19 473 CYS B CA 1
ATOM 10845 C C . CYS B 1 473 ? 20.812 -57.812 -12.297 1 92.19 473 CYS B C 1
ATOM 10847 O O . CYS B 1 473 ? 20.219 -56.812 -12.688 1 92.19 473 CYS B O 1
ATOM 10849 N N . LYS B 1 474 ? 20.125 -58.906 -11.992 1 88.69 474 LYS B N 1
ATOM 10850 C CA . LYS B 1 474 ? 18.688 -59.062 -12.133 1 88.69 474 LYS B CA 1
ATOM 10851 C C . LYS B 1 474 ? 17.922 -58.125 -11.195 1 88.69 474 LYS B C 1
ATOM 10853 O O . LYS B 1 474 ? 16.828 -57.688 -11.516 1 88.69 474 LYS B O 1
ATOM 10858 N N . LYS B 1 475 ? 18.625 -57.781 -10.133 1 91.44 475 LYS B N 1
ATOM 10859 C CA . LYS B 1 475 ? 17.969 -56.906 -9.148 1 91.44 475 LYS B CA 1
ATOM 10860 C C . LYS B 1 475 ? 17.891 -55.469 -9.656 1 91.44 475 LYS B C 1
ATOM 10862 O O . LYS B 1 475 ? 17.078 -54.688 -9.164 1 91.44 475 LYS B O 1
ATOM 10867 N N . MET B 1 476 ? 18.672 -55.188 -10.602 1 92.38 476 MET B N 1
ATOM 10868 C CA . MET B 1 476 ? 18.688 -53.844 -11.164 1 92.38 476 MET B CA 1
ATOM 10869 C C . MET B 1 476 ? 18.141 -53.844 -12.586 1 92.38 476 MET B C 1
ATOM 10871 O O . MET B 1 476 ? 18.438 -52.938 -13.367 1 92.38 476 MET B O 1
ATOM 10875 N N . GLN B 1 477 ? 17.344 -55.031 -12.852 1 83.62 477 GLN B N 1
ATOM 10876 C CA . GLN B 1 477 ? 16.672 -55.125 -14.141 1 83.62 477 GLN B CA 1
ATOM 10877 C C . GLN B 1 477 ? 15.195 -55.469 -13.969 1 83.62 477 GLN B C 1
ATOM 10879 O O . GLN B 1 477 ? 14.836 -56.656 -13.945 1 83.62 477 GLN B O 1
ATOM 10884 N N . PRO B 1 478 ? 14.258 -54.469 -13.875 1 82.5 478 PRO B N 1
ATOM 10885 C CA . PRO B 1 478 ? 14.531 -53.062 -14.07 1 82.5 478 PRO B CA 1
ATOM 10886 C C . PRO B 1 478 ? 14.898 -52.344 -12.773 1 82.5 478 PRO B C 1
ATOM 10888 O O . PRO B 1 478 ? 14.703 -52.875 -11.688 1 82.5 478 PRO B O 1
ATOM 10891 N N . ILE B 1 479 ? 15.531 -51.188 -12.922 1 90.56 479 ILE B N 1
ATOM 10892 C CA . ILE B 1 479 ? 15.828 -50.344 -11.773 1 90.56 479 ILE B CA 1
ATOM 10893 C C . ILE B 1 479 ? 14.539 -49.719 -11.25 1 90.56 479 ILE B C 1
ATOM 10895 O O . ILE B 1 479 ? 13.875 -48.969 -11.961 1 90.56 479 ILE B O 1
ATOM 10899 N N . LYS B 1 480 ? 14.227 -50.031 -10.047 1 89.56 480 LYS B N 1
ATOM 10900 C CA . LYS B 1 480 ? 13.023 -49.5 -9.43 1 89.56 480 LYS B CA 1
ATOM 10901 C C . LYS B 1 480 ? 13.25 -48.062 -8.938 1 89.56 480 LYS B C 1
ATOM 10903 O O . LYS B 1 480 ? 14.172 -47.812 -8.164 1 89.56 480 LYS B O 1
ATOM 10908 N N . GLY B 1 481 ? 12.406 -47.188 -9.383 1 93.62 481 GLY B N 1
ATOM 10909 C CA . GLY B 1 481 ? 12.562 -45.781 -9.086 1 93.62 481 GLY B CA 1
ATOM 10910 C C . GLY B 1 481 ? 12.484 -45.469 -7.605 1 93.62 481 GLY B C 1
ATOM 10911 O O . GLY B 1 481 ? 13.188 -44.562 -7.117 1 93.62 481 GLY B O 1
ATOM 10912 N N . ASN B 1 482 ? 11.641 -46.188 -6.855 1 93.62 482 ASN B N 1
ATOM 10913 C CA . ASN B 1 482 ? 11.508 -45.938 -5.422 1 93.62 482 ASN B CA 1
ATOM 10914 C C . ASN B 1 482 ? 12.781 -46.312 -4.672 1 93.62 482 ASN B C 1
ATOM 10916 O O . ASN B 1 482 ? 13.172 -45.625 -3.725 1 93.62 482 ASN B O 1
ATOM 10920 N N . GLU B 1 483 ? 13.391 -47.375 -5.137 1 95.5 483 GLU B N 1
ATOM 10921 C CA . GLU B 1 483 ? 14.656 -47.781 -4.523 1 95.5 483 GLU B CA 1
ATOM 10922 C C . GLU B 1 483 ? 15.766 -46.781 -4.898 1 95.5 483 GLU B C 1
ATOM 10924 O O . GLU B 1 483 ? 16.578 -46.406 -4.051 1 95.5 483 GLU B O 1
ATOM 10929 N N . LEU B 1 484 ? 15.766 -46.438 -6.141 1 97.06 484 LEU B N 1
ATOM 10930 C CA . LEU B 1 484 ? 16.781 -45.5 -6.594 1 97.06 484 LEU B CA 1
ATOM 10931 C C . LEU B 1 484 ? 16.656 -44.188 -5.828 1 97.06 484 LEU B C 1
ATOM 10933 O O . LEU B 1 484 ? 17.672 -43.531 -5.52 1 97.06 484 LEU B O 1
ATOM 10937 N N . LEU B 1 485 ? 15.445 -43.781 -5.527 1 96.56 485 LEU B N 1
ATOM 10938 C CA . LEU B 1 485 ? 15.195 -42.531 -4.812 1 96.56 485 LEU B CA 1
ATOM 10939 C C . LEU B 1 485 ? 15.859 -42.531 -3.439 1 96.56 485 LEU B C 1
ATOM 10941 O O . LEU B 1 485 ? 16.391 -41.531 -2.986 1 96.56 485 LEU B O 1
ATOM 10945 N N . GLU B 1 486 ? 15.875 -43.656 -2.789 1 95.25 486 GLU B N 1
ATOM 10946 C CA . GLU B 1 486 ? 16.5 -43.781 -1.475 1 95.25 486 GLU B CA 1
ATOM 10947 C C . GLU B 1 486 ? 18 -43.562 -1.551 1 95.25 486 GLU B C 1
ATOM 10949 O O . GLU B 1 486 ? 18.578 -42.906 -0.674 1 95.25 486 GLU B O 1
ATOM 10954 N N . TYR B 1 487 ? 18.562 -44.094 -2.582 1 96.94 487 TYR B N 1
ATOM 10955 C CA . TYR B 1 487 ? 20 -43.875 -2.762 1 96.94 487 TYR B CA 1
ATOM 10956 C C . TYR B 1 487 ? 20.297 -42.438 -3.172 1 96.94 487 TYR B C 1
ATOM 10958 O O . TYR B 1 487 ? 21.312 -41.875 -2.766 1 96.94 487 TYR B O 1
ATOM 10966 N N . LEU B 1 488 ? 19.406 -41.844 -3.928 1 97.12 488 LEU B N 1
ATOM 10967 C CA . LEU B 1 488 ? 19.578 -40.469 -4.387 1 97.12 488 LEU B CA 1
ATOM 10968 C C . LEU B 1 488 ? 19.578 -39.5 -3.211 1 97.12 488 LEU B C 1
ATOM 10970 O O . LEU B 1 488 ? 20.359 -38.531 -3.184 1 97.12 488 LEU B O 1
ATOM 10974 N N . ARG B 1 489 ? 18.766 -39.719 -2.291 1 94 489 ARG B N 1
ATOM 10975 C CA . ARG B 1 489 ? 18.594 -38.781 -1.163 1 94 489 ARG B CA 1
ATOM 10976 C C . ARG B 1 489 ? 19.797 -38.844 -0.232 1 94 489 ARG B C 1
ATOM 10978 O O . ARG B 1 489 ? 20.031 -37.938 0.556 1 94 489 ARG B O 1
ATOM 10985 N N . LYS B 1 490 ? 20.656 -39.875 -0.421 1 94.12 490 LYS B N 1
ATOM 10986 C CA . LYS B 1 490 ? 21.781 -40.031 0.484 1 94.12 490 LYS B CA 1
ATOM 10987 C C . LYS B 1 490 ? 23.109 -39.75 -0.223 1 94.12 490 LYS B C 1
ATOM 10989 O O . LYS B 1 490 ? 24.172 -39.938 0.357 1 94.12 490 LYS B O 1
ATOM 10994 N N . VAL B 1 491 ? 23 -39.25 -1.334 1 96.25 491 VAL B N 1
ATOM 10995 C CA . VAL B 1 491 ? 24.234 -39.062 -2.098 1 96.25 491 VAL B CA 1
ATOM 10996 C C . VAL B 1 491 ? 25.047 -37.938 -1.497 1 96.25 491 VAL B C 1
ATOM 10998 O O . VAL B 1 491 ? 24.484 -36.938 -1.006 1 96.25 491 VAL B O 1
ATOM 11001 N N . SER B 1 492 ? 26.297 -38.062 -1.4 1 95.12 492 SER B N 1
ATOM 11002 C CA . SER B 1 492 ? 27.312 -37.062 -1.073 1 95.12 492 SER B CA 1
ATOM 11003 C C . SER B 1 492 ? 28.562 -37.25 -1.923 1 95.12 492 SER B C 1
ATOM 11005 O O . SER B 1 492 ? 29.188 -38.312 -1.913 1 95.12 492 SER B O 1
ATOM 11007 N N . PHE B 1 493 ? 28.844 -36.25 -2.689 1 95.75 493 PHE B N 1
ATOM 11008 C CA . PHE B 1 493 ? 29.984 -36.406 -3.59 1 95.75 493 PHE B CA 1
ATOM 11009 C C . PHE B 1 493 ? 30.672 -35.062 -3.834 1 95.75 493 PHE B C 1
ATOM 11011 O O . PHE B 1 493 ? 30.125 -34 -3.482 1 95.75 493 PHE B O 1
ATOM 11018 N N . SER B 1 494 ? 31.891 -35.188 -4.348 1 92.69 494 SER B N 1
ATOM 11019 C CA . SER B 1 494 ? 32.594 -34 -4.84 1 92.69 494 SER B CA 1
ATOM 11020 C C . SER B 1 494 ? 32.312 -33.781 -6.324 1 92.69 494 SER B C 1
ATOM 11022 O O . SER B 1 494 ? 32.656 -34.625 -7.152 1 92.69 494 SER B O 1
ATOM 11024 N N . GLY B 1 495 ? 31.75 -32.719 -6.633 1 88.62 495 GLY B N 1
ATOM 11025 C CA . GLY B 1 495 ? 31.391 -32.406 -8.016 1 88.62 495 GLY B CA 1
ATOM 11026 C C . GLY B 1 495 ? 32.594 -32.25 -8.914 1 88.62 495 GLY B C 1
ATOM 11027 O O . GLY B 1 495 ? 33.75 -32.312 -8.453 1 88.62 495 GLY B O 1
ATOM 11028 N N . ILE B 1 496 ? 32.312 -32 -10.133 1 87.12 496 ILE B N 1
ATOM 11029 C CA . ILE B 1 496 ? 33.344 -31.859 -11.141 1 87.12 496 ILE B CA 1
ATOM 11030 C C . ILE B 1 496 ? 34.156 -30.578 -10.875 1 87.12 496 ILE B C 1
ATOM 11032 O O . ILE B 1 496 ? 35.312 -30.469 -11.281 1 87.12 496 ILE B O 1
ATOM 11036 N N . THR B 1 497 ? 33.531 -29.688 -10.133 1 85.12 497 THR B N 1
ATOM 11037 C CA . THR B 1 497 ? 34.188 -28.422 -9.828 1 85.12 497 THR B CA 1
ATOM 11038 C C . THR B 1 497 ? 34.906 -28.5 -8.484 1 85.12 497 THR B C 1
ATOM 11040 O O . THR B 1 497 ? 35.562 -27.531 -8.062 1 85.12 497 THR B O 1
ATOM 11043 N N . GLY B 1 498 ? 34.812 -29.5 -7.773 1 83.06 498 GLY B N 1
ATOM 11044 C CA . GLY B 1 498 ? 35.531 -29.688 -6.512 1 83.06 498 GLY B CA 1
ATOM 11045 C C . GLY B 1 498 ? 34.656 -29.406 -5.297 1 83.06 498 GLY B C 1
ATOM 11046 O O . GLY B 1 498 ? 35.031 -29.766 -4.176 1 83.06 498 GLY B O 1
ATOM 11047 N N . ASP B 1 499 ? 33.562 -28.891 -5.488 1 86.06 499 ASP B N 1
ATOM 11048 C CA . ASP B 1 499 ? 32.656 -28.578 -4.375 1 86.06 499 ASP B CA 1
ATOM 11049 C C . ASP B 1 499 ? 31.906 -29.828 -3.932 1 86.06 499 ASP B C 1
ATOM 11051 O O . ASP B 1 499 ? 31.578 -30.688 -4.754 1 86.06 499 ASP B O 1
ATOM 11055 N N . THR B 1 500 ? 31.656 -29.828 -2.697 1 90.75 500 THR B N 1
ATOM 11056 C CA . THR B 1 500 ? 30.875 -30.938 -2.176 1 90.75 500 THR B CA 1
ATOM 11057 C C . THR B 1 500 ? 29.375 -30.688 -2.355 1 90.75 500 THR B C 1
ATOM 11059 O O . THR B 1 500 ? 28.906 -29.578 -2.133 1 90.75 500 THR B O 1
ATOM 11062 N N . PHE B 1 501 ? 28.719 -31.75 -2.82 1 94.56 501 PHE B N 1
ATOM 11063 C CA . PHE B 1 501 ? 27.281 -31.625 -3.043 1 94.56 501 PHE B CA 1
ATOM 11064 C C . PHE B 1 501 ? 26.531 -32.656 -2.201 1 94.56 501 PHE B C 1
ATOM 11066 O O . PHE B 1 501 ? 26.922 -33.812 -2.115 1 94.56 501 PHE B O 1
ATOM 11073 N N . GLU B 1 502 ? 25.516 -32.125 -1.485 1 95 502 GLU B N 1
ATOM 11074 C CA . GLU B 1 502 ? 24.531 -32.938 -0.77 1 95 502 GLU B CA 1
ATOM 11075 C C . GLU B 1 502 ? 23.156 -32.281 -0.788 1 95 502 GLU B C 1
ATOM 11077 O O . GLU B 1 502 ? 23.062 -31.047 -0.658 1 95 502 GLU B O 1
ATOM 11082 N N . PHE B 1 503 ? 22.141 -33.125 -1.01 1 95.31 503 PHE B N 1
ATOM 11083 C CA . PHE B 1 503 ? 20.797 -32.562 -0.961 1 95.31 503 PHE B CA 1
ATOM 11084 C C . PHE B 1 503 ? 20.453 -32.125 0.454 1 95.31 503 PHE B C 1
ATOM 11086 O O . PHE B 1 503 ? 20.812 -32.781 1.427 1 95.31 503 PHE B O 1
ATOM 11093 N N . MET B 1 504 ? 19.734 -31.047 0.543 1 91.06 504 MET B N 1
ATOM 11094 C CA . MET B 1 504 ? 19.172 -30.609 1.82 1 91.06 504 MET B CA 1
ATOM 11095 C C . MET B 1 504 ? 17.922 -31.406 2.166 1 91.06 504 MET B C 1
ATOM 11097 O O . MET B 1 504 ? 17.469 -32.219 1.368 1 91.06 504 MET B O 1
ATOM 11101 N N . LYS B 1 505 ? 17.344 -31.172 3.34 1 82.38 505 LYS B N 1
ATOM 11102 C CA . LYS B 1 505 ? 16.203 -31.938 3.861 1 82.38 505 LYS B CA 1
ATOM 11103 C C . LYS B 1 505 ? 15.008 -31.859 2.918 1 82.38 505 LYS B C 1
ATOM 11105 O O . LYS B 1 505 ? 14.266 -32.812 2.773 1 82.38 505 LYS B O 1
ATOM 11110 N N . GLY B 1 506 ? 14.867 -30.906 2.215 1 82.44 506 GLY B N 1
ATOM 11111 C CA . GLY B 1 506 ? 13.727 -30.766 1.319 1 82.44 506 GLY B CA 1
ATOM 11112 C C . GLY B 1 506 ? 14.016 -31.25 -0.09 1 82.44 506 GLY B C 1
ATOM 11113 O O . GLY B 1 506 ? 13.141 -31.203 -0.958 1 82.44 506 GLY B O 1
ATOM 11114 N N . GLY B 1 507 ? 15.242 -31.891 -0.307 1 91.81 507 GLY B N 1
ATOM 11115 C CA . GLY B 1 507 ? 15.641 -32.312 -1.64 1 91.81 507 GLY B CA 1
ATOM 11116 C C . GLY B 1 507 ? 16.219 -31.188 -2.484 1 91.81 507 GLY B C 1
ATOM 11117 O O . GLY B 1 507 ? 16.328 -31.328 -3.705 1 91.81 507 GLY B O 1
ATOM 11118 N N . ASP B 1 508 ? 16.531 -30.078 -1.849 1 94.88 508 ASP B N 1
ATOM 11119 C CA . ASP B 1 508 ? 17.047 -28.906 -2.527 1 94.88 508 ASP B CA 1
ATOM 11120 C C . ASP B 1 508 ? 18.578 -28.875 -2.488 1 94.88 508 ASP B C 1
ATOM 11122 O O . ASP B 1 508 ? 19.188 -29.562 -1.674 1 94.88 508 ASP B O 1
ATOM 11126 N N . GLY B 1 509 ? 19.141 -28.109 -3.42 1 94.19 509 GLY B N 1
ATOM 11127 C CA . GLY B 1 509 ? 20.562 -27.844 -3.348 1 94.19 509 GLY B CA 1
ATOM 11128 C C . GLY B 1 509 ? 20.953 -26.922 -2.213 1 94.19 509 GLY B C 1
ATOM 11129 O O . GLY B 1 509 ? 20.078 -26.328 -1.566 1 94.19 509 GLY B O 1
ATOM 11130 N N . PRO B 1 510 ? 22.234 -26.781 -1.929 1 91.81 510 PRO B N 1
ATOM 11131 C CA . PRO B 1 510 ? 22.688 -25.906 -0.854 1 91.81 510 PRO B CA 1
ATOM 11132 C C . PRO B 1 510 ? 22.328 -24.438 -1.093 1 91.81 510 PRO B C 1
ATOM 11134 O O . PRO B 1 510 ? 22.406 -23.953 -2.229 1 91.81 510 PRO B O 1
ATOM 11137 N N . ALA B 1 511 ? 21.969 -23.75 -0.004 1 92.81 511 ALA B N 1
ATOM 11138 C CA . ALA B 1 511 ? 21.469 -22.391 -0.074 1 92.81 511 ALA B CA 1
ATOM 11139 C C . ALA B 1 511 ? 22.625 -21.391 -0.147 1 92.81 511 ALA B C 1
ATOM 11141 O O . ALA B 1 511 ? 22.891 -20.672 0.817 1 92.81 511 ALA B O 1
ATOM 11142 N N . ARG B 1 512 ? 23.266 -21.312 -1.227 1 93.5 512 ARG B N 1
ATOM 11143 C CA . ARG B 1 512 ? 24.375 -20.391 -1.451 1 93.5 512 ARG B CA 1
ATOM 11144 C C . ARG B 1 512 ? 24.156 -19.562 -2.711 1 93.5 512 ARG B C 1
ATOM 11146 O O . ARG B 1 512 ? 23.719 -20.094 -3.734 1 93.5 512 ARG B O 1
ATOM 11153 N N . TYR B 1 513 ? 24.391 -18.25 -2.539 1 95.94 513 TYR B N 1
ATOM 11154 C CA . TYR B 1 513 ? 24.172 -17.359 -3.662 1 95.94 513 TYR B CA 1
ATOM 11155 C C . TYR B 1 513 ? 25.359 -16.438 -3.873 1 95.94 513 TYR B C 1
ATOM 11157 O O . TYR B 1 513 ? 26.094 -16.125 -2.926 1 95.94 513 TYR B O 1
ATOM 11165 N N . LYS B 1 514 ? 25.531 -16.109 -5.117 1 94.31 514 LYS B N 1
ATOM 11166 C CA . LYS B 1 514 ? 26.453 -15.055 -5.52 1 94.31 514 LYS B CA 1
ATOM 11167 C C . LYS B 1 514 ? 25.688 -13.758 -5.809 1 94.31 514 LYS B C 1
ATOM 11169 O O . LYS B 1 514 ? 24.609 -13.781 -6.398 1 94.31 514 LYS B O 1
ATOM 11174 N N . ILE B 1 515 ? 26.266 -12.68 -5.324 1 96.81 515 ILE B N 1
ATOM 11175 C CA . ILE B 1 515 ? 25.703 -11.367 -5.605 1 96.81 515 ILE B CA 1
ATOM 11176 C C . ILE B 1 515 ? 26.516 -10.664 -6.676 1 96.81 515 ILE B C 1
ATOM 11178 O O . ILE B 1 515 ? 27.734 -10.5 -6.527 1 96.81 515 ILE B O 1
ATOM 11182 N N . MET B 1 516 ? 25.812 -10.203 -7.699 1 95.44 516 MET B N 1
ATOM 11183 C CA . MET B 1 516 ? 26.5 -9.555 -8.812 1 95.44 516 MET B CA 1
ATOM 11184 C C . MET B 1 516 ? 26.078 -8.102 -8.945 1 95.44 516 MET B C 1
ATOM 11186 O O . MET B 1 516 ? 24.953 -7.742 -8.594 1 95.44 516 MET B O 1
ATOM 11190 N N . ASN B 1 517 ? 27 -7.309 -9.406 1 96.88 517 ASN B N 1
ATOM 11191 C CA . ASN B 1 517 ? 26.734 -5.906 -9.719 1 96.88 517 ASN B CA 1
ATOM 11192 C C . ASN B 1 517 ? 27.062 -5.586 -11.172 1 96.88 517 ASN B C 1
ATOM 11194 O O . ASN B 1 517 ? 28.141 -5.91 -11.656 1 96.88 517 ASN B O 1
ATOM 11198 N N . TYR B 1 518 ? 26.031 -5.082 -11.867 1 96.12 518 TYR B N 1
ATOM 11199 C CA . TYR B 1 518 ? 26.297 -4.617 -13.227 1 96.12 518 TYR B CA 1
ATOM 11200 C C . TYR B 1 518 ? 26.781 -3.174 -13.227 1 96.12 518 TYR B C 1
ATOM 11202 O O . TYR B 1 518 ? 26.062 -2.264 -12.812 1 96.12 518 TYR B O 1
ATOM 11210 N N . GLN B 1 519 ? 28 -2.998 -13.719 1 94.75 519 GLN B N 1
ATOM 11211 C CA . GLN B 1 519 ? 28.578 -1.663 -13.578 1 94.75 519 GLN B CA 1
ATOM 11212 C C . GLN B 1 519 ? 29.438 -1.305 -14.789 1 94.75 519 GLN B C 1
ATOM 11214 O O . GLN B 1 519 ? 29.75 -2.168 -15.609 1 94.75 519 GLN B O 1
ATOM 11219 N N . GLN B 1 520 ? 29.641 -0.016 -14.898 1 92.56 520 GLN B N 1
ATOM 11220 C CA . GLN B 1 520 ? 30.594 0.531 -15.859 1 92.56 520 GLN B CA 1
ATOM 11221 C C . GLN B 1 520 ? 32 0.558 -15.289 1 92.56 520 GLN B C 1
ATOM 11223 O O . GLN B 1 520 ? 32.375 1.475 -14.547 1 92.56 520 GLN B O 1
ATOM 11228 N N . LYS B 1 521 ? 32.812 -0.454 -15.695 1 88.25 521 LYS B N 1
ATOM 11229 C CA . LYS B 1 521 ? 34.156 -0.566 -15.195 1 88.25 521 LYS B CA 1
ATOM 11230 C C . LYS B 1 521 ? 35.031 0.568 -15.727 1 88.25 521 LYS B C 1
ATOM 11232 O O . LYS B 1 521 ? 35.844 1.133 -14.984 1 88.25 521 LYS B O 1
ATOM 11237 N N . GLN B 1 522 ? 34.938 0.761 -17.031 1 89 522 GLN B N 1
ATOM 11238 C CA . GLN B 1 522 ? 35.5 1.891 -17.75 1 89 522 GLN B CA 1
ATOM 11239 C C . GLN B 1 522 ? 34.469 2.594 -18.625 1 89 522 GLN B C 1
ATOM 11241 O O . GLN B 1 522 ? 33.406 2.025 -18.922 1 89 522 GLN B O 1
ATOM 11246 N N . PRO B 1 523 ? 34.719 3.852 -18.828 1 90.12 523 PRO B N 1
ATOM 11247 C CA . PRO B 1 523 ? 33.719 4.543 -19.641 1 90.12 523 PRO B CA 1
ATOM 11248 C C . PRO B 1 523 ? 33.375 3.781 -20.906 1 90.12 523 PRO B C 1
ATOM 11250 O O . PRO B 1 523 ? 34.25 3.523 -21.75 1 90.12 523 PRO B O 1
ATOM 11253 N N . GLY B 1 524 ? 32.188 3.344 -20.938 1 88.12 524 GLY B N 1
ATOM 11254 C CA . GLY B 1 524 ? 31.672 2.68 -22.125 1 88.12 524 GLY B CA 1
ATOM 11255 C C . GLY B 1 524 ? 31.75 1.166 -22.047 1 88.12 524 GLY B C 1
ATOM 11256 O O . GLY B 1 524 ? 31.234 0.465 -22.922 1 88.12 524 GLY B O 1
ATOM 11257 N N . LYS B 1 525 ? 32.469 0.663 -21.047 1 90.31 525 LYS B N 1
ATOM 11258 C CA . LYS B 1 525 ? 32.594 -0.781 -20.875 1 90.31 525 LYS B CA 1
ATOM 11259 C C . LYS B 1 525 ? 31.797 -1.26 -19.672 1 90.31 525 LYS B C 1
ATOM 11261 O O . LYS B 1 525 ? 32.156 -0.95 -18.531 1 90.31 525 LYS B O 1
ATOM 11266 N N . TYR B 1 526 ? 30.859 -2.053 -20.062 1 91.69 526 TYR B N 1
ATOM 11267 C CA . TYR B 1 526 ? 29.953 -2.527 -19.016 1 91.69 526 TYR B CA 1
ATOM 11268 C C . TYR B 1 526 ? 30.156 -4.016 -18.766 1 91.69 526 TYR B C 1
ATOM 11270 O O . TYR B 1 526 ? 30.656 -4.738 -19.641 1 91.69 526 TYR B O 1
ATOM 11278 N N . GLY B 1 527 ? 29.766 -4.523 -17.531 1 89.44 527 GLY B N 1
ATOM 11279 C CA . GLY B 1 527 ? 29.812 -5.941 -17.219 1 89.44 527 GLY B CA 1
ATOM 11280 C C . GLY B 1 527 ? 29.422 -6.25 -15.789 1 89.44 527 GLY B C 1
ATOM 11281 O O . GLY B 1 527 ? 29.328 -5.344 -14.961 1 89.44 527 GLY B O 1
ATOM 11282 N N . TYR B 1 528 ? 29.234 -7.512 -15.602 1 91.06 528 TYR B N 1
ATOM 11283 C CA . TYR B 1 528 ? 28.922 -7.961 -14.25 1 91.06 528 TYR B CA 1
ATOM 11284 C C . TYR B 1 528 ? 30.203 -8.172 -13.445 1 91.06 528 TYR B C 1
ATOM 11286 O O . TYR B 1 528 ? 31.203 -8.648 -13.984 1 91.06 528 TYR B O 1
ATOM 11294 N N . VAL B 1 529 ? 30.141 -7.797 -12.195 1 93.38 529 VAL B N 1
ATOM 11295 C CA . VAL B 1 529 ? 31.25 -8.016 -11.266 1 93.38 529 VAL B CA 1
ATOM 11296 C C . VAL B 1 529 ? 30.734 -8.711 -10.008 1 93.38 529 VAL B C 1
ATOM 11298 O O . VAL B 1 529 ? 29.594 -8.492 -9.594 1 93.38 529 VAL B O 1
ATOM 11301 N N . ASP B 1 530 ? 31.594 -9.539 -9.5 1 92.5 530 ASP B N 1
ATOM 11302 C CA . ASP B 1 530 ? 31.281 -10.211 -8.234 1 92.5 530 ASP B CA 1
ATOM 11303 C C . ASP B 1 530 ? 31.312 -9.227 -7.07 1 92.5 530 ASP B C 1
ATOM 11305 O O . ASP B 1 530 ? 32.375 -8.672 -6.754 1 92.5 530 ASP B O 1
ATOM 11309 N N . ALA B 1 531 ? 30.156 -9.094 -6.453 1 95.62 531 ALA B N 1
ATOM 11310 C CA . ALA B 1 531 ? 30.078 -8.047 -5.441 1 95.62 531 ALA B CA 1
ATOM 11311 C C . ALA B 1 531 ? 29.781 -8.633 -4.062 1 95.62 531 ALA B C 1
ATOM 11313 O O . ALA B 1 531 ? 29.734 -7.91 -3.068 1 95.62 531 ALA B O 1
ATOM 11314 N N . GLY B 1 532 ? 29.562 -9.914 -3.941 1 95.5 532 GLY B N 1
ATOM 11315 C CA . GLY B 1 532 ? 29.281 -10.477 -2.631 1 95.5 532 GLY B CA 1
ATOM 11316 C C . GLY B 1 532 ? 28.766 -11.898 -2.695 1 95.5 532 GLY B C 1
ATOM 11317 O O . GLY B 1 532 ? 28.766 -12.516 -3.76 1 95.5 532 GLY B O 1
ATOM 11318 N N . GLN B 1 533 ? 28.375 -12.398 -1.449 1 95.38 533 GLN B N 1
ATOM 11319 C CA . GLN B 1 533 ? 27.859 -13.766 -1.318 1 95.38 533 GLN B CA 1
ATOM 11320 C C . GLN B 1 533 ? 26.859 -13.867 -0.175 1 95.38 533 GLN B C 1
ATOM 11322 O O . GLN B 1 533 ? 26.891 -13.07 0.764 1 95.38 533 GLN B O 1
ATOM 11327 N N . TYR B 1 534 ? 25.906 -14.703 -0.396 1 96 534 TYR B N 1
ATOM 11328 C CA . TYR B 1 534 ? 24.938 -15.055 0.63 1 96 534 TYR B CA 1
ATOM 11329 C C . TYR B 1 534 ? 24.984 -16.547 0.947 1 96 534 TYR B C 1
ATOM 11331 O O . TYR B 1 534 ? 24.75 -17.375 0.075 1 96 534 TYR B O 1
ATOM 11339 N N . ALA B 1 535 ? 25.406 -16.875 2.145 1 91.25 535 ALA B N 1
ATOM 11340 C CA . ALA B 1 535 ? 25.516 -18.266 2.596 1 91.25 535 ALA B CA 1
ATOM 11341 C C . ALA B 1 535 ? 25.172 -18.391 4.074 1 91.25 535 ALA B C 1
ATOM 11343 O O . ALA B 1 535 ? 25.5 -17.516 4.875 1 91.25 535 ALA B O 1
ATOM 11344 N N . ASP B 1 536 ? 24.453 -19.453 4.496 1 82.38 536 ASP B N 1
ATOM 11345 C CA . ASP B 1 536 ? 24.094 -19.719 5.883 1 82.38 536 ASP B CA 1
ATOM 11346 C C . ASP B 1 536 ? 23.266 -18.578 6.473 1 82.38 536 ASP B C 1
ATOM 11348 O O . ASP B 1 536 ? 23.531 -18.125 7.586 1 82.38 536 ASP B O 1
ATOM 11352 N N . HIS B 1 537 ? 22.484 -17.938 5.707 1 85.44 537 HIS B N 1
ATOM 11353 C CA . HIS B 1 537 ? 21.531 -16.906 6.105 1 85.44 537 HIS B CA 1
ATOM 11354 C C . HIS B 1 537 ? 22.266 -15.594 6.43 1 85.44 537 HIS B C 1
ATOM 11356 O O . HIS B 1 537 ? 21.75 -14.773 7.195 1 85.44 537 HIS B O 1
ATOM 11362 N N . THR B 1 538 ? 23.438 -15.445 5.855 1 91.75 538 THR B N 1
ATOM 11363 C CA . THR B 1 538 ? 24.203 -14.219 6.07 1 91.75 538 THR B CA 1
ATOM 11364 C C . THR B 1 538 ? 24.672 -13.633 4.746 1 91.75 538 THR B C 1
ATOM 11366 O O . THR B 1 538 ? 25.172 -14.367 3.881 1 91.75 538 THR B O 1
ATOM 11369 N N . LEU B 1 539 ? 24.422 -12.336 4.641 1 95.38 539 LEU B N 1
ATOM 11370 C CA . LEU B 1 539 ? 24.844 -11.617 3.439 1 95.38 539 LEU B CA 1
ATOM 11371 C C . LEU B 1 539 ? 26.188 -10.938 3.654 1 95.38 539 LEU B C 1
ATOM 11373 O O . LEU B 1 539 ? 26.391 -10.25 4.656 1 95.38 539 LEU B O 1
ATOM 11377 N N . GLU B 1 540 ? 27.125 -11.195 2.814 1 95.5 540 GLU B N 1
ATOM 11378 C CA . GLU B 1 540 ? 28.406 -10.492 2.775 1 95.5 540 GLU B CA 1
ATOM 11379 C C . GLU B 1 540 ? 28.562 -9.703 1.48 1 95.5 540 GLU B C 1
ATOM 11381 O O . GLU B 1 540 ? 28.609 -10.281 0.393 1 95.5 540 GLU B O 1
ATOM 11386 N N . LEU B 1 541 ? 28.562 -8.391 1.646 1 95.44 541 LEU B N 1
ATOM 11387 C CA . LEU B 1 541 ? 28.719 -7.52 0.483 1 95.44 541 LEU B CA 1
ATOM 11388 C C . LEU B 1 541 ? 30.078 -6.82 0.502 1 95.44 541 LEU B C 1
ATOM 11390 O O . LEU B 1 541 ? 30.547 -6.406 1.562 1 95.44 541 LEU B O 1
ATOM 11394 N N . ASP B 1 542 ? 30.672 -6.793 -0.647 1 95 542 ASP B N 1
ATOM 11395 C CA . ASP B 1 542 ? 31.875 -5.98 -0.82 1 95 542 ASP B CA 1
ATOM 11396 C C . ASP B 1 542 ? 31.516 -4.562 -1.253 1 95 542 ASP B C 1
ATOM 11398 O O . ASP B 1 542 ? 31.406 -4.281 -2.447 1 95 542 ASP B O 1
ATOM 11402 N N . LEU B 1 543 ? 31.547 -3.678 -0.365 1 91.94 543 LEU B N 1
ATOM 11403 C CA . LEU B 1 543 ? 31.078 -2.316 -0.6 1 91.94 543 LEU B CA 1
ATOM 11404 C C . LEU B 1 543 ? 32.062 -1.546 -1.479 1 91.94 543 LEU B C 1
ATOM 11406 O O . LEU B 1 543 ? 31.688 -0.546 -2.098 1 91.94 543 LEU B O 1
ATOM 11410 N N . SER B 1 544 ? 33.25 -1.997 -1.559 1 91.88 544 SER B N 1
ATOM 11411 C CA . SER B 1 544 ? 34.25 -1.313 -2.377 1 91.88 544 SER B CA 1
ATOM 11412 C C . SER B 1 544 ? 34.031 -1.582 -3.861 1 91.88 544 SER B C 1
ATOM 11414 O O . SER B 1 544 ? 34.406 -0.773 -4.711 1 91.88 544 SER B O 1
ATOM 11416 N N . VAL B 1 545 ? 33.344 -2.684 -4.074 1 93.81 545 VAL B N 1
ATOM 11417 C CA . VAL B 1 545 ? 33.125 -3.092 -5.461 1 93.81 545 VAL B CA 1
ATOM 11418 C C . VAL B 1 545 ? 31.766 -2.6 -5.938 1 93.81 545 VAL B C 1
ATOM 11420 O O . VAL B 1 545 ? 31.578 -2.287 -7.117 1 93.81 545 VAL B O 1
ATOM 11423 N N . LEU B 1 546 ? 30.844 -2.406 -5.047 1 94.94 546 LEU B N 1
ATOM 11424 C CA . LEU B 1 546 ? 29.484 -2.018 -5.395 1 94.94 546 LEU B CA 1
ATOM 11425 C C . LEU B 1 546 ? 29.453 -0.575 -5.891 1 94.94 546 LEU B C 1
ATOM 11427 O O . LEU B 1 546 ? 30.016 0.318 -5.266 1 94.94 546 LEU B O 1
ATOM 11431 N N . GLN B 1 547 ? 28.828 -0.438 -7.055 1 95.19 547 GLN B N 1
ATOM 11432 C CA . GLN B 1 547 ? 28.75 0.871 -7.691 1 95.19 547 GLN B CA 1
ATOM 11433 C C . GLN B 1 547 ? 27.406 1.049 -8.406 1 95.19 547 GLN B C 1
ATOM 11435 O O . GLN B 1 547 ? 26.984 0.178 -9.172 1 95.19 547 GLN B O 1
ATOM 11440 N N . TYR B 1 548 ? 26.781 2.197 -8.094 1 95.75 548 TYR B N 1
ATOM 11441 C CA . TYR B 1 548 ? 25.531 2.5 -8.797 1 95.75 548 TYR B CA 1
ATOM 11442 C C . TYR B 1 548 ? 25.812 3.002 -10.211 1 95.75 548 TYR B C 1
ATOM 11444 O O . TYR B 1 548 ? 25.484 2.33 -11.188 1 95.75 548 TYR B O 1
ATOM 11452 N N . ARG B 1 549 ? 26.453 4.012 -10.289 1 94.75 549 ARG B N 1
ATOM 11453 C CA . ARG B 1 549 ? 26.891 4.559 -11.562 1 94.75 549 ARG B CA 1
ATOM 11454 C C . ARG B 1 549 ? 28.328 5.078 -11.461 1 94.75 549 ARG B C 1
ATOM 11456 O O . ARG B 1 549 ? 28.812 5.363 -10.367 1 94.75 549 ARG B O 1
ATOM 11463 N N . LEU B 1 550 ? 28.938 5.156 -12.617 1 92.5 550 LEU B N 1
ATOM 11464 C CA . LEU B 1 550 ? 30.328 5.629 -12.633 1 92.5 550 LEU B CA 1
ATOM 11465 C C . LEU B 1 550 ? 30.422 7.055 -12.094 1 92.5 550 LEU B C 1
ATOM 11467 O O . LEU B 1 550 ? 31.312 7.367 -11.312 1 92.5 550 LEU B O 1
ATOM 11471 N N . GLU B 1 551 ? 29.5 7.934 -12.414 1 88.5 551 GLU B N 1
ATOM 11472 C CA . GLU B 1 551 ? 29.5 9.336 -12.008 1 88.5 551 GLU B CA 1
ATOM 11473 C C . GLU B 1 551 ? 28.969 9.508 -10.594 1 88.5 551 GLU B C 1
ATOM 11475 O O . GLU B 1 551 ? 29.344 10.445 -9.891 1 88.5 551 GLU B O 1
ATOM 11480 N N . GLU B 1 552 ? 28.094 8.633 -10.227 1 92.06 552 GLU B N 1
ATOM 11481 C CA . GLU B 1 552 ? 27.469 8.633 -8.906 1 92.06 552 GLU B CA 1
ATOM 11482 C C . GLU B 1 552 ? 27.484 7.234 -8.289 1 92.06 552 GLU B C 1
ATOM 11484 O O . GLU B 1 552 ? 26.469 6.539 -8.266 1 92.06 552 GLU B O 1
ATOM 11489 N N . PRO B 1 553 ? 28.531 6.945 -7.594 1 92.19 553 PRO B N 1
ATOM 11490 C CA . PRO B 1 553 ? 28.719 5.562 -7.148 1 92.19 553 PRO B CA 1
ATOM 11491 C C . PRO B 1 553 ? 27.797 5.184 -5.996 1 92.19 553 PRO B C 1
ATOM 11493 O O . PRO B 1 553 ? 27.5 4 -5.793 1 92.19 553 PRO B O 1
ATOM 11496 N N . ASP B 1 554 ? 27.312 6.168 -5.25 1 94.38 554 ASP B N 1
ATOM 11497 C CA . ASP B 1 554 ? 26.438 5.848 -4.117 1 94.38 554 ASP B CA 1
ATOM 11498 C C . ASP B 1 554 ? 25.016 5.555 -4.578 1 94.38 554 ASP B C 1
ATOM 11500 O O . ASP B 1 554 ? 24.484 6.25 -5.445 1 94.38 554 ASP B O 1
ATOM 11504 N N . TYR B 1 555 ? 24.438 4.566 -4.027 1 96.5 555 TYR B N 1
ATOM 11505 C CA . TYR B 1 555 ? 23.062 4.211 -4.371 1 96.5 555 TYR B CA 1
ATOM 11506 C C . TYR B 1 555 ? 22.078 5.23 -3.816 1 96.5 555 TYR B C 1
ATOM 11508 O O . TYR B 1 555 ? 22.25 5.734 -2.705 1 96.5 555 TYR B O 1
ATOM 11516 N N . PRO B 1 556 ? 21.078 5.527 -4.57 1 95.31 556 PRO B N 1
ATOM 11517 C CA . PRO B 1 556 ? 20.078 6.484 -4.109 1 95.31 556 PRO B CA 1
ATOM 11518 C C . PRO B 1 556 ? 19.188 5.914 -3.012 1 95.31 556 PRO B C 1
ATOM 11520 O O . PRO B 1 556 ? 19.125 4.699 -2.818 1 95.31 556 PRO B O 1
ATOM 11523 N N . GLN B 1 557 ? 18.516 6.867 -2.316 1 94.31 557 GLN B N 1
ATOM 11524 C CA . GLN B 1 557 ? 17.547 6.457 -1.305 1 94.31 557 GLN B CA 1
ATOM 11525 C C . GLN B 1 557 ? 16.219 6.066 -1.942 1 94.31 557 GLN B C 1
ATOM 11527 O O . GLN B 1 557 ? 15.875 6.551 -3.023 1 94.31 557 GLN B O 1
ATOM 11532 N N . SER B 1 558 ? 15.57 5.133 -1.377 1 96.31 558 SER B N 1
ATOM 11533 C CA . SER B 1 558 ? 14.227 4.711 -1.756 1 96.31 558 SER B CA 1
ATOM 11534 C C . SER B 1 558 ? 13.312 4.617 -0.539 1 96.31 558 SER B C 1
ATOM 11536 O O . SER B 1 558 ? 13.164 3.543 0.045 1 96.31 558 SER B O 1
ATOM 11538 N N . ILE B 1 559 ? 12.805 5.754 -0.154 1 94.12 559 ILE B N 1
ATOM 11539 C CA . ILE B 1 559 ? 11.969 5.898 1.037 1 94.12 559 ILE B CA 1
ATOM 11540 C C . ILE B 1 559 ? 10.695 6.656 0.687 1 94.12 559 ILE B C 1
ATOM 11542 O O . ILE B 1 559 ? 10.695 7.523 -0.19 1 94.12 559 ILE B O 1
ATOM 11546 N N . CYS B 1 560 ? 9.625 6.309 1.287 1 90.25 560 CYS B N 1
ATOM 11547 C CA . CYS B 1 560 ? 8.328 6.906 0.976 1 90.25 560 CYS B CA 1
ATOM 11548 C C . CYS B 1 560 ? 8.281 8.367 1.408 1 90.25 560 CYS B C 1
ATOM 11550 O O . CYS B 1 560 ? 7.934 9.242 0.616 1 90.25 560 CYS B O 1
ATOM 11552 N N . SER B 1 561 ? 8.57 8.602 2.711 1 90.12 561 SER B N 1
ATOM 11553 C CA . SER B 1 561 ? 8.562 9.953 3.262 1 90.12 561 SER B CA 1
ATOM 11554 C C . SER B 1 561 ? 9.883 10.281 3.955 1 90.12 561 SER B C 1
ATOM 11556 O O . SER B 1 561 ? 10.43 9.445 4.684 1 90.12 561 SER B O 1
ATOM 11558 N N . LEU B 1 562 ? 10.312 11.5 3.709 1 89.81 562 LEU B N 1
ATOM 11559 C CA . LEU B 1 562 ? 11.516 11.961 4.383 1 89.81 562 LEU B CA 1
ATOM 11560 C C . LEU B 1 562 ? 11.234 12.297 5.844 1 89.81 562 LEU B C 1
ATOM 11562 O O . LEU B 1 562 ? 10.086 12.586 6.203 1 89.81 562 LEU B O 1
ATOM 11566 N N . PRO B 1 563 ? 12.281 12.203 6.688 1 90.31 563 PRO B N 1
ATOM 11567 C CA . PRO B 1 563 ? 12.086 12.602 8.086 1 90.31 563 PRO B CA 1
ATOM 11568 C C . PRO B 1 563 ? 11.648 14.062 8.219 1 90.31 563 PRO B C 1
ATOM 11570 O O . PRO B 1 563 ? 12.109 14.922 7.473 1 90.31 563 PRO B O 1
ATOM 11573 N N . CYS B 1 564 ? 10.789 14.242 9.172 1 91.81 564 CYS B N 1
ATOM 11574 C CA . CYS B 1 564 ? 10.242 15.586 9.367 1 91.81 564 CYS B CA 1
ATOM 11575 C C . CYS B 1 564 ? 11.289 16.516 9.977 1 91.81 564 CYS B C 1
ATOM 11577 O O . CYS B 1 564 ? 12.172 16.062 10.703 1 91.81 564 CYS B O 1
ATOM 11579 N N . GLY B 1 565 ? 11.133 17.828 9.633 1 89.62 565 GLY B N 1
ATOM 11580 C CA . GLY B 1 565 ? 12 18.844 10.203 1 89.62 565 GLY B CA 1
ATOM 11581 C C . GLY B 1 565 ? 11.656 19.188 11.641 1 89.62 565 GLY B C 1
ATOM 11582 O O . GLY B 1 565 ? 10.719 18.625 12.211 1 89.62 565 GLY B O 1
ATOM 11583 N N . PRO B 1 566 ? 12.438 20.094 12.164 1 88.81 566 PRO B N 1
ATOM 11584 C CA . PRO B 1 566 ? 12.164 20.5 13.539 1 88.81 566 PRO B CA 1
ATOM 11585 C C . PRO B 1 566 ? 10.812 21.203 13.688 1 88.81 566 PRO B C 1
ATOM 11587 O O . PRO B 1 566 ? 10.477 22.078 12.883 1 88.81 566 PRO B O 1
ATOM 11590 N N . GLY B 1 567 ? 10.047 20.797 14.688 1 90.44 567 GLY B N 1
ATOM 11591 C CA . GLY B 1 567 ? 8.766 21.406 14.984 1 90.44 567 GLY B CA 1
ATOM 11592 C C . GLY B 1 567 ? 7.625 20.859 14.141 1 90.44 567 GLY B C 1
ATOM 11593 O O . GLY B 1 567 ? 6.523 21.422 14.141 1 90.44 567 GLY B O 1
ATOM 11594 N N . GLU B 1 568 ? 7.949 19.891 13.367 1 91.75 568 GLU B N 1
ATOM 11595 C CA . GLU B 1 568 ? 6.914 19.281 12.539 1 91.75 568 GLU B CA 1
ATOM 11596 C C . GLU B 1 568 ? 6.527 17.906 13.07 1 91.75 568 GLU B C 1
ATOM 11598 O O . GLU B 1 568 ? 7.398 17.109 13.422 1 91.75 568 GLU B O 1
ATOM 11603 N N . LYS B 1 569 ? 5.254 17.719 13.242 1 92.44 569 LYS B N 1
ATOM 11604 C CA . LYS B 1 569 ? 4.789 16.406 13.688 1 92.44 569 LYS B CA 1
ATOM 11605 C C . LYS B 1 569 ? 4.531 15.484 12.5 1 92.44 569 LYS B C 1
ATOM 11607 O O . LYS B 1 569 ? 4.18 15.945 11.406 1 92.44 569 LYS B O 1
ATOM 11612 N N . MET B 1 570 ? 4.691 14.18 12.766 1 90.5 570 MET B N 1
ATOM 11613 C CA . MET B 1 570 ? 4.398 13.148 11.773 1 90.5 570 MET B CA 1
ATOM 11614 C C . MET B 1 570 ? 2.93 12.75 11.828 1 90.5 570 MET B C 1
ATOM 11616 O O . MET B 1 570 ? 2.434 12.32 12.867 1 90.5 570 MET B O 1
ATOM 11620 N N . SER B 1 571 ? 2.34 12.961 10.719 1 89.06 571 SER B N 1
ATOM 11621 C CA . SER B 1 571 ? 0.955 12.508 10.617 1 89.06 571 SER B CA 1
ATOM 11622 C C . SER B 1 571 ? 0.832 11.312 9.68 1 89.06 571 SER B C 1
ATOM 11624 O O . SER B 1 571 ? 1.021 11.445 8.469 1 89.06 571 SER B O 1
ATOM 11626 N N . MET B 1 572 ? 0.448 10.188 10.312 1 84.5 572 MET B N 1
ATOM 11627 C CA . MET B 1 572 ? 0.427 8.938 9.562 1 84.5 572 MET B CA 1
ATOM 11628 C C . MET B 1 572 ? -1 8.555 9.188 1 84.5 572 MET B C 1
ATOM 11630 O O . MET B 1 572 ? -1.952 8.945 9.859 1 84.5 572 MET B O 1
ATOM 11634 N N . ILE B 1 573 ? -1.029 7.875 7.992 1 76.62 573 ILE B N 1
ATOM 11635 C CA . ILE B 1 573 ? -2.291 7.246 7.617 1 76.62 573 ILE B CA 1
ATOM 11636 C C . ILE B 1 573 ? -2.416 5.891 8.305 1 76.62 573 ILE B C 1
ATOM 11638 O O . ILE B 1 573 ? -1.417 5.199 8.516 1 76.62 573 ILE B O 1
ATOM 11642 N N . GLU B 1 574 ? -3.619 5.535 8.688 1 74.25 574 GLU B N 1
ATOM 11643 C CA . GLU B 1 574 ? -3.854 4.281 9.398 1 74.25 574 GLU B CA 1
ATOM 11644 C C . GLU B 1 574 ? -3.318 3.09 8.609 1 74.25 574 GLU B C 1
ATOM 11646 O O . GLU B 1 574 ? -3.635 2.928 7.43 1 74.25 574 GLU B O 1
ATOM 11651 N N . GLY B 1 575 ? -2.514 2.318 9.281 1 70.44 575 GLY B N 1
ATOM 11652 C CA . GLY B 1 575 ? -2.049 1.069 8.703 1 70.44 575 GLY B CA 1
ATOM 11653 C C . GLY B 1 575 ? -0.781 1.229 7.883 1 70.44 575 GLY B C 1
ATOM 11654 O O . GLY B 1 575 ? -0.132 0.24 7.535 1 70.44 575 GLY B O 1
ATOM 11655 N N . GLU B 1 576 ? -0.498 2.477 7.539 1 76.81 576 GLU B N 1
ATOM 11656 C CA . GLU B 1 576 ? 0.723 2.703 6.773 1 76.81 576 GLU B CA 1
ATOM 11657 C C . GLU B 1 576 ? 1.916 2.943 7.691 1 76.81 576 GLU B C 1
ATOM 11659 O O . GLU B 1 576 ? 1.811 3.68 8.672 1 76.81 576 GLU B O 1
ATOM 11664 N N . LYS B 1 577 ? 2.973 2.229 7.449 1 80.81 577 LYS B N 1
ATOM 11665 C CA . LYS B 1 577 ? 4.125 2.33 8.336 1 80.81 577 LYS B CA 1
ATOM 11666 C C . LYS B 1 577 ? 5.258 3.113 7.68 1 80.81 577 LYS B C 1
ATOM 11668 O O . LYS B 1 577 ? 6.117 3.67 8.367 1 80.81 577 LYS B O 1
ATOM 11673 N N . CYS B 1 578 ? 5.242 3.186 6.387 1 88.56 578 CYS B N 1
ATOM 11674 C CA . CYS B 1 578 ? 6.414 3.734 5.707 1 88.56 578 CYS B CA 1
ATOM 11675 C C . CYS B 1 578 ? 6.148 5.16 5.234 1 88.56 578 CYS B C 1
ATOM 11677 O O . CYS B 1 578 ? 7.086 5.91 4.961 1 88.56 578 CYS B O 1
ATOM 11679 N N . CYS B 1 579 ? 4.863 5.586 5.176 1 87.56 579 CYS B N 1
ATOM 11680 C CA . CYS B 1 579 ? 4.531 6.871 4.57 1 87.56 579 CYS B CA 1
ATOM 11681 C C . CYS B 1 579 ? 3.828 7.781 5.574 1 87.56 579 CYS B C 1
ATOM 11683 O O . CYS B 1 579 ? 2.938 7.34 6.301 1 87.56 579 CYS B O 1
ATOM 11685 N N . TRP B 1 580 ? 4.277 9.055 5.703 1 89.19 580 TRP B N 1
ATOM 11686 C CA . TRP B 1 580 ? 3.674 10.047 6.59 1 89.19 580 TRP B CA 1
ATOM 11687 C C . TRP B 1 580 ? 3.783 11.445 5.996 1 89.19 580 TRP B C 1
ATOM 11689 O O . TRP B 1 580 ? 4.465 11.648 4.988 1 89.19 580 TRP B O 1
ATOM 11699 N N . VAL B 1 581 ? 3.006 12.391 6.496 1 87.75 581 VAL B N 1
ATOM 11700 C CA . VAL B 1 581 ? 3.062 13.797 6.121 1 87.75 581 VAL B CA 1
ATOM 11701 C C . VAL B 1 581 ? 3.539 14.625 7.312 1 87.75 581 VAL B C 1
ATOM 11703 O O . VAL B 1 581 ? 3.15 14.367 8.453 1 87.75 581 VAL B O 1
ATOM 11706 N N . CYS B 1 582 ? 4.438 15.586 7 1 90.62 582 CYS B N 1
ATOM 11707 C CA . CYS B 1 582 ? 4.938 16.469 8.055 1 90.62 582 CYS B CA 1
ATOM 11708 C C . CYS B 1 582 ? 4.059 17.703 8.203 1 90.62 582 CYS B C 1
ATOM 11710 O O . CYS B 1 582 ? 3.844 18.438 7.234 1 90.62 582 CYS B O 1
ATOM 11712 N N . VAL B 1 583 ? 3.543 17.875 9.43 1 88.88 583 VAL B N 1
ATOM 11713 C CA . VAL B 1 583 ? 2.676 19.016 9.719 1 88.88 583 VAL B CA 1
ATOM 11714 C C . VAL B 1 583 ? 3.326 19.891 10.781 1 88.88 583 VAL B C 1
ATOM 11716 O O . VAL B 1 583 ? 3.65 19.438 11.875 1 88.88 583 VAL B O 1
ATOM 11719 N N . PRO B 1 584 ? 3.486 21.141 10.43 1 88.62 584 PRO B N 1
ATOM 11720 C CA . PRO B 1 584 ? 4.074 22.047 11.422 1 88.62 584 PRO B CA 1
ATOM 11721 C C . PRO B 1 584 ? 3.16 22.266 12.625 1 88.62 584 PRO B C 1
ATOM 11723 O O . PRO B 1 584 ? 1.939 22.359 12.469 1 88.62 584 PRO B O 1
ATOM 11726 N N . CYS B 1 585 ? 3.84 22.375 13.773 1 90.38 585 CYS B N 1
ATOM 11727 C CA . CYS B 1 585 ? 3.082 22.703 14.977 1 90.38 585 CYS B CA 1
ATOM 11728 C C . CYS B 1 585 ? 2.652 24.172 14.953 1 90.38 585 CYS B C 1
ATOM 11730 O O . CYS B 1 585 ? 3.27 24.984 14.273 1 90.38 585 CYS B O 1
ATOM 11732 N N . GLY B 1 586 ? 1.643 24.469 15.625 1 84.75 586 GLY B N 1
ATOM 11733 C CA . GLY B 1 586 ? 1.164 25.844 15.711 1 84.75 586 GLY B CA 1
ATOM 11734 C C . GLY B 1 586 ? 2.191 26.797 16.281 1 84.75 586 GLY B C 1
ATOM 11735 O O . GLY B 1 586 ? 3.227 26.375 16.812 1 84.75 586 GLY B O 1
ATOM 11736 N N . LYS B 1 587 ? 1.89 28.031 16.203 1 84.56 587 LYS B N 1
ATOM 11737 C CA . LYS B 1 587 ? 2.795 29.078 16.656 1 84.56 587 LYS B CA 1
ATOM 11738 C C . LYS B 1 587 ? 3.115 28.922 18.141 1 84.56 587 LYS B C 1
ATOM 11740 O O . LYS B 1 587 ? 4.234 29.203 18.562 1 84.56 587 LYS B O 1
ATOM 11745 N N . TYR B 1 588 ? 2.143 28.469 18.922 1 91.94 588 TYR B N 1
ATOM 11746 C CA . TYR B 1 588 ? 2.318 28.406 20.375 1 91.94 588 TYR B CA 1
ATOM 11747 C C . TYR B 1 588 ? 2.406 26.969 20.844 1 91.94 588 TYR B C 1
ATOM 11749 O O . TYR B 1 588 ? 2.121 26.672 22.016 1 91.94 588 TYR B O 1
ATOM 11757 N N . ALA B 1 589 ? 2.742 26.156 19.906 1 92.94 589 ALA B N 1
ATOM 11758 C CA . ALA B 1 589 ? 2.814 24.734 20.25 1 92.94 589 ALA B CA 1
ATOM 11759 C C . ALA B 1 589 ? 4.223 24.188 20.031 1 92.94 589 ALA B C 1
ATOM 11761 O O . ALA B 1 589 ? 5.023 24.781 19.297 1 92.94 589 ALA B O 1
ATOM 11762 N N . TYR B 1 590 ? 4.613 23.172 20.797 1 94.25 590 TYR B N 1
ATOM 11763 C CA . TYR B 1 590 ? 5.879 22.469 20.656 1 94.25 590 TYR B CA 1
ATOM 11764 C C . TYR B 1 590 ? 5.645 20.984 20.359 1 94.25 590 TYR B C 1
ATOM 11766 O O . TYR B 1 590 ? 4.527 20.484 20.531 1 94.25 590 TYR B O 1
ATOM 11774 N N . LEU B 1 591 ? 6.727 20.406 19.891 1 93.81 591 LEU B N 1
ATOM 11775 C CA . LEU B 1 591 ? 6.645 19 19.562 1 93.81 591 LEU B CA 1
ATOM 11776 C C . LEU B 1 591 ? 6.902 18.125 20.797 1 93.81 591 LEU B C 1
ATOM 11778 O O . LEU B 1 591 ? 8.031 18.062 21.281 1 93.81 591 LEU B O 1
ATOM 11782 N N . GLU B 1 592 ? 5.859 17.469 21.344 1 92.31 592 GLU B N 1
ATOM 11783 C CA . GLU B 1 592 ? 5.992 16.594 22.5 1 92.31 592 GLU B CA 1
ATOM 11784 C C . GLU B 1 592 ? 6.586 15.242 22.094 1 92.31 592 GLU B C 1
ATOM 11786 O O . GLU B 1 592 ? 7.438 14.703 22.797 1 92.31 592 GLU B O 1
ATOM 11791 N N . ASP B 1 593 ? 5.973 14.695 21.203 1 91.69 593 ASP B N 1
ATOM 11792 C CA . ASP B 1 593 ? 6.441 13.469 20.562 1 91.69 593 ASP B CA 1
ATOM 11793 C C . ASP B 1 593 ? 6.359 13.578 19.047 1 91.69 593 ASP B C 1
ATOM 11795 O O . ASP B 1 593 ? 5.867 14.578 18.516 1 91.69 593 ASP B O 1
ATOM 11799 N N . ASP B 1 594 ? 6.883 12.617 18.359 1 89.38 594 ASP B N 1
ATOM 11800 C CA . ASP B 1 594 ? 6.941 12.664 16.906 1 89.38 594 ASP B CA 1
ATOM 11801 C C . ASP B 1 594 ? 5.539 12.703 16.297 1 89.38 594 ASP B C 1
ATOM 11803 O O . ASP B 1 594 ? 5.367 13.125 15.148 1 89.38 594 ASP B O 1
ATOM 11807 N N . LEU B 1 595 ? 4.516 12.438 17.094 1 89.38 595 LEU B N 1
ATOM 11808 C CA . LEU B 1 595 ? 3.182 12.297 16.516 1 89.38 595 LEU B CA 1
ATOM 11809 C C . LEU B 1 595 ? 2.246 13.375 17.062 1 89.38 595 LEU B C 1
ATOM 11811 O O . LEU B 1 595 ? 1.172 13.609 16.5 1 89.38 595 LEU B O 1
ATOM 11815 N N . THR B 1 596 ? 2.711 14.125 18.141 1 92.5 596 THR B N 1
ATOM 11816 C CA . THR B 1 596 ? 1.764 15.008 18.812 1 92.5 596 THR B CA 1
ATOM 11817 C C . THR B 1 596 ? 2.402 16.359 19.125 1 92.5 596 THR B C 1
ATOM 11819 O O . THR B 1 596 ? 3.582 16.422 19.469 1 92.5 596 THR B O 1
ATOM 11822 N N . CYS B 1 597 ? 1.544 17.422 18.859 1 93.5 597 CYS B N 1
ATOM 11823 C CA . CYS B 1 597 ? 1.896 18.781 19.266 1 93.5 597 CYS B CA 1
ATOM 11824 C C . CYS B 1 597 ? 1.152 19.172 20.547 1 93.5 597 CYS B C 1
ATOM 11826 O O . CYS B 1 597 ? -0.019 18.828 20.703 1 93.5 597 CYS B O 1
ATOM 11828 N N . ALA B 1 598 ? 1.87 19.812 21.453 1 94.44 598 ALA B N 1
ATOM 11829 C CA . ALA B 1 598 ? 1.263 20.312 22.672 1 94.44 598 ALA B CA 1
ATOM 11830 C C . ALA B 1 598 ? 1.38 21.828 22.766 1 94.44 598 ALA B C 1
ATOM 11832 O O . ALA B 1 598 ? 2.395 22.406 22.359 1 94.44 598 ALA B O 1
ATOM 11833 N N . GLU B 1 599 ? 0.319 22.484 23.266 1 93.5 599 GLU B N 1
ATOM 11834 C CA . GLU B 1 599 ? 0.322 23.938 23.406 1 93.5 599 GLU B CA 1
ATOM 11835 C C . GLU B 1 599 ? 1.057 24.375 24.656 1 93.5 599 GLU B C 1
ATOM 11837 O O . GLU B 1 599 ? 0.934 23.734 25.719 1 93.5 599 GLU B O 1
ATOM 11842 N N . CYS B 1 600 ? 1.831 25.484 24.531 1 94.5 600 CYS B N 1
ATOM 11843 C CA . CYS B 1 600 ? 2.484 26.078 25.688 1 94.5 600 CYS B CA 1
ATOM 11844 C C . CYS B 1 600 ? 1.479 26.812 26.562 1 94.5 600 CYS B C 1
ATOM 11846 O O . CYS B 1 600 ? 0.582 27.484 26.047 1 94.5 600 CYS B O 1
ATOM 11848 N N . PRO B 1 601 ? 1.578 26.625 27.828 1 91.94 601 PRO B N 1
ATOM 11849 C CA . PRO B 1 601 ? 0.695 27.375 28.719 1 91.94 601 PRO B CA 1
ATOM 11850 C C . PRO B 1 601 ? 0.925 28.891 28.625 1 91.94 601 PRO B C 1
ATOM 11852 O O . PRO B 1 601 ? 1.975 29.328 28.156 1 91.94 601 PRO B O 1
ATOM 11855 N N . ASP B 1 602 ? -0.001 29.656 29.062 1 90.31 602 ASP B N 1
ATOM 11856 C CA . ASP B 1 602 ? 0.129 31.109 29.078 1 90.31 602 ASP B CA 1
ATOM 11857 C C . ASP B 1 602 ? 1.377 31.547 29.844 1 90.31 602 ASP B C 1
ATOM 11859 O O . ASP B 1 602 ? 1.688 31 30.891 1 90.31 602 ASP B O 1
ATOM 11863 N N . GLY B 1 603 ? 2.082 32.469 29.344 1 90.75 603 GLY B N 1
ATOM 11864 C CA . GLY B 1 603 ? 3.301 32.969 29.969 1 90.75 603 GLY B CA 1
ATOM 11865 C C . GLY B 1 603 ? 4.551 32.281 29.453 1 90.75 603 GLY B C 1
ATOM 11866 O O . GLY B 1 603 ? 5.664 32.625 29.844 1 90.75 603 GLY B O 1
ATOM 11867 N N . THR B 1 604 ? 4.277 31.281 28.719 1 93.44 604 THR B N 1
ATOM 11868 C CA . THR B 1 604 ? 5.398 30.562 28.125 1 93.44 604 THR B CA 1
ATOM 11869 C C . THR B 1 604 ? 5.285 30.547 26.609 1 93.44 604 THR B C 1
ATOM 11871 O O . THR B 1 604 ? 4.199 30.75 26.062 1 93.44 604 THR B O 1
ATOM 11874 N N . LEU B 1 605 ? 6.445 30.531 25.969 1 94.06 605 LEU B N 1
ATOM 11875 C CA . LEU B 1 605 ? 6.547 30.438 24.516 1 94.06 605 LEU B CA 1
ATOM 11876 C C . LEU B 1 605 ? 7.391 29.234 24.109 1 94.06 605 LEU B C 1
ATOM 11878 O O . LEU B 1 605 ? 8.219 28.75 24.891 1 94.06 605 LEU B O 1
ATOM 11882 N N . PRO B 1 606 ? 7.148 28.75 22.875 1 93.81 606 PRO B N 1
ATOM 11883 C CA . PRO B 1 606 ? 7.984 27.641 22.422 1 93.81 606 PRO B CA 1
ATOM 11884 C C . PRO B 1 606 ? 9.438 28.047 22.188 1 93.81 606 PRO B C 1
ATOM 11886 O O . PRO B 1 606 ? 9.703 29.172 21.734 1 93.81 606 PRO B O 1
ATOM 11889 N N . ASN B 1 607 ? 10.32 27.125 22.484 1 92.44 607 ASN B N 1
ATOM 11890 C CA . ASN B 1 607 ? 11.727 27.406 22.25 1 92.44 607 ASN B CA 1
ATOM 11891 C C . ASN B 1 607 ? 12.07 27.391 20.766 1 92.44 607 ASN B C 1
ATOM 11893 O O . ASN B 1 607 ? 11.211 27.094 19.938 1 92.44 607 ASN B O 1
ATOM 11897 N N . GLU B 1 608 ? 13.242 27.797 20.438 1 87.31 608 GLU B N 1
ATOM 11898 C CA . GLU B 1 608 ? 13.68 27.891 19.047 1 87.31 608 GLU B CA 1
ATOM 11899 C C . GLU B 1 608 ? 13.633 26.531 18.359 1 87.31 608 GLU B C 1
ATOM 11901 O O . GLU B 1 608 ? 13.336 26.438 17.156 1 87.31 608 GLU B O 1
ATOM 11906 N N . THR B 1 609 ? 13.891 25.484 19.109 1 88.12 609 THR B N 1
ATOM 11907 C CA . THR B 1 609 ? 13.922 24.141 18.547 1 88.12 609 THR B CA 1
ATOM 11908 C C . THR B 1 609 ? 12.547 23.484 18.609 1 88.12 609 THR B C 1
ATOM 11910 O O . THR B 1 609 ? 12.344 22.391 18.094 1 88.12 609 THR B O 1
ATOM 11913 N N . LEU B 1 610 ? 11.539 24.172 19.234 1 91.69 610 LEU B N 1
ATOM 11914 C CA . LEU B 1 610 ? 10.156 23.719 19.359 1 91.69 610 LEU B CA 1
ATOM 11915 C C . LEU B 1 610 ? 10.078 22.359 20.062 1 91.69 610 LEU B C 1
ATOM 11917 O O . LEU B 1 610 ? 9.305 21.5 19.656 1 91.69 610 LEU B O 1
ATOM 11921 N N . THR B 1 611 ? 10.906 22.016 21.078 1 91.69 611 THR B N 1
ATOM 11922 C CA . THR B 1 611 ? 10.906 20.781 21.844 1 91.69 611 THR B CA 1
ATOM 11923 C C . THR B 1 611 ? 10.352 21.016 23.25 1 91.69 611 THR B C 1
ATOM 11925 O O . THR B 1 611 ? 10.102 20.062 23.984 1 91.69 611 THR B O 1
ATOM 11928 N N . GLY B 1 612 ? 10.125 22.25 23.562 1 93.06 612 GLY B N 1
ATOM 11929 C CA . GLY B 1 612 ? 9.617 22.641 24.859 1 93.06 612 GLY B CA 1
ATOM 11930 C C . GLY B 1 612 ? 9.242 24.109 24.938 1 93.06 612 GLY B C 1
ATOM 11931 O O . GLY B 1 612 ? 9.258 24.812 23.922 1 93.06 612 GLY B O 1
ATOM 11932 N N . CYS B 1 613 ? 8.773 24.469 26.172 1 94.75 613 CYS B N 1
ATOM 11933 C CA . CYS B 1 613 ? 8.367 25.844 26.406 1 94.75 613 CYS B CA 1
ATOM 11934 C C . CYS B 1 613 ? 9.312 26.531 27.375 1 94.75 613 CYS B C 1
ATOM 11936 O O . CYS B 1 613 ? 9.938 25.875 28.203 1 94.75 613 CYS B O 1
ATOM 11938 N N . PHE B 1 614 ? 9.562 27.781 27.188 1 94.25 614 PHE B N 1
ATOM 11939 C CA . PHE B 1 614 ? 10.336 28.578 28.125 1 94.25 614 PHE B CA 1
ATOM 11940 C C . PHE B 1 614 ? 9.508 29.75 28.656 1 94.25 614 PHE B C 1
ATOM 11942 O O . PHE B 1 614 ? 8.586 30.203 27.984 1 94.25 614 PHE B O 1
ATOM 11949 N N . GLU B 1 615 ? 9.781 30.203 29.828 1 92.5 615 GLU B N 1
ATOM 11950 C CA . GLU B 1 615 ? 9.047 31.281 30.469 1 92.5 615 GLU B CA 1
ATOM 11951 C C . GLU B 1 615 ? 9.453 32.625 29.906 1 92.5 615 GLU B C 1
ATOM 11953 O O . GLU B 1 615 ? 10.641 32.906 29.719 1 92.5 615 GLU B O 1
ATOM 11958 N N . ILE B 1 616 ? 8.398 33.375 29.531 1 92 616 ILE B N 1
ATOM 11959 C CA . ILE B 1 616 ? 8.648 34.719 29.062 1 92 616 ILE B CA 1
ATOM 11960 C C . ILE B 1 616 ? 9.094 35.625 30.234 1 92 616 ILE B C 1
ATOM 11962 O O . ILE B 1 616 ? 8.547 35.531 31.328 1 92 616 ILE B O 1
ATOM 11966 N N . GLU B 1 617 ? 10.18 36.344 30.031 1 88.81 617 GLU B N 1
ATOM 11967 C CA . GLU B 1 617 ? 10.625 37.281 31.047 1 88.81 617 GLU B CA 1
ATOM 11968 C C . GLU B 1 617 ? 9.609 38.406 31.234 1 88.81 617 GLU B C 1
ATOM 11970 O O . GLU B 1 617 ? 9.172 39.031 30.266 1 88.81 617 GLU B O 1
ATOM 11975 N N . ALA B 1 618 ? 9.188 38.5 32.438 1 87.88 618 ALA B N 1
ATOM 11976 C CA . ALA B 1 618 ? 8.195 39.531 32.75 1 87.88 618 ALA B CA 1
ATOM 11977 C C . ALA B 1 618 ? 8.805 40.938 32.656 1 87.88 618 ALA B C 1
ATOM 11979 O O . ALA B 1 618 ? 9.891 41.188 33.188 1 87.88 618 ALA B O 1
ATOM 11980 N N . VAL B 1 619 ? 8.125 41.719 31.797 1 85.69 619 VAL B N 1
ATOM 11981 C CA . VAL B 1 619 ? 8.594 43.094 31.625 1 85.69 619 VAL B CA 1
ATOM 11982 C C . VAL B 1 619 ? 8.023 44 32.719 1 85.69 619 VAL B C 1
ATOM 11984 O O . VAL B 1 619 ? 6.867 43.812 33.125 1 85.69 619 VAL B O 1
ATOM 11987 N N . HIS B 1 620 ? 8.875 44.719 33.469 1 84.94 620 HIS B N 1
ATOM 11988 C CA . HIS B 1 620 ? 8.484 45.75 34.438 1 84.94 620 HIS B CA 1
ATOM 11989 C C . HIS B 1 620 ? 9.07 47.094 34.062 1 84.94 620 HIS B C 1
ATOM 11991 O O . HIS B 1 620 ? 9.914 47.188 33.156 1 84.94 620 HIS B O 1
ATOM 11997 N N . MET B 1 621 ? 8.617 48.094 34.625 1 83.38 621 MET B N 1
ATOM 11998 C CA . MET B 1 621 ? 9.125 49.438 34.375 1 83.38 621 MET B CA 1
ATOM 11999 C C . MET B 1 621 ? 10.562 49.594 34.875 1 83.38 621 MET B C 1
ATOM 12001 O O . MET B 1 621 ? 10.828 49.375 36.062 1 83.38 621 MET B O 1
ATOM 12005 N N . GLU B 1 622 ? 11.453 49.875 33.969 1 86.19 622 GLU B N 1
ATOM 12006 C CA . GLU B 1 622 ? 12.852 50.062 34.312 1 86.19 622 GLU B CA 1
ATOM 12007 C C . GLU B 1 622 ? 13.148 51.531 34.594 1 86.19 622 GLU B C 1
ATOM 12009 O O . GLU B 1 622 ? 12.547 52.406 34 1 86.19 622 GLU B O 1
ATOM 12014 N N . TYR B 1 623 ? 14.086 51.75 35.531 1 85.5 623 TYR B N 1
ATOM 12015 C CA . TYR B 1 623 ? 14.469 53.094 35.906 1 85.5 623 TYR B CA 1
ATOM 12016 C C . TYR B 1 623 ? 15.117 53.844 34.75 1 85.5 623 TYR B C 1
ATOM 12018 O O . TYR B 1 623 ? 15.086 55.062 34.688 1 85.5 623 TYR B O 1
ATOM 12026 N N . SER B 1 624 ? 15.625 53 33.812 1 83.69 624 SER B N 1
ATOM 12027 C CA . SER B 1 624 ? 16.344 53.594 32.688 1 83.69 624 SER B CA 1
ATOM 12028 C C . SER B 1 624 ? 15.391 53.938 31.531 1 83.69 624 SER B C 1
ATOM 12030 O O . SER B 1 624 ? 15.773 54.625 30.594 1 83.69 624 SER B O 1
ATOM 12032 N N . SER B 1 625 ? 14.211 53.594 31.75 1 82.56 625 SER B N 1
ATOM 12033 C CA . SER B 1 625 ? 13.258 53.875 30.703 1 82.56 625 SER B CA 1
ATOM 12034 C C . SER B 1 625 ? 12.914 55.375 30.672 1 82.56 625 SER B C 1
ATOM 12036 O O . SER B 1 625 ? 13.016 56.062 31.703 1 82.56 625 SER B O 1
ATOM 12038 N N . VAL B 1 626 ? 12.57 55.781 29.469 1 75.38 626 VAL B N 1
ATOM 12039 C CA . VAL B 1 626 ? 12.234 57.188 29.297 1 75.38 626 VAL B CA 1
ATOM 12040 C C . VAL B 1 626 ? 11 57.531 30.125 1 75.38 626 VAL B C 1
ATOM 12042 O O . VAL B 1 626 ? 10.891 58.625 30.656 1 75.38 626 VAL B O 1
ATOM 12045 N N . TRP B 1 627 ? 10.156 56.531 30.344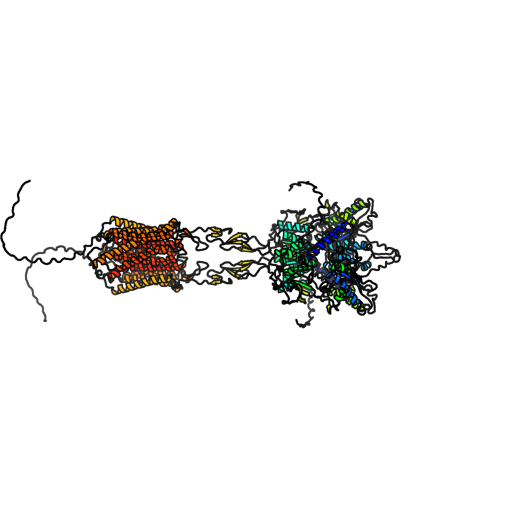 1 76.12 627 TRP B N 1
ATOM 12046 C CA . TRP B 1 627 ? 8.945 56.719 31.125 1 76.12 627 TRP B CA 1
ATOM 12047 C C . TRP B 1 627 ? 9.281 56.938 32.594 1 76.12 627 TRP B C 1
ATOM 12049 O O . TRP B 1 627 ? 8.734 57.844 33.219 1 76.12 627 TRP B O 1
ATOM 12059 N N . ALA B 1 628 ? 10.109 56.219 33.062 1 85.56 628 ALA B N 1
ATOM 12060 C CA . ALA B 1 628 ? 10.5 56.312 34.469 1 85.56 628 ALA B CA 1
ATOM 12061 C C . ALA B 1 628 ? 11.32 57.562 34.719 1 85.56 628 ALA B C 1
ATOM 12063 O O . ALA B 1 628 ? 11.086 58.25 35.719 1 85.56 628 ALA B O 1
ATOM 12064 N N . ILE B 1 629 ? 12.18 57.938 33.844 1 84.44 629 ILE B N 1
ATOM 12065 C CA . ILE B 1 629 ? 13.062 59.094 34 1 84.44 629 ILE B CA 1
ATOM 12066 C C . ILE B 1 629 ? 12.242 60.375 34 1 84.44 629 ILE B C 1
ATOM 12068 O O . ILE B 1 629 ? 12.453 61.25 34.812 1 84.44 629 ILE B O 1
ATOM 12072 N N . SER B 1 630 ? 11.344 60.438 33.062 1 80.12 630 SER B N 1
ATOM 12073 C CA . SER B 1 630 ? 10.531 61.625 32.969 1 80.12 630 SER B CA 1
ATOM 12074 C C . SER B 1 630 ? 9.664 61.812 34.219 1 80.12 630 SER B C 1
ATOM 12076 O O . SER B 1 630 ? 9.516 62.906 34.719 1 80.12 630 SER B O 1
ATOM 12078 N N . SER B 1 631 ? 9.109 60.781 34.688 1 85.69 631 SER B N 1
ATOM 12079 C CA . SER B 1 631 ? 8.266 60.844 35.875 1 85.69 631 SER B CA 1
ATOM 12080 C C . SER B 1 631 ? 9.086 61.188 37.125 1 85.69 631 SER B C 1
ATOM 12082 O O . SER B 1 631 ? 8.664 62 37.969 1 85.69 631 SER B O 1
ATOM 12084 N N . ILE B 1 632 ? 10.266 60.688 37.25 1 89.81 632 ILE B N 1
ATOM 12085 C CA . ILE B 1 632 ? 11.141 60.906 38.375 1 89.81 632 ILE B CA 1
ATOM 12086 C C . ILE B 1 632 ? 11.633 62.375 38.375 1 89.81 632 ILE B C 1
ATOM 12088 O O . ILE B 1 632 ? 11.672 63.031 39.406 1 89.81 632 ILE B O 1
ATOM 12092 N N . ALA B 1 633 ? 11.992 62.781 37.188 1 86.94 633 ALA B N 1
ATOM 12093 C CA . ALA B 1 633 ? 12.461 64.125 37.062 1 86.94 633 ALA B CA 1
ATOM 12094 C C . ALA B 1 633 ? 11.367 65.125 37.469 1 86.94 633 ALA B C 1
ATOM 12096 O O . ALA B 1 633 ? 11.625 66.125 38.188 1 86.94 633 ALA B O 1
ATOM 12097 N N . PHE B 1 634 ? 10.242 64.812 36.969 1 84.19 634 PHE B N 1
ATOM 12098 C CA . PHE B 1 634 ? 9.109 65.688 37.281 1 84.19 634 PHE B CA 1
ATOM 12099 C C . PHE B 1 634 ? 8.812 65.688 38.75 1 84.19 634 PHE B C 1
ATOM 12101 O O . PHE B 1 634 ? 8.57 66.75 39.344 1 84.19 634 PHE B O 1
ATOM 12108 N N . ALA B 1 635 ? 8.891 64.625 39.406 1 92.62 635 ALA B N 1
ATOM 12109 C CA . ALA B 1 635 ? 8.625 64.5 40.844 1 92.62 635 ALA B CA 1
ATOM 12110 C C . ALA B 1 635 ? 9.758 65.125 41.656 1 92.62 635 ALA B C 1
ATOM 12112 O O . ALA B 1 635 ? 9.523 65.75 42.688 1 92.62 635 ALA B O 1
ATOM 12113 N N . THR B 1 636 ? 10.969 65.062 41.219 1 93.12 636 THR B N 1
ATOM 12114 C CA . THR B 1 636 ? 12.117 65.562 41.938 1 93.12 636 THR B CA 1
ATOM 12115 C C . THR B 1 636 ? 12.078 67.125 41.938 1 93.12 636 THR B C 1
ATOM 12117 O O . THR B 1 636 ? 12.398 67.75 42.938 1 93.12 636 THR B O 1
ATOM 12120 N N . ILE B 1 637 ? 11.688 67.688 40.875 1 91 637 ILE B N 1
ATOM 12121 C CA . ILE B 1 637 ? 11.523 69.125 40.812 1 91 637 ILE B CA 1
ATOM 12122 C C . ILE B 1 637 ? 10.453 69.562 41.812 1 91 637 ILE B C 1
ATOM 12124 O O . ILE B 1 637 ? 10.617 70.562 42.5 1 91 637 ILE B O 1
ATOM 12128 N N . GLY B 1 638 ? 9.438 68.75 41.844 1 92.75 638 GLY B N 1
ATOM 12129 C CA . GLY B 1 638 ? 8.398 69.062 42.844 1 92.75 638 GLY B CA 1
ATOM 12130 C C . GLY B 1 638 ? 8.875 68.938 44.281 1 92.75 638 GLY B C 1
ATOM 12131 O O . GLY B 1 638 ? 8.547 69.75 45.094 1 92.75 638 GLY B O 1
ATOM 12132 N N . ILE B 1 639 ? 9.641 68 44.594 1 95.38 639 ILE B N 1
ATOM 12133 C CA . ILE B 1 639 ? 10.18 67.75 45.938 1 95.38 639 ILE B CA 1
ATOM 12134 C C . ILE B 1 639 ? 11.117 68.938 46.281 1 95.38 639 ILE B C 1
ATOM 12136 O O . ILE B 1 639 ? 11.062 69.438 47.406 1 95.38 639 ILE B O 1
ATOM 12140 N N . MET B 1 640 ? 11.859 69.438 45.375 1 94.44 640 MET B N 1
ATOM 12141 C CA . MET B 1 640 ? 12.789 70.5 45.625 1 94.44 640 MET B CA 1
ATOM 12142 C C . MET B 1 640 ? 12.031 71.812 45.875 1 94.44 640 MET B C 1
ATOM 12144 O O . MET B 1 640 ? 12.367 72.562 46.781 1 94.44 640 MET B O 1
ATOM 12148 N N . LEU B 1 641 ? 11.031 72 45.094 1 93.19 641 LEU B N 1
ATOM 12149 C CA . LEU B 1 641 ? 10.234 73.25 45.25 1 93.19 641 LEU B CA 1
ATOM 12150 C C . LEU B 1 641 ? 9.477 73.188 46.594 1 93.19 641 LEU B C 1
ATOM 12152 O O . LEU B 1 641 ? 9.328 74.25 47.25 1 93.19 641 LEU B O 1
ATOM 12156 N N . THR B 1 642 ? 9.047 72 46.938 1 95.94 642 THR B N 1
ATOM 12157 C CA . THR B 1 642 ? 8.344 71.875 48.219 1 95.94 642 THR B CA 1
ATOM 12158 C C . THR B 1 642 ? 9.297 72.062 49.375 1 95.94 642 THR B C 1
ATOM 12160 O O . THR B 1 642 ? 8.953 72.812 50.344 1 95.94 642 THR B O 1
ATOM 12163 N N . THR B 1 643 ? 10.461 71.562 49.281 1 95.31 643 THR B N 1
ATOM 12164 C CA . THR B 1 643 ? 11.453 71.75 50.344 1 95.31 643 THR B CA 1
ATOM 12165 C C . THR B 1 643 ? 11.898 73.188 50.438 1 95.31 643 THR B C 1
ATOM 12167 O O . THR B 1 643 ? 12.055 73.688 51.531 1 95.31 643 THR B O 1
ATOM 12170 N N . ALA B 1 644 ? 12.008 73.875 49.375 1 94.19 644 ALA B N 1
ATOM 12171 C CA . ALA B 1 644 ? 12.359 75.25 49.344 1 94.19 644 ALA B CA 1
ATOM 12172 C C . ALA B 1 644 ? 11.266 76.125 50 1 94.19 644 ALA B C 1
ATOM 12174 O O . ALA B 1 644 ? 11.555 77.062 50.75 1 94.19 644 ALA B O 1
ATOM 12175 N N . THR B 1 645 ? 10.094 75.75 49.688 1 94.5 645 THR B N 1
ATOM 12176 C CA . THR B 1 645 ? 8.969 76.438 50.25 1 94.5 645 THR B CA 1
ATOM 12177 C C . THR B 1 645 ? 8.898 76.25 51.75 1 94.5 645 THR B C 1
ATOM 12179 O O . THR B 1 645 ? 8.633 77.188 52.5 1 94.5 645 THR B O 1
ATOM 12182 N N . VAL B 1 646 ? 9.188 75.062 52.219 1 94.94 646 VAL B N 1
ATOM 12183 C CA . VAL B 1 646 ? 9.172 74.75 53.656 1 94.94 646 VAL B CA 1
ATOM 12184 C C . VAL B 1 646 ? 10.281 75.562 54.344 1 94.94 646 VAL B C 1
ATOM 12186 O O . VAL B 1 646 ? 10.062 76.125 55.438 1 94.94 646 VAL B O 1
ATOM 12189 N N . VAL B 1 647 ? 11.406 75.688 53.781 1 94.25 647 VAL B N 1
ATOM 12190 C CA . VAL B 1 647 ? 12.531 76.438 54.375 1 94.25 647 VAL B CA 1
ATOM 12191 C C . VAL B 1 647 ? 12.219 77.938 54.438 1 94.25 647 VAL B C 1
ATOM 12193 O O . VAL B 1 647 ? 12.484 78.562 55.438 1 94.25 647 VAL B O 1
ATOM 12196 N N . LEU B 1 648 ? 11.617 78.438 53.406 1 92.44 648 LEU B N 1
ATOM 12197 C CA . LEU B 1 648 ? 11.25 79.875 53.375 1 92.44 648 LEU B CA 1
ATOM 12198 C C . LEU B 1 648 ? 10.18 80.125 54.406 1 92.44 648 LEU B C 1
ATOM 12200 O O . LEU B 1 648 ? 10.219 81.188 55.062 1 92.44 648 LEU B O 1
ATOM 12204 N N . PHE B 1 649 ? 9.266 79.25 54.531 1 92.56 649 PHE B N 1
ATOM 12205 C CA . PHE B 1 649 ? 8.188 79.438 55.5 1 92.56 649 PHE B CA 1
ATOM 12206 C C . PHE B 1 649 ? 8.711 79.375 56.938 1 92.56 649 PHE B C 1
ATOM 12208 O O . PHE B 1 649 ? 8.234 80.062 57.812 1 92.56 649 PHE B O 1
ATOM 12215 N N . ILE B 1 650 ? 9.711 78.5 57.188 1 92.19 650 ILE B N 1
ATOM 12216 C CA . ILE B 1 650 ? 10.305 78.438 58.531 1 92.19 650 ILE B CA 1
ATOM 12217 C C . ILE B 1 650 ? 11.148 79.688 58.812 1 92.19 650 ILE B C 1
ATOM 12219 O O . ILE B 1 650 ? 11.117 80.188 59.906 1 92.19 650 ILE B O 1
ATOM 12223 N N . ARG B 1 651 ? 11.828 80.25 57.875 1 90.81 651 ARG B N 1
ATOM 12224 C CA . ARG B 1 651 ? 12.672 81.438 58.031 1 90.81 651 ARG B CA 1
ATOM 12225 C C . ARG B 1 651 ? 11.82 82.688 58.281 1 90.81 651 ARG B C 1
ATOM 12227 O O . ARG B 1 651 ? 12.195 83.562 59.062 1 90.81 651 ARG B O 1
ATOM 12234 N N . TYR B 1 652 ? 10.711 82.75 57.625 1 89.88 652 TYR B N 1
ATOM 12235 C CA . TYR B 1 652 ? 9.852 83.938 57.75 1 89.88 652 TYR B CA 1
ATOM 12236 C C . TYR B 1 652 ? 8.578 83.562 58.531 1 89.88 652 TYR B C 1
ATOM 12238 O O . TYR B 1 652 ? 7.504 84.125 58.219 1 89.88 652 TYR B O 1
ATOM 12246 N N . ASN B 1 653 ? 8.648 82.688 59.438 1 87.44 653 ASN B N 1
ATOM 12247 C CA . ASN B 1 653 ? 7.527 82.125 60.188 1 87.44 653 ASN B CA 1
ATOM 12248 C C . ASN B 1 653 ? 6.754 83.188 60.938 1 87.44 653 ASN B C 1
ATOM 12250 O O . ASN B 1 653 ? 5.566 83 61.219 1 87.44 653 ASN B O 1
ATOM 12254 N N . ASP B 1 654 ? 7.355 84.312 61.25 1 82.31 654 ASP B N 1
ATOM 12255 C CA . ASP B 1 654 ? 6.75 85.312 62.156 1 82.31 654 ASP B CA 1
ATOM 12256 C C . ASP B 1 654 ? 6.273 86.5 61.375 1 82.31 654 ASP B C 1
ATOM 12258 O O . ASP 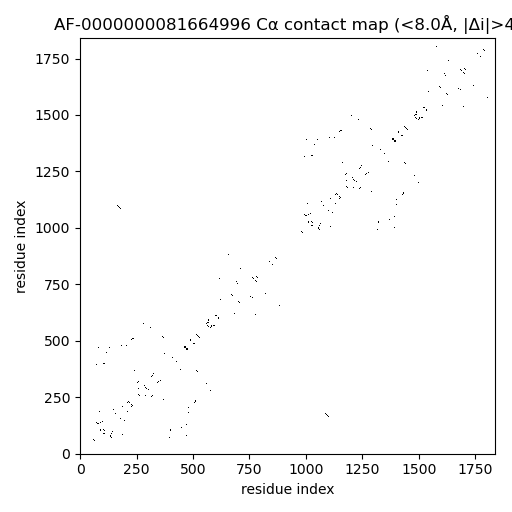B 1 654 ? 5.793 87.5 61.969 1 82.31 654 ASP B O 1
ATOM 12262 N N . THR B 1 655 ? 6.254 86.438 60.062 1 84.44 655 THR B N 1
ATOM 12263 C CA . THR B 1 655 ? 5.766 87.5 59.25 1 84.44 655 THR B CA 1
ATOM 12264 C C . THR B 1 655 ? 4.246 87.438 59.125 1 84.44 655 THR B C 1
ATOM 12266 O O . THR B 1 655 ? 3.654 86.375 59.219 1 84.44 655 THR B O 1
ATOM 12269 N N . PRO B 1 656 ? 3.48 88.5 58.969 1 82.62 656 PRO B N 1
ATOM 12270 C CA . PRO B 1 656 ? 2.018 88.562 58.938 1 82.62 656 PRO B CA 1
ATOM 12271 C C . PRO B 1 656 ? 1.42 87.75 57.812 1 82.62 656 PRO B C 1
ATOM 12273 O O . PRO B 1 656 ? 0.371 87.125 58 1 82.62 656 PRO B O 1
ATOM 12276 N N . VAL B 1 657 ? 2.104 87.562 56.812 1 82.38 657 VAL B N 1
ATOM 12277 C CA . VAL B 1 657 ? 1.56 86.812 55.688 1 82.38 657 VAL B CA 1
ATOM 12278 C C . VAL B 1 657 ? 1.514 85.312 56 1 82.38 657 VAL B C 1
ATOM 12280 O O . VAL B 1 657 ? 0.53 84.625 55.688 1 82.38 657 VAL B O 1
ATOM 12283 N N . VAL B 1 658 ? 2.514 84.75 56.625 1 84.44 658 VAL B N 1
ATOM 12284 C CA . VAL B 1 658 ? 2.586 83.375 56.969 1 84.44 658 VAL B CA 1
ATOM 12285 C C . VAL B 1 658 ? 1.663 83.062 58.156 1 84.44 658 VAL B C 1
ATOM 12287 O O . VAL B 1 658 ? 1.022 82 58.188 1 84.44 658 VAL B O 1
ATOM 12290 N N . LYS B 1 659 ? 1.58 84 59 1 79.75 659 LYS B N 1
ATOM 12291 C CA . LYS B 1 659 ? 0.712 83.812 60.188 1 79.75 659 LYS B CA 1
ATOM 12292 C C . LYS B 1 659 ? -0.759 83.875 59.781 1 79.75 659 LYS B C 1
ATOM 12294 O O . LYS B 1 659 ? -1.586 83.188 60.312 1 79.75 659 LYS B O 1
ATOM 12299 N N . ALA B 1 660 ? -1.045 84.812 58.812 1 76.94 660 ALA B N 1
ATOM 12300 C CA . ALA B 1 660 ? -2.422 84.938 58.375 1 76.94 660 ALA B CA 1
ATOM 12301 C C . ALA B 1 660 ? -2.896 83.75 57.594 1 76.94 660 ALA B C 1
ATOM 12303 O O . ALA B 1 660 ? -4.098 83.5 57.5 1 76.94 660 ALA B O 1
ATOM 12304 N N . SER B 1 661 ? -1.955 82.938 57.062 1 79.56 661 SER B N 1
ATOM 12305 C CA . SER B 1 661 ? -2.293 81.812 56.25 1 79.56 661 SER B CA 1
ATOM 12306 C C . SER B 1 661 ? -2.461 80.562 57.125 1 79.56 661 SER B C 1
ATOM 12308 O O . SER B 1 661 ? -2.848 79.5 56.625 1 79.56 661 SER B O 1
ATOM 12310 N N . GLY B 1 662 ? -2.471 80.625 58.438 1 82.38 662 GLY B N 1
ATOM 12311 C CA . GLY B 1 662 ? -2.486 79.438 59.312 1 82.38 662 GLY B CA 1
ATOM 12312 C C . GLY B 1 662 ? -1.219 78.625 59.188 1 82.38 662 GLY B C 1
ATOM 12313 O O . GLY B 1 662 ? -1.168 77.625 58.469 1 82.38 662 GLY B O 1
ATOM 12314 N N . ARG B 1 663 ? -0.217 79 59.906 1 86.44 663 ARG B N 1
ATOM 12315 C CA . ARG B 1 663 ? 1.13 78.438 59.812 1 86.44 663 ARG B CA 1
ATOM 12316 C C . ARG B 1 663 ? 1.112 76.938 60.031 1 86.44 663 ARG B C 1
ATOM 12318 O O . ARG B 1 663 ? 1.741 76.188 59.281 1 86.44 663 ARG B O 1
ATOM 12325 N N . GLU B 1 664 ? 0.365 76.375 60.906 1 88.56 664 GLU B N 1
ATOM 12326 C CA . GLU B 1 664 ? 0.368 74.938 61.25 1 88.56 664 GLU B CA 1
ATOM 12327 C C . GLU B 1 664 ? -0.295 74.125 60.156 1 88.56 664 GLU B C 1
ATOM 12329 O O . GLU B 1 664 ? 0.226 73.062 59.75 1 88.56 664 GLU B O 1
ATOM 12334 N N . LEU B 1 665 ? -1.396 74.562 59.594 1 91.5 665 LEU B N 1
ATOM 12335 C CA . LEU B 1 665 ? -2.098 73.875 58.531 1 91.5 665 LEU B CA 1
ATOM 12336 C C . LEU B 1 665 ? -1.312 73.875 57.25 1 91.5 665 LEU B C 1
ATOM 12338 O O . LEU B 1 665 ? -1.386 72.938 56.438 1 91.5 665 LEU B O 1
ATOM 12342 N N . SER B 1 666 ? -0.583 75 57.031 1 92.5 666 SER B N 1
ATOM 12343 C CA . SER B 1 666 ? 0.245 75.062 55.844 1 92.5 666 SER B CA 1
ATOM 12344 C C . SER B 1 666 ? 1.373 74.062 55.875 1 92.5 666 SER B C 1
ATOM 12346 O O . SER B 1 666 ? 1.733 73.5 54.844 1 92.5 666 SER B O 1
ATOM 12348 N N . TYR B 1 667 ? 1.9 73.75 57.094 1 94.31 667 TYR B N 1
ATOM 12349 C CA . TYR B 1 667 ? 2.941 72.75 57.188 1 94.31 667 TYR B CA 1
ATOM 12350 C C . TYR B 1 667 ? 2.373 71.375 56.906 1 94.31 667 TYR B C 1
ATOM 12352 O O . TYR B 1 667 ? 3.035 70.5 56.312 1 94.31 667 TYR B O 1
ATOM 12360 N N . VAL B 1 668 ? 1.123 71.062 57.312 1 94.88 668 VAL B N 1
ATOM 12361 C CA . VAL B 1 668 ? 0.471 69.812 57.031 1 94.88 668 VAL B CA 1
ATOM 12362 C C . VAL B 1 668 ? 0.202 69.625 55.562 1 94.88 668 VAL B C 1
ATOM 12364 O O . VAL B 1 668 ? 0.367 68.562 54.969 1 94.88 668 VAL B O 1
ATOM 12367 N N . LEU B 1 669 ? -0.225 70.75 55 1 94.94 669 LEU B N 1
ATOM 12368 C CA . LEU B 1 669 ? -0.483 70.75 53.562 1 94.94 669 LEU B CA 1
ATOM 12369 C C . LEU B 1 669 ? 0.799 70.5 52.781 1 94.94 669 LEU B C 1
ATOM 12371 O O . LEU B 1 669 ? 0.796 69.75 51.812 1 94.94 669 LEU B O 1
ATOM 12375 N N . LEU B 1 670 ? 1.896 71.125 53.156 1 95.88 670 LEU B N 1
ATOM 12376 C CA . LEU B 1 670 ? 3.172 70.938 52.5 1 95.88 670 LEU B CA 1
ATOM 12377 C C . LEU B 1 670 ? 3.678 69.5 52.688 1 95.88 670 LEU B C 1
ATOM 12379 O O . LEU B 1 670 ? 4.316 68.938 51.781 1 95.88 670 LEU B O 1
ATOM 12383 N N . LEU B 1 671 ? 3.326 68.875 53.812 1 95.31 671 LEU B N 1
ATOM 12384 C CA . LEU B 1 671 ? 3.646 67.5 54 1 95.31 671 LEU B CA 1
ATOM 12385 C C . LEU B 1 671 ? 2.861 66.625 53.031 1 95.31 671 LEU B C 1
ATOM 12387 O O . LEU B 1 671 ? 3.402 65.625 52.469 1 95.31 671 LEU B O 1
ATOM 12391 N N . GLY B 1 672 ? 1.579 66.812 52.906 1 95.06 672 GLY B N 1
ATOM 12392 C CA . GLY B 1 672 ? 0.771 66.125 51.906 1 95.06 672 GLY B CA 1
ATOM 12393 C C . GLY B 1 672 ? 1.304 66.25 50.5 1 95.06 672 GLY B C 1
ATOM 12394 O O . GLY B 1 672 ? 1.342 65.25 49.781 1 95.06 672 GLY B O 1
ATOM 12395 N N . VAL B 1 673 ? 1.663 67.438 50.125 1 96.12 673 VAL B N 1
ATOM 12396 C CA . VAL B 1 673 ? 2.223 67.688 48.812 1 96.12 673 VAL B CA 1
ATOM 12397 C C . VAL B 1 673 ? 3.527 66.938 48.656 1 96.12 673 VAL B C 1
ATOM 12399 O O . VAL B 1 673 ? 3.787 66.312 47.594 1 96.12 673 VAL B O 1
ATOM 12402 N N . PHE B 1 674 ? 4.332 66.875 49.688 1 96.38 674 PHE B N 1
ATOM 12403 C CA . PHE B 1 674 ? 5.578 66.125 49.656 1 96.38 674 PHE B CA 1
ATOM 12404 C C . PHE B 1 674 ? 5.305 64.625 49.469 1 96.38 674 PHE B C 1
ATOM 12406 O O . PHE B 1 674 ? 5.988 64 48.688 1 96.38 674 PHE B O 1
ATOM 12413 N N . LEU B 1 675 ? 4.316 64.125 50.094 1 95.19 675 LEU B N 1
ATOM 12414 C CA . LEU B 1 675 ? 3.963 62.719 49.969 1 95.19 675 LEU B CA 1
ATOM 12415 C C . LEU B 1 675 ? 3.455 62.375 48.594 1 95.19 675 LEU B C 1
ATOM 12417 O O . LEU B 1 675 ? 3.691 61.281 48.062 1 95.19 675 LEU B O 1
ATOM 12421 N N . CYS B 1 676 ? 2.738 63.25 47.938 1 94.44 676 CYS B N 1
ATOM 12422 C CA . CYS B 1 676 ? 2.266 63.062 46.562 1 94.44 676 CYS B CA 1
ATOM 12423 C C . CYS B 1 676 ? 3.434 62.875 45.625 1 94.44 676 CYS B C 1
ATOM 12425 O O . CYS B 1 676 ? 3.398 62.031 44.719 1 94.44 676 CYS B O 1
ATOM 12427 N N . PHE B 1 677 ? 4.484 63.719 45.812 1 95.81 677 PHE B N 1
ATOM 12428 C CA . PHE B 1 677 ? 5.645 63.594 44.938 1 95.81 677 PHE B CA 1
ATOM 12429 C C . PHE B 1 677 ? 6.414 62.312 45.219 1 95.81 677 PHE B C 1
ATOM 12431 O O . PHE B 1 677 ? 6.938 61.688 44.312 1 95.81 677 PHE B O 1
ATOM 12438 N N . CYS B 1 678 ? 6.406 61.844 46.438 1 94.06 678 CYS B N 1
ATOM 12439 C CA . CYS B 1 678 ? 7.117 60.625 46.812 1 94.06 678 CYS B CA 1
ATOM 12440 C C . CYS B 1 678 ? 6.418 59.406 46.25 1 94.06 678 CYS B C 1
ATOM 12442 O O . CYS B 1 678 ? 7.051 58.375 46.062 1 94.06 678 CYS B O 1
ATOM 12444 N N . MET B 1 679 ? 5.191 59.469 45.969 1 93.31 679 MET B N 1
ATOM 12445 C CA . MET B 1 679 ? 4.422 58.344 45.438 1 93.31 679 MET B CA 1
ATOM 12446 C C . MET B 1 679 ? 4.977 57.906 44.062 1 93.31 679 MET B C 1
ATOM 12448 O O . MET B 1 679 ? 4.898 56.75 43.719 1 93.31 679 MET B O 1
ATOM 12452 N N . THR B 1 680 ? 5.488 58.844 43.281 1 93 680 THR B N 1
ATOM 12453 C CA . THR B 1 680 ? 6.051 58.531 41.969 1 93 680 THR B CA 1
ATOM 12454 C C . THR B 1 680 ? 7.191 57.531 42.094 1 93 680 THR B C 1
ATOM 12456 O O . THR B 1 680 ? 7.305 56.594 41.281 1 93 680 THR B O 1
ATOM 12459 N N . PHE B 1 681 ? 7.957 57.656 43.188 1 93.38 681 PHE B N 1
ATOM 12460 C CA . PHE B 1 681 ? 9.078 56.75 43.375 1 93.38 681 PHE B CA 1
ATOM 12461 C C . PHE B 1 681 ? 8.578 55.344 43.781 1 93.38 681 PHE B C 1
ATOM 12463 O O . PHE B 1 681 ? 9.164 54.344 43.375 1 93.38 681 PHE B O 1
ATOM 12470 N N . LEU B 1 682 ? 7.461 55.312 44.438 1 91.62 682 LEU B N 1
ATOM 12471 C CA . LEU B 1 682 ? 6.887 54.031 44.844 1 91.62 682 LEU B CA 1
ATOM 12472 C C . LEU B 1 682 ? 6.25 53.344 43.656 1 91.62 682 LEU B C 1
ATOM 12474 O O . LEU B 1 682 ? 6.273 52.125 43.562 1 91.62 682 LEU B O 1
ATOM 12478 N N . MET B 1 683 ? 5.738 54.031 42.719 1 90.69 683 MET B N 1
ATOM 12479 C CA . MET B 1 683 ? 5.043 53.438 41.562 1 90.69 683 MET B CA 1
ATOM 12480 C C . MET B 1 683 ? 6.031 52.906 40.562 1 90.69 683 MET B C 1
ATOM 12482 O O . MET B 1 683 ? 5.719 51.969 39.812 1 90.69 683 MET B O 1
ATOM 12486 N N . ILE B 1 684 ? 7.137 53.531 40.406 1 90.69 684 ILE B N 1
ATOM 12487 C CA . ILE B 1 684 ? 8.094 53.188 39.375 1 90.69 684 ILE B CA 1
ATOM 12488 C C . ILE B 1 684 ? 8.977 52.031 39.844 1 90.69 684 ILE B C 1
ATOM 12490 O O . ILE B 1 684 ? 9.516 51.281 39.031 1 90.69 684 ILE B O 1
ATOM 12494 N N . THR B 1 685 ? 9.016 51.844 41.094 1 90.88 685 THR B N 1
ATOM 12495 C CA . THR B 1 685 ? 9.859 50.781 41.656 1 90.88 685 THR B CA 1
ATOM 12496 C C . THR B 1 685 ? 9.312 49.406 41.281 1 90.88 685 THR B C 1
ATOM 12498 O O . THR B 1 685 ? 8.109 49.219 41.094 1 90.88 685 THR B O 1
ATOM 12501 N N . LYS B 1 686 ? 10.234 48.438 41.094 1 91.81 686 LYS B N 1
ATOM 12502 C CA . LYS B 1 686 ? 9.867 47.062 40.75 1 91.81 686 LYS B CA 1
ATOM 12503 C C . LYS B 1 686 ? 8.844 46.5 41.719 1 91.81 686 LYS B C 1
ATOM 12505 O O . LYS B 1 686 ? 9.031 46.562 42.938 1 91.81 686 LYS B O 1
ATOM 12510 N N . PRO B 1 687 ? 7.828 46.031 41.125 1 92 687 PRO B N 1
ATOM 12511 C CA . PRO B 1 687 ? 6.746 45.531 41.969 1 92 687 PRO B CA 1
ATOM 12512 C C . PRO B 1 687 ? 7.164 44.344 42.812 1 92 687 PRO B C 1
ATOM 12514 O O . PRO B 1 687 ? 7.832 43.438 42.312 1 92 687 PRO B O 1
ATOM 12517 N N . ASN B 1 688 ? 6.992 44.406 44.062 1 93.75 688 ASN B N 1
ATOM 12518 C CA . ASN B 1 688 ? 7.031 43.344 45.031 1 93.75 688 ASN B CA 1
ATOM 12519 C C . ASN B 1 688 ? 5.887 43.469 46.031 1 93.75 688 ASN B C 1
ATOM 12521 O O . ASN B 1 688 ? 5.117 44.438 46 1 93.75 688 ASN B O 1
ATOM 12525 N N . ASP B 1 689 ? 5.637 42.531 46.875 1 94 689 ASP B N 1
ATOM 12526 C CA . ASP B 1 689 ? 4.484 42.531 47.75 1 94 689 ASP B CA 1
ATOM 12527 C C . ASP B 1 689 ? 4.508 43.75 48.688 1 94 689 ASP B C 1
ATOM 12529 O O . ASP B 1 689 ? 3.471 44.375 48.938 1 94 689 ASP B O 1
ATOM 12533 N N . ILE B 1 690 ? 5.672 44.156 49.094 1 94.12 690 ILE B N 1
ATOM 12534 C CA . ILE B 1 690 ? 5.816 45.281 50.031 1 94.12 690 ILE B CA 1
ATOM 12535 C C . ILE B 1 690 ? 5.539 46.594 49.281 1 94.12 690 ILE B C 1
ATOM 12537 O O . ILE B 1 690 ? 4.828 47.438 49.812 1 94.12 690 ILE B O 1
ATOM 12541 N N . ILE B 1 691 ? 6.098 46.688 48.156 1 93.75 691 ILE B N 1
ATOM 12542 C CA . ILE B 1 691 ? 5.926 47.906 47.375 1 93.75 691 ILE B CA 1
ATOM 12543 C C . ILE B 1 691 ? 4.469 48.062 46.938 1 93.75 691 ILE B C 1
ATOM 12545 O O . ILE B 1 691 ? 3.904 49.156 47 1 93.75 691 ILE B O 1
ATOM 12549 N N . CYS B 1 692 ? 3.873 47 46.594 1 92.81 692 CYS B N 1
ATOM 12550 C CA . CYS B 1 692 ? 2.467 47.031 46.219 1 92.81 692 CYS B CA 1
ATOM 12551 C C . CYS B 1 692 ? 1.585 47.406 47.375 1 92.81 692 CYS B C 1
ATOM 12553 O O . CYS B 1 692 ? 0.599 48.125 47.219 1 92.81 692 CYS B O 1
ATOM 12555 N N . GLY B 1 693 ? 1.916 46.906 48.469 1 91.62 693 GLY B N 1
ATOM 12556 C CA . GLY B 1 693 ? 1.202 47.281 49.688 1 91.62 693 GLY B CA 1
ATOM 12557 C C . GLY B 1 693 ? 1.38 48.75 50.031 1 91.62 693 GLY B C 1
ATOM 12558 O O . GLY B 1 693 ? 0.425 49.438 50.438 1 91.62 693 GLY B O 1
ATOM 12559 N N . ALA B 1 694 ? 2.625 49.219 49.906 1 92.56 694 ALA B N 1
ATOM 12560 C CA . ALA B 1 694 ? 2.904 50.625 50.156 1 92.56 694 ALA B CA 1
ATOM 12561 C C . ALA B 1 694 ? 2.143 51.531 49.188 1 92.56 694 ALA B C 1
ATOM 12563 O O . ALA B 1 694 ? 1.661 52.594 49.562 1 92.56 694 ALA B O 1
ATOM 12564 N N . GLN B 1 695 ? 2.104 51.094 47.969 1 90.88 695 GLN B N 1
ATOM 12565 C CA . GLN B 1 695 ? 1.356 51.875 46.969 1 90.88 695 GLN B CA 1
ATOM 12566 C C . GLN B 1 695 ? -0.119 51.969 47.344 1 90.88 695 GLN B C 1
ATOM 12568 O O . GLN B 1 695 ? -0.701 53.062 47.344 1 90.88 695 GLN B O 1
ATOM 12573 N N . LYS B 1 696 ? -0.633 50.906 47.719 1 88.75 696 LYS B N 1
ATOM 12574 C CA . LYS B 1 696 ? -2.047 50.812 48.062 1 88.75 696 LYS B CA 1
ATOM 12575 C C . LYS B 1 696 ? -2.338 51.656 49.312 1 88.75 696 LYS B C 1
ATOM 12577 O O . LYS B 1 696 ? -3.393 52.281 49.438 1 88.75 696 LYS B O 1
ATOM 12582 N N . PHE B 1 697 ? -1.451 51.688 50.156 1 90.56 697 PHE B N 1
ATOM 12583 C CA . PHE B 1 697 ? -1.64 52.344 51.438 1 90.56 697 PHE B CA 1
ATOM 12584 C C . PHE B 1 697 ? -1.406 53.844 51.312 1 90.56 697 PHE B C 1
ATOM 12586 O O . PHE B 1 697 ? -2.184 54.625 51.844 1 90.56 697 PHE B O 1
ATOM 12593 N N . MET B 1 698 ? -0.452 54.25 50.625 1 90.62 698 MET B N 1
ATOM 12594 C CA . MET B 1 698 ? 0.015 55.625 50.625 1 90.62 698 MET B CA 1
ATOM 12595 C C . MET B 1 698 ? -0.745 56.469 49.625 1 90.62 698 MET B C 1
ATOM 12597 O O . MET B 1 698 ? -0.846 57.688 49.781 1 90.62 698 MET B O 1
ATOM 12601 N N . ILE B 1 699 ? -1.199 55.906 48.562 1 87.56 699 ILE B N 1
ATOM 12602 C CA . ILE B 1 699 ? -1.809 56.688 47.5 1 87.56 699 ILE B CA 1
ATOM 12603 C C . ILE B 1 699 ? -2.998 57.469 48.062 1 87.56 699 ILE B C 1
ATOM 12605 O O . ILE B 1 699 ? -3.135 58.656 47.812 1 87.56 699 ILE B O 1
ATOM 12609 N N . GLY B 1 700 ? -3.875 56.938 48.844 1 89.06 700 GLY B N 1
ATOM 12610 C CA . GLY B 1 700 ? -5.02 57.594 49.438 1 89.06 700 GLY B CA 1
ATOM 12611 C C . GLY B 1 700 ? -4.633 58.562 50.562 1 89.06 700 GLY B C 1
ATOM 12612 O O . GLY B 1 700 ? -5.223 59.656 50.688 1 89.06 700 GLY B O 1
ATOM 12613 N N . ILE B 1 701 ? -3.639 58.25 51.312 1 92.69 701 ILE B N 1
ATOM 12614 C CA . ILE B 1 701 ? -3.234 59.031 52.469 1 92.69 701 ILE B CA 1
ATOM 12615 C C . ILE B 1 701 ? -2.625 60.375 52 1 92.69 701 ILE B C 1
ATOM 12617 O O . ILE B 1 701 ? -2.867 61.406 52.625 1 92.69 701 ILE B O 1
ATOM 12621 N N . ALA B 1 702 ? -1.864 60.25 50.969 1 92.5 702 ALA B N 1
ATOM 12622 C CA . ALA B 1 702 ? -1.249 61.469 50.469 1 92.5 702 ALA B CA 1
ATOM 12623 C C . ALA B 1 702 ? -2.309 62.5 50.031 1 92.5 702 ALA B C 1
ATOM 12625 O O . ALA B 1 702 ? -2.258 63.656 50.438 1 92.5 702 ALA B O 1
ATOM 12626 N N . PHE B 1 703 ? -3.283 62.062 49.344 1 92.12 703 PHE B N 1
ATOM 12627 C CA . PHE B 1 703 ? -4.34 62.969 48.844 1 92.12 703 PHE B CA 1
ATOM 12628 C C . PHE B 1 703 ? -5.254 63.375 50 1 92.12 703 PHE B C 1
ATOM 12630 O O . PHE B 1 703 ? -5.672 64.562 50.062 1 92.12 703 PHE B O 1
ATOM 12637 N N . ALA B 1 704 ? -5.527 62.531 50.875 1 94.38 704 ALA B N 1
ATOM 12638 C CA . ALA B 1 704 ? -6.383 62.875 52.031 1 94.38 704 ALA B CA 1
ATOM 12639 C C . ALA B 1 704 ? -5.742 63.938 52.906 1 94.38 704 ALA B C 1
ATOM 12641 O O . ALA B 1 704 ? -6.438 64.812 53.438 1 94.38 704 ALA B O 1
ATOM 12642 N N . THR B 1 705 ? -4.441 63.875 53.094 1 95.25 705 THR B N 1
ATOM 12643 C CA . THR B 1 705 ? -3.742 64.875 53.875 1 95.25 705 THR B CA 1
ATOM 12644 C C . THR B 1 705 ? -3.842 66.25 53.219 1 95.25 705 THR B C 1
ATOM 12646 O O . THR B 1 705 ? -4.094 67.25 53.906 1 95.25 705 THR B O 1
ATOM 12649 N N . CYS B 1 706 ? -3.707 66.312 51.969 1 93.19 706 CYS B N 1
ATOM 12650 C CA . CYS B 1 706 ? -3.795 67.562 51.25 1 93.19 706 CYS B CA 1
ATOM 12651 C C . CYS B 1 706 ? -5.207 68.125 51.344 1 93.19 706 CYS B C 1
ATOM 12653 O O . CYS B 1 706 ? -5.395 69.25 51.75 1 93.19 706 CYS B O 1
ATOM 12655 N N . TYR B 1 707 ? -6.188 67.375 51.094 1 93.25 707 TYR B N 1
ATOM 12656 C CA . TYR B 1 707 ? -7.547 67.875 50.969 1 93.25 707 TYR B CA 1
ATOM 12657 C C . TYR B 1 707 ? -8.188 68.062 52.344 1 93.25 707 TYR B C 1
ATOM 12659 O O . TYR B 1 707 ? -9.07 68.875 52.531 1 93.25 707 TYR B O 1
ATOM 12667 N N . ALA B 1 708 ? -7.723 67.312 53.312 1 94.06 708 ALA B N 1
ATOM 12668 C CA . ALA B 1 708 ? -8.172 67.5 54.688 1 94.06 708 ALA B CA 1
ATOM 12669 C C . ALA B 1 708 ? -7.695 68.875 55.188 1 94.06 708 ALA B C 1
ATOM 12671 O O . ALA B 1 708 ? -8.469 69.625 55.781 1 94.06 708 ALA B O 1
ATOM 12672 N N . ALA B 1 709 ? -6.441 69.125 54.938 1 94 709 ALA B N 1
ATOM 12673 C CA . ALA B 1 709 ? -5.887 70.438 55.344 1 94 709 ALA B CA 1
ATOM 12674 C C . ALA B 1 709 ? -6.586 71.562 54.656 1 94 709 ALA B C 1
ATOM 12676 O O . ALA B 1 709 ? -6.914 72.625 55.25 1 94 709 ALA B O 1
ATOM 12677 N N . LEU B 1 710 ? -6.844 71.438 53.438 1 92.25 710 LEU B N 1
ATOM 12678 C CA . LEU B 1 710 ? -7.516 72.5 52.656 1 92.25 710 LEU B CA 1
ATOM 12679 C C . LEU B 1 710 ? -8.961 72.688 53.125 1 92.25 710 LEU B C 1
ATOM 12681 O O . LEU B 1 710 ? -9.477 73.812 53.188 1 92.25 710 LEU B O 1
ATOM 12685 N N . MET B 1 711 ? -9.57 71.625 53.406 1 91.19 711 MET B N 1
ATOM 12686 C CA . MET B 1 711 ? -10.961 71.625 53.875 1 91.19 711 MET B CA 1
ATOM 12687 C C . MET B 1 711 ? -11.07 72.375 55.219 1 91.19 711 MET B C 1
ATOM 12689 O O . MET B 1 711 ? -11.953 73.188 55.406 1 91.19 711 MET B O 1
ATOM 12693 N N . ILE B 1 712 ? -10.203 72.062 56.156 1 91.38 712 ILE B N 1
ATOM 12694 C CA . ILE B 1 712 ? -10.258 72.688 57.469 1 91.38 712 ILE B CA 1
ATOM 12695 C C . ILE B 1 712 ? -9.875 74.125 57.375 1 91.38 712 ILE B C 1
ATOM 12697 O O . ILE B 1 712 ? -10.438 75 58.062 1 91.38 712 ILE B O 1
ATOM 12701 N N . LYS B 1 713 ? -8.945 74.438 56.531 1 87.69 713 LYS B N 1
ATOM 12702 C CA . LYS B 1 713 ? -8.578 75.875 56.281 1 87.69 713 LYS B CA 1
ATOM 12703 C C . LYS B 1 713 ? -9.773 76.625 55.75 1 87.69 713 LYS B C 1
ATOM 12705 O O . LYS B 1 713 ? -10.023 77.75 56.188 1 87.69 713 LYS B O 1
ATOM 12710 N N . THR B 1 714 ? -10.453 76.062 54.812 1 86.88 714 THR B N 1
ATOM 12711 C CA . THR B 1 714 ? -11.617 76.688 54.219 1 86.88 714 THR B CA 1
ATOM 12712 C C . THR B 1 714 ? -12.758 76.812 55.219 1 86.88 714 THR B C 1
ATOM 12714 O O . THR B 1 714 ? -13.477 77.812 55.25 1 86.88 714 THR B O 1
ATOM 12717 N N . ASN B 1 715 ? -12.906 75.75 56 1 85.31 715 ASN B N 1
ATOM 12718 C CA . ASN B 1 715 ? -13.93 75.75 57.031 1 85.31 715 ASN B CA 1
ATOM 12719 C C . ASN B 1 715 ? -13.664 76.875 58.062 1 85.31 715 ASN B C 1
ATOM 12721 O O . ASN B 1 715 ? -14.594 77.5 58.562 1 85.31 715 ASN B O 1
ATOM 12725 N N . ARG B 1 716 ? -12.367 77 58.469 1 83.38 716 ARG B N 1
ATOM 12726 C CA . ARG B 1 716 ? -11.992 78.062 59.406 1 83.38 716 ARG B CA 1
ATOM 12727 C C . ARG B 1 716 ? -12.328 79.438 58.875 1 83.38 716 ARG B C 1
ATOM 12729 O O . ARG B 1 716 ? -12.898 80.25 59.562 1 83.38 716 ARG B O 1
ATOM 12736 N N . ILE B 1 717 ? -12.062 79.688 57.625 1 79.5 717 ILE B N 1
ATOM 12737 C CA . ILE B 1 717 ? -12.328 80.938 57 1 79.5 717 ILE B CA 1
ATOM 12738 C C . ILE B 1 717 ? -13.836 81.188 56.906 1 79.5 717 ILE B C 1
ATOM 12740 O O . ILE B 1 717 ? -14.32 82.312 57.219 1 79.5 717 ILE B O 1
ATOM 12744 N N . ALA B 1 718 ? -14.555 80.188 56.656 1 79.31 718 ALA B N 1
ATOM 12745 C CA . ALA B 1 718 ? -16.016 80.312 56.562 1 79.31 718 ALA B CA 1
ATOM 12746 C C . ALA B 1 718 ? -16.641 80.562 57.938 1 79.31 718 ALA B C 1
ATOM 12748 O O . ALA B 1 718 ? -17.578 81.375 58.031 1 79.31 718 ALA B O 1
ATOM 12749 N N . ARG B 1 719 ? -16.141 80.062 58.969 1 79.25 719 ARG B N 1
ATOM 12750 C CA . ARG B 1 719 ? -16.688 80.25 60.281 1 79.25 719 ARG B CA 1
ATOM 12751 C C . ARG B 1 719 ? -16.344 81.625 60.844 1 79.25 719 ARG B C 1
ATOM 12753 O O . ARG B 1 719 ? -17.156 82.25 61.531 1 79.25 719 ARG B O 1
ATOM 12760 N N . ILE B 1 720 ? -15.195 82 60.531 1 76 720 ILE B N 1
ATOM 12761 C CA . ILE B 1 720 ? -14.773 83.375 60.969 1 76 720 ILE B CA 1
ATOM 12762 C C . ILE B 1 720 ? -15.617 84.438 60.281 1 76 720 ILE B C 1
ATOM 12764 O O . ILE B 1 720 ? -16.062 85.375 60.938 1 76 720 ILE B O 1
ATOM 12768 N N . PHE B 1 721 ? -15.93 84.312 59.156 1 72.88 721 PHE B N 1
ATOM 12769 C CA . PHE B 1 721 ? -16.641 85.375 58.406 1 72.88 721 PHE B CA 1
ATOM 12770 C C . PHE B 1 721 ? -18.156 85.188 58.594 1 72.88 721 PHE B C 1
ATOM 12772 O O . PHE B 1 721 ? -18.891 86.188 58.562 1 72.88 721 PHE B O 1
ATOM 12779 N N . ASN B 1 722 ? -18.656 84 58.75 1 70.25 722 ASN B N 1
ATOM 12780 C CA . ASN B 1 722 ? -20.078 83.812 59 1 70.25 722 ASN B CA 1
ATOM 12781 C C . ASN B 1 722 ? -20.469 84.25 60.406 1 70.25 722 ASN B C 1
ATOM 12783 O O . ASN B 1 722 ? -21.578 84.688 60.656 1 70.25 722 ASN B O 1
ATOM 12787 N N . SER B 1 723 ? -19.609 84.062 61.406 1 62.38 723 SER B N 1
ATOM 12788 C CA . SER B 1 723 ? -19.859 84.5 62.781 1 62.38 723 SER B CA 1
ATOM 12789 C C . SER B 1 723 ? -19.75 86.062 62.906 1 62.38 723 SER B C 1
ATOM 12791 O O . SER B 1 723 ? -20.438 86.625 63.719 1 62.38 723 SER B O 1
ATOM 12793 N N . GLY B 1 724 ? -18.906 86.688 62.156 1 56.19 724 GLY B N 1
ATOM 12794 C CA . GLY B 1 724 ? -18.828 88.125 62.188 1 56.19 724 GLY B CA 1
ATOM 12795 C C . GLY B 1 724 ? -20.109 88.812 61.75 1 56.19 724 GLY B C 1
ATOM 12796 O O . GLY B 1 724 ? -20.328 90 62.062 1 56.19 724 GLY B O 1
ATOM 12797 N N . LYS B 1 725 ? -21.141 88.188 61.094 1 54.78 725 LYS B N 1
ATOM 12798 C CA . LYS B 1 725 ? -22.422 88.75 60.688 1 54.78 725 LYS B CA 1
ATOM 12799 C C . LYS B 1 725 ? -23.469 88.625 61.781 1 54.78 725 LYS B C 1
ATOM 12801 O O . LYS B 1 725 ? -24.406 89.438 61.875 1 54.78 725 LYS B O 1
ATOM 12806 N N . THR B 1 726 ? -23.25 87.625 62.5 1 53.31 726 THR B N 1
ATOM 12807 C CA . THR B 1 726 ? -24.375 87.438 63.406 1 53.31 726 THR B CA 1
ATOM 12808 C C . THR B 1 726 ? -23.969 87.75 64.875 1 53.31 726 THR B C 1
ATOM 12810 O O . THR B 1 726 ? -24.781 88.25 65.625 1 53.31 726 THR B O 1
ATOM 12813 N N . SER B 1 727 ? -22.906 87.125 65.562 1 55.84 727 SER B N 1
ATOM 12814 C CA . SER B 1 727 ? -22.641 87.375 67 1 55.84 727 SER B CA 1
ATOM 12815 C C . SER B 1 727 ? -21.203 87.812 67.188 1 55.84 727 SER B C 1
ATOM 12817 O O . SER B 1 727 ? -20.328 87.562 66.375 1 55.84 727 SER B O 1
ATOM 12819 N N . ALA B 1 728 ? -20.938 88.875 68.062 1 57.12 728 ALA B N 1
ATOM 12820 C CA . ALA B 1 728 ? -19.656 89.438 68.5 1 57.12 728 ALA B CA 1
ATOM 12821 C C . ALA B 1 728 ? -18.734 88.438 69.125 1 57.12 728 ALA B C 1
ATOM 12823 O O . ALA B 1 728 ? -17.547 88.688 69.312 1 57.12 728 ALA B O 1
ATOM 12824 N N . LYS B 1 729 ? -19.141 87.25 69.5 1 56.38 729 LYS B N 1
ATOM 12825 C CA . LYS B 1 729 ? -18.297 86.312 70.188 1 56.38 729 LYS B CA 1
ATOM 12826 C C . LYS B 1 729 ? -17.406 85.5 69.25 1 56.38 729 LYS B C 1
ATOM 12828 O O . LYS B 1 729 ? -17.859 85.125 68.188 1 56.38 729 LYS B O 1
ATOM 12833 N N . ARG B 1 730 ? -16.156 85.438 69.5 1 63.97 730 ARG B N 1
ATOM 12834 C CA . ARG B 1 730 ? -15.18 84.625 68.75 1 63.97 730 ARG B CA 1
ATOM 12835 C C . ARG B 1 730 ? -15.625 83.188 68.625 1 63.97 730 ARG B C 1
ATOM 12837 O O . ARG B 1 730 ? -15.992 82.562 69.625 1 63.97 730 ARG B O 1
ATOM 12844 N N . PRO B 1 731 ? -15.875 82.562 67.438 1 69.38 731 PRO B N 1
ATOM 12845 C CA . PRO B 1 731 ? -16.359 81.188 67.25 1 69.38 731 PRO B CA 1
ATOM 12846 C C . PRO B 1 731 ? -15.453 80.188 67.938 1 69.38 731 PRO B C 1
ATOM 12848 O O . PRO B 1 731 ? -14.25 80.375 68.062 1 69.38 731 PRO B O 1
ATOM 12851 N N . SER B 1 732 ? -15.977 79.125 68.562 1 72.12 732 SER B N 1
ATOM 12852 C CA . SER B 1 732 ? -15.242 78.062 69.312 1 72.12 732 SER B CA 1
ATOM 12853 C C . SER B 1 732 ? -14.5 77.125 68.312 1 72.12 732 SER B C 1
ATOM 12855 O O . SER B 1 732 ? -14.914 77 67.188 1 72.12 732 SER B O 1
ATOM 12857 N N . TYR B 1 733 ? -13.258 76.688 68.5 1 75.75 733 TYR B N 1
ATOM 12858 C CA . TYR B 1 733 ? -12.484 75.688 67.812 1 75.75 733 TYR B CA 1
ATOM 12859 C C . TYR B 1 733 ? -11.812 76.25 66.562 1 75.75 733 TYR B C 1
ATOM 12861 O O . TYR B 1 733 ? -11.812 75.625 65.5 1 75.75 733 TYR B O 1
ATOM 12869 N N . ILE B 1 734 ? -11.461 77.438 66.625 1 78.69 734 ILE B N 1
ATOM 12870 C CA . ILE B 1 734 ? -10.742 78.062 65.562 1 78.69 734 ILE B CA 1
ATOM 12871 C C . ILE B 1 734 ? -9.266 78.188 65.938 1 78.69 734 ILE B C 1
ATOM 12873 O O . ILE B 1 734 ? -8.477 78.75 65.188 1 78.69 734 ILE B O 1
ATOM 12877 N N . SER B 1 735 ? -8.906 77.562 67.125 1 82.38 735 SER B N 1
ATOM 12878 C CA . SER B 1 735 ? -7.508 77.625 67.562 1 82.38 735 SER B CA 1
ATOM 12879 C C . SER B 1 735 ? -6.66 76.688 66.688 1 82.38 735 SER B C 1
ATOM 12881 O O . SER B 1 735 ? -7.172 75.75 66.125 1 82.38 735 SER B O 1
ATOM 12883 N N . PRO B 1 736 ? -5.398 76.938 66.438 1 86.12 736 PRO B N 1
ATOM 12884 C CA . PRO B 1 736 ? -4.52 76.125 65.625 1 86.12 736 PRO B CA 1
ATOM 12885 C C . PRO B 1 736 ? -4.457 74.688 66.125 1 86.12 736 PRO B C 1
ATOM 12887 O O . PRO B 1 736 ? -4.367 73.75 65.312 1 86.12 736 PRO B O 1
ATOM 12890 N N . GLN B 1 737 ? -4.625 74.5 67.438 1 88.12 737 GLN B N 1
ATOM 12891 C CA . GLN B 1 737 ? -4.578 73.125 67.938 1 88.12 737 GLN B CA 1
ATOM 12892 C C . GLN B 1 737 ? -5.836 72.375 67.625 1 88.12 737 GLN B C 1
ATOM 12894 O O . GLN B 1 737 ? -5.758 71.188 67.25 1 88.12 737 GLN B O 1
ATOM 12899 N N . SER B 1 738 ? -6.949 73.062 67.688 1 87.81 738 SER B N 1
ATOM 12900 C CA . SER B 1 738 ? -8.195 72.375 67.312 1 87.81 738 SER B CA 1
ATOM 12901 C C . SER B 1 738 ? -8.242 72.062 65.812 1 87.81 738 SER B C 1
ATOM 12903 O O . SER B 1 738 ? -8.766 71 65.438 1 87.81 738 SER B O 1
ATOM 12905 N N . GLN B 1 739 ? -7.676 72.812 65 1 90 739 GLN B N 1
ATOM 12906 C CA . GLN B 1 739 ? -7.648 72.625 63.562 1 90 739 GLN B CA 1
ATOM 12907 C C . GLN B 1 739 ? -6.758 71.438 63.219 1 90 739 GLN B C 1
ATOM 12909 O O . GLN B 1 739 ? -7.082 70.625 62.344 1 90 739 GLN B O 1
ATOM 12914 N N . LEU B 1 740 ? -5.645 71.312 63.938 1 92.81 740 LEU B N 1
ATOM 12915 C CA . LEU B 1 740 ? -4.734 70.188 63.688 1 92.81 740 LEU B CA 1
ATOM 12916 C C . LEU B 1 740 ? -5.383 68.875 64.125 1 92.81 740 LEU B C 1
ATOM 12918 O O . LEU B 1 740 ? -5.164 67.812 63.469 1 92.81 740 LEU B O 1
ATOM 12922 N N . VAL B 1 741 ? -6.23 69 65.188 1 92.56 741 VAL B N 1
ATOM 12923 C CA . VAL B 1 741 ? -6.902 67.75 65.625 1 92.56 741 VAL B CA 1
ATOM 12924 C C . VAL B 1 741 ? -7.977 67.375 64.625 1 92.56 741 VAL B C 1
ATOM 12926 O O . VAL B 1 741 ? -8.133 66.188 64.312 1 92.56 741 VAL B O 1
ATOM 12929 N N . PHE B 1 742 ? -8.766 68.312 64 1 92.81 742 PHE B N 1
ATOM 12930 C CA . PHE B 1 742 ? -9.781 68 63.031 1 92.81 742 PHE B CA 1
ATOM 12931 C C . PHE B 1 742 ? -9.141 67.438 61.75 1 92.81 742 PHE B C 1
ATOM 12933 O O . PHE B 1 742 ? -9.672 66.5 61.156 1 92.81 742 PHE B O 1
ATOM 12940 N N . THR B 1 743 ? -7.973 67.938 61.344 1 94.44 743 THR B N 1
ATOM 12941 C CA . THR B 1 743 ? -7.258 67.438 60.156 1 94.44 743 THR B CA 1
ATOM 12942 C C . THR B 1 743 ? -6.75 66 60.438 1 94.44 743 THR B C 1
ATOM 12944 O O . THR B 1 743 ? -6.836 65.125 59.562 1 94.44 743 THR B O 1
ATOM 12947 N N . ALA B 1 744 ? -6.277 65.75 61.656 1 94.88 744 ALA B N 1
ATOM 12948 C CA . ALA B 1 744 ? -5.777 64.438 62 1 94.88 744 ALA B CA 1
ATOM 12949 C C . ALA B 1 744 ? -6.902 63.375 62 1 94.88 744 ALA B C 1
ATOM 12951 O O . ALA B 1 744 ? -6.691 62.219 61.656 1 94.88 744 ALA B O 1
ATOM 12952 N N . VAL B 1 745 ? -8.102 63.812 62.375 1 94.62 745 VAL B N 1
ATOM 12953 C CA . VAL B 1 745 ? -9.25 62.906 62.375 1 94.62 745 VAL B CA 1
ATOM 12954 C C . VAL B 1 745 ? -9.641 62.562 60.969 1 94.62 745 VAL B C 1
ATOM 12956 O O . VAL B 1 745 ? -9.914 61.375 60.656 1 94.62 745 VAL B O 1
ATOM 12959 N N . LEU B 1 746 ? -9.656 63.5 60.062 1 94.75 746 LEU B N 1
ATOM 12960 C CA . LEU B 1 746 ? -10.008 63.219 58.656 1 94.75 746 LEU B CA 1
ATOM 12961 C C . LEU B 1 746 ? -8.961 62.344 58 1 94.75 746 LEU B C 1
ATOM 12963 O O . LEU B 1 746 ? -9.305 61.469 57.188 1 94.75 746 LEU B O 1
ATOM 12967 N N . VAL B 1 747 ? -7.688 62.531 58.281 1 95.62 747 VAL B N 1
ATOM 12968 C CA . VAL B 1 747 ? -6.621 61.719 57.719 1 95.62 747 VAL B CA 1
ATOM 12969 C C . VAL B 1 747 ? -6.664 60.312 58.312 1 95.62 747 VAL B C 1
ATOM 12971 O O . VAL B 1 747 ? -6.395 59.344 57.594 1 95.62 747 VAL B O 1
ATOM 12974 N N . SER B 1 748 ? -7.043 60.219 59.625 1 95.69 748 SER B N 1
ATOM 12975 C CA . SER B 1 748 ? -7.121 58.938 60.281 1 95.69 748 SER B CA 1
ATOM 12976 C C . SER B 1 748 ? -8.211 58.062 59.656 1 95.69 748 SER B C 1
ATOM 12978 O O . SER B 1 748 ? -8.078 56.844 59.594 1 95.69 748 SER B O 1
ATOM 12980 N N . ILE B 1 749 ? -9.266 58.625 59.125 1 94.88 749 ILE B N 1
ATOM 12981 C CA . ILE B 1 749 ? -10.305 57.875 58.438 1 94.88 749 ILE B CA 1
ATOM 12982 C C . ILE B 1 749 ? -9.727 57.188 57.219 1 94.88 749 ILE B C 1
ATOM 12984 O O . ILE B 1 749 ? -10.023 56.031 56.938 1 94.88 749 ILE B O 1
ATOM 12988 N N . GLN B 1 750 ? -8.859 57.844 56.5 1 94.12 750 GLN B N 1
ATOM 12989 C CA . GLN B 1 750 ? -8.227 57.25 55.312 1 94.12 750 GLN B CA 1
ATOM 12990 C C . GLN B 1 750 ? -7.262 56.156 55.719 1 94.12 750 GLN B C 1
ATOM 12992 O O . GLN B 1 750 ? -7.121 55.156 54.969 1 94.12 750 GLN B O 1
ATOM 12997 N N . VAL B 1 751 ? -6.562 56.312 56.812 1 94.44 751 VAL B N 1
ATOM 12998 C CA . VAL B 1 751 ? -5.633 55.281 57.281 1 94.44 751 VAL B CA 1
ATOM 12999 C C . VAL B 1 751 ? -6.398 54 57.594 1 94.44 751 VAL B C 1
ATOM 13001 O O . VAL B 1 751 ? -5.934 52.906 57.312 1 94.44 751 VAL B O 1
ATOM 13004 N N . VAL B 1 752 ? -7.598 54.156 58.125 1 93.94 752 VAL B N 1
ATOM 13005 C CA . VAL B 1 752 ? -8.422 53 58.469 1 93.94 752 VAL B CA 1
ATOM 13006 C C . VAL B 1 752 ? -8.953 52.375 57.188 1 93.94 752 VAL B C 1
ATOM 13008 O O . VAL B 1 752 ? -8.969 51.125 57.094 1 93.94 752 VAL B O 1
ATOM 13011 N N . ILE B 1 753 ? -9.352 53.156 56.25 1 91.06 753 ILE B N 1
ATOM 13012 C CA . ILE B 1 753 ? -9.875 52.656 55 1 91.06 753 ILE B CA 1
ATOM 13013 C C . ILE B 1 753 ? -8.781 51.906 54.25 1 91.06 753 ILE B C 1
ATOM 13015 O O . ILE B 1 753 ? -9 50.781 53.75 1 91.06 753 ILE B O 1
ATOM 13019 N N . SER B 1 754 ? -7.594 52.5 54.156 1 91.38 754 SER B N 1
ATOM 13020 C CA . SER B 1 754 ? -6.48 51.875 53.438 1 91.38 754 SER B CA 1
ATOM 13021 C C . SER B 1 754 ? -6.039 50.594 54.125 1 91.38 754 SER B C 1
ATOM 13023 O O . SER B 1 754 ? -5.691 49.625 53.438 1 91.38 754 SER B O 1
ATOM 13025 N N . SER B 1 755 ? -6.074 50.562 55.469 1 90.81 755 SER B N 1
ATOM 13026 C CA . SER B 1 755 ? -5.715 49.344 56.188 1 90.81 755 SER B CA 1
ATOM 13027 C C . SER B 1 755 ? -6.75 48.25 55.969 1 90.81 755 SER B C 1
ATOM 13029 O O . SER B 1 755 ? -6.398 47.062 55.844 1 90.81 755 SER B O 1
ATOM 13031 N N . ALA B 1 756 ? -7.961 48.594 55.938 1 88.75 756 ALA B N 1
ATOM 13032 C CA . ALA B 1 756 ? -9.023 47.625 55.688 1 88.75 756 ALA B CA 1
ATOM 13033 C C . ALA B 1 756 ? -8.922 47.062 54.281 1 88.75 756 ALA B C 1
ATOM 13035 O O . ALA B 1 756 ? -9.188 45.875 54.062 1 88.75 756 ALA B O 1
ATOM 13036 N N . PHE B 1 757 ? -8.562 47.812 53.406 1 85.94 757 PHE B N 1
ATOM 13037 C CA . PHE B 1 757 ? -8.43 47.375 52.031 1 85.94 757 PHE B CA 1
ATOM 13038 C C . PHE B 1 757 ? -7.27 46.406 51.875 1 85.94 757 PHE B C 1
ATOM 13040 O O . PHE B 1 757 ? -7.34 45.469 51.062 1 85.94 757 PHE B O 1
ATOM 13047 N N . ILE B 1 758 ? -6.18 46.625 52.5 1 88.38 758 ILE B N 1
ATOM 13048 C CA . ILE B 1 758 ? -5.016 45.75 52.438 1 88.38 758 ILE B CA 1
ATOM 13049 C C . ILE B 1 758 ? -5.367 44.406 53.031 1 88.38 758 ILE B C 1
ATOM 13051 O O . ILE B 1 758 ? -4.898 43.344 52.562 1 88.38 758 ILE B O 1
ATOM 13055 N N . VAL B 1 759 ? -6.219 44.406 54.062 1 87.69 759 VAL B N 1
ATOM 13056 C CA . VAL B 1 759 ? -6.613 43.156 54.688 1 87.69 759 VAL B CA 1
ATOM 13057 C C . VAL B 1 759 ? -7.609 42.406 53.812 1 87.69 759 VAL B C 1
ATOM 13059 O O . VAL B 1 759 ? -7.555 41.188 53.688 1 87.69 759 VAL B O 1
ATOM 13062 N N . ALA B 1 760 ? -8.5 43.094 53.219 1 86.12 760 ALA B N 1
ATOM 13063 C CA . ALA B 1 760 ? -9.516 42.469 52.375 1 86.12 760 ALA B CA 1
ATOM 13064 C C . ALA B 1 760 ? -8.883 41.875 51.125 1 86.12 760 ALA B C 1
ATOM 13066 O O . ALA B 1 760 ? -9.297 40.812 50.656 1 86.12 760 ALA B O 1
ATOM 13067 N N . SER B 1 761 ? -7.945 42.531 50.562 1 86.81 761 SER B N 1
ATOM 13068 C CA . SER B 1 761 ? -7.254 42.094 49.375 1 86.81 761 SER B CA 1
ATOM 13069 C C . SER B 1 761 ? -5.742 42.25 49.5 1 86.81 761 SER B C 1
ATOM 13071 O O . SER B 1 761 ? -5.18 43.281 49.125 1 86.81 761 SER B O 1
ATOM 13073 N N . PRO B 1 762 ? -5.164 41.219 49.938 1 88.5 762 PRO B N 1
ATOM 13074 C CA . PRO B 1 762 ? -3.721 41.312 50.156 1 88.5 762 PRO B CA 1
ATOM 13075 C C . PRO B 1 762 ? -2.947 41.656 48.906 1 88.5 762 PRO B C 1
ATOM 13077 O O . PRO B 1 762 ? -3.24 41.125 47.812 1 88.5 762 PRO B O 1
ATOM 13080 N N . PRO B 1 763 ? -2.055 42.719 49.031 1 90.06 763 PRO B N 1
ATOM 13081 C CA . PRO B 1 763 ? -1.255 43.125 47.875 1 90.06 763 PRO B CA 1
ATOM 13082 C C . PRO B 1 763 ? -0.286 42.062 47.406 1 90.06 763 PRO B C 1
ATOM 13084 O O . PRO B 1 763 ? 0.37 41.406 48.219 1 90.06 763 PRO B O 1
ATOM 13087 N N . LYS B 1 764 ? -0.397 41.75 46.156 1 91.5 764 LYS B N 1
ATOM 13088 C CA . LYS B 1 764 ? 0.488 40.75 45.531 1 91.5 764 LYS B CA 1
ATOM 13089 C C . LYS B 1 764 ? 0.977 41.219 44.156 1 91.5 764 LYS B C 1
ATOM 13091 O O . LYS B 1 764 ? 0.228 41.844 43.406 1 91.5 764 LYS B O 1
ATOM 13096 N N . ALA B 1 765 ? 2.273 40.969 44 1 92.62 765 ALA B N 1
ATOM 13097 C CA . ALA B 1 765 ? 2.818 41.188 42.656 1 92.62 765 ALA B CA 1
ATOM 13098 C C . ALA B 1 765 ? 2.539 39.969 41.781 1 92.62 765 ALA B C 1
ATOM 13100 O O . ALA B 1 765 ? 2.928 38.844 42.094 1 92.62 765 ALA B O 1
ATOM 13101 N N . ILE B 1 766 ? 1.828 40.156 40.719 1 91.44 766 ILE B N 1
ATOM 13102 C CA . ILE B 1 766 ? 1.437 39.031 39.875 1 91.44 766 ILE B CA 1
ATOM 13103 C C . ILE B 1 766 ? 2.004 39.25 38.469 1 91.44 766 ILE B C 1
ATOM 13105 O O . ILE B 1 766 ? 2.322 40.375 38.094 1 91.44 766 ILE B O 1
ATOM 13109 N N . ARG B 1 767 ? 2.107 38.031 37.844 1 89.12 767 ARG B N 1
ATOM 13110 C CA . ARG B 1 767 ? 2.457 38.031 36.406 1 89.12 767 ARG B CA 1
ATOM 13111 C C . ARG B 1 767 ? 1.205 38.094 35.531 1 89.12 767 ARG B C 1
ATOM 13113 O O . ARG B 1 767 ? 0.392 37.156 35.562 1 89.12 767 ARG B O 1
ATOM 13120 N N . HIS B 1 768 ? 1.02 39.219 34.844 1 87.56 768 HIS B N 1
ATOM 13121 C CA . HIS B 1 768 ? -0.111 39.406 33.938 1 87.56 768 HIS B CA 1
ATOM 13122 C C . HIS B 1 768 ? 0.292 39.156 32.5 1 87.56 768 HIS B C 1
ATOM 13124 O O . HIS B 1 768 ? 1.381 39.531 32.062 1 87.56 768 HIS B O 1
ATOM 13130 N N . TYR B 1 769 ? -0.706 38.438 31.766 1 86.94 769 TYR B N 1
ATOM 13131 C CA . TYR B 1 769 ? -0.436 38.094 30.375 1 86.94 769 TYR B CA 1
ATOM 13132 C C . TYR B 1 769 ? -1.457 38.75 29.438 1 86.94 769 TYR B C 1
ATOM 13134 O O . TYR B 1 769 ? -2.438 38.094 29.047 1 86.94 769 TYR B O 1
ATOM 13142 N N . PRO B 1 770 ? -1.229 39.938 28.969 1 78.69 770 PRO B N 1
ATOM 13143 C CA . PRO B 1 770 ? -2.182 40.562 28.062 1 78.69 770 PRO B CA 1
ATOM 13144 C C . PRO B 1 770 ? -2.254 39.875 26.703 1 78.69 770 PRO B C 1
ATOM 13146 O O . PRO B 1 770 ? -3.332 39.781 26.109 1 78.69 770 PRO B O 1
ATOM 13149 N N . THR B 1 771 ? -1.197 39.531 26.141 1 80.75 771 THR B N 1
ATOM 13150 C CA . THR B 1 771 ? -1.109 38.781 24.906 1 80.75 771 THR B CA 1
ATOM 13151 C C . THR B 1 771 ? -0.313 37.5 25.125 1 80.75 771 THR B C 1
ATOM 13153 O O . THR B 1 771 ? 0.336 37.312 26.156 1 80.75 771 THR B O 1
ATOM 13156 N N . ARG B 1 772 ? -0.42 36.656 24.141 1 85.69 772 ARG B N 1
ATOM 13157 C CA . ARG B 1 772 ? 0.273 35.375 24.234 1 85.69 772 ARG B CA 1
ATOM 13158 C C . ARG B 1 772 ? 1.784 35.562 24.172 1 85.69 772 ARG B C 1
ATOM 13160 O O . ARG B 1 772 ? 2.543 34.719 24.641 1 85.69 772 ARG B O 1
ATOM 13167 N N . ASP B 1 773 ? 2.174 36.719 23.75 1 87.81 773 ASP B N 1
ATOM 13168 C CA . ASP B 1 773 ? 3.6 36.938 23.531 1 87.81 773 ASP B CA 1
ATOM 13169 C C . ASP B 1 773 ? 4.219 37.781 24.641 1 87.81 773 ASP B C 1
ATOM 13171 O O . ASP B 1 773 ? 5.434 37.969 24.656 1 87.81 773 ASP B O 1
ATOM 13175 N N . GLU B 1 774 ? 3.428 38.25 25.516 1 85.5 774 GLU B N 1
ATOM 13176 C CA . GLU B 1 774 ? 3.955 39.188 26.5 1 85.5 774 GLU B CA 1
ATOM 13177 C C . GLU B 1 774 ? 3.541 38.812 27.922 1 85.5 774 GLU B C 1
ATOM 13179 O O . GLU B 1 774 ? 2.455 38.25 28.125 1 85.5 774 GLU B O 1
ATOM 13184 N N . ALA B 1 775 ? 4.582 39 28.891 1 88.81 775 ALA B N 1
ATOM 13185 C CA . ALA B 1 775 ? 4.344 38.844 30.328 1 88.81 775 ALA B CA 1
ATOM 13186 C C . ALA B 1 775 ? 4.746 40.125 31.078 1 88.81 775 ALA B C 1
ATOM 13188 O O . ALA B 1 775 ? 5.801 40.688 30.812 1 88.81 775 ALA B O 1
ATOM 13189 N N . GLN B 1 776 ? 3.867 40.656 31.859 1 87.69 776 GLN B N 1
ATOM 13190 C CA . GLN B 1 776 ? 4.125 41.875 32.625 1 87.69 776 GLN B CA 1
ATOM 13191 C C . GLN B 1 776 ? 3.994 41.594 34.125 1 87.69 776 GLN B C 1
ATOM 13193 O O . GLN B 1 776 ? 3.109 40.875 34.562 1 87.69 776 GLN B O 1
ATOM 13198 N N . LEU B 1 777 ? 5.031 42.125 34.875 1 90.25 777 LEU B N 1
ATOM 13199 C CA . LEU B 1 777 ? 4.961 42.062 36.312 1 90.25 777 LEU B CA 1
ATOM 13200 C C . LEU B 1 777 ? 4.266 43.312 36.875 1 90.25 777 LEU B C 1
ATOM 13202 O O . LEU B 1 777 ? 4.758 44.438 36.688 1 90.25 777 LEU B O 1
ATOM 13206 N N . VAL B 1 778 ? 3.141 43.156 37.375 1 87.94 778 VAL B N 1
ATOM 13207 C CA . VAL B 1 778 ? 2.35 44.281 37.844 1 87.94 778 VAL B CA 1
ATOM 13208 C C . VAL B 1 778 ? 1.726 43.938 39.188 1 87.94 778 VAL B C 1
ATOM 13210 O O . VAL B 1 778 ? 1.702 42.781 39.625 1 87.94 778 VAL B O 1
ATOM 13213 N N . CYS B 1 779 ? 1.459 45.031 39.906 1 88.94 779 CYS B N 1
ATOM 13214 C CA . CYS B 1 779 ? 0.681 44.844 41.125 1 88.94 779 CYS B CA 1
ATOM 13215 C C . CYS B 1 779 ? -0.762 44.5 40.812 1 88.94 779 CYS B C 1
ATOM 13217 O O . CYS B 1 779 ? -1.346 45.031 39.844 1 88.94 779 CYS B O 1
ATOM 13219 N N . ARG B 1 780 ? -1.3 43.5 41.469 1 87.38 780 ARG B N 1
ATOM 13220 C CA . ARG B 1 780 ? -2.658 43.031 41.25 1 87.38 780 ARG B CA 1
ATOM 13221 C C . ARG B 1 780 ? -3.652 44.188 41.219 1 87.38 780 ARG B C 1
ATOM 13223 O O . ARG B 1 780 ? -4.602 44.188 40.438 1 87.38 780 ARG B O 1
ATOM 13230 N N . ALA B 1 781 ? -3.385 45.188 41.969 1 81.44 781 ALA B N 1
ATOM 13231 C CA . ALA B 1 781 ? -4.312 46.312 42.094 1 81.44 781 ALA B CA 1
ATOM 13232 C C . ALA B 1 781 ? -4.332 47.156 40.844 1 81.44 781 ALA B C 1
ATOM 13234 O O . ALA B 1 781 ? -5.309 47.875 40.562 1 81.44 781 ALA B O 1
ATOM 13235 N N . THR B 1 782 ? -3.248 47.094 40.125 1 78.31 782 THR B N 1
ATOM 13236 C CA . THR B 1 782 ? -3.188 47.875 38.875 1 78.31 782 THR B CA 1
ATOM 13237 C C . THR B 1 782 ? -4.09 47.219 37.812 1 78.31 782 THR B C 1
ATOM 13239 O O . THR B 1 782 ? -4.641 47.938 36.969 1 78.31 782 THR B O 1
ATOM 13242 N N . VAL B 1 783 ? -4.301 45.938 37.938 1 77.06 783 VAL B N 1
ATOM 13243 C CA . VAL B 1 783 ? -5.082 45.219 36.938 1 77.06 783 VAL B CA 1
ATOM 13244 C C . VAL B 1 783 ? -6.551 45.188 37.344 1 77.06 783 VAL B C 1
ATOM 13246 O O . VAL B 1 783 ? -7.438 45.406 36.531 1 77.06 783 VAL B O 1
ATOM 13249 N N . ASP B 1 784 ? -6.926 44.906 38.594 1 74.12 784 ASP B N 1
ATOM 13250 C CA . ASP B 1 784 ? -8.297 44.719 39.062 1 74.12 784 ASP B CA 1
ATOM 13251 C C . ASP B 1 784 ? -8.938 46.062 39.406 1 74.12 784 ASP B C 1
ATOM 13253 O O . ASP B 1 784 ? -10.047 46.125 39.938 1 74.12 784 ASP B O 1
ATOM 13257 N N . THR B 1 785 ? -8.523 47.25 39.094 1 69.62 785 THR B N 1
ATOM 13258 C CA . THR B 1 785 ? -9.078 48.562 39.344 1 69.62 785 THR B CA 1
ATOM 13259 C C . THR B 1 785 ? -9.203 48.844 40.844 1 69.62 785 THR B C 1
ATOM 13261 O O . THR B 1 785 ? -9.969 49.719 41.25 1 69.62 785 THR B O 1
ATOM 13264 N N . SER B 1 786 ? -8.555 48.188 41.656 1 73.88 786 SER B N 1
ATOM 13265 C CA . SER B 1 786 ? -8.641 48.406 43.094 1 73.88 786 SER B CA 1
ATOM 13266 C C . SER B 1 786 ? -8.031 49.75 43.5 1 73.88 786 SER B C 1
ATOM 13268 O O . SER B 1 786 ? -8.414 50.344 44.531 1 73.88 786 SER B O 1
ATOM 13270 N N . TYR B 1 787 ? -7.168 50.344 42.688 1 74.31 787 TYR B N 1
ATOM 13271 C CA . TYR B 1 787 ? -6.598 51.656 43 1 74.31 787 TYR B CA 1
ATOM 13272 C C . TYR B 1 787 ? -7.676 52.719 43 1 74.31 787 TYR B C 1
ATOM 13274 O O . TYR B 1 787 ? -7.652 53.625 43.844 1 74.31 787 TYR B O 1
ATOM 13282 N N . MET B 1 788 ? -8.602 52.531 42.156 1 72.25 788 MET B N 1
ATOM 13283 C CA . MET B 1 788 ? -9.656 53.531 42.062 1 72.25 788 MET B CA 1
ATOM 13284 C C . MET B 1 788 ? -10.562 53.5 43.281 1 72.25 788 MET B C 1
ATOM 13286 O O . MET B 1 788 ? -11.086 54.531 43.719 1 72.25 788 MET B O 1
ATOM 13290 N N . LEU B 1 789 ? -10.578 52.375 43.875 1 73.38 789 LEU B N 1
ATOM 13291 C CA . LEU B 1 789 ? -11.391 52.281 45.062 1 73.38 789 LEU B CA 1
ATOM 13292 C C . LEU B 1 789 ? -10.703 52.938 46.281 1 73.38 789 LEU B C 1
ATOM 13294 O O . LEU B 1 789 ? -11.359 53.5 47.125 1 73.38 789 LEU B O 1
ATOM 13298 N N . GLY B 1 790 ? -9.453 52.938 46.25 1 76.06 790 GLY B N 1
ATOM 13299 C CA . GLY B 1 790 ? -8.703 53.594 47.312 1 76.06 790 GLY B CA 1
ATOM 13300 C C . GLY B 1 790 ? -8.75 55.094 47.219 1 76.06 790 GLY B C 1
ATOM 13301 O O . GLY B 1 790 ? -8.602 55.781 48.219 1 76.06 790 GLY B O 1
ATOM 13302 N N . LEU B 1 791 ? -9.117 55.594 46.125 1 81.19 791 LEU B N 1
ATOM 13303 C CA . LEU B 1 791 ? -9.156 57.031 45.906 1 81.19 791 LEU B CA 1
ATOM 13304 C C . LEU B 1 791 ? -10.57 57.594 46.094 1 81.19 791 LEU B C 1
ATOM 13306 O O . LEU B 1 791 ? -10.797 58.781 46 1 81.19 791 LEU B O 1
ATOM 13310 N N . ALA B 1 792 ? -11.453 56.781 46.5 1 83.81 792 ALA B N 1
ATOM 13311 C CA . ALA B 1 792 ? -12.852 57.219 46.656 1 83.81 792 ALA B CA 1
ATOM 13312 C C . ALA B 1 792 ? -13 58.25 47.75 1 83.81 792 ALA B C 1
ATOM 13314 O O . ALA B 1 792 ? -13.68 59.281 47.562 1 83.81 792 ALA B O 1
ATOM 13315 N N . TYR B 1 793 ? -12.328 58.094 48.906 1 90.38 793 TYR B N 1
ATOM 13316 C CA . TYR B 1 793 ? -12.43 59.031 50.031 1 90.38 793 TYR B CA 1
ATOM 13317 C C . TYR B 1 793 ? -11.742 60.344 49.688 1 90.38 793 TYR B C 1
ATOM 13319 O O . TYR B 1 793 ? -12.312 61.406 49.906 1 90.38 793 TYR B O 1
ATOM 13327 N N . PRO B 1 794 ? -10.602 60.312 49.156 1 90.56 794 PRO B N 1
ATOM 13328 C CA . PRO B 1 794 ? -9.984 61.562 48.75 1 90.56 794 PRO B CA 1
ATOM 13329 C C . PRO B 1 794 ? -10.812 62.344 47.719 1 90.56 794 PRO B C 1
ATOM 13331 O O . PRO B 1 794 ? -10.875 63.562 47.75 1 90.56 794 PRO B O 1
ATOM 13334 N N . ILE B 1 795 ? -11.43 61.688 46.844 1 85.75 795 ILE B N 1
ATOM 13335 C CA . ILE B 1 795 ? -12.281 62.344 45.844 1 85.75 795 ILE B CA 1
ATOM 13336 C C . ILE B 1 795 ? -13.492 62.969 46.531 1 85.75 795 ILE B C 1
ATOM 13338 O O . ILE B 1 795 ? -13.914 64.062 46.188 1 85.75 795 ILE B O 1
ATOM 13342 N N . PHE B 1 796 ? -13.945 62.406 47.469 1 87.88 796 PHE B N 1
ATOM 13343 C CA . PHE B 1 796 ? -15.062 62.938 48.281 1 87.88 796 PHE B CA 1
ATOM 13344 C C . PHE B 1 796 ? -14.656 64.188 49 1 87.88 796 PHE B C 1
ATOM 13346 O O . PHE B 1 796 ? -15.391 65.188 49 1 87.88 796 PHE B O 1
ATOM 13353 N N . LEU B 1 797 ? -13.5 64.125 49.656 1 90.75 797 LEU B N 1
ATOM 13354 C CA . LEU B 1 797 ? -12.984 65.25 50.344 1 90.75 797 LEU B CA 1
ATOM 13355 C C . LEU B 1 797 ? -12.75 66.438 49.375 1 90.75 797 LEU B C 1
ATOM 13357 O O . LEU B 1 797 ? -13 67.562 49.688 1 90.75 797 LEU B O 1
ATOM 13361 N N . MET B 1 798 ? -12.305 66.062 48.219 1 88.75 798 MET B N 1
ATOM 13362 C CA . MET B 1 798 ? -12.047 67.062 47.188 1 88.75 798 MET B CA 1
ATOM 13363 C C . MET B 1 798 ? -13.344 67.75 46.75 1 88.75 798 MET B C 1
ATOM 13365 O O . MET B 1 798 ? -13.383 68.938 46.594 1 88.75 798 MET B O 1
ATOM 13369 N N . VAL B 1 799 ? -14.414 67.062 46.625 1 87.5 799 VAL B N 1
ATOM 13370 C CA . VAL B 1 799 ? -15.711 67.562 46.219 1 87.5 799 VAL B CA 1
ATOM 13371 C C . VAL B 1 799 ? -16.266 68.5 47.312 1 87.5 799 VAL B C 1
ATOM 13373 O O . VAL B 1 799 ? -16.781 69.562 47.031 1 87.5 799 VAL B O 1
ATOM 13376 N N . LEU B 1 800 ? -16.109 68.062 48.531 1 88.25 800 LEU B N 1
ATOM 13377 C CA . LEU B 1 800 ? -16.578 68.875 49.656 1 88.25 800 LEU B CA 1
ATOM 13378 C C . LEU B 1 800 ? -15.805 70.188 49.781 1 88.25 800 LEU B C 1
ATOM 13380 O O . LEU B 1 800 ? -16.391 71.25 50.094 1 88.25 800 LEU B O 1
ATOM 13384 N N . CYS B 1 801 ? -14.508 70 49.594 1 88.19 801 CYS B N 1
ATOM 13385 C CA . CYS B 1 801 ? -13.664 71.188 49.656 1 88.19 801 CYS B CA 1
ATOM 13386 C C . CYS B 1 801 ? -14.016 72.125 48.562 1 88.19 801 CYS B C 1
ATOM 13388 O O . CYS B 1 801 ? -14.023 73.375 48.75 1 88.19 801 CYS B O 1
ATOM 13390 N N . THR B 1 802 ? -14.367 71.75 47.406 1 85.31 802 THR B N 1
ATOM 13391 C CA . THR B 1 802 ? -14.742 72.562 46.281 1 85.31 802 THR B CA 1
ATOM 13392 C C . THR B 1 802 ? -16.078 73.25 46.562 1 85.31 802 THR B C 1
ATOM 13394 O O . THR B 1 802 ? -16.234 74.438 46.25 1 85.31 802 THR B O 1
ATOM 13397 N N . LEU B 1 803 ? -16.922 72.625 47.219 1 85.81 803 LEU B N 1
ATOM 13398 C CA . LEU B 1 803 ? -18.219 73.188 47.562 1 85.81 803 LEU B CA 1
ATOM 13399 C C . LEU B 1 803 ? -18.062 74.312 48.594 1 85.81 803 LEU B C 1
ATOM 13401 O O . LEU B 1 803 ? -18.688 75.375 48.5 1 85.81 803 LEU B O 1
ATOM 13405 N N . TYR B 1 804 ? -17.188 74 49.5 1 85.5 804 TYR B N 1
ATOM 13406 C CA . TYR B 1 804 ? -16.938 75.062 50.531 1 85.5 804 TYR B CA 1
ATOM 13407 C C . TYR B 1 804 ? -16.219 76.25 49.938 1 85.5 804 TYR B C 1
ATOM 13409 O O . TYR B 1 804 ? -16.484 77.375 50.344 1 85.5 804 TYR B O 1
ATOM 13417 N N . ALA B 1 805 ? -15.352 75.938 49.031 1 80.81 805 ALA B N 1
ATOM 13418 C CA . ALA B 1 805 ? -14.625 77.062 48.375 1 80.81 805 ALA B CA 1
ATOM 13419 C C . ALA B 1 805 ? -15.562 77.938 47.562 1 80.81 805 ALA B C 1
ATOM 13421 O O . ALA B 1 805 ? -15.375 79.125 47.5 1 80.81 805 ALA B O 1
ATOM 13422 N N . ILE B 1 806 ? -16.578 77.375 47.031 1 76.94 806 ILE B N 1
ATOM 13423 C CA . ILE B 1 806 ? -17.578 78.125 46.281 1 76.94 806 ILE B CA 1
ATOM 13424 C C . ILE B 1 806 ? -18.422 78.938 47.25 1 76.94 806 ILE B C 1
ATOM 13426 O O . ILE B 1 806 ? -18.75 80.125 46.938 1 76.94 806 ILE B O 1
ATOM 13430 N N . LYS B 1 807 ? -18.625 78.5 48.375 1 77.06 807 LYS B N 1
ATOM 13431 C CA . LYS B 1 807 ? -19.469 79.188 49.375 1 77.06 807 LYS B CA 1
ATOM 13432 C C . LYS B 1 807 ? -18.719 80.375 49.969 1 77.06 807 LYS B C 1
ATOM 13434 O O . LYS B 1 807 ? -19.344 81.438 50.312 1 77.06 807 LYS B O 1
ATOM 13439 N N . THR B 1 808 ? -17.406 80.375 50.031 1 75 808 THR B N 1
ATOM 13440 C CA . THR B 1 808 ? -16.609 81.438 50.656 1 75 808 THR B CA 1
ATOM 13441 C C . THR B 1 808 ? -16.062 82.375 49.594 1 75 808 THR B C 1
ATOM 13443 O O . THR B 1 808 ? -15.141 83.125 49.875 1 75 808 THR B O 1
ATOM 13446 N N . ARG B 1 809 ? -16.453 82.5 48.5 1 66.5 809 ARG B N 1
ATOM 13447 C CA . ARG B 1 809 ? -15.922 83.312 47.406 1 66.5 809 ARG B CA 1
ATOM 13448 C C . ARG B 1 809 ? -16.219 84.75 47.594 1 66.5 809 ARG B C 1
ATOM 13450 O O . ARG B 1 809 ? -15.477 85.625 47.125 1 66.5 809 ARG B O 1
ATOM 13457 N N . LYS B 1 810 ? -17.234 85.188 48.406 1 63.22 810 LYS B N 1
ATOM 13458 C CA . LYS B 1 810 ? -17.672 86.562 48.531 1 63.22 810 LYS B CA 1
ATOM 13459 C C . LYS B 1 810 ? -16.969 87.312 49.688 1 63.22 810 LYS B C 1
ATOM 13461 O O . LYS B 1 810 ? -17.391 88.375 50.125 1 63.22 810 LYS B O 1
ATOM 13466 N N . ILE B 1 811 ? -15.969 86.625 50.281 1 62.19 811 ILE B N 1
ATOM 13467 C CA . ILE B 1 811 ? -15.258 87.312 51.375 1 62.19 811 ILE B CA 1
ATOM 13468 C C . ILE B 1 811 ? -14.406 88.438 50.875 1 62.19 811 ILE B C 1
ATOM 13470 O O . ILE B 1 811 ? -13.805 88.312 49.781 1 62.19 811 ILE B O 1
ATOM 13474 N N . PRO B 1 812 ? -14.555 89.688 51.531 1 56 812 PRO B N 1
ATOM 13475 C CA . PRO B 1 812 ? -13.906 90.938 51.062 1 56 812 PRO B CA 1
ATOM 13476 C C . PRO B 1 812 ? -12.43 90.75 50.719 1 56 812 PRO B C 1
ATOM 13478 O O . PRO B 1 812 ? -11.797 89.812 51.281 1 56 812 PRO B O 1
ATOM 13481 N N . GLU B 1 813 ? -11.945 91.438 49.75 1 49.75 813 GLU B N 1
ATOM 13482 C CA . GLU B 1 813 ? -10.68 91.375 49 1 49.75 813 GLU B CA 1
ATOM 13483 C C . GLU B 1 813 ? -9.492 91.375 49.969 1 49.75 813 GLU B C 1
ATOM 13485 O O . GLU B 1 813 ? -8.422 90.875 49.625 1 49.75 813 GLU B O 1
ATOM 13490 N N . ALA B 1 814 ? -9.68 91.938 51.125 1 47.91 814 ALA B N 1
ATOM 13491 C CA . ALA B 1 814 ? -8.539 92 52.062 1 47.91 814 ALA B CA 1
ATOM 13492 C C . ALA B 1 814 ? -8.07 90.625 52.469 1 47.91 814 ALA B C 1
ATOM 13494 O O . ALA B 1 814 ? -6.934 90.438 52.938 1 47.91 814 ALA B O 1
ATOM 13495 N N . PHE B 1 815 ? -8.984 89.562 52.344 1 52.09 815 PHE B N 1
ATOM 13496 C CA . PHE B 1 815 ? -8.562 88.188 52.75 1 52.09 815 PHE B CA 1
ATOM 13497 C C . PHE B 1 815 ? -8.398 87.312 51.531 1 52.09 815 PHE B C 1
ATOM 13499 O O . PHE B 1 815 ? -9.273 86.5 51.219 1 52.09 815 PHE B O 1
ATOM 13506 N N . ASN B 1 816 ? -7.375 87.5 50.719 1 64.06 816 ASN B N 1
ATOM 13507 C CA . ASN B 1 816 ? -6.93 86.938 49.438 1 64.06 816 ASN B CA 1
ATOM 13508 C C . ASN B 1 816 ? -6.695 85.438 49.531 1 64.06 816 ASN B C 1
ATOM 13510 O O . ASN B 1 816 ? -6.664 84.75 48.5 1 64.06 816 ASN B O 1
ATOM 13514 N N . GLU B 1 817 ? -6.84 84.812 50.688 1 76.19 817 GLU B N 1
ATOM 13515 C CA . GLU B 1 817 ? -6.473 83.375 50.844 1 76.19 817 GLU B CA 1
ATOM 13516 C C . GLU B 1 817 ? -7.566 82.5 50.281 1 76.19 817 GLU B C 1
ATOM 13518 O O . GLU B 1 817 ? -7.273 81.438 49.656 1 76.19 817 GLU B O 1
ATOM 13523 N N . ALA B 1 818 ? -8.828 82.812 50.438 1 77.38 818 ALA B N 1
ATOM 13524 C CA . ALA B 1 818 ? -9.953 82 50 1 77.38 818 ALA B CA 1
ATOM 13525 C C . ALA B 1 818 ? -9.992 81.938 48.469 1 77.38 818 ALA B C 1
ATOM 13527 O O . ALA B 1 818 ? -10.375 80.875 47.906 1 77.38 818 ALA B O 1
ATOM 13528 N N . LYS B 1 819 ? -9.578 83 47.906 1 75.31 819 LYS B N 1
ATOM 13529 C CA . LYS B 1 819 ? -9.547 83 46.469 1 75.31 819 LYS B CA 1
ATOM 13530 C C . LYS B 1 819 ? -8.508 82 45.906 1 75.31 819 LYS B C 1
ATOM 13532 O O . LYS B 1 819 ? -8.766 81.312 44.938 1 75.31 819 LYS B O 1
ATOM 13537 N N . PHE B 1 820 ? -7.379 81.938 46.531 1 80.5 820 PHE B N 1
ATOM 13538 C CA . PHE B 1 820 ? -6.312 81.062 46.094 1 80.5 820 PHE B CA 1
ATOM 13539 C C . PHE B 1 820 ? -6.672 79.562 46.375 1 80.5 820 PHE B C 1
ATOM 13541 O O . PHE B 1 820 ? -6.316 78.688 45.594 1 80.5 820 PHE B O 1
ATOM 13548 N N . ILE B 1 821 ? -7.391 79.25 47.406 1 84.81 821 ILE B N 1
ATOM 13549 C CA . ILE B 1 821 ? -7.844 77.938 47.719 1 84.81 821 ILE B CA 1
ATOM 13550 C C . ILE B 1 821 ? -8.867 77.5 46.688 1 84.81 821 ILE B C 1
ATOM 13552 O O . ILE B 1 821 ? -8.836 76.312 46.219 1 84.81 821 ILE B O 1
ATOM 13556 N N . GLY B 1 822 ? -9.773 78.375 46.281 1 81.44 822 GLY B N 1
ATOM 13557 C CA . GLY B 1 822 ? -10.734 78.062 45.219 1 81.44 822 GLY B CA 1
ATOM 13558 C C . GLY B 1 822 ? -10.086 77.75 43.906 1 81.44 822 GLY B C 1
ATOM 13559 O O . GLY B 1 822 ? -10.453 76.75 43.25 1 81.44 822 GLY B O 1
ATOM 13560 N N . PHE B 1 823 ? -9.078 78.562 43.562 1 75.31 823 PHE B N 1
ATOM 13561 C CA . PHE B 1 823 ? -8.359 78.312 42.312 1 75.31 823 PHE B CA 1
ATOM 13562 C C . PHE B 1 823 ? -7.656 76.938 42.375 1 75.31 823 PHE B C 1
ATOM 13564 O O . PHE B 1 823 ? -7.551 76.25 41.344 1 75.31 823 PHE B O 1
ATOM 13571 N N . THR B 1 824 ? -7.082 76.562 43.438 1 82.44 824 THR B N 1
ATOM 13572 C CA . THR B 1 824 ? -6.398 75.312 43.625 1 82.44 824 THR B CA 1
ATOM 13573 C C . THR B 1 824 ? -7.375 74.125 43.469 1 82.44 824 THR B C 1
ATOM 13575 O O . THR B 1 824 ? -7.07 73.188 42.781 1 82.44 824 THR B O 1
ATOM 13578 N N . MET B 1 825 ? -8.57 74.188 43.969 1 84.19 825 MET B N 1
ATOM 13579 C CA . MET B 1 825 ? -9.539 73.125 43.938 1 84.19 825 MET B CA 1
ATOM 13580 C C . MET B 1 825 ? -10.133 72.938 42.531 1 84.19 825 MET B C 1
ATOM 13582 O O . MET B 1 825 ? -10.344 71.812 42.062 1 84.19 825 MET B O 1
ATOM 13586 N N . TYR B 1 826 ? -10.344 74.125 41.875 1 74.06 826 TYR B N 1
ATOM 13587 C CA . TYR B 1 826 ? -10.875 74.062 40.5 1 74.06 826 TYR B CA 1
ATOM 13588 C C . TYR B 1 826 ? -9.875 73.438 39.562 1 74.06 826 TYR B C 1
ATOM 13590 O O . TYR B 1 826 ? -10.25 72.562 38.719 1 74.06 826 TYR B O 1
ATOM 13598 N N . THR B 1 827 ? -8.617 73.75 39.719 1 73.31 827 THR B N 1
ATOM 13599 C CA . THR B 1 827 ? -7.582 73.188 38.875 1 73.31 827 THR B CA 1
ATOM 13600 C C . THR B 1 827 ? -7.387 71.75 39.156 1 73.31 827 THR B C 1
ATOM 13602 O O . THR B 1 827 ? -7.137 70.938 38.25 1 73.31 827 THR B O 1
ATOM 13605 N N . THR B 1 828 ? -7.473 71.312 40.344 1 79.56 828 THR B N 1
ATOM 13606 C CA . THR B 1 828 ? -7.332 69.938 40.719 1 79.56 828 THR B CA 1
ATOM 13607 C C . THR B 1 828 ? -8.469 69.125 40.125 1 79.56 828 THR B C 1
ATOM 13609 O O . THR B 1 828 ? -8.258 68 39.688 1 79.56 828 THR B O 1
ATOM 13612 N N . CYS B 1 829 ? -9.672 69.625 40.094 1 76.19 829 CYS B N 1
ATOM 13613 C CA . CYS B 1 829 ? -10.805 68.875 39.5 1 76.19 829 CYS B CA 1
ATOM 13614 C C . CYS B 1 829 ? -10.602 68.688 38 1 76.19 829 CYS B C 1
ATOM 13616 O O . CYS B 1 829 ? -10.938 67.625 37.469 1 76.19 829 CYS B O 1
ATOM 13618 N N . ILE B 1 830 ? -10.008 69.625 37.438 1 66.38 830 ILE B N 1
ATOM 13619 C CA . ILE B 1 830 ? -9.758 69.562 36 1 66.38 830 ILE B CA 1
ATOM 13620 C C . ILE B 1 830 ? -8.719 68.5 35.719 1 66.38 830 ILE B C 1
ATOM 13622 O O . ILE B 1 830 ? -8.844 67.688 34.781 1 66.38 830 ILE B O 1
ATOM 13626 N N . ILE B 1 831 ? -7.719 68.375 36.438 1 71.88 831 ILE B N 1
ATOM 13627 C CA . ILE B 1 831 ? -6.656 67.375 36.281 1 71.88 831 ILE B CA 1
ATOM 13628 C C . ILE B 1 831 ? -7.23 65.938 36.438 1 71.88 831 ILE B C 1
ATOM 13630 O O . ILE B 1 831 ? -6.965 65.062 35.625 1 71.88 831 ILE B O 1
ATOM 13634 N N . TRP B 1 832 ? -8.086 65.75 37.375 1 73.56 832 TRP B N 1
ATOM 13635 C CA . TRP B 1 832 ? -8.586 64.375 37.656 1 73.56 832 TRP B CA 1
ATOM 13636 C C . TRP B 1 832 ? -9.664 64 36.656 1 73.56 832 TRP B C 1
ATOM 13638 O O . TRP B 1 832 ? -9.797 62.812 36.312 1 73.56 832 TRP B O 1
ATOM 13648 N N . LEU B 1 833 ? -10.344 64.938 36.156 1 65.19 833 LEU B N 1
ATOM 13649 C CA . LEU B 1 833 ? -11.312 64.688 35.094 1 65.19 833 LEU B CA 1
ATOM 13650 C C . LEU B 1 833 ? -10.602 64.25 33.812 1 65.19 833 LEU B C 1
ATOM 13652 O O . LEU B 1 833 ? -11.109 63.438 33.062 1 65.19 833 LEU B O 1
ATOM 13656 N N . ALA B 1 834 ? -9.5 64.812 33.625 1 63 834 ALA B N 1
ATOM 13657 C CA . ALA B 1 834 ? -8.703 64.5 32.438 1 63 834 ALA B CA 1
ATOM 13658 C C . ALA B 1 834 ? -8 63.156 32.625 1 63 834 ALA B C 1
ATOM 13660 O O . ALA B 1 834 ? -7.812 62.406 31.641 1 63 834 ALA B O 1
ATOM 13661 N N . PHE B 1 835 ? -7.691 62.781 33.75 1 69.62 835 PHE B N 1
ATOM 13662 C CA . PHE B 1 835 ? -6.844 61.625 34.031 1 69.62 835 PHE B CA 1
ATOM 13663 C C . PHE B 1 835 ? -7.676 60.344 34.094 1 69.62 835 PHE B C 1
ATOM 13665 O O . PHE B 1 835 ? -7.195 59.281 33.75 1 69.62 835 PHE B O 1
ATOM 13672 N N . ILE B 1 836 ? -8.891 60.438 34.5 1 67.69 836 ILE B N 1
ATOM 13673 C CA . ILE B 1 836 ? -9.695 59.219 34.688 1 67.69 836 ILE B CA 1
ATOM 13674 C C . ILE B 1 836 ? -9.875 58.5 33.344 1 67.69 836 ILE B C 1
ATOM 13676 O O . ILE B 1 836 ? -9.648 57.281 33.281 1 67.69 836 ILE B O 1
ATOM 13680 N N . PRO B 1 837 ? -10.203 59.156 32.312 1 61.69 837 PRO B N 1
ATOM 13681 C CA . PRO B 1 837 ? -10.312 58.469 31.016 1 61.69 837 PRO B CA 1
ATOM 13682 C C . PRO B 1 837 ? -8.984 57.875 30.547 1 61.69 837 PRO B C 1
ATOM 13684 O O . PRO B 1 837 ? -8.953 56.781 29.953 1 61.69 837 PRO B O 1
ATOM 13687 N N . ILE B 1 838 ? -7.926 58.5 30.812 1 64.44 838 ILE B N 1
ATOM 13688 C CA . ILE B 1 838 ? -6.605 58.031 30.406 1 64.44 838 ILE B CA 1
ATOM 13689 C C . ILE B 1 838 ? -6.281 56.75 31.156 1 64.44 838 ILE B C 1
ATOM 13691 O O . ILE B 1 838 ? -5.746 55.781 30.578 1 64.44 838 ILE B O 1
ATOM 13695 N N . TYR B 1 839 ? -6.613 56.688 32.344 1 70.5 839 TYR B N 1
ATOM 13696 C CA . TYR B 1 839 ? -6.352 55.531 33.156 1 70.5 839 TYR B CA 1
ATOM 13697 C C . TYR B 1 839 ? -7.148 54.312 32.688 1 70.5 839 TYR B C 1
ATOM 13699 O O . TYR B 1 839 ? -6.637 53.219 32.656 1 70.5 839 TYR B O 1
ATOM 13707 N N . LEU B 1 840 ? -8.297 54.531 32.25 1 64.75 840 LEU B N 1
ATOM 13708 C CA . LEU B 1 840 ? -9.156 53.438 31.844 1 64.75 840 LEU B CA 1
ATOM 13709 C C . LEU B 1 840 ? -8.758 52.938 30.453 1 64.75 840 LEU B C 1
ATOM 13711 O O . LEU B 1 840 ? -8.938 51.75 30.141 1 64.75 840 LEU B O 1
ATOM 13715 N N . THR B 1 841 ? -8.258 53.719 29.734 1 62.06 841 THR B N 1
ATOM 13716 C CA . THR B 1 841 ? -7.957 53.344 28.359 1 62.06 841 THR B CA 1
ATOM 13717 C C . THR B 1 841 ? -6.578 52.688 28.266 1 62.06 841 THR B C 1
ATOM 13719 O O . THR B 1 841 ? -6.273 52 27.281 1 62.06 841 THR B O 1
ATOM 13722 N N . THR B 1 842 ? -5.746 52.906 29.141 1 68.12 842 THR B N 1
ATOM 13723 C CA . THR B 1 842 ? -4.383 52.375 29.094 1 68.12 842 THR B CA 1
ATOM 13724 C C . THR B 1 842 ? -4.273 51.062 29.859 1 68.12 842 THR B C 1
ATOM 13726 O O . THR B 1 842 ? -3.201 50.719 30.375 1 68.12 842 THR B O 1
ATOM 13729 N N . ALA B 1 843 ? -5.305 50.406 29.891 1 64.81 843 ALA B N 1
ATOM 13730 C CA . ALA B 1 843 ? -5.324 49.188 30.641 1 64.81 843 ALA B CA 1
ATOM 13731 C C . ALA B 1 843 ? -4.402 48.125 30.016 1 64.81 843 ALA B C 1
ATOM 13733 O O . ALA B 1 843 ? -3.828 47.281 30.719 1 64.81 843 ALA B O 1
ATOM 13734 N N . ASN B 1 844 ? -4.199 48.281 28.75 1 66.88 844 ASN B N 1
ATOM 13735 C CA . ASN B 1 844 ? -3.438 47.25 28.062 1 66.88 844 ASN B CA 1
ATOM 13736 C C . ASN B 1 844 ? -1.944 47.562 28.047 1 66.88 844 ASN B C 1
ATOM 13738 O O . ASN B 1 844 ? -1.122 46.688 27.75 1 66.88 844 ASN B O 1
ATOM 13742 N N . ASN B 1 845 ? -1.7 48.781 28.281 1 71.69 845 ASN B N 1
ATOM 13743 C CA . ASN B 1 845 ? -0.308 49.219 28.375 1 71.69 845 ASN B CA 1
ATOM 13744 C C . ASN B 1 845 ? 0.034 49.688 29.797 1 71.69 845 ASN B C 1
ATOM 13746 O O . ASN B 1 845 ? -0.106 50.875 30.109 1 71.69 845 ASN B O 1
ATOM 13750 N N . ILE B 1 846 ? 0.652 48.844 30.484 1 75.31 846 ILE B N 1
ATOM 13751 C CA . ILE B 1 846 ? 0.855 49.062 31.906 1 75.31 846 ILE B CA 1
ATOM 13752 C C . ILE B 1 846 ? 1.896 50.188 32.125 1 75.31 846 ILE B C 1
ATOM 13754 O O . ILE B 1 846 ? 1.812 50.938 33.062 1 75.31 846 ILE B O 1
ATOM 13758 N N . GLN B 1 847 ? 2.904 50.312 31.281 1 77.38 847 GLN B N 1
ATOM 13759 C CA . GLN B 1 847 ? 3.92 51.344 31.438 1 77.38 847 GLN B CA 1
ATOM 13760 C C . GLN B 1 847 ? 3.314 52.75 31.297 1 77.38 847 GLN B C 1
ATOM 13762 O O . GLN B 1 847 ? 3.635 53.656 32.062 1 77.38 847 GLN B O 1
ATOM 13767 N N . VAL B 1 848 ? 2.48 52.781 30.391 1 75.56 848 VAL B N 1
ATOM 13768 C CA . VAL B 1 848 ? 1.839 54.062 30.172 1 75.56 848 VAL B CA 1
ATOM 13769 C C . VAL B 1 848 ? 0.875 54.375 31.312 1 75.56 848 VAL B C 1
ATOM 13771 O O . VAL B 1 848 ? 0.741 55.5 31.734 1 75.56 848 VAL B O 1
ATOM 13774 N N . ARG B 1 849 ? 0.298 53.375 31.75 1 79.06 849 ARG B N 1
ATOM 13775 C CA . ARG B 1 849 ? -0.635 53.562 32.844 1 79.06 849 ARG B CA 1
ATOM 13776 C C . ARG B 1 849 ? 0.089 54.062 34.094 1 79.06 849 ARG B C 1
ATOM 13778 O O . ARG B 1 849 ? -0.38 55 34.781 1 79.06 849 ARG B O 1
ATOM 13785 N N . ILE B 1 850 ? 1.178 53.531 34.344 1 83.75 850 ILE B N 1
ATOM 13786 C CA . ILE B 1 850 ? 1.942 53.906 35.531 1 83.75 850 ILE B CA 1
ATOM 13787 C C . ILE B 1 850 ? 2.477 55.344 35.344 1 83.75 850 ILE B C 1
ATOM 13789 O O . ILE B 1 850 ? 2.438 56.156 36.281 1 83.75 850 ILE B O 1
ATOM 13793 N N . THR B 1 851 ? 2.916 55.594 34.219 1 82 851 THR B N 1
ATOM 13794 C CA . THR B 1 851 ? 3.467 56.906 33.938 1 82 851 THR B CA 1
ATOM 13795 C C . THR B 1 851 ? 2.383 57.969 34.031 1 82 851 THR B C 1
ATOM 13797 O O . THR B 1 851 ? 2.588 59.031 34.656 1 82 851 THR B O 1
ATOM 13800 N N . THR B 1 852 ? 1.295 57.719 33.438 1 77.69 852 THR B N 1
ATOM 13801 C CA . THR B 1 852 ? 0.221 58.688 33.438 1 77.69 852 THR B CA 1
ATOM 13802 C C . THR B 1 852 ? -0.322 58.906 34.844 1 77.69 852 THR B C 1
ATOM 13804 O O . THR B 1 852 ? -0.665 60.031 35.25 1 77.69 852 THR B O 1
ATOM 13807 N N . THR B 1 853 ? -0.412 57.906 35.562 1 83.25 853 THR B N 1
ATOM 13808 C CA . THR B 1 853 ? -0.865 58 36.938 1 83.25 853 THR B CA 1
ATOM 13809 C C . THR B 1 853 ? 0.141 58.781 37.781 1 83.25 853 THR B C 1
ATOM 13811 O O . THR B 1 853 ? -0.245 59.625 38.594 1 83.25 853 THR B O 1
ATOM 13814 N N . SER B 1 854 ? 1.354 58.562 37.594 1 86.31 854 SER B N 1
ATOM 13815 C CA . SER B 1 854 ? 2.395 59.312 38.312 1 86.31 854 SER B CA 1
ATOM 13816 C C . SER B 1 854 ? 2.369 60.781 37.969 1 86.31 854 SER B C 1
ATOM 13818 O O . SER B 1 854 ? 2.529 61.656 38.844 1 86.31 854 SER B O 1
ATOM 13820 N N . PHE B 1 855 ? 2.148 61.094 36.812 1 81.69 855 PHE B N 1
ATOM 13821 C CA . PHE B 1 855 ? 2.07 62.469 36.406 1 81.69 855 PHE B CA 1
ATOM 13822 C C . PHE B 1 855 ? 0.846 63.156 37 1 81.69 855 PHE B C 1
ATOM 13824 O O . PHE B 1 855 ? 0.908 64.312 37.406 1 81.69 855 PHE B O 1
ATOM 13831 N N . ALA B 1 856 ? -0.203 62.406 36.969 1 82.12 856 ALA B N 1
ATOM 13832 C CA . ALA B 1 856 ? -1.424 62.969 37.531 1 82.12 856 ALA B CA 1
ATOM 13833 C C . ALA B 1 856 ? -1.249 63.281 39.031 1 82.12 856 ALA B C 1
ATOM 13835 O O . ALA B 1 856 ? -1.696 64.312 39.5 1 82.12 856 ALA B O 1
ATOM 13836 N N . ILE B 1 857 ? -0.593 62.469 39.719 1 87.5 857 ILE B N 1
ATOM 13837 C CA . ILE B 1 857 ? -0.362 62.656 41.156 1 87.5 857 ILE B CA 1
ATOM 13838 C C . ILE B 1 857 ? 0.596 63.844 41.344 1 87.5 857 ILE B C 1
ATOM 13840 O O . ILE B 1 857 ? 0.343 64.688 42.188 1 87.5 857 ILE B O 1
ATOM 13844 N N . SER B 1 858 ? 1.602 63.906 40.625 1 88.19 858 SER B N 1
ATOM 13845 C CA . SER B 1 858 ? 2.58 64.938 40.75 1 88.19 858 SER B CA 1
ATOM 13846 C C . SER B 1 858 ? 1.985 66.312 40.344 1 88.19 858 SER B C 1
ATOM 13848 O O . SER B 1 858 ? 2.285 67.312 40.938 1 88.19 858 SER B O 1
ATOM 13850 N N . LEU B 1 859 ? 1.2 66.312 39.344 1 82.88 859 LEU B N 1
ATOM 13851 C CA . LEU B 1 859 ? 0.576 67.562 38.875 1 82.88 859 LEU B CA 1
ATOM 13852 C C . LEU B 1 859 ? -0.346 68.125 39.969 1 82.88 859 LEU B C 1
ATOM 13854 O O . LEU B 1 859 ? -0.469 69.375 40.094 1 82.88 859 LEU B O 1
ATOM 13858 N N . SER B 1 860 ? -1.005 67.25 40.656 1 84.94 860 SER B N 1
ATOM 13859 C CA . SER B 1 860 ? -1.851 67.688 41.75 1 84.94 860 SER B CA 1
ATOM 13860 C C . SER B 1 860 ? -1.03 68.438 42.812 1 84.94 860 SER B C 1
ATOM 13862 O O . SER B 1 860 ? -1.496 69.375 43.438 1 84.94 860 SER B O 1
ATOM 13864 N N . GLY B 1 861 ? 0.176 68 43.094 1 89.38 861 GLY B N 1
ATOM 13865 C CA . GLY B 1 861 ? 1.073 68.625 44.031 1 89.38 861 GLY B CA 1
ATOM 13866 C C . GLY B 1 861 ? 1.572 70 43.5 1 89.38 861 GLY B C 1
ATOM 13867 O O . GLY B 1 861 ? 1.623 70.938 44.25 1 89.38 861 GLY B O 1
ATOM 13868 N N . PHE B 1 862 ? 1.849 70 42.25 1 87.81 862 PHE B N 1
ATOM 13869 C CA . PHE B 1 862 ? 2.355 71.25 41.625 1 87.81 862 PHE B CA 1
ATOM 13870 C C . PHE B 1 862 ? 1.296 72.312 41.656 1 87.81 862 PHE B C 1
ATOM 13872 O O . PHE B 1 862 ? 1.618 73.5 41.812 1 87.81 862 PHE B O 1
ATOM 13879 N N . VAL B 1 863 ? 0.083 72 41.5 1 82.75 863 VAL B N 1
ATOM 13880 C CA . VAL B 1 863 ? -1.004 73 41.5 1 82.75 863 VAL B CA 1
ATOM 13881 C C . VAL B 1 863 ? -1.112 73.625 42.875 1 82.75 863 VAL B C 1
ATOM 13883 O O . VAL B 1 863 ? -1.306 74.875 42.969 1 82.75 863 VAL B O 1
ATOM 13886 N N . VAL B 1 864 ? -0.968 72.938 43.938 1 89.75 864 VAL B N 1
ATOM 13887 C CA . VAL B 1 864 ? -1.026 73.438 45.281 1 89.75 864 VAL B CA 1
ATOM 13888 C C . VAL B 1 864 ? 0.152 74.375 45.5 1 89.75 864 VAL B C 1
ATOM 13890 O O . VAL B 1 864 ? -0.013 75.5 46.062 1 89.75 864 VAL B O 1
ATOM 13893 N N . LEU B 1 865 ? 1.299 74.125 45.031 1 90.19 865 LEU B N 1
ATOM 13894 C CA . LEU B 1 865 ? 2.492 74.938 45.219 1 90.19 865 LEU B CA 1
ATOM 13895 C C . LEU B 1 865 ? 2.389 76.188 44.375 1 90.19 865 LEU B C 1
ATOM 13897 O O . LEU B 1 865 ? 2.721 77.312 44.875 1 90.19 865 LEU B O 1
ATOM 13901 N N . ALA B 1 866 ? 1.857 76.062 43.219 1 82.25 866 ALA B N 1
ATOM 13902 C CA . ALA B 1 866 ? 1.831 77.188 42.281 1 82.25 866 ALA B CA 1
ATOM 13903 C C . ALA B 1 866 ? 0.702 78.188 42.625 1 82.25 866 ALA B C 1
ATOM 13905 O O . ALA B 1 866 ? 0.895 79.375 42.625 1 82.25 866 ALA B O 1
ATOM 13906 N N . CYS B 1 867 ? -0.462 77.625 43 1 80.19 867 CYS B N 1
ATOM 13907 C CA . CYS B 1 867 ? -1.63 78.5 43.188 1 80.19 867 CYS B CA 1
ATOM 13908 C C . CYS B 1 867 ? -1.745 79 44.625 1 80.19 867 CYS B C 1
ATOM 13910 O O . CYS B 1 867 ? -2.164 80.125 44.844 1 80.19 867 CYS B O 1
ATOM 13912 N N . LEU B 1 868 ? -1.348 78.25 45.5 1 86.81 868 LEU B N 1
ATOM 13913 C CA . LEU B 1 868 ? -1.583 78.562 46.906 1 86.81 868 LEU B CA 1
ATOM 13914 C C . LEU B 1 868 ? -0.316 79.125 47.531 1 86.81 868 LEU B C 1
ATOM 13916 O O . LEU B 1 868 ? -0.365 80.188 48.219 1 86.81 868 LEU B O 1
ATOM 13920 N N . PHE B 1 869 ? 0.857 78.625 47.281 1 90.44 869 PHE B N 1
ATOM 13921 C CA . PHE B 1 869 ? 2.051 79 48.031 1 90.44 869 PHE B CA 1
ATOM 13922 C C . PHE B 1 869 ? 2.92 79.938 47.25 1 90.44 869 PHE B C 1
ATOM 13924 O O . PHE B 1 869 ? 3.645 80.75 47.812 1 90.44 869 PHE B O 1
ATOM 13931 N N . SER B 1 870 ? 2.912 79.938 45.938 1 86.69 870 SER B N 1
ATOM 13932 C CA . SER B 1 870 ? 3.771 80.75 45.125 1 86.69 870 SER B CA 1
ATOM 13933 C C . SER B 1 870 ? 3.508 82.25 45.406 1 86.69 870 SER B C 1
ATOM 13935 O O . SER B 1 870 ? 4.445 83.062 45.531 1 86.69 870 SER B O 1
ATOM 13937 N N . PRO B 1 871 ? 2.23 82.688 45.5 1 81.25 871 PRO B N 1
ATOM 13938 C CA . PRO B 1 871 ? 2.004 84.125 45.781 1 81.25 871 PRO B CA 1
ATOM 13939 C C . PRO B 1 871 ? 2.541 84.5 47.156 1 81.25 871 PRO B C 1
ATOM 13941 O O . PRO B 1 871 ? 3.033 85.625 47.344 1 81.25 871 PRO B O 1
ATOM 13944 N N . LYS B 1 872 ? 2.49 83.688 48.031 1 86.5 872 LYS B N 1
ATOM 13945 C CA . LYS B 1 872 ? 2.998 84 49.375 1 86.5 872 LYS B CA 1
ATOM 13946 C C . LYS B 1 872 ? 4.523 84.062 49.375 1 86.5 872 LYS B C 1
ATOM 13948 O O . LYS B 1 872 ? 5.109 84.938 50.031 1 86.5 872 LYS B O 1
ATOM 13953 N N . VAL B 1 873 ? 5.09 83.125 48.688 1 86.69 873 VAL B N 1
ATOM 13954 C CA . VAL B 1 873 ? 6.543 83.125 48.594 1 86.69 873 VAL B CA 1
ATOM 13955 C C . VAL B 1 873 ? 7.016 84.375 47.844 1 86.69 873 VAL B C 1
ATOM 13957 O O . VAL B 1 873 ? 8.047 84.938 48.188 1 86.69 873 VAL B O 1
ATOM 13960 N N . TYR B 1 874 ? 6.215 84.812 46.906 1 81 874 TYR B N 1
ATOM 13961 C CA . TYR B 1 874 ? 6.543 86 46.156 1 81 874 TYR B CA 1
ATOM 13962 C C . TYR B 1 874 ? 6.543 87.188 47.094 1 81 874 TYR B C 1
ATOM 13964 O O . TYR B 1 874 ? 7.438 88.062 47 1 81 874 TYR B O 1
ATOM 13972 N N . ILE B 1 875 ? 5.594 87.25 47.969 1 83.19 875 ILE B N 1
ATOM 13973 C CA . ILE B 1 875 ? 5.48 88.438 48.875 1 83.19 875 ILE B CA 1
ATOM 13974 C C . ILE B 1 875 ? 6.613 88.375 49.875 1 83.19 875 ILE B C 1
ATOM 13976 O O . ILE B 1 875 ? 7.246 89.375 50.156 1 83.19 875 ILE B O 1
ATOM 13980 N N . VAL B 1 876 ? 6.949 87.25 50.375 1 85.69 876 VAL B N 1
ATOM 13981 C CA . VAL B 1 876 ? 7.934 87.125 51.438 1 85.69 876 VAL B CA 1
ATOM 13982 C C . VAL B 1 876 ? 9.336 87.375 50.875 1 85.69 876 VAL B C 1
ATOM 13984 O O . VAL B 1 876 ? 10.18 87.938 51.531 1 85.69 876 VAL B O 1
ATOM 13987 N N . VAL B 1 877 ? 9.594 87 49.688 1 83.88 877 VAL B N 1
ATOM 13988 C CA . VAL B 1 877 ? 10.953 87.062 49.156 1 83.88 877 VAL B CA 1
ATOM 13989 C C . VAL B 1 877 ? 11.141 88.312 48.312 1 83.88 877 VAL B C 1
ATOM 13991 O O . VAL B 1 877 ? 12.172 88.938 48.406 1 83.88 877 VAL B O 1
ATOM 13994 N N . PHE B 1 878 ? 10.156 88.812 47.562 1 78.75 878 PHE B N 1
ATOM 13995 C CA . PHE B 1 878 ? 10.391 89.812 46.562 1 78.75 878 PHE B CA 1
ATOM 13996 C C . PHE B 1 878 ? 9.727 91.125 47 1 78.75 878 PHE B C 1
ATOM 13998 O O . PHE B 1 878 ? 10.133 92.188 46.531 1 78.75 878 PHE B O 1
ATOM 14005 N N . ARG B 1 879 ? 8.648 91 47.781 1 79.38 879 ARG B N 1
ATOM 14006 C CA . ARG B 1 879 ? 7.973 92.25 48.188 1 79.38 879 ARG B CA 1
ATOM 14007 C C . ARG B 1 879 ? 7.73 92.25 49.688 1 79.38 879 ARG B C 1
ATOM 14009 O O . ARG B 1 879 ? 6.582 92.25 50.156 1 79.38 879 ARG B O 1
ATOM 14016 N N . PRO B 1 880 ? 8.742 92.312 50.469 1 78.75 880 PRO B N 1
ATOM 14017 C CA . PRO B 1 880 ? 8.594 92.25 51.938 1 78.75 880 PRO B CA 1
ATOM 14018 C C . PRO B 1 880 ? 7.832 93.5 52.469 1 78.75 880 PRO B C 1
ATOM 14020 O O . PRO B 1 880 ? 7.301 93.438 53.594 1 78.75 880 PRO B O 1
ATOM 14023 N N . GLU B 1 881 ? 7.719 94.562 51.625 1 76.06 881 GLU B N 1
ATOM 14024 C CA . GLU B 1 881 ? 7.008 95.75 52.062 1 76.06 881 GLU B CA 1
ATOM 14025 C C . GLU B 1 881 ? 5.516 95.5 52.219 1 76.06 881 GLU B C 1
ATOM 14027 O O . GLU B 1 881 ? 4.84 96.188 53 1 76.06 881 GLU B O 1
ATOM 14032 N N . ARG B 1 882 ? 5.035 94.625 51.531 1 73.31 882 ARG B N 1
ATOM 14033 C CA . ARG B 1 882 ? 3.615 94.25 51.594 1 73.31 882 ARG B CA 1
ATOM 14034 C C . ARG B 1 882 ? 3.312 93.312 52.719 1 73.31 882 ARG B C 1
ATOM 14036 O O . ARG B 1 882 ? 2.15 93 53 1 73.31 882 ARG B O 1
ATOM 14043 N N . ASN B 1 883 ? 4.348 93 53.469 1 75.12 883 ASN B N 1
ATOM 14044 C CA . ASN B 1 883 ? 4.238 92.062 54.562 1 75.12 883 ASN B CA 1
ATOM 14045 C C . ASN B 1 883 ? 3.951 92.75 55.875 1 75.12 883 ASN B C 1
ATOM 14047 O O . ASN B 1 883 ? 4.734 92.688 56.844 1 75.12 883 ASN B O 1
ATOM 14051 N N . LYS B 1 884 ? 3.064 93.938 55.844 1 68.88 884 LYS B N 1
ATOM 14052 C CA . LYS B 1 884 ? 2.664 94.75 57 1 68.88 884 LYS B CA 1
ATOM 14053 C C . LYS B 1 884 ? 1.261 94.375 57.469 1 68.88 884 LYS B C 1
ATOM 14055 O O . LYS B 1 884 ? 0.429 93.938 56.656 1 68.88 884 LYS B O 1
ATOM 14060 N N . PRO B 1 885 ? 1.062 94.375 58.812 1 59.75 885 PRO B N 1
ATOM 14061 C CA . PRO B 1 885 ? -0.254 94 59.344 1 59.75 885 PRO B CA 1
ATOM 14062 C C . PRO B 1 885 ? -1.375 94.875 58.812 1 59.75 885 PRO B C 1
ATOM 14064 O O . PRO B 1 885 ? -1.214 96.125 58.688 1 59.75 885 PRO B O 1
ATOM 14067 N N . GLN B 1 886 ? -2.055 94.625 58 1 48.16 886 GLN B N 1
ATOM 14068 C CA . GLN B 1 886 ? -3.184 95.375 57.531 1 48.16 886 GLN B CA 1
ATOM 14069 C C . GLN B 1 886 ? -4.027 95.875 58.719 1 48.16 886 GLN B C 1
ATOM 14071 O O . GLN B 1 886 ? -4.41 95.125 59.594 1 48.16 886 GLN B O 1
ATOM 14076 N N . SER B 1 887 ? -3.91 97.25 59.156 1 41.88 887 SER B N 1
ATOM 14077 C CA . SER B 1 887 ? -4.699 97.875 60.219 1 41.88 887 SER B CA 1
ATOM 14078 C C . SER B 1 887 ? -6.168 97.438 60.125 1 41.88 887 SER B C 1
ATOM 14080 O O . SER B 1 887 ? -6.754 97.5 59.031 1 41.88 887 SER B O 1
ATOM 14082 N N . LYS B 1 888 ? -6.707 96.75 61.062 1 42.78 888 LYS B N 1
ATOM 14083 C CA . LYS B 1 888 ? -8.148 96.625 61.281 1 42.78 888 LYS B CA 1
ATOM 14084 C C . LYS B 1 888 ? -8.852 97.938 61.062 1 42.78 888 LYS B C 1
ATOM 14086 O O . LYS B 1 888 ? -8.367 99 61.531 1 42.78 888 LYS B O 1
ATOM 14091 N N . MET B 1 889 ? -9.484 98.188 60.125 1 34.94 889 MET B N 1
ATOM 14092 C CA . MET B 1 889 ? -10.391 99.312 60.094 1 34.94 889 MET B CA 1
ATOM 14093 C C . MET B 1 889 ? -11.023 99.562 61.469 1 34.94 889 MET B C 1
ATOM 14095 O O . MET B 1 889 ? -11.711 98.688 62 1 34.94 889 MET B O 1
ATOM 14099 N N . LEU B 1 890 ? -10.375 100.25 62.406 1 33.06 890 LEU B N 1
ATOM 14100 C CA . LEU B 1 890 ? -11.023 100.812 63.594 1 33.06 890 LEU B CA 1
ATOM 14101 C C . LEU B 1 890 ? -12.383 101.375 63.219 1 33.06 890 LEU B C 1
ATOM 14103 O O . LEU B 1 890 ? -12.5 102.188 62.281 1 33.06 890 LEU B O 1
ATOM 14107 N N . THR B 1 891 ? -13.508 100.75 63.562 1 32.19 891 THR B N 1
ATOM 14108 C CA . THR B 1 891 ? -14.812 101.375 63.625 1 32.19 891 THR B CA 1
ATOM 14109 C C . THR B 1 891 ? -14.695 102.75 64.188 1 32.19 891 THR B C 1
ATOM 14111 O O . THR B 1 891 ? -14.125 102.938 65.25 1 32.19 891 THR B O 1
ATOM 14114 N N . ASN B 1 892 ? -14.664 103.812 63.469 1 30.02 892 ASN B N 1
ATOM 14115 C CA . ASN B 1 892 ? -14.82 105.188 63.875 1 30.02 892 ASN B CA 1
ATOM 14116 C C . ASN B 1 892 ? -16 105.375 64.812 1 30.02 892 ASN B C 1
ATOM 14118 O O . ASN B 1 892 ? -17.156 105.312 64.375 1 30.02 892 ASN B O 1
ATOM 14122 N N . LYS B 1 893 ? -16 104.875 66.062 1 34.06 893 LYS B N 1
ATOM 14123 C CA . LYS B 1 893 ? -16.953 105.312 67.062 1 34.06 893 LYS B CA 1
ATOM 14124 C C . LYS B 1 893 ? -16.906 106.875 67.125 1 34.06 893 LYS B C 1
ATOM 14126 O O . LYS B 1 893 ? -15.883 107.438 67.5 1 34.06 893 LYS B O 1
ATOM 14131 N N . ARG B 1 894 ? -17.656 107.5 66.312 1 32.47 894 ARG B N 1
ATOM 14132 C CA . ARG B 1 894 ? -18.047 108.875 66.5 1 32.47 894 ARG B CA 1
ATOM 14133 C C . ARG B 1 894 ? -18.422 109.125 68 1 32.47 894 ARG B C 1
ATOM 14135 O O . ARG B 1 894 ? -19.312 108.5 68.5 1 32.47 894 ARG B O 1
ATOM 14142 N N . LYS B 1 895 ? -17.422 109.688 68.75 1 32.44 895 LYS B N 1
ATOM 14143 C CA . LYS B 1 895 ? -17.625 110.312 70.062 1 32.44 895 LYS B CA 1
ATOM 14144 C C . LYS B 1 895 ? -18.828 111.25 70.062 1 32.44 895 LYS B C 1
ATOM 14146 O O . LYS B 1 895 ? -18.953 112.125 69.188 1 32.44 895 LYS B O 1
ATOM 14151 N N . THR B 1 896 ? -19.828 110.812 70.562 1 26.83 896 THR B N 1
ATOM 14152 C CA . THR B 1 896 ? -20.953 111.688 70.875 1 26.83 896 THR B CA 1
ATOM 14153 C C . THR B 1 896 ? -20.469 112.938 71.625 1 26.83 896 THR B C 1
ATOM 14155 O O . THR B 1 896 ? -19.672 112.812 72.562 1 26.83 896 THR B O 1
ATOM 14158 N N . PRO B 1 897 ? -20.609 114.188 71.188 1 26.42 897 PRO B N 1
ATOM 14159 C CA . PRO B 1 897 ? -20.297 115.438 71.875 1 26.42 897 PRO B CA 1
ATOM 14160 C C . PRO B 1 897 ? -20.828 115.5 73.25 1 26.42 897 PRO B C 1
ATOM 14162 O O . PRO B 1 897 ? -22.047 115.438 73.5 1 26.42 897 PRO B O 1
ATOM 14165 N N . GLN B 1 898 ? -20.281 114.75 74.25 1 22.12 898 GLN B N 1
ATOM 14166 C CA . GLN B 1 898 ? -20.766 114.938 75.625 1 22.12 898 GLN B CA 1
ATOM 14167 C C . GLN B 1 898 ? -20.766 116.438 76 1 22.12 898 GLN B C 1
ATOM 14169 O O . GLN B 1 898 ? -19.844 117.125 75.625 1 22.12 898 GLN B O 1
ATOM 14174 N N . ALA B 1 899 ? -21.891 116.812 76.688 1 27.2 899 ALA B N 1
ATOM 14175 C CA . ALA B 1 899 ? -22.5 118.062 77.188 1 27.2 899 ALA B CA 1
ATOM 14176 C C . ALA B 1 899 ? -21.547 118.75 78.125 1 27.2 899 ALA B C 1
ATOM 14178 O O . ALA B 1 899 ? -20.719 118.125 78.812 1 27.2 899 ALA B O 1
ATOM 14179 N N . ARG B 1 900 ? -21.562 120.062 78.125 1 24.98 900 ARG B N 1
ATOM 14180 C CA . ARG B 1 900 ? -20.859 121.125 78.75 1 24.98 900 ARG B CA 1
ATOM 14181 C C . ARG B 1 900 ? -21.125 121.188 80.25 1 24.98 900 ARG B C 1
ATOM 14183 O O . ARG B 1 900 ? -22.172 121.688 80.688 1 24.98 900 ARG B O 1
ATOM 14190 N N . PRO B 1 901 ? -21.094 120 81 1 21.78 901 PRO B N 1
ATOM 14191 C CA . PRO B 1 901 ? -21.578 120.375 82.312 1 21.78 901 PRO B CA 1
ATOM 14192 C C . PRO B 1 901 ? -20.781 121.562 82.938 1 21.78 901 PRO B C 1
ATOM 14194 O O . PRO B 1 901 ? -19.641 121.812 82.562 1 21.78 901 PRO B O 1
ATOM 14197 N N . SER B 1 902 ? -21.562 122.25 83.75 1 19.86 902 SER B N 1
ATOM 14198 C CA . SER B 1 902 ? -21.547 123.562 84.438 1 19.86 902 SER B CA 1
ATOM 14199 C C . SER B 1 902 ? -20.312 123.75 85.312 1 19.86 902 SER B C 1
ATOM 14201 O O . SER B 1 902 ? -19.594 122.75 85.562 1 19.86 902 SER B O 1
ATOM 14203 N N . SER B 1 903 ? -20.562 124.562 86.375 1 18.06 903 SER B N 1
ATOM 14204 C CA . SER B 1 903 ? -20 125.688 87.062 1 18.06 903 SER B CA 1
ATOM 14205 C C . SER B 1 903 ? -19.078 125.25 88.188 1 18.06 903 SER B C 1
ATOM 14207 O O . SER B 1 903 ? -17.969 125.75 88.375 1 18.06 903 SER B O 1
ATOM 14209 N N . SER B 1 904 ? -19.625 124.75 89.375 1 19.2 904 SER B N 1
ATOM 14210 C CA . SER B 1 904 ? -19.359 125.438 90.625 1 19.2 904 SER B CA 1
ATOM 14211 C C . SER B 1 904 ? -18.062 125 91.25 1 19.2 904 SER B C 1
ATOM 14213 O O . SER B 1 904 ? -17.875 123.75 91.5 1 19.2 904 SER B O 1
ATOM 14215 N N . CYS B 1 905 ? -16.984 125.75 91.25 1 17.84 905 CYS B N 1
ATOM 14216 C CA . CYS B 1 905 ? -15.625 125.625 91.812 1 17.84 905 CYS B CA 1
ATOM 14217 C C . CYS B 1 905 ? -15.617 125.75 93.312 1 17.84 905 CYS B C 1
ATOM 14219 O O . CYS B 1 905 ? -14.57 126 93.938 1 17.84 905 CYS B O 1
ATOM 14221 N N . ASN B 1 906 ? -16.797 125.625 93.938 1 16.78 906 ASN B N 1
ATOM 14222 C CA . ASN B 1 906 ? -16.594 126.188 95.25 1 16.78 906 ASN B CA 1
ATOM 14223 C C . ASN B 1 906 ? -15.484 125.5 96 1 16.78 906 ASN B C 1
ATOM 14225 O O . ASN B 1 906 ? -15.141 124.375 95.688 1 16.78 906 ASN B O 1
ATOM 14229 N N . THR B 1 907 ? -15.297 125.875 97.25 1 17.36 907 THR B N 1
ATOM 14230 C CA . THR B 1 907 ? -14.328 126.25 98.25 1 17.36 907 THR B CA 1
ATOM 14231 C C . THR B 1 907 ? -13.688 125.062 98.938 1 17.36 907 THR B C 1
ATOM 14233 O O . THR B 1 907 ? -14.148 123.938 98.812 1 17.36 907 THR B O 1
ATOM 14236 N N . SER B 1 908 ? -13.648 125.125 100.375 1 15.91 908 SER B N 1
ATOM 14237 C CA . SER B 1 908 ? -12.625 125.312 101.375 1 15.91 908 SER B CA 1
ATOM 14238 C C . SER B 1 908 ? -12.258 124 102.062 1 15.91 908 SER B C 1
ATOM 14240 O O . SER B 1 908 ? -11.07 123.688 102.188 1 15.91 908 SER B O 1
ATOM 14242 N N . SER B 1 909 ? -13.102 123.438 103 1 16.14 909 SER B N 1
ATOM 14243 C CA . SER B 1 909 ? -12.664 123.5 104.375 1 16.14 909 SER B CA 1
ATOM 14244 C C . SER B 1 909 ? -11.789 122.312 104.75 1 16.14 909 SER B C 1
ATOM 14246 O O . SER B 1 909 ? -10.672 122.5 105.25 1 16.14 909 SER B O 1
ATOM 14248 N N . GLY B 1 910 ? -12.203 121.625 105.812 1 16.14 910 GLY B N 1
ATOM 14249 C CA . GLY B 1 910 ? -11.516 121.5 107.062 1 16.14 910 GLY B CA 1
ATOM 14250 C C . GLY B 1 910 ? -10.555 120.312 107.125 1 16.14 910 GLY B C 1
ATOM 14251 O O . GLY B 1 910 ? -9.375 120.5 107.438 1 16.14 910 GLY B O 1
ATOM 14252 N N . ALA B 1 911 ? -11.094 119.188 107.625 1 19.06 911 ALA B N 1
ATOM 14253 C CA . ALA B 1 911 ? -10.602 118.625 108.875 1 19.06 911 ALA B CA 1
ATOM 14254 C C . ALA B 1 911 ? -9.398 117.75 108.688 1 19.06 911 ALA B C 1
ATOM 14256 O O . ALA B 1 911 ? -9.211 117.188 107.562 1 19.06 911 ALA B O 1
ATOM 14257 N N . THR B 1 912 ? -8.836 117.438 109.75 1 17.91 912 THR B N 1
ATOM 14258 C CA . THR B 1 912 ? -7.551 117.125 110.375 1 17.91 912 THR B CA 1
ATOM 14259 C C . THR B 1 912 ? -6.98 115.812 109.875 1 17.91 912 THR B C 1
ATOM 14261 O O . THR B 1 912 ? -7.73 114.875 109.562 1 17.91 912 THR B O 1
ATOM 14264 N N . CYS B 1 913 ? -5.723 115.875 109.562 1 17.17 913 CYS B N 1
ATOM 14265 C CA . CYS B 1 913 ? -4.594 115.188 108.938 1 17.17 913 CYS B CA 1
ATOM 14266 C C . CYS B 1 913 ? -4.273 113.875 109.688 1 17.17 913 CYS B C 1
ATOM 14268 O O . CYS B 1 913 ? -3.354 113.125 109.312 1 17.17 913 CYS B O 1
ATOM 14270 N N . THR B 1 914 ? -4.809 113.625 110.875 1 15.73 914 THR B N 1
ATOM 14271 C CA . THR B 1 914 ? -3.693 113.312 111.75 1 15.73 914 THR B CA 1
ATOM 14272 C C . THR B 1 914 ? -2.824 112.188 111.188 1 15.73 914 THR B C 1
ATOM 14274 O O . THR B 1 914 ? -1.594 112.25 111.188 1 15.73 914 THR B O 1
ATOM 14277 N N . GLU B 1 915 ? -3.24 111 111.312 1 17.69 915 GLU B N 1
ATOM 14278 C CA . GLU B 1 915 ? -2.271 110.312 112.188 1 17.69 915 GLU B CA 1
ATOM 14279 C C . GLU B 1 915 ? -0.975 110.062 111.438 1 17.69 915 GLU B C 1
ATOM 14281 O O . GLU B 1 915 ? -0.963 110 110.188 1 17.69 915 GLU B O 1
ATOM 14286 N N . SER B 1 916 ? -0.107 109.312 112.125 1 16.47 916 SER B N 1
ATOM 14287 C CA . SER B 1 916 ? 1.307 109.438 112.438 1 16.47 916 SER B CA 1
ATOM 14288 C C . SER B 1 916 ? 2.193 109.188 111.25 1 16.47 916 SER B C 1
ATOM 14290 O O . SER B 1 916 ? 3.061 110 110.938 1 16.47 916 SER B O 1
ATOM 14292 N N . LYS B 1 917 ? 2.871 108.062 111.438 1 18.3 917 LYS B N 1
ATOM 14293 C CA . LYS B 1 917 ? 4.199 108.062 112.062 1 18.3 917 LYS B CA 1
ATOM 14294 C C . LYS B 1 917 ? 5.285 108.188 111 1 18.3 917 LYS B C 1
ATOM 14296 O O . LYS B 1 917 ? 5.023 108 109.812 1 18.3 917 LYS B O 1
ATOM 14301 N N . SER B 1 918 ? 6.289 107.562 111.25 1 17.2 918 SER B N 1
ATOM 14302 C CA . SER B 1 918 ? 7.645 108.125 111.062 1 17.2 918 SER B CA 1
ATOM 14303 C C . SER B 1 918 ? 7.945 108.375 109.625 1 17.2 918 SER B C 1
ATOM 14305 O O . SER B 1 918 ? 7.195 107.938 108.688 1 17.2 918 SER B O 1
ATOM 14307 N N . MET B 1 919 ? 9.133 108.562 109.5 1 16.5 919 MET B N 1
ATOM 14308 C CA . MET B 1 919 ? 10.156 109.375 108.875 1 16.5 919 MET B CA 1
ATOM 14309 C C . MET B 1 919 ? 10.109 109.312 107.375 1 16.5 919 MET B C 1
ATOM 14311 O O . MET B 1 919 ? 10.047 110.312 106.688 1 16.5 919 MET B O 1
ATOM 14315 N N . LEU B 1 920 ? 11.211 108.688 107 1 15.44 920 LEU B N 1
ATOM 14316 C CA . LEU B 1 920 ? 11.938 109.062 105.812 1 15.44 920 LEU B CA 1
ATOM 14317 C C . LEU B 1 920 ? 11.266 108.5 104.562 1 15.44 920 LEU B C 1
ATOM 14319 O O . LEU B 1 920 ? 10.781 107.375 104.562 1 15.44 920 LEU B O 1
#

Organism: Saccoglossus kowalevskii (NCBI:txid10224)

Nearest PDB structures (foldseek):
  7mts-assembly1_A  TM=9.240E-01  e=4.810E-76  Homo sapiens
  7mtr-assembly1_A  TM=9.290E-01  e=1.324E-72  Homo sapiens
  7mtr-assembly1_B  TM=9.116E-01  e=2.781E-72  Homo sapiens
  8jd6-assembly1_R  TM=9.173E-01  e=4.020E-69  Homo sapiens
  8wgc-assembly1_A  TM=6.720E-01  e=4.454E-73  Homo sapiens

pLDDT: mean 78.88, std 22.17, range [15.44, 98.38]